Protein 1G5H (pdb70)

Nearest PDB structures (foldseek):
  8f6b-assembly1_E  TM=9.860E-01  e=7.182E-72  Mus musculus
  8f6b-assembly1_C  TM=9.864E-01  e=7.182E-72  Mus musculus
  1g5i-assembly2_D  TM=9.592E-01  e=7.890E-71  Mus musculus
  2g4c-assembly2_D  TM=9.629E-01  e=2.301E-58  Homo sapiens
  8v55-assembly1_C  TM=9.598E-01  e=5.850E-59  Homo sapiens

Structure (mmCIF, N/CA/C/O backbone):
data_1G5H
#
_entry.id   1G5H
#
_cell.length_a   96.623
_cell.length_b   133.422
_cell.length_c   135.038
_cell.angle_alpha   90.00
_cell.angle_beta   90.00
_cell.angle_gamma   90.00
#
_symmetry.space_group_name_H-M   'P 21 21 21'
#
loop_
_entity.id
_entity.type
_entity.pdbx_description
1 polymer 'MITOCHONDRIAL DNA POLYMERASE ACCESSORY SUBUNIT'
2 non-polymer 'SODIUM ION'
3 non-polymer GLYCEROL
4 water water
#
loop_
_atom_site.group_PDB
_atom_site.id
_atom_site.type_symbol
_atom_site.label_atom_id
_atom_site.label_alt_id
_atom_site.label_comp_id
_atom_site.label_asym_id
_atom_site.label_entity_id
_atom_site.label_seq_id
_atom_site.pdbx_PDB_ins_code
_atom_site.Cartn_x
_atom_site.Cartn_y
_atom_site.Cartn_z
_atom_site.occupancy
_atom_site.B_iso_or_equiv
_atom_site.auth_seq_id
_atom_site.auth_comp_id
_atom_site.auth_asym_id
_atom_site.auth_atom_id
_atom_site.pdbx_PDB_model_num
ATOM 1 N N . GLU A 1 25 ? 9.191 59.026 13.279 1.00 79.70 41 GLU A N 1
ATOM 2 C CA . GLU A 1 25 ? 9.570 58.414 11.971 1.00 74.76 41 GLU A CA 1
ATOM 3 C C . GLU A 1 25 ? 9.699 59.502 10.902 1.00 63.44 41 GLU A C 1
ATOM 4 O O . GLU A 1 25 ? 10.604 59.459 10.073 1.00 58.66 41 GLU A O 1
ATOM 10 N N . ALA A 1 26 ? 8.728 60.398 10.845 1.00 50.03 42 ALA A N 1
ATOM 11 C CA . ALA A 1 26 ? 8.804 61.576 10.001 1.00 51.99 42 ALA A CA 1
ATOM 12 C C . ALA A 1 26 ? 10.173 62.309 10.030 1.00 43.43 42 ALA A C 1
ATOM 13 O O . ALA A 1 26 ? 10.598 62.793 8.989 1.00 41.36 42 ALA A O 1
ATOM 15 N N . LEU A 1 27 ? 10.797 62.474 11.196 1.00 38.31 43 LEU A N 1
ATOM 16 C CA . LEU A 1 27 ? 12.040 63.277 11.243 1.00 41.83 43 LEU A CA 1
ATOM 17 C C . LEU A 1 27 ? 13.187 62.561 10.515 1.00 32.03 43 LEU A C 1
ATOM 18 O O . LEU A 1 27 ? 13.822 63.124 9.651 1.00 38.26 43 LEU A O 1
ATOM 23 N N . VAL A 1 28 ? 13.414 61.309 10.868 1.00 30.87 44 VAL A N 1
ATOM 24 C CA . VAL A 1 28 ? 14.493 60.516 10.300 1.00 35.57 44 VAL A CA 1
ATOM 25 C C . VAL A 1 28 ? 14.238 60.356 8.836 1.00 40.64 44 VAL A C 1
ATOM 26 O O . VAL A 1 28 ? 15.129 60.531 8.004 1.00 34.77 44 VAL A O 1
ATOM 30 N N . ASP A 1 29 ? 12.994 60.091 8.460 1.00 36.63 45 ASP A N 1
ATOM 31 C CA . ASP A 1 29 ? 12.700 59.991 7.025 1.00 35.26 45 ASP A CA 1
ATOM 32 C C . ASP A 1 29 ? 12.953 61.281 6.196 1.00 31.79 45 ASP A C 1
ATOM 33 O O . ASP A 1 29 ? 13.519 61.238 5.106 1.00 32.46 45 ASP A O 1
ATOM 38 N N . LEU A 1 30 ? 12.601 62.421 6.750 1.00 32.25 46 LEU A N 1
ATOM 39 C CA . LEU A 1 30 ? 12.874 63.723 6.135 1.00 31.77 46 LEU A CA 1
ATOM 40 C C . LEU A 1 30 ? 14.423 63.918 6.038 1.00 30.48 46 LEU A C 1
ATOM 41 O O . LEU A 1 30 ? 14.949 64.335 5.002 1.00 29.76 46 LEU A O 1
ATOM 46 N N . CYS A 1 31 ? 15.122 63.593 7.123 1.00 31.57 47 CYS A N 1
ATOM 47 C CA . CYS A 1 31 ? 16.593 63.741 7.175 1.00 28.59 47 CYS A CA 1
ATOM 48 C C . CYS A 1 31 ? 17.270 62.885 6.160 1.00 28.61 47 CYS A C 1
ATOM 49 O O . CYS A 1 31 ? 18.268 63.271 5.556 1.00 31.97 47 CYS A O 1
ATOM 52 N N . ARG A 1 32 ? 16.748 61.691 5.978 1.00 29.19 48 ARG A N 1
ATOM 53 C CA . ARG A 1 32 ? 17.316 60.780 5.011 1.00 29.43 48 ARG A CA 1
ATOM 54 C C . ARG A 1 32 ? 17.057 61.260 3.599 1.00 34.08 48 ARG A C 1
ATOM 55 O O . ARG A 1 32 ? 17.919 61.206 2.740 1.00 33.23 48 ARG A O 1
ATOM 63 N N . ARG A 1 33 ? 15.840 61.713 3.354 1.00 34.99 49 ARG A N 1
ATOM 64 C CA . ARG A 1 33 ? 15.394 62.231 2.066 1.00 36.93 49 ARG A CA 1
ATOM 65 C C . ARG A 1 33 ? 16.220 63.488 1.683 1.00 38.87 49 ARG A C 1
ATOM 66 O O . ARG A 1 33 ? 16.552 63.682 0.524 1.00 33.57 49 ARG A O 1
ATOM 74 N N . ARG A 1 34 ? 16.533 64.324 2.662 1.00 29.80 50 ARG A N 1
ATOM 75 C CA . ARG A 1 34 ? 17.264 65.544 2.369 1.00 31.50 50 ARG A CA 1
ATOM 76 C C . ARG A 1 34 ? 18.745 65.418 2.590 1.00 34.14 50 ARG A C 1
ATOM 77 O O . ARG A 1 34 ? 19.455 66.422 2.594 1.00 33.92 50 ARG A O 1
ATOM 85 N N . HIS A 1 35 ? 19.254 64.228 2.785 1.00 29.43 51 HIS A N 1
ATOM 86 C CA . HIS A 1 35 ? 20.676 64.023 2.918 1.00 28.52 51 HIS A CA 1
ATOM 87 C C . HIS A 1 35 ? 21.327 64.567 4.171 1.00 30.27 51 HIS A C 1
ATOM 88 O O . HIS A 1 35 ? 22.510 64.933 4.157 1.00 26.90 51 HIS A O 1
ATOM 95 N N . PHE A 1 36 ? 20.596 64.613 5.272 1.00 24.93 52 PHE A N 1
ATOM 96 C CA . PHE A 1 36 ? 21.229 64.974 6.529 1.00 27.32 52 PHE A CA 1
ATOM 97 C C . PHE A 1 36 ? 21.762 63.676 7.084 1.00 29.93 52 PHE A C 1
ATOM 98 O O . PHE A 1 36 ? 22.807 63.607 7.740 1.00 26.75 52 PHE A O 1
ATOM 106 N N . LEU A 1 37 ? 21.007 62.628 6.806 1.00 22.86 53 LEU A N 1
ATOM 107 C CA . LEU A 1 37 ? 21.361 61.272 7.201 1.00 27.63 53 LEU A CA 1
ATOM 108 C C . LEU A 1 37 ? 21.666 60.448 5.980 1.00 29.18 53 LEU A C 1
ATOM 109 O O . LEU A 1 37 ? 21.263 60.755 4.846 1.00 30.35 53 LEU A O 1
ATOM 114 N N . SER A 1 38 ? 22.383 59.380 6.231 1.00 27.09 54 SER A N 1
ATOM 115 C CA . SER A 1 38 ? 22.662 58.436 5.175 1.00 31.53 54 SER A CA 1
ATOM 116 C C . SER A 1 38 ? 22.141 57.058 5.603 1.00 36.40 54 SER A C 1
ATOM 117 O O . SER A 1 38 ? 21.779 56.873 6.716 1.00 41.12 54 SER A O 1
ATOM 120 N N . GLY A 1 39 ? 22.148 56.076 4.725 1.00 35.41 55 GLY A N 1
ATOM 121 C CA . GLY A 1 39 ? 21.877 54.732 5.193 1.00 37.45 55 GLY A CA 1
ATOM 122 C C . GLY A 1 39 ? 20.649 54.060 4.627 1.00 42.94 55 GLY A C 1
ATOM 123 O O . GLY A 1 39 ? 19.752 54.712 4.095 1.00 35.29 55 GLY A O 1
ATOM 124 N N . THR A 1 40 ? 20.648 52.733 4.721 1.00 43.85 56 THR A N 1
ATOM 125 C CA . THR A 1 40 ? 19.476 51.933 4.352 1.00 40.79 56 THR A CA 1
ATOM 126 C C . THR A 1 40 ? 18.445 52.022 5.432 1.00 43.14 56 THR A C 1
ATOM 127 O O . THR A 1 40 ? 18.722 52.478 6.551 1.00 38.20 56 THR A O 1
ATOM 131 N N . PRO A 1 41 ? 17.219 51.601 5.131 1.00 43.37 57 PRO A N 1
ATOM 132 C CA . PRO A 1 41 ? 16.176 51.624 6.149 1.00 39.84 57 PRO A CA 1
ATOM 133 C C . PRO A 1 41 ? 16.589 50.859 7.400 1.00 37.80 57 PRO A C 1
ATOM 134 O O . PRO A 1 41 ? 16.285 51.312 8.485 1.00 41.60 57 PRO A O 1
ATOM 138 N N . GLN A 1 42 ? 17.346 49.784 7.270 1.00 39.65 58 GLN A N 1
ATOM 139 C CA . GLN A 1 42 ? 17.784 49.058 8.469 1.00 45.32 58 GLN A CA 1
ATOM 140 C C . GLN A 1 42 ? 18.858 49.847 9.237 1.00 49.03 58 GLN A C 1
ATOM 141 O O . GLN A 1 42 ? 19.072 49.623 10.421 1.00 43.67 58 GLN A O 1
ATOM 147 N N . GLN A 1 43 ? 19.496 50.806 8.570 1.00 38.61 59 GLN A N 1
ATOM 148 C CA . GLN A 1 43 ? 20.506 51.658 9.234 1.00 35.39 59 GLN A CA 1
ATOM 149 C C . GLN A 1 43 ? 19.844 52.882 9.850 1.00 35.09 59 GLN A C 1
ATOM 150 O O . GLN A 1 43 ? 20.461 53.647 10.566 1.00 36.30 59 GLN A O 1
ATOM 156 N N . LEU A 1 44 ? 18.564 53.056 9.601 1.00 30.84 60 LEU A N 1
ATOM 157 C CA . LEU A 1 44 ? 17.873 54.226 10.124 1.00 30.29 60 LEU A CA 1
ATOM 158 C C . LEU A 1 44 ? 17.001 53.939 11.345 1.00 35.69 60 LEU A C 1
ATOM 159 O O . LEU A 1 44 ? 16.283 54.795 11.804 1.00 36.99 60 LEU A O 1
ATOM 164 N N . SER A 1 45 ? 17.127 52.773 11.954 1.00 36.62 61 SER A N 1
ATOM 165 C CA . SER A 1 45 ? 16.390 52.505 13.187 1.00 39.09 61 SER A CA 1
ATOM 166 C C . SER A 1 45 ? 17.098 53.277 14.307 1.00 39.79 61 SER A C 1
ATOM 167 O O . SER A 1 45 ? 18.249 53.638 14.153 1.00 32.59 61 SER A O 1
ATOM 170 N N . THR A 1 46 ? 16.445 53.546 15.426 1.00 37.99 62 THR A N 1
ATOM 171 C CA . THR A 1 46 ? 17.095 54.259 16.531 1.00 33.69 62 THR A CA 1
ATOM 172 C C . THR A 1 46 ? 18.303 53.502 17.026 1.00 37.45 62 THR A C 1
ATOM 173 O O . THR A 1 46 ? 19.357 54.083 17.292 1.00 33.76 62 THR A O 1
ATOM 177 N N . ALA A 1 47 ? 18.172 52.195 17.159 1.00 33.63 63 ALA A N 1
ATOM 178 C CA . ALA A 1 47 ? 19.304 51.386 17.560 1.00 37.22 63 ALA A CA 1
ATOM 179 C C . ALA A 1 47 ? 20.533 51.586 16.635 1.00 31.17 63 ALA A C 1
ATOM 180 O O . ALA A 1 47 ? 21.666 51.757 17.107 1.00 31.41 63 ALA A O 1
ATOM 182 N N . ALA A 1 48 ? 20.324 51.511 15.328 1.00 28.43 64 ALA A N 1
ATOM 183 C CA . ALA A 1 48 ? 21.451 51.627 14.393 1.00 36.22 64 ALA A CA 1
ATOM 184 C C . ALA A 1 48 ? 22.005 53.055 14.406 1.00 31.31 64 ALA A C 1
ATOM 185 O O . ALA A 1 48 ? 23.196 53.229 14.268 1.00 32.88 64 ALA A O 1
ATOM 187 N N . LEU A 1 49 ? 21.152 54.045 14.585 1.00 29.96 65 LEU A N 1
ATOM 188 C CA . LEU A 1 49 ? 21.628 55.429 14.654 1.00 35.75 65 LEU A CA 1
ATOM 189 C C . LEU A 1 49 ? 22.454 55.685 15.860 1.00 38.59 65 LEU A C 1
ATOM 190 O O . LEU A 1 49 ? 23.329 56.519 15.832 1.00 40.61 65 LEU A O 1
ATOM 195 N N . LEU A 1 50 ? 22.155 55.004 16.949 1.00 34.88 66 LEU A N 1
ATOM 196 C CA . LEU A 1 50 ? 22.926 55.191 18.172 1.00 36.21 66 LEU A CA 1
ATOM 197 C C . LEU A 1 50 ? 24.182 54.379 18.219 1.00 38.17 66 LEU A C 1
ATOM 198 O O . LEU A 1 50 ? 25.096 54.742 18.928 1.00 38.74 66 LEU A O 1
ATOM 203 N N . SER A 1 51 ? 24.226 53.263 17.498 1.00 32.82 67 SER A N 1
ATOM 204 C CA . SER A 1 51 ? 25.358 52.331 17.590 1.00 33.78 67 SER A CA 1
ATOM 205 C C . SER A 1 51 ? 26.674 52.899 17.059 1.00 32.04 67 SER A C 1
ATOM 206 O O . SER A 1 51 ? 27.741 52.593 17.609 1.00 35.69 67 SER A O 1
ATOM 209 N N . GLY A 1 52 ? 26.605 53.671 15.985 1.00 33.95 68 GLY A N 1
ATOM 210 C CA . GLY A 1 52 ? 27.792 54.248 15.353 1.00 35.06 68 GLY A CA 1
ATOM 211 C C . GLY A 1 52 ? 28.450 53.216 14.415 1.00 30.87 68 GLY A C 1
ATOM 212 O O . GLY A 1 52 ? 29.601 53.371 14.002 1.00 34.03 68 GLY A O 1
ATOM 213 N N . CYS A 1 53 ? 27.710 52.145 14.064 1.00 30.29 69 CYS A N 1
ATOM 214 C CA . CYS A 1 53 ? 28.217 51.065 13.209 1.00 27.47 69 CYS A CA 1
ATOM 215 C C . CYS A 1 53 ? 28.300 51.437 11.750 1.00 32.11 69 CYS A C 1
ATOM 216 O O . CYS A 1 53 ? 28.989 50.778 10.985 1.00 32.08 69 CYS A O 1
ATOM 219 N N . HIS A 1 54 ? 27.595 52.477 11.355 1.00 30.05 70 HIS A N 1
ATOM 220 C CA . HIS A 1 54 ? 27.697 52.946 9.999 1.00 28.03 70 HIS A CA 1
ATOM 221 C C . HIS A 1 54 ? 27.910 54.478 10.034 1.00 28.29 70 HIS A C 1
ATOM 222 O O . HIS A 1 54 ? 27.585 55.121 11.040 1.00 29.47 70 HIS A O 1
ATOM 229 N N . ALA A 1 55 ? 28.475 55.050 8.970 1.00 30.42 71 ALA A N 1
ATOM 230 C CA . ALA A 1 55 ? 28.627 56.495 8.854 1.00 32.88 71 ALA A CA 1
ATOM 231 C C . ALA A 1 55 ? 27.221 57.041 8.672 1.00 32.53 71 ALA A C 1
ATOM 232 O O . ALA A 1 55 ? 26.590 56.875 7.633 1.00 29.11 71 ALA A O 1
ATOM 234 N N . ARG A 1 56 ? 26.735 57.670 9.716 1.00 26.55 72 ARG A N 1
ATOM 235 C CA . ARG A 1 56 ? 25.364 58.165 9.800 1.00 30.06 72 ARG A CA 1
ATOM 236 C C . ARG A 1 56 ? 24.925 59.322 8.945 1.00 26.86 72 ARG A C 1
ATOM 237 O O . ARG A 1 56 ? 23.743 59.455 8.666 1.00 25.34 72 ARG A O 1
ATOM 245 N N . PHE A 1 57 ? 25.864 60.156 8.531 1.00 23.64 73 PHE A N 1
ATOM 246 C CA . PHE A 1 57 ? 25.516 61.422 7.980 1.00 26.34 73 PHE A CA 1
ATOM 247 C C . PHE A 1 57 ? 25.744 61.526 6.507 1.00 24.92 73 PHE A C 1
ATOM 248 O O . PHE A 1 57 ? 26.760 61.086 5.967 1.00 26.37 73 PHE A O 1
ATOM 256 N N . GLY A 1 58 ? 24.785 62.122 5.844 1.00 27.98 74 GLY A N 1
ATOM 257 C CA . GLY A 1 58 ? 24.951 62.480 4.450 1.00 29.28 74 GLY A CA 1
ATOM 258 C C . GLY A 1 58 ? 25.569 63.875 4.379 1.00 25.57 74 GLY A C 1
ATOM 259 O O . GLY A 1 58 ? 25.924 64.450 5.389 1.00 28.02 74 GLY A O 1
ATOM 260 N N . PRO A 1 59 ? 25.756 64.426 3.203 1.00 29.45 75 PRO A N 1
ATOM 261 C CA . PRO A 1 59 ? 26.483 65.678 3.064 1.00 28.68 75 PRO A CA 1
ATOM 262 C C . PRO A 1 59 ? 25.962 66.846 3.865 1.00 29.96 75 PRO A C 1
ATOM 263 O O . PRO A 1 59 ? 26.770 67.648 4.380 1.00 27.62 75 PRO A O 1
ATOM 267 N N . LEU A 1 60 ? 24.641 67.017 3.967 1.00 28.64 76 LEU A N 1
ATOM 268 C CA . LEU A 1 60 ? 24.133 68.165 4.746 1.00 25.51 76 LEU A CA 1
ATOM 269 C C . LEU A 1 60 ? 24.424 67.947 6.238 1.00 25.60 76 LEU A C 1
ATOM 270 O O . LEU A 1 60 ? 24.648 68.895 7.002 1.00 23.84 76 LEU A O 1
ATOM 275 N N . GLY A 1 61 ? 24.362 66.687 6.640 1.00 25.78 77 GLY A N 1
ATOM 276 C CA . GLY A 1 61 ? 24.673 66.265 7.979 1.00 28.91 77 GLY A CA 1
ATOM 277 C C . GLY A 1 61 ? 26.135 66.386 8.334 1.00 23.41 77 GLY A C 1
ATOM 278 O O . GLY A 1 61 ? 26.434 66.759 9.454 1.00 22.32 77 GLY A O 1
ATOM 279 N N . VAL A 1 62 ? 27.044 66.067 7.400 1.00 20.33 78 VAL A N 1
ATOM 280 C CA . VAL A 1 62 ? 28.471 66.220 7.633 1.00 24.92 78 VAL A CA 1
ATOM 281 C C . VAL A 1 62 ? 28.774 67.703 7.797 1.00 26.00 78 VAL A C 1
ATOM 282 O O . VAL A 1 62 ? 29.562 68.075 8.630 1.00 23.35 78 VAL A O 1
ATOM 286 N N . GLU A 1 63 ? 28.141 68.551 7.001 1.00 25.17 79 GLU A N 1
ATOM 287 C CA . GLU A 1 63 ? 28.362 69.992 7.132 1.00 28.85 79 GLU A CA 1
ATOM 288 C C . GLU A 1 63 ? 27.828 70.492 8.486 1.00 22.70 79 GLU A C 1
ATOM 289 O O . GLU A 1 63 ? 28.453 71.336 9.123 1.00 24.37 79 GLU A O 1
ATOM 295 N N . LEU A 1 64 ? 26.643 70.040 8.895 1.00 23.34 80 LEU A N 1
ATOM 296 C CA . LEU A 1 64 ? 26.076 70.392 10.196 1.00 22.42 80 LEU A CA 1
ATOM 297 C C . LEU A 1 64 ? 27.050 70.015 11.312 1.00 23.25 80 LEU A C 1
ATOM 298 O O . LEU A 1 64 ? 27.371 70.823 12.188 1.00 20.67 80 LEU A O 1
ATOM 303 N N . ARG A 1 65 ? 27.561 68.778 11.230 1.00 22.82 81 ARG A N 1
ATOM 304 C CA . ARG A 1 65 ? 28.473 68.310 12.210 1.00 21.93 81 ARG A CA 1
ATOM 305 C C . ARG A 1 65 ? 29.771 69.139 12.199 1.00 22.54 81 ARG A C 1
ATOM 306 O O . ARG A 1 65 ? 30.323 69.432 13.230 1.00 21.58 81 ARG A O 1
ATOM 314 N N . LYS A 1 66 ? 30.305 69.430 11.022 1.00 22.23 82 LYS A N 1
ATOM 315 C CA . LYS A 1 66 ? 31.475 70.296 10.947 1.00 24.04 82 LYS A CA 1
ATOM 316 C C . LYS A 1 66 ? 31.254 71.678 11.624 1.00 26.04 82 LYS A C 1
ATOM 317 O O . LYS A 1 66 ? 32.129 72.244 12.328 1.00 23.21 82 LYS A O 1
ATOM 323 N N . ASN A 1 67 ? 30.090 72.254 11.389 1.00 24.58 83 ASN A N 1
ATOM 324 C CA . ASN A 1 67 ? 29.736 73.506 12.036 1.00 26.55 83 ASN A CA 1
ATOM 325 C C . ASN A 1 67 ? 29.669 73.378 13.536 1.00 30.47 83 ASN A C 1
ATOM 326 O O . ASN A 1 67 ? 30.104 74.289 14.272 1.00 26.14 83 ASN A O 1
ATOM 331 N N . LEU A 1 68 ? 29.053 72.293 14.034 1.00 25.98 84 LEU A N 1
ATOM 332 C CA . LEU A 1 68 ? 29.013 72.056 15.459 1.00 25.22 84 LEU A CA 1
ATOM 333 C C . LEU A 1 68 ? 30.416 71.900 16.028 1.00 25.52 84 LEU A C 1
ATOM 334 O O . LEU A 1 68 ? 30.728 72.503 17.028 1.00 23.89 84 LEU A O 1
ATOM 339 N N . ALA A 1 69 ? 31.265 71.115 15.348 1.00 22.12 85 ALA A N 1
ATOM 340 C CA . ALA A 1 69 ? 32.624 70.889 15.779 1.00 23.54 85 ALA A CA 1
ATOM 341 C C . ALA A 1 69 ? 33.411 72.210 15.761 1.00 28.64 85 ALA A C 1
ATOM 342 O O . ALA A 1 69 ? 34.229 72.432 16.631 1.00 23.70 85 ALA A O 1
ATOM 344 N N . SER A 1 70 ? 33.199 73.058 14.741 1.00 23.20 86 SER A N 1
ATOM 345 C CA . SER A 1 70 ? 33.847 74.387 14.731 1.00 25.35 86 SER A CA 1
ATOM 346 C C . SER A 1 70 ? 33.427 75.251 15.880 1.00 24.30 86 SER A C 1
ATOM 347 O O . SER A 1 70 ? 34.259 75.972 16.444 1.00 27.33 86 SER A O 1
ATOM 350 N N . GLN A 1 71 ? 32.145 75.228 16.218 1.00 25.86 87 GLN A N 1
ATOM 351 C CA . GLN A 1 71 ? 31.634 76.011 17.344 1.00 22.83 87 GLN A CA 1
ATOM 352 C C . GLN A 1 71 ? 32.260 75.511 18.615 1.00 28.31 87 GLN A C 1
ATOM 353 O O . GLN A 1 71 ? 32.610 76.289 19.489 1.00 25.75 87 GLN A O 1
ATOM 359 N N . TRP A 1 72 ? 32.407 74.193 18.730 1.00 22.35 88 TRP A N 1
ATOM 360 C CA . TRP A 1 72 ? 33.003 73.651 19.948 1.00 20.42 88 TRP A CA 1
ATOM 361 C C . TRP A 1 72 ? 34.450 74.133 20.029 1.00 22.72 88 TRP A C 1
ATOM 362 O O . TRP A 1 72 ? 34.910 74.592 21.088 1.00 24.65 88 TRP A O 1
ATOM 373 N N . TRP A 1 73 ? 35.157 74.001 18.899 1.00 26.04 89 TRP A N 1
ATOM 374 C CA . TRP A 1 73 ? 36.565 74.402 18.820 1.00 24.72 89 TRP A CA 1
ATOM 375 C C . TRP A 1 73 ? 36.762 75.877 19.149 1.00 29.42 89 TRP A C 1
ATOM 376 O O . TRP A 1 73 ? 37.697 76.262 19.883 1.00 25.43 89 TRP A O 1
ATOM 387 N N . SER A 1 74 ? 35.848 76.710 18.674 1.00 26.24 90 SER A N 1
ATOM 388 C CA . SER A 1 74 ? 35.907 78.118 19.037 1.00 27.10 90 SER A CA 1
ATOM 389 C C . SER A 1 74 ? 35.725 78.362 20.496 1.00 23.87 90 SER A C 1
ATOM 390 O O . SER A 1 74 ? 36.495 79.160 21.121 1.00 29.62 90 SER A O 1
ATOM 393 N N . SER A 1 75 ? 34.711 77.766 21.085 1.00 26.95 91 SER A N 1
ATOM 394 C CA . SER A 1 75 ? 34.422 78.056 22.466 1.00 25.78 91 SER A CA 1
ATOM 395 C C . SER A 1 75 ? 35.466 77.484 23.417 1.00 34.14 91 SER A C 1
ATOM 396 O O . SER A 1 75 ? 35.816 78.102 24.417 1.00 29.40 91 SER A O 1
ATOM 407 N N . VAL A 1 77 ? 38.749 76.150 22.607 1.00 26.30 93 VAL A N 1
ATOM 408 C CA . VAL A 1 77 ? 40.155 76.315 22.265 1.00 24.81 93 VAL A CA 1
ATOM 409 C C . VAL A 1 77 ? 40.534 77.706 21.759 1.00 27.86 93 VAL A C 1
ATOM 410 O O . VAL A 1 77 ? 41.420 78.341 22.305 1.00 26.34 93 VAL A O 1
ATOM 414 N N . VAL A 1 78 ? 39.859 78.179 20.743 1.00 29.81 94 VAL A N 1
ATOM 415 C CA . VAL A 1 78 ? 40.262 79.450 20.155 1.00 30.50 94 VAL A CA 1
ATOM 416 C C . VAL A 1 78 ? 40.103 80.565 21.163 1.00 29.67 94 VAL A C 1
ATOM 417 O O . VAL A 1 78 ? 40.996 81.384 21.349 1.00 30.48 94 VAL A O 1
ATOM 421 N N . PHE A 1 79 ? 38.980 80.587 21.851 1.00 27.11 95 PHE A N 1
ATOM 422 C CA . PHE A 1 79 ? 38.709 81.620 22.844 1.00 31.77 95 PHE A CA 1
ATOM 423 C C . PHE A 1 79 ? 39.347 81.474 24.217 1.00 42.66 95 PHE A C 1
ATOM 424 O O . PHE A 1 79 ? 39.118 82.332 25.042 1.00 29.97 95 PHE A O 1
ATOM 432 N N . ARG A 1 80 ? 40.159 80.429 24.450 1.00 28.07 96 ARG A N 1
ATOM 433 C CA . ARG A 1 80 ? 40.706 80.109 25.783 1.00 28.10 96 ARG A CA 1
ATOM 434 C C . ARG A 1 80 ? 42.221 79.982 25.677 1.00 31.47 96 ARG A C 1
ATOM 435 O O . ARG A 1 80 ? 42.787 78.996 25.090 1.00 27.21 96 ARG A O 1
ATOM 443 N N . GLU A 1 81 ? 42.893 80.987 26.231 1.00 30.84 97 GLU A N 1
ATOM 444 C CA . GLU A 1 81 ? 44.310 81.105 26.020 1.00 32.97 97 GLU A CA 1
ATOM 445 C C . GLU A 1 81 ? 45.030 80.033 26.802 1.00 28.63 97 GLU A C 1
ATOM 446 O O . GLU A 1 81 ? 46.164 79.785 26.487 1.00 35.03 97 GLU A O 1
ATOM 452 N N . GLN A 1 82 ? 44.377 79.405 27.789 1.00 26.96 98 GLN A N 1
ATOM 453 C CA . GLN A 1 82 ? 45.048 78.313 28.541 1.00 30.57 98 GLN A CA 1
ATOM 454 C C . GLN A 1 82 ? 44.710 76.898 27.989 1.00 27.86 98 GLN A C 1
ATOM 455 O O . GLN A 1 82 ? 45.042 75.903 28.627 1.00 25.57 98 GLN A O 1
ATOM 461 N N . VAL A 1 83 ? 44.106 76.834 26.813 1.00 26.73 99 VAL A N 1
ATOM 462 C CA . VAL A 1 83 ? 43.739 75.520 26.191 1.00 26.00 99 VAL A CA 1
ATOM 463 C C . VAL A 1 83 ? 44.511 75.375 24.888 1.00 27.57 99 VAL A C 1
ATOM 464 O O . VAL A 1 83 ? 44.461 76.228 24.039 1.00 27.70 99 VAL A O 1
ATOM 468 N N . PHE A 1 84 ? 45.235 74.274 24.749 1.00 22.60 100 PHE A N 1
ATOM 469 C CA . PHE A 1 84 ? 46.018 73.939 23.601 1.00 23.47 100 PHE A CA 1
ATOM 470 C C . PHE A 1 84 ? 45.536 72.687 22.905 1.00 24.71 100 PHE A C 1
ATOM 471 O O . PHE A 1 84 ? 44.942 71.812 23.496 1.00 23.61 100 PHE A O 1
ATOM 479 N N . ALA A 1 85 ? 45.794 72.632 21.634 1.00 21.92 101 ALA A N 1
ATOM 480 C CA . ALA A 1 85 ? 45.426 71.469 20.807 1.00 26.86 101 ALA A CA 1
ATOM 481 C C . ALA A 1 85 ? 46.356 70.333 20.998 1.00 29.50 101 ALA A C 1
ATOM 482 O O . ALA A 1 85 ? 47.564 70.509 21.163 1.00 32.41 101 ALA A O 1
ATOM 484 N N . VAL A 1 86 ? 45.815 69.132 21.056 1.00 25.22 102 VAL A N 1
ATOM 485 C CA . VAL A 1 86 ? 46.675 67.962 21.081 1.00 21.65 102 VAL A CA 1
ATOM 486 C C . VAL A 1 86 ? 46.199 66.957 19.992 1.00 26.67 102 VAL A C 1
ATOM 487 O O . VAL A 1 86 ? 45.042 66.933 19.586 1.00 27.73 102 VAL A O 1
ATOM 491 N N . ASP A 1 87 ? 47.101 66.170 19.490 1.00 24.54 103 ASP A N 1
ATOM 492 C CA . ASP A 1 87 ? 46.708 65.115 18.574 1.00 29.62 103 ASP A CA 1
ATOM 493 C C . ASP A 1 87 ? 47.376 63.845 19.025 1.00 30.23 103 ASP A C 1
ATOM 494 O O . ASP A 1 87 ? 48.482 63.845 19.566 1.00 32.54 103 ASP A O 1
ATOM 499 N N . SER A 1 88 ? 46.676 62.746 18.919 1.00 25.76 104 SER A N 1
ATOM 500 C CA . SER A 1 88 ? 47.211 61.503 19.392 1.00 22.77 104 SER A CA 1
ATOM 501 C C . SER A 1 88 ? 46.775 60.411 18.438 1.00 25.92 104 SER A C 1
ATOM 502 O O . SER A 1 88 ? 45.807 60.578 17.707 1.00 23.75 104 SER A O 1
ATOM 505 N N . LEU A 1 89 ? 47.494 59.306 18.402 1.00 26.08 105 LEU A N 1
ATOM 506 C CA . LEU A 1 89 ? 47.165 58.200 17.513 1.00 28.09 105 LEU A CA 1
ATOM 507 C C . LEU A 1 89 ? 45.819 57.555 17.865 1.00 28.04 105 LEU A C 1
ATOM 508 O O . LEU A 1 89 ? 45.288 57.703 18.963 1.00 23.50 105 LEU A O 1
ATOM 513 N N . HIS A 1 90 ? 45.292 56.828 16.874 1.00 27.82 106 HIS A N 1
ATOM 514 C CA . HIS A 1 90 ? 44.063 56.086 17.057 1.00 20.86 106 HIS A CA 1
ATOM 515 C C . HIS A 1 90 ? 44.342 54.773 17.709 1.00 26.03 106 HIS A C 1
ATOM 516 O O . HIS A 1 90 ? 43.450 54.174 18.319 1.00 31.82 106 HIS A O 1
ATOM 523 N N . GLN A 1 91 ? 45.578 54.302 17.573 1.00 29.58 107 GLN A N 1
ATOM 524 C CA . GLN A 1 91 ? 45.971 53.051 18.160 1.00 35.72 107 GLN A CA 1
ATOM 525 C C . GLN A 1 91 ? 46.779 53.271 19.436 1.00 35.99 107 GLN A C 1
ATOM 526 O O . GLN A 1 91 ? 47.548 54.216 19.569 1.00 34.80 107 GLN A O 1
ATOM 532 N N . GLU A 1 92 ? 46.576 52.344 20.374 1.00 32.40 108 GLU A N 1
ATOM 533 C CA . GLU A 1 92 ? 47.257 52.376 21.656 1.00 32.60 108 GLU A CA 1
ATOM 534 C C . GLU A 1 92 ? 48.008 51.083 21.859 1.00 39.86 108 GLU A C 1
ATOM 535 O O . GLU A 1 92 ? 47.692 50.066 21.253 1.00 33.77 108 GLU A O 1
ATOM 541 N N . PRO A 1 93 ? 49.018 51.118 22.722 1.00 37.72 109 PRO A N 1
ATOM 542 C CA . PRO A 1 93 ? 49.805 49.924 23.047 1.00 42.83 109 PRO A CA 1
ATOM 543 C C . PRO A 1 93 ? 48.931 48.807 23.507 1.00 37.85 109 PRO A C 1
ATOM 544 O O . PRO A 1 93 ? 47.955 49.037 24.235 1.00 44.95 109 PRO A O 1
ATOM 548 N N . GLY A 1 94 ? 49.266 47.598 23.100 1.00 41.04 110 GLY A N 1
ATOM 549 C CA . GLY A 1 94 ? 48.485 46.443 23.482 1.00 55.06 110 GLY A CA 1
ATOM 550 C C . GLY A 1 94 ? 48.706 46.036 24.928 1.00 62.22 110 GLY A C 1
ATOM 551 O O . GLY A 1 94 ? 49.817 46.108 25.431 1.00 61.64 110 GLY A O 1
ATOM 552 N N . SER A 1 95 ? 47.639 45.610 25.592 1.00 63.12 111 SER A N 1
ATOM 553 C CA . SER A 1 95 ? 47.696 45.249 26.998 1.00 74.63 111 SER A CA 1
ATOM 554 C C . SER A 1 95 ? 47.109 43.867 27.242 1.00 78.91 111 SER A C 1
ATOM 555 O O . SER A 1 95 ? 47.823 42.954 27.617 1.00 81.10 111 SER A O 1
ATOM 558 N N . SER A 1 96 ? 45.790 43.756 27.069 1.00 91.02 112 SER A N 1
ATOM 559 C CA . SER A 1 96 ? 45.003 42.513 27.248 1.00 100.00 112 SER A CA 1
ATOM 560 C C . SER A 1 96 ? 44.918 41.877 28.645 1.00 100.00 112 SER A C 1
ATOM 561 O O . SER A 1 96 ? 44.018 41.066 28.906 1.00 100.00 112 SER A O 1
ATOM 564 N N . GLN A 1 97 ? 45.837 42.226 29.535 1.00 100.00 113 GLN A N 1
ATOM 565 C CA . GLN A 1 97 ? 45.841 41.629 30.854 1.00 100.00 113 GLN A CA 1
ATOM 566 C C . GLN A 1 97 ? 44.522 41.886 31.574 1.00 100.00 113 GLN A C 1
ATOM 567 O O . GLN A 1 97 ? 43.937 40.949 32.144 1.00 100.00 113 GLN A O 1
ATOM 573 N N . PRO A 1 98 ? 44.051 43.139 31.520 1.00 100.00 114 PRO A N 1
ATOM 574 C CA . PRO A 1 98 ? 42.812 43.542 32.188 1.00 100.00 114 PRO A CA 1
ATOM 575 C C . PRO A 1 98 ? 41.561 42.884 31.651 1.00 100.00 114 PRO A C 1
ATOM 576 O O . PRO A 1 98 ? 40.666 42.653 32.447 1.00 100.00 114 PRO A O 1
ATOM 580 N N . ARG A 1 99 ? 41.493 42.606 30.353 1.00 98.73 115 ARG A N 1
ATOM 581 C CA . ARG A 1 99 ? 40.304 42.015 29.741 1.00 96.34 115 ARG A CA 1
ATOM 582 C C . ARG A 1 99 ? 39.491 43.049 28.954 1.00 91.64 115 ARG A C 1
ATOM 583 O O . ARG A 1 99 ? 38.488 42.694 28.329 1.00 99.56 115 ARG A O 1
ATOM 591 N N . ASP A 1 100 ? 39.909 44.314 29.000 1.00 73.57 116 ASP A N 1
ATOM 592 C CA . ASP A 1 100 ? 39.260 45.387 28.241 1.00 59.81 116 ASP A CA 1
ATOM 593 C C . ASP A 1 100 ? 38.700 44.885 26.921 1.00 45.49 116 ASP A C 1
ATOM 594 O O . ASP A 1 100 ? 39.181 43.926 26.359 1.00 46.16 116 ASP A O 1
ATOM 599 N N . SER A 1 101 ? 37.710 45.581 26.394 1.00 37.66 117 SER A N 1
ATOM 600 C CA . SER A 1 101 ? 36.974 45.108 25.240 1.00 39.21 117 SER A CA 1
ATOM 601 C C . SER A 1 101 ? 37.418 45.755 23.911 1.00 36.97 117 SER A C 1
ATOM 602 O O . SER A 1 101 ? 36.862 45.490 22.843 1.00 40.42 117 SER A O 1
ATOM 605 N N . ALA A 1 102 ? 38.445 46.558 23.966 1.00 34.54 118 ALA A N 1
ATOM 606 C CA . ALA A 1 102 ? 38.872 47.320 22.789 1.00 33.59 118 ALA A CA 1
ATOM 607 C C . ALA A 1 102 ? 39.381 46.385 21.673 1.00 40.62 118 ALA A C 1
ATOM 608 O O . ALA A 1 102 ? 40.037 45.355 21.909 1.00 32.39 118 ALA A O 1
ATOM 610 N N . PHE A 1 103 ? 39.016 46.689 20.441 1.00 33.95 119 PHE A N 1
ATOM 611 C CA . PHE A 1 103 ? 39.462 45.868 19.307 1.00 34.45 119 PHE A CA 1
ATOM 612 C C . PHE A 1 103 ? 40.956 45.847 19.132 1.00 34.47 119 PHE A C 1
ATOM 613 O O . PHE A 1 103 ? 41.634 46.861 19.282 1.00 33.32 119 PHE A O 1
ATOM 621 N N . ARG A 1 104 ? 41.511 44.681 18.830 1.00 27.70 120 ARG A N 1
ATOM 622 C CA . ARG A 1 104 ? 42.907 44.566 18.615 1.00 24.39 120 ARG A CA 1
ATOM 623 C C . ARG A 1 104 ? 43.201 44.635 17.106 1.00 25.31 120 ARG A C 1
ATOM 624 O O . ARG A 1 104 ? 42.345 44.282 16.282 1.00 32.08 120 ARG A O 1
ATOM 632 N N . LEU A 1 105 ? 44.391 45.086 16.766 1.00 30.24 121 LEU A N 1
ATOM 633 C CA . LEU A 1 105 ? 44.847 45.193 15.411 1.00 30.26 121 LEU A CA 1
ATOM 634 C C . LEU A 1 105 ? 45.822 44.070 15.107 1.00 33.79 121 LEU A C 1
ATOM 635 O O . LEU A 1 105 ? 46.911 43.979 15.661 1.00 37.15 121 LEU A O 1
ATOM 640 N N . VAL A 1 106 ? 45.439 43.267 14.147 1.00 31.14 122 VAL A N 1
ATOM 641 C CA . VAL A 1 106 ? 46.222 42.063 13.807 1.00 37.69 122 VAL A CA 1
ATOM 642 C C . VAL A 1 106 ? 46.616 42.062 12.352 1.00 35.05 122 VAL A C 1
ATOM 643 O O . VAL A 1 106 ? 45.799 42.302 11.485 1.00 35.12 122 VAL A O 1
ATOM 647 N N . SER A 1 107 ? 47.877 41.787 12.115 1.00 37.38 123 SER A N 1
ATOM 648 C CA . SER A 1 107 ? 48.433 41.682 10.770 1.00 44.31 123 SER A CA 1
ATOM 649 C C . SER A 1 107 ? 48.030 40.380 10.056 1.00 45.21 123 SER A C 1
ATOM 650 O O . SER A 1 107 ? 48.320 39.275 10.518 1.00 44.86 123 SER A O 1
ATOM 653 N N . PRO A 1 108 ? 47.366 40.517 8.924 1.00 45.94 124 PRO A N 1
ATOM 654 C CA . PRO A 1 108 ? 46.924 39.365 8.149 1.00 48.96 124 PRO A CA 1
ATOM 655 C C . PRO A 1 108 ? 48.118 38.544 7.735 1.00 46.54 124 PRO A C 1
ATOM 656 O O . PRO A 1 108 ? 48.019 37.332 7.748 1.00 57.18 124 PRO A O 1
ATOM 660 N N . GLU A 1 109 ? 49.228 39.184 7.397 1.00 49.35 125 GLU A N 1
ATOM 661 C CA . GLU A 1 109 ? 50.445 38.453 7.072 1.00 61.19 125 GLU A CA 1
ATOM 662 C C . GLU A 1 109 ? 50.717 37.439 8.188 1.00 63.98 125 GLU A C 1
ATOM 663 O O . GLU A 1 109 ? 50.671 36.217 7.963 1.00 62.44 125 GLU A O 1
ATOM 669 N N . SER A 1 110 ? 50.956 37.958 9.388 1.00 52.97 126 SER A N 1
ATOM 670 C CA . SER A 1 110 ? 51.226 37.138 10.548 1.00 49.67 126 SER A CA 1
ATOM 671 C C . SER A 1 110 ? 50.350 35.900 10.561 1.00 49.28 126 SER A C 1
ATOM 672 O O . SER A 1 110 ? 50.839 34.790 10.680 1.00 58.83 126 SER A O 1
ATOM 675 N N . ILE A 1 111 ? 49.061 36.069 10.361 1.00 45.70 127 ILE A N 1
ATOM 676 C CA . ILE A 1 111 ? 48.155 34.938 10.386 1.00 50.11 127 ILE A CA 1
ATOM 677 C C . ILE A 1 111 ? 48.403 33.974 9.228 1.00 62.40 127 ILE A C 1
ATOM 678 O O . ILE A 1 111 ? 48.445 32.754 9.435 1.00 53.77 127 ILE A O 1
ATOM 683 N N . ARG A 1 112 ? 48.550 34.517 8.021 1.00 59.22 128 ARG A N 1
ATOM 684 C CA . ARG A 1 112 ? 48.768 33.689 6.834 1.00 67.40 128 ARG A CA 1
ATOM 685 C C . ARG A 1 112 ? 50.047 32.875 6.989 1.00 65.15 128 ARG A C 1
ATOM 686 O O . ARG A 1 112 ? 50.082 31.689 6.685 1.00 65.10 128 ARG A O 1
ATOM 694 N N . GLU A 1 113 ? 51.082 33.549 7.469 1.00 63.19 129 GLU A N 1
ATOM 695 C CA . GLU A 1 113 ? 52.393 32.977 7.682 1.00 67.48 129 GLU A CA 1
ATOM 696 C C . GLU A 1 113 ? 52.350 31.763 8.608 1.00 68.33 129 GLU A C 1
ATOM 697 O O . GLU A 1 113 ? 53.078 30.810 8.377 1.00 63.51 129 GLU A O 1
ATOM 703 N N . ILE A 1 114 ? 51.510 31.766 9.641 1.00 69.28 130 ILE A N 1
ATOM 704 C CA . ILE A 1 114 ? 51.444 30.574 10.491 1.00 71.86 130 ILE A CA 1
ATOM 705 C C . ILE A 1 114 ? 50.540 29.532 9.865 1.00 73.73 130 ILE A C 1
ATOM 706 O O . ILE A 1 114 ? 50.651 28.359 10.178 1.00 72.15 130 ILE A O 1
ATOM 711 N N . LEU A 1 115 ? 49.653 29.981 8.983 1.00 79.75 131 LEU A N 1
ATOM 712 C CA . LEU A 1 115 ? 48.559 29.177 8.436 1.00 81.48 131 LEU A CA 1
ATOM 713 C C . LEU A 1 115 ? 48.942 28.397 7.168 1.00 92.95 131 LEU A C 1
ATOM 714 O O . LEU A 1 115 ? 49.130 27.183 7.214 1.00 96.18 131 LEU A O 1
ATOM 719 N N . GLN A 1 116 ? 49.010 29.070 6.027 1.00 98.49 132 GLN A N 1
ATOM 720 C CA . GLN A 1 116 ? 49.519 28.419 4.835 1.00 100.00 132 GLN A CA 1
ATOM 721 C C . GLN A 1 116 ? 50.919 28.969 4.666 1.00 100.00 132 GLN A C 1
ATOM 722 O O . GLN A 1 116 ? 51.114 30.002 4.022 1.00 100.00 132 GLN A O 1
ATOM 728 N N . ASP A 1 117 ? 51.858 28.285 5.317 1.00 100.00 133 ASP A N 1
ATOM 729 C CA . ASP A 1 117 ? 53.296 28.546 5.274 1.00 100.00 133 ASP A CA 1
ATOM 730 C C . ASP A 1 117 ? 53.866 27.829 6.499 1.00 99.41 133 ASP A C 1
ATOM 731 O O . ASP A 1 117 ? 55.049 27.492 6.561 1.00 95.52 133 ASP A O 1
ATOM 736 N N . SER A 1 121 ? 51.680 23.354 15.330 1.00 76.72 137 SER A N 1
ATOM 737 C CA . SER A 1 121 ? 50.540 22.549 15.768 1.00 85.24 137 SER A CA 1
ATOM 738 C C . SER A 1 121 ? 49.787 23.231 16.904 1.00 79.88 137 SER A C 1
ATOM 739 O O . SER A 1 121 ? 49.868 24.439 17.059 1.00 73.20 137 SER A O 1
ATOM 742 N N . LYS A 1 122 ? 49.079 22.446 17.709 1.00 73.47 138 LYS A N 1
ATOM 743 C CA . LYS A 1 122 ? 48.282 22.986 18.802 1.00 76.40 138 LYS A CA 1
ATOM 744 C C . LYS A 1 122 ? 49.064 23.914 19.721 1.00 78.74 138 LYS A C 1
ATOM 745 O O . LYS A 1 122 ? 48.607 25.008 20.039 1.00 81.72 138 LYS A O 1
ATOM 751 N N . GLU A 1 123 ? 50.228 23.468 20.175 1.00 78.04 139 GLU A N 1
ATOM 752 C CA . GLU A 1 123 ? 51.033 24.277 21.078 1.00 79.99 139 GLU A CA 1
ATOM 753 C C . GLU A 1 123 ? 51.291 25.639 20.461 1.00 72.42 139 GLU A C 1
ATOM 754 O O . GLU A 1 123 ? 51.078 26.662 21.088 1.00 66.31 139 GLU A O 1
ATOM 760 N N . GLN A 1 124 ? 51.765 25.616 19.222 1.00 67.49 140 GLN A N 1
ATOM 761 C CA . GLN A 1 124 ? 52.140 26.816 18.476 1.00 71.96 140 GLN A CA 1
ATOM 762 C C . GLN A 1 124 ? 50.937 27.758 18.159 1.00 61.24 140 GLN A C 1
ATOM 763 O O . GLN A 1 124 ? 51.048 28.988 18.158 1.00 56.83 140 GLN A O 1
ATOM 769 N N . LEU A 1 125 ? 49.779 27.180 17.912 1.00 62.71 141 LEU A N 1
ATOM 770 C CA . LEU A 1 125 ? 48.625 27.984 17.554 1.00 64.66 141 LEU A CA 1
ATOM 771 C C . LEU A 1 125 ? 48.087 28.732 18.763 1.00 66.48 141 LEU A C 1
ATOM 772 O O . LEU A 1 125 ? 47.661 29.885 18.666 1.00 60.74 141 LEU A O 1
ATOM 777 N N . VAL A 1 126 ? 48.102 28.055 19.903 1.00 65.55 142 VAL A N 1
ATOM 778 C CA . VAL A 1 126 ? 47.602 28.615 21.137 1.00 53.32 142 VAL A CA 1
ATOM 779 C C . VAL A 1 126 ? 48.521 29.727 21.521 1.00 44.29 142 VAL A C 1
ATOM 780 O O . VAL A 1 126 ? 48.079 30.795 21.935 1.00 47.43 142 VAL A O 1
ATOM 784 N N . ALA A 1 127 ? 49.813 29.503 21.369 1.00 46.57 143 ALA A N 1
ATOM 785 C CA . ALA A 1 127 ? 50.783 30.528 21.703 1.00 50.15 143 ALA A CA 1
ATOM 786 C C . ALA A 1 127 ? 50.548 31.768 20.805 1.00 55.78 143 ALA A C 1
ATOM 787 O O . ALA A 1 127 ? 50.530 32.890 21.287 1.00 59.22 143 ALA A O 1
ATOM 789 N N . PHE A 1 128 ? 50.360 31.537 19.509 1.00 50.83 144 PHE A N 1
ATOM 790 C CA . PHE A 1 128 ? 50.057 32.581 18.562 1.00 48.77 144 PHE A CA 1
ATOM 791 C C . PHE A 1 128 ? 48.847 33.430 19.035 1.00 46.08 144 PHE A C 1
ATOM 792 O O . PHE A 1 128 ? 48.959 34.630 19.126 1.00 48.30 144 PHE A O 1
ATOM 800 N N . LEU A 1 129 ? 47.716 32.801 19.335 1.00 48.40 145 LEU A N 1
ATOM 801 C CA . LEU A 1 129 ? 46.561 33.513 19.884 1.00 50.04 145 LEU A CA 1
ATOM 802 C C . LEU A 1 129 ? 46.891 34.286 21.190 1.00 45.09 145 LEU A C 1
ATOM 803 O O . LEU A 1 129 ? 46.478 35.450 21.372 1.00 40.13 145 LEU A O 1
ATOM 808 N N . GLU A 1 130 ? 47.605 33.641 22.105 1.00 46.63 146 GLU A N 1
ATOM 809 C CA . GLU A 1 130 ? 48.010 34.296 23.359 1.00 49.56 146 GLU A CA 1
ATOM 810 C C . GLU A 1 130 ? 48.771 35.576 23.062 1.00 44.42 146 GLU A C 1
ATOM 811 O O . GLU A 1 130 ? 48.505 36.612 23.682 1.00 44.21 146 GLU A O 1
ATOM 817 N N . ASN A 1 131 ? 49.695 35.494 22.099 1.00 43.58 147 ASN A N 1
ATOM 818 C CA . ASN A 1 131 ? 50.489 36.644 21.654 1.00 52.72 147 ASN A CA 1
ATOM 819 C C . ASN A 1 131 ? 49.598 37.765 21.148 1.00 52.33 147 ASN A C 1
ATOM 820 O O . ASN A 1 131 ? 49.821 38.922 21.465 1.00 56.49 147 ASN A O 1
ATOM 825 N N . LEU A 1 132 ? 48.605 37.428 20.325 1.00 56.35 148 LEU A N 1
ATOM 826 C CA . LEU A 1 132 ? 47.731 38.453 19.762 1.00 54.69 148 LEU A CA 1
ATOM 827 C C . LEU A 1 132 ? 47.109 39.252 20.865 1.00 53.44 148 LEU A C 1
ATOM 828 O O . LEU A 1 132 ? 47.160 40.477 20.862 1.00 51.33 148 LEU A O 1
ATOM 833 N N . LEU A 1 133 ? 46.505 38.540 21.802 1.00 45.89 149 LEU A N 1
ATOM 834 C CA . LEU A 1 133 ? 45.868 39.163 22.925 1.00 48.57 149 LEU A CA 1
ATOM 835 C C . LEU A 1 133 ? 46.874 40.022 23.714 1.00 56.14 149 LEU A C 1
ATOM 836 O O . LEU A 1 133 ? 46.550 41.149 24.082 1.00 60.80 149 LEU A O 1
ATOM 841 N N . LYS A 1 134 ? 48.091 39.529 23.943 1.00 48.50 150 LYS A N 1
ATOM 842 C CA . LYS A 1 134 ? 49.066 40.283 24.746 1.00 53.28 150 LYS A CA 1
ATOM 843 C C . LYS A 1 134 ? 49.819 41.407 24.073 1.00 49.34 150 LYS A C 1
ATOM 844 O O . LYS A 1 134 ? 50.103 42.393 24.721 1.00 44.02 150 LYS A O 1
ATOM 850 N N . THR A 1 135 ? 50.184 41.255 22.809 1.00 38.24 151 THR A N 1
ATOM 851 C CA . THR A 1 135 ? 51.048 42.212 22.194 1.00 43.32 151 THR A CA 1
ATOM 852 C C . THR A 1 135 ? 50.405 43.057 21.107 1.00 42.16 151 THR A C 1
ATOM 853 O O . THR A 1 135 ? 50.995 44.028 20.760 1.00 40.34 151 THR A O 1
ATOM 857 N N . SER A 1 136 ? 49.268 42.667 20.527 1.00 37.75 152 SER A N 1
ATOM 858 C CA . SER A 1 136 ? 48.663 43.479 19.452 1.00 40.62 152 SER A CA 1
ATOM 859 C C . SER A 1 136 ? 48.214 44.832 19.972 1.00 31.89 152 SER A C 1
ATOM 860 O O . SER A 1 136 ? 47.638 44.921 21.048 1.00 32.93 152 SER A O 1
ATOM 863 N N . GLY A 1 137 ? 48.373 45.867 19.159 1.00 37.84 153 GLY A N 1
ATOM 864 C CA . GLY A 1 137 ? 47.872 47.185 19.493 1.00 37.53 153 GLY A CA 1
ATOM 865 C C . GLY A 1 137 ? 46.355 47.125 19.544 1.00 33.06 153 GLY A C 1
ATOM 866 O O . GLY A 1 137 ? 45.732 46.155 19.104 1.00 34.35 153 GLY A O 1
ATOM 867 N N . LYS A 1 138 ? 45.764 48.159 20.102 1.00 30.98 154 LYS A N 1
ATOM 868 C CA . LYS A 1 138 ? 44.328 48.265 20.254 1.00 30.03 154 LYS A CA 1
ATOM 869 C C . LYS A 1 138 ? 43.826 49.662 19.778 1.00 32.49 154 LYS A C 1
ATOM 870 O O . LYS A 1 138 ? 44.598 50.626 19.775 1.00 33.26 154 LYS A O 1
ATOM 876 N N . LEU A 1 139 ? 42.565 49.754 19.390 1.00 28.36 155 LEU A N 1
ATOM 877 C CA . LEU A 1 139 ? 41.983 51.023 18.942 1.00 32.50 155 LEU A CA 1
ATOM 878 C C . LEU A 1 139 ? 41.514 51.766 20.195 1.00 31.02 155 LEU A C 1
ATOM 879 O O . LEU A 1 139 ? 40.957 51.158 21.089 1.00 26.41 155 LEU A O 1
ATOM 884 N N . ARG A 1 140 ? 41.701 53.082 20.255 1.00 25.56 156 ARG A N 1
ATOM 885 C CA . ARG A 1 140 ? 41.322 53.860 21.428 1.00 26.61 156 ARG A CA 1
ATOM 886 C C . ARG A 1 140 ? 39.821 53.860 21.635 1.00 28.56 156 ARG A C 1
ATOM 887 O O . ARG A 1 140 ? 39.058 53.860 20.689 1.00 29.73 156 ARG A O 1
ATOM 895 N N . ALA A 1 141 ? 39.418 53.877 22.910 1.00 26.33 157 ALA A N 1
ATOM 896 C CA . ALA A 1 141 ? 38.047 54.008 23.336 1.00 32.38 157 ALA A CA 1
ATOM 897 C C . ALA A 1 141 ? 37.761 55.449 23.829 1.00 29.95 157 ALA A C 1
ATOM 898 O O . ALA A 1 141 ? 36.637 55.866 23.832 1.00 29.36 157 ALA A O 1
ATOM 900 N N . THR A 1 142 ? 38.772 56.208 24.203 1.00 32.55 158 THR A N 1
ATOM 901 C CA . THR A 1 142 ? 38.612 57.604 24.599 1.00 27.88 158 THR A CA 1
ATOM 902 C C . THR A 1 142 ? 39.837 58.404 24.212 1.00 25.43 158 THR A C 1
ATOM 903 O O . THR A 1 142 ? 40.859 57.847 23.850 1.00 28.24 158 THR A O 1
ATOM 907 N N . LEU A 1 143 ? 39.773 59.726 24.296 1.00 26.10 159 LEU A N 1
ATOM 908 C CA . LEU A 1 143 ? 40.890 60.579 23.933 1.00 24.15 159 LEU A CA 1
ATOM 909 C C . LEU A 1 143 ? 41.744 60.975 25.154 1.00 24.50 159 LEU A C 1
ATOM 910 O O . LEU A 1 143 ? 42.771 61.640 25.038 1.00 23.95 159 LEU A O 1
ATOM 915 N N . LEU A 1 144 ? 41.287 60.572 26.353 1.00 23.50 160 LEU A N 1
ATOM 916 C CA . LEU A 1 144 ? 41.981 60.887 27.592 1.00 28.96 160 LEU A CA 1
ATOM 917 C C . LEU A 1 144 ? 43.477 60.541 27.600 1.00 25.27 160 LEU A C 1
ATOM 918 O O . LEU A 1 144 ? 44.306 61.414 27.888 1.00 24.66 160 LEU A O 1
ATOM 923 N N . HIS A 1 145 ? 43.858 59.286 27.294 1.00 25.26 161 HIS A N 1
ATOM 924 C CA . HIS A 1 145 ? 45.268 58.920 27.351 1.00 28.57 161 HIS A CA 1
ATOM 925 C C . HIS A 1 145 ? 46.101 59.735 26.414 1.00 30.24 161 HIS A C 1
ATOM 926 O O . HIS A 1 145 ? 47.282 59.971 26.656 1.00 28.19 161 HIS A O 1
ATOM 933 N N . GLY A 1 146 ? 45.494 60.180 25.320 1.00 31.82 162 GLY A N 1
ATOM 934 C CA . GLY A 1 146 ? 46.196 61.008 24.331 1.00 32.40 162 GLY A CA 1
ATOM 935 C C . GLY A 1 146 ? 46.685 62.292 25.005 1.00 27.36 162 GLY A C 1
ATOM 936 O O . GLY A 1 146 ? 47.828 62.706 24.874 1.00 31.27 162 GLY A O 1
ATOM 937 N N . ALA A 1 147 ? 45.760 62.912 25.732 1.00 28.05 163 ALA A N 1
ATOM 938 C CA . ALA A 1 147 ? 46.088 64.127 26.456 1.00 26.09 163 ALA A CA 1
ATOM 939 C C . ALA A 1 147 ? 47.133 63.881 27.539 1.00 26.14 163 ALA A C 1
ATOM 940 O O . ALA A 1 147 ? 48.100 64.639 27.659 1.00 28.98 163 ALA A O 1
ATOM 942 N N . LEU A 1 148 ? 46.923 62.852 28.326 1.00 23.11 164 LEU A N 1
ATOM 943 C CA . LEU A 1 148 ? 47.867 62.535 29.390 1.00 26.91 164 LEU A CA 1
ATOM 944 C C . LEU A 1 148 ? 49.268 62.354 28.894 1.00 24.30 164 LEU A C 1
ATOM 945 O O . LEU A 1 148 ? 50.229 62.813 29.511 1.00 24.78 164 LEU A O 1
ATOM 950 N N . GLU A 1 149 ? 49.407 61.684 27.765 1.00 25.17 165 GLU A N 1
ATOM 951 C CA . GLU A 1 149 ? 50.727 61.415 27.215 1.00 29.62 165 GLU A CA 1
ATOM 952 C C . GLU A 1 149 ? 51.446 62.674 26.709 1.00 30.65 165 GLU A C 1
ATOM 953 O O . GLU A 1 149 ? 52.679 62.691 26.564 1.00 28.44 165 GLU A O 1
ATOM 959 N N . HIS A 1 150 ? 50.696 63.724 26.454 1.00 29.40 166 HIS A N 1
ATOM 960 C CA . HIS A 1 150 ? 51.274 64.991 25.986 1.00 31.37 166 HIS A CA 1
ATOM 961 C C . HIS A 1 150 ? 51.290 66.067 27.079 1.00 27.08 166 HIS A C 1
ATOM 962 O O . HIS A 1 150 ? 51.645 67.218 26.809 1.00 28.28 166 HIS A O 1
ATOM 969 N N . TYR A 1 151 ? 50.888 65.690 28.290 1.00 26.76 167 TYR A N 1
ATOM 970 C CA . TYR A 1 151 ? 50.884 66.623 29.393 1.00 25.28 167 TYR A CA 1
ATOM 971 C C . TYR A 1 151 ? 52.226 67.233 29.689 1.00 30.06 167 TYR A C 1
ATOM 972 O O . TYR A 1 151 ? 52.339 68.458 29.855 1.00 23.57 167 TYR A O 1
ATOM 981 N N . VAL A 1 152 ? 53.300 66.443 29.765 1.00 26.22 168 VAL A N 1
ATOM 982 C CA . VAL A 1 152 ? 54.585 67.008 30.130 1.00 28.77 168 VAL A CA 1
ATOM 983 C C . VAL A 1 152 ? 55.116 67.980 29.096 1.00 30.10 168 VAL A C 1
ATOM 984 O O . VAL A 1 152 ? 55.781 68.954 29.450 1.00 29.64 168 VAL A O 1
ATOM 988 N N . ASN A 1 153 ? 54.819 67.752 27.794 1.00 25.19 169 ASN A N 1
ATOM 989 C CA . ASN A 1 153 ? 55.197 68.679 26.762 1.00 27.93 169 ASN A CA 1
ATOM 990 C C . ASN A 1 153 ? 54.491 69.994 26.948 1.00 30.34 169 ASN A C 1
ATOM 991 O O . ASN A 1 153 ? 55.124 71.038 26.892 1.00 30.50 169 ASN A O 1
ATOM 996 N N . CYS A 1 154 ? 53.188 69.944 27.239 1.00 32.02 170 CYS A N 1
ATOM 997 C CA . CYS A 1 154 ? 52.401 71.168 27.389 1.00 31.82 170 CYS A CA 1
ATOM 998 C C . CYS A 1 154 ? 52.780 71.935 28.648 1.00 28.92 170 CYS A C 1
ATOM 999 O O . CYS A 1 154 ? 52.772 73.179 28.681 1.00 28.88 170 CYS A O 1
ATOM 1002 N N . LEU A 1 155 ? 53.166 71.181 29.673 1.00 27.86 171 LEU A N 1
ATOM 1003 C CA . LEU A 1 155 ? 53.722 71.737 30.848 1.00 27.26 171 LEU A CA 1
ATOM 1004 C C . LEU A 1 155 ? 54.894 72.647 30.508 1.00 24.84 171 LEU A C 1
ATOM 1005 O O . LEU A 1 155 ? 55.041 73.758 31.075 1.00 27.02 171 LEU A O 1
ATOM 1010 N N . ASP A 1 156 ? 55.755 72.150 29.619 1.00 26.26 172 ASP A N 1
ATOM 1011 C CA . ASP A 1 156 ? 56.900 72.946 29.189 1.00 28.32 172 ASP A CA 1
ATOM 1012 C C . ASP A 1 156 ? 56.470 74.167 28.459 1.00 36.21 172 ASP A C 1
ATOM 1013 O O . ASP A 1 156 ? 56.995 75.264 28.648 1.00 30.00 172 ASP A O 1
ATOM 1018 N N . LEU A 1 157 ? 55.476 73.976 27.620 1.00 31.81 173 LEU A N 1
ATOM 1019 C CA . LEU A 1 157 ? 54.990 75.062 26.810 1.00 32.89 173 LEU A CA 1
ATOM 1020 C C . LEU A 1 157 ? 54.511 76.190 27.667 1.00 30.74 173 LEU A C 1
ATOM 1021 O O . LEU A 1 157 ? 54.791 77.369 27.327 1.00 37.12 173 LEU A O 1
ATOM 1026 N N . VAL A 1 158 ? 53.881 75.903 28.811 1.00 28.38 174 VAL A N 1
ATOM 1027 C CA . VAL A 1 158 ? 53.368 76.943 29.670 1.00 33.43 174 VAL A CA 1
ATOM 1028 C C . VAL A 1 158 ? 54.300 77.217 30.874 1.00 32.86 174 VAL A C 1
ATOM 1029 O O . VAL A 1 158 ? 53.879 77.794 31.867 1.00 29.98 174 VAL A O 1
ATOM 1033 N N . ASN A 1 159 ? 55.519 76.699 30.818 1.00 34.51 175 ASN A N 1
ATOM 1034 C CA . ASN A 1 159 ? 56.438 76.802 31.947 1.00 31.38 175 ASN A CA 1
ATOM 1035 C C . ASN A 1 159 ? 55.788 76.398 33.272 1.00 30.98 175 ASN A C 1
ATOM 1036 O O . ASN A 1 159 ? 55.963 77.024 34.326 1.00 34.15 175 ASN A O 1
ATOM 1041 N N . ARG A 1 160 ? 55.013 75.321 33.194 1.00 29.60 176 ARG A N 1
ATOM 1042 C CA . ARG A 1 160 ? 54.411 74.675 34.334 1.00 26.42 176 ARG A CA 1
ATOM 1043 C C . ARG A 1 160 ? 53.260 75.360 34.998 1.00 24.35 176 ARG A C 1
ATOM 1044 O O . ARG A 1 160 ? 52.727 74.847 35.991 1.00 26.11 176 ARG A O 1
ATOM 1052 N N . LYS A 1 161 ? 52.807 76.487 34.448 1.00 27.67 177 LYS A N 1
ATOM 1053 C CA . LYS A 1 161 ? 51.717 77.191 35.094 1.00 32.99 177 LYS A CA 1
ATOM 1054 C C . LYS A 1 161 ? 50.352 76.511 34.917 1.00 28.36 177 LYS A C 1
ATOM 1055 O O . LYS A 1 161 ? 49.913 76.316 33.804 1.00 32.53 177 LYS A O 1
ATOM 1061 N N . LEU A 1 162 ? 49.711 76.195 36.029 1.00 27.21 178 LEU A N 1
ATOM 1062 C CA . LEU A 1 162 ? 48.363 75.649 36.085 1.00 34.62 178 LEU A CA 1
ATOM 1063 C C . LEU A 1 162 ? 47.392 76.794 36.294 1.00 35.64 178 LEU A C 1
ATOM 1064 O O . LEU A 1 162 ? 47.765 77.832 36.841 1.00 29.04 178 LEU A O 1
ATOM 1069 N N . PRO A 1 163 ? 46.164 76.648 35.866 1.00 34.97 179 PRO A N 1
ATOM 1070 C CA . PRO A 1 163 ? 45.680 75.487 35.118 1.00 33.74 179 PRO A CA 1
ATOM 1071 C C . PRO A 1 163 ? 45.818 75.644 33.631 1.00 27.09 179 PRO A C 1
ATOM 1072 O O . PRO A 1 163 ? 45.969 76.766 33.142 1.00 28.38 179 PRO A O 1
ATOM 1076 N N . PHE A 1 164 ? 45.737 74.532 32.908 1.00 25.93 180 PHE A N 1
ATOM 1077 C CA . PHE A 1 164 ? 45.717 74.543 31.445 1.00 25.85 180 PHE A CA 1
ATOM 1078 C C . PHE A 1 164 ? 45.062 73.286 30.942 1.00 22.85 180 PHE A C 1
ATOM 1079 O O . PHE A 1 164 ? 44.840 72.353 31.695 1.00 26.50 180 PHE A O 1
ATOM 1087 N N . GLY A 1 165 ? 44.714 73.307 29.681 1.00 21.09 181 GLY A N 1
ATOM 1088 C CA . GLY A 1 165 ? 43.976 72.217 29.060 1.00 24.75 181 GLY A CA 1
ATOM 1089 C C . GLY A 1 165 ? 44.507 71.788 27.708 1.00 24.36 181 GLY A C 1
ATOM 1090 O O . GLY A 1 165 ? 45.166 72.544 26.990 1.00 25.46 181 GLY A O 1
ATOM 1091 N N . LEU A 1 166 ? 44.235 70.516 27.395 1.00 18.48 182 LEU A N 1
ATOM 1092 C CA . LEU A 1 166 ? 44.585 69.950 26.141 1.00 18.90 182 LEU A CA 1
ATOM 1093 C C . LEU A 1 166 ? 43.303 69.457 25.494 1.00 23.11 182 LEU A C 1
ATOM 1094 O O . LEU A 1 166 ? 42.536 68.694 26.116 1.00 20.71 182 LEU A O 1
ATOM 1099 N N . ALA A 1 167 ? 43.049 69.938 24.289 1.00 19.11 183 ALA A N 1
ATOM 1100 C CA . ALA A 1 167 ? 41.814 69.649 23.529 1.00 19.55 183 ALA A CA 1
ATOM 1101 C C . ALA A 1 167 ? 42.044 68.874 22.265 1.00 25.61 183 ALA A C 1
ATOM 1102 O O . ALA A 1 167 ? 42.986 69.120 21.536 1.00 22.90 183 ALA A O 1
ATOM 1104 N N . GLN A 1 168 ? 41.080 68.050 21.936 1.00 20.40 184 GLN A N 1
ATOM 1105 C CA . GLN A 1 168 ? 41.133 67.219 20.717 1.00 20.75 184 GLN A CA 1
ATOM 1106 C C . GLN A 1 168 ? 39.743 66.792 20.307 1.00 21.03 184 GLN A C 1
ATOM 1107 O O . GLN A 1 168 ? 38.894 66.449 21.187 1.00 22.40 184 GLN A O 1
ATOM 1113 N N . ILE A 1 169 ? 39.494 66.787 19.005 1.00 18.76 185 ILE A N 1
ATOM 1114 C CA . ILE A 1 169 ? 38.289 66.183 18.450 1.00 20.58 185 ILE A CA 1
ATOM 1115 C C . ILE A 1 169 ? 38.742 65.038 17.618 1.00 29.23 185 ILE A C 1
ATOM 1116 O O . ILE A 1 169 ? 39.541 65.193 16.737 1.00 22.34 185 ILE A O 1
ATOM 1121 N N . GLY A 1 170 ? 38.257 63.858 17.878 1.00 22.16 186 GLY A N 1
ATOM 1122 C CA . GLY A 1 170 ? 38.703 62.728 17.058 1.00 26.96 186 GLY A CA 1
ATOM 1123 C C . GLY A 1 170 ? 37.838 61.490 17.309 1.00 24.88 186 GLY A C 1
ATOM 1124 O O . GLY A 1 170 ? 37.029 61.481 18.256 1.00 27.07 186 GLY A O 1
ATOM 1125 N N . VAL A 1 171 ? 37.950 60.504 16.419 1.00 24.02 187 VAL A N 1
ATOM 1126 C CA . VAL A 1 171 ? 37.102 59.314 16.480 1.00 23.92 187 VAL A CA 1
ATOM 1127 C C . VAL A 1 171 ? 37.626 58.303 17.484 1.00 28.37 187 VAL A C 1
ATOM 1128 O O . VAL A 1 171 ? 38.832 58.053 17.557 1.00 29.82 187 VAL A O 1
ATOM 1132 N N . CYS A 1 172 ? 36.694 57.709 18.221 1.00 29.77 188 CYS A N 1
ATOM 1133 C CA . CYS A 1 172 ? 36.946 56.658 19.180 1.00 26.60 188 CYS A CA 1
ATOM 1134 C C . CYS A 1 172 ? 36.119 55.471 18.794 1.00 33.94 188 CYS A C 1
ATOM 1135 O O . CYS A 1 172 ? 35.088 55.601 18.128 1.00 26.80 188 CYS A O 1
ATOM 1138 N N . PHE A 1 173 ? 36.579 54.297 19.215 1.00 25.80 189 PHE A N 1
ATOM 1139 C CA . PHE A 1 173 ? 35.913 53.063 18.847 1.00 27.19 189 PHE A CA 1
ATOM 1140 C C . PHE A 1 173 ? 35.311 52.330 20.005 1.00 35.20 189 PHE A C 1
ATOM 1141 O O . PHE A 1 173 ? 35.855 52.349 21.107 1.00 30.64 189 PHE A O 1
ATOM 1149 N N . HIS A 1 174 ? 34.188 51.681 19.755 1.00 29.73 190 HIS A N 1
ATOM 1150 C CA . HIS A 1 174 ? 33.571 50.927 20.842 1.00 33.66 190 HIS A CA 1
ATOM 1151 C C . HIS A 1 174 ? 32.811 49.700 20.368 1.00 36.30 190 HIS A C 1
ATOM 1152 O O . HIS A 1 174 ? 32.147 49.679 19.327 1.00 35.31 190 HIS A O 1
ATOM 1159 N N . PRO A 1 175 ? 32.963 48.645 21.212 1.00 45.04 191 PRO A N 1
ATOM 1160 C CA . PRO A 1 175 ? 32.269 47.358 20.983 1.00 45.38 191 PRO A CA 1
ATOM 1161 C C . PRO A 1 175 ? 30.763 47.428 20.752 1.00 40.47 191 PRO A C 1
ATOM 1162 O O . PRO A 1 175 ? 30.079 48.103 21.521 1.00 40.49 191 PRO A O 1
ATOM 1166 N N . VAL A 1 176 ? 30.220 46.792 19.738 1.00 37.64 192 VAL A N 1
ATOM 1167 C CA . VAL A 1 176 ? 28.772 46.805 19.706 1.00 46.15 192 VAL A CA 1
ATOM 1168 C C . VAL A 1 176 ? 28.200 45.407 19.713 1.00 47.34 192 VAL A C 1
ATOM 1169 O O . VAL A 1 176 ? 28.403 44.612 18.793 1.00 46.70 192 VAL A O 1
ATOM 1173 N N . SER A 1 177 ? 27.467 45.136 20.781 1.00 52.20 193 SER A N 1
ATOM 1174 C CA . SER A 1 177 ? 26.680 43.910 21.137 1.00 66.45 193 SER A CA 1
ATOM 1175 C C . SER A 1 177 ? 27.401 42.733 21.814 1.00 59.70 193 SER A C 1
ATOM 1176 O O . SER A 1 177 ? 28.585 42.480 21.603 1.00 63.19 193 SER A O 1
ATOM 1179 N N . THR A 1 187 ? 29.273 41.132 16.778 1.00 64.93 203 THR A N 1
ATOM 1180 C CA . THR A 1 187 ? 30.585 41.634 17.194 1.00 60.01 203 THR A CA 1
ATOM 1181 C C . THR A 1 187 ? 31.019 42.803 16.290 1.00 49.13 203 THR A C 1
ATOM 1182 O O . THR A 1 187 ? 31.863 42.639 15.432 1.00 59.00 203 THR A O 1
ATOM 1184 N N . ARG A 1 188 ? 30.442 43.980 16.473 1.00 43.34 204 ARG A N 1
ATOM 1185 C CA . ARG A 1 188 ? 30.704 45.071 15.531 1.00 37.34 204 ARG A CA 1
ATOM 1186 C C . ARG A 1 188 ? 31.425 46.224 16.167 1.00 41.05 204 ARG A C 1
ATOM 1187 O O . ARG A 1 188 ? 31.430 46.359 17.390 1.00 45.63 204 ARG A O 1
ATOM 1195 N N . VAL A 1 189 ? 32.055 47.036 15.315 1.00 39.60 205 VAL A N 1
ATOM 1196 C CA . VAL A 1 189 ? 32.801 48.180 15.791 1.00 39.75 205 VAL A CA 1
ATOM 1197 C C . VAL A 1 189 ? 32.024 49.478 15.581 1.00 30.50 205 VAL A C 1
ATOM 1198 O O . VAL A 1 189 ? 31.640 49.798 14.466 1.00 37.89 205 VAL A O 1
ATOM 1202 N N . GLY A 1 190 ? 31.715 50.179 16.650 1.00 29.86 206 GLY A N 1
ATOM 1203 C CA . GLY A 1 190 ? 31.006 51.436 16.539 1.00 30.95 206 GLY A CA 1
ATOM 1204 C C . GLY A 1 190 ? 32.070 52.570 16.570 1.00 31.03 206 GLY A C 1
ATOM 1205 O O . GLY A 1 190 ? 33.104 52.443 17.227 1.00 30.99 206 GLY A O 1
ATOM 1206 N N . GLU A 1 191 ? 31.842 53.634 15.829 1.00 27.61 207 GLU A N 1
ATOM 1207 C CA . GLU A 1 191 ? 32.778 54.796 15.783 1.00 29.61 207 GLU A CA 1
ATOM 1208 C C . GLU A 1 191 ? 32.013 56.009 16.241 1.00 32.55 207 GLU A C 1
ATOM 1209 O O . GLU A 1 191 ? 30.854 56.202 15.855 1.00 29.87 207 GLU A O 1
ATOM 1215 N N . LYS A 1 192 ? 32.613 56.774 17.128 1.00 26.19 208 LYS A N 1
ATOM 1216 C CA . LYS A 1 192 ? 31.979 57.955 17.630 1.00 26.88 208 LYS A CA 1
ATOM 1217 C C . LYS A 1 192 ? 33.028 59.095 17.634 1.00 26.00 208 LYS A C 1
ATOM 1218 O O . LYS A 1 192 ? 34.144 58.868 17.998 1.00 28.80 208 LYS A O 1
ATOM 1224 N N . THR A 1 193 ? 32.649 60.239 17.140 1.00 23.81 209 THR A N 1
ATOM 1225 C CA . THR A 1 193 ? 33.530 61.432 17.204 1.00 24.56 209 THR A CA 1
ATOM 1226 C C . THR A 1 193 ? 33.388 62.071 18.573 1.00 28.44 209 THR A C 1
ATOM 1227 O O . THR A 1 193 ? 32.286 62.483 18.956 1.00 26.11 209 THR A O 1
ATOM 1231 N N . GLU A 1 194 ? 34.488 62.130 19.306 1.00 22.85 210 GLU A N 1
ATOM 1232 C CA . GLU A 1 194 ? 34.537 62.682 20.640 1.00 22.54 210 GLU A CA 1
ATOM 1233 C C . GLU A 1 194 ? 35.252 64.031 20.602 1.00 25.93 210 GLU A C 1
ATOM 1234 O O . GLU A 1 194 ? 36.230 64.184 19.892 1.00 24.21 210 GLU A O 1
ATOM 1240 N N . ALA A 1 195 ? 34.720 64.974 21.336 1.00 21.19 211 ALA A N 1
ATOM 1241 C CA . ALA A 1 195 ? 35.294 66.295 21.536 1.00 23.09 211 ALA A CA 1
ATOM 1242 C C . ALA A 1 195 ? 35.713 66.321 22.971 1.00 24.88 211 ALA A C 1
ATOM 1243 O O . ALA A 1 195 ? 34.872 66.290 23.872 1.00 26.05 211 ALA A O 1
ATOM 1245 N N . SER A 1 196 ? 37.014 66.351 23.181 1.00 21.83 212 SER A N 1
ATOM 1246 C CA . SER A 1 196 ? 37.549 66.235 24.517 1.00 23.45 212 SER A CA 1
ATOM 1247 C C . SER A 1 196 ? 38.382 67.415 24.978 1.00 27.63 212 SER A C 1
ATOM 1248 O O . SER A 1 196 ? 39.265 67.890 24.285 1.00 21.32 212 SER A O 1
ATOM 1251 N N . LEU A 1 197 ? 38.123 67.820 26.210 1.00 18.75 213 LEU A N 1
ATOM 1252 C CA . LEU A 1 197 ? 38.985 68.794 26.892 1.00 20.23 213 LEU A CA 1
ATOM 1253 C C . LEU A 1 197 ? 39.491 68.092 28.161 1.00 24.83 213 LEU A C 1
ATOM 1254 O O . LEU A 1 197 ? 38.703 67.521 28.956 1.00 26.28 213 LEU A O 1
ATOM 1259 N N . VAL A 1 198 ? 40.784 68.089 28.345 1.00 21.35 214 VAL A N 1
ATOM 1260 C CA . VAL A 1 198 ? 41.350 67.489 29.573 1.00 20.60 214 VAL A CA 1
ATOM 1261 C C . VAL A 1 198 ? 42.017 68.692 30.243 1.00 24.83 214 VAL A C 1
ATOM 1262 O O . VAL A 1 198 ? 42.929 69.309 29.654 1.00 20.98 214 VAL A O 1
ATOM 1266 N N . TRP A 1 199 ? 41.577 68.994 31.458 1.00 22.36 215 TRP A N 1
ATOM 1267 C CA . TRP A 1 199 ? 41.934 70.204 32.185 1.00 24.31 215 TRP A CA 1
ATOM 1268 C C . TRP A 1 199 ? 42.711 69.829 33.446 1.00 22.88 215 TRP A C 1
ATOM 1269 O O . TRP A 1 199 ? 42.246 69.059 34.251 1.00 29.24 215 TRP A O 1
ATOM 1280 N N . PHE A 1 200 ? 43.906 70.410 33.559 1.00 25.00 216 PHE A N 1
ATOM 1281 C CA . PHE A 1 200 ? 44.859 70.182 34.658 1.00 21.33 216 PHE A CA 1
ATOM 1282 C C . PHE A 1 200 ? 44.847 71.356 35.625 1.00 25.62 216 PHE A C 1
ATOM 1283 O O . PHE A 1 200 ? 45.072 72.486 35.248 1.00 27.85 216 PHE A O 1
ATOM 1291 N N . THR A 1 201 ? 44.451 71.057 36.839 1.00 26.02 217 THR A N 1
ATOM 1292 C CA . THR A 1 201 ? 44.303 72.060 37.824 1.00 32.52 217 THR A CA 1
ATOM 1293 C C . THR A 1 201 ? 44.796 71.601 39.181 1.00 30.91 217 THR A C 1
ATOM 1294 O O . THR A 1 201 ? 44.766 70.439 39.461 1.00 29.72 217 THR A O 1
ATOM 1298 N N . PRO A 1 202 ? 45.154 72.522 40.070 1.00 35.06 218 PRO A N 1
ATOM 1299 C CA . PRO A 1 202 ? 45.461 72.099 41.440 1.00 30.61 218 PRO A CA 1
ATOM 1300 C C . PRO A 1 202 ? 44.248 71.491 42.041 1.00 31.67 218 PRO A C 1
ATOM 1301 O O . PRO A 1 202 ? 43.105 71.921 41.753 1.00 28.88 218 PRO A O 1
ATOM 1305 N N . THR A 1 203 ? 44.462 70.519 42.924 1.00 33.39 219 THR A N 1
ATOM 1306 C CA . THR A 1 203 ? 43.363 69.858 43.594 1.00 37.88 219 THR A CA 1
ATOM 1307 C C . THR A 1 203 ? 42.451 70.838 44.323 1.00 36.01 219 THR A C 1
ATOM 1308 O O . THR A 1 203 ? 41.224 70.650 44.383 1.00 37.32 219 THR A O 1
ATOM 1312 N N . ARG A 1 204 ? 43.031 71.881 44.878 1.00 35.06 220 ARG A N 1
ATOM 1313 C CA . ARG A 1 204 ? 42.212 72.762 45.715 1.00 38.70 220 ARG A CA 1
ATOM 1314 C C . ARG A 1 204 ? 41.187 73.543 44.916 1.00 49.42 220 ARG A C 1
ATOM 1315 O O . ARG A 1 204 ? 40.274 74.129 45.463 1.00 37.50 220 ARG A O 1
ATOM 1323 N N . THR A 1 205 ? 41.325 73.559 43.608 1.00 36.26 221 THR A N 1
ATOM 1324 C CA . THR A 1 205 ? 40.421 74.342 42.847 1.00 38.01 221 THR A CA 1
ATOM 1325 C C . THR A 1 205 ? 39.618 73.453 41.867 1.00 33.73 221 THR A C 1
ATOM 1326 O O . THR A 1 205 ? 38.738 73.898 41.094 1.00 34.67 221 THR A O 1
ATOM 1330 N N . SER A 1 206 ? 39.872 72.175 41.952 1.00 30.98 222 SER A N 1
ATOM 1331 C CA . SER A 1 206 ? 39.263 71.197 41.057 1.00 32.36 222 SER A CA 1
ATOM 1332 C C . SER A 1 206 ? 37.740 71.129 41.127 1.00 35.29 222 SER A C 1
ATOM 1333 O O . SER A 1 206 ? 37.084 71.045 40.083 1.00 33.11 222 SER A O 1
ATOM 1336 N N . SER A 1 207 ? 37.163 71.190 42.327 1.00 31.12 223 SER A N 1
ATOM 1337 C CA . SER A 1 207 ? 35.696 71.206 42.447 1.00 35.07 223 SER A CA 1
ATOM 1338 C C . SER A 1 207 ? 35.036 72.396 41.782 1.00 30.62 223 SER A C 1
ATOM 1339 O O . SER A 1 207 ? 33.992 72.225 41.145 1.00 34.62 223 SER A O 1
ATOM 1342 N N . GLN A 1 208 ? 35.594 73.588 42.002 1.00 28.05 224 GLN A N 1
ATOM 1343 C CA . GLN A 1 208 ? 35.113 74.791 41.379 1.00 30.47 224 GLN A CA 1
ATOM 1344 C C . GLN A 1 208 ? 35.236 74.715 39.854 1.00 31.96 224 GLN A C 1
ATOM 1345 O O . GLN A 1 208 ? 34.370 75.221 39.167 1.00 30.29 224 GLN A O 1
ATOM 1351 N N . TRP A 1 209 ? 36.334 74.170 39.331 1.00 28.71 225 TRP A N 1
ATOM 1352 C CA . TRP A 1 209 ? 36.478 74.048 37.880 1.00 29.73 225 TRP A CA 1
ATOM 1353 C C . TRP A 1 209 ? 35.474 73.069 37.317 1.00 26.28 225 TRP A C 1
ATOM 1354 O O . TRP A 1 209 ? 34.971 73.295 36.222 1.00 29.51 225 TRP A O 1
ATOM 1365 N N . LEU A 1 210 ? 35.182 71.985 38.047 1.00 26.56 226 LEU A N 1
ATOM 1366 C CA . LEU A 1 210 ? 34.167 71.022 37.605 1.00 29.29 226 LEU A CA 1
ATOM 1367 C C . LEU A 1 210 ? 32.820 71.754 37.408 1.00 30.93 226 LEU A C 1
ATOM 1368 O O . LEU A 1 210 ? 32.114 71.564 36.403 1.00 25.98 226 LEU A O 1
ATOM 1373 N N . ASP A 1 211 ? 32.453 72.554 38.405 1.00 32.67 227 ASP A N 1
ATOM 1374 C CA . ASP A 1 211 ? 31.197 73.304 38.353 1.00 33.53 227 ASP A CA 1
ATOM 1375 C C . ASP A 1 211 ? 31.220 74.376 37.272 1.00 31.16 227 ASP A C 1
ATOM 1376 O O . ASP A 1 211 ? 30.186 74.654 36.661 1.00 32.21 227 ASP A O 1
ATOM 1381 N N . PHE A 1 212 ? 32.369 75.013 37.080 1.00 28.73 228 PHE A N 1
ATOM 1382 C CA . PHE A 1 212 ? 32.505 76.014 36.064 1.00 28.89 228 PHE A CA 1
ATOM 1383 C C . PHE A 1 212 ? 32.245 75.378 34.681 1.00 32.41 228 PHE A C 1
ATOM 1384 O O . PHE A 1 212 ? 31.502 75.918 33.858 1.00 29.05 228 PHE A O 1
ATOM 1392 N N . TRP A 1 213 ? 32.888 74.241 34.431 1.00 28.14 229 TRP A N 1
ATOM 1393 C CA . TRP A 1 213 ? 32.804 73.633 33.107 1.00 25.51 229 TRP A CA 1
ATOM 1394 C C . TRP A 1 213 ? 31.428 73.039 32.847 1.00 25.03 229 TRP A C 1
ATOM 1395 O O . TRP A 1 213 ? 30.929 73.112 31.724 1.00 28.11 229 TRP A O 1
ATOM 1406 N N . LEU A 1 214 ? 30.797 72.502 33.882 1.00 29.03 230 LEU A N 1
ATOM 1407 C CA . LEU A 1 214 ? 29.457 71.971 33.745 1.00 25.07 230 LEU A CA 1
ATOM 1408 C C . LEU A 1 214 ? 28.518 73.067 33.250 1.00 34.58 230 LEU A C 1
ATOM 1409 O O . LEU A 1 214 ? 27.787 72.876 32.284 1.00 29.36 230 LEU A O 1
ATOM 1414 N N . ARG A 1 215 ? 28.515 74.207 33.913 1.00 27.74 231 ARG A N 1
ATOM 1415 C CA . ARG A 1 215 ? 27.635 75.297 33.521 1.00 29.30 231 ARG A CA 1
ATOM 1416 C C . ARG A 1 215 ? 27.967 75.798 32.141 1.00 31.72 231 ARG A C 1
ATOM 1417 O O . ARG A 1 215 ? 27.086 76.068 31.323 1.00 29.53 231 ARG A O 1
ATOM 1425 N N . HIS A 1 216 ? 29.255 75.901 31.903 1.00 29.87 232 HIS A N 1
ATOM 1426 C CA . HIS A 1 216 ? 29.732 76.365 30.617 1.00 28.34 232 HIS A CA 1
ATOM 1427 C C . HIS A 1 216 ? 29.267 75.461 29.474 1.00 27.45 232 HIS A C 1
ATOM 1428 O O . HIS A 1 216 ? 28.726 75.942 28.482 1.00 26.62 232 HIS A O 1
ATOM 1435 N N . ARG A 1 217 ? 29.485 74.160 29.609 1.00 23.64 233 ARG A N 1
ATOM 1436 C CA . ARG A 1 217 ? 29.092 73.217 28.585 1.00 25.58 233 ARG A CA 1
ATOM 1437 C C . ARG A 1 217 ? 27.567 73.154 28.422 1.00 29.42 233 ARG A C 1
ATOM 1438 O O . ARG A 1 217 ? 27.074 73.104 27.309 1.00 27.67 233 ARG A O 1
ATOM 1446 N N . LEU A 1 218 ? 26.835 73.163 29.519 1.00 26.88 234 LEU A N 1
ATOM 1447 C CA . LEU A 1 218 ? 25.382 73.093 29.393 1.00 29.98 234 LEU A CA 1
ATOM 1448 C C . LEU A 1 218 ? 24.830 74.293 28.599 1.00 25.37 234 LEU A C 1
ATOM 1449 O O . LEU A 1 218 ? 23.969 74.150 27.751 1.00 28.79 234 LEU A O 1
ATOM 1454 N N . LEU A 1 219 ? 25.351 75.481 28.903 1.00 27.41 235 LEU A N 1
ATOM 1455 C CA . LEU A 1 219 ? 24.950 76.696 28.223 1.00 30.58 235 LEU A CA 1
ATOM 1456 C C . LEU A 1 219 ? 25.346 76.706 26.751 1.00 30.69 235 LEU A C 1
ATOM 1457 O O . LEU A 1 219 ? 24.683 77.312 25.905 1.00 30.37 235 LEU A O 1
ATOM 1462 N N . TRP A 1 220 ? 26.438 76.044 26.457 1.00 25.15 236 TRP A N 1
ATOM 1463 C CA . TRP A 1 220 ? 26.926 75.860 25.086 1.00 24.47 236 TRP A CA 1
ATOM 1464 C C . TRP A 1 220 ? 25.951 75.020 24.280 1.00 28.75 236 TRP A C 1
ATOM 1465 O O . TRP A 1 220 ? 25.588 75.395 23.211 1.00 27.64 236 TRP A O 1
ATOM 1476 N N . TRP A 1 221 ? 25.494 73.902 24.804 1.00 26.22 237 TRP A N 1
ATOM 1477 C CA . TRP A 1 221 ? 24.463 73.181 24.084 1.00 24.12 237 TRP A CA 1
ATOM 1478 C C . TRP A 1 221 ? 23.143 73.977 23.922 1.00 32.71 237 TRP A C 1
ATOM 1479 O O . TRP A 1 221 ? 22.512 73.950 22.872 1.00 26.60 237 TRP A O 1
ATOM 1490 N N . ARG A 1 222 ? 22.728 74.664 24.964 1.00 25.21 238 ARG A N 1
ATOM 1491 C CA . ARG A 1 222 ? 21.485 75.354 24.949 1.00 27.96 238 ARG A CA 1
ATOM 1492 C C . ARG A 1 222 ? 21.461 76.559 24.012 1.00 29.62 238 ARG A C 1
ATOM 1493 O O . ARG A 1 222 ? 20.402 76.878 23.482 1.00 27.88 238 ARG A O 1
ATOM 1501 N N . LYS A 1 223 ? 22.594 77.202 23.758 1.00 30.64 239 LYS A N 1
ATOM 1502 C CA . LYS A 1 223 ? 22.574 78.437 22.973 1.00 32.47 239 LYS A CA 1
ATOM 1503 C C . LYS A 1 223 ? 22.174 78.214 21.516 1.00 32.75 239 LYS A C 1
ATOM 1504 O O . LYS A 1 223 ? 21.776 79.160 20.804 1.00 28.43 239 LYS A O 1
ATOM 1510 N N . PHE A 1 224 ? 22.328 76.993 21.030 1.00 27.52 240 PHE A N 1
ATOM 1511 C CA . PHE A 1 224 ? 21.898 76.687 19.677 1.00 25.76 240 PHE A CA 1
ATOM 1512 C C . PHE A 1 224 ? 20.499 76.036 19.594 1.00 26.74 240 PHE A C 1
ATOM 1513 O O . PHE A 1 224 ? 20.010 75.757 18.512 1.00 29.07 240 PHE A O 1
ATOM 1521 N N . ALA A 1 225 ? 19.856 75.770 20.720 1.00 28.38 241 ALA A N 1
ATOM 1522 C CA . ALA A 1 225 ? 18.670 74.925 20.715 1.00 29.1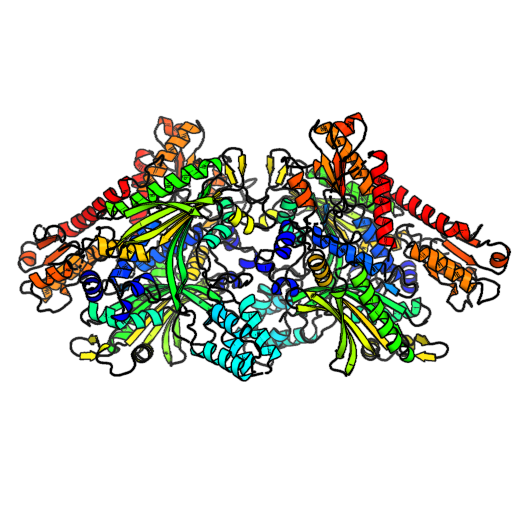6 241 ALA A CA 1
ATOM 1523 C C . ALA A 1 225 ? 17.383 75.706 20.583 1.00 37.86 241 ALA A C 1
ATOM 1524 O O . ALA A 1 225 ? 17.228 76.781 21.154 1.00 31.47 241 ALA A O 1
ATOM 1534 N N . SER A 1 227 ? 14.688 74.345 21.751 1.00 33.76 243 SER A N 1
ATOM 1535 C CA . SER A 1 227 ? 14.085 74.029 23.030 1.00 33.41 243 SER A CA 1
ATOM 1536 C C . SER A 1 227 ? 15.174 73.655 24.034 1.00 33.56 243 SER A C 1
ATOM 1537 O O . SER A 1 227 ? 15.407 72.477 24.301 1.00 31.05 243 SER A O 1
ATOM 1540 N N . PRO A 1 228 ? 15.822 74.655 24.590 1.00 32.62 244 PRO A N 1
ATOM 1541 C CA . PRO A 1 228 ? 16.959 74.437 25.505 1.00 35.36 244 PRO A CA 1
ATOM 1542 C C . PRO A 1 228 ? 16.646 73.595 26.701 1.00 33.36 244 PRO A C 1
ATOM 1543 O O . PRO A 1 228 ? 17.568 73.010 27.231 1.00 35.78 244 PRO A O 1
ATOM 1547 N N . SER A 1 229 ? 15.385 73.506 27.141 1.00 33.89 245 SER A N 1
ATOM 1548 C CA . SER A 1 229 ? 15.109 72.711 28.332 1.00 36.36 245 SER A CA 1
ATOM 1549 C C . SER A 1 229 ? 15.249 71.233 28.032 1.00 35.40 245 SER A C 1
ATOM 1550 O O . SER A 1 229 ? 15.319 70.401 28.927 1.00 36.43 245 SER A O 1
ATOM 1553 N N . ASN A 1 230 ? 15.349 70.871 26.759 1.00 30.05 246 ASN A N 1
ATOM 1554 C CA . ASN A 1 230 ? 15.535 69.475 26.428 1.00 31.02 246 ASN A CA 1
ATOM 1555 C C . ASN A 1 230 ? 16.992 69.046 26.572 1.00 31.53 246 ASN A C 1
ATOM 1556 O O . ASN A 1 230 ? 17.307 67.891 26.395 1.00 30.05 246 ASN A O 1
ATOM 1561 N N . PHE A 1 231 ? 17.851 70.016 26.848 1.00 31.88 247 PHE A N 1
ATOM 1562 C CA . PHE A 1 231 ? 19.244 69.756 27.234 1.00 34.70 247 PHE A CA 1
ATOM 1563 C C . PHE A 1 231 ? 19.304 70.001 28.752 1.00 32.80 247 PHE A C 1
ATOM 1564 O O . PHE A 1 231 ? 18.959 71.071 29.216 1.00 32.28 247 PHE A O 1
ATOM 1572 N N . SER A 1 232 ? 19.707 68.998 29.485 1.00 29.05 248 SER A N 1
ATOM 1573 C CA . SER A 1 232 ? 19.779 69.038 30.924 1.00 34.11 248 SER A CA 1
ATOM 1574 C C . SER A 1 232 ? 21.043 68.348 31.440 1.00 34.00 248 SER A C 1
ATOM 1575 O O . SER A 1 232 ? 21.760 67.679 30.687 1.00 30.54 248 SER A O 1
ATOM 1578 N N . SER A 1 233 ? 21.290 68.487 32.741 1.00 32.70 249 SER A N 1
ATOM 1579 C CA . SER A 1 233 ? 22.406 67.791 33.394 1.00 31.32 249 SER A CA 1
ATOM 1580 C C . SER A 1 233 ? 22.002 66.982 34.622 1.00 33.30 249 SER A C 1
ATOM 1581 O O . SER A 1 233 ? 20.916 67.164 35.195 1.00 31.80 249 SER A O 1
ATOM 1584 N N . ALA A 1 234 ? 22.876 66.085 35.033 1.00 29.96 250 ALA A N 1
ATOM 1585 C CA . ALA A 1 234 ? 22.675 65.334 36.276 1.00 29.95 250 ALA A CA 1
ATOM 1586 C C . ALA A 1 234 ? 24.044 65.124 36.907 1.00 42.50 250 ALA A C 1
ATOM 1587 O O . ALA A 1 234 ? 25.024 64.896 36.211 1.00 30.77 250 ALA A O 1
ATOM 1589 N N . ASP A 1 235 ? 24.136 65.278 38.215 1.00 29.52 251 ASP A N 1
ATOM 1590 C CA . ASP A 1 235 ? 25.408 65.002 38.905 1.00 34.51 251 ASP A CA 1
ATOM 1591 C C . ASP A 1 235 ? 25.503 63.544 39.182 1.00 41.20 251 ASP A C 1
ATOM 1592 O O . ASP A 1 235 ? 24.496 62.871 39.219 1.00 45.88 251 ASP A O 1
ATOM 1597 N N . CYS A 1 236 ? 26.729 63.024 39.279 1.00 37.60 252 CYS A N 1
ATOM 1598 C CA . CYS A 1 236 ? 26.938 61.621 39.501 1.00 41.08 252 CYS A CA 1
ATOM 1599 C C . CYS A 1 236 ? 28.285 61.392 40.200 1.00 38.43 252 CYS A C 1
ATOM 1600 O O . CYS A 1 236 ? 29.044 62.342 40.478 1.00 38.06 252 CYS A O 1
ATOM 1603 N N . GLN A 1 237 ? 28.521 60.144 40.547 1.00 38.21 253 GLN A N 1
ATOM 1604 C CA . GLN A 1 237 ? 29.780 59.725 41.151 1.00 43.74 253 GLN A CA 1
ATOM 1605 C C . GLN A 1 237 ? 30.090 58.311 40.716 1.00 48.55 253 GLN A C 1
ATOM 1606 O O . GLN A 1 237 ? 29.194 57.554 40.340 1.00 48.89 253 GLN A O 1
ATOM 1612 N N . ASP A 1 238 ? 31.384 57.985 40.697 1.00 42.88 254 ASP A N 1
ATOM 1613 C CA . ASP A 1 238 ? 31.844 56.717 40.182 1.00 47.47 254 ASP A CA 1
ATOM 1614 C C . ASP A 1 238 ? 32.167 55.736 41.301 1.00 52.37 254 ASP A C 1
ATOM 1615 O O . ASP A 1 238 ? 32.062 56.060 42.484 1.00 43.86 254 ASP A O 1
ATOM 1620 N N . GLU A 1 239 ? 32.550 54.544 40.883 1.00 59.95 255 GLU A N 1
ATOM 1621 C CA . GLU A 1 239 ? 32.896 53.464 41.797 1.00 70.21 255 GLU A CA 1
ATOM 1622 C C . GLU A 1 239 ? 33.724 53.978 42.979 1.00 69.40 255 GLU A C 1
ATOM 1623 O O . GLU A 1 239 ? 33.488 53.597 44.121 1.00 72.17 255 GLU A O 1
ATOM 1629 N N . LEU A 1 240 ? 34.685 54.856 42.700 1.00 52.04 256 LEU A N 1
ATOM 1630 C CA . LEU A 1 240 ? 35.620 55.316 43.711 1.00 49.91 256 LEU A CA 1
ATOM 1631 C C . LEU A 1 240 ? 35.244 56.582 44.448 1.00 46.53 256 LEU A C 1
ATOM 1632 O O . LEU A 1 240 ? 36.080 57.157 45.122 1.00 47.31 256 LEU A O 1
ATOM 1637 N N . GLY A 1 241 ? 34.009 57.049 44.309 1.00 45.78 257 GLY A N 1
ATOM 1638 C CA . GLY A 1 241 ? 33.609 58.287 44.964 1.00 48.21 257 GLY A CA 1
ATOM 1639 C C . GLY A 1 241 ? 34.014 59.569 44.215 1.00 42.85 257 GLY A C 1
ATOM 1640 O O . GLY A 1 241 ? 33.929 60.683 44.743 1.00 45.24 257 GLY A O 1
ATOM 1641 N N . ARG A 1 242 ? 34.526 59.430 43.011 1.00 41.13 258 ARG A N 1
ATOM 1642 C CA . ARG A 1 242 ? 34.901 60.639 42.255 1.00 32.85 258 ARG A CA 1
ATOM 1643 C C . ARG A 1 242 ? 33.640 61.310 41.706 1.00 28.37 258 ARG A C 1
ATOM 1644 O O . ARG A 1 242 ? 32.716 60.620 41.256 1.00 35.29 258 ARG A O 1
ATOM 1652 N N . LYS A 1 243 ? 33.561 62.635 41.790 1.00 30.29 259 LYS A N 1
ATOM 1653 C CA . LYS A 1 243 ? 32.386 63.349 41.279 1.00 27.72 259 LYS A CA 1
ATOM 1654 C C . LYS A 1 243 ? 32.458 63.611 39.757 1.00 35.20 259 LYS A C 1
ATOM 1655 O O . LYS A 1 243 ? 33.517 63.915 39.230 1.00 31.27 259 LYS A O 1
ATOM 1661 N N . GLY A 1 244 ? 31.291 63.688 39.143 1.00 31.31 260 GLY A N 1
ATOM 1662 C CA . GLY A 1 244 ? 31.158 63.991 37.738 1.00 25.59 260 GLY A CA 1
ATOM 1663 C C . GLY A 1 244 ? 29.776 64.501 37.503 1.00 36.44 260 GLY A C 1
ATOM 1664 O O . GLY A 1 244 ? 28.917 64.474 38.425 1.00 29.22 260 GLY A O 1
ATOM 1665 N N . SER A 1 245 ? 29.556 64.987 36.294 1.00 28.49 261 SER A N 1
ATOM 1666 C CA . SER A 1 245 ? 28.246 65.371 35.821 1.00 27.73 261 SER A CA 1
ATOM 1667 C C . SER A 1 245 ? 28.073 64.846 34.388 1.00 29.84 261 SER A C 1
ATOM 1668 O O . SER A 1 245 ? 29.060 64.626 33.658 1.00 26.34 261 SER A O 1
ATOM 1671 N N . LYS A 1 246 ? 26.842 64.619 33.997 1.00 28.41 262 LYS A N 1
ATOM 1672 C CA . LYS A 1 246 ? 26.545 64.184 32.633 1.00 32.60 262 LYS A CA 1
ATOM 1673 C C . LYS A 1 246 ? 25.525 65.135 32.048 1.00 31.42 262 LYS A C 1
ATOM 1674 O O . LYS A 1 246 ? 24.739 65.739 32.789 1.00 27.86 262 LYS A O 1
ATOM 1680 N N . LEU A 1 247 ? 25.629 65.433 30.754 1.00 28.22 263 LEU A N 1
ATOM 1681 C CA . LEU A 1 247 ? 24.673 66.288 30.074 1.00 24.14 263 LEU A CA 1
ATOM 1682 C C . LEU A 1 247 ? 23.875 65.359 29.163 1.00 31.52 263 LEU A C 1
ATOM 1683 O O . LEU A 1 247 ? 24.428 64.446 28.534 1.00 27.09 263 LEU A O 1
ATOM 1688 N N . TYR A 1 248 ? 22.579 65.623 29.070 1.00 29.11 264 TYR A N 1
ATOM 1689 C CA . TYR A 1 248 ? 21.643 64.792 28.316 1.00 27.03 264 TYR A CA 1
ATOM 1690 C C . TYR A 1 248 ? 20.816 65.600 27.324 1.00 24.51 264 TYR A C 1
ATOM 1691 O O . TYR A 1 248 ? 20.603 66.795 27.523 1.00 27.09 264 TYR A O 1
ATOM 1700 N N . TYR A 1 249 ? 20.440 64.957 26.229 1.00 25.38 265 TYR A N 1
ATOM 1701 C CA . TYR A 1 249 ? 19.452 65.467 25.311 1.00 24.52 265 TYR A CA 1
ATOM 1702 C C . TYR A 1 249 ? 18.275 64.494 25.377 1.00 26.63 265 TYR A C 1
ATOM 1703 O O . TYR A 1 249 ? 18.443 63.276 25.319 1.00 30.37 265 TYR A O 1
ATOM 1712 N N . SER A 1 250 ? 17.088 65.073 25.492 1.00 27.99 266 SER A N 1
ATOM 1713 C CA . SER A 1 250 ? 15.841 64.263 25.531 1.00 28.57 266 SER A CA 1
ATOM 1714 C C . SER A 1 250 ? 15.342 63.936 24.154 1.00 26.65 266 SER A C 1
ATOM 1715 O O . SER A 1 250 ? 14.578 64.700 23.594 1.00 28.91 266 SER A O 1
ATOM 1718 N N . PHE A 1 251 ? 15.867 62.869 23.575 1.00 29.44 267 PHE A N 1
ATOM 1719 C CA . PHE A 1 251 ? 15.399 62.387 22.299 1.00 25.70 267 PHE A CA 1
ATOM 1720 C C . PHE A 1 251 ? 13.951 61.772 22.488 1.00 32.69 267 PHE A C 1
ATOM 1721 O O . PHE A 1 251 ? 13.505 61.577 23.600 1.00 29.10 267 PHE A O 1
ATOM 1729 N N . PRO A 1 252 ? 13.223 61.498 21.416 1.00 38.43 268 PRO A N 1
ATOM 1730 C CA . PRO A 1 252 ? 11.873 60.875 21.547 1.00 35.16 268 PRO A CA 1
ATOM 1731 C C . PRO A 1 252 ? 11.866 59.524 22.283 1.00 40.06 268 PRO A C 1
ATOM 1732 O O . PRO A 1 252 ? 10.864 59.140 22.876 1.00 34.82 268 PRO A O 1
ATOM 1736 N N . TRP A 1 253 ? 12.971 58.803 22.290 1.00 31.03 269 TRP A N 1
ATOM 1737 C CA . TRP A 1 253 ? 12.995 57.530 23.006 1.00 31.77 269 TRP A CA 1
ATOM 1738 C C . TRP A 1 253 ? 13.643 57.608 24.352 1.00 33.00 269 TRP A C 1
ATOM 1739 O O . TRP A 1 253 ? 13.835 56.576 24.992 1.00 36.42 269 TRP A O 1
ATOM 1750 N N . GLY A 1 254 ? 13.980 58.808 24.795 1.00 34.56 270 GLY A N 1
ATOM 1751 C CA . GLY A 1 254 ? 14.517 59.010 26.110 1.00 33.89 270 GLY A CA 1
ATOM 1752 C C . GLY A 1 254 ? 15.779 59.850 26.145 1.00 39.93 270 GLY A C 1
ATOM 1753 O O . GLY A 1 254 ? 16.313 60.217 25.109 1.00 31.25 270 GLY A O 1
ATOM 1754 N N . LYS A 1 255 ? 16.238 60.150 27.350 1.00 35.53 271 LYS A N 1
ATOM 1755 C CA . LYS A 1 255 ? 17.453 60.943 27.540 1.00 36.09 271 LYS A CA 1
ATOM 1756 C C . LYS A 1 255 ? 18.661 60.158 27.156 1.00 34.04 271 LYS A C 1
ATOM 1757 O O . LYS A 1 255 ? 18.789 58.972 27.503 1.00 37.33 271 LYS A O 1
ATOM 1763 N N . GLU A 1 256 ? 19.553 60.780 26.385 1.00 31.31 272 GLU A N 1
ATOM 1764 C CA . GLU A 1 256 ? 20.837 60.165 26.082 1.00 23.37 272 GLU A CA 1
ATOM 1765 C C . GLU A 1 256 ? 21.945 61.108 26.506 1.00 31.25 272 GLU A C 1
ATOM 1766 O O . GLU A 1 256 ? 21.850 62.331 26.318 1.00 29.23 272 GLU A O 1
ATOM 1772 N N . PRO A 1 257 ? 23.001 60.559 27.083 1.00 31.15 273 PRO A N 1
ATOM 1773 C CA . PRO A 1 257 ? 24.097 61.409 27.554 1.00 32.19 273 PRO A CA 1
ATOM 1774 C C . PRO A 1 257 ? 24.867 61.899 26.338 1.00 28.43 273 PRO A C 1
ATOM 1775 O O . PRO A 1 257 ? 25.253 61.078 25.520 1.00 35.00 273 PRO A O 1
ATOM 1779 N N . ILE A 1 258 ? 25.022 63.187 26.183 1.00 30.09 274 ILE A N 1
ATOM 1780 C CA . ILE A 1 258 ? 25.817 63.695 25.082 1.00 24.38 274 ILE A CA 1
ATOM 1781 C C . ILE A 1 258 ? 27.179 64.204 25.564 1.00 29.80 274 ILE A C 1
ATOM 1782 O O . ILE A 1 258 ? 28.021 64.565 24.751 1.00 25.32 274 ILE A O 1
ATOM 1787 N N . GLU A 1 259 ? 27.375 64.273 26.874 1.00 25.28 275 GLU A N 1
ATOM 1788 C CA . GLU A 1 259 ? 28.667 64.749 27.428 1.00 27.75 275 GLU A CA 1
ATOM 1789 C C . GLU A 1 259 ? 28.821 64.302 28.854 1.00 30.81 275 GLU A C 1
ATOM 1790 O O . GLU A 1 259 ? 27.855 64.196 29.616 1.00 29.59 275 GLU A O 1
ATOM 1796 N N . THR A 1 260 ? 30.040 64.044 29.223 1.00 23.89 276 THR A N 1
ATOM 1797 C CA . THR A 1 260 ? 30.355 63.626 30.564 1.00 23.65 276 THR A CA 1
ATOM 1798 C C . THR A 1 260 ? 31.532 64.440 31.051 1.00 29.72 276 THR A C 1
ATOM 1799 O O . THR A 1 260 ? 32.449 64.756 30.289 1.00 27.80 276 THR A O 1
ATOM 1803 N N . LEU A 1 261 ? 31.461 64.879 32.294 1.00 25.07 277 LEU A N 1
ATOM 1804 C CA . LEU A 1 261 ? 32.552 65.567 32.905 1.00 20.29 277 LEU A CA 1
ATOM 1805 C C . LEU A 1 261 ? 32.921 64.844 34.193 1.00 28.95 277 LEU A C 1
ATOM 1806 O O . LEU A 1 261 ? 32.017 64.607 35.023 1.00 28.87 277 LEU A O 1
ATOM 1811 N N . TRP A 1 262 ? 34.207 64.520 34.373 1.00 26.06 278 TRP A N 1
ATOM 1812 C CA . TRP A 1 262 ? 34.668 63.752 35.530 1.00 26.34 278 TRP A CA 1
ATOM 1813 C C . TRP A 1 262 ? 35.862 64.437 36.184 1.00 28.66 278 TRP A C 1
ATOM 1814 O O . TRP A 1 262 ? 36.808 64.867 35.497 1.00 29.62 278 TRP A O 1
ATOM 1825 N N . ASN A 1 263 ? 35.808 64.551 37.497 1.00 26.18 279 ASN A N 1
ATOM 1826 C CA . ASN A 1 263 ? 36.966 65.003 38.268 1.00 27.13 279 ASN A CA 1
ATOM 1827 C C . ASN A 1 263 ? 37.706 63.720 38.575 1.00 35.50 279 ASN A C 1
ATOM 1828 O O . ASN A 1 263 ? 37.311 62.967 39.444 1.00 30.42 279 ASN A O 1
ATOM 1833 N N . LEU A 1 264 ? 38.719 63.424 37.783 1.00 26.33 280 LEU A N 1
ATOM 1834 C CA . LEU A 1 264 ? 39.425 62.174 37.884 1.00 31.10 280 LEU A CA 1
ATOM 1835 C C . LEU A 1 264 ? 40.447 62.092 39.000 1.00 28.50 280 LEU A C 1
ATOM 1836 O O . LEU A 1 264 ? 40.898 60.986 39.329 1.00 34.05 280 LEU A O 1
ATOM 1841 N N . GLY A 1 265 ? 40.859 63.219 39.524 1.00 27.24 281 GLY A N 1
ATOM 1842 C CA . GLY A 1 265 ? 41.978 63.231 40.440 1.00 41.01 281 GLY A CA 1
ATOM 1843 C C . GLY A 1 265 ? 43.286 62.999 39.679 1.00 37.48 281 GLY A C 1
ATOM 1844 O O . GLY A 1 265 ? 43.406 63.359 38.486 1.00 30.81 281 GLY A O 1
ATOM 1845 N N . ASP A 1 266 ? 44.283 62.395 40.342 1.00 27.72 282 ASP A N 1
ATOM 1846 C CA . ASP A 1 266 ? 45.608 62.266 39.717 1.00 32.74 282 ASP A CA 1
ATOM 1847 C C . ASP A 1 266 ? 46.103 60.898 39.385 1.00 37.06 282 ASP A C 1
ATOM 1848 O O . ASP A 1 266 ? 47.152 60.736 38.734 1.00 30.48 282 ASP A O 1
ATOM 1853 N N . GLN A 1 267 ? 45.315 59.897 39.736 1.00 32.70 283 GLN A N 1
ATOM 1854 C CA . GLN A 1 267 ? 45.733 58.516 39.524 1.00 32.15 283 GLN A CA 1
ATOM 1855 C C . GLN A 1 267 ? 46.161 58.217 38.105 1.00 34.22 283 GLN A C 1
ATOM 1856 O O . GLN A 1 267 ? 47.183 57.575 37.885 1.00 30.62 283 GLN A O 1
ATOM 1862 N N . GLU A 1 268 ? 45.327 58.580 37.133 1.00 27.78 284 GLU A N 1
ATOM 1863 C CA . GLU A 1 268 ? 45.629 58.237 35.774 1.00 28.59 284 GLU A CA 1
ATOM 1864 C C . GLU A 1 268 ? 46.892 58.952 35.282 1.00 25.80 284 GLU A C 1
ATOM 1865 O O . GLU A 1 268 ? 47.674 58.384 34.545 1.00 29.34 284 GLU A O 1
ATOM 1871 N N . LEU A 1 269 ? 47.075 60.194 35.701 1.00 27.29 285 LEU A N 1
ATOM 1872 C CA . LEU A 1 269 ? 48.247 60.955 35.318 1.00 29.18 285 LEU A CA 1
ATOM 1873 C C . LEU A 1 269 ? 49.464 60.343 35.965 1.00 25.00 285 LEU A C 1
ATOM 1874 O O . LEU A 1 269 ? 50.492 60.204 35.320 1.00 29.78 285 LEU A O 1
ATOM 1879 N N . LEU A 1 270 ? 49.339 59.972 37.229 1.00 28.01 286 LEU A N 1
ATOM 1880 C CA . LEU A 1 270 ? 50.466 59.356 37.891 1.00 26.35 286 LEU A CA 1
ATOM 1881 C C . LEU A 1 270 ? 50.831 58.047 37.215 1.00 30.21 286 LEU A C 1
ATOM 1882 O O . LEU A 1 270 ? 52.030 57.722 37.137 1.00 29.61 286 LEU A O 1
ATOM 1887 N N . HIS A 1 271 ? 49.870 57.299 36.739 1.00 32.07 287 HIS A N 1
ATOM 1888 C CA . HIS A 1 271 ? 50.183 56.021 36.126 1.00 31.60 287 HIS A CA 1
ATOM 1889 C C . HIS A 1 271 ? 50.826 56.178 34.794 1.00 32.73 287 HIS A C 1
ATOM 1890 O O . HIS A 1 271 ? 51.479 55.258 34.310 1.00 26.73 287 HIS A O 1
ATOM 1897 N N . THR A 1 272 ? 50.666 57.343 34.185 1.00 25.23 288 THR A N 1
ATOM 1898 C CA . THR A 1 272 ? 51.236 57.641 32.878 1.00 27.09 288 THR A CA 1
ATOM 1899 C C . THR A 1 272 ? 52.718 57.961 32.930 1.00 30.52 288 THR A C 1
ATOM 1900 O O . THR A 1 272 ? 53.421 57.886 31.930 1.00 27.08 288 THR A O 1
ATOM 1904 N N . TYR A 1 273 ? 53.171 58.345 34.115 1.00 27.77 289 TYR A N 1
ATOM 1905 C CA . TYR A 1 273 ? 54.533 58.691 34.345 1.00 27.95 289 TYR A CA 1
ATOM 1906 C C . TYR A 1 273 ? 54.987 57.960 35.610 1.00 28.99 289 TYR A C 1
ATOM 1907 O O . TYR A 1 273 ? 55.075 58.532 36.680 1.00 31.49 289 TYR A O 1
ATOM 1916 N N . PRO A 1 274 ? 55.292 56.660 35.446 1.00 25.32 290 PRO A N 1
ATOM 1917 C CA . PRO A 1 274 ? 55.844 55.958 36.577 1.00 26.64 290 PRO A CA 1
ATOM 1918 C C . PRO A 1 274 ? 57.330 56.272 36.647 1.00 24.25 290 PRO A C 1
ATOM 1919 O O . PRO A 1 274 ? 58.072 56.172 35.691 1.00 24.94 290 PRO A O 1
ATOM 1923 N N . GLY A 1 275 ? 57.738 56.645 37.834 1.00 24.18 291 GLY A N 1
ATOM 1924 C CA . GLY A 1 275 ? 59.130 56.898 38.103 1.00 32.58 291 GLY A CA 1
ATOM 1925 C C . GLY A 1 275 ? 59.534 58.313 37.736 1.00 36.11 291 GLY A C 1
ATOM 1926 O O . GLY A 1 275 ? 60.699 58.642 37.778 1.00 35.97 291 GLY A O 1
ATOM 1927 N N . ASN A 1 276 ? 58.571 59.159 37.391 1.00 28.37 292 ASN A N 1
ATOM 1928 C CA . ASN A 1 276 ? 58.889 60.536 36.970 1.00 30.18 292 ASN A CA 1
ATOM 1929 C C . ASN A 1 276 ? 57.969 61.529 37.678 1.00 39.75 292 ASN A C 1
ATOM 1930 O O . ASN A 1 276 ? 57.817 62.652 37.251 1.00 40.57 292 ASN A O 1
ATOM 1935 N N . VAL A 1 277 ? 57.377 61.101 38.781 1.00 32.17 293 VAL A N 1
ATOM 1936 C CA . VAL A 1 277 ? 56.425 61.916 39.488 1.00 36.42 293 VAL A CA 1
ATOM 1937 C C . VAL A 1 277 ? 57.007 63.227 40.000 1.00 42.29 293 VAL A C 1
ATOM 1938 O O . VAL A 1 277 ? 56.321 64.244 40.029 1.00 36.77 293 VAL A O 1
ATOM 1942 N N . SER A 1 278 ? 58.289 63.241 40.328 1.00 36.86 294 SER A N 1
ATOM 1943 C CA . SER A 1 278 ? 58.909 64.472 40.793 1.00 35.36 294 SER A CA 1
ATOM 1944 C C . SER A 1 278 ? 58.971 65.556 39.757 1.00 35.69 294 SER A C 1
ATOM 1945 O O . SER A 1 278 ? 59.106 66.740 40.097 1.00 34.55 294 SER A O 1
ATOM 1948 N N . THR A 1 279 ? 58.964 65.184 38.485 1.00 33.30 295 THR A N 1
ATOM 1949 C CA . THR A 1 279 ? 59.107 66.168 37.406 1.00 37.31 295 THR A CA 1
ATOM 1950 C C . THR A 1 279 ? 57.845 66.358 36.538 1.00 39.26 295 THR A C 1
ATOM 1951 O O . THR A 1 279 ? 57.905 66.856 35.420 1.00 41.65 295 THR A O 1
ATOM 1955 N N . ILE A 1 280 ? 56.692 65.997 37.052 1.00 34.39 296 ILE A N 1
ATOM 1956 C CA . ILE A 1 280 ? 55.459 66.251 36.325 1.00 35.12 296 ILE A CA 1
ATOM 1957 C C . ILE A 1 280 ? 54.600 67.247 37.075 1.00 37.07 296 ILE A C 1
ATOM 1958 O O . ILE A 1 280 ? 53.400 67.365 36.802 1.00 32.13 296 ILE A O 1
ATOM 1963 N N . GLN A 1 281 ? 55.190 67.941 38.054 1.00 31.67 297 GLN A N 1
ATOM 1964 C CA . GLN A 1 281 ? 54.486 68.913 38.866 1.00 33.52 297 GLN A CA 1
ATOM 1965 C C . GLN A 1 281 ? 54.274 70.263 38.164 1.00 27.44 297 GLN A C 1
ATOM 1966 O O . GLN A 1 281 ? 55.121 70.747 37.445 1.00 28.98 297 GLN A O 1
ATOM 1972 N N . GLY A 1 282 ? 53.081 70.796 38.335 1.00 31.92 298 GLY A N 1
ATOM 1973 C CA . GLY A 1 282 ? 52.790 72.102 37.834 1.00 29.19 298 GLY A CA 1
ATOM 1974 C C . GLY A 1 282 ? 52.886 73.087 38.966 1.00 33.66 298 GLY A C 1
ATOM 1975 O O . GLY A 1 282 ? 53.055 72.697 40.130 1.00 36.37 298 GLY A O 1
ATOM 1976 N N . ARG A 1 283 ? 52.727 74.365 38.653 1.00 33.64 299 ARG A N 1
ATOM 1977 C CA . ARG A 1 283 ? 52.791 75.406 39.671 1.00 31.59 299 ARG A CA 1
ATOM 1978 C C . ARG A 1 283 ? 51.420 75.928 39.991 1.00 37.91 299 ARG A C 1
ATOM 1979 O O . ARG A 1 283 ? 50.672 76.335 39.107 1.00 35.53 299 ARG A O 1
ATOM 1987 N N . ASP A 1 284 ? 51.082 75.928 41.267 1.00 46.05 300 ASP A N 1
ATOM 1988 C CA . ASP A 1 284 ? 49.874 76.590 41.713 1.00 41.61 300 ASP A CA 1
ATOM 1989 C C . ASP A 1 284 ? 50.336 77.759 42.548 1.00 48.17 300 ASP A C 1
ATOM 1990 O O . ASP A 1 284 ? 50.495 77.635 43.759 1.00 40.57 300 ASP A O 1
ATOM 1995 N N . GLY A 1 285 ? 50.593 78.882 41.896 1.00 55.38 301 GLY A N 1
ATOM 1996 C CA . GLY A 1 285 ? 51.176 80.015 42.589 1.00 57.86 301 GLY A CA 1
ATOM 1997 C C . GLY A 1 285 ? 52.620 79.699 42.903 1.00 60.03 301 GLY A C 1
ATOM 1998 O O . GLY A 1 285 ? 53.475 79.622 42.009 1.00 60.30 301 GLY A O 1
ATOM 1999 N N . ARG A 1 286 ? 52.893 79.479 44.179 1.00 61.73 302 ARG A N 1
ATOM 2000 C CA . ARG A 1 286 ? 54.236 79.188 44.642 1.00 65.96 302 ARG A CA 1
ATOM 2001 C C . ARG A 1 286 ? 54.419 77.715 44.974 1.00 62.75 302 ARG A C 1
ATOM 2002 O O . ARG A 1 286 ? 55.535 77.260 45.221 1.00 59.87 302 ARG A O 1
ATOM 2010 N N . LYS A 1 287 ? 53.321 76.970 45.017 1.00 51.21 303 LYS A N 1
ATOM 2011 C CA . LYS A 1 287 ? 53.388 75.561 45.367 1.00 56.94 303 LYS A CA 1
ATOM 2012 C C . LYS A 1 287 ? 53.563 74.697 44.098 1.00 51.11 303 LYS A C 1
ATOM 2013 O O . LYS A 1 287 ? 53.064 75.085 43.054 1.00 46.60 303 LYS A O 1
ATOM 2019 N N . ASN A 1 288 ? 54.301 73.586 44.186 1.00 49.43 304 ASN A N 1
ATOM 2020 C CA . ASN A 1 288 ? 54.415 72.601 43.088 1.00 39.45 304 ASN A CA 1
ATOM 2021 C C . ASN A 1 288 ? 53.510 71.434 43.439 1.00 42.59 304 ASN A C 1
ATOM 2022 O O . ASN A 1 288 ? 53.608 70.911 44.548 1.00 33.96 304 ASN A O 1
ATOM 2027 N N . VAL A 1 289 ? 52.572 71.058 42.563 1.00 31.86 305 VAL A N 1
ATOM 2028 C CA . VAL A 1 289 ? 51.680 69.983 42.878 1.00 33.11 305 VAL A CA 1
ATOM 2029 C C . VAL A 1 289 ? 51.512 69.081 41.643 1.00 30.79 305 VAL A C 1
ATOM 2030 O O . VAL A 1 289 ? 51.705 69.528 40.523 1.00 30.00 305 VAL A O 1
ATOM 2034 N N . VAL A 1 290 ? 51.107 67.858 41.848 1.00 32.31 306 VAL A N 1
ATOM 2035 C CA . VAL A 1 290 ? 50.733 67.006 40.725 1.00 36.00 306 VAL A CA 1
ATOM 2036 C C . VAL A 1 290 ? 49.299 67.429 40.533 1.00 35.13 306 VAL A C 1
ATOM 2037 O O . VAL A 1 290 ? 48.571 67.460 41.464 1.00 28.68 306 VAL A O 1
ATOM 2041 N N . PRO A 1 291 ? 48.907 67.856 39.361 1.00 29.98 307 PRO A N 1
ATOM 2042 C CA . PRO A 1 291 ? 47.545 68.374 39.233 1.00 28.99 307 PRO A CA 1
ATOM 2043 C C . PRO A 1 291 ? 46.474 67.355 39.257 1.00 29.43 307 PRO A C 1
ATOM 2044 O O . PRO A 1 291 ? 46.679 66.170 38.999 1.00 27.73 307 PRO A O 1
ATOM 2048 N N . CYS A 1 292 ? 45.282 67.819 39.591 1.00 31.15 308 CYS A N 1
ATOM 2049 C CA . CYS A 1 292 ? 44.083 66.979 39.447 1.00 26.40 308 CYS A CA 1
ATOM 2050 C C . CYS A 1 292 ? 43.683 67.064 37.962 1.00 29.16 308 CYS A C 1
ATOM 2051 O O . CYS A 1 292 ? 43.909 68.112 37.352 1.00 31.75 308 CYS A O 1
ATOM 2054 N N . VAL A 1 293 ? 43.100 66.003 37.413 1.00 29.33 309 VAL A N 1
ATOM 2055 C CA . VAL A 1 293 ? 42.730 65.969 35.999 1.00 24.28 309 VAL A CA 1
ATOM 2056 C C . VAL A 1 293 ? 41.204 65.987 35.856 1.00 28.94 309 VAL A C 1
ATOM 2057 O O . VAL A 1 293 ? 40.516 65.147 36.426 1.00 27.76 309 VAL A O 1
ATOM 2061 N N . LEU A 1 294 ? 40.691 66.986 35.166 1.00 22.86 310 LEU A N 1
ATOM 2062 C CA . LEU A 1 294 ? 39.255 67.023 34.816 1.00 24.75 310 LEU A CA 1
ATOM 2063 C C . LEU A 1 294 ? 39.084 66.610 33.339 1.00 28.44 310 LEU A C 1
ATOM 2064 O O . LEU A 1 294 ? 39.729 67.176 32.453 1.00 28.31 310 LEU A O 1
ATOM 2069 N N . SER A 1 295 ? 38.188 65.689 33.063 1.00 25.68 311 SER A N 1
ATOM 2070 C CA . SER A 1 295 ? 38.018 65.165 31.713 1.00 25.29 311 SER A CA 1
ATOM 2071 C C . SER A 1 295 ? 36.628 65.521 31.252 1.00 28.88 311 SER A C 1
ATOM 2072 O O . SER A 1 295 ? 35.645 65.149 31.882 1.00 29.41 311 SER A O 1
ATOM 2075 N N . VAL A 1 296 ? 36.529 66.323 30.195 1.00 24.13 312 VAL A N 1
ATOM 2076 C CA . VAL A 1 296 ? 35.251 66.735 29.675 1.00 24.81 312 VAL A CA 1
ATOM 2077 C C . VAL A 1 296 ? 35.172 66.113 28.291 1.00 36.59 312 VAL A C 1
ATOM 2078 O O . VAL A 1 296 ? 36.010 66.386 27.440 1.00 33.86 312 VAL A O 1
ATOM 2082 N N . SER A 1 297 ? 34.135 65.333 28.032 1.00 27.43 313 SER A N 1
ATOM 2083 C CA . SER A 1 297 ? 34.068 64.528 26.795 1.00 29.45 313 SER A CA 1
ATOM 2084 C C . SER A 1 297 ? 32.665 64.511 26.200 1.00 33.41 313 SER A C 1
ATOM 2085 O O . SER A 1 297 ? 31.745 64.043 26.839 1.00 27.27 313 SER A O 1
ATOM 2088 N N . GLY A 1 298 ? 32.544 65.091 25.011 1.00 27.25 314 GLY A N 1
ATOM 2089 C CA . GLY A 1 298 ? 31.310 65.368 24.263 1.00 27.05 314 GLY A CA 1
ATOM 2090 C C . GLY A 1 298 ? 31.168 64.459 23.032 1.00 27.23 314 GLY A C 1
ATOM 2091 O O . GLY A 1 298 ? 32.133 64.145 22.370 1.00 28.22 314 GLY A O 1
ATOM 2092 N N . ASP A 1 299 ? 29.961 63.980 22.767 1.00 28.64 315 ASP A N 1
ATOM 2093 C CA . ASP A 1 299 ? 29.702 63.153 21.608 1.00 26.71 315 ASP A CA 1
ATOM 2094 C C . ASP A 1 299 ? 29.158 64.014 20.443 1.00 29.85 315 ASP A C 1
ATOM 2095 O O . ASP A 1 299 ? 28.006 64.431 20.394 1.00 27.53 315 ASP A O 1
ATOM 2100 N N . VAL A 1 300 ? 30.014 64.277 19.478 1.00 23.63 316 VAL A N 1
ATOM 2101 C CA . VAL A 1 300 ? 29.706 65.198 18.415 1.00 19.73 316 VAL A CA 1
ATOM 2102 C C . VAL A 1 300 ? 28.631 64.652 17.485 1.00 26.43 316 VAL A C 1
ATOM 2103 O O . VAL A 1 300 ? 27.793 65.390 17.063 1.00 27.25 316 VAL A O 1
ATOM 2107 N N . ASP A 1 301 ? 28.618 63.347 17.281 1.00 26.63 317 ASP A N 1
ATOM 2108 C CA . ASP A 1 301 ? 27.658 62.696 16.388 1.00 24.44 317 ASP A CA 1
ATOM 2109 C C . ASP A 1 301 ? 26.294 62.690 17.023 1.00 28.51 317 ASP A C 1
ATOM 2110 O O . ASP A 1 301 ? 25.333 63.016 16.374 1.00 26.56 317 ASP A O 1
ATOM 2115 N N . LEU A 1 302 ? 26.220 62.290 18.290 1.00 25.70 318 LEU A N 1
ATOM 2116 C CA . LEU A 1 302 ? 24.942 62.296 18.999 1.00 25.90 318 LEU A CA 1
ATOM 2117 C C . LEU A 1 302 ? 24.430 63.733 19.152 1.00 29.15 318 LEU A C 1
ATOM 2118 O O . LEU A 1 302 ? 23.253 63.995 19.058 1.00 25.94 318 LEU A O 1
ATOM 2123 N N . GLY A 1 303 ? 25.342 64.682 19.321 1.00 26.35 319 GLY A N 1
ATOM 2124 C CA . GLY A 1 303 ? 24.964 66.093 19.414 1.00 25.78 319 GLY A CA 1
ATOM 2125 C C . GLY A 1 303 ? 24.393 66.591 18.107 1.00 24.00 319 GLY A C 1
ATOM 2126 O O . GLY A 1 303 ? 23.453 67.364 18.059 1.00 27.84 319 GLY A O 1
ATOM 2127 N N . THR A 1 304 ? 24.942 66.091 17.010 1.00 24.57 320 THR A N 1
ATOM 2128 C CA . THR A 1 304 ? 24.412 66.457 15.716 1.00 23.40 320 THR A CA 1
ATOM 2129 C C . THR A 1 304 ? 22.955 65.942 15.620 1.00 24.87 320 THR A C 1
ATOM 2130 O O . THR A 1 304 ? 22.057 66.664 15.208 1.00 24.53 320 THR A O 1
ATOM 2134 N N . LEU A 1 305 ? 22.758 64.682 15.953 1.00 25.55 321 LEU A N 1
ATOM 2135 C CA . LEU A 1 305 ? 21.410 64.088 15.954 1.00 23.28 321 LEU A CA 1
ATOM 2136 C C . LEU A 1 305 ? 20.456 64.857 16.886 1.00 24.40 321 LEU A C 1
ATOM 2137 O O . LEU A 1 305 ? 19.322 65.154 16.508 1.00 26.91 321 LEU A O 1
ATOM 2142 N N . ALA A 1 306 ? 20.950 65.267 18.046 1.00 26.92 322 ALA A N 1
ATOM 2143 C CA . ALA A 1 306 ? 20.175 66.094 18.961 1.00 25.69 322 ALA A CA 1
ATOM 2144 C C . ALA A 1 306 ? 19.661 67.344 18.302 1.00 28.13 322 ALA A C 1
ATOM 2145 O O . ALA A 1 306 ? 18.452 67.611 18.362 1.00 24.72 322 ALA A O 1
ATOM 2147 N N . TYR A 1 307 ? 20.525 68.097 17.612 1.00 25.03 323 TYR A N 1
ATOM 2148 C CA . TYR A 1 307 ? 20.080 69.302 16.950 1.00 23.39 323 TYR A CA 1
ATOM 2149 C C . TYR A 1 307 ? 19.112 69.015 15.801 1.00 24.92 323 TYR A C 1
ATOM 2150 O O . TYR A 1 307 ? 18.204 69.796 15.577 1.00 26.77 323 TYR A O 1
ATOM 2159 N N . LEU A 1 308 ? 19.293 67.936 15.098 1.00 24.99 324 LEU A N 1
ATOM 2160 C CA . LEU A 1 308 ? 18.274 67.569 14.078 1.00 25.59 324 LEU A CA 1
ATOM 2161 C C . LEU A 1 308 ? 16.899 67.343 14.719 1.00 27.41 324 LEU A C 1
ATOM 2162 O O . LEU A 1 308 ? 15.914 67.901 14.272 1.00 27.95 324 LEU A O 1
ATOM 2167 N N . TYR A 1 309 ? 16.811 66.496 15.755 1.00 27.91 325 TYR A N 1
ATOM 2168 C CA . TYR A 1 309 ? 15.519 66.372 16.458 1.00 30.08 325 TYR A CA 1
ATOM 2169 C C . TYR A 1 309 ? 14.992 67.695 17.042 1.00 32.94 325 TYR A C 1
ATOM 2170 O O . TYR A 1 309 ? 13.799 68.019 16.951 1.00 29.50 325 TYR A O 1
ATOM 2179 N N . ASP A 1 310 ? 15.886 68.506 17.588 1.00 28.75 326 ASP A N 1
ATOM 2180 C CA . ASP A 1 310 ? 15.484 69.739 18.227 1.00 27.45 326 ASP A CA 1
ATOM 2181 C C . ASP A 1 310 ? 14.946 70.765 17.236 1.00 29.46 326 ASP A C 1
ATOM 2182 O O . ASP A 1 310 ? 14.146 71.609 17.632 1.00 30.58 326 ASP A O 1
ATOM 2187 N N . SER A 1 311 ? 15.404 70.724 15.973 1.00 26.40 327 SER A N 1
ATOM 2188 C CA . SER A 1 311 ? 15.057 71.738 14.997 1.00 32.28 327 SER A CA 1
ATOM 2189 C C . SER A 1 311 ? 13.710 71.451 14.336 1.00 27.62 327 SER A C 1
ATOM 2190 O O . SER A 1 311 ? 13.189 72.300 13.669 1.00 32.63 327 SER A O 1
ATOM 2193 N N . PHE A 1 312 ? 13.191 70.271 14.534 1.00 29.81 328 PHE A N 1
ATOM 2194 C CA . PHE A 1 312 ? 12.063 69.802 13.687 1.00 27.65 328 PHE A CA 1
ATOM 2195 C C . PHE A 1 312 ? 10.749 70.416 14.144 1.00 44.96 328 PHE A C 1
ATOM 2196 O O . PHE A 1 312 ? 10.360 70.264 15.293 1.00 37.91 328 PHE A O 1
ATOM 2204 N N . GLN A 1 313 ? 10.101 71.129 13.228 1.00 54.84 329 GLN A N 1
ATOM 2205 C CA . GLN A 1 313 ? 8.855 71.823 13.504 1.00 63.45 329 GLN A CA 1
ATOM 2206 C C . GLN A 1 313 ? 7.831 71.590 12.412 1.00 66.33 329 GLN A C 1
ATOM 2207 O O . GLN A 1 313 ? 8.169 71.394 11.238 1.00 46.75 329 GLN A O 1
ATOM 2213 N N . LEU A 1 314 ? 6.563 71.624 12.811 1.00 75.45 330 LEU A N 1
ATOM 2214 C CA . LEU A 1 314 ? 5.464 71.519 11.856 1.00 83.92 330 LEU A CA 1
ATOM 2215 C C . LEU A 1 314 ? 4.816 72.888 11.625 1.00 87.95 330 LEU A C 1
ATOM 2216 O O . LEU A 1 314 ? 5.444 73.791 11.050 1.00 91.09 330 LEU A O 1
ATOM 2221 N N . ARG A 1 327 ? 3.435 72.565 7.398 1.00 67.24 343 ARG A N 1
ATOM 2222 C CA . ARG A 1 327 ? 4.724 72.330 6.747 1.00 62.26 343 ARG A CA 1
ATOM 2223 C C . ARG A 1 327 ? 5.720 71.703 7.697 1.00 50.64 343 ARG A C 1
ATOM 2224 O O . ARG A 1 327 ? 5.634 71.903 8.894 1.00 53.11 343 ARG A O 1
ATOM 2232 N N . LYS A 1 328 ? 6.665 70.941 7.154 1.00 43.97 344 LYS A N 1
ATOM 2233 C CA . LYS A 1 328 ? 7.760 70.436 7.957 1.00 42.44 344 LYS A CA 1
ATOM 2234 C C . LYS A 1 328 ? 8.937 71.347 7.675 1.00 43.59 344 LYS A C 1
ATOM 2235 O O . LYS A 1 328 ? 9.239 71.629 6.528 1.00 39.32 344 LYS A O 1
ATOM 2241 N N . VAL A 1 329 ? 9.565 71.842 8.733 1.00 34.54 345 VAL A N 1
ATOM 2242 C CA . VAL A 1 329 ? 10.714 72.676 8.583 1.00 35.26 345 VAL A CA 1
ATOM 2243 C C . VAL A 1 329 ? 11.741 72.217 9.651 1.00 37.93 345 VAL A C 1
ATOM 2244 O O . VAL A 1 329 ? 11.365 71.783 10.744 1.00 33.26 345 VAL A O 1
ATOM 2248 N N . LEU A 1 330 ? 13.013 72.231 9.278 1.00 34.02 346 LEU A N 1
ATOM 2249 C CA . LEU A 1 330 ? 14.087 72.087 10.262 1.00 34.68 346 LEU A CA 1
ATOM 2250 C C . LEU A 1 330 ? 14.597 73.509 10.544 1.00 33.96 346 LEU A C 1
ATOM 2251 O O . LEU A 1 330 ? 15.163 74.157 9.665 1.00 36.69 346 LEU A O 1
ATOM 2256 N N . LYS A 1 331 ? 14.390 73.986 11.762 1.00 29.15 347 LYS A N 1
ATOM 2257 C CA . LYS A 1 331 ? 14.891 75.310 12.153 1.00 30.79 347 LYS A CA 1
ATOM 2258 C C . LYS A 1 331 ? 16.217 75.211 12.889 1.00 31.34 347 LYS A C 1
ATOM 2259 O O . LYS A 1 331 ? 16.295 75.535 14.082 1.00 31.33 347 LYS A O 1
ATOM 2265 N N . LEU A 1 332 ? 17.242 74.789 12.196 1.00 26.11 348 LEU A N 1
ATOM 2266 C CA . LEU A 1 332 ? 18.567 74.721 12.787 1.00 29.22 348 LEU A CA 1
ATOM 2267 C C . LEU A 1 332 ? 19.059 76.153 12.999 1.00 33.00 348 LEU A C 1
ATOM 2268 O O . LEU A 1 332 ? 18.751 77.033 12.194 1.00 29.44 348 LEU A O 1
ATOM 2273 N N . HIS A 1 333 ? 19.817 76.348 14.067 1.00 29.00 349 HIS A N 1
ATOM 2274 C CA . HIS A 1 333 ? 20.429 77.618 14.388 1.00 27.73 349 HIS A CA 1
ATOM 2275 C C . HIS A 1 333 ? 21.253 78.169 13.219 1.00 27.28 349 HIS A C 1
ATOM 2276 O O . HIS A 1 333 ? 21.964 77.409 12.541 1.00 29.88 349 HIS A O 1
ATOM 2283 N N . PRO A 1 334 ? 21.163 79.505 12.984 1.00 29.67 350 PRO A N 1
ATOM 2284 C CA . PRO A 1 334 ? 21.998 80.076 11.869 1.00 29.45 350 PRO A CA 1
ATOM 2285 C C . PRO A 1 334 ? 23.445 79.696 11.804 1.00 27.44 350 PRO A C 1
ATOM 2286 O O . PRO A 1 334 ? 23.997 79.565 10.704 1.00 29.82 350 PRO A O 1
ATOM 2290 N N . CYS A 1 335 ? 24.092 79.516 12.937 1.00 27.08 351 CYS A N 1
ATOM 2291 C CA . CYS A 1 335 ? 25.492 79.138 12.968 1.00 31.39 351 CYS A CA 1
ATOM 2292 C C . CYS A 1 335 ? 25.677 77.686 12.595 1.00 36.18 351 CYS A C 1
ATOM 2293 O O . CYS A 1 335 ? 26.758 77.297 12.195 1.00 34.83 351 CYS A O 1
ATOM 2296 N N . LEU A 1 336 ? 24.623 76.878 12.721 1.00 26.21 352 LEU A N 1
ATOM 2297 C CA . LEU A 1 336 ? 24.771 75.440 12.462 1.00 30.60 352 LEU A CA 1
ATOM 2298 C C . LEU A 1 336 ? 24.243 75.028 11.107 1.00 30.81 352 LEU A C 1
ATOM 2299 O O . LEU A 1 336 ? 24.729 74.058 10.495 1.00 28.21 352 LEU A O 1
ATOM 2304 N N . ALA A 1 337 ? 23.215 75.746 10.635 1.00 29.72 353 ALA A N 1
ATOM 2305 C CA . ALA A 1 337 ? 22.556 75.371 9.379 1.00 29.13 353 ALA A CA 1
ATOM 2306 C C . ALA A 1 337 ? 23.571 75.191 8.270 1.00 25.67 353 ALA A C 1
ATOM 2307 O O . ALA A 1 337 ? 24.451 76.040 8.040 1.00 28.91 353 ALA A O 1
ATOM 2309 N N . PRO A 1 338 ? 23.548 74.068 7.575 1.00 27.81 354 PRO A N 1
ATOM 2310 C CA . PRO A 1 338 ? 24.590 73.843 6.585 1.00 29.07 354 PRO A CA 1
ATOM 2311 C C . PRO A 1 338 ? 24.498 74.766 5.360 1.00 30.43 354 PRO A C 1
ATOM 2312 O O . PRO A 1 338 ? 25.494 75.184 4.856 1.00 31.45 354 PRO A O 1
ATOM 2316 N N . ILE A 1 339 ? 23.309 75.089 4.920 1.00 30.05 355 ILE A N 1
ATOM 2317 C CA . ILE A 1 339 ? 23.126 76.004 3.779 1.00 30.36 355 ILE A CA 1
ATOM 2318 C C . ILE A 1 339 ? 22.468 77.300 4.262 1.00 33.48 355 ILE A C 1
ATOM 2319 O O . ILE A 1 339 ? 21.335 77.276 4.767 1.00 32.62 355 ILE A O 1
ATOM 2324 N N . LYS A 1 340 ? 23.144 78.431 4.073 1.00 26.11 356 LYS A N 1
ATOM 2325 C CA . LYS A 1 340 ? 22.647 79.697 4.554 1.00 29.60 356 LYS A CA 1
ATOM 2326 C C . LYS A 1 340 ? 21.616 80.304 3.565 1.00 25.73 356 LYS A C 1
ATOM 2327 O O . LYS A 1 340 ? 20.596 80.863 3.989 1.00 32.71 356 LYS A O 1
ATOM 2333 N N . VAL A 1 341 ? 21.874 80.147 2.289 1.00 26.92 357 VAL A N 1
ATOM 2334 C CA . VAL A 1 341 ? 20.993 80.742 1.273 1.00 31.17 357 VAL A CA 1
ATOM 2335 C C . VAL A 1 341 ? 20.849 79.904 -0.017 1.00 33.45 357 VAL A C 1
ATOM 2336 O O . VAL A 1 341 ? 21.766 79.223 -0.454 1.00 33.63 357 VAL A O 1
ATOM 2340 N N . ALA A 1 342 ? 19.654 79.938 -0.604 1.00 26.80 358 ALA A N 1
ATOM 2341 C CA . ALA A 1 342 ? 19.409 79.319 -1.874 1.00 29.33 358 ALA A CA 1
ATOM 2342 C C . ALA A 1 342 ? 19.112 80.463 -2.879 1.00 34.26 358 ALA A C 1
ATOM 2343 O O . ALA A 1 342 ? 18.437 81.424 -2.543 1.00 33.73 358 ALA A O 1
ATOM 2345 N N . LEU A 1 343 ? 19.627 80.329 -4.075 1.00 34.70 359 LEU A N 1
ATOM 2346 C CA . LEU A 1 343 ? 19.338 81.281 -5.149 1.00 37.14 359 LEU A CA 1
ATOM 2347 C C . LEU A 1 343 ? 18.599 80.578 -6.264 1.00 37.27 359 LEU A C 1
ATOM 2348 O O . LEU A 1 343 ? 19.044 79.546 -6.774 1.00 35.94 359 LEU A O 1
ATOM 2353 N N . ASP A 1 344 ? 17.481 81.185 -6.669 1.00 35.27 360 ASP A N 1
ATOM 2354 C CA . ASP A 1 344 ? 16.698 80.669 -7.770 1.00 30.19 360 ASP A CA 1
ATOM 2355 C C . ASP A 1 344 ? 16.239 81.766 -8.759 1.00 35.72 360 ASP A C 1
ATOM 2356 O O . ASP A 1 344 ? 16.314 82.927 -8.474 1.00 34.88 360 ASP A O 1
ATOM 2361 N N . VAL A 1 345 ? 15.781 81.339 -9.921 1.00 38.85 361 VAL A N 1
ATOM 2362 C CA . VAL A 1 345 ? 15.313 82.280 -10.921 1.00 42.01 361 VAL A CA 1
ATOM 2363 C C . VAL A 1 345 ? 13.828 82.034 -11.206 1.00 44.10 361 VAL A C 1
ATOM 2364 O O . VAL A 1 345 ? 13.299 80.922 -11.052 1.00 45.68 361 VAL A O 1
ATOM 2368 N N . GLY A 1 346 ? 13.133 83.106 -11.547 1.00 49.21 362 GLY A N 1
ATOM 2369 C CA . GLY A 1 346 ? 11.723 83.003 -11.873 1.00 51.12 362 GLY A CA 1
ATOM 2370 C C . GLY A 1 346 ? 11.579 83.234 -13.358 1.00 54.72 362 GLY A C 1
ATOM 2371 O O . GLY A 1 346 ? 12.415 82.771 -14.144 1.00 50.24 362 GLY A O 1
ATOM 2372 N N . LYS A 1 347 ? 10.521 83.962 -13.716 1.00 54.66 363 LYS A N 1
ATOM 2373 C CA . LYS A 1 347 ? 10.212 84.309 -15.090 1.00 56.76 363 LYS A CA 1
ATOM 2374 C C . LYS A 1 347 ? 11.291 85.122 -15.709 1.00 46.62 363 LYS A C 1
ATOM 2375 O O . LYS A 1 347 ? 11.708 86.147 -15.132 1.00 51.44 363 LYS A O 1
ATOM 2381 N N . GLY A 1 348 ? 11.727 84.700 -16.885 1.00 47.38 364 GLY A N 1
ATOM 2382 C CA . GLY A 1 348 ? 12.679 85.486 -17.654 1.00 45.68 364 GLY A CA 1
ATOM 2383 C C . GLY A 1 348 ? 13.723 84.830 -18.548 1.00 56.92 364 GLY A C 1
ATOM 2384 O O . GLY A 1 348 ? 13.870 83.617 -18.649 1.00 62.30 364 GLY A O 1
ATOM 2385 N N . PRO A 1 349 ? 14.478 85.708 -19.192 1.00 59.35 365 PRO A N 1
ATOM 2386 C CA . PRO A 1 349 ? 15.608 85.336 -20.037 1.00 59.98 365 PRO A CA 1
ATOM 2387 C C . PRO A 1 349 ? 16.607 84.478 -19.275 1.00 63.44 365 PRO A C 1
ATOM 2388 O O . PRO A 1 349 ? 17.381 84.995 -18.480 1.00 51.79 365 PRO A O 1
ATOM 2392 N N . THR A 1 350 ? 16.588 83.189 -19.565 1.00 61.37 366 THR A N 1
ATOM 2393 C CA . THR A 1 350 ? 17.419 82.184 -18.936 1.00 66.95 366 THR A CA 1
ATOM 2394 C C . THR A 1 350 ? 18.879 82.543 -18.742 1.00 63.18 366 THR A C 1
ATOM 2395 O O . THR A 1 350 ? 19.363 82.604 -17.616 1.00 65.46 366 THR A O 1
ATOM 2399 N N . VAL A 1 351 ? 19.562 82.776 -19.851 1.00 65.23 367 VAL A N 1
ATOM 2400 C CA . VAL A 1 351 ? 21.002 82.978 -19.875 1.00 71.15 367 VAL A CA 1
ATOM 2401 C C . VAL A 1 351 ? 21.473 84.302 -19.277 1.00 72.40 367 VAL A C 1
ATOM 2402 O O . VAL A 1 351 ? 22.666 84.583 -19.254 1.00 82.02 367 VAL A O 1
ATOM 2406 N N . GLU A 1 352 ? 20.546 85.111 -18.793 1.00 69.07 368 GLU A N 1
ATOM 2407 C CA . GLU A 1 352 ? 20.894 86.393 -18.209 1.00 63.22 368 GLU A CA 1
ATOM 2408 C C . GLU A 1 352 ? 20.575 86.380 -16.711 1.00 60.79 368 GLU A C 1
ATOM 2409 O O . GLU A 1 352 ? 21.326 86.915 -15.890 1.00 50.62 368 GLU A O 1
ATOM 2415 N N . LEU A 1 353 ? 19.454 85.760 -16.357 1.00 47.91 369 LEU A N 1
ATOM 2416 C CA . LEU A 1 353 ? 19.116 85.618 -14.963 1.00 55.39 369 LEU A CA 1
ATOM 2417 C C . LEU A 1 353 ? 20.204 84.767 -14.306 1.00 47.89 369 LEU A C 1
ATOM 2418 O O . LEU A 1 353 ? 20.642 85.034 -13.183 1.00 49.95 369 LEU A O 1
ATOM 2423 N N . ARG A 1 354 ? 20.639 83.759 -15.038 1.00 49.24 370 ARG A N 1
ATOM 2424 C CA . ARG A 1 354 ? 21.626 82.831 -14.528 1.00 55.74 370 ARG A CA 1
ATOM 2425 C C . ARG A 1 354 ? 22.921 83.584 -14.258 1.00 58.56 370 ARG A C 1
ATOM 2426 O O . ARG A 1 354 ? 23.584 83.317 -13.255 1.00 49.47 370 ARG A O 1
ATOM 2434 N N . GLN A 1 355 ? 23.256 84.569 -15.090 1.00 52.11 371 GLN A N 1
ATOM 2435 C CA . GLN A 1 355 ? 24.494 85.315 -14.862 1.00 52.42 371 GLN A CA 1
ATOM 2436 C C . GLN A 1 355 ? 24.346 86.182 -13.633 1.00 51.98 371 GLN A C 1
ATOM 2437 O O . GLN A 1 355 ? 25.297 86.396 -12.885 1.00 54.95 371 GLN A O 1
ATOM 2443 N N . VAL A 1 356 ? 23.152 86.704 -13.418 1.00 49.11 372 VAL A N 1
ATOM 2444 C CA . VAL A 1 356 ? 22.948 87.524 -12.241 1.00 43.69 372 VAL A CA 1
ATOM 2445 C C . VAL A 1 356 ? 23.183 86.607 -11.040 1.00 50.97 372 VAL A C 1
ATOM 2446 O O . VAL A 1 356 ? 23.936 86.944 -10.144 1.00 43.64 372 VAL A O 1
ATOM 2450 N N . CYS A 1 357 ? 22.549 85.441 -11.040 1.00 42.87 373 CYS A N 1
ATOM 2451 C CA . CYS A 1 357 ? 22.705 84.489 -9.932 1.00 45.69 373 CYS A CA 1
ATOM 2452 C C . CYS A 1 357 ? 24.154 84.067 -9.669 1.00 44.89 373 CYS A C 1
ATOM 2453 O O . CYS A 1 357 ? 24.585 84.022 -8.529 1.00 42.81 373 CYS A O 1
ATOM 2456 N N . GLN A 1 358 ? 24.881 83.768 -10.729 1.00 40.76 374 GLN A N 1
ATOM 2457 C CA . GLN A 1 358 ? 26.237 83.299 -10.619 1.00 46.20 374 GLN A CA 1
ATOM 2458 C C . GLN A 1 358 ? 27.091 84.361 -10.017 1.00 51.26 374 GLN A C 1
ATOM 2459 O O . GLN A 1 358 ? 27.984 84.076 -9.220 1.00 49.73 374 GLN A O 1
ATOM 2465 N N . GLY A 1 359 ? 26.857 85.595 -10.447 1.00 47.60 375 GLY A N 1
ATOM 2466 C CA . GLY A 1 359 ? 27.576 86.698 -9.867 1.00 46.56 375 GLY A CA 1
ATOM 2467 C C . GLY A 1 359 ? 27.312 86.735 -8.380 1.00 50.52 375 GLY A C 1
ATOM 2468 O O . GLY A 1 359 ? 28.245 86.876 -7.581 1.00 44.46 375 GLY A O 1
ATOM 2469 N N . LEU A 1 360 ? 26.032 86.641 -8.009 1.00 42.18 376 LEU A N 1
ATOM 2470 C CA . LEU A 1 360 ? 25.628 86.636 -6.613 1.00 46.98 376 LEU A CA 1
ATOM 2471 C C . LEU A 1 360 ? 26.335 85.477 -5.883 1.00 41.05 376 LEU A C 1
ATOM 2472 O O . LEU A 1 360 ? 26.851 85.664 -4.795 1.00 47.16 376 LEU A O 1
ATOM 2477 N N . LEU A 1 361 ? 26.284 84.289 -6.490 1.00 41.83 377 LEU A N 1
ATOM 2478 C CA . LEU A 1 361 ? 26.924 83.100 -5.946 1.00 45.27 377 LEU A CA 1
ATOM 2479 C C . LEU A 1 361 ? 28.402 83.371 -5.636 1.00 51.69 377 LEU A C 1
ATOM 2480 O O . LEU A 1 361 ? 28.847 83.224 -4.487 1.00 53.38 377 LEU A O 1
ATOM 2485 N N . ASN A 1 362 ? 29.153 83.743 -6.665 1.00 48.11 378 ASN A N 1
ATOM 2486 C CA . ASN A 1 362 ? 30.577 84.062 -6.527 1.00 51.15 378 ASN A CA 1
ATOM 2487 C C . ASN A 1 362 ? 30.836 85.016 -5.389 1.00 42.64 378 ASN A C 1
ATOM 2488 O O . ASN A 1 362 ? 31.698 84.793 -4.554 1.00 51.59 378 ASN A O 1
ATOM 2493 N N . GLU A 1 363 ? 30.026 86.043 -5.287 1.00 42.30 379 GLU A N 1
ATOM 2494 C CA . GLU A 1 363 ? 30.197 87.008 -4.229 1.00 44.50 379 GLU A CA 1
ATOM 2495 C C . GLU A 1 363 ? 29.972 86.368 -2.837 1.00 52.26 379 GLU A C 1
ATOM 2496 O O . GLU A 1 363 ? 30.642 86.694 -1.890 1.00 47.68 379 GLU A O 1
ATOM 2502 N N . LEU A 1 364 ? 29.002 85.474 -2.706 1.00 45.13 380 LEU A N 1
ATOM 2503 C CA . LEU A 1 364 ? 28.705 84.930 -1.377 1.00 44.38 380 LEU A CA 1
ATOM 2504 C C . LEU A 1 364 ? 29.752 83.872 -0.939 1.00 40.51 380 LEU A C 1
ATOM 2505 O O . LEU A 1 364 ? 30.167 83.854 0.191 1.00 45.92 380 LEU A O 1
ATOM 2510 N N . LEU A 1 365 ? 30.160 83.001 -1.855 1.00 44.97 381 LEU A N 1
ATOM 2511 C CA . LEU A 1 365 ? 31.151 81.979 -1.580 1.00 50.51 381 LEU A CA 1
ATOM 2512 C C . LEU A 1 365 ? 32.446 82.640 -1.159 1.00 52.48 381 LEU A C 1
ATOM 2513 O O . LEU A 1 365 ? 33.056 82.229 -0.191 1.00 56.38 381 LEU A O 1
ATOM 2518 N N . GLU A 1 366 ? 32.856 83.658 -1.922 1.00 52.07 382 GLU A N 1
ATOM 2519 C CA . GLU A 1 366 ? 34.048 84.434 -1.651 1.00 57.32 382 GLU A CA 1
ATOM 2520 C C . GLU A 1 366 ? 33.955 84.945 -0.262 1.00 52.80 382 GLU A C 1
ATOM 2521 O O . GLU A 1 366 ? 34.962 85.191 0.378 1.00 57.30 382 GLU A O 1
ATOM 2527 N N . ASN A 1 367 ? 32.741 85.150 0.206 1.00 49.25 383 ASN A N 1
ATOM 2528 C CA . ASN A 1 367 ? 32.578 85.579 1.587 1.00 50.03 383 ASN A CA 1
ATOM 2529 C C . ASN A 1 367 ? 32.305 84.404 2.513 1.00 47.16 383 ASN A C 1
ATOM 2530 O O . ASN A 1 367 ? 31.880 84.602 3.636 1.00 46.15 383 ASN A O 1
ATOM 2535 N N . GLY A 1 368 ? 32.558 83.186 2.047 1.00 48.46 384 GLY A N 1
ATOM 2536 C CA . GLY A 1 368 ? 32.316 81.999 2.848 1.00 51.08 384 GLY A CA 1
ATOM 2537 C C . GLY A 1 368 ? 30.861 81.722 3.254 1.00 57.88 384 GLY A C 1
ATOM 2538 O O . GLY A 1 368 ? 30.634 80.991 4.211 1.00 46.39 384 GLY A O 1
ATOM 2539 N N . ILE A 1 369 ? 29.878 82.301 2.558 1.00 43.09 385 ILE A N 1
ATOM 2540 C CA . ILE A 1 369 ? 28.487 82.000 2.847 1.00 43.60 385 ILE A CA 1
ATOM 2541 C C . ILE A 1 369 ? 28.134 80.811 1.957 1.00 39.08 385 ILE A C 1
ATOM 2542 O O . ILE A 1 369 ? 28.317 80.864 0.737 1.00 45.44 385 ILE A O 1
ATOM 2547 N N . SER A 1 370 ? 27.645 79.734 2.582 1.00 34.34 386 SER A N 1
ATOM 2548 C CA . SER A 1 370 ? 27.275 78.529 1.876 1.00 38.62 386 SER A CA 1
ATOM 2549 C C . SER A 1 370 ? 25.981 78.865 1.132 1.00 37.52 386 SER A C 1
ATOM 2550 O O . SER A 1 370 ? 25.057 79.471 1.684 1.00 36.77 386 SER A O 1
ATOM 2553 N N . VAL A 1 371 ? 25.942 78.462 -0.127 1.00 38.00 387 VAL A N 1
ATOM 2554 C CA . VAL A 1 371 ? 24.855 78.813 -1.001 1.00 40.69 387 VAL A CA 1
ATOM 2555 C C . VAL A 1 371 ? 24.394 77.645 -1.800 1.00 39.70 387 VAL A C 1
ATOM 2556 O O . VAL A 1 371 ? 25.217 76.938 -2.361 1.00 35.42 387 VAL A O 1
ATOM 2560 N N . TRP A 1 372 ? 23.074 77.470 -1.933 1.00 31.37 388 TRP A N 1
ATOM 2561 C CA . TRP A 1 372 ? 22.573 76.406 -2.780 1.00 33.66 388 TRP A CA 1
ATOM 2562 C C . TRP A 1 372 ? 22.215 77.012 -4.151 1.00 35.53 388 TRP A C 1
ATOM 2563 O O . TRP A 1 372 ? 21.291 77.809 -4.241 1.00 31.66 388 TRP A O 1
ATOM 2574 N N . PRO A 1 373 ? 22.856 76.575 -5.215 1.00 34.45 389 PRO A N 1
ATOM 2575 C CA . PRO A 1 373 ? 22.589 77.149 -6.554 1.00 43.32 389 PRO A CA 1
ATOM 2576 C C . PRO A 1 373 ? 21.414 76.485 -7.271 1.00 38.37 389 PRO A C 1
ATOM 2577 O O . PRO A 1 373 ? 21.620 75.734 -8.178 1.00 40.79 389 PRO A O 1
ATOM 2581 N N . GLY A 1 374 ? 20.205 76.744 -6.821 1.00 35.90 390 GLY A N 1
ATOM 2582 C CA . GLY A 1 374 ? 19.018 76.128 -7.399 1.00 37.41 390 GLY A CA 1
ATOM 2583 C C . GLY A 1 374 ? 18.818 76.535 -8.849 1.00 34.55 390 GLY A C 1
ATOM 2584 O O . GLY A 1 374 ? 18.254 75.772 -9.633 1.00 39.67 390 GLY A O 1
ATOM 2585 N N . TYR A 1 375 ? 19.360 77.698 -9.211 1.00 37.41 391 TYR A N 1
ATOM 2586 C CA . TYR A 1 375 ? 19.223 78.253 -10.564 1.00 40.10 391 TYR A CA 1
ATOM 2587 C C . TYR A 1 375 ? 19.921 77.367 -11.604 1.00 50.12 391 TYR A C 1
ATOM 2588 O O . TYR A 1 375 ? 19.630 77.447 -12.791 1.00 45.61 391 TYR A O 1
ATOM 2597 N N . SER A 1 376 ? 20.816 76.485 -11.173 1.00 46.07 392 SER A N 1
ATOM 2598 C CA . SER A 1 376 ? 21.471 75.601 -12.124 1.00 49.28 392 SER A CA 1
ATOM 2599 C C . SER A 1 376 ? 20.627 74.355 -12.405 1.00 55.61 392 SER A C 1
ATOM 2600 O O . SER A 1 376 ? 20.924 73.612 -13.320 1.00 62.79 392 SER A O 1
ATOM 2603 N N . GLU A 1 377 ? 19.578 74.102 -11.630 1.00 64.48 393 GLU A N 1
ATOM 2604 C CA . GLU A 1 377 ? 18.711 72.947 -11.913 1.00 71.03 393 GLU A CA 1
ATOM 2605 C C . GLU A 1 377 ? 17.916 73.193 -13.204 1.00 76.09 393 GLU A C 1
ATOM 2606 O O . GLU A 1 377 ? 18.176 74.161 -13.912 1.00 78.44 393 GLU A O 1
ATOM 2612 N N . THR A 1 378 ? 16.958 72.338 -13.542 1.00 87.33 394 THR A N 1
ATOM 2613 C CA . THR A 1 378 ? 16.175 72.619 -14.744 1.00 94.66 394 THR A CA 1
ATOM 2614 C C . THR A 1 378 ? 15.028 73.563 -14.366 1.00 98.30 394 THR A C 1
ATOM 2615 O O . THR A 1 378 ? 14.627 74.424 -15.146 1.00 100.00 394 THR A O 1
ATOM 2619 N N . VAL A 1 379 ? 14.509 73.367 -13.144 1.00 100.00 395 VAL A N 1
ATOM 2620 C CA . VAL A 1 379 ? 13.498 74.263 -12.564 1.00 100.00 395 VAL A CA 1
ATOM 2621 C C . VAL A 1 379 ? 12.011 73.844 -12.751 1.00 100.00 395 VAL A C 1
ATOM 2622 O O . VAL A 1 379 ? 11.122 74.583 -12.332 1.00 100.00 395 VAL A O 1
ATOM 2626 N N . HIS A 1 380 ? 11.686 72.683 -13.354 1.00 95.21 396 HIS A N 1
ATOM 2627 C CA . HIS A 1 380 ? 10.268 72.310 -13.527 1.00 91.58 396 HIS A CA 1
ATOM 2628 C C . HIS A 1 380 ? 9.556 72.097 -12.195 1.00 83.81 396 HIS A C 1
ATOM 2629 O O . HIS A 1 380 ? 8.685 71.226 -12.081 1.00 86.69 396 HIS A O 1
ATOM 2636 N N . SER A 1 381 ? 9.912 72.871 -11.168 1.00 73.57 397 SER A N 1
ATOM 2637 C CA . SER A 1 381 ? 9.281 72.775 -9.858 1.00 54.12 397 SER A CA 1
ATOM 2638 C C . SER A 1 381 ? 8.573 74.088 -9.508 1.00 51.22 397 SER A C 1
ATOM 2639 O O . SER A 1 381 ? 9.011 75.175 -9.882 1.00 53.31 397 SER A O 1
ATOM 2642 N N . SER A 1 382 ? 7.475 73.979 -8.774 1.00 48.98 398 SER A N 1
ATOM 2643 C CA . SER A 1 382 ? 6.712 75.163 -8.364 1.00 40.49 398 SER A CA 1
ATOM 2644 C C . SER A 1 382 ? 7.421 75.973 -7.276 1.00 49.96 398 SER A C 1
ATOM 2645 O O . SER A 1 382 ? 8.343 75.485 -6.615 1.00 43.96 398 SER A O 1
ATOM 2648 N N . LEU A 1 383 ? 6.990 77.213 -7.095 1.00 43.67 399 LEU A N 1
ATOM 2649 C CA . LEU A 1 383 ? 7.586 78.032 -6.050 1.00 50.32 399 LEU A CA 1
ATOM 2650 C C . LEU A 1 383 ? 7.300 77.383 -4.698 1.00 58.28 399 LEU A C 1
ATOM 2651 O O . LEU A 1 383 ? 8.201 77.232 -3.873 1.00 50.10 399 LEU A O 1
ATOM 2656 N N . GLU A 1 384 ? 6.065 76.945 -4.487 1.00 52.31 400 GLU A N 1
ATOM 2657 C CA . GLU A 1 384 ? 5.701 76.345 -3.213 1.00 55.57 400 GLU A CA 1
ATOM 2658 C C . GLU A 1 384 ? 6.541 75.088 -2.959 1.00 52.29 400 GLU A C 1
ATOM 2659 O O . GLU A 1 384 ? 6.908 74.793 -1.818 1.00 48.33 400 GLU A O 1
ATOM 2665 N N . GLN A 1 385 ? 6.829 74.337 -4.012 1.00 48.64 401 GLN A N 1
ATOM 2666 C CA . GLN A 1 385 ? 7.585 73.101 -3.871 1.00 46.37 401 GLN A CA 1
ATOM 2667 C C . GLN A 1 385 ? 9.028 73.416 -3.525 1.00 47.76 401 GLN A C 1
ATOM 2668 O O . GLN A 1 385 ? 9.637 72.753 -2.681 1.00 46.14 401 GLN A O 1
ATOM 2674 N N . LEU A 1 386 ? 9.558 74.407 -4.195 1.00 41.49 402 LEU A N 1
ATOM 2675 C CA . LEU A 1 386 ? 10.902 74.854 -3.978 1.00 45.73 402 LEU A CA 1
ATOM 2676 C C . LEU A 1 386 ? 11.083 75.271 -2.549 1.00 42.18 402 LEU A C 1
ATOM 2677 O O . LEU A 1 386 ? 12.078 74.925 -1.910 1.00 40.57 402 LEU A O 1
ATOM 2682 N N . HIS A 1 387 ? 10.112 76.032 -2.046 1.00 31.85 403 HIS A N 1
ATOM 2683 C CA . HIS A 1 387 ? 10.159 76.526 -0.675 1.00 38.22 403 HIS A CA 1
ATOM 2684 C C . HIS A 1 387 ? 9.981 75.414 0.325 1.00 45.88 403 HIS A C 1
ATOM 2685 O O . HIS A 1 387 ? 10.681 75.383 1.340 1.00 36.60 403 HIS A O 1
ATOM 2692 N N . SER A 1 388 ? 9.056 74.494 0.061 1.00 39.65 404 SER A N 1
ATOM 2693 C CA . SER A 1 388 ? 8.911 73.382 0.991 1.00 39.95 404 SER A CA 1
ATOM 2694 C C . SER A 1 388 ? 10.215 72.600 1.070 1.00 43.49 404 SER A C 1
ATOM 2695 O O . SER A 1 388 ? 10.630 72.180 2.148 1.00 36.18 404 SER A O 1
ATOM 2698 N N . LYS A 1 389 ? 10.877 72.420 -0.071 1.00 38.90 405 LYS A N 1
ATOM 2699 C CA . LYS A 1 389 ? 12.143 71.700 -0.073 1.00 36.24 405 LYS A CA 1
ATOM 2700 C C . LYS A 1 389 ? 13.222 72.399 0.753 1.00 37.55 405 LYS A C 1
ATOM 2701 O O . LYS A 1 389 ? 13.924 71.762 1.540 1.00 34.78 405 LYS A O 1
ATOM 2707 N N . TYR A 1 390 ? 13.372 73.708 0.565 1.00 33.36 406 TYR A N 1
ATOM 2708 C CA . TYR A 1 390 ? 14.356 74.496 1.280 1.00 33.41 406 TYR A CA 1
ATOM 2709 C C . TYR A 1 390 ? 14.107 74.512 2.789 1.00 32.93 406 TYR A C 1
ATOM 2710 O O . TYR A 1 390 ? 15.056 74.506 3.575 1.00 30.30 406 TYR A O 1
ATOM 2719 N N . ASP A 1 391 ? 12.843 74.537 3.197 1.00 30.53 407 ASP A N 1
ATOM 2720 C CA . ASP A 1 391 ? 12.518 74.490 4.597 1.00 33.71 407 ASP A CA 1
ATOM 2721 C C . ASP A 1 391 ? 12.985 73.165 5.208 1.00 35.55 407 ASP A C 1
ATOM 2722 O O . ASP A 1 391 ? 13.493 73.164 6.348 1.00 29.35 407 ASP A O 1
ATOM 2727 N N . GLU A 1 392 ? 12.851 72.067 4.453 1.00 30.44 408 GLU A N 1
ATOM 2728 C CA . GLU A 1 392 ? 13.235 70.763 4.941 1.00 34.06 408 GLU A CA 1
ATOM 2729 C C . GLU A 1 392 ? 14.765 70.632 4.983 1.00 36.13 408 GLU A C 1
ATOM 2730 O O . GLU A 1 392 ? 15.291 69.808 5.703 1.00 34.23 408 GLU A O 1
ATOM 2744 N N . SER A 1 394 ? 16.592 73.160 5.797 1.00 28.94 410 SER A N 1
ATOM 2745 C CA . SER A 1 394 ? 16.951 74.174 6.802 1.00 29.57 410 SER A CA 1
ATOM 2746 C C . SER A 1 394 ? 17.611 75.414 6.216 1.00 28.96 410 SER A C 1
ATOM 2747 O O . SER A 1 394 ? 18.248 76.150 6.928 1.00 30.21 410 SER A O 1
ATOM 2750 N N . VAL A 1 395 ? 17.448 75.642 4.924 1.00 28.64 411 VAL A N 1
ATOM 2751 C CA . VAL A 1 395 ? 18.008 76.828 4.257 1.00 26.47 411 VAL A CA 1
ATOM 2752 C C . VAL A 1 395 ? 17.462 78.072 4.934 1.00 32.93 411 VAL A C 1
ATOM 2753 O O . VAL A 1 395 ? 16.260 78.193 5.122 1.00 28.63 411 VAL A O 1
ATOM 2757 N N . LEU A 1 396 ? 18.323 78.996 5.308 1.00 28.35 412 LEU A N 1
ATOM 2758 C CA . LEU A 1 396 ? 17.876 80.113 6.135 1.00 31.07 412 LEU A CA 1
ATOM 2759 C C . LEU A 1 396 ? 17.048 81.157 5.365 1.00 34.93 412 LEU A C 1
ATOM 2760 O O . LEU A 1 396 ? 16.074 81.704 5.912 1.00 33.69 412 LEU A O 1
ATOM 2765 N N . PHE A 1 397 ? 17.481 81.410 4.146 1.00 36.48 413 PHE A N 1
ATOM 2766 C CA . PHE A 1 397 ? 16.841 82.368 3.226 1.00 35.06 413 PHE A CA 1
ATOM 2767 C C . PHE A 1 397 ? 16.837 81.880 1.800 1.00 32.44 413 PHE A C 1
ATOM 2768 O O . PHE A 1 397 ? 17.811 81.275 1.357 1.00 32.73 413 PHE A O 1
ATOM 2776 N N . SER A 1 398 ? 15.746 82.114 1.070 1.00 34.83 414 SER A N 1
ATOM 2777 C CA . SER A 1 398 ? 15.839 81.833 -0.350 1.00 28.38 414 SER A CA 1
ATOM 2778 C C . SER A 1 398 ? 15.627 83.129 -1.160 1.00 37.48 414 SER A C 1
ATOM 2779 O O . SER A 1 398 ? 14.836 83.983 -0.785 1.00 40.50 414 SER A O 1
ATOM 2782 N N . VAL A 1 399 ? 16.336 83.231 -2.266 1.00 33.29 415 VAL A N 1
ATOM 2783 C CA . VAL A 1 399 ? 16.318 84.439 -3.080 1.00 36.14 415 VAL A CA 1
ATOM 2784 C C . VAL A 1 399 ? 15.827 84.089 -4.476 1.00 39.89 415 VAL A C 1
ATOM 2785 O O . VAL A 1 399 ? 16.218 83.071 -5.059 1.00 34.38 415 VAL A O 1
ATOM 2789 N N . LEU A 1 400 ? 14.958 84.941 -5.012 1.00 40.69 416 LEU A N 1
ATOM 2790 C CA . LEU A 1 400 ? 14.432 84.735 -6.353 1.00 35.72 416 LEU A CA 1
ATOM 2791 C C . LEU A 1 400 ? 14.834 85.891 -7.233 1.00 38.83 416 LEU A C 1
ATOM 2792 O O . LEU A 1 400 ? 14.590 87.053 -6.888 1.00 39.37 416 LEU A O 1
ATOM 2797 N N . VAL A 1 401 ? 15.405 85.557 -8.382 1.00 40.03 417 VAL A N 1
ATOM 2798 C CA . VAL A 1 401 ? 15.877 86.550 -9.334 1.00 41.98 417 VAL A CA 1
ATOM 2799 C C . VAL A 1 401 ? 14.997 86.437 -10.566 1.00 43.75 417 VAL A C 1
ATOM 2800 O O . VAL A 1 401 ? 14.849 85.360 -11.125 1.00 35.93 417 VAL A O 1
ATOM 2804 N N . THR A 1 402 ? 14.442 87.560 -11.013 1.00 47.57 418 THR A N 1
ATOM 2805 C CA . THR A 1 402 ? 13.531 87.529 -12.168 1.00 46.17 418 THR A CA 1
ATOM 2806 C C . THR A 1 402 ? 13.771 88.719 -13.123 1.00 51.29 418 THR A C 1
ATOM 2807 O O . THR A 1 402 ? 14.582 89.597 -12.852 1.00 40.51 418 THR A O 1
ATOM 2811 N N . GLU A 1 403 ? 13.042 88.721 -14.238 1.00 47.94 419 GLU A N 1
ATOM 2812 C CA . GLU A 1 403 ? 13.104 89.790 -15.240 1.00 50.77 419 GLU A CA 1
ATOM 2813 C C . GLU A 1 403 ? 13.163 91.136 -14.563 1.00 36.28 419 GLU A C 1
ATOM 2814 O O . GLU A 1 403 ? 13.945 92.005 -14.915 1.00 50.71 419 GLU A O 1
ATOM 2820 N N . THR A 1 404 ? 12.304 91.278 -13.573 1.00 42.92 420 THR A N 1
ATOM 2821 C CA . THR A 1 404 ? 12.140 92.486 -12.848 1.00 49.07 420 THR A CA 1
ATOM 2822 C C . THR A 1 404 ? 13.440 92.894 -12.288 1.00 53.54 420 THR A C 1
ATOM 2823 O O . THR A 1 404 ? 13.759 94.078 -12.259 1.00 47.65 420 THR A O 1
ATOM 2827 N N . THR A 1 405 ? 14.182 91.916 -11.768 1.00 44.55 421 THR A N 1
ATOM 2828 C CA . THR A 1 405 ? 15.463 92.218 -11.170 1.00 43.91 421 THR A CA 1
ATOM 2829 C C . THR A 1 405 ? 16.364 92.880 -12.158 1.00 45.16 421 THR A C 1
ATOM 2830 O O . THR A 1 405 ? 17.199 93.744 -11.825 1.00 49.01 421 THR A O 1
ATOM 2834 N N . LEU A 1 406 ? 16.248 92.423 -13.387 1.00 50.20 422 LEU A N 1
ATOM 2835 C CA . LEU A 1 406 ? 17.033 93.011 -14.454 1.00 56.01 422 LEU A CA 1
ATOM 2836 C C . LEU A 1 406 ? 16.611 94.461 -14.668 1.00 61.75 422 LEU A C 1
ATOM 2837 O O . LEU A 1 406 ? 17.405 95.286 -15.097 1.00 65.91 422 LEU A O 1
ATOM 2842 N N . GLU A 1 407 ? 15.360 94.777 -14.357 1.00 69.22 423 GLU A N 1
ATOM 2843 C CA . GLU A 1 407 ? 14.847 96.131 -14.574 1.00 74.70 423 GLU A CA 1
ATOM 2844 C C . GLU A 1 407 ? 15.177 97.064 -13.402 1.00 66.99 423 GLU A C 1
ATOM 2845 O O . GLU A 1 407 ? 15.554 98.215 -13.586 1.00 58.11 423 GLU A O 1
ATOM 2851 N N . ASN A 1 408 ? 15.098 96.561 -12.188 1.00 59.99 424 ASN A N 1
ATOM 2852 C CA . ASN A 1 408 ? 15.228 97.440 -11.038 1.00 56.73 424 ASN A CA 1
ATOM 2853 C C . ASN A 1 408 ? 16.149 96.917 -9.927 1.00 58.21 424 ASN A C 1
ATOM 2854 O O . ASN A 1 408 ? 16.186 97.499 -8.849 1.00 61.31 424 ASN A O 1
ATOM 2859 N N . GLY A 1 409 ? 16.851 95.815 -10.175 1.00 56.54 425 GLY A N 1
ATOM 2860 C CA . GLY A 1 409 ? 17.751 95.226 -9.196 1.00 57.29 425 GLY A CA 1
ATOM 2861 C C . GLY A 1 409 ? 17.106 94.622 -7.953 1.00 53.00 425 GLY A C 1
ATOM 2862 O O . GLY A 1 409 ? 17.806 94.235 -7.008 1.00 55.99 425 GLY A O 1
ATOM 2863 N N . LEU A 1 410 ? 15.789 94.483 -7.944 1.00 46.19 426 LEU A N 1
ATOM 2864 C CA . LEU A 1 410 ? 15.096 93.999 -6.757 1.00 51.66 426 LEU A CA 1
ATOM 2865 C C . LEU A 1 410 ? 14.929 92.479 -6.791 1.00 48.91 426 LEU A C 1
ATOM 2866 O O . LEU A 1 410 ? 14.575 91.920 -7.821 1.00 41.69 426 LEU A O 1
ATOM 2871 N N . ILE A 1 411 ? 15.223 91.821 -5.660 1.00 46.36 427 ILE A N 1
ATOM 2872 C CA . ILE A 1 411 ? 15.050 90.382 -5.547 1.00 41.93 427 ILE A CA 1
ATOM 2873 C C . ILE A 1 411 ? 14.066 90.137 -4.420 1.00 42.66 427 ILE A C 1
ATOM 2874 O O . ILE A 1 411 ? 13.885 90.978 -3.530 1.00 44.63 427 ILE A O 1
ATOM 2879 N N . GLN A 1 412 ? 13.390 88.995 -4.483 1.00 43.13 428 GLN A N 1
ATOM 2880 C CA . GLN A 1 412 ? 12.471 88.600 -3.439 1.00 41.65 428 GLN A CA 1
ATOM 2881 C C . GLN A 1 412 ? 13.241 87.657 -2.487 1.00 47.55 428 GLN A C 1
ATOM 2882 O O . GLN A 1 412 ? 13.815 86.636 -2.908 1.00 43.21 428 GLN A O 1
ATOM 2888 N N . LEU A 1 413 ? 13.225 88.012 -1.214 1.00 40.16 429 LEU A N 1
ATOM 2889 C CA . LEU A 1 413 ? 13.914 87.281 -0.189 1.00 47.80 429 LEU A CA 1
ATOM 2890 C C . LEU A 1 413 ? 12.834 86.633 0.686 1.00 46.98 429 LEU A C 1
ATOM 2891 O O . LEU A 1 413 ? 11.826 87.291 1.041 1.00 40.08 429 LEU A O 1
ATOM 2896 N N . ARG A 1 414 ? 12.935 85.323 0.921 1.00 38.92 430 ARG A N 1
ATOM 2897 C CA . ARG A 1 414 ? 12.000 84.583 1.781 1.00 32.62 430 ARG A CA 1
ATOM 2898 C C . ARG A 1 414 ? 12.779 83.990 2.964 1.00 37.28 430 ARG A C 1
ATOM 2899 O O . ARG A 1 414 ? 13.812 83.325 2.779 1.00 34.84 430 ARG A O 1
ATOM 2907 N N . SER A 1 415 ? 12.266 84.251 4.154 1.00 40.14 431 SER A N 1
ATOM 2908 C CA . SER A 1 415 ? 12.802 83.751 5.413 1.00 45.27 431 SER A CA 1
ATOM 2909 C C . SER A 1 415 ? 12.234 82.386 5.788 1.00 38.02 431 SER A C 1
ATOM 2910 O O . SER A 1 415 ? 11.041 82.153 5.751 1.00 38.14 431 SER A O 1
ATOM 2913 N N . ARG A 1 416 ? 13.112 81.454 6.152 1.00 35.11 432 ARG A N 1
ATOM 2914 C CA . ARG A 1 416 ? 12.657 80.154 6.570 1.00 37.13 432 ARG A CA 1
ATOM 2915 C C . ARG A 1 416 ? 11.827 80.295 7.801 1.00 38.22 432 ARG A C 1
ATOM 2916 O O . ARG A 1 416 ? 10.856 79.595 7.989 1.00 42.60 432 ARG A O 1
ATOM 2924 N N . ASP A 1 417 ? 12.304 81.136 8.701 1.00 39.90 433 ASP A N 1
ATOM 2925 C CA . ASP A 1 417 ? 11.710 81.222 10.021 1.00 44.80 433 ASP A CA 1
ATOM 2926 C C . ASP A 1 417 ? 10.221 81.606 10.056 1.00 51.99 433 ASP A C 1
ATOM 2927 O O . ASP A 1 417 ? 9.446 80.942 10.765 1.00 47.62 433 ASP A O 1
ATOM 2932 N N . THR A 1 418 ? 9.835 82.608 9.263 1.00 49.70 434 THR A N 1
ATOM 2933 C CA . THR A 1 418 ? 8.450 83.136 9.220 1.00 49.88 434 THR A CA 1
ATOM 2934 C C . THR A 1 418 ? 7.696 82.831 7.947 1.00 45.23 434 THR A C 1
ATOM 2935 O O . THR A 1 418 ? 6.469 82.915 7.914 1.00 52.59 434 THR A O 1
ATOM 2939 N N . THR A 1 419 ? 8.437 82.510 6.898 1.00 44.81 435 THR A N 1
ATOM 2940 C CA . THR A 1 419 ? 7.911 82.252 5.561 1.00 43.57 435 THR A CA 1
ATOM 2941 C C . THR A 1 419 ? 7.516 83.552 4.915 1.00 46.87 435 THR A C 1
ATOM 2942 O O . THR A 1 419 ? 6.928 83.504 3.856 1.00 51.25 435 THR A O 1
ATOM 2954 N N . LYS A 1 421 ? 7.954 86.970 2.824 1.00 45.51 437 LYS A N 1
ATOM 2955 C CA . LYS A 1 421 ? 8.785 87.352 1.695 1.00 51.70 437 LYS A CA 1
ATOM 2956 C C . LYS A 1 421 ? 9.098 88.833 1.797 1.00 55.60 437 LYS A C 1
ATOM 2957 O O . LYS A 1 421 ? 8.597 89.513 2.689 1.00 67.05 437 LYS A O 1
ATOM 2963 N N . GLU A 1 422 ? 9.919 89.341 0.893 1.00 56.58 438 GLU A N 1
ATOM 2964 C CA . GLU A 1 422 ? 10.335 90.731 0.985 1.00 58.10 438 GLU A CA 1
ATOM 2965 C C . GLU A 1 422 ? 11.244 91.098 -0.169 1.00 57.62 438 GLU A C 1
ATOM 2966 O O . GLU A 1 422 ? 12.168 90.363 -0.521 1.00 50.74 438 GLU A O 1
ATOM 2988 N N . HIS A 1 425 ? 17.152 95.104 -2.684 1.00 48.15 441 HIS A N 1
ATOM 2989 C CA . HIS A 1 425 ? 18.091 95.351 -3.784 1.00 43.96 441 HIS A CA 1
ATOM 2990 C C . HIS A 1 425 ? 19.227 94.327 -3.761 1.00 48.60 441 HIS A C 1
ATOM 2991 O O . HIS A 1 425 ? 19.854 94.108 -2.735 1.00 56.90 441 HIS A O 1
ATOM 2998 N N . ILE A 1 426 ? 19.478 93.718 -4.906 1.00 50.17 442 ILE A N 1
ATOM 2999 C CA . ILE A 1 426 ? 20.489 92.684 -5.035 1.00 59.61 442 ILE A CA 1
ATOM 3000 C C . ILE A 1 426 ? 21.863 93.115 -4.559 1.00 62.78 442 ILE A C 1
ATOM 3001 O O . ILE A 1 426 ? 22.732 92.278 -4.297 1.00 62.72 442 ILE A O 1
ATOM 3006 N N . SER A 1 427 ? 22.074 94.411 -4.447 1.00 52.71 443 SER A N 1
ATOM 3007 C CA . SER A 1 427 ? 23.374 94.911 -4.016 1.00 56.19 443 SER A CA 1
ATOM 3008 C C . SER A 1 427 ? 23.485 94.907 -2.503 1.00 53.13 443 SER A C 1
ATOM 3009 O O . SER A 1 427 ? 24.580 95.026 -1.953 1.00 49.03 443 SER A O 1
ATOM 3012 N N . LYS A 1 428 ? 22.356 94.756 -1.806 1.00 52.08 444 LYS A N 1
ATOM 3013 C CA . LYS A 1 428 ? 22.320 94.806 -0.334 1.00 54.14 444 LYS A CA 1
ATOM 3014 C C . LYS A 1 428 ? 22.298 93.415 0.360 1.00 52.88 444 LYS A C 1
ATOM 3015 O O . LYS A 1 428 ? 22.347 93.330 1.587 1.00 57.12 444 LYS A O 1
ATOM 3021 N N . LEU A 1 429 ? 22.205 92.346 -0.434 1.00 57.62 445 LEU A N 1
ATOM 3022 C CA . LEU A 1 429 ? 22.066 90.973 0.052 1.00 49.63 445 LEU A CA 1
ATOM 3023 C C . LEU A 1 429 ? 23.313 90.427 0.762 1.00 41.73 445 LEU A C 1
ATOM 3024 O O . LEU A 1 429 ? 23.224 89.843 1.841 1.00 50.11 445 LEU A O 1
ATOM 3029 N N . ARG A 1 430 ? 24.457 90.587 0.149 1.00 49.77 446 ARG A N 1
ATOM 3030 C CA . ARG A 1 430 ? 25.669 90.106 0.780 1.00 51.83 446 ARG A CA 1
ATOM 3031 C C . ARG A 1 430 ? 25.780 90.701 2.184 1.00 56.17 446 ARG A C 1
ATOM 3032 O O . ARG A 1 430 ? 26.036 89.978 3.154 1.00 44.17 446 ARG A O 1
ATOM 3040 N N . ASP A 1 431 ? 25.570 92.015 2.278 1.00 51.26 447 ASP A N 1
ATOM 3041 C CA . ASP A 1 431 ? 25.665 92.740 3.543 1.00 57.44 447 ASP A CA 1
ATOM 3042 C C . ASP A 1 431 ? 24.611 92.308 4.564 1.00 52.82 447 ASP A C 1
ATOM 3043 O O . ASP A 1 431 ? 24.880 92.207 5.764 1.00 42.28 447 ASP A O 1
ATOM 3048 N N . PHE A 1 432 ? 23.398 92.099 4.086 1.00 48.32 448 PHE A N 1
ATOM 3049 C CA . PHE A 1 432 ? 22.319 91.615 4.922 1.00 43.36 448 PHE A CA 1
ATOM 3050 C C . PHE A 1 432 ? 22.726 90.235 5.481 1.00 36.91 448 PHE A C 1
ATOM 3051 O O . PHE A 1 432 ? 22.593 90.000 6.656 1.00 48.52 448 PHE A O 1
ATOM 3059 N N . LEU A 1 433 ? 23.217 89.343 4.628 1.00 46.60 449 LEU A N 1
ATOM 3060 C CA . LEU A 1 433 ? 23.503 87.983 5.070 1.00 47.94 449 LEU A CA 1
ATOM 3061 C C . LEU A 1 433 ? 24.640 87.932 6.084 1.00 48.16 449 LEU A C 1
ATOM 3062 O O . LEU A 1 433 ? 24.555 87.231 7.089 1.00 41.23 449 LEU A O 1
ATOM 3067 N N . VAL A 1 434 ? 25.715 88.651 5.795 1.00 39.08 450 VAL A N 1
ATOM 3068 C CA . VAL A 1 434 ? 26.845 88.725 6.707 1.00 44.06 450 VAL A CA 1
ATOM 3069 C C . VAL A 1 434 ? 26.457 89.278 8.091 1.00 41.11 450 VAL A C 1
ATOM 3070 O O . VAL A 1 434 ? 26.909 88.766 9.106 1.00 48.53 450 VAL A O 1
ATOM 3074 N N . LYS A 1 435 ? 25.624 90.305 8.132 1.00 34.84 451 LYS A N 1
ATOM 3075 C CA . LYS A 1 435 ? 25.199 90.889 9.379 1.00 35.75 451 LYS A CA 1
ATOM 3076 C C . LYS A 1 435 ? 24.237 89.964 10.131 1.00 40.18 451 LYS A C 1
ATOM 3077 O O . LYS A 1 435 ? 24.265 89.885 11.374 1.00 37.10 451 LYS A O 1
ATOM 3083 N N . TYR A 1 436 ? 23.367 89.288 9.396 1.00 34.65 452 TYR A N 1
ATOM 3084 C CA . TYR A 1 436 ? 22.400 88.385 10.021 1.00 35.56 452 TYR A CA 1
ATOM 3085 C C . TYR A 1 436 ? 23.180 87.271 10.692 1.00 30.44 452 TYR A C 1
ATOM 3086 O O . TYR A 1 436 ? 22.934 86.939 11.854 1.00 32.28 452 TYR A O 1
ATOM 3095 N N . LEU A 1 437 ? 24.125 86.706 9.960 1.00 37.48 453 LEU A N 1
ATOM 3096 C CA . LEU A 1 437 ? 24.944 85.634 10.522 1.00 36.67 453 LEU A CA 1
ATOM 3097 C C . LEU A 1 437 ? 25.814 86.133 11.680 1.00 42.16 453 LEU A C 1
ATOM 3098 O O . LEU A 1 437 ? 25.914 85.463 12.690 1.00 33.29 453 LEU A O 1
ATOM 3103 N N . ALA A 1 438 ? 26.437 87.302 11.557 1.00 39.54 454 ALA A N 1
ATOM 3104 C CA . ALA A 1 438 ? 27.327 87.812 12.660 1.00 34.19 454 ALA A CA 1
ATOM 3105 C C . ALA A 1 438 ? 26.488 88.110 13.924 1.00 33.39 454 ALA A C 1
ATOM 3106 O O . ALA A 1 438 ? 26.881 87.876 15.099 1.00 36.12 454 ALA A O 1
ATOM 3108 N N . SER A 1 439 ? 25.284 88.608 13.703 1.00 33.55 455 SER A N 1
ATOM 3109 C CA . SER A 1 439 ? 24.392 88.930 14.823 1.00 32.61 455 SER A CA 1
ATOM 3110 C C . SER A 1 439 ? 24.015 87.662 15.575 1.00 41.94 455 SER A C 1
ATOM 3111 O O . SER A 1 439 ? 24.093 87.594 16.818 1.00 32.40 455 SER A O 1
ATOM 3114 N N . ALA A 1 440 ? 23.622 86.635 14.823 1.00 35.09 456 ALA A N 1
ATOM 3115 C CA . ALA A 1 440 ? 23.290 85.338 15.456 1.00 39.35 456 ALA A CA 1
ATOM 3116 C C . ALA A 1 440 ? 24.463 84.795 16.278 1.00 29.88 456 ALA A C 1
ATOM 3117 O O . ALA A 1 440 ? 24.253 84.308 17.408 1.00 38.90 456 ALA A O 1
ATOM 3119 N N . SER A 1 441 ? 25.663 84.869 15.731 1.00 36.90 457 SER A N 1
ATOM 3120 C CA . SER A 1 441 ? 26.809 84.316 16.430 1.00 47.60 457 SER A CA 1
ATOM 3121 C C . SER A 1 441 ? 27.203 85.178 17.588 1.00 47.60 457 SER A C 1
ATOM 3122 O O . SER A 1 441 ? 27.749 84.671 18.562 1.00 40.88 457 SER A O 1
ATOM 3125 N N . ASN A 1 442 ? 26.891 86.468 17.515 1.00 37.05 458 ASN A N 1
ATOM 3126 C CA . ASN A 1 442 ? 27.215 87.363 18.631 1.00 32.92 458 ASN A CA 1
ATOM 3127 C C . ASN A 1 442 ? 26.319 87.111 19.791 1.00 36.51 458 ASN A C 1
ATOM 3128 O O . ASN A 1 442 ? 26.758 87.102 20.951 1.00 37.42 458 ASN A O 1
ATOM 3133 N N . VAL A 1 443 ? 25.058 86.826 19.480 1.00 33.40 459 VAL A N 1
ATOM 3134 C CA . VAL A 1 443 ? 24.091 86.547 20.472 1.00 33.19 459 VAL A CA 1
ATOM 3135 C C . VAL A 1 443 ? 24.506 85.231 21.147 1.00 43.09 459 VAL A C 1
ATOM 3136 O O . VAL A 1 443 ? 24.490 85.089 22.389 1.00 39.19 459 VAL A O 1
ATOM 3140 N N . ALA A 1 444 ? 24.912 84.284 20.327 1.00 41.45 460 ALA A N 1
ATOM 3141 C CA . ALA A 1 444 ? 25.355 82.998 20.847 1.00 42.15 460 ALA A CA 1
ATOM 3142 C C . ALA A 1 444 ? 26.599 83.154 21.719 1.00 42.49 460 ALA A C 1
ATOM 3143 O O . ALA A 1 444 ? 26.693 82.522 22.754 1.00 54.27 460 ALA A O 1
ATOM 3145 N N . ALA A 1 445 ? 27.564 83.969 21.297 1.00 48.53 461 ALA A N 1
ATOM 3146 C CA . ALA A 1 445 ? 28.768 84.193 22.099 1.00 48.03 461 ALA A CA 1
ATOM 3147 C C . ALA A 1 445 ? 28.552 85.082 23.351 1.00 47.46 461 ALA A C 1
ATOM 3148 O O . ALA A 1 445 ? 29.512 85.361 24.084 1.00 53.64 461 ALA A O 1
ATOM 3150 N N . ALA A 1 446 ? 27.324 85.484 23.640 1.00 40.06 462 ALA A N 1
ATOM 3151 C CA . ALA A 1 446 ? 27.135 86.472 24.731 1.00 45.18 462 ALA A CA 1
ATOM 3152 C C . ALA A 1 446 ? 27.905 86.039 25.977 1.00 50.67 462 ALA A C 1
ATOM 3153 O O . ALA A 1 446 ? 28.672 86.808 26.546 1.00 38.31 462 ALA A O 1
ATOM 3155 N N . LEU A 1 447 ? 27.739 84.783 26.362 1.00 44.50 463 LEU A N 1
ATOM 3156 C CA . LEU A 1 447 ? 28.338 84.364 27.607 1.00 41.41 463 LEU A CA 1
ATOM 3157 C C . LEU A 1 447 ? 29.552 83.452 27.504 1.00 40.31 463 LEU A C 1
ATOM 3158 O O . LEU A 1 447 ? 29.796 82.667 28.413 1.00 37.08 463 LEU A O 1
ATOM 3163 N N . ASP A 1 448 ? 30.330 83.507 26.411 1.00 36.81 464 ASP A N 1
ATOM 3164 C CA . ASP A 1 448 ? 31.486 82.586 26.297 1.00 51.91 464 ASP A CA 1
ATOM 3165 C C . ASP A 1 448 ? 32.550 82.957 27.371 1.00 51.54 464 ASP A C 1
ATOM 3166 O O . ASP A 1 448 ? 33.342 82.084 27.764 1.00 44.29 464 ASP A O 1
ATOM 3171 N N . HIS A 1 449 ? 32.591 84.236 27.851 1.00 43.59 465 HIS A N 1
ATOM 3172 C CA . HIS A 1 449 ? 33.571 84.586 28.881 1.00 41.26 465 HIS A CA 1
ATOM 3173 C C . HIS A 1 449 ? 32.912 84.894 30.250 1.00 36.09 465 HIS A C 1
ATOM 3174 O O . HIS A 1 449 ? 33.555 85.424 31.151 1.00 37.84 465 HIS A O 1
ATOM 3181 N N . HIS A 1 450 ? 31.646 84.514 30.381 1.00 31.80 466 HIS A N 1
ATOM 3182 C CA . HIS A 1 450 ? 30.905 84.685 31.618 1.00 32.12 466 HIS A CA 1
ATOM 3183 C C . HIS A 1 450 ? 31.567 83.871 32.717 1.00 47.34 466 HIS A C 1
ATOM 3184 O O . HIS A 1 450 ? 31.861 82.701 32.511 1.00 37.92 466 HIS A O 1
ATOM 3191 N N . HIS A 1 451 ? 31.813 84.525 33.868 1.00 34.60 467 HIS A N 1
ATOM 3192 C CA . HIS A 1 451 ? 32.488 83.876 34.988 1.00 30.36 467 HIS A CA 1
ATOM 3193 C C . HIS A 1 451 ? 31.514 83.115 35.879 1.00 37.99 467 HIS A C 1
ATOM 3194 O O . HIS A 1 451 ? 30.956 83.680 36.828 1.00 34.57 467 HIS A O 1
ATOM 3201 N N . HIS A 1 452 ? 31.312 81.841 35.563 1.00 35.29 468 HIS A N 1
ATOM 3202 C CA . HIS A 1 452 ? 30.332 81.026 36.327 1.00 42.41 468 HIS A CA 1
ATOM 3203 C C . HIS A 1 452 ? 30.816 80.891 37.755 1.00 46.60 468 HIS A C 1
ATOM 3204 O O . HIS A 1 452 ? 31.930 80.416 37.980 1.00 49.51 468 HIS A O 1
ATOM 3211 N N . HIS A 1 453 ? 29.978 81.384 38.674 1.00 67.62 469 HIS A N 1
ATOM 3212 C CA . HIS A 1 453 ? 30.255 81.636 40.109 1.00 74.35 469 HIS A CA 1
ATOM 3213 C C . HIS A 1 453 ? 31.656 82.098 40.423 1.00 74.56 469 HIS A C 1
ATOM 3214 O O . HIS A 1 453 ? 31.845 82.797 41.409 1.00 82.72 469 HIS A O 1
ATOM 3221 N N . ARG B 1 24 ? 72.080 66.985 16.336 1.00 55.19 40 ARG B N 1
ATOM 3222 C CA . ARG B 1 24 ? 70.670 67.012 15.840 1.00 49.47 40 ARG B CA 1
ATOM 3223 C C . ARG B 1 24 ? 70.458 68.095 14.794 1.00 42.53 40 ARG B C 1
ATOM 3224 O O . ARG B 1 24 ? 70.883 69.215 14.980 1.00 42.95 40 ARG B O 1
ATOM 3232 N N . GLU B 1 25 ? 69.877 67.740 13.654 1.00 46.32 41 GLU B N 1
ATOM 3233 C CA . GLU B 1 25 ? 69.458 68.723 12.669 1.00 41.10 41 GLU B CA 1
ATOM 3234 C C . GLU B 1 25 ? 68.706 69.921 13.266 1.00 39.82 41 GLU B C 1
ATOM 3235 O O . GLU B 1 25 ? 67.780 69.793 14.089 1.00 34.67 41 GLU B O 1
ATOM 3241 N N . ALA B 1 26 ? 69.132 71.095 12.845 1.00 32.97 42 ALA B N 1
ATOM 3242 C CA . ALA B 1 26 ? 68.704 72.325 13.425 1.00 37.28 42 ALA B CA 1
ATOM 3243 C C . ALA B 1 26 ? 67.186 72.614 13.335 1.00 33.87 42 ALA B C 1
ATOM 3244 O O . ALA B 1 26 ? 66.593 73.122 14.306 1.00 33.67 42 ALA B O 1
ATOM 3246 N N . LEU B 1 27 ? 66.603 72.315 12.188 1.00 32.63 43 LEU B N 1
ATOM 3247 C CA . LEU B 1 27 ? 65.192 72.614 11.936 1.00 33.38 43 LEU B CA 1
ATOM 3248 C C . LEU B 1 27 ? 64.361 71.715 12.861 1.00 25.62 43 LEU B C 1
ATOM 3249 O O . LEU B 1 27 ? 63.504 72.173 13.623 1.00 30.20 43 LEU B O 1
ATOM 3254 N N . VAL B 1 28 ? 64.705 70.449 12.919 1.00 28.64 44 VAL B N 1
ATOM 3255 C CA . VAL B 1 28 ? 63.934 69.557 13.713 1.00 30.08 44 VAL B CA 1
ATOM 3256 C C . VAL B 1 28 ? 64.162 69.842 15.184 1.00 31.72 44 VAL B C 1
ATOM 3257 O O . VAL B 1 28 ? 63.224 69.761 15.983 1.00 27.81 44 VAL B O 1
ATOM 3261 N N . ASP B 1 29 ? 65.408 70.149 15.557 1.00 29.27 45 ASP B N 1
ATOM 3262 C CA . ASP B 1 29 ? 65.696 70.579 16.911 1.00 29.40 45 ASP B CA 1
ATOM 3263 C C . ASP B 1 29 ? 64.827 71.776 17.354 1.00 30.53 45 ASP B C 1
ATOM 3264 O O . ASP B 1 29 ? 64.237 71.742 18.409 1.00 26.93 45 ASP B O 1
ATOM 3269 N N . LEU B 1 30 ? 64.772 72.844 16.557 1.00 25.62 46 LEU B N 1
ATOM 3270 C CA . LEU B 1 30 ? 63.982 74.009 16.881 1.00 26.68 46 LEU B CA 1
ATOM 3271 C C . LEU B 1 30 ? 62.489 73.624 16.976 1.00 24.39 46 LEU B C 1
ATOM 3272 O O . LEU B 1 30 ? 61.798 74.014 17.901 1.00 24.49 46 LEU B O 1
ATOM 3277 N N . CYS B 1 31 ? 62.025 72.813 16.022 1.00 24.24 47 CYS B N 1
ATOM 3278 C CA . CYS B 1 31 ? 60.634 72.423 15.989 1.00 24.48 47 CYS B CA 1
ATOM 3279 C C . CYS B 1 31 ? 60.258 71.661 17.247 1.00 22.15 47 CYS B C 1
ATOM 3280 O O . CYS B 1 31 ? 59.158 71.857 17.790 1.00 23.94 47 CYS B O 1
ATOM 3283 N N . ARG B 1 32 ? 61.155 70.801 17.728 1.00 26.27 48 ARG B N 1
ATOM 3284 C CA . ARG B 1 32 ? 60.887 70.052 18.955 1.00 25.42 48 ARG B CA 1
ATOM 3285 C C . ARG B 1 32 ? 60.922 70.981 20.175 1.00 24.34 48 ARG B C 1
ATOM 3286 O O . ARG B 1 32 ? 60.073 70.893 21.033 1.00 24.18 48 ARG B O 1
ATOM 3294 N N . ARG B 1 33 ? 61.921 71.871 20.253 1.00 24.27 49 ARG B N 1
ATOM 3295 C CA . ARG B 1 33 ? 62.012 72.815 21.388 1.00 24.96 49 ARG B CA 1
ATOM 3296 C C . ARG B 1 33 ? 60.787 73.736 21.467 1.00 27.78 49 ARG B C 1
ATOM 3297 O O . ARG B 1 33 ? 60.320 74.076 22.543 1.00 25.17 49 ARG B O 1
ATOM 3305 N N . ARG B 1 34 ? 60.268 74.145 20.306 1.00 23.45 50 ARG B N 1
ATOM 3306 C CA . ARG B 1 34 ? 59.147 75.066 20.254 1.00 25.03 50 ARG B CA 1
ATOM 3307 C C . ARG B 1 34 ? 57.758 74.404 20.138 1.00 23.45 50 ARG B C 1
ATOM 3308 O O . ARG B 1 34 ? 56.747 75.088 19.938 1.00 24.63 50 ARG B O 1
ATOM 3316 N N . HIS B 1 35 ? 57.749 73.100 20.281 1.00 23.86 51 HIS B N 1
ATOM 3317 C CA . HIS B 1 35 ? 56.510 72.311 20.315 1.00 27.15 51 HIS B CA 1
ATOM 3318 C C . HIS B 1 35 ? 55.717 72.220 19.039 1.00 28.99 51 HIS B C 1
ATOM 3319 O O . HIS B 1 35 ? 54.494 72.054 19.066 1.00 23.89 51 HIS B O 1
ATOM 3326 N N . PHE B 1 36 ? 56.421 72.341 17.951 1.00 23.29 52 PHE B N 1
ATOM 3327 C CA . PHE B 1 36 ? 55.794 72.112 16.680 1.00 24.89 52 PHE B CA 1
ATOM 3328 C C . PHE B 1 36 ? 55.774 70.603 16.541 1.00 25.13 52 PHE B C 1
ATOM 3329 O O . PHE B 1 36 ? 54.811 70.017 16.049 1.00 23.78 52 PHE B O 1
ATOM 3337 N N . LEU B 1 37 ? 56.844 69.964 16.997 1.00 26.46 53 LEU B N 1
ATOM 3338 C CA . LEU B 1 37 ? 56.972 68.492 16.984 1.00 27.51 53 LEU B CA 1
ATOM 3339 C C . LEU B 1 37 ? 56.911 67.939 18.388 1.00 27.09 53 LEU B C 1
ATOM 3340 O O . LEU B 1 37 ? 57.235 68.641 19.342 1.00 27.72 53 LEU B O 1
ATOM 3345 N N . SER B 1 38 ? 56.489 66.696 18.529 1.00 24.37 54 SER B N 1
ATOM 3346 C CA . SER B 1 38 ? 56.476 66.050 19.827 1.00 24.49 54 SER B CA 1
ATOM 3347 C C . SER B 1 38 ? 57.442 64.892 19.702 1.00 29.61 54 SER B C 1
ATOM 3348 O O . SER B 1 38 ? 58.120 64.787 18.735 1.00 32.03 54 SER B O 1
ATOM 3351 N N . GLY B 1 39 ? 57.491 64.041 20.711 1.00 30.62 55 GLY B N 1
ATOM 3352 C CA . GLY B 1 39 ? 58.262 62.819 20.603 1.00 32.75 55 GLY B CA 1
ATOM 3353 C C . GLY B 1 39 ? 59.562 62.819 21.373 1.00 40.79 55 GLY B C 1
ATOM 3354 O O . GLY B 1 39 ? 60.033 63.839 21.903 1.00 36.00 55 GLY B O 1
ATOM 3355 N N . THR B 1 40 ? 60.165 61.648 21.443 1.00 35.96 56 THR B N 1
ATOM 3356 C CA . THR B 1 40 ? 61.460 61.565 22.104 1.00 34.83 56 THR B CA 1
ATOM 3357 C C . THR B 1 40 ? 62.473 61.886 21.071 1.00 36.16 56 THR B C 1
ATOM 3358 O O . THR B 1 40 ? 62.149 61.886 19.889 1.00 33.00 56 THR B O 1
ATOM 3362 N N . PRO B 1 41 ? 63.714 62.198 21.464 1.00 37.03 57 PRO B N 1
ATOM 3363 C CA . PRO B 1 41 ? 64.729 62.576 20.472 1.00 47.27 57 PRO B CA 1
ATOM 3364 C C . PRO B 1 41 ? 64.940 61.547 19.365 1.00 34.81 57 PRO B C 1
ATOM 3365 O O . PRO B 1 41 ? 65.192 61.915 18.223 1.00 41.55 57 PRO B O 1
ATOM 3369 N N . GLN B 1 42 ? 64.843 60.283 19.690 1.00 30.81 58 GLN B N 1
ATOM 3370 C CA . GLN B 1 42 ? 65.019 59.255 18.680 1.00 35.13 58 GLN B CA 1
ATOM 3371 C C . GLN B 1 42 ? 63.869 59.298 17.665 1.00 44.61 58 GLN B C 1
ATOM 3372 O O . GLN B 1 42 ? 64.069 58.897 16.535 1.00 35.95 58 GLN B O 1
ATOM 3378 N N . GLN B 1 43 ? 62.702 59.849 18.039 1.00 34.46 59 GLN B N 1
ATOM 3379 C CA . GLN B 1 43 ? 61.576 59.881 17.105 1.00 30.17 59 GLN B CA 1
ATOM 3380 C C . GLN B 1 43 ? 61.687 61.078 16.165 1.00 35.93 59 GLN B C 1
ATOM 3381 O O . GLN B 1 43 ? 60.798 61.289 15.369 1.00 34.40 59 GLN B O 1
ATOM 3387 N N . LEU B 1 44 ? 62.786 61.833 16.247 1.00 31.98 60 LEU B N 1
ATOM 3388 C CA . LEU B 1 44 ? 62.988 63.031 15.408 1.00 26.00 60 LEU B CA 1
ATOM 3389 C C . LEU B 1 44 ? 63.873 62.706 14.229 1.00 32.92 60 LEU B C 1
ATOM 3390 O O . LEU B 1 44 ? 64.273 63.598 13.507 1.00 38.17 60 LEU B O 1
ATOM 3395 N N . SER B 1 45 ? 64.150 61.420 14.019 1.00 32.24 61 SER B N 1
ATOM 3396 C CA . SER B 1 45 ? 64.852 61.002 12.825 1.00 33.85 61 SER B CA 1
ATOM 3397 C C . SER B 1 45 ? 63.919 61.123 11.643 1.00 35.85 61 SER B C 1
ATOM 3398 O O . SER B 1 45 ? 62.701 61.054 11.784 1.00 30.46 61 SER B O 1
ATOM 3401 N N . THR B 1 46 ? 64.492 61.311 10.480 1.00 34.11 62 THR B N 1
ATOM 3402 C CA . THR B 1 46 ? 63.752 61.327 9.209 1.00 39.75 62 THR B CA 1
ATOM 3403 C C . THR B 1 46 ? 62.828 60.146 9.018 1.00 37.08 62 THR B C 1
ATOM 3404 O O . THR B 1 46 ? 61.665 60.303 8.649 1.00 32.42 62 THR B O 1
ATOM 3408 N N . ALA B 1 47 ? 63.327 58.945 9.240 1.00 36.50 63 ALA B N 1
ATOM 3409 C CA . ALA B 1 47 ? 62.502 57.775 9.060 1.00 34.73 63 ALA B CA 1
ATOM 3410 C C . ALA B 1 47 ? 61.347 57.797 10.043 1.00 36.15 63 ALA B C 1
ATOM 3411 O O . ALA B 1 47 ? 60.209 57.425 9.702 1.00 34.45 63 ALA B O 1
ATOM 3413 N N . ALA B 1 48 ? 61.595 58.213 11.272 1.00 31.71 64 ALA B N 1
ATOM 3414 C CA . ALA B 1 48 ? 60.473 58.168 12.219 1.00 37.25 64 ALA B CA 1
ATOM 3415 C C . ALA B 1 48 ? 59.462 59.215 11.817 1.00 33.43 64 ALA B C 1
ATOM 3416 O O . ALA B 1 48 ? 58.254 58.933 11.862 1.00 37.37 64 ALA B O 1
ATOM 3418 N N . LEU B 1 49 ? 59.934 60.422 11.458 1.00 28.93 65 LEU B N 1
ATOM 3419 C CA . LEU B 1 49 ? 59.026 61.473 10.999 1.00 33.77 65 LEU B CA 1
ATOM 3420 C C . LEU B 1 49 ? 58.217 61.084 9.744 1.00 33.76 65 LEU B C 1
ATOM 3421 O O . LEU B 1 49 ? 57.068 61.475 9.611 1.00 35.83 65 LEU B O 1
ATOM 3426 N N . LEU B 1 50 ? 58.775 60.299 8.832 1.00 31.75 66 LEU B N 1
ATOM 3427 C CA . LEU B 1 50 ? 58.062 59.919 7.631 1.00 35.04 66 LEU B CA 1
ATOM 3428 C C . LEU B 1 50 ? 57.124 58.730 7.835 1.00 36.58 66 LEU B C 1
ATOM 3429 O O . LEU B 1 50 ? 56.179 58.551 7.071 1.00 32.66 66 LEU B O 1
ATOM 3434 N N . SER B 1 51 ? 57.388 57.901 8.832 1.00 33.75 67 SER B N 1
ATOM 3435 C CA . SER B 1 51 ? 56.603 56.684 9.038 1.00 36.61 67 SER B CA 1
ATOM 3436 C C . SER B 1 51 ? 55.192 56.907 9.586 1.00 37.69 67 SER B C 1
ATOM 3437 O O . SER B 1 51 ? 54.332 56.117 9.321 1.00 37.97 67 SER B O 1
ATOM 3440 N N . GLY B 1 52 ? 54.962 57.946 10.375 1.00 32.21 68 GLY B N 1
ATOM 3441 C CA . GLY B 1 52 ? 53.628 58.166 10.909 1.00 36.08 68 GLY B CA 1
ATOM 3442 C C . GLY B 1 52 ? 53.337 57.195 12.039 1.00 28.65 68 GLY B C 1
ATOM 3443 O O . GLY B 1 52 ? 52.179 56.997 12.413 1.00 30.14 68 GLY B O 1
ATOM 3444 N N . CYS B 1 53 ? 54.382 56.614 12.582 1.00 29.42 69 CYS B N 1
ATOM 3445 C CA . CYS B 1 53 ? 54.247 55.617 13.650 1.00 32.10 69 CYS B CA 1
ATOM 3446 C C . CYS B 1 53 ? 54.271 56.195 15.080 1.00 37.45 69 CYS B C 1
ATOM 3447 O O . CYS B 1 53 ? 54.236 55.438 16.060 1.00 40.36 69 CYS B O 1
ATOM 3450 N N . HIS B 1 54 ? 54.320 57.513 15.202 1.00 26.51 70 HIS B N 1
ATOM 3451 C CA . HIS B 1 54 ? 54.180 58.140 16.508 1.00 26.57 70 HIS B CA 1
ATOM 3452 C C . HIS B 1 54 ? 53.385 59.399 16.211 1.00 26.29 70 HIS B C 1
ATOM 3453 O O . HIS B 1 54 ? 53.349 59.856 15.078 1.00 27.01 70 HIS B O 1
ATOM 3460 N N . ALA B 1 55 ? 52.720 59.983 17.216 1.00 27.19 71 ALA B N 1
ATOM 3461 C CA . ALA B 1 55 ? 52.029 61.257 17.031 1.00 31.41 71 ALA B CA 1
ATOM 3462 C C . ALA B 1 55 ? 53.109 62.302 16.928 1.00 27.72 71 ALA B C 1
ATOM 3463 O O . ALA B 1 55 ? 53.770 62.612 17.927 1.00 27.68 71 ALA B O 1
ATOM 3465 N N . ARG B 1 56 ? 53.297 62.851 15.747 1.00 26.08 72 ARG B N 1
ATOM 3466 C CA . ARG B 1 56 ? 54.433 63.721 15.474 1.00 29.57 72 ARG B CA 1
ATOM 3467 C C . ARG B 1 56 ? 54.373 65.173 15.958 1.00 26.14 72 ARG B C 1
ATOM 3468 O O . ARG B 1 56 ? 55.410 65.816 16.135 1.00 26.45 72 ARG B O 1
ATOM 3476 N N . PHE B 1 57 ? 53.200 65.700 16.153 1.00 22.23 73 PHE B N 1
ATOM 3477 C CA . PHE B 1 57 ? 53.065 67.134 16.329 1.00 24.11 73 PHE B CA 1
ATOM 3478 C C . PHE B 1 57 ? 52.775 67.524 17.776 1.00 24.52 73 PHE B C 1
ATOM 3479 O O . PHE B 1 57 ? 51.981 66.858 18.450 1.00 23.87 73 PHE B O 1
ATOM 3487 N N . GLY B 1 58 ? 53.380 68.620 18.210 1.00 23.13 74 GLY B N 1
ATOM 3488 C CA . GLY B 1 58 ? 53.027 69.181 19.509 1.00 20.97 74 GLY B CA 1
ATOM 3489 C C . GLY B 1 58 ? 51.997 70.283 19.212 1.00 22.43 74 GLY B C 1
ATOM 3490 O O . GLY B 1 58 ? 51.541 70.471 18.057 1.00 23.02 74 GLY B O 1
ATOM 3491 N N . PRO B 1 59 ? 51.627 71.028 20.228 1.00 24.87 75 PRO B N 1
ATOM 3492 C CA . PRO B 1 59 ? 50.526 71.982 20.100 1.00 23.91 75 PRO B CA 1
ATOM 3493 C C . PRO B 1 59 ? 50.716 72.977 18.991 1.00 26.15 75 PRO B C 1
ATOM 3494 O O . PRO B 1 59 ? 49.712 73.261 18.352 1.00 23.75 75 PRO B O 1
ATOM 3498 N N . LEU B 1 60 ? 51.942 73.495 18.740 1.00 24.96 76 LEU B N 1
ATOM 3499 C CA . LEU B 1 60 ? 52.127 74.465 17.662 1.00 20.20 76 LEU B CA 1
ATOM 3500 C C . LEU B 1 60 ? 51.939 73.801 16.318 1.00 21.35 76 LEU B C 1
ATOM 3501 O O . LEU B 1 60 ? 51.464 74.420 15.366 1.00 23.11 76 LEU B O 1
ATOM 3506 N N . GLY B 1 61 ? 52.384 72.550 16.232 1.00 23.06 77 GLY B N 1
ATOM 3507 C CA . GLY B 1 61 ? 52.255 71.779 15.018 1.00 26.15 77 GLY B CA 1
ATOM 3508 C C . GLY B 1 61 ? 50.826 71.382 14.717 1.00 19.07 77 GLY B C 1
ATOM 3509 O O . GLY B 1 61 ? 50.388 71.402 13.539 1.00 22.97 77 GLY B O 1
ATOM 3510 N N . VAL B 1 62 ? 50.086 71.033 15.758 1.00 22.73 78 VAL B N 1
ATOM 3511 C CA . VAL B 1 62 ? 48.690 70.620 15.545 1.00 21.33 78 VAL B CA 1
ATOM 3512 C C . VAL B 1 62 ? 47.919 71.838 15.044 1.00 24.11 78 VAL B C 1
ATOM 3513 O O . VAL B 1 62 ? 47.086 71.739 14.150 1.00 20.57 78 VAL B O 1
ATOM 3517 N N . GLU B 1 63 ? 48.219 73.013 15.593 1.00 23.27 79 GLU B N 1
ATOM 3518 C CA . GLU B 1 63 ? 47.564 74.230 15.150 1.00 22.71 79 GLU B CA 1
ATOM 3519 C C . GLU B 1 63 ? 47.936 74.596 13.679 1.00 23.70 79 GLU B C 1
ATOM 3520 O O . GLU B 1 63 ? 47.067 75.029 12.888 1.00 25.31 79 GLU B O 1
ATOM 3526 N N . LEU B 1 64 ? 49.217 74.424 13.348 1.00 22.83 80 LEU B N 1
ATOM 3527 C CA . LEU B 1 64 ? 49.712 74.665 11.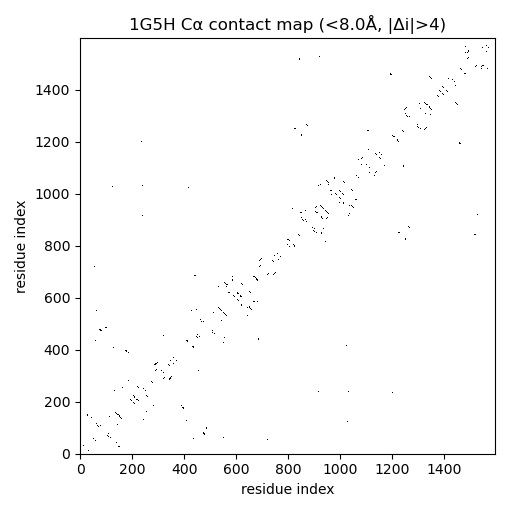988 1.00 23.56 80 LEU B CA 1
ATOM 3528 C C . LEU B 1 64 ? 48.993 73.745 11.013 1.00 22.36 80 LEU B C 1
ATOM 3529 O O . LEU B 1 64 ? 48.470 74.126 9.975 1.00 21.48 80 LEU B O 1
ATOM 3534 N N . ARG B 1 65 ? 48.887 72.491 11.423 1.00 20.72 81 ARG B N 1
ATOM 3535 C CA . ARG B 1 65 ? 48.225 71.551 10.580 1.00 20.28 81 ARG B CA 1
ATOM 3536 C C . ARG B 1 65 ? 46.721 71.849 10.451 1.00 24.79 81 ARG B C 1
ATOM 3537 O O . ARG B 1 65 ? 46.158 71.670 9.396 1.00 21.39 81 ARG B O 1
ATOM 3545 N N . LYS B 1 66 ? 46.074 72.285 11.535 1.00 22.16 82 LYS B N 1
ATOM 3546 C CA . LYS B 1 66 ? 44.674 72.671 11.422 1.00 26.08 82 LYS B CA 1
ATOM 3547 C C . LYS B 1 66 ? 44.464 73.846 10.481 1.00 21.51 82 LYS B C 1
ATOM 3548 O O . LYS B 1 66 ? 43.430 73.939 9.727 1.00 21.66 82 LYS B O 1
ATOM 3554 N N . ASN B 1 67 ? 45.372 74.818 10.550 1.00 20.54 83 ASN B N 1
ATOM 3555 C CA . ASN B 1 67 ? 45.343 75.952 9.623 1.00 24.30 83 ASN B CA 1
ATOM 3556 C C . ASN B 1 67 ? 45.478 75.503 8.142 1.00 24.27 83 ASN B C 1
ATOM 3557 O O . ASN B 1 67 ? 44.730 75.966 7.259 1.00 22.39 83 ASN B O 1
ATOM 3562 N N . LEU B 1 68 ? 46.404 74.592 7.879 1.00 22.87 84 LEU B N 1
ATOM 3563 C CA . LEU B 1 68 ? 46.557 74.035 6.569 1.00 24.77 84 LEU B CA 1
ATOM 3564 C C . LEU B 1 68 ? 45.287 73.317 6.088 1.00 23.43 84 LEU B C 1
ATOM 3565 O O . LEU B 1 68 ? 44.843 73.496 4.941 1.00 22.55 84 LEU B O 1
ATOM 3570 N N . ALA B 1 69 ? 44.733 72.479 6.967 1.00 21.75 85 ALA B N 1
ATOM 3571 C CA . ALA B 1 69 ? 43.526 71.756 6.666 1.00 23.52 85 ALA B CA 1
ATOM 3572 C C . ALA B 1 69 ? 42.366 72.742 6.403 1.00 23.56 85 ALA B C 1
ATOM 3573 O O . ALA B 1 69 ? 41.561 72.541 5.480 1.00 23.28 85 ALA B O 1
ATOM 3575 N N . SER B 1 70 ? 42.274 73.810 7.172 1.00 25.62 86 SER B N 1
ATOM 3576 C CA . SER B 1 70 ? 41.221 74.800 6.940 1.00 21.99 86 SER B CA 1
ATOM 3577 C C . SER B 1 70 ? 41.368 75.474 5.589 1.00 24.02 86 SER B C 1
ATOM 3578 O O . SER B 1 70 ? 40.375 75.785 4.909 1.00 23.28 86 SER B O 1
ATOM 3581 N N . GLN B 1 71 ? 42.612 75.776 5.227 1.00 23.68 87 GLN B N 1
ATOM 3582 C CA . GLN B 1 71 ? 42.879 76.388 3.956 1.00 21.90 87 GLN B CA 1
ATOM 3583 C C . GLN B 1 71 ? 42.552 75.424 2.850 1.00 26.07 87 GLN B C 1
ATOM 3584 O O . GLN B 1 71 ? 42.138 75.850 1.776 1.00 23.94 87 GLN B O 1
ATOM 3590 N N . TRP B 1 72 ? 42.804 74.129 3.044 1.00 20.81 88 TRP B N 1
ATOM 3591 C CA . TRP B 1 72 ? 42.462 73.113 2.023 1.00 23.10 88 TRP B CA 1
ATOM 3592 C C . TRP B 1 72 ? 40.954 73.094 1.864 1.00 24.88 88 TRP B C 1
ATOM 3593 O O . TRP B 1 72 ? 40.377 73.147 0.769 1.00 23.62 88 TRP B O 1
ATOM 3604 N N . TRP B 1 73 ? 40.268 72.988 2.988 1.00 23.99 89 TRP B N 1
ATOM 3605 C CA . TRP B 1 73 ? 38.788 73.041 2.971 1.00 25.52 89 TRP B CA 1
ATOM 3606 C C . TRP B 1 73 ? 38.192 74.289 2.266 1.00 29.84 89 TRP B C 1
ATOM 3607 O O . TRP B 1 73 ? 37.269 74.142 1.467 1.00 27.44 89 TRP B O 1
ATOM 3618 N N . SER B 1 74 ? 38.713 75.491 2.523 1.00 26.45 90 SER B N 1
ATOM 3619 C CA . SER B 1 74 ? 38.318 76.724 1.848 1.00 29.77 90 SER B CA 1
ATOM 3620 C C . SER B 1 74 ? 38.432 76.598 0.332 1.00 32.30 90 SER B C 1
ATOM 3621 O O . SER B 1 74 ? 37.436 76.781 -0.403 1.00 32.83 90 SER B O 1
ATOM 3624 N N . SER B 1 75 ? 39.594 76.181 -0.126 1.00 26.61 91 SER B N 1
ATOM 3625 C CA . SER B 1 75 ? 39.865 76.126 -1.527 1.00 30.80 91 SER B CA 1
ATOM 3626 C C . SER B 1 75 ? 39.020 75.068 -2.230 1.00 34.10 91 SER B C 1
ATOM 3627 O O . SER B 1 75 ? 38.485 75.337 -3.282 1.00 33.10 91 SER B O 1
ATOM 3638 N N . VAL B 1 77 ? 36.356 72.888 -0.941 1.00 34.01 93 VAL B N 1
ATOM 3639 C CA . VAL B 1 77 ? 34.964 72.662 -0.605 1.00 34.23 93 VAL B CA 1
ATOM 3640 C C . VAL B 1 77 ? 34.190 74.007 -0.520 1.00 38.74 93 VAL B C 1
ATOM 3641 O O . VAL B 1 77 ? 33.220 74.234 -1.264 1.00 35.17 93 VAL B O 1
ATOM 3645 N N . VAL B 1 78 ? 34.591 74.884 0.382 1.00 34.30 94 VAL B N 1
ATOM 3646 C CA . VAL B 1 78 ? 33.905 76.148 0.552 1.00 35.64 94 VAL B CA 1
ATOM 3647 C C . VAL B 1 78 ? 33.786 76.942 -0.757 1.00 43.18 94 VAL B C 1
ATOM 3648 O O . VAL B 1 78 ? 32.662 77.320 -1.103 1.00 42.95 94 VAL B O 1
ATOM 3652 N N . PHE B 1 79 ? 34.867 77.143 -1.516 1.00 35.87 95 PHE B N 1
ATOM 3653 C CA . PHE B 1 79 ? 34.755 77.991 -2.679 1.00 39.11 95 PHE B CA 1
ATOM 3654 C C . PHE B 1 79 ? 34.300 77.206 -3.911 1.00 45.21 95 PHE B C 1
ATOM 3655 O O . PHE B 1 79 ? 34.296 77.749 -5.001 1.00 46.76 95 PHE B O 1
ATOM 3663 N N . ARG B 1 80 ? 33.896 75.941 -3.753 1.00 42.50 96 ARG B N 1
ATOM 3664 C CA . ARG B 1 80 ? 33.443 75.157 -4.929 1.00 45.98 96 ARG B CA 1
ATOM 3665 C C . ARG B 1 80 ? 32.034 74.586 -4.731 1.00 45.92 96 ARG B C 1
ATOM 3666 O O . ARG B 1 80 ? 31.798 73.711 -3.893 1.00 37.65 96 ARG B O 1
ATOM 3674 N N . GLU B 1 81 ? 31.074 75.125 -5.485 1.00 48.12 97 GLU B N 1
ATOM 3675 C CA . GLU B 1 81 ? 29.675 74.728 -5.347 1.00 41.02 97 GLU B CA 1
ATOM 3676 C C . GLU B 1 81 ? 29.410 73.265 -5.678 1.00 37.75 97 GLU B C 1
ATOM 3677 O O . GLU B 1 81 ? 28.454 72.693 -5.161 1.00 49.36 97 GLU B O 1
ATOM 3683 N N . GLN B 1 82 ? 30.233 72.664 -6.540 1.00 33.63 98 GLN B N 1
ATOM 3684 C CA . GLN B 1 82 ? 30.017 71.286 -6.902 1.00 37.91 98 GLN B CA 1
ATOM 3685 C C . GLN B 1 82 ? 30.764 70.266 -5.969 1.00 26.90 98 GLN B C 1
ATOM 3686 O O . GLN B 1 82 ? 30.798 69.135 -6.305 1.00 26.05 98 GLN B O 1
ATOM 3692 N N . VAL B 1 83 ? 31.342 70.715 -4.859 1.00 29.14 99 VAL B N 1
ATOM 3693 C CA . VAL B 1 83 ? 32.058 69.805 -3.921 1.00 25.24 99 VAL B CA 1
ATOM 3694 C C . VAL B 1 83 ? 31.345 69.769 -2.595 1.00 26.64 99 VAL B C 1
ATOM 3695 O O . VAL B 1 83 ? 31.039 70.795 -1.983 1.00 25.88 99 VAL B O 1
ATOM 3699 N N . PHE B 1 84 ? 30.988 68.581 -2.191 1.00 22.67 100 PHE B N 1
ATOM 3700 C CA . PHE B 1 84 ? 30.288 68.361 -0.971 1.00 23.56 100 PHE B CA 1
ATOM 3701 C C . PHE B 1 84 ? 31.140 67.561 0.053 1.00 28.74 100 PHE B C 1
ATOM 3702 O O . PHE B 1 84 ? 31.967 66.716 -0.323 1.00 27.64 100 PHE B O 1
ATOM 3710 N N . ALA B 1 85 ? 30.861 67.755 1.336 1.00 29.24 101 ALA B N 1
ATOM 3711 C CA . ALA B 1 85 ? 31.647 67.058 2.350 1.00 27.00 101 ALA B CA 1
ATOM 3712 C C . ALA B 1 85 ? 31.158 65.641 2.517 1.00 31.08 101 ALA B C 1
ATOM 3713 O O . ALA B 1 85 ? 29.942 65.404 2.393 1.00 36.42 101 ALA B O 1
ATOM 3715 N N . VAL B 1 86 ? 32.026 64.689 2.800 1.00 27.64 102 VAL B N 1
ATOM 3716 C CA . VAL B 1 86 ? 31.563 63.337 3.088 1.00 27.28 102 VAL B CA 1
ATOM 3717 C C . VAL B 1 86 ? 32.306 62.838 4.332 1.00 31.06 102 VAL B C 1
ATOM 3718 O O . VAL B 1 86 ? 33.393 63.293 4.646 1.00 25.13 102 VAL B O 1
ATOM 3722 N N . ASP B 1 87 ? 31.733 61.886 5.047 1.00 28.33 103 ASP B N 1
ATOM 3723 C CA . ASP B 1 87 ? 32.441 61.319 6.204 1.00 33.72 103 ASP B CA 1
ATOM 3724 C C . ASP B 1 87 ? 32.297 59.826 6.117 1.00 37.00 103 ASP B C 1
ATOM 3725 O O . ASP B 1 87 ? 31.252 59.347 5.714 1.00 40.67 103 ASP B O 1
ATOM 3730 N N . SER B 1 88 ? 33.307 59.065 6.430 1.00 26.36 104 SER B N 1
ATOM 3731 C CA . SER B 1 88 ? 33.161 57.622 6.286 1.00 26.86 104 SER B CA 1
ATOM 3732 C C . SER B 1 88 ? 33.887 56.910 7.406 1.00 30.84 104 SER B C 1
ATOM 3733 O O . SER B 1 88 ? 34.673 57.537 8.111 1.00 25.11 104 SER B O 1
ATOM 3736 N N . LEU B 1 89 ? 33.632 55.622 7.573 1.00 27.25 105 LEU B N 1
ATOM 3737 C CA . LEU B 1 89 ? 34.263 54.873 8.643 1.00 27.11 105 LEU B CA 1
ATOM 3738 C C . LEU B 1 89 ? 35.740 54.700 8.444 1.00 27.03 105 LEU B C 1
ATOM 3739 O O . LEU B 1 89 ? 36.267 54.821 7.345 1.00 27.74 105 LEU B O 1
ATOM 3744 N N . HIS B 1 90 ? 36.419 54.398 9.545 1.00 25.78 106 HIS B N 1
ATOM 3745 C CA . HIS B 1 90 ? 37.834 54.163 9.525 1.00 26.87 106 HIS B CA 1
ATOM 3746 C C . HIS B 1 90 ? 38.081 52.739 9.158 1.00 26.72 106 HIS B C 1
ATOM 3747 O O . HIS B 1 90 ? 39.159 52.408 8.677 1.00 30.81 106 HIS B O 1
ATOM 3754 N N . GLN B 1 91 ? 37.093 51.881 9.365 1.00 30.47 107 GLN B N 1
ATOM 3755 C CA . GLN B 1 91 ? 37.312 50.513 8.957 1.00 31.21 107 GLN B CA 1
ATOM 3756 C C . GLN B 1 91 ? 36.371 50.138 7.820 1.00 38.66 107 GLN B C 1
ATOM 3757 O O . GLN B 1 91 ? 35.243 50.626 7.715 1.00 33.54 107 GLN B O 1
ATOM 3763 N N . GLU B 1 92 ? 36.867 49.241 6.996 1.00 37.70 108 GLU B N 1
ATOM 3764 C CA . GLU B 1 92 ? 36.184 48.744 5.822 1.00 47.98 108 GLU B CA 1
ATOM 3765 C C . GLU B 1 92 ? 35.958 47.260 5.983 1.00 47.15 108 GLU B C 1
ATOM 3766 O O . GLU B 1 92 ? 36.666 46.618 6.755 1.00 35.98 108 GLU B O 1
ATOM 3772 N N . PRO B 1 93 ? 34.996 46.691 5.254 1.00 48.56 109 PRO B N 1
ATOM 3773 C CA . PRO B 1 93 ? 34.753 45.247 5.297 1.00 51.26 109 PRO B CA 1
ATOM 3774 C C . PRO B 1 93 ? 35.998 44.529 4.821 1.00 44.05 109 PRO B C 1
ATOM 3775 O O . PRO B 1 93 ? 36.667 44.992 3.907 1.00 42.89 109 PRO B O 1
ATOM 3779 N N . GLY B 1 94 ? 36.339 43.428 5.466 1.00 51.14 110 GLY B N 1
ATOM 3780 C CA . GLY B 1 94 ? 37.549 42.711 5.111 1.00 51.34 110 GLY B CA 1
ATOM 3781 C C . GLY B 1 94 ? 37.246 41.308 4.610 1.00 54.17 110 GLY B C 1
ATOM 3782 O O . GLY B 1 94 ? 37.143 41.112 3.410 1.00 57.53 110 GLY B O 1
ATOM 3783 N N . ARG B 1 99 ? 42.684 45.891 0.236 1.00 90.15 115 ARG B N 1
ATOM 3784 C CA . ARG B 1 99 ? 42.646 45.199 1.525 1.00 86.16 115 ARG B CA 1
ATOM 3785 C C . ARG B 1 99 ? 43.982 44.607 1.901 1.00 77.00 115 ARG B C 1
ATOM 3786 O O . ARG B 1 99 ? 44.436 44.744 3.023 1.00 76.31 115 ARG B O 1
ATOM 3794 N N . ASP B 1 100 ? 44.593 43.953 0.926 1.00 76.62 116 ASP B N 1
ATOM 3795 C CA . ASP B 1 100 ? 45.824 43.185 1.061 1.00 76.54 116 ASP B CA 1
ATOM 3796 C C . ASP B 1 100 ? 46.602 43.132 2.416 1.00 63.80 116 ASP B C 1
ATOM 3797 O O . ASP B 1 100 ? 46.489 42.150 3.128 1.00 53.47 116 ASP B O 1
ATOM 3802 N N . SER B 1 101 ? 47.368 44.144 2.792 1.00 58.09 117 SER B N 1
ATOM 3803 C CA . SER B 1 101 ? 48.147 44.062 4.044 1.00 54.85 117 SER B CA 1
ATOM 3804 C C . SER B 1 101 ? 47.543 44.774 5.260 1.00 44.15 117 SER B C 1
ATOM 3805 O O . SER B 1 101 ? 48.157 44.796 6.360 1.00 43.35 117 SER B O 1
ATOM 3808 N N . ALA B 1 102 ? 46.375 45.384 5.063 1.00 40.05 118 ALA B N 1
ATOM 3809 C CA . ALA B 1 102 ? 45.732 46.169 6.129 1.00 36.95 118 ALA B CA 1
ATOM 3810 C C . ALA B 1 102 ? 45.498 45.320 7.365 1.00 38.85 118 ALA B C 1
ATOM 3811 O O . ALA B 1 102 ? 45.041 44.179 7.303 1.00 37.89 118 ALA B O 1
ATOM 3813 N N . PHE B 1 103 ? 45.790 45.907 8.510 1.00 33.38 119 PHE B N 1
ATOM 3814 C CA . PHE B 1 103 ? 45.513 45.250 9.746 1.00 31.83 119 PHE B CA 1
ATOM 3815 C C . PHE B 1 103 ? 44.031 45.048 9.909 1.00 29.88 119 PHE B C 1
ATOM 3816 O O . PHE B 1 103 ? 43.189 45.865 9.483 1.00 33.14 119 PHE B O 1
ATOM 3824 N N . ARG B 1 104 ? 43.707 43.932 10.518 1.00 29.15 120 ARG B N 1
ATOM 3825 C CA . ARG B 1 104 ? 42.351 43.543 10.801 1.00 30.37 120 ARG B CA 1
ATOM 3826 C C . ARG B 1 104 ? 41.970 43.877 12.230 1.00 25.63 120 ARG B C 1
ATOM 3827 O O . ARG B 1 104 ? 42.813 43.786 13.117 1.00 34.69 120 ARG B O 1
ATOM 3835 N N . LEU B 1 105 ? 40.710 44.194 12.462 1.00 28.40 121 LEU B N 1
ATOM 3836 C CA . LEU B 1 105 ? 40.170 44.480 13.768 1.00 30.88 121 LEU B CA 1
ATOM 3837 C C . LEU B 1 105 ? 39.645 43.175 14.321 1.00 37.97 121 LEU B C 1
ATOM 3838 O O . LEU B 1 105 ? 38.776 42.597 13.749 1.00 32.30 121 LEU B O 1
ATOM 3843 N N . VAL B 1 106 ? 40.095 42.789 15.492 1.00 35.57 122 VAL B N 1
ATOM 3844 C CA . VAL B 1 106 ? 39.653 41.538 16.069 1.00 40.01 122 VAL B CA 1
ATOM 3845 C C . VAL B 1 106 ? 39.194 41.778 17.478 1.00 38.26 122 VAL B C 1
ATOM 3846 O O . VAL B 1 106 ? 39.900 42.412 18.259 1.00 31.42 122 VAL B O 1
ATOM 3850 N N . SER B 1 107 ? 38.016 41.285 17.833 1.00 37.70 123 SER B N 1
ATOM 3851 C CA . SER B 1 107 ? 37.554 41.501 19.197 1.00 41.67 123 SER B CA 1
ATOM 3852 C C . SER B 1 107 ? 38.364 40.588 20.130 1.00 49.39 123 SER B C 1
ATOM 3853 O O . SER B 1 107 ? 38.611 39.430 19.815 1.00 46.93 123 SER B O 1
ATOM 3856 N N . PRO B 1 108 ? 38.792 41.110 21.266 1.00 39.51 124 PRO B N 1
ATOM 3857 C CA . PRO B 1 108 ? 39.605 40.323 22.181 1.00 43.70 124 PRO B CA 1
ATOM 3858 C C . PRO B 1 108 ? 38.747 39.236 22.848 1.00 47.42 124 PRO B C 1
ATOM 3859 O O . PRO B 1 108 ? 39.236 38.153 23.166 1.00 43.85 124 PRO B O 1
ATOM 3863 N N . GLU B 1 109 ? 37.472 39.518 22.997 1.00 43.70 125 GLU B N 1
ATOM 3864 C CA . GLU B 1 109 ? 36.558 38.588 23.618 1.00 53.36 125 GLU B CA 1
ATOM 3865 C C . GLU B 1 109 ? 36.487 37.289 22.813 1.00 58.74 125 GLU B C 1
ATOM 3866 O O . GLU B 1 109 ? 36.417 36.200 23.401 1.00 58.28 125 GLU B O 1
ATOM 3872 N N . SER B 1 110 ? 36.541 37.388 21.484 1.00 51.39 126 SER B N 1
ATOM 3873 C CA . SER B 1 110 ? 36.579 36.193 20.637 1.00 52.50 126 SER B CA 1
ATOM 3874 C C . SER B 1 110 ? 37.839 35.343 20.841 1.00 47.42 126 SER B C 1
ATOM 3875 O O . SER B 1 110 ? 37.758 34.125 20.840 1.00 48.91 126 SER B O 1
ATOM 3878 N N . ILE B 1 111 ? 38.983 35.974 21.046 1.00 47.04 127 ILE B N 1
ATOM 3879 C CA . ILE B 1 111 ? 40.234 35.262 21.276 1.00 50.95 127 ILE B CA 1
ATOM 3880 C C . ILE B 1 111 ? 40.223 34.596 22.647 1.00 58.04 127 ILE B C 1
ATOM 3881 O O . ILE B 1 111 ? 40.650 33.440 22.808 1.00 50.74 127 ILE B O 1
ATOM 3886 N N . ARG B 1 112 ? 39.734 35.322 23.640 1.00 48.75 128 ARG B N 1
ATOM 3887 C CA . ARG B 1 112 ? 39.647 34.757 24.964 1.00 55.07 128 ARG B CA 1
ATOM 3888 C C . ARG B 1 112 ? 38.728 33.535 24.999 1.00 60.45 128 ARG B C 1
ATOM 3889 O O . ARG B 1 112 ? 39.063 32.521 25.607 1.00 59.65 128 ARG B O 1
ATOM 3897 N N . GLU B 1 113 ? 37.571 33.666 24.368 1.00 56.63 129 GLU B N 1
ATOM 3898 C CA . GLU B 1 113 ? 36.603 32.589 24.298 1.00 60.15 129 GLU B CA 1
ATOM 3899 C C . GLU B 1 113 ? 37.309 31.321 23.935 1.00 60.00 129 GLU B C 1
ATOM 3900 O O . GLU B 1 113 ? 37.126 30.296 24.569 1.00 55.63 129 GLU B O 1
ATOM 3906 N N . ILE B 1 114 ? 38.110 31.408 22.891 1.00 59.64 130 ILE B N 1
ATOM 3907 C CA . ILE B 1 114 ? 38.906 30.295 22.408 1.00 63.27 130 ILE B CA 1
ATOM 3908 C C . ILE B 1 114 ? 39.919 29.785 23.423 1.00 64.73 130 ILE B C 1
ATOM 3909 O O . ILE B 1 114 ? 39.961 28.585 23.697 1.00 58.59 130 ILE B O 1
ATOM 3914 N N . LEU B 1 115 ? 40.729 30.682 23.977 1.00 56.67 131 LEU B N 1
ATOM 3915 C CA . LEU B 1 115 ? 41.768 30.289 24.936 1.00 61.29 131 LEU B CA 1
ATOM 3916 C C . LEU B 1 115 ? 41.266 29.684 26.265 1.00 57.21 131 LEU B C 1
ATOM 3917 O O . LEU B 1 115 ? 42.064 29.184 27.066 1.00 54.00 131 LEU B O 1
ATOM 3922 N N . GLN B 1 116 ? 39.965 29.742 26.487 1.00 56.10 132 GLN B N 1
ATOM 3923 C CA . GLN B 1 116 ? 39.357 29.173 27.678 1.00 72.23 132 GLN B CA 1
ATOM 3924 C C . GLN B 1 116 ? 39.149 27.668 27.522 1.00 76.76 132 GLN B C 1
ATOM 3925 O O . GLN B 1 116 ? 39.411 26.897 28.440 1.00 77.21 132 GLN B O 1
ATOM 3931 N N . ASP B 1 117 ? 38.687 27.261 26.348 1.00 80.99 133 ASP B N 1
ATOM 3932 C CA . ASP B 1 117 ? 38.366 25.862 26.091 1.00 89.01 133 ASP B CA 1
ATOM 3933 C C . ASP B 1 117 ? 39.609 24.980 26.139 1.00 90.77 133 ASP B C 1
ATOM 3934 O O . ASP B 1 117 ? 40.593 25.240 25.453 1.00 91.40 133 ASP B O 1
ATOM 3939 N N . ARG B 1 118 ? 39.552 23.932 26.957 1.00 92.88 134 ARG 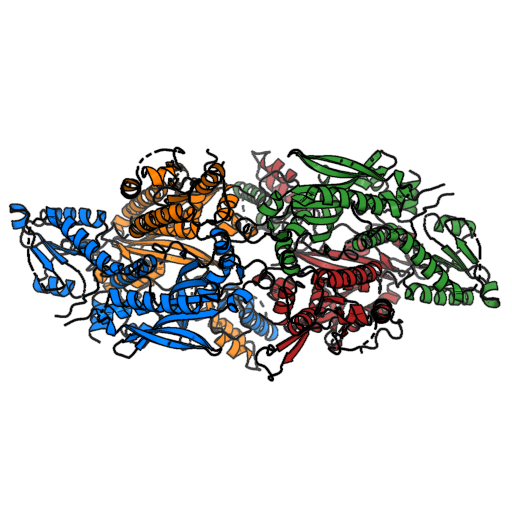B N 1
ATOM 3940 C CA . ARG B 1 118 ? 40.692 23.037 27.135 1.00 95.22 134 ARG B CA 1
ATOM 3941 C C . ARG B 1 118 ? 41.063 22.244 25.887 1.00 100.00 134 ARG B C 1
ATOM 3942 O O . ARG B 1 118 ? 42.254 22.067 25.616 1.00 100.00 134 ARG B O 1
ATOM 3944 N N . GLU B 1 119 ? 40.095 21.746 25.119 1.00 100.00 135 GLU B N 1
ATOM 3945 C CA . GLU B 1 119 ? 40.519 21.044 23.917 1.00 100.00 135 GLU B CA 1
ATOM 3946 C C . GLU B 1 119 ? 40.697 21.975 22.748 1.00 100.00 135 GLU B C 1
ATOM 3947 O O . GLU B 1 119 ? 39.835 22.792 22.421 1.00 100.00 135 GLU B O 1
ATOM 3953 N N . PRO B 1 120 ? 41.863 21.839 22.143 1.00 100.00 136 PRO B N 1
ATOM 3954 C CA . PRO B 1 120 ? 42.197 22.533 20.910 1.00 100.00 136 PRO B CA 1
ATOM 3955 C C . PRO B 1 120 ? 41.617 21.845 19.684 1.00 100.00 136 PRO B C 1
ATOM 3956 O O . PRO B 1 120 ? 40.439 21.958 19.355 1.00 99.57 136 PRO B O 1
ATOM 3960 N N . SER B 1 121 ? 42.512 21.097 19.053 1.00 100.00 137 SER B N 1
ATOM 3961 C CA . SER B 1 121 ? 42.349 20.432 17.788 1.00 100.00 137 SER B CA 1
ATOM 3962 C C . SER B 1 121 ? 43.607 20.954 17.085 1.00 100.00 137 SER B C 1
ATOM 3963 O O . SER B 1 121 ? 44.727 20.784 17.561 1.00 100.00 137 SER B O 1
ATOM 3966 N N . LYS B 1 122 ? 43.388 21.648 15.988 1.00 100.00 138 LYS B N 1
ATOM 3967 C CA . LYS B 1 122 ? 44.405 22.250 15.154 1.00 100.00 138 LYS B CA 1
ATOM 3968 C C . LYS B 1 122 ? 43.421 22.652 14.080 1.00 100.00 138 LYS B C 1
ATOM 3969 O O . LYS B 1 122 ? 43.550 23.682 13.432 1.00 100.00 138 LYS B O 1
ATOM 3975 N N . GLU B 1 123 ? 42.398 21.809 13.949 1.00 97.08 139 GLU B N 1
ATOM 3976 C CA . GLU B 1 123 ? 41.264 22.036 13.071 1.00 97.52 139 GLU B CA 1
ATOM 3977 C C . GLU B 1 123 ? 40.416 23.180 13.643 1.00 90.38 139 GLU B C 1
ATOM 3978 O O . GLU B 1 123 ? 39.937 24.040 12.906 1.00 82.87 139 GLU B O 1
ATOM 3984 N N . GLN B 1 124 ? 40.236 23.175 14.962 1.00 81.38 140 GLN B N 1
ATOM 3985 C CA . GLN B 1 124 ? 39.442 24.196 15.633 1.00 80.82 140 GLN B CA 1
ATOM 3986 C C . GLN B 1 124 ? 40.188 25.523 15.769 1.00 75.17 140 GLN B C 1
ATOM 3987 O O . GLN B 1 124 ? 39.572 26.589 15.743 1.00 69.22 140 GLN B O 1
ATOM 3993 N N . LEU B 1 125 ? 41.504 25.458 15.942 1.00 71.38 141 LEU B N 1
ATOM 3994 C CA . LEU B 1 125 ? 42.298 26.665 16.085 1.00 67.72 141 LEU B CA 1
ATOM 3995 C C . LEU B 1 125 ? 42.542 27.250 14.717 1.00 72.94 141 LEU B C 1
ATOM 3996 O O . LEU B 1 125 ? 42.327 28.456 14.501 1.00 70.62 141 LEU B O 1
ATOM 4001 N N . VAL B 1 126 ? 43.007 26.401 13.797 1.00 69.65 142 VAL B N 1
ATOM 4002 C CA . VAL B 1 126 ? 43.243 26.843 12.425 1.00 69.04 142 VAL B CA 1
ATOM 4003 C C . VAL B 1 126 ? 41.944 27.429 11.917 1.00 66.31 142 VAL B C 1
ATOM 4004 O O . VAL B 1 126 ? 41.933 28.480 11.276 1.00 64.57 142 VAL B O 1
ATOM 4008 N N . ALA B 1 127 ? 40.835 26.777 12.232 1.00 62.81 143 ALA B N 1
ATOM 4009 C CA . ALA B 1 127 ? 39.557 27.297 11.783 1.00 68.76 143 ALA B CA 1
ATOM 4010 C C . ALA B 1 127 ? 39.404 28.734 12.269 1.00 68.82 143 ALA B C 1
ATOM 4011 O O . ALA B 1 127 ? 39.100 29.622 11.486 1.00 68.12 143 ALA B O 1
ATOM 4013 N N . PHE B 1 128 ? 39.618 28.958 13.567 1.00 69.04 144 PHE B N 1
ATOM 4014 C CA . PHE B 1 128 ? 39.468 30.300 14.148 1.00 61.07 144 PHE B CA 1
ATOM 4015 C C . PHE B 1 128 ? 40.312 31.304 13.380 1.00 51.53 144 PHE B C 1
ATOM 4016 O O . PHE B 1 128 ? 39.806 32.296 12.854 1.00 57.37 144 PHE B O 1
ATOM 4024 N N . LEU B 1 129 ? 41.603 31.035 13.288 1.00 43.15 145 LEU B N 1
ATOM 4025 C CA . LEU B 1 129 ? 42.476 31.878 12.538 1.00 49.18 145 LEU B CA 1
ATOM 4026 C C . LEU B 1 129 ? 41.999 32.035 11.123 1.00 58.87 145 LEU B C 1
ATOM 4027 O O . LEU B 1 129 ? 42.064 33.131 10.573 1.00 57.56 145 LEU B O 1
ATOM 4032 N N . GLU B 1 130 ? 41.502 30.963 10.521 1.00 57.59 146 GLU B N 1
ATOM 4033 C CA . GLU B 1 130 ? 40.988 31.086 9.155 1.00 66.09 146 GLU B CA 1
ATOM 4034 C C . GLU B 1 130 ? 39.825 32.091 9.134 1.00 61.26 146 GLU B C 1
ATOM 4035 O O . GLU B 1 130 ? 39.834 33.067 8.383 1.00 62.86 146 GLU B O 1
ATOM 4041 N N . ASN B 1 131 ? 38.834 31.856 9.980 1.00 60.94 147 ASN B N 1
ATOM 4042 C CA . ASN B 1 131 ? 37.667 32.732 10.065 1.00 62.23 147 ASN B CA 1
ATOM 4043 C C . ASN B 1 131 ? 38.037 34.209 10.361 1.00 67.29 147 ASN B C 1
ATOM 4044 O O . ASN B 1 131 ? 37.327 35.128 9.928 1.00 64.17 147 ASN B O 1
ATOM 4049 N N . LEU B 1 132 ? 39.130 34.450 11.086 1.00 63.39 148 LEU B N 1
ATOM 4050 C CA . LEU B 1 132 ? 39.552 35.839 11.332 1.00 69.26 148 LEU B CA 1
ATOM 4051 C C . LEU B 1 132 ? 39.910 36.471 10.004 1.00 67.39 148 LEU B C 1
ATOM 4052 O O . LEU B 1 132 ? 39.484 37.564 9.686 1.00 68.62 148 LEU B O 1
ATOM 4057 N N . LEU B 1 133 ? 40.710 35.758 9.231 1.00 71.57 149 LEU B N 1
ATOM 4058 C CA . LEU B 1 133 ? 41.221 36.275 7.976 1.00 68.74 149 LEU B CA 1
ATOM 4059 C C . LEU B 1 133 ? 40.116 36.616 6.970 1.00 76.17 149 LEU B C 1
ATOM 4060 O O . LEU B 1 133 ? 40.334 37.390 6.039 1.00 71.85 149 LEU B O 1
ATOM 4065 N N . LYS B 1 134 ? 38.919 36.075 7.164 1.00 78.29 150 LYS B N 1
ATOM 4066 C CA . LYS B 1 134 ? 37.856 36.313 6.192 1.00 81.07 150 LYS B CA 1
ATOM 4067 C C . LYS B 1 134 ? 36.650 37.120 6.665 1.00 73.07 150 LYS B C 1
ATOM 4068 O O . LYS B 1 134 ? 35.878 37.609 5.845 1.00 74.63 150 LYS B O 1
ATOM 4074 N N . THR B 1 135 ? 36.461 37.252 7.965 1.00 63.58 151 THR B N 1
ATOM 4075 C CA . THR B 1 135 ? 35.307 37.995 8.461 1.00 59.59 151 THR B CA 1
ATOM 4076 C C . THR B 1 135 ? 35.648 39.349 9.115 1.00 53.44 151 THR B C 1
ATOM 4077 O O . THR B 1 135 ? 34.781 40.189 9.352 1.00 57.20 151 THR B O 1
ATOM 4081 N N . SER B 1 136 ? 36.900 39.512 9.475 1.00 47.57 152 SER B N 1
ATOM 4082 C CA . SER B 1 136 ? 37.344 40.712 10.156 1.00 45.85 152 SER B CA 1
ATOM 4083 C C . SER B 1 136 ? 37.438 41.925 9.236 1.00 37.82 152 SER B C 1
ATOM 4084 O O . SER B 1 136 ? 38.089 41.846 8.186 1.00 40.72 152 SER B O 1
ATOM 4087 N N . GLY B 1 137 ? 36.857 43.033 9.687 1.00 43.16 153 GLY B N 1
ATOM 4088 C CA . GLY B 1 137 ? 37.064 44.339 9.076 1.00 43.64 153 GLY B CA 1
ATOM 4089 C C . GLY B 1 137 ? 38.524 44.745 9.125 1.00 36.29 153 GLY B C 1
ATOM 4090 O O . GLY B 1 137 ? 39.319 44.167 9.870 1.00 35.87 153 GLY B O 1
ATOM 4091 N N . LYS B 1 138 ? 38.895 45.730 8.319 1.00 31.21 154 LYS B N 1
ATOM 4092 C CA . LYS B 1 138 ? 40.263 46.161 8.209 1.00 30.11 154 LYS B CA 1
ATOM 4093 C C . LYS B 1 138 ? 40.335 47.691 8.233 1.00 33.30 154 LYS B C 1
ATOM 4094 O O . LYS B 1 138 ? 39.353 48.337 7.893 1.00 28.95 154 LYS B O 1
ATOM 4100 N N . LEU B 1 139 ? 41.486 48.231 8.603 1.00 31.27 155 LEU B N 1
ATOM 4101 C CA . LEU B 1 139 ? 41.689 49.699 8.674 1.00 30.08 155 LEU B CA 1
ATOM 4102 C C . LEU B 1 139 ? 41.809 50.236 7.287 1.00 27.79 155 LEU B C 1
ATOM 4103 O O . LEU B 1 139 ? 42.478 49.644 6.457 1.00 26.67 155 LEU B O 1
ATOM 4108 N N . ARG B 1 140 ? 41.156 51.368 7.023 1.00 26.96 156 ARG B N 1
ATOM 4109 C CA . ARG B 1 140 ? 41.272 51.985 5.721 1.00 28.58 156 ARG B CA 1
ATOM 4110 C C . ARG B 1 140 ? 42.663 52.461 5.430 1.00 26.48 156 ARG B C 1
ATOM 4111 O O . ARG B 1 140 ? 43.364 52.977 6.326 1.00 28.14 156 ARG B O 1
ATOM 4119 N N . ALA B 1 141 ? 43.043 52.314 4.152 1.00 27.42 157 ALA B N 1
ATOM 4120 C CA . ALA B 1 141 ? 44.320 52.785 3.634 1.00 29.72 157 ALA B CA 1
ATOM 4121 C C . ALA B 1 141 ? 44.187 54.101 2.847 1.00 29.84 157 ALA B C 1
ATOM 4122 O O . ALA B 1 141 ? 45.163 54.846 2.708 1.00 32.68 157 ALA B O 1
ATOM 4124 N N . THR B 1 142 ? 43.013 54.345 2.296 1.00 29.73 158 THR B N 1
ATOM 4125 C CA . THR B 1 142 ? 42.688 55.603 1.624 1.00 36.37 158 THR B CA 1
ATOM 4126 C C . THR B 1 142 ? 41.276 56.018 1.933 1.00 28.12 158 THR B C 1
ATOM 4127 O O . THR B 1 142 ? 40.471 55.253 2.494 1.00 26.94 158 THR B O 1
ATOM 4131 N N . LEU B 1 143 ? 40.950 57.235 1.523 1.00 26.52 159 LEU B N 1
ATOM 4132 C CA . LEU B 1 143 ? 39.593 57.760 1.724 1.00 25.43 159 LEU B CA 1
ATOM 4133 C C . LEU B 1 143 ? 38.692 57.561 0.523 1.00 28.87 159 LEU B C 1
ATOM 4134 O O . LEU B 1 143 ? 37.547 57.996 0.503 1.00 27.68 159 LEU B O 1
ATOM 4139 N N . LEU B 1 144 ? 39.242 56.892 -0.494 1.00 29.67 160 LEU B N 1
ATOM 4140 C CA . LEU B 1 144 ? 38.495 56.659 -1.725 1.00 30.84 160 LEU B CA 1
ATOM 4141 C C . LEU B 1 144 ? 37.212 55.861 -1.544 1.00 25.99 160 LEU B C 1
ATOM 4142 O O . LEU B 1 144 ? 36.171 56.203 -2.103 1.00 27.79 160 LEU B O 1
ATOM 4147 N N . HIS B 1 145 ? 37.304 54.761 -0.779 1.00 25.25 161 HIS B N 1
ATOM 4148 C CA . HIS B 1 145 ? 36.116 53.891 -0.629 1.00 37.03 161 HIS B CA 1
ATOM 4149 C C . HIS B 1 145 ? 34.972 54.550 0.109 1.00 37.96 161 HIS B C 1
ATOM 4150 O O . HIS B 1 145 ? 33.825 54.230 -0.168 1.00 32.20 161 HIS B O 1
ATOM 4157 N N . GLY B 1 146 ? 35.255 55.471 1.015 1.00 33.72 162 GLY B N 1
ATOM 4158 C CA . GLY B 1 146 ? 34.227 56.224 1.730 1.00 31.08 162 GLY B CA 1
ATOM 4159 C C . GLY B 1 146 ? 33.471 57.145 0.779 1.00 27.93 162 GLY B C 1
ATOM 4160 O O . GLY B 1 146 ? 32.248 57.267 0.865 1.00 32.99 162 GLY B O 1
ATOM 4161 N N . ALA B 1 147 ? 34.191 57.770 -0.133 1.00 27.74 163 ALA B N 1
ATOM 4162 C CA . ALA B 1 147 ? 33.543 58.626 -1.123 1.00 28.39 163 ALA B CA 1
ATOM 4163 C C . ALA B 1 147 ? 32.663 57.781 -2.033 1.00 28.10 163 ALA B C 1
ATOM 4164 O O . ALA B 1 147 ? 31.514 58.159 -2.308 1.00 29.93 163 ALA B O 1
ATOM 4166 N N . LEU B 1 148 ? 33.182 56.653 -2.520 1.00 31.04 164 LEU B N 1
ATOM 4167 C CA . LEU B 1 148 ? 32.408 55.796 -3.421 1.00 29.05 164 LEU B CA 1
ATOM 4168 C C . LEU B 1 148 ? 31.117 55.344 -2.820 1.00 26.97 164 LEU B C 1
ATOM 4169 O O . LEU B 1 148 ? 30.063 55.373 -3.450 1.00 29.49 164 LEU B O 1
ATOM 4174 N N . GLU B 1 149 ? 31.204 54.932 -1.558 1.00 25.53 165 GLU B N 1
ATOM 4175 C CA . GLU B 1 149 ? 30.041 54.413 -0.890 1.00 33.93 165 GLU B CA 1
ATOM 4176 C C . GLU B 1 149 ? 29.004 55.502 -0.655 1.00 36.20 165 GLU B C 1
ATOM 4177 O O . GLU B 1 149 ? 27.839 55.197 -0.373 1.00 34.96 165 GLU B O 1
ATOM 4183 N N . HIS B 1 150 ? 29.381 56.785 -0.752 1.00 31.40 166 HIS B N 1
ATOM 4184 C CA . HIS B 1 150 ? 28.414 57.857 -0.518 1.00 26.86 166 HIS B CA 1
ATOM 4185 C C . HIS B 1 150 ? 27.989 58.557 -1.820 1.00 28.78 166 HIS B C 1
ATOM 4186 O O . HIS B 1 150 ? 27.165 59.459 -1.821 1.00 31.12 166 HIS B O 1
ATOM 4193 N N . TYR B 1 151 ? 28.555 58.124 -2.914 1.00 28.43 167 TYR B N 1
ATOM 4194 C CA . TYR B 1 151 ? 28.284 58.684 -4.236 1.00 27.25 167 TYR B CA 1
ATOM 4195 C C . TYR B 1 151 ? 26.794 58.642 -4.623 1.00 27.76 167 TYR B C 1
ATOM 4196 O O . TYR B 1 151 ? 26.239 59.645 -5.077 1.00 28.04 167 TYR B O 1
ATOM 4205 N N . VAL B 1 152 ? 26.127 57.492 -4.471 1.00 31.64 168 VAL B N 1
ATOM 4206 C CA . VAL B 1 152 ? 24.737 57.419 -4.912 1.00 30.58 168 VAL B CA 1
ATOM 4207 C C . VAL B 1 152 ? 23.866 58.434 -4.186 1.00 31.23 168 VAL B C 1
ATOM 4208 O O . VAL B 1 152 ? 22.970 59.030 -4.771 1.00 30.18 168 VAL B O 1
ATOM 4212 N N . ASN B 1 153 ? 24.129 58.633 -2.912 1.00 29.69 169 ASN B N 1
ATOM 4213 C CA . ASN B 1 153 ? 23.313 59.633 -2.216 1.00 32.39 169 ASN B CA 1
ATOM 4214 C C . ASN B 1 153 ? 23.597 61.074 -2.709 1.00 31.52 169 ASN B C 1
ATOM 4215 O O . ASN B 1 153 ? 22.661 61.885 -2.874 1.00 31.55 169 ASN B O 1
ATOM 4220 N N . CYS B 1 154 ? 24.860 61.432 -2.910 1.00 28.61 170 CYS B N 1
ATOM 4221 C CA . CYS B 1 154 ? 25.194 62.805 -3.370 1.00 27.08 170 CYS B CA 1
ATOM 4222 C C . CYS B 1 154 ? 24.659 63.064 -4.793 1.00 28.83 170 CYS B C 1
ATOM 4223 O O . CYS B 1 154 ? 24.280 64.150 -5.167 1.00 29.65 170 CYS B O 1
ATOM 4226 N N . LEU B 1 155 ? 24.685 62.012 -5.583 1.00 27.87 171 LEU B N 1
ATOM 4227 C CA . LEU B 1 155 ? 24.148 62.049 -6.933 1.00 30.06 171 LEU B CA 1
ATOM 4228 C C . LEU B 1 155 ? 22.692 62.475 -6.881 1.00 22.74 171 LEU B C 1
ATOM 4229 O O . LEU B 1 155 ? 22.291 63.329 -7.639 1.00 27.82 171 LEU B O 1
ATOM 4234 N N . ASP B 1 156 ? 21.946 61.876 -5.964 1.00 29.08 172 ASP B N 1
ATOM 4235 C CA . ASP B 1 156 ? 20.551 62.215 -5.716 1.00 31.33 172 ASP B CA 1
ATOM 4236 C C . ASP B 1 156 ? 20.447 63.667 -5.286 1.00 36.37 172 ASP B C 1
ATOM 4237 O O . ASP B 1 156 ? 19.657 64.467 -5.816 1.00 29.59 172 ASP B O 1
ATOM 4242 N N . LEU B 1 157 ? 21.301 64.063 -4.375 1.00 31.49 173 LEU B N 1
ATOM 4243 C CA . LEU B 1 157 ? 21.253 65.429 -3.905 1.00 30.49 173 LEU B CA 1
ATOM 4244 C C . LEU B 1 157 ? 21.418 66.421 -5.029 1.00 31.67 173 LEU B C 1
ATOM 4245 O O . LEU B 1 157 ? 20.764 67.477 -5.042 1.00 33.25 173 LEU B O 1
ATOM 4250 N N . VAL B 1 158 ? 22.286 66.117 -5.986 1.00 31.57 174 VAL B N 1
ATOM 4251 C CA . VAL B 1 158 ? 22.527 67.051 -7.070 1.00 29.49 174 VAL B CA 1
ATOM 4252 C C . VAL B 1 158 ? 21.647 66.802 -8.312 1.00 29.71 174 VAL B C 1
ATOM 4253 O O . VAL B 1 158 ? 21.968 67.190 -9.436 1.00 31.33 174 VAL B O 1
ATOM 4257 N N . ASN B 1 159 ? 20.558 66.109 -8.098 1.00 32.06 175 ASN B N 1
ATOM 4258 C CA . ASN B 1 159 ? 19.677 65.697 -9.195 1.00 38.36 175 ASN B CA 1
ATOM 4259 C C . ASN B 1 159 ? 20.389 65.094 -10.395 1.00 39.11 175 ASN B C 1
ATOM 4260 O O . ASN B 1 159 ? 20.062 65.392 -11.521 1.00 34.43 175 ASN B O 1
ATOM 4265 N N . ARG B 1 160 ? 21.378 64.250 -10.107 1.00 35.13 176 ARG B N 1
ATOM 4266 C CA . ARG B 1 160 ? 22.166 63.491 -11.084 1.00 35.44 176 ARG B CA 1
ATOM 4267 C C . ARG B 1 160 ? 23.090 64.336 -11.991 1.00 34.91 176 ARG B C 1
ATOM 4268 O O . ARG B 1 160 ? 23.694 63.844 -12.921 1.00 35.79 176 ARG B O 1
ATOM 4276 N N . LYS B 1 161 ? 23.243 65.605 -11.710 1.00 29.76 177 LYS B N 1
ATOM 4277 C CA . LYS B 1 161 ? 24.057 66.434 -12.560 1.00 34.28 177 LYS B CA 1
ATOM 4278 C C . LYS B 1 161 ? 25.563 66.198 -12.307 1.00 42.35 177 LYS B C 1
ATOM 4279 O O . LYS B 1 161 ? 25.984 66.255 -11.177 1.00 34.25 177 LYS B O 1
ATOM 4285 N N . LEU B 1 162 ? 26.331 65.868 -13.335 1.00 34.26 178 LEU B N 1
ATOM 4286 C CA . LEU B 1 162 ? 27.794 65.743 -13.228 1.00 36.17 178 LEU B CA 1
ATOM 4287 C C . LEU B 1 162 ? 28.373 66.999 -13.800 1.00 38.90 178 LEU B C 1
ATOM 4288 O O . LEU B 1 162 ? 27.709 67.680 -14.602 1.00 38.32 178 LEU B O 1
ATOM 4293 N N . PRO B 1 163 ? 29.573 67.376 -13.404 1.00 36.65 179 PRO B N 1
ATOM 4294 C CA . PRO B 1 163 ? 30.380 66.671 -12.405 1.00 34.99 179 PRO B CA 1
ATOM 4295 C C . PRO B 1 163 ? 30.165 67.226 -11.014 1.00 34.49 179 PRO B C 1
ATOM 4296 O O . PRO B 1 163 ? 29.603 68.294 -10.816 1.00 29.38 179 PRO B O 1
ATOM 4300 N N . PHE B 1 164 ? 30.670 66.498 -10.023 1.00 31.96 180 PHE B N 1
ATOM 4301 C CA . PHE B 1 164 ? 30.637 66.972 -8.657 1.00 28.72 180 PHE B CA 1
ATOM 4302 C C . PHE B 1 164 ? 31.707 66.188 -7.908 1.00 25.01 180 PHE B C 1
ATOM 4303 O O . PHE B 1 164 ? 32.205 65.162 -8.445 1.00 25.14 180 PHE B O 1
ATOM 4311 N N . GLY B 1 165 ? 32.073 66.724 -6.741 1.00 26.65 181 GLY B N 1
ATOM 4312 C CA . GLY B 1 165 ? 33.029 66.060 -5.858 1.00 28.83 181 GLY B CA 1
ATOM 4313 C C . GLY B 1 165 ? 32.604 65.786 -4.435 1.00 27.73 181 GLY B C 1
ATOM 4314 O O . GLY B 1 165 ? 31.665 66.408 -3.889 1.00 26.74 181 GLY B O 1
ATOM 4315 N N . LEU B 1 166 ? 33.300 64.825 -3.823 1.00 24.36 182 LEU B N 1
ATOM 4316 C CA . LEU B 1 166 ? 33.074 64.554 -2.440 1.00 24.41 182 LEU B CA 1
ATOM 4317 C C . LEU B 1 166 ? 34.454 64.659 -1.769 1.00 22.87 182 LEU B C 1
ATOM 4318 O O . LEU B 1 166 ? 35.403 64.045 -2.225 1.00 24.16 182 LEU B O 1
ATOM 4323 N N . ALA B 1 167 ? 34.524 65.420 -0.702 1.00 20.59 183 ALA B N 1
ATOM 4324 C CA . ALA B 1 167 ? 35.781 65.704 -0.009 1.00 21.74 183 ALA B CA 1
ATOM 4325 C C . ALA B 1 167 ? 35.726 65.257 1.454 1.00 24.75 183 ALA B C 1
ATOM 4326 O O . ALA B 1 167 ? 34.661 65.296 2.076 1.00 23.41 183 ALA B O 1
ATOM 4328 N N . GLN B 1 168 ? 36.874 64.878 2.010 1.00 21.82 184 GLN B N 1
ATOM 4329 C CA . GLN B 1 168 ? 36.964 64.407 3.393 1.00 24.72 184 GLN B CA 1
ATOM 4330 C C . GLN B 1 168 ? 38.423 64.609 3.803 1.00 22.66 184 GLN B C 1
ATOM 4331 O O . GLN B 1 168 ? 39.308 64.438 2.980 1.00 23.43 184 GLN B O 1
ATOM 4337 N N . ILE B 1 169 ? 38.666 64.987 5.047 1.00 19.09 185 ILE B N 1
ATOM 4338 C CA . ILE B 1 169 ? 40.007 64.982 5.615 1.00 17.73 185 ILE B CA 1
ATOM 4339 C C . ILE B 1 169 ? 39.922 64.008 6.759 1.00 27.42 185 ILE B C 1
ATOM 4340 O O . ILE B 1 169 ? 39.075 64.117 7.605 1.00 23.05 185 ILE B O 1
ATOM 4345 N N . GLY B 1 170 ? 40.769 63.022 6.787 1.00 21.96 186 GLY B N 1
ATOM 4346 C CA . GLY B 1 170 ? 40.728 62.072 7.885 1.00 24.22 186 GLY B CA 1
ATOM 4347 C C . GLY B 1 170 ? 41.952 61.167 7.857 1.00 26.26 186 GLY B C 1
ATOM 4348 O O . GLY B 1 170 ? 42.735 61.159 6.883 1.00 26.03 186 GLY B O 1
ATOM 4349 N N . VAL B 1 171 ? 42.122 60.393 8.922 1.00 27.37 187 VAL B N 1
ATOM 4350 C CA . VAL B 1 171 ? 43.323 59.577 9.069 1.00 21.20 187 VAL B CA 1
ATOM 4351 C C . VAL B 1 171 ? 43.137 58.259 8.301 1.00 23.20 187 VAL B C 1
ATOM 4352 O O . VAL B 1 171 ? 42.052 57.651 8.279 1.00 26.84 187 VAL B O 1
ATOM 4356 N N . CYS B 1 172 ? 44.249 57.871 7.679 1.00 25.90 188 CYS B N 1
ATOM 4357 C CA . CYS B 1 172 ? 44.394 56.600 6.952 1.00 25.90 188 CYS B CA 1
ATOM 4358 C C . CYS B 1 172 ? 45.555 55.864 7.606 1.00 27.57 188 CYS B C 1
ATOM 4359 O O . CYS B 1 172 ? 46.450 56.478 8.188 1.00 27.92 188 CYS B O 1
ATOM 4362 N N . PHE B 1 173 ? 45.523 54.547 7.483 1.00 24.32 189 PHE B N 1
ATOM 4363 C CA . PHE B 1 173 ? 46.477 53.648 8.104 1.00 20.78 189 PHE B CA 1
ATOM 4364 C C . PHE B 1 173 ? 47.324 52.913 7.090 1.00 32.37 189 PHE B C 1
ATOM 4365 O O . PHE B 1 173 ? 46.807 52.393 6.101 1.00 26.55 189 PHE B O 1
ATOM 4373 N N . HIS B 1 174 ? 48.651 52.879 7.339 1.00 30.54 190 HIS B N 1
ATOM 4374 C CA . HIS B 1 174 ? 49.608 52.311 6.412 1.00 31.08 190 HIS B CA 1
ATOM 4375 C C . HIS B 1 174 ? 50.632 51.341 7.053 1.00 43.46 190 HIS B C 1
ATOM 4376 O O . HIS B 1 174 ? 51.505 51.778 7.817 1.00 41.92 190 HIS B O 1
ATOM 4383 N N . PRO B 1 175 ? 50.535 50.051 6.727 1.00 49.85 191 PRO B N 1
ATOM 4384 C CA . PRO B 1 175 ? 51.529 49.109 7.236 1.00 52.96 191 PRO B CA 1
ATOM 4385 C C . PRO B 1 175 ? 52.932 49.632 6.994 1.00 48.15 191 PRO B C 1
ATOM 4386 O O . PRO B 1 175 ? 53.265 50.012 5.869 1.00 50.49 191 PRO B O 1
ATOM 4390 N N . VAL B 1 176 ? 53.789 49.663 8.020 1.00 50.38 192 VAL B N 1
ATOM 4391 C CA . VAL B 1 176 ? 55.103 50.209 7.724 1.00 60.98 192 VAL B CA 1
ATOM 4392 C C . VAL B 1 176 ? 56.049 49.135 7.204 1.00 71.48 192 VAL B C 1
ATOM 4393 O O . VAL B 1 176 ? 55.921 47.952 7.514 1.00 46.86 192 VAL B O 1
ATOM 4397 N N . SER B 1 177 ? 57.014 49.617 6.415 1.00 83.97 193 SER B N 1
ATOM 4398 C CA . SER B 1 177 ? 58.078 48.869 5.736 1.00 95.83 193 SER B CA 1
ATOM 4399 C C . SER B 1 177 ? 57.824 49.027 4.244 1.00 100.00 193 SER B C 1
ATOM 4400 O O . SER B 1 177 ? 56.986 49.848 3.851 1.00 100.00 193 SER B O 1
ATOM 4403 N N . ARG B 1 188 ? 54.412 48.015 12.558 1.00 54.01 204 ARG B N 1
ATOM 4404 C CA . ARG B 1 188 ? 53.591 49.039 13.211 1.00 50.10 204 ARG B CA 1
ATOM 4405 C C . ARG B 1 188 ? 52.786 49.635 12.087 1.00 52.08 204 ARG B C 1
ATOM 4406 O O . ARG B 1 188 ? 53.134 49.486 10.890 1.00 46.69 204 ARG B O 1
ATOM 4414 N N . VAL B 1 189 ? 51.695 50.290 12.442 1.00 35.76 205 VAL B N 1
ATOM 4415 C CA . VAL B 1 189 ? 50.887 50.838 11.410 1.00 40.28 205 VAL B CA 1
ATOM 4416 C C . VAL B 1 189 ? 50.914 52.364 11.553 1.00 34.61 205 VAL B C 1
ATOM 4417 O O . VAL B 1 189 ? 50.571 52.902 12.588 1.00 32.67 205 VAL B O 1
ATOM 4421 N N . GLY B 1 190 ? 51.468 52.998 10.536 1.00 30.76 206 GLY B N 1
ATOM 4422 C CA . GLY B 1 190 ? 51.594 54.445 10.460 1.00 33.43 206 GLY B CA 1
ATOM 4423 C C . GLY B 1 190 ? 50.204 55.083 10.278 1.00 30.53 206 GLY B C 1
ATOM 4424 O O . GLY B 1 190 ? 49.318 54.506 9.668 1.00 31.78 206 GLY B O 1
ATOM 4425 N N . GLU B 1 191 ? 50.034 56.273 10.795 1.00 28.84 207 GLU B N 1
ATOM 4426 C CA . GLU B 1 191 ? 48.784 56.985 10.632 1.00 25.91 207 GLU B CA 1
ATOM 4427 C C . GLU B 1 191 ? 49.109 58.270 9.868 1.00 27.60 207 GLU B C 1
ATOM 4428 O O . GLU B 1 191 ? 50.039 58.997 10.249 1.00 31.85 207 GLU B O 1
ATOM 4434 N N . LYS B 1 192 ? 48.372 58.553 8.808 1.00 25.77 208 LYS B N 1
ATOM 4435 C CA . LYS B 1 192 ? 48.587 59.773 8.067 1.00 23.77 208 LYS B CA 1
ATOM 4436 C C . LYS B 1 192 ? 47.232 60.465 7.857 1.00 31.68 208 LYS B C 1
ATOM 4437 O O . LYS B 1 192 ? 46.235 59.813 7.584 1.00 30.40 208 LYS B O 1
ATOM 4443 N N . THR B 1 193 ? 47.233 61.762 7.998 1.00 24.54 209 THR B N 1
ATOM 4444 C CA . THR B 1 193 ? 46.047 62.548 7.760 1.00 23.68 209 THR B CA 1
ATOM 4445 C C . THR B 1 193 ? 46.012 62.860 6.270 1.00 28.18 209 THR B C 1
ATOM 4446 O O . THR B 1 193 ? 46.935 63.475 5.722 1.00 28.51 209 THR B O 1
ATOM 4450 N N . GLU B 1 194 ? 44.980 62.360 5.599 1.00 25.78 210 GLU B N 1
ATOM 4451 C CA . GLU B 1 194 ? 44.781 62.569 4.181 1.00 22.96 210 GLU B CA 1
ATOM 4452 C C . GLU B 1 194 ? 43.664 63.551 3.923 1.00 28.20 210 GLU B C 1
ATOM 4453 O O . GLU B 1 194 ? 42.654 63.513 4.614 1.00 25.03 210 GLU B O 1
ATOM 4459 N N . ALA B 1 195 ? 43.869 64.443 2.966 1.00 22.29 211 ALA B N 1
ATOM 4460 C CA . ALA B 1 195 ? 42.855 65.428 2.517 1.00 21.43 211 ALA B CA 1
ATOM 4461 C C . ALA B 1 195 ? 42.465 64.961 1.109 1.00 23.83 211 ALA B C 1
ATOM 4462 O O . ALA B 1 195 ? 43.304 65.041 0.212 1.00 27.22 211 ALA B O 1
ATOM 4464 N N . SER B 1 196 ? 41.326 64.348 0.955 1.00 22.55 212 SER B N 1
ATOM 4465 C CA . SER B 1 196 ? 40.879 63.749 -0.298 1.00 23.26 212 SER B CA 1
ATOM 4466 C C . SER B 1 196 ? 39.731 64.441 -0.989 1.00 26.05 212 SER B C 1
ATOM 4467 O O . SER B 1 196 ? 38.714 64.758 -0.356 1.00 21.56 212 SER B O 1
ATOM 4470 N N . LEU B 1 197 ? 39.917 64.649 -2.292 1.00 22.44 213 LEU B N 1
ATOM 4471 C CA . LEU B 1 197 ? 38.833 65.015 -3.180 1.00 21.81 213 LEU B CA 1
ATOM 4472 C C . LEU B 1 197 ? 38.629 63.865 -4.190 1.00 25.85 213 LEU B C 1
ATOM 4473 O O . LEU B 1 197 ? 39.579 63.432 -4.816 1.00 23.79 213 LEU B O 1
ATOM 4478 N N . VAL B 1 198 ? 37.409 63.390 -4.302 1.00 23.35 214 VAL B N 1
ATOM 4479 C CA . VAL B 1 198 ? 37.044 62.372 -5.292 1.00 22.22 214 VAL B CA 1
ATOM 4480 C C . VAL B 1 198 ? 36.030 63.083 -6.189 1.00 25.81 214 VAL B C 1
ATOM 4481 O O . VAL B 1 198 ? 34.949 63.527 -5.758 1.00 24.77 214 VAL B O 1
ATOM 4485 N N . TRP B 1 199 ? 36.398 63.142 -7.452 1.00 26.12 215 TRP B N 1
ATOM 4486 C CA . TRP B 1 199 ? 35.693 63.912 -8.466 1.00 27.88 215 TRP B CA 1
ATOM 4487 C C . TRP B 1 199 ? 35.033 63.020 -9.516 1.00 29.58 215 TRP B C 1
ATOM 4488 O O . TRP B 1 199 ? 35.687 62.144 -10.080 1.00 28.90 215 TRP B O 1
ATOM 4499 N N . PHE B 1 200 ? 33.732 63.214 -9.704 1.00 28.31 216 PHE B N 1
ATOM 4500 C CA . PHE B 1 200 ? 32.950 62.357 -10.578 1.00 26.10 216 PHE B CA 1
ATOM 4501 C C . PHE B 1 200 ? 32.618 63.189 -11.859 1.00 28.24 216 PHE B C 1
ATOM 4502 O O . PHE B 1 200 ? 31.963 64.202 -11.789 1.00 28.61 216 PHE B O 1
ATOM 4510 N N . THR B 1 201 ? 33.071 62.728 -12.998 1.00 33.53 217 THR B N 1
ATOM 4511 C CA . THR B 1 201 ? 32.885 63.475 -14.233 1.00 27.92 217 THR B CA 1
ATOM 4512 C C . THR B 1 201 ? 32.765 62.498 -15.417 1.00 30.54 217 THR B C 1
ATOM 4513 O O . THR B 1 201 ? 33.298 61.387 -15.373 1.00 29.13 217 THR B O 1
ATOM 4517 N N . PRO B 1 202 ? 32.074 62.892 -16.478 1.00 28.89 218 PRO B N 1
ATOM 4518 C CA . PRO B 1 202 ? 32.038 62.049 -17.673 1.00 32.02 218 PRO B CA 1
ATOM 4519 C C . PRO B 1 202 ? 33.462 61.765 -18.136 1.00 33.72 218 PRO B C 1
ATOM 4520 O O . PRO B 1 202 ? 34.386 62.619 -18.083 1.00 29.62 218 PRO B O 1
ATOM 4524 N N . THR B 1 203 ? 33.675 60.553 -18.613 1.00 34.88 219 THR B N 1
ATOM 4525 C CA . THR B 1 203 ? 34.985 60.143 -19.095 1.00 33.30 219 THR B CA 1
ATOM 4526 C C . THR B 1 203 ? 35.566 61.099 -20.113 1.00 34.38 219 THR B C 1
ATOM 4527 O O . THR B 1 203 ? 36.769 61.375 -20.098 1.00 35.28 219 THR B O 1
ATOM 4531 N N . ARG B 1 204 ? 34.727 61.645 -20.969 1.00 35.36 220 ARG B N 1
ATOM 4532 C CA . ARG B 1 204 ? 35.231 62.583 -21.983 1.00 35.82 220 ARG B CA 1
ATOM 4533 C C . ARG B 1 204 ? 35.857 63.853 -21.458 1.00 40.99 220 ARG B C 1
ATOM 4534 O O . ARG B 1 204 ? 36.553 64.497 -22.210 1.00 42.51 220 ARG B O 1
ATOM 4542 N N . THR B 1 205 ? 35.595 64.277 -20.214 1.00 33.29 221 THR B N 1
ATOM 4543 C CA . THR B 1 205 ? 36.269 65.488 -19.667 1.00 27.77 221 THR B CA 1
ATOM 4544 C C . THR B 1 205 ? 37.277 65.131 -18.558 1.00 29.92 221 THR B C 1
ATOM 4545 O O . THR B 1 205 ? 37.843 66.010 -17.943 1.00 36.35 221 THR B O 1
ATOM 4549 N N . SER B 1 206 ? 37.438 63.852 -18.285 1.00 30.84 222 SER B N 1
ATOM 4550 C CA . SER B 1 206 ? 38.289 63.383 -17.195 1.00 32.12 222 SER B CA 1
ATOM 4551 C C . SER B 1 206 ? 39.732 63.791 -17.333 1.00 37.81 222 SER B C 1
ATOM 4552 O O . SER B 1 206 ? 40.311 64.258 -16.367 1.00 31.67 222 SER B O 1
ATOM 4555 N N . SER B 1 207 ? 40.338 63.643 -18.515 1.00 30.34 223 SER B N 1
ATOM 4556 C CA . SER B 1 207 ? 41.701 64.134 -18.701 1.00 32.65 223 SER B CA 1
ATOM 4557 C C . SER B 1 207 ? 41.898 65.622 -18.458 1.00 31.18 223 SER B C 1
ATOM 4558 O O . SER B 1 207 ? 42.896 66.062 -17.844 1.00 33.07 223 SER B O 1
ATOM 4561 N N . GLN B 1 208 ? 40.968 66.406 -18.987 1.00 30.82 224 GLN B N 1
ATOM 4562 C CA . GLN B 1 208 ? 40.954 67.830 -18.785 1.00 38.03 224 GLN B CA 1
ATOM 4563 C C . GLN B 1 208 ? 40.825 68.158 -17.279 1.00 33.09 224 GLN B C 1
ATOM 4564 O O . GLN B 1 208 ? 41.498 69.039 -16.798 1.00 27.15 224 GLN B O 1
ATOM 4570 N N . TRP B 1 209 ? 39.929 67.452 -16.596 1.00 28.80 225 TRP B N 1
ATOM 4571 C CA . TRP B 1 209 ? 39.765 67.699 -15.156 1.00 32.08 225 TRP B CA 1
ATOM 4572 C C . TRP B 1 209 ? 41.057 67.385 -14.378 1.00 25.65 225 TRP B C 1
ATOM 4573 O O . TRP B 1 209 ? 41.493 68.215 -13.524 1.00 29.96 225 TRP B O 1
ATOM 4584 N N . LEU B 1 210 ? 41.696 66.260 -14.717 1.00 28.50 226 LEU B N 1
ATOM 4585 C CA . LEU B 1 210 ? 42.907 65.837 -14.086 1.00 27.17 226 LEU B CA 1
ATOM 4586 C C . LEU B 1 210 ? 43.990 66.887 -14.199 1.00 39.09 226 LEU B C 1
ATOM 4587 O O . LEU B 1 210 ? 44.645 67.237 -13.189 1.00 30.42 226 LEU B O 1
ATOM 4592 N N . ASP B 1 211 ? 44.156 67.440 -15.398 1.00 31.28 227 ASP B N 1
ATOM 4593 C CA . ASP B 1 211 ? 45.131 68.501 -15.574 1.00 32.08 227 ASP B CA 1
ATOM 4594 C C . ASP B 1 211 ? 44.775 69.791 -14.829 1.00 30.67 227 ASP B C 1
ATOM 4595 O O . ASP B 1 211 ? 45.689 70.542 -14.418 1.00 30.30 227 ASP B O 1
ATOM 4600 N N . PHE B 1 212 ? 43.479 70.104 -14.745 1.00 30.83 228 PHE B N 1
ATOM 4601 C CA . PHE B 1 212 ? 43.028 71.269 -14.013 1.00 29.59 228 PHE B CA 1
ATOM 4602 C C . PHE B 1 212 ? 43.427 71.058 -12.553 1.00 24.95 228 PHE B C 1
ATOM 4603 O O . PHE B 1 212 ? 44.014 71.951 -11.977 1.00 27.99 228 PHE B O 1
ATOM 4611 N N . TRP B 1 213 ? 43.098 69.901 -11.984 1.00 29.24 229 TRP B N 1
ATOM 4612 C CA . TRP B 1 213 ? 43.389 69.641 -10.542 1.00 30.84 229 TRP B CA 1
ATOM 4613 C C . TRP B 1 213 ? 44.903 69.683 -10.282 1.00 27.87 229 TRP B C 1
ATOM 4614 O O . TRP B 1 213 ? 45.365 70.214 -9.262 1.00 26.76 229 TRP B O 1
ATOM 4625 N N . LEU B 1 214 ? 45.679 69.139 -11.224 1.00 28.45 230 LEU B N 1
ATOM 4626 C CA . LEU B 1 214 ? 47.119 69.128 -11.093 1.00 28.25 230 LEU B CA 1
ATOM 4627 C C . LEU B 1 214 ? 47.681 70.516 -10.922 1.00 31.31 230 LEU B C 1
ATOM 4628 O O . LEU B 1 214 ? 48.470 70.778 -10.022 1.00 27.72 230 LEU B O 1
ATOM 4633 N N . ARG B 1 215 ? 47.265 71.422 -11.791 1.00 27.42 231 ARG B N 1
ATOM 4634 C CA . ARG B 1 215 ? 47.771 72.760 -11.705 1.00 26.31 231 ARG B CA 1
ATOM 4635 C C . ARG B 1 215 ? 47.276 73.469 -10.450 1.00 25.91 231 ARG B C 1
ATOM 4636 O O . ARG B 1 215 ? 48.070 74.054 -9.707 1.00 31.26 231 ARG B O 1
ATOM 4644 N N . HIS B 1 216 ? 45.977 73.442 -10.199 1.00 26.62 232 HIS B N 1
ATOM 4645 C CA . HIS B 1 216 ? 45.360 74.065 -9.039 1.00 33.58 232 HIS B CA 1
ATOM 4646 C C . HIS B 1 216 ? 45.951 73.576 -7.717 1.00 27.23 232 HIS B C 1
ATOM 4647 O O . HIS B 1 216 ? 46.243 74.377 -6.816 1.00 26.41 232 HIS B O 1
ATOM 4654 N N . ARG B 1 217 ? 46.130 72.281 -7.595 1.00 27.76 233 ARG B N 1
ATOM 4655 C CA . ARG B 1 217 ? 46.710 71.727 -6.374 1.00 28.52 233 ARG B CA 1
ATOM 4656 C C . ARG B 1 217 ? 48.160 72.180 -6.196 1.00 29.15 233 ARG B C 1
ATOM 4657 O O . ARG B 1 217 ? 48.571 72.546 -5.093 1.00 25.82 233 ARG B O 1
ATOM 4665 N N . LEU B 1 218 ? 48.950 72.166 -7.277 1.00 24.89 234 LEU B N 1
ATOM 4666 C CA . LEU B 1 218 ? 50.318 72.610 -7.161 1.00 23.75 234 LEU B CA 1
ATOM 4667 C C . LEU B 1 218 ? 50.365 74.090 -6.803 1.00 25.16 234 LEU B C 1
ATOM 4668 O O . LEU B 1 218 ? 51.225 74.495 -6.037 1.00 23.11 234 LEU B O 1
ATOM 4673 N N . LEU B 1 219 ? 49.454 74.903 -7.355 1.00 25.27 235 LEU B N 1
ATOM 4674 C CA . LEU B 1 219 ? 49.499 76.313 -7.069 1.00 25.09 235 LEU B CA 1
ATOM 4675 C C . LEU B 1 219 ? 49.089 76.577 -5.593 1.00 26.57 235 LEU B C 1
ATOM 4676 O O . LEU B 1 219 ? 49.544 77.548 -4.965 1.00 25.41 235 LEU B O 1
ATOM 4681 N N . TRP B 1 220 ? 48.180 75.738 -5.092 1.00 23.73 236 TRP B N 1
ATOM 4682 C CA . TRP B 1 220 ? 47.726 75.808 -3.705 1.00 25.91 236 TRP B CA 1
ATOM 4683 C C . TRP B 1 220 ? 48.919 75.575 -2.720 1.00 23.71 236 TRP B C 1
ATOM 4684 O O . TRP B 1 220 ? 49.139 76.371 -1.798 1.00 24.38 236 TRP B O 1
ATOM 4695 N N . TRP B 1 221 ? 49.718 74.534 -2.948 1.00 23.26 237 TRP B N 1
ATOM 4696 C CA . TRP B 1 221 ? 50.909 74.319 -2.127 1.00 24.55 237 TRP B CA 1
ATOM 4697 C C . TRP B 1 221 ? 51.866 75.491 -2.229 1.00 25.22 237 TRP B C 1
ATOM 4698 O O . TRP B 1 221 ? 52.411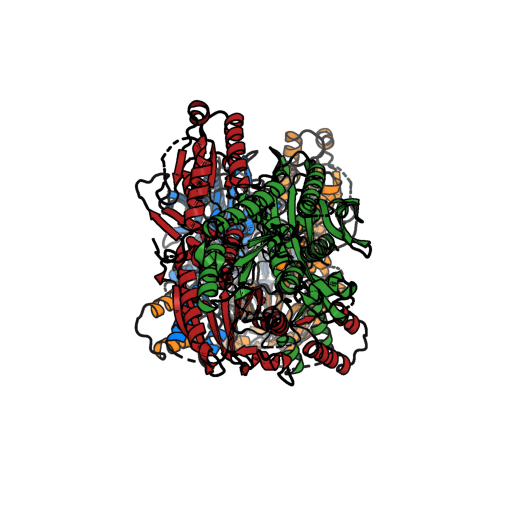 75.957 -1.250 1.00 26.27 237 TRP B O 1
ATOM 4709 N N . ARG B 1 222 ? 52.050 75.984 -3.435 1.00 24.41 238 ARG B N 1
ATOM 4710 C CA . ARG B 1 222 ? 53.011 77.064 -3.655 1.00 28.21 238 ARG B CA 1
ATOM 4711 C C . ARG B 1 222 ? 52.627 78.382 -3.107 1.00 32.47 238 ARG B C 1
ATOM 4712 O O . ARG B 1 222 ? 53.486 79.168 -2.729 1.00 29.06 238 ARG B O 1
ATOM 4720 N N . LYS B 1 223 ? 51.343 78.636 -3.000 1.00 26.16 239 LYS B N 1
ATOM 4721 C CA . LYS B 1 223 ? 50.950 79.929 -2.545 1.00 28.27 239 LYS B CA 1
ATOM 4722 C C . LYS B 1 223 ? 51.358 80.221 -1.085 1.00 32.51 239 LYS B C 1
ATOM 4723 O O . LYS B 1 223 ? 51.468 81.352 -0.746 1.00 26.90 239 LYS B O 1
ATOM 4729 N N . PHE B 1 224 ? 51.578 79.205 -0.256 1.00 23.53 240 PHE B N 1
ATOM 4730 C CA . PHE B 1 224 ? 52.007 79.401 1.135 1.00 26.58 240 PHE B CA 1
ATOM 4731 C C . PHE B 1 224 ? 53.530 79.275 1.361 1.00 33.99 240 PHE B C 1
ATOM 4732 O O . PHE B 1 224 ? 53.980 79.504 2.483 1.00 27.02 240 PHE B O 1
ATOM 4740 N N . ALA B 1 225 ? 54.309 78.974 0.308 1.00 29.94 241 ALA B N 1
ATOM 4741 C CA . ALA B 1 225 ? 55.708 78.666 0.417 1.00 28.97 241 ALA B CA 1
ATOM 4742 C C . ALA B 1 225 ? 56.636 79.856 0.277 1.00 32.33 241 ALA B C 1
ATOM 4743 O O . ALA B 1 225 ? 56.370 80.788 -0.471 1.00 32.80 241 ALA B O 1
ATOM 4753 N N . SER B 1 227 ? 59.750 79.163 -0.663 1.00 29.26 243 SER B N 1
ATOM 4754 C CA . SER B 1 227 ? 60.476 78.719 -1.874 1.00 31.09 243 SER B CA 1
ATOM 4755 C C . SER B 1 227 ? 59.561 77.822 -2.698 1.00 27.86 243 SER B C 1
ATOM 4756 O O . SER B 1 227 ? 59.633 76.592 -2.650 1.00 28.94 243 SER B O 1
ATOM 4759 N N . PRO B 1 228 ? 58.646 78.433 -3.413 1.00 26.44 244 PRO B N 1
ATOM 4760 C CA . PRO B 1 228 ? 57.619 77.665 -4.120 1.00 31.52 244 PRO B CA 1
ATOM 4761 C C . PRO B 1 228 ? 58.173 76.728 -5.145 1.00 35.20 244 PRO B C 1
ATOM 4762 O O . PRO B 1 228 ? 57.512 75.723 -5.419 1.00 26.43 244 PRO B O 1
ATOM 4766 N N . SER B 1 229 ? 59.385 76.976 -5.673 1.00 33.78 245 SER B N 1
ATOM 4767 C CA . SER B 1 229 ? 59.970 76.000 -6.599 1.00 31.16 245 SER B CA 1
ATOM 4768 C C . SER B 1 229 ? 60.348 74.684 -5.912 1.00 32.41 245 SER B C 1
ATOM 4769 O O . SER B 1 229 ? 60.575 73.657 -6.564 1.00 30.62 245 SER B O 1
ATOM 4772 N N . ASN B 1 230 ? 60.413 74.652 -4.599 1.00 28.46 246 ASN B N 1
ATOM 4773 C CA . ASN B 1 230 ? 60.658 73.367 -3.934 1.00 26.28 246 ASN B CA 1
ATOM 4774 C C . ASN B 1 230 ? 59.423 72.422 -3.949 1.00 26.44 246 ASN B C 1
ATOM 4775 O O . ASN B 1 230 ? 59.501 71.241 -3.558 1.00 30.60 246 ASN B O 1
ATOM 4780 N N . PHE B 1 231 ? 58.301 72.932 -4.425 1.00 27.83 247 PHE B N 1
ATOM 4781 C CA . PHE B 1 231 ? 57.121 72.065 -4.641 1.00 26.83 247 PHE B CA 1
ATOM 4782 C C . PHE B 1 231 ? 57.052 71.838 -6.130 1.00 32.77 247 PHE B C 1
ATOM 4783 O O . PHE B 1 231 ? 56.889 72.806 -6.892 1.00 33.26 247 PHE B O 1
ATOM 4791 N N . SER B 1 232 ? 57.146 70.587 -6.522 1.00 29.47 248 SER B N 1
ATOM 4792 C CA . SER B 1 232 ? 57.224 70.195 -7.928 1.00 36.33 248 SER B CA 1
ATOM 4793 C C . SER B 1 232 ? 56.257 69.079 -8.254 1.00 38.95 248 SER B C 1
ATOM 4794 O O . SER B 1 232 ? 55.555 68.548 -7.379 1.00 31.22 248 SER B O 1
ATOM 4797 N N . SER B 1 233 ? 56.222 68.673 -9.516 1.00 32.10 249 SER B N 1
ATOM 4798 C CA . SER B 1 233 ? 55.280 67.657 -9.929 1.00 26.46 249 SER B CA 1
ATOM 4799 C C . SER B 1 233 ? 55.814 66.792 -11.032 1.00 32.46 249 SER B C 1
ATOM 4800 O O . SER B 1 233 ? 56.729 67.202 -11.761 1.00 28.11 249 SER B O 1
ATOM 4803 N N . ALA B 1 234 ? 55.244 65.607 -11.160 1.00 26.72 250 ALA B N 1
ATOM 4804 C CA . ALA B 1 234 ? 55.618 64.655 -12.204 1.00 30.58 250 ALA B CA 1
ATOM 4805 C C . ALA B 1 234 ? 54.413 63.844 -12.585 1.00 36.27 250 ALA B C 1
ATOM 4806 O O . ALA B 1 234 ? 53.462 63.666 -11.790 1.00 33.85 250 ALA B O 1
ATOM 4808 N N . ASP B 1 235 ? 54.426 63.327 -13.808 1.00 28.87 251 ASP B N 1
ATOM 4809 C CA . ASP B 1 235 ? 53.414 62.348 -14.231 1.00 27.42 251 ASP B CA 1
ATOM 4810 C C . ASP B 1 235 ? 53.808 60.956 -13.688 1.00 32.82 251 ASP B C 1
ATOM 4811 O O . ASP B 1 235 ? 54.963 60.698 -13.412 1.00 37.57 251 ASP B O 1
ATOM 4816 N N . CYS B 1 236 ? 52.836 60.067 -13.544 1.00 29.47 252 CYS B N 1
ATOM 4817 C CA . CYS B 1 236 ? 53.075 58.696 -13.103 1.00 34.61 252 CYS B CA 1
ATOM 4818 C C . CYS B 1 236 ? 51.999 57.789 -13.688 1.00 36.98 252 CYS B C 1
ATOM 4819 O O . CYS B 1 236 ? 50.981 58.250 -14.231 1.00 38.45 252 CYS B O 1
ATOM 4822 N N . GLN B 1 237 ? 52.205 56.480 -13.631 1.00 36.27 253 GLN B N 1
ATOM 4823 C CA . GLN B 1 237 ? 51.111 55.611 -13.995 1.00 30.64 253 GLN B CA 1
ATOM 4824 C C . GLN B 1 237 ? 51.072 54.494 -13.002 1.00 38.02 253 GLN B C 1
ATOM 4825 O O . GLN B 1 237 ? 52.077 54.197 -12.379 1.00 40.42 253 GLN B O 1
ATOM 4831 N N . ASP B 1 238 ? 49.909 53.917 -12.766 1.00 37.25 254 ASP B N 1
ATOM 4832 C CA . ASP B 1 238 ? 49.856 52.839 -11.809 1.00 34.09 254 ASP B CA 1
ATOM 4833 C C . ASP B 1 238 ? 50.084 51.488 -12.481 1.00 38.64 254 ASP B C 1
ATOM 4834 O O . ASP B 1 238 ? 50.437 51.443 -13.661 1.00 35.30 254 ASP B O 1
ATOM 4839 N N . GLU B 1 239 ? 49.903 50.442 -11.693 1.00 37.18 255 GLU B N 1
ATOM 4840 C CA . GLU B 1 239 ? 50.031 49.025 -12.101 1.00 53.31 255 GLU B CA 1
ATOM 4841 C C . GLU B 1 239 ? 49.146 48.717 -13.304 1.00 51.85 255 GLU B C 1
ATOM 4842 O O . GLU B 1 239 ? 49.511 47.941 -14.207 1.00 50.90 255 GLU B O 1
ATOM 4848 N N . LEU B 1 240 ? 47.968 49.323 -13.300 1.00 44.47 256 LEU B N 1
ATOM 4849 C CA . LEU B 1 240 ? 47.000 49.057 -14.326 1.00 37.41 256 LEU B CA 1
ATOM 4850 C C . LEU B 1 240 ? 47.164 49.915 -15.538 1.00 40.40 256 LEU B C 1
ATOM 4851 O O . LEU B 1 240 ? 46.417 49.793 -16.477 1.00 42.32 256 LEU B O 1
ATOM 4856 N N . GLY B 1 241 ? 48.162 50.756 -15.563 1.00 36.27 257 GLY B N 1
ATOM 4857 C CA . GLY B 1 241 ? 48.326 51.661 -16.669 1.00 33.74 257 GLY B CA 1
ATOM 4858 C C . GLY B 1 241 ? 47.515 52.933 -16.582 1.00 35.04 257 GLY B C 1
ATOM 4859 O O . GLY B 1 241 ? 47.561 53.751 -17.492 1.00 38.63 257 GLY B O 1
ATOM 4860 N N . ARG B 1 242 ? 46.797 53.142 -15.479 1.00 35.54 258 ARG B N 1
ATOM 4861 C CA . ARG B 1 242 ? 46.049 54.393 -15.339 1.00 30.10 258 ARG B CA 1
ATOM 4862 C C . ARG B 1 242 ? 46.963 55.556 -15.101 1.00 31.21 258 ARG B C 1
ATOM 4863 O O . ARG B 1 242 ? 47.978 55.421 -14.469 1.00 34.05 258 ARG B O 1
ATOM 4871 N N . LYS B 1 243 ? 46.594 56.701 -15.648 1.00 29.73 259 LYS B N 1
ATOM 4872 C CA . LYS B 1 243 ? 47.378 57.895 -15.607 1.00 30.72 259 LYS B CA 1
ATOM 4873 C C . LYS B 1 243 ? 47.131 58.745 -14.375 1.00 28.44 259 LYS B C 1
ATOM 4874 O O . LYS B 1 243 ? 45.989 58.892 -13.939 1.00 29.45 259 LYS B O 1
ATOM 4880 N N . GLY B 1 244 ? 48.199 59.301 -13.872 1.00 29.77 260 GLY B N 1
ATOM 4881 C CA . GLY B 1 244 ? 48.127 60.254 -12.776 1.00 30.30 260 GLY B CA 1
ATOM 4882 C C . GLY B 1 244 ? 49.270 61.208 -12.736 1.00 34.81 260 GLY B C 1
ATOM 4883 O O . GLY B 1 244 ? 50.085 61.326 -13.669 1.00 28.44 260 GLY B O 1
ATOM 4884 N N . SER B 1 245 ? 49.329 61.936 -11.626 1.00 24.66 261 SER B N 1
ATOM 4885 C CA . SER B 1 245 ? 50.423 62.837 -11.368 1.00 29.04 261 SER B CA 1
ATOM 4886 C C . SER B 1 245 ? 50.679 62.844 -9.869 1.00 29.84 261 SER B C 1
ATOM 4887 O O . SER B 1 245 ? 49.829 62.452 -9.075 1.00 27.32 261 SER B O 1
ATOM 4890 N N . LYS B 1 246 ? 51.882 63.223 -9.499 1.00 25.75 262 LYS B N 1
ATOM 4891 C CA . LYS B 1 246 ? 52.217 63.341 -8.098 1.00 28.58 262 LYS B CA 1
ATOM 4892 C C . LYS B 1 246 ? 52.859 64.685 -7.910 1.00 33.03 262 LYS B C 1
ATOM 4893 O O . LYS B 1 246 ? 53.473 65.272 -8.853 1.00 25.91 262 LYS B O 1
ATOM 4899 N N . LEU B 1 247 ? 52.661 65.207 -6.701 1.00 25.50 263 LEU B N 1
ATOM 4900 C CA . LEU B 1 247 ? 53.244 66.464 -6.278 1.00 21.62 263 LEU B CA 1
ATOM 4901 C C . LEU B 1 247 ? 54.271 66.123 -5.213 1.00 26.45 263 LEU B C 1
ATOM 4902 O O . LEU B 1 247 ? 54.034 65.228 -4.380 1.00 30.39 263 LEU B O 1
ATOM 4907 N N . TYR B 1 248 ? 55.381 66.863 -5.205 1.00 21.95 264 TYR B N 1
ATOM 4908 C CA . TYR B 1 248 ? 56.515 66.577 -4.310 1.00 24.40 264 TYR B CA 1
ATOM 4909 C C . TYR B 1 248 ? 57.009 67.812 -3.627 1.00 26.70 264 TYR B C 1
ATOM 4910 O O . TYR B 1 248 ? 56.854 68.930 -4.113 1.00 28.39 264 TYR B O 1
ATOM 4919 N N . TYR B 1 249 ? 57.597 67.599 -2.458 1.00 25.23 265 TYR B N 1
ATOM 4920 C CA . TYR B 1 249 ? 58.324 68.633 -1.776 1.00 25.05 265 TYR B CA 1
ATOM 4921 C C . TYR B 1 249 ? 59.772 68.160 -1.694 1.00 27.10 265 TYR B C 1
ATOM 4922 O O . TYR B 1 249 ? 60.021 67.004 -1.358 1.00 24.92 265 TYR B O 1
ATOM 4931 N N . SER B 1 250 ? 60.723 69.049 -1.974 1.00 27.88 266 SER B N 1
ATOM 4932 C CA . SER B 1 250 ? 62.151 68.681 -1.896 1.00 31.75 266 SER B CA 1
ATOM 4933 C C . SER B 1 250 ? 62.645 68.867 -0.478 1.00 25.21 266 SER B C 1
ATOM 4934 O O . SER B 1 250 ? 63.022 69.998 -0.119 1.00 31.98 266 SER B O 1
ATOM 4937 N N . PHE B 1 251 ? 62.575 67.810 0.326 1.00 28.43 267 PHE B N 1
ATOM 4938 C CA . PHE B 1 251 ? 63.105 67.868 1.679 1.00 24.14 267 PHE B CA 1
ATOM 4939 C C . PHE B 1 251 ? 64.694 67.787 1.561 1.00 35.15 267 PHE B C 1
ATOM 4940 O O . PHE B 1 251 ? 65.189 67.374 0.541 1.00 33.49 267 PHE B O 1
ATOM 4948 N N . PRO B 1 252 ? 65.429 68.146 2.597 1.00 40.02 268 PRO B N 1
ATOM 4949 C CA . PRO B 1 252 ? 66.900 68.134 2.518 1.00 45.39 268 PRO B CA 1
ATOM 4950 C C . PRO B 1 252 ? 67.450 66.805 2.034 1.00 46.52 268 PRO B C 1
ATOM 4951 O O . PRO B 1 252 ? 68.407 66.807 1.281 1.00 44.02 268 PRO B O 1
ATOM 4955 N N . TRP B 1 253 ? 66.866 65.698 2.458 1.00 36.38 269 TRP B N 1
ATOM 4956 C CA . TRP B 1 253 ? 67.280 64.374 2.025 1.00 40.52 269 TRP B CA 1
ATOM 4957 C C . TRP B 1 253 ? 66.762 63.946 0.646 1.00 50.22 269 TRP B C 1
ATOM 4958 O O . TRP B 1 253 ? 67.172 62.936 0.130 1.00 47.44 269 TRP B O 1
ATOM 4969 N N . GLY B 1 254 ? 65.821 64.671 0.057 1.00 43.94 270 GLY B N 1
ATOM 4970 C CA . GLY B 1 254 ? 65.284 64.245 -1.221 1.00 42.71 270 GLY B CA 1
ATOM 4971 C C . GLY B 1 254 ? 63.809 64.592 -1.367 1.00 39.35 270 GLY B C 1
ATOM 4972 O O . GLY B 1 254 ? 63.241 65.192 -0.456 1.00 32.31 270 GLY B O 1
ATOM 4973 N N . LYS B 1 255 ? 63.239 64.305 -2.528 1.00 33.04 271 LYS B N 1
ATOM 4974 C CA . LYS B 1 255 ? 61.831 64.624 -2.815 1.00 33.34 271 LYS B CA 1
ATOM 4975 C C . LYS B 1 255 ? 60.928 63.570 -2.169 1.00 35.37 271 LYS B C 1
ATOM 4976 O O . LYS B 1 255 ? 61.305 62.407 -2.093 1.00 32.39 271 LYS B O 1
ATOM 4982 N N . GLU B 1 256 ? 59.791 63.990 -1.578 1.00 29.15 272 GLU B N 1
ATOM 4983 C CA . GLU B 1 256 ? 58.803 63.065 -1.053 1.00 25.23 272 GLU B CA 1
ATOM 4984 C C . GLU B 1 256 ? 57.458 63.469 -1.628 1.00 24.70 272 GLU B C 1
ATOM 4985 O O . GLU B 1 256 ? 57.186 64.673 -1.761 1.00 26.93 272 GLU B O 1
ATOM 4991 N N . PRO B 1 257 ? 56.670 62.493 -2.030 1.00 26.77 273 PRO B N 1
ATOM 4992 C CA . PRO B 1 257 ? 55.375 62.777 -2.601 1.00 28.33 273 PRO B CA 1
ATOM 4993 C C . PRO B 1 257 ? 54.449 63.276 -1.479 1.00 31.18 273 PRO B C 1
ATOM 4994 O O . PRO B 1 257 ? 54.381 62.715 -0.406 1.00 30.90 273 PRO B O 1
ATOM 4998 N N . ILE B 1 258 ? 53.811 64.382 -1.723 1.00 25.65 274 ILE B N 1
ATOM 4999 C CA . ILE B 1 258 ? 52.867 64.955 -0.810 1.00 26.85 274 ILE B CA 1
ATOM 5000 C C . ILE B 1 258 ? 51.426 64.883 -1.334 1.00 30.53 274 ILE B C 1
ATOM 5001 O O . ILE B 1 258 ? 50.493 65.098 -0.563 1.00 29.48 274 ILE B O 1
ATOM 5006 N N . GLU B 1 259 ? 51.239 64.598 -2.620 1.00 24.71 275 GLU B N 1
ATOM 5007 C CA . GLU B 1 259 ? 49.889 64.498 -3.178 1.00 27.39 275 GLU B CA 1
ATOM 5008 C C . GLU B 1 259 ? 49.932 63.655 -4.421 1.00 24.84 275 GLU B C 1
ATOM 5009 O O . GLU B 1 259 ? 50.924 63.690 -5.191 1.00 22.72 275 GLU B O 1
ATOM 5015 N N . THR B 1 260 ? 48.914 62.825 -4.565 1.00 23.94 276 THR B N 1
ATOM 5016 C CA . THR B 1 260 ? 48.719 62.005 -5.764 1.00 24.93 276 THR B CA 1
ATOM 5017 C C . THR B 1 260 ? 47.360 62.270 -6.358 1.00 29.47 276 THR B C 1
ATOM 5018 O O . THR B 1 260 ? 46.325 62.419 -5.663 1.00 25.58 276 THR B O 1
ATOM 5022 N N . LEU B 1 261 ? 47.358 62.328 -7.665 1.00 23.08 277 LEU B N 1
ATOM 5023 C CA . LEU B 1 261 ? 46.146 62.509 -8.440 1.00 24.43 277 LEU B CA 1
ATOM 5024 C C . LEU B 1 261 ? 46.039 61.369 -9.411 1.00 30.13 277 LEU B C 1
ATOM 5025 O O . LEU B 1 261 ? 47.006 61.139 -10.138 1.00 28.41 277 LEU B O 1
ATOM 5030 N N . TRP B 1 262 ? 44.924 60.645 -9.403 1.00 26.76 278 TRP B N 1
ATOM 5031 C CA . TRP B 1 262 ? 44.695 59.496 -10.266 1.00 26.05 278 TRP B CA 1
ATOM 5032 C C . TRP B 1 262 ? 43.422 59.623 -11.079 1.00 31.34 278 TRP B C 1
ATOM 5033 O O . TRP B 1 262 ? 42.379 60.029 -10.587 1.00 29.13 278 TRP B O 1
ATOM 5044 N N . ASN B 1 263 ? 43.501 59.209 -12.339 1.00 29.32 279 ASN B N 1
ATOM 5045 C CA . ASN B 1 263 ? 42.288 59.077 -13.176 1.00 26.65 279 ASN B CA 1
ATOM 5046 C C . ASN B 1 263 ? 41.947 57.630 -13.040 1.00 32.78 279 ASN B C 1
ATOM 5047 O O . ASN B 1 263 ? 42.538 56.788 -13.704 1.00 31.26 279 ASN B O 1
ATOM 5052 N N . LEU B 1 264 ? 41.024 57.314 -12.158 1.00 28.58 280 LEU B N 1
ATOM 5053 C CA . LEU B 1 264 ? 40.732 55.946 -11.859 1.00 29.37 280 LEU B CA 1
ATOM 5054 C C . LEU B 1 264 ? 39.792 55.249 -12.848 1.00 32.61 280 LEU B C 1
ATOM 5055 O O . LEU B 1 264 ? 39.690 54.055 -12.790 1.00 30.92 280 LEU B O 1
ATOM 5060 N N . GLY B 1 265 ? 39.114 55.983 -13.703 1.00 32.17 281 GLY B N 1
ATOM 5061 C CA . GLY B 1 265 ? 38.082 55.391 -14.545 1.00 35.35 281 GLY B CA 1
ATOM 5062 C C . GLY B 1 265 ? 36.895 54.938 -13.675 1.00 38.86 281 GLY B C 1
ATOM 5063 O O . GLY B 1 265 ? 36.636 55.499 -12.628 1.00 37.91 281 GLY B O 1
ATOM 5064 N N . ASP B 1 266 ? 36.229 53.852 -14.022 1.00 44.35 282 ASP B N 1
ATOM 5065 C CA . ASP B 1 266 ? 35.010 53.478 -13.297 1.00 41.95 282 ASP B CA 1
ATOM 5066 C C . ASP B 1 266 ? 34.958 52.158 -12.517 1.00 36.99 282 ASP B C 1
ATOM 5067 O O . ASP B 1 266 ? 34.008 51.889 -11.815 1.00 52.37 282 ASP B O 1
ATOM 5072 N N . GLN B 1 267 ? 35.963 51.335 -12.630 1.00 47.19 283 GLN B N 1
ATOM 5073 C CA . GLN B 1 267 ? 35.915 50.005 -12.015 1.00 49.37 283 GLN B CA 1
ATOM 5074 C C . GLN B 1 267 ? 35.610 50.001 -10.522 1.00 53.68 283 GLN B C 1
ATOM 5075 O O . GLN B 1 267 ? 34.740 49.256 -10.062 1.00 54.56 283 GLN B O 1
ATOM 5081 N N . GLU B 1 268 ? 36.307 50.843 -9.758 1.00 55.75 284 GLU B N 1
ATOM 5082 C CA . GLU B 1 268 ? 36.069 50.938 -8.320 1.00 42.87 284 GLU B CA 1
ATOM 5083 C C . GLU B 1 268 ? 34.578 51.303 -8.051 1.00 33.99 284 GLU B C 1
ATOM 5084 O O . GLU B 1 268 ? 33.951 50.769 -7.119 1.00 39.83 284 GLU B O 1
ATOM 5090 N N . LEU B 1 269 ? 34.019 52.214 -8.835 1.00 34.38 285 LEU B N 1
ATOM 5091 C CA . LEU B 1 269 ? 32.601 52.599 -8.633 1.00 34.40 285 LEU B CA 1
ATOM 5092 C C . LEU B 1 269 ? 31.640 51.428 -8.913 1.00 38.23 285 LEU B C 1
ATOM 5093 O O . LEU B 1 269 ? 30.750 51.162 -8.124 1.00 35.88 285 LEU B O 1
ATOM 5098 N N . LEU B 1 270 ? 31.838 50.746 -10.030 1.00 42.50 286 LEU B N 1
ATOM 5099 C CA . LEU B 1 270 ? 31.034 49.576 -10.354 1.00 43.64 286 LEU B CA 1
ATOM 5100 C C . LEU B 1 270 ? 31.228 48.487 -9.305 1.00 45.47 286 LEU B C 1
ATOM 5101 O O . LEU B 1 270 ? 30.288 47.773 -8.977 1.00 48.81 286 LEU B O 1
ATOM 5106 N N . HIS B 1 271 ? 32.467 48.399 -8.779 1.00 37.45 287 HIS B N 1
ATOM 5107 C CA . HIS B 1 271 ? 32.755 47.430 -7.754 1.00 40.95 287 HIS B CA 1
ATOM 5108 C C . HIS B 1 271 ? 31.950 47.720 -6.474 1.00 53.21 287 HIS B C 1
ATOM 5109 O O . HIS B 1 271 ? 31.685 46.822 -5.693 1.00 44.38 287 HIS B O 1
ATOM 5116 N N . THR B 1 272 ? 31.564 48.990 -6.282 1.00 43.95 288 THR B N 1
ATOM 5117 C CA . THR B 1 272 ? 30.840 49.418 -5.083 1.00 37.49 288 THR B CA 1
ATOM 5118 C C . THR B 1 272 ? 29.336 49.156 -5.168 1.00 38.93 288 THR B C 1
ATOM 5119 O O . THR B 1 272 ? 28.663 48.915 -4.163 1.00 41.93 288 THR B O 1
ATOM 5123 N N . TYR B 1 273 ? 28.806 49.229 -6.376 1.00 40.34 289 TYR B N 1
ATOM 5124 C CA . TYR B 1 273 ? 27.415 49.047 -6.613 1.00 45.44 289 TYR B CA 1
ATOM 5125 C C . TYR B 1 273 ? 27.146 47.916 -7.611 1.00 43.90 289 TYR B C 1
ATOM 5126 O O . TYR B 1 273 ? 26.884 48.168 -8.799 1.00 51.57 289 TYR B O 1
ATOM 5135 N N . PRO B 1 274 ? 27.194 46.676 -7.171 1.00 61.23 290 PRO B N 1
ATOM 5136 C CA . PRO B 1 274 ? 26.846 45.526 -8.029 1.00 60.18 290 PRO B CA 1
ATOM 5137 C C . PRO B 1 274 ? 25.377 45.550 -8.453 1.00 64.57 290 PRO B C 1
ATOM 5138 O O . PRO B 1 274 ? 24.546 45.944 -7.638 1.00 66.35 290 PRO B O 1
ATOM 5142 N N . GLY B 1 275 ? 25.067 45.122 -9.679 1.00 70.98 291 GLY B N 1
ATOM 5143 C CA . GLY B 1 275 ? 23.693 45.046 -10.178 1.00 70.18 291 GLY B CA 1
ATOM 5144 C C . GLY B 1 275 ? 22.960 46.341 -10.537 1.00 74.83 291 GLY B C 1
ATOM 5145 O O . GLY B 1 275 ? 22.658 46.607 -11.703 1.00 81.64 291 GLY B O 1
ATOM 5146 N N . ASN B 1 276 ? 22.667 47.139 -9.517 1.00 72.79 292 ASN B N 1
ATOM 5147 C CA . ASN B 1 276 ? 21.902 48.389 -9.638 1.00 74.40 292 ASN B CA 1
ATOM 5148 C C . ASN B 1 276 ? 22.498 49.545 -10.464 1.00 63.20 292 ASN B C 1
ATOM 5149 O O . ASN B 1 276 ? 22.584 50.675 -9.954 1.00 63.49 292 ASN B O 1
ATOM 5154 N N . VAL B 1 277 ? 22.831 49.335 -11.730 1.00 58.51 293 VAL B N 1
ATOM 5155 C CA . VAL B 1 277 ? 23.583 50.385 -12.457 1.00 54.27 293 VAL B CA 1
ATOM 5156 C C . VAL B 1 277 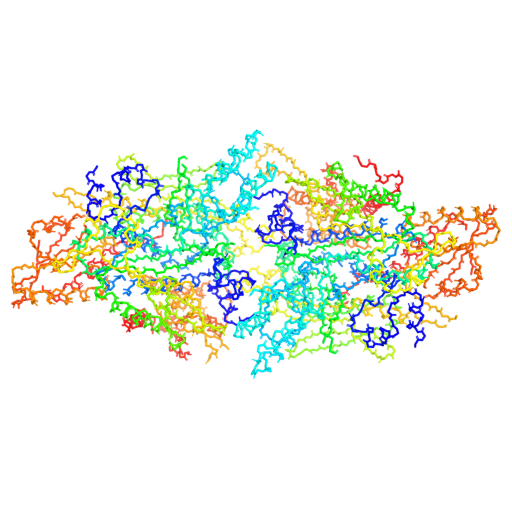? 22.790 51.667 -12.705 1.00 44.70 293 VAL B C 1
ATOM 5157 O O . VAL B 1 277 ? 23.336 52.805 -12.735 1.00 43.80 293 VAL B O 1
ATOM 5161 N N . SER B 1 278 ? 21.488 51.503 -12.876 1.00 41.74 294 SER B N 1
ATOM 5162 C CA . SER B 1 278 ? 20.619 52.631 -13.105 1.00 43.93 294 SER B CA 1
ATOM 5163 C C . SER B 1 278 ? 20.718 53.696 -12.015 1.00 42.37 294 SER B C 1
ATOM 5164 O O . SER B 1 278 ? 20.518 54.876 -12.264 1.00 46.72 294 SER B O 1
ATOM 5167 N N . THR B 1 279 ? 21.035 53.283 -10.805 1.00 37.94 295 THR B N 1
ATOM 5168 C CA . THR B 1 279 ? 21.049 54.245 -9.717 1.00 43.41 295 THR B CA 1
ATOM 5169 C C . THR B 1 279 ? 22.384 54.961 -9.596 1.00 41.05 295 THR B C 1
ATOM 5170 O O . THR B 1 279 ? 22.513 55.896 -8.810 1.00 38.36 295 THR B O 1
ATOM 5174 N N . ILE B 1 280 ? 23.391 54.552 -10.370 1.00 32.13 296 ILE B N 1
ATOM 5175 C CA . ILE B 1 280 ? 24.656 55.297 -10.360 1.00 36.75 296 ILE B CA 1
ATOM 5176 C C . ILE B 1 280 ? 24.919 56.119 -11.596 1.00 35.28 296 ILE B C 1
ATOM 5177 O O . ILE B 1 280 ? 25.934 56.795 -11.675 1.00 30.48 296 ILE B O 1
ATOM 5182 N N . GLN B 1 281 ? 24.008 56.136 -12.566 1.00 36.38 297 GLN B N 1
ATOM 5183 C CA . GLN B 1 281 ? 24.259 56.978 -13.743 1.00 28.29 297 GLN B CA 1
ATOM 5184 C C . GLN B 1 281 ? 23.933 58.420 -13.528 1.00 33.19 297 GLN B C 1
ATOM 5185 O O . GLN B 1 281 ? 22.869 58.796 -13.003 1.00 35.72 297 GLN B O 1
ATOM 5191 N N . GLY B 1 282 ? 24.866 59.249 -13.953 1.00 34.42 298 GLY B N 1
ATOM 5192 C CA . GLY B 1 282 ? 24.755 60.668 -13.814 1.00 30.37 298 GLY B CA 1
ATOM 5193 C C . GLY B 1 282 ? 24.427 61.251 -15.191 1.00 38.82 298 GLY B C 1
ATOM 5194 O O . GLY B 1 282 ? 24.514 60.566 -16.201 1.00 34.98 298 GLY B O 1
ATOM 5195 N N . ARG B 1 283 ? 24.036 62.501 -15.228 1.00 33.50 299 ARG B N 1
ATOM 5196 C CA . ARG B 1 283 ? 23.690 63.139 -16.479 1.00 38.17 299 ARG B CA 1
ATOM 5197 C C . ARG B 1 283 ? 24.882 63.863 -17.048 1.00 44.16 299 ARG B C 1
ATOM 5198 O O . ARG B 1 283 ? 25.505 64.662 -16.357 1.00 38.35 299 ARG B O 1
ATOM 5206 N N . ASP B 1 284 ? 25.197 63.574 -18.311 1.00 35.81 300 ASP B N 1
ATOM 5207 C CA . ASP B 1 284 ? 26.148 64.365 -19.090 1.00 39.53 300 ASP B CA 1
ATOM 5208 C C . ASP B 1 284 ? 25.292 64.903 -20.244 1.00 41.33 300 ASP B C 1
ATOM 5209 O O . ASP B 1 284 ? 25.230 64.312 -21.309 1.00 43.79 300 ASP B O 1
ATOM 5214 N N . GLY B 1 285 ? 24.626 66.023 -20.005 1.00 47.09 301 GLY B N 1
ATOM 5215 C CA . GLY B 1 285 ? 23.632 66.553 -20.931 1.00 45.02 301 GLY B CA 1
ATOM 5216 C C . GLY B 1 285 ? 22.495 65.554 -20.995 1.00 41.83 301 GLY B C 1
ATOM 5217 O O . GLY B 1 285 ? 21.905 65.227 -19.992 1.00 43.02 301 GLY B O 1
ATOM 5218 N N . ARG B 1 286 ? 22.270 64.991 -22.170 1.00 40.45 302 ARG B N 1
ATOM 5219 C CA . ARG B 1 286 ? 21.185 64.081 -22.447 1.00 46.17 302 ARG B CA 1
ATOM 5220 C C . ARG B 1 286 ? 21.593 62.662 -22.196 1.00 41.44 302 ARG B C 1
ATOM 5221 O O . ARG B 1 286 ? 20.774 61.769 -22.209 1.00 46.18 302 ARG B O 1
ATOM 5229 N N . LYS B 1 287 ? 22.880 62.447 -21.997 1.00 37.92 303 LYS B N 1
ATOM 5230 C CA . LYS B 1 287 ? 23.357 61.106 -21.874 1.00 38.43 303 LYS B CA 1
ATOM 5231 C C . LYS B 1 287 ? 23.339 60.745 -20.394 1.00 38.41 303 LYS B C 1
ATOM 5232 O O . LYS B 1 287 ? 23.568 61.596 -19.549 1.00 36.89 303 LYS B O 1
ATOM 5238 N N . ASN B 1 288 ? 23.015 59.502 -20.097 1.00 38.81 304 ASN B N 1
ATOM 5239 C CA . ASN B 1 288 ? 23.076 58.960 -18.771 1.00 36.47 304 ASN B CA 1
ATOM 5240 C C . ASN B 1 288 ? 24.309 58.076 -18.768 1.00 41.63 304 ASN B C 1
ATOM 5241 O O . ASN B 1 288 ? 24.408 57.162 -19.601 1.00 38.09 304 ASN B O 1
ATOM 5246 N N . VAL B 1 289 ? 25.282 58.369 -17.898 1.00 32.32 305 VAL B N 1
ATOM 5247 C CA . VAL B 1 289 ? 26.533 57.618 -17.904 1.00 27.77 305 VAL B CA 1
ATOM 5248 C C . VAL B 1 289 ? 27.089 57.337 -16.519 1.00 30.94 305 VAL B C 1
ATOM 5249 O O . VAL B 1 289 ? 26.859 58.122 -15.601 1.00 31.62 305 VAL B O 1
ATOM 5253 N N . VAL B 1 290 ? 27.814 56.238 -16.384 1.00 33.24 306 VAL B N 1
ATOM 5254 C CA . VAL B 1 290 ? 28.530 55.963 -15.143 1.00 33.57 306 VAL B CA 1
ATOM 5255 C C . VAL B 1 290 ? 29.737 56.854 -15.210 1.00 31.07 306 VAL B C 1
ATOM 5256 O O . VAL B 1 290 ? 30.478 56.824 -16.154 1.00 29.73 306 VAL B O 1
ATOM 5260 N N . PRO B 1 291 ? 29.951 57.734 -14.243 1.00 31.18 307 PRO B N 1
ATOM 5261 C CA . PRO B 1 291 ? 31.091 58.633 -14.386 1.00 26.81 307 PRO B CA 1
ATOM 5262 C C . PRO B 1 291 ? 32.446 57.963 -14.162 1.00 29.65 307 PRO B C 1
ATOM 5263 O O . PRO B 1 291 ? 32.545 56.962 -13.468 1.00 33.31 307 PRO B O 1
ATOM 5267 N N . CYS B 1 292 ? 33.465 58.626 -14.676 1.00 32.81 308 CYS B N 1
ATOM 5268 C CA . CYS B 1 292 ? 34.865 58.313 -14.458 1.00 28.76 308 CYS B CA 1
ATOM 5269 C C . CYS B 1 292 ? 35.179 58.980 -13.085 1.00 33.74 308 CYS B C 1
ATOM 5270 O O . CYS B 1 292 ? 34.582 59.988 -12.737 1.00 30.84 308 CYS B O 1
ATOM 5273 N N . VAL B 1 293 ? 36.048 58.374 -12.301 1.00 30.29 309 VAL B N 1
ATOM 5274 C CA . VAL B 1 293 ? 36.395 58.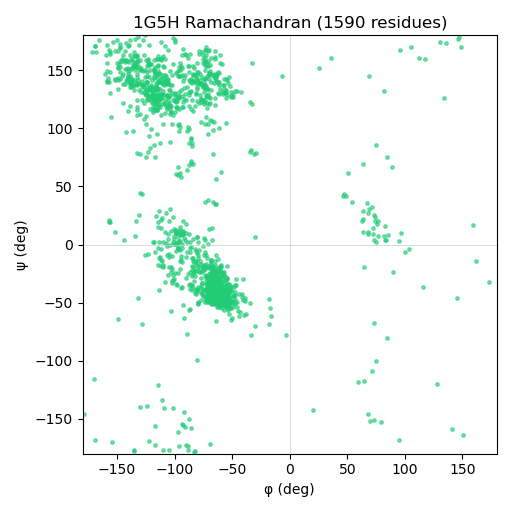880 -10.960 1.00 25.48 309 VAL B CA 1
ATOM 5275 C C . VAL B 1 293 ? 37.842 59.389 -10.957 1.00 26.90 309 VAL B C 1
ATOM 5276 O O . VAL B 1 293 ? 38.732 58.696 -11.402 1.00 28.10 309 VAL B O 1
ATOM 5280 N N . LEU B 1 294 ? 38.072 60.596 -10.481 1.00 25.40 310 LEU B N 1
ATOM 5281 C CA . LEU B 1 294 ? 39.421 61.066 -10.300 1.00 23.85 310 LEU B CA 1
ATOM 5282 C C . LEU B 1 294 ? 39.604 61.133 -8.798 1.00 31.92 310 LEU B C 1
ATOM 5283 O O . LEU B 1 294 ? 38.673 61.511 -8.085 1.00 29.20 310 LEU B O 1
ATOM 5288 N N . SER B 1 295 ? 40.772 60.702 -8.326 1.00 27.09 311 SER B N 1
ATOM 5289 C CA . SER B 1 295 ? 41.143 60.803 -6.896 1.00 31.58 311 SER B CA 1
ATOM 5290 C C . SER B 1 295 ? 42.260 61.832 -6.733 1.00 31.31 311 SER B C 1
ATOM 5291 O O . SER B 1 295 ? 43.322 61.689 -7.340 1.00 30.10 311 SER B O 1
ATOM 5294 N N . VAL B 1 296 ? 42.073 62.821 -5.872 1.00 24.32 312 VAL B N 1
ATOM 5295 C CA . VAL B 1 296 ? 43.036 63.857 -5.628 1.00 22.60 312 VAL B CA 1
ATOM 5296 C C . VAL B 1 296 ? 43.301 63.831 -4.102 1.00 38.43 312 VAL B C 1
ATOM 5297 O O . VAL B 1 296 ? 42.420 64.264 -3.332 1.00 33.57 312 VAL B O 1
ATOM 5301 N N . SER B 1 297 ? 44.452 63.276 -3.673 1.00 26.29 313 SER B N 1
ATOM 5302 C CA . SER B 1 297 ? 44.733 63.061 -2.224 1.00 27.59 313 SER B CA 1
ATOM 5303 C C . SER B 1 297 ? 46.086 63.619 -1.754 1.00 30.92 313 SER B C 1
ATOM 5304 O O . SER B 1 297 ? 47.154 63.248 -2.302 1.00 28.10 313 SER B O 1
ATOM 5307 N N . GLY B 1 298 ? 46.027 64.478 -0.745 1.00 25.40 314 GLY B N 1
ATOM 5308 C CA . GLY B 1 298 ? 47.169 65.179 -0.191 1.00 27.23 314 GLY B CA 1
ATOM 5309 C C . GLY B 1 298 ? 47.505 64.658 1.195 1.00 30.52 314 GLY B C 1
ATOM 5310 O O . GLY B 1 298 ? 46.584 64.282 1.936 1.00 29.74 314 GLY B O 1
ATOM 5311 N N . ASP B 1 299 ? 48.784 64.631 1.548 1.00 28.69 315 ASP B N 1
ATOM 5312 C CA . ASP B 1 299 ? 49.202 64.214 2.880 1.00 28.04 315 ASP B CA 1
ATOM 5313 C C . ASP B 1 299 ? 49.366 65.428 3.749 1.00 27.30 315 ASP B C 1
ATOM 5314 O O . ASP B 1 299 ? 50.368 66.154 3.670 1.00 25.11 315 ASP B O 1
ATOM 5319 N N . VAL B 1 300 ? 48.362 65.681 4.581 1.00 23.69 316 VAL B N 1
ATOM 5320 C CA . VAL B 1 300 ? 48.365 66.890 5.416 1.00 23.52 316 VAL B CA 1
ATOM 5321 C C . VAL B 1 300 ? 49.535 66.927 6.404 1.00 25.24 316 VAL B C 1
ATOM 5322 O O . VAL B 1 300 ? 50.110 68.010 6.673 1.00 25.75 316 VAL B O 1
ATOM 5326 N N . ASP B 1 301 ? 49.937 65.765 6.864 1.00 27.37 317 ASP B N 1
ATOM 5327 C CA . ASP B 1 301 ? 51.005 65.662 7.844 1.00 25.63 317 ASP B CA 1
ATOM 5328 C C . ASP B 1 301 ? 52.319 65.938 7.219 1.00 27.38 317 ASP B C 1
ATOM 5329 O O . ASP B 1 301 ? 53.067 66.715 7.741 1.00 27.93 317 ASP B O 1
ATOM 5334 N N . LEU B 1 302 ? 52.604 65.285 6.101 1.00 24.86 318 LEU B N 1
ATOM 5335 C CA . LEU B 1 302 ? 53.843 65.503 5.435 1.00 23.36 318 LEU B CA 1
ATOM 5336 C C . LEU B 1 302 ? 53.871 66.935 4.895 1.00 25.63 318 LEU B C 1
ATOM 5337 O O . LEU B 1 302 ? 54.899 67.573 4.851 1.00 28.01 318 LEU B O 1
ATOM 5342 N N . GLY B 1 303 ? 52.713 67.465 4.530 1.00 26.69 319 GLY B N 1
ATOM 5343 C CA . GLY B 1 303 ? 52.596 68.836 4.038 1.00 25.91 319 GLY B CA 1
ATOM 5344 C C . GLY B 1 303 ? 52.953 69.842 5.155 1.00 24.73 319 GLY B C 1
ATOM 5345 O O . GLY B 1 303 ? 53.593 70.855 4.902 1.00 24.64 319 GLY B O 1
ATOM 5346 N N . THR B 1 304 ? 52.549 69.520 6.387 1.00 26.33 320 THR B N 1
ATOM 5347 C CA . THR B 1 304 ? 52.906 70.326 7.576 1.00 24.57 320 THR B CA 1
ATOM 5348 C C . THR B 1 304 ? 54.415 70.350 7.746 1.00 25.17 320 THR B C 1
ATOM 5349 O O . THR B 1 304 ? 55.005 71.405 7.934 1.00 24.92 320 THR B O 1
ATOM 5353 N N . LEU B 1 305 ? 55.033 69.181 7.687 1.00 25.65 321 LEU B N 1
ATOM 5354 C CA . LEU B 1 305 ? 56.493 69.080 7.785 1.00 22.95 321 LEU B CA 1
ATOM 5355 C C . LEU B 1 305 ? 57.195 69.821 6.653 1.00 22.48 321 LEU B C 1
ATOM 5356 O O . LEU B 1 305 ? 58.173 70.465 6.884 1.00 23.79 321 LEU B O 1
ATOM 5361 N N . ALA B 1 306 ? 56.635 69.760 5.451 1.00 23.83 322 ALA B N 1
ATOM 5362 C CA . ALA B 1 306 ? 57.167 70.520 4.288 1.00 20.79 322 ALA B CA 1
ATOM 5363 C C . ALA B 1 306 ? 57.186 72.022 4.590 1.00 25.09 322 ALA B C 1
ATOM 5364 O O . ALA B 1 306 ? 58.198 72.696 4.356 1.00 25.18 322 ALA B O 1
ATOM 5366 N N . TYR B 1 307 ? 56.105 72.575 5.129 1.00 21.76 323 TYR B N 1
ATOM 5367 C CA . TYR B 1 307 ? 56.078 74.002 5.392 1.00 21.35 323 TYR B CA 1
ATOM 5368 C C . TYR B 1 307 ? 57.037 74.368 6.553 1.00 25.39 323 TYR B C 1
ATOM 5369 O O . TYR B 1 307 ? 57.640 75.433 6.542 1.00 24.46 323 TYR B O 1
ATOM 5378 N N . LEU B 1 308 ? 57.211 73.470 7.505 1.00 23.23 324 LEU B N 1
ATOM 5379 C CA . LEU B 1 308 ? 58.177 73.756 8.587 1.00 19.13 324 LEU B CA 1
ATOM 5380 C C . LEU B 1 308 ? 59.614 73.859 7.936 1.00 24.18 324 LEU B C 1
ATOM 5381 O O . LEU B 1 308 ? 60.348 74.802 8.177 1.00 26.76 324 LEU B O 1
ATOM 5386 N N . TYR B 1 309 ? 59.987 72.907 7.099 1.00 25.31 325 TYR B N 1
ATOM 5387 C CA . TYR B 1 309 ? 61.321 72.964 6.421 1.00 27.70 325 TYR B CA 1
ATOM 5388 C C . TYR B 1 309 ? 61.459 74.201 5.544 1.00 31.30 325 TYR B C 1
ATOM 5389 O O . TYR B 1 309 ? 62.465 74.895 5.547 1.00 29.15 325 TYR B O 1
ATOM 5398 N N . ASP B 1 310 ? 60.430 74.480 4.778 1.00 26.05 326 ASP B N 1
ATOM 5399 C CA . ASP B 1 310 ? 60.368 75.647 3.884 1.00 32.48 326 ASP B CA 1
ATOM 5400 C C . ASP B 1 310 ? 60.448 76.973 4.608 1.00 33.39 326 ASP B C 1
ATOM 5401 O O . ASP B 1 310 ? 60.931 77.959 4.050 1.00 29.58 326 ASP B O 1
ATOM 5406 N N . SER B 1 311 ? 59.962 77.012 5.829 1.00 24.53 327 SER B N 1
ATOM 5407 C CA . SER B 1 311 ? 59.890 78.260 6.576 1.00 24.66 327 SER B CA 1
ATOM 5408 C C . SER B 1 311 ? 61.228 78.665 7.192 1.00 29.09 327 SER B C 1
ATOM 5409 O O . SER B 1 311 ? 61.405 79.816 7.587 1.00 28.33 327 SER B O 1
ATOM 5412 N N . PHE B 1 312 ? 62.126 77.704 7.321 1.00 30.60 328 PHE B N 1
ATOM 5413 C CA . PHE B 1 312 ? 63.366 77.880 8.100 1.00 28.02 328 PHE B CA 1
ATOM 5414 C C . PHE B 1 312 ? 64.311 78.828 7.393 1.00 37.54 328 PHE B C 1
ATOM 5415 O O . PHE B 1 312 ? 64.668 78.622 6.232 1.00 29.96 328 PHE B O 1
ATOM 5423 N N . GLN B 1 313 ? 64.649 79.909 8.081 1.00 28.77 329 GLN B N 1
ATOM 5424 C CA . GLN B 1 313 ? 65.570 80.923 7.546 1.00 35.93 329 GLN B CA 1
ATOM 5425 C C . GLN B 1 313 ? 66.536 81.167 8.665 1.00 46.93 329 GLN B C 1
ATOM 5426 O O . GLN B 1 313 ? 66.149 81.347 9.842 1.00 32.77 329 GLN B O 1
ATOM 5432 N N . LEU B 1 314 ? 67.803 80.986 8.328 1.00 60.58 330 LEU B N 1
ATOM 5433 C CA . LEU B 1 314 ? 68.875 81.137 9.288 1.00 67.45 330 LEU B CA 1
ATOM 5434 C C . LEU B 1 314 ? 69.167 82.537 8.947 1.00 69.84 330 LEU B C 1
ATOM 5435 O O . LEU B 1 314 ? 70.241 82.885 8.455 1.00 65.91 330 LEU B O 1
ATOM 5440 N N . ALA B 1 315 ? 68.100 83.304 9.114 1.00 64.78 331 ALA B N 1
ATOM 5441 C CA . ALA B 1 315 ? 68.092 84.696 8.823 1.00 66.31 331 ALA B CA 1
ATOM 5442 C C . ALA B 1 315 ? 68.010 85.371 10.177 1.00 76.46 331 ALA B C 1
ATOM 5443 O O . ALA B 1 315 ? 67.693 84.731 11.170 1.00 62.12 331 ALA B O 1
ATOM 5445 N N . GLU B 1 316 ? 68.344 86.654 10.213 1.00 83.15 332 GLU B N 1
ATOM 5446 C CA . GLU B 1 316 ? 68.270 87.419 11.442 1.00 91.38 332 GLU B CA 1
ATOM 5447 C C . GLU B 1 316 ? 68.477 88.879 11.071 1.00 96.44 332 GLU B C 1
ATOM 5448 O O . GLU B 1 316 ? 68.457 89.221 9.885 1.00 97.89 332 GLU B O 1
ATOM 5450 N N . ARG B 1 327 ? 70.891 83.131 14.555 1.00 48.81 343 ARG B N 1
ATOM 5451 C CA . ARG B 1 327 ? 69.492 83.238 14.945 1.00 53.49 343 ARG B CA 1
ATOM 5452 C C . ARG B 1 327 ? 68.625 82.619 13.842 1.00 40.58 343 ARG B C 1
ATOM 5453 O O . ARG B 1 327 ? 68.764 82.939 12.655 1.00 36.64 343 ARG B O 1
ATOM 5461 N N . LYS B 1 328 ? 67.700 81.771 14.251 1.00 40.18 344 LYS B N 1
ATOM 5462 C CA . LYS B 1 328 ? 66.831 81.080 13.291 1.00 36.26 344 LYS B CA 1
ATOM 5463 C C . LYS B 1 328 ? 65.452 81.676 13.382 1.00 32.66 344 LYS B C 1
ATOM 5464 O O . LYS B 1 328 ? 65.042 82.135 14.456 1.00 33.63 344 LYS B O 1
ATOM 5470 N N . VAL B 1 329 ? 64.756 81.758 12.262 1.00 30.38 345 VAL B N 1
ATOM 5471 C CA . VAL B 1 329 ? 63.384 82.232 12.269 1.00 26.54 345 VAL B CA 1
ATOM 5472 C C . VAL B 1 329 ? 62.573 81.247 11.431 1.00 34.78 345 VAL B C 1
ATOM 5473 O O . VAL B 1 329 ? 63.109 80.635 10.511 1.00 37.41 345 VAL B O 1
ATOM 5477 N N . LEU B 1 330 ? 61.340 81.003 11.842 1.00 28.25 346 LEU B N 1
ATOM 5478 C CA . LEU B 1 330 ? 60.413 80.252 10.994 1.00 27.40 346 LEU B CA 1
ATOM 5479 C C . LEU B 1 330 ? 59.483 81.255 10.387 1.00 29.98 346 LEU B C 1
ATOM 5480 O O . LEU B 1 330 ? 58.683 81.906 11.079 1.00 33.33 346 LEU B O 1
ATOM 5485 N N . LYS B 1 331 ? 59.581 81.394 9.085 1.00 28.88 347 LYS B N 1
ATOM 5486 C CA . LYS B 1 331 ? 58.754 82.361 8.411 1.00 25.23 347 LYS B CA 1
ATOM 5487 C C . LYS B 1 331 ? 57.525 81.705 7.784 1.00 27.84 347 LYS B C 1
ATOM 5488 O O . LYS B 1 331 ? 57.342 81.757 6.553 1.00 28.55 347 LYS B O 1
ATOM 5494 N N . LEU B 1 332 ? 56.705 81.092 8.630 1.00 27.64 348 LEU B N 1
ATOM 5495 C CA . LEU B 1 332 ? 55.507 80.467 8.109 1.00 26.37 348 LEU B CA 1
ATOM 5496 C C . LEU B 1 332 ? 54.571 81.557 7.578 1.00 25.08 348 LEU B C 1
ATOM 5497 O O . LEU B 1 332 ? 54.498 82.655 8.125 1.00 24.26 348 LEU B O 1
ATOM 5502 N N . HIS B 1 333 ? 53.877 81.222 6.515 1.00 26.84 349 HIS B N 1
ATOM 5503 C CA . HIS B 1 333 ? 52.893 82.124 5.937 1.00 23.08 349 HIS B CA 1
ATOM 5504 C C . HIS B 1 333 ? 51.899 82.614 6.983 1.00 24.33 349 HIS B C 1
ATOM 5505 O O . HIS B 1 333 ? 51.541 81.897 7.922 1.00 25.74 349 HIS B O 1
ATOM 5512 N N . PRO B 1 334 ? 51.479 83.885 6.835 1.00 27.89 350 PRO B N 1
ATOM 5513 C CA . PRO B 1 334 ? 50.518 84.430 7.828 1.00 25.54 350 PRO B CA 1
ATOM 5514 C C . PRO B 1 334 ? 49.270 83.579 8.081 1.00 25.13 350 PRO B C 1
ATOM 5515 O O . PRO B 1 334 ? 48.777 83.521 9.205 1.00 30.84 350 PRO B O 1
ATOM 5519 N N . CYS B 1 335 ? 48.750 82.929 7.035 1.00 26.37 351 CYS B N 1
ATOM 5520 C CA . CYS B 1 335 ? 47.530 82.121 7.221 1.00 27.85 351 CYS B CA 1
ATOM 5521 C C . CYS B 1 335 ? 47.811 80.800 7.889 1.00 26.57 351 CYS B C 1
ATOM 5522 O O . CYS B 1 335 ? 46.881 80.151 8.380 1.00 30.46 351 CYS B O 1
ATOM 5525 N N . LEU B 1 336 ? 49.064 80.392 7.903 1.00 24.55 352 LEU B N 1
ATOM 5526 C CA . LEU B 1 336 ? 49.417 79.120 8.547 1.00 27.58 352 LEU B CA 1
ATOM 5527 C C . LEU B 1 336 ? 50.010 79.216 9.956 1.00 26.97 352 LEU B C 1
ATOM 5528 O O . LEU B 1 336 ? 49.848 78.298 10.776 1.00 25.34 352 LEU B O 1
ATOM 5533 N N . ALA B 1 337 ? 50.697 80.322 10.226 1.00 26.01 353 ALA B N 1
ATOM 5534 C CA . ALA B 1 337 ? 51.438 80.498 11.485 1.00 26.78 353 ALA B CA 1
ATOM 5535 C C . ALA B 1 337 ? 50.508 80.303 12.682 1.00 22.10 353 ALA B C 1
ATOM 5536 O O . ALA B 1 337 ? 49.387 80.847 12.672 1.00 25.64 353 ALA B O 1
ATOM 5538 N N . PRO B 1 338 ? 50.865 79.419 13.606 1.00 19.80 354 PRO B N 1
ATOM 5539 C CA . PRO B 1 338 ? 49.909 79.034 14.639 1.00 24.20 354 PRO B CA 1
ATOM 5540 C C . PRO B 1 338 ? 49.650 80.172 15.605 1.00 32.74 354 PRO B C 1
ATOM 5541 O O . PRO B 1 338 ? 48.528 80.291 16.072 1.00 27.88 354 PRO B O 1
ATOM 5545 N N . ILE B 1 339 ? 50.652 81.002 15.840 1.00 26.17 355 ILE B N 1
ATOM 5546 C CA . ILE B 1 339 ? 50.510 82.147 16.749 1.00 26.11 355 ILE B CA 1
ATOM 5547 C C . ILE B 1 339 ? 50.669 83.432 16.040 1.00 26.58 355 ILE B C 1
ATOM 5548 O O . ILE B 1 339 ? 51.741 83.749 15.511 1.00 28.92 355 ILE B O 1
ATOM 5553 N N . LYS B 1 340 ? 49.609 84.218 16.002 1.00 29.52 356 LYS B N 1
ATOM 5554 C CA . LYS B 1 340 ? 49.708 85.455 15.269 1.00 24.76 356 LYS B CA 1
ATOM 5555 C C . LYS B 1 340 ? 50.418 86.594 16.047 1.00 30.08 356 LYS B C 1
ATOM 5556 O O . LYS B 1 340 ? 51.194 87.322 15.487 1.00 31.47 356 LYS B O 1
ATOM 5562 N N . VAL B 1 341 ? 50.157 86.716 17.333 1.00 24.15 357 VAL B N 1
ATOM 5563 C CA . VAL B 1 341 ? 50.677 87.835 18.095 1.00 25.19 357 VAL B CA 1
ATOM 5564 C C . VAL B 1 341 ? 51.091 87.337 19.436 1.00 25.06 357 VAL B C 1
ATOM 5565 O O . VAL B 1 341 ? 50.423 86.492 19.997 1.00 27.27 357 VAL B O 1
ATOM 5569 N N . ALA B 1 342 ? 52.166 87.923 19.958 1.00 22.91 358 ALA B N 1
ATOM 5570 C CA . ALA B 1 342 ? 52.610 87.710 21.318 1.00 21.58 358 ALA B CA 1
ATOM 5571 C C . ALA B 1 342 ? 52.477 89.046 22.106 1.00 30.37 358 ALA B C 1
ATOM 5572 O O . ALA B 1 342 ? 52.724 90.123 21.563 1.00 28.19 358 ALA B O 1
ATOM 5574 N N . LEU B 1 343 ? 52.038 88.948 23.343 1.00 26.36 359 LEU B N 1
ATOM 5575 C CA . LEU B 1 343 ? 51.858 90.109 24.211 1.00 29.97 359 LEU B CA 1
ATOM 5576 C C . LEU B 1 343 ? 52.733 89.994 25.431 1.00 33.58 359 LEU B C 1
ATOM 5577 O O . LEU B 1 343 ? 52.686 88.989 26.136 1.00 30.85 359 LEU B O 1
ATOM 5582 N N . ASP B 1 344 ? 53.534 91.021 25.696 1.00 25.48 360 ASP B N 1
ATOM 5583 C CA . ASP B 1 344 ? 54.489 91.013 26.826 1.00 25.56 360 ASP B CA 1
ATOM 5584 C C . ASP B 1 344 ? 54.422 92.380 27.568 1.00 31.61 360 ASP B C 1
ATOM 5585 O O . ASP B 1 344 ? 53.867 93.344 27.017 1.00 31.30 360 ASP B O 1
ATOM 5590 N N . VAL B 1 345 ? 54.932 92.392 28.799 1.00 30.37 361 VAL B N 1
ATOM 5591 C CA . VAL B 1 345 ? 54.969 93.607 29.621 1.00 35.40 361 VAL B CA 1
ATOM 5592 C C . VAL B 1 345 ? 56.420 93.988 29.803 1.00 40.51 361 VAL B C 1
ATOM 5593 O O . VAL B 1 345 ? 57.320 93.135 29.899 1.00 37.88 361 VAL B O 1
ATOM 5597 N N . GLY B 1 346 ? 56.689 95.276 29.749 1.00 43.99 362 GLY B N 1
ATOM 5598 C CA . GLY B 1 346 ? 58.066 95.695 29.889 1.00 42.25 362 GLY B CA 1
ATOM 5599 C C . GLY B 1 346 ? 58.246 96.091 31.318 1.00 51.04 362 GLY B C 1
ATOM 5600 O O . GLY B 1 346 ? 57.431 95.737 32.157 1.00 45.88 362 GLY B O 1
ATOM 5601 N N . LYS B 1 347 ? 59.298 96.861 31.569 1.00 61.52 363 LYS B N 1
ATOM 5602 C CA . LYS B 1 347 ? 59.585 97.420 32.885 1.00 63.97 363 LYS B CA 1
ATOM 5603 C C . LYS B 1 347 ? 58.394 98.235 33.386 1.00 55.06 363 LYS B C 1
ATOM 5604 O O . LYS B 1 347 ? 57.854 99.054 32.656 1.00 61.45 363 LYS B O 1
ATOM 5610 N N . GLY B 1 348 ? 57.966 97.987 34.619 1.00 54.55 364 GLY B N 1
ATOM 5611 C CA . GLY B 1 348 ? 56.848 98.732 35.184 1.00 50.24 364 GLY B CA 1
ATOM 5612 C C . GLY B 1 348 ? 56.002 97.996 36.215 1.00 54.83 364 GLY B C 1
ATOM 5613 O O . GLY B 1 348 ? 56.400 96.983 36.780 1.00 52.10 364 GLY B O 1
ATOM 5614 N N . PRO B 1 349 ? 54.821 98.546 36.462 1.00 52.68 365 PRO B N 1
ATOM 5615 C CA . PRO B 1 349 ? 53.847 98.029 37.428 1.00 58.64 365 PRO B CA 1
ATOM 5616 C C . PRO B 1 349 ? 53.117 96.712 37.058 1.00 56.67 365 PRO B C 1
ATOM 5617 O O . PRO B 1 349 ? 52.068 96.752 36.427 1.00 45.48 365 PRO B O 1
ATOM 5621 N N . THR B 1 350 ? 53.638 95.585 37.526 1.00 61.63 366 THR B N 1
ATOM 5622 C CA . THR B 1 350 ? 53.073 94.254 37.271 1.00 59.07 366 THR B CA 1
ATOM 5623 C C . THR B 1 350 ? 51.549 94.152 37.078 1.00 59.78 366 THR B C 1
ATOM 5624 O O . THR B 1 350 ? 51.028 93.899 35.973 1.00 56.78 366 THR B O 1
ATOM 5628 N N . VAL B 1 351 ? 50.813 94.352 38.152 1.00 49.15 367 VAL B N 1
ATOM 5629 C CA . VAL B 1 351 ? 49.399 94.089 38.102 1.00 51.71 367 VAL B CA 1
ATOM 5630 C C . VAL B 1 351 ? 48.670 94.989 37.115 1.00 56.38 367 VAL B C 1
ATOM 5631 O O . VAL B 1 351 ? 47.775 94.534 36.386 1.00 50.30 367 VAL B O 1
ATOM 5635 N N . GLU B 1 352 ? 49.036 96.264 37.065 1.00 56.22 368 GLU B N 1
ATOM 5636 C CA . GLU B 1 352 ? 48.377 97.161 36.123 1.00 51.71 368 GLU B CA 1
ATOM 5637 C C . GLU B 1 352 ? 48.793 96.822 34.684 1.00 39.20 368 GLU B C 1
ATOM 5638 O O . GLU B 1 352 ? 47.972 96.892 33.765 1.00 46.96 368 GLU B O 1
ATOM 5644 N N . LEU B 1 353 ? 50.068 96.528 34.487 1.00 38.98 369 LEU B N 1
ATOM 5645 C CA . LEU B 1 353 ? 50.554 96.267 33.112 1.00 40.31 369 LEU B CA 1
ATOM 5646 C C . LEU B 1 353 ? 49.903 94.985 32.541 1.00 41.69 369 LEU B C 1
ATOM 5647 O O . LEU B 1 353 ? 49.732 94.823 31.329 1.00 39.32 369 LEU B O 1
ATOM 5652 N N . ARG B 1 354 ? 49.530 94.074 33.439 1.00 47.42 370 ARG B N 1
ATOM 5653 C CA . ARG B 1 354 ? 48.866 92.832 33.047 1.00 48.41 370 ARG B CA 1
ATOM 5654 C C . ARG B 1 354 ? 47.378 92.980 32.822 1.00 50.22 370 ARG B C 1
ATOM 5655 O O . ARG B 1 354 ? 46.800 92.243 32.020 1.00 42.87 370 ARG B O 1
ATOM 5663 N N . GLN B 1 355 ? 46.751 93.946 33.492 1.00 44.03 371 GLN B N 1
ATOM 5664 C CA . GLN B 1 355 ? 45.316 94.138 33.316 1.00 50.05 371 GLN B CA 1
ATOM 5665 C C . GLN B 1 355 ? 45.058 94.613 31.901 1.00 34.36 371 GLN B C 1
ATOM 5666 O O . GLN B 1 355 ? 44.064 94.250 31.271 1.00 42.39 371 GLN B O 1
ATOM 5672 N N . VAL B 1 356 ? 46.014 95.372 31.398 1.00 41.16 372 VAL B N 1
ATOM 5673 C CA . VAL B 1 356 ? 45.943 95.963 30.074 1.00 39.98 372 VAL B CA 1
ATOM 5674 C C . VAL B 1 356 ? 46.133 94.838 29.052 1.00 33.40 372 VAL B C 1
ATOM 5675 O O . VAL B 1 356 ? 45.361 94.737 28.094 1.00 38.07 372 VAL B O 1
ATOM 5679 N N . CYS B 1 357 ? 47.165 94.036 29.250 1.00 33.20 373 CYS B N 1
ATOM 5680 C CA . CYS B 1 357 ? 47.435 92.909 28.308 1.00 33.47 373 CYS B CA 1
ATOM 5681 C C . CYS B 1 357 ? 46.218 91.979 28.278 1.00 33.20 373 CYS B C 1
ATOM 5682 O O . CYS B 1 357 ? 45.823 91.504 27.222 1.00 41.87 373 CYS B O 1
ATOM 5685 N N . GLN B 1 358 ? 45.609 91.731 29.427 1.00 39.17 374 GLN B N 1
ATOM 5686 C CA . GLN B 1 358 ? 44.459 90.848 29.476 1.00 42.77 374 GLN B CA 1
ATOM 5687 C C . GLN B 1 358 ? 43.350 91.374 28.605 1.00 45.89 374 GLN B C 1
ATOM 5688 O O . GLN B 1 358 ? 42.689 90.622 27.878 1.00 41.57 374 GLN B O 1
ATOM 5694 N N . GLY B 1 359 ? 43.135 92.673 28.689 1.00 45.23 375 GLY B N 1
ATOM 5695 C CA . GLY B 1 359 ? 42.141 93.310 27.879 1.00 38.73 375 GLY B CA 1
ATOM 5696 C C . GLY B 1 359 ? 42.438 93.189 26.406 1.00 36.81 375 GLY B C 1
ATOM 5697 O O . GLY B 1 359 ? 41.536 92.977 25.625 1.00 37.71 375 GLY B O 1
ATOM 5698 N N . LEU B 1 360 ? 43.675 93.407 26.007 1.00 36.59 376 LEU B N 1
ATOM 5699 C CA . LEU B 1 360 ? 44.048 93.282 24.607 1.00 32.01 376 LEU B CA 1
ATOM 5700 C C . LEU B 1 360 ? 43.911 91.793 24.158 1.00 32.63 376 LEU B C 1
ATOM 5701 O O . LEU B 1 360 ? 43.428 91.505 23.079 1.00 33.29 376 LEU B O 1
ATOM 5706 N N . LEU B 1 361 ? 44.353 90.879 25.005 1.00 30.94 377 LEU B N 1
ATOM 5707 C CA . LEU B 1 361 ? 44.242 89.443 24.673 1.00 28.58 377 LEU B CA 1
ATOM 5708 C C . LEU B 1 361 ? 42.781 89.064 24.368 1.00 27.97 377 LEU B C 1
ATOM 5709 O O . LEU B 1 361 ? 42.454 88.512 23.323 1.00 31.56 377 LEU B O 1
ATOM 5714 N N . ASN B 1 362 ? 41.895 89.408 25.288 1.00 35.01 378 ASN B N 1
ATOM 5715 C CA . ASN B 1 362 ? 40.470 89.144 25.135 1.00 37.24 378 ASN B CA 1
ATOM 5716 C C . ASN B 1 362 ? 39.903 89.741 23.868 1.00 39.61 378 ASN B C 1
ATOM 5717 O O . ASN B 1 362 ? 39.196 89.083 23.138 1.00 41.63 378 ASN B O 1
ATOM 5722 N N . GLU B 1 363 ? 40.231 90.985 23.571 1.00 39.31 379 GLU B N 1
ATOM 5723 C CA . GLU B 1 363 ? 39.803 91.565 22.306 1.00 36.60 379 GLU B CA 1
ATOM 5724 C C . GLU B 1 363 ? 40.297 90.774 21.086 1.00 35.75 379 GLU B C 1
ATOM 5725 O O . GLU B 1 363 ? 39.571 90.514 20.132 1.00 34.35 379 GLU B O 1
ATOM 5731 N N . LEU B 1 364 ? 41.562 90.440 21.066 1.00 32.37 380 LEU B N 1
ATOM 5732 C CA . LEU B 1 364 ? 42.082 89.747 19.877 1.00 33.20 380 LEU B CA 1
ATOM 5733 C C . LEU B 1 364 ? 41.464 88.331 19.766 1.00 33.65 380 LEU B C 1
ATOM 5734 O O . LEU B 1 364 ? 41.085 87.889 18.693 1.00 35.66 380 LEU B O 1
ATOM 5739 N N . LEU B 1 365 ? 41.339 87.630 20.875 1.00 38.08 381 LEU B N 1
ATOM 5740 C CA . LEU B 1 365 ? 40.772 86.281 20.816 1.00 38.60 381 LEU B CA 1
ATOM 5741 C C . LEU B 1 365 ? 39.295 86.301 20.392 1.00 46.88 381 LEU B C 1
ATOM 5742 O O . LEU B 1 365 ? 38.844 85.384 19.713 1.00 44.87 381 LEU B O 1
ATOM 5747 N N . GLU B 1 366 ? 38.542 87.344 20.739 1.00 38.68 382 GLU B N 1
ATOM 5748 C CA . GLU B 1 366 ? 37.127 87.355 20.364 1.00 42.88 382 GLU B CA 1
ATOM 5749 C C . GLU B 1 366 ? 37.088 87.480 18.893 1.00 42.32 382 GLU B C 1
ATOM 5750 O O . GLU B 1 366 ? 36.154 87.087 18.237 1.00 44.06 382 GLU B O 1
ATOM 5756 N N . ASN B 1 367 ? 38.130 88.070 18.358 1.00 44.94 383 ASN B N 1
ATOM 5757 C CA . ASN B 1 367 ? 38.229 88.155 16.942 1.00 39.74 383 ASN B CA 1
ATOM 5758 C C . ASN B 1 367 ? 38.978 86.938 16.331 1.00 40.88 383 ASN B C 1
ATOM 5759 O O . ASN B 1 367 ? 39.412 87.012 15.203 1.00 40.40 383 ASN B O 1
ATOM 5764 N N . GLY B 1 368 ? 39.108 85.831 17.067 1.00 41.61 384 GLY B N 1
ATOM 5765 C CA . GLY B 1 368 ? 39.768 84.624 16.533 1.00 48.44 384 GLY B CA 1
ATOM 5766 C C . GLY B 1 368 ? 41.245 84.729 16.175 1.00 49.56 384 GLY B C 1
ATOM 5767 O O . GLY B 1 368 ? 41.742 83.939 15.360 1.00 42.45 384 GLY B O 1
ATOM 5768 N N . ILE B 1 369 ? 41.952 85.704 16.760 1.00 39.14 385 ILE B N 1
ATOM 5769 C CA . ILE B 1 369 ? 43.381 85.901 16.451 1.00 41.51 385 ILE B CA 1
ATOM 5770 C C . ILE B 1 369 ? 44.088 85.204 17.535 1.00 43.01 385 ILE B C 1
ATOM 5771 O O . ILE B 1 369 ? 43.825 85.509 18.690 1.00 40.87 385 ILE B O 1
ATOM 5776 N N . SER B 1 370 ? 45.005 84.298 17.212 1.00 31.98 386 SER B N 1
ATOM 5777 C CA . SER B 1 370 ? 45.661 83.581 18.266 1.00 32.59 386 SER B CA 1
ATOM 5778 C C . SER B 1 370 ? 46.748 84.465 18.900 1.00 27.68 386 SER B C 1
ATOM 5779 O O . SER B 1 370 ? 47.475 85.159 18.203 1.00 29.76 386 SER B O 1
ATOM 5782 N N . VAL B 1 371 ? 46.865 84.364 20.212 1.00 28.45 387 VAL B N 1
ATOM 5783 C CA . VAL B 1 371 ? 47.761 85.239 20.963 1.00 27.68 387 VAL B CA 1
ATOM 5784 C C . VAL B 1 371 ? 48.466 84.437 21.980 1.00 28.01 387 VAL B C 1
ATOM 5785 O O . VAL B 1 371 ? 47.845 83.589 22.620 1.00 32.00 387 VAL B O 1
ATOM 5789 N N . TRP B 1 372 ? 49.768 84.697 22.127 1.00 23.66 388 TRP B N 1
ATOM 5790 C CA . TRP B 1 372 ? 50.635 84.129 23.131 1.00 22.95 388 TRP B CA 1
ATOM 5791 C C . TRP B 1 372 ? 50.695 85.135 24.286 1.00 27.89 388 TRP B C 1
ATOM 5792 O O . TRP B 1 372 ? 51.272 86.177 24.130 1.00 29.33 388 TRP B O 1
ATOM 5803 N N . PRO B 1 373 ? 50.219 84.746 25.451 1.00 27.52 389 PRO B N 1
ATOM 5804 C CA . PRO B 1 373 ? 50.246 85.599 26.651 1.00 34.06 389 PRO B CA 1
ATOM 5805 C C . PRO B 1 373 ? 51.530 85.522 27.431 1.00 29.80 389 PRO B C 1
ATOM 5806 O O . PRO B 1 373 ? 51.552 85.076 28.573 1.00 29.84 389 PRO B O 1
ATOM 5810 N N . GLY B 1 374 ? 52.596 86.065 26.857 1.00 24.67 390 GLY B N 1
ATOM 5811 C CA . GLY B 1 374 ? 53.885 86.070 27.494 1.00 26.50 390 GLY B CA 1
ATOM 5812 C C . GLY B 1 374 ? 53.883 86.844 28.792 1.00 27.85 390 GLY B C 1
ATOM 5813 O O . GLY B 1 374 ? 54.657 86.548 29.701 1.00 28.88 390 GLY B O 1
ATOM 5814 N N . TYR B 1 375 ? 53.016 87.821 28.865 1.00 28.24 391 TYR B N 1
ATOM 5815 C CA . TYR B 1 375 ? 52.893 88.652 30.069 1.00 29.24 391 TYR B CA 1
ATOM 5816 C C . TYR B 1 375 ? 52.544 87.863 31.299 1.00 40.93 391 TYR B C 1
ATOM 5817 O O . TYR B 1 375 ? 52.780 88.327 32.413 1.00 35.66 391 TYR B O 1
ATOM 5826 N N . SER B 1 376 ? 52.003 86.653 31.092 1.00 28.87 392 SER B N 1
ATOM 5827 C CA . SER B 1 376 ? 51.592 85.818 32.190 1.00 33.66 392 SER B CA 1
ATOM 5828 C C . SER B 1 376 ? 52.779 85.223 32.884 1.00 36.99 392 SER B C 1
ATOM 5829 O O . SER B 1 376 ? 52.627 84.710 33.969 1.00 40.62 392 SER B O 1
ATOM 5832 N N . GLU B 1 377 ? 53.941 85.187 32.237 1.00 36.44 393 GLU B N 1
ATOM 5833 C CA . GLU B 1 377 ? 55.085 84.479 32.810 1.00 42.08 393 GLU B CA 1
ATOM 5834 C C . GLU B 1 377 ? 55.648 85.214 34.010 1.00 50.70 393 GLU B C 1
ATOM 5835 O O . GLU B 1 377 ? 55.562 86.445 34.089 1.00 41.24 393 GLU B O 1
ATOM 5841 N N . THR B 1 378 ? 56.275 84.420 34.875 1.00 49.50 394 THR B N 1
ATOM 5842 C CA . THR B 1 378 ? 56.945 84.763 36.118 1.00 59.36 394 THR B CA 1
ATOM 5843 C C . THR B 1 378 ? 58.420 85.159 35.937 1.00 54.06 394 THR B C 1
ATOM 5844 O O . THR B 1 378 ? 58.842 86.229 36.350 1.00 58.22 394 THR B O 1
ATOM 5848 N N . VAL B 1 379 ? 59.173 84.250 35.326 1.00 59.29 395 VAL B N 1
ATOM 5849 C CA . VAL B 1 379 ? 60.592 84.467 35.114 1.00 61.61 395 VAL B CA 1
ATOM 5850 C C . VAL B 1 379 ? 60.810 85.624 34.198 1.00 54.77 395 VAL B C 1
ATOM 5851 O O . VAL B 1 379 ? 60.094 85.806 33.214 1.00 46.21 395 VAL B O 1
ATOM 5855 N N . HIS B 1 380 ? 61.825 86.412 34.500 1.00 54.82 396 HIS B N 1
ATOM 5856 C CA . HIS B 1 380 ? 62.137 87.514 33.668 1.00 53.72 396 HIS B CA 1
ATOM 5857 C C . HIS B 1 380 ? 63.004 87.067 32.487 1.00 61.35 396 HIS B C 1
ATOM 5858 O O . HIS B 1 380 ? 63.898 86.241 32.638 1.00 64.59 396 HIS B O 1
ATOM 5865 N N . SER B 1 381 ? 62.722 87.634 31.330 1.00 54.84 397 SER B N 1
ATOM 5866 C CA . SER B 1 381 ? 63.458 87.312 30.131 1.00 58.07 397 SER B CA 1
ATOM 5867 C C . SER B 1 381 ? 63.758 88.626 29.416 1.00 57.27 397 SER B C 1
ATOM 5868 O O . SER B 1 381 ? 62.895 89.511 29.356 1.00 57.02 397 SER B O 1
ATOM 5871 N N . SER B 1 382 ? 64.935 88.759 28.825 1.00 46.31 398 SER B N 1
ATOM 5872 C CA . SER B 1 382 ? 65.305 89.977 28.108 1.00 42.07 398 SER B CA 1
ATOM 5873 C C . SER B 1 382 ? 64.515 90.107 26.819 1.00 52.05 398 SER B C 1
ATOM 5874 O O . SER B 1 382 ? 64.009 89.130 26.289 1.00 49.24 398 SER B O 1
ATOM 5877 N N . LEU B 1 383 ? 64.417 91.328 26.323 1.00 47.05 399 LEU B N 1
ATOM 5878 C CA . LEU B 1 383 ? 63.713 91.594 25.094 1.00 49.53 399 LEU B CA 1
ATOM 5879 C C . LEU B 1 383 ? 64.320 90.810 23.965 1.00 52.14 399 LEU B C 1
ATOM 5880 O O . LEU B 1 383 ? 63.609 90.291 23.091 1.00 44.59 399 LEU B O 1
ATOM 5885 N N . GLU B 1 384 ? 65.643 90.719 23.994 1.00 38.52 400 GLU B N 1
ATOM 5886 C CA . GLU B 1 384 ? 66.375 90.047 22.950 1.00 43.02 400 GLU B CA 1
ATOM 5887 C C . GLU B 1 384 ? 65.986 88.583 22.927 1.00 44.25 400 GLU B C 1
ATOM 5888 O O . GLU B 1 384 ? 65.678 88.054 21.862 1.00 41.71 400 GLU B O 1
ATOM 5894 N N . GLN B 1 385 ? 66.000 87.961 24.103 1.00 38.69 401 GLN B N 1
ATOM 5895 C CA . GLN B 1 385 ? 65.628 86.560 24.306 1.00 46.15 401 GLN B CA 1
ATOM 5896 C C . GLN B 1 385 ? 64.176 86.316 23.866 1.00 41.83 401 GLN B C 1
ATOM 5897 O O . GLN B 1 385 ? 63.874 85.304 23.250 1.00 34.03 401 GLN B O 1
ATOM 5903 N N . LEU B 1 386 ? 63.300 87.266 24.199 1.00 34.91 402 LEU B N 1
ATOM 5904 C CA . LEU B 1 386 ? 61.880 87.161 23.821 1.00 37.20 402 LEU B CA 1
ATOM 5905 C C . LEU B 1 386 ? 61.769 87.146 22.303 1.00 36.09 402 LEU B C 1
ATOM 5906 O O . LEU B 1 386 ? 61.163 86.242 21.715 1.00 31.44 402 LEU B O 1
ATOM 5911 N N . HIS B 1 387 ? 62.350 88.144 21.647 1.00 31.07 403 HIS B N 1
ATOM 5912 C CA . HIS B 1 387 ? 62.275 88.222 20.172 1.00 33.31 403 HIS B CA 1
ATOM 5913 C C . HIS B 1 387 ? 62.854 87.012 19.466 1.00 37.97 403 HIS B C 1
ATOM 5914 O O . HIS B 1 387 ? 62.340 86.596 18.436 1.00 33.91 403 HIS B O 1
ATOM 5921 N N . SER B 1 388 ? 63.921 86.457 19.998 1.00 34.40 404 SER B N 1
ATOM 5922 C CA . SER B 1 388 ? 64.511 85.289 19.367 1.00 38.74 404 SER B CA 1
ATOM 5923 C C . SER B 1 388 ? 63.558 84.122 19.486 1.00 27.77 404 SER B C 1
ATOM 5924 O O . SER B 1 388 ? 63.359 83.379 18.522 1.00 30.87 404 SER B O 1
ATOM 5927 N N . LYS B 1 389 ? 62.940 83.967 20.657 1.00 29.11 405 LYS B N 1
ATOM 5928 C CA . LYS B 1 389 ? 61.990 82.882 20.874 1.00 33.11 405 LYS B CA 1
ATOM 5929 C C . LYS B 1 389 ? 60.771 83.014 19.942 1.00 31.97 405 LYS B C 1
ATOM 5930 O O . LYS B 1 389 ? 60.345 82.046 19.307 1.00 29.11 405 LYS B O 1
ATOM 5936 N N . TYR B 1 390 ? 60.210 84.207 19.876 1.00 23.43 406 TYR B N 1
ATOM 5937 C CA . TYR B 1 390 ? 59.042 84.455 19.089 1.00 24.85 406 TYR B CA 1
ATOM 5938 C C . TYR B 1 390 ? 59.317 84.167 17.624 1.00 27.50 406 TYR B C 1
ATOM 5939 O O . TYR B 1 390 ? 58.454 83.653 16.897 1.00 29.46 406 TYR B O 1
ATOM 5948 N N . ASP B 1 391 ? 60.523 84.469 17.212 1.00 25.72 407 ASP B N 1
ATOM 5949 C CA . ASP B 1 391 ? 60.950 84.246 15.853 1.00 28.79 407 ASP B CA 1
ATOM 5950 C C . ASP B 1 391 ? 61.002 82.754 15.565 1.00 25.48 407 ASP B C 1
ATOM 5951 O O . ASP B 1 391 ? 60.579 82.340 14.518 1.00 24.95 407 ASP B O 1
ATOM 5956 N N . GLU B 1 392 ? 61.521 81.973 16.481 1.00 27.46 408 GLU B N 1
ATOM 5957 C CA . GLU B 1 392 ? 61.542 80.533 16.331 1.00 29.69 408 GLU B CA 1
ATOM 5958 C C . GLU B 1 392 ? 60.117 79.933 16.361 1.00 29.34 408 GLU B C 1
ATOM 5959 O O . GLU B 1 392 ? 59.893 78.876 15.805 1.00 28.74 408 GLU B O 1
ATOM 5973 N N . SER B 1 394 ? 57.551 81.420 15.026 1.00 24.58 410 SER B N 1
ATOM 5974 C CA . SER B 1 394 ? 56.887 81.974 13.895 1.00 24.14 410 SER B CA 1
ATOM 5975 C C . SER B 1 394 ? 55.841 83.030 14.221 1.00 25.42 410 SER B C 1
ATOM 5976 O O . SER B 1 394 ? 54.988 83.360 13.408 1.00 28.13 410 SER B O 1
ATOM 5979 N N . VAL B 1 395 ? 55.915 83.587 15.388 1.00 25.57 411 VAL B N 1
ATOM 5980 C CA . VAL B 1 395 ? 55.008 84.668 15.771 1.00 25.07 411 VAL B CA 1
ATOM 5981 C C . VAL B 1 395 ? 55.130 85.860 14.809 1.00 23.62 411 VAL B C 1
ATOM 5982 O O . VAL B 1 395 ? 56.228 86.284 14.465 1.00 25.52 411 VAL B O 1
ATOM 5986 N N . LEU B 1 396 ? 54.008 86.342 14.340 1.00 25.21 412 LEU B N 1
ATOM 5987 C CA . LEU B 1 396 ? 53.954 87.362 13.307 1.00 25.92 412 LEU B CA 1
ATOM 5988 C C . LEU B 1 396 ? 54.255 88.755 13.841 1.00 28.14 412 LEU B C 1
ATOM 5989 O O . LEU B 1 396 ? 54.996 89.504 13.201 1.00 28.05 412 LEU B O 1
ATOM 5994 N N . PHE B 1 397 ? 53.715 89.071 14.999 1.00 28.20 413 PHE B N 1
ATOM 5995 C CA . PHE B 1 397 ? 53.969 90.372 15.687 1.00 27.64 413 PHE B CA 1
ATOM 5996 C C . PHE B 1 397 ? 54.107 90.189 17.165 1.00 32.35 413 PHE B C 1
ATOM 5997 O O . PHE B 1 397 ? 53.417 89.360 17.729 1.00 29.05 413 PHE B O 1
ATOM 6005 N N . SER B 1 398 ? 54.996 90.966 17.795 1.00 27.01 414 SER B N 1
ATOM 6006 C CA . SER B 1 398 ? 55.104 90.943 19.195 1.00 27.36 414 SER B CA 1
ATOM 6007 C C . SER B 1 398 ? 54.807 92.347 19.685 1.00 32.57 414 SER B C 1
ATOM 6008 O O . SER B 1 398 ? 55.188 93.338 19.074 1.00 33.98 414 SER B O 1
ATOM 6011 N N . VAL B 1 399 ? 54.119 92.393 20.800 1.00 30.09 415 VAL B N 1
ATOM 6012 C CA . VAL B 1 399 ? 53.641 93.662 21.369 1.00 28.55 415 VAL B CA 1
ATOM 6013 C C . VAL B 1 399 ? 54.199 93.772 22.747 1.00 39.67 415 VAL B C 1
ATOM 6014 O O . VAL B 1 399 ? 54.139 92.823 23.545 1.00 34.34 415 VAL B O 1
ATOM 6018 N N . LEU B 1 400 ? 54.727 94.947 23.051 1.00 32.25 416 LEU B N 1
ATOM 6019 C CA . LEU B 1 400 ? 55.212 95.205 24.382 1.00 30.68 416 LEU B CA 1
ATOM 6020 C C . LEU B 1 400 ? 54.468 96.345 25.052 1.00 36.96 416 LEU B C 1
ATOM 6021 O O . LEU B 1 400 ? 54.370 97.479 24.526 1.00 36.83 416 LEU B O 1
ATOM 6026 N N . VAL B 1 401 ? 53.892 96.034 26.195 1.00 37.60 417 VAL B N 1
ATOM 6027 C CA . VAL B 1 401 ? 53.132 97.001 26.975 1.00 43.53 417 VAL B CA 1
ATOM 6028 C C . VAL B 1 401 ? 54.080 97.519 28.102 1.00 39.66 417 VAL B C 1
ATOM 6029 O O . VAL B 1 401 ? 54.693 96.735 28.830 1.00 38.25 417 VAL B O 1
ATOM 6033 N N . THR B 1 402 ? 54.302 98.833 28.163 1.00 44.52 418 THR B N 1
ATOM 6034 C CA . THR B 1 402 ? 55.215 99.412 29.176 1.00 44.73 418 THR B CA 1
ATOM 6035 C C . THR B 1 402 ? 54.602 100.551 30.002 1.00 42.05 418 THR B C 1
ATOM 6036 O O . THR B 1 402 ? 53.454 100.934 29.766 1.00 34.43 418 THR B O 1
ATOM 6040 N N . GLU B 1 403 ? 55.352 101.069 30.994 1.00 42.06 419 GLU B N 1
ATOM 6041 C CA . GLU B 1 403 ? 54.825 102.208 31.778 1.00 49.70 419 GLU B CA 1
ATOM 6042 C C . GLU B 1 403 ? 54.405 103.290 30.796 1.00 42.43 419 GLU B C 1
ATOM 6043 O O . GLU B 1 403 ? 53.391 103.923 31.023 1.00 54.89 419 GLU B O 1
ATOM 6049 N N . THR B 1 404 ? 55.114 103.431 29.669 1.00 43.28 420 THR B N 1
ATOM 6050 C CA . THR B 1 404 ? 54.743 104.415 28.634 1.00 49.36 420 THR B CA 1
ATOM 6051 C C . THR B 1 404 ? 53.313 104.176 28.256 1.00 50.39 420 THR B C 1
ATOM 6052 O O . THR B 1 404 ? 52.511 105.101 28.194 1.00 49.03 420 THR B O 1
ATOM 6056 N N . THR B 1 405 ? 52.996 102.918 27.940 1.00 45.14 421 THR B N 1
ATOM 6057 C CA . THR B 1 405 ? 51.637 102.577 27.609 1.00 39.96 421 THR B CA 1
ATOM 6058 C C . THR B 1 405 ? 50.645 103.038 28.656 1.00 42.27 421 THR B C 1
ATOM 6059 O O . THR B 1 405 ? 49.501 103.368 28.344 1.00 43.85 421 THR B O 1
ATOM 6063 N N . LEU B 1 406 ? 51.059 102.965 29.914 1.00 47.18 422 LEU B N 1
ATOM 6064 C CA . LEU B 1 406 ? 50.168 103.344 31.004 1.00 51.31 422 LEU B CA 1
ATOM 6065 C C . LEU B 1 406 ? 49.958 104.845 31.002 1.00 57.88 422 LEU B C 1
ATOM 6066 O O . LEU B 1 406 ? 48.923 105.330 31.454 1.00 65.51 422 LEU B O 1
ATOM 6071 N N . GLU B 1 407 ? 50.928 105.565 30.462 1.00 55.44 423 GLU B N 1
ATOM 6072 C CA . GLU B 1 407 ? 50.883 107.010 30.409 1.00 62.52 423 GLU B CA 1
ATOM 6073 C C . GLU B 1 407 ? 50.158 107.552 29.203 1.00 63.26 423 GLU B C 1
ATOM 6074 O O . GLU B 1 407 ? 49.263 108.363 29.353 1.00 57.30 423 GLU B O 1
ATOM 6080 N N . ASN B 1 408 ? 50.615 107.133 28.023 1.00 67.76 424 ASN B N 1
ATOM 6081 C CA . ASN B 1 408 ? 50.157 107.649 26.729 1.00 70.60 424 ASN B CA 1
ATOM 6082 C C . ASN B 1 408 ? 49.476 106.614 25.808 1.00 66.72 424 ASN B C 1
ATOM 6083 O O . ASN B 1 408 ? 49.131 106.954 24.681 1.00 66.91 424 ASN B O 1
ATOM 6088 N N . GLY B 1 409 ? 49.313 105.362 26.259 1.00 53.89 425 GLY B N 1
ATOM 6089 C CA . GLY B 1 409 ? 48.614 104.345 25.467 1.00 58.43 425 GLY B CA 1
ATOM 6090 C C . GLY B 1 409 ? 49.357 103.806 24.233 1.00 50.07 425 GLY B C 1
ATOM 6091 O O . GLY B 1 409 ? 48.771 103.156 23.369 1.00 57.27 425 GLY B O 1
ATOM 6092 N N . LEU B 1 410 ? 50.652 104.068 24.151 1.00 48.22 426 LEU B N 1
ATOM 6093 C CA . LEU B 1 410 ? 51.435 103.624 23.009 1.00 50.75 426 LEU B CA 1
ATOM 6094 C C . LEU B 1 410 ? 52.099 102.266 23.329 1.00 44.86 426 LEU B C 1
ATOM 6095 O O . LEU B 1 410 ? 52.648 102.087 24.414 1.00 38.92 426 LEU B O 1
ATOM 6100 N N . ILE B 1 411 ? 51.995 101.314 22.403 1.00 43.12 427 ILE B N 1
ATOM 6101 C CA . ILE B 1 411 ? 52.679 100.038 22.567 1.00 48.90 427 ILE B CA 1
ATOM 6102 C C . ILE B 1 411 ? 53.814 99.985 21.581 1.00 46.45 427 ILE B C 1
ATOM 6103 O O . ILE B 1 411 ? 53.861 100.747 20.619 1.00 42.95 427 ILE B O 1
ATOM 6108 N N . GLN B 1 412 ? 54.771 99.122 21.856 1.00 38.01 428 GLN B N 1
ATOM 6109 C CA . GLN B 1 412 ? 55.860 98.906 20.947 1.00 31.15 428 GLN B CA 1
ATOM 6110 C C . GLN B 1 412 ? 55.508 97.600 20.169 1.00 46.32 428 GLN B C 1
ATOM 6111 O O . GLN B 1 412 ? 55.180 96.564 20.780 1.00 37.41 428 GLN B O 1
ATOM 6117 N N . LEU B 1 413 ? 55.458 97.702 18.846 1.00 40.25 429 LEU B N 1
ATOM 6118 C CA . LEU B 1 413 ? 55.046 96.612 17.942 1.00 40.05 429 LEU B CA 1
ATOM 6119 C C . LEU B 1 413 ? 56.218 96.196 17.082 1.00 44.81 429 LEU B C 1
ATOM 6120 O O . LEU B 1 413 ? 56.792 97.048 16.371 1.00 42.68 429 LEU B O 1
ATOM 6125 N N . ARG B 1 414 ? 56.611 94.919 17.169 1.00 31.51 430 ARG B N 1
ATOM 6126 C CA . ARG B 1 414 ? 57.735 94.426 16.433 1.00 27.29 430 ARG B CA 1
ATOM 6127 C C . ARG B 1 414 ? 57.284 93.368 15.434 1.00 38.89 430 ARG B C 1
ATOM 6128 O O . ARG B 1 414 ? 56.556 92.463 15.778 1.00 33.10 430 ARG B O 1
ATOM 6136 N N . SER B 1 415 ? 57.746 93.473 14.211 1.00 34.36 431 SER B N 1
ATOM 6137 C CA . SER B 1 415 ? 57.342 92.518 13.191 1.00 36.82 431 SER B CA 1
ATOM 6138 C C . SER B 1 415 ? 58.352 91.405 13.116 1.00 36.16 431 SER B C 1
ATOM 6139 O O . SER B 1 415 ? 59.546 91.559 13.413 1.00 38.70 431 SER B O 1
ATOM 6142 N N . ARG B 1 416 ? 57.846 90.216 12.835 1.00 32.68 432 ARG B N 1
ATOM 6143 C CA . ARG B 1 416 ? 58.724 89.117 12.585 1.00 32.50 432 ARG B CA 1
ATOM 6144 C C . ARG B 1 416 ? 59.522 89.409 11.274 1.00 36.50 432 ARG B C 1
ATOM 6145 O O . ARG B 1 416 ? 60.689 89.231 11.222 1.00 43.35 432 ARG B O 1
ATOM 6153 N N . ASP B 1 417 ? 58.814 89.762 10.218 1.00 45.69 433 ASP B N 1
ATOM 6154 C CA . ASP B 1 417 ? 59.384 89.761 8.876 1.00 65.20 433 ASP B CA 1
ATOM 6155 C C . ASP B 1 417 ? 60.458 90.811 8.593 1.00 66.59 433 ASP B C 1
ATOM 6156 O O . ASP B 1 417 ? 61.452 90.514 7.935 1.00 69.35 433 ASP B O 1
ATOM 6161 N N . THR B 1 418 ? 60.274 92.020 9.105 1.00 68.23 434 THR B N 1
ATOM 6162 C CA . THR B 1 418 ? 61.278 93.066 8.917 1.00 68.40 434 THR B CA 1
ATOM 6163 C C . THR B 1 418 ? 62.148 93.133 10.167 1.00 71.66 434 THR B C 1
ATOM 6164 O O . THR B 1 418 ? 63.358 93.379 10.102 1.00 77.77 434 THR B O 1
ATOM 6168 N N . THR B 1 419 ? 61.519 92.886 11.307 1.00 70.36 435 THR B N 1
ATOM 6169 C CA . THR B 1 419 ? 62.204 92.862 12.571 1.00 66.10 435 THR B CA 1
ATOM 6170 C C . THR B 1 419 ? 62.324 94.253 13.115 1.00 70.66 435 THR B C 1
ATOM 6171 O O . THR B 1 419 ? 63.089 94.500 14.044 1.00 73.14 435 THR B O 1
ATOM 6183 N N . LYS B 1 421 ? 60.745 97.709 14.961 1.00 63.22 437 LYS B N 1
ATOM 6184 C CA . LYS B 1 421 ? 59.817 98.138 15.987 1.00 62.25 437 LYS B CA 1
ATOM 6185 C C . LYS B 1 421 ? 59.167 99.491 15.676 1.00 60.08 437 LYS B C 1
ATOM 6186 O O . LYS B 1 421 ? 59.839 100.423 15.256 1.00 64.13 437 LYS B O 1
ATOM 6192 N N . GLU B 1 422 ? 57.849 99.567 15.860 1.00 57.71 438 GLU B N 1
ATOM 6193 C CA . GLU B 1 422 ? 57.047 100.764 15.632 1.00 54.85 438 GLU B CA 1
ATOM 6194 C C . GLU B 1 422 ? 56.189 100.996 16.871 1.00 64.46 438 GLU B C 1
ATOM 6195 O O . GLU B 1 422 ? 55.802 100.046 17.575 1.00 52.52 438 GLU B O 1
ATOM 6217 N N . HIS B 1 425 ? 49.221 103.096 18.888 1.00 49.83 441 HIS B N 1
ATOM 6218 C CA . HIS B 1 425 ? 48.341 103.300 20.034 1.00 53.68 441 HIS B CA 1
ATOM 6219 C C . HIS B 1 425 ? 47.586 102.011 20.259 1.00 52.35 441 HIS B C 1
ATOM 6220 O O . HIS B 1 425 ? 47.210 101.336 19.302 1.00 52.48 441 HIS B O 1
ATOM 6227 N N . ILE B 1 426 ? 47.394 101.650 21.510 1.00 46.55 442 ILE B N 1
ATOM 6228 C CA . ILE B 1 426 ? 46.705 100.405 21.822 1.00 52.78 442 ILE B CA 1
ATOM 6229 C C . ILE B 1 426 ? 45.335 100.315 21.164 1.00 53.04 442 ILE B C 1
ATOM 6230 O O . ILE B 1 426 ? 44.864 99.218 20.857 1.00 51.87 442 ILE B O 1
ATOM 6235 N N . SER B 1 427 ? 44.692 101.459 20.952 1.00 54.23 443 SER B N 1
ATOM 6236 C CA . SER B 1 427 ? 43.363 101.462 20.343 1.00 49.09 443 SER B CA 1
ATOM 6237 C C . SER B 1 427 ? 43.321 100.946 18.897 1.00 51.30 443 SER B C 1
ATOM 6238 O O . SER B 1 427 ? 42.278 100.494 18.436 1.00 54.77 443 SER B O 1
ATOM 6241 N N . LYS B 1 428 ? 44.446 100.992 18.192 1.00 50.84 444 LYS B N 1
ATOM 6242 C CA . LYS B 1 428 ? 44.500 100.574 16.787 1.00 52.95 444 LYS B CA 1
ATOM 6243 C C . LYS B 1 428 ? 44.946 99.130 16.552 1.00 52.41 444 LYS B C 1
ATOM 6244 O O . LYS B 1 428 ? 44.698 98.568 15.484 1.00 50.90 444 LYS B O 1
ATOM 6250 N N . LEU B 1 429 ? 45.634 98.548 17.524 1.00 52.37 445 LEU B N 1
ATOM 6251 C CA . LEU B 1 429 ? 46.201 97.209 17.352 1.00 43.66 445 LEU B CA 1
ATOM 6252 C C . LEU B 1 429 ? 45.217 96.244 16.742 1.00 39.54 445 LEU B C 1
ATOM 6253 O O . LEU B 1 429 ? 45.513 95.597 15.756 1.00 43.15 445 LEU B O 1
ATOM 6258 N N . ARG B 1 430 ? 44.039 96.105 17.327 1.00 45.27 446 ARG B N 1
ATOM 6259 C CA . ARG B 1 430 ? 43.086 95.114 16.808 1.00 45.12 446 ARG B CA 1
ATOM 6260 C C . ARG B 1 430 ? 42.810 95.272 15.311 1.00 54.19 446 ARG B C 1
ATOM 6261 O O . ARG B 1 430 ? 42.923 94.309 14.544 1.00 49.85 446 ARG B O 1
ATOM 6269 N N . ASP B 1 431 ? 42.450 96.489 14.888 1.00 59.87 447 ASP B N 1
ATOM 6270 C CA . ASP B 1 431 ? 42.138 96.763 13.478 1.00 60.44 447 ASP B CA 1
ATOM 6271 C C . ASP B 1 431 ? 43.335 96.496 12.578 1.00 47.38 447 ASP B C 1
ATOM 6272 O O . ASP B 1 431 ? 43.174 96.015 11.449 1.00 49.28 447 ASP B O 1
ATOM 6277 N N . PHE B 1 432 ? 44.530 96.823 13.064 1.00 43.21 448 PHE B N 1
ATOM 6278 C CA . PHE B 1 432 ? 45.740 96.600 12.294 1.00 46.16 448 PHE B CA 1
ATOM 6279 C C . PHE B 1 432 ? 45.897 95.110 12.069 1.00 54.75 448 PHE B C 1
ATOM 6280 O O . PHE B 1 432 ? 46.112 94.666 10.945 1.00 51.70 448 PHE B O 1
ATOM 6288 N N . LEU B 1 433 ? 45.733 94.321 13.130 1.00 46.96 449 LEU B N 1
ATOM 6289 C CA . LEU B 1 433 ? 45.963 92.899 12.991 1.00 41.85 449 LEU B CA 1
ATOM 6290 C C . LEU B 1 433 ? 44.863 92.250 12.214 1.00 37.79 449 LEU B C 1
ATOM 6291 O O . LEU B 1 433 ? 45.127 91.451 11.310 1.00 43.15 449 LEU B O 1
ATOM 6296 N N . VAL B 1 434 ? 43.614 92.547 12.565 1.00 40.98 450 VAL B N 1
ATOM 6297 C CA . VAL B 1 434 ? 42.514 91.985 11.808 1.00 48.05 450 VAL B CA 1
ATOM 6298 C C . VAL B 1 434 ? 42.717 92.267 10.329 1.00 50.99 450 VAL B C 1
ATOM 6299 O O . VAL B 1 434 ? 42.555 91.375 9.517 1.00 49.88 450 VAL B O 1
ATOM 6303 N N . LYS B 1 435 ? 43.059 93.500 9.972 1.00 47.88 451 LYS B N 1
ATOM 6304 C CA . LYS B 1 435 ? 43.245 93.840 8.559 1.00 51.14 451 LYS B CA 1
ATOM 6305 C C . LYS B 1 435 ? 44.426 93.147 7.894 1.00 50.11 451 LYS B C 1
ATOM 6306 O O . LYS B 1 435 ? 44.333 92.696 6.745 1.00 43.06 451 LYS B O 1
ATOM 6312 N N . TYR B 1 436 ? 45.550 93.083 8.599 1.00 42.10 452 TYR B N 1
ATOM 6313 C CA . TYR B 1 436 ? 46.724 92.422 8.079 1.00 48.00 452 TYR B CA 1
ATOM 6314 C C . TYR B 1 436 ? 46.453 90.958 7.705 1.00 46.05 452 TYR B C 1
ATOM 6315 O O . TYR B 1 436 ? 46.834 90.520 6.654 1.00 43.03 452 TYR B O 1
ATOM 6324 N N . LEU B 1 437 ? 45.817 90.203 8.589 1.00 46.24 453 LEU B N 1
ATOM 6325 C CA . LEU B 1 437 ? 45.531 88.810 8.286 1.00 48.36 453 LEU B CA 1
ATOM 6326 C C . LEU B 1 437 ? 44.580 88.689 7.088 1.00 51.65 453 LEU B C 1
ATOM 6327 O O . LEU B 1 437 ? 44.819 87.890 6.163 1.00 50.41 453 LEU B O 1
ATOM 6332 N N . ALA B 1 438 ? 43.521 89.493 7.091 1.00 46.23 454 ALA B N 1
ATOM 6333 C CA . ALA B 1 438 ? 42.548 89.457 5.987 1.00 55.80 454 ALA B CA 1
ATOM 6334 C C . ALA B 1 438 ? 43.251 89.721 4.656 1.00 49.70 454 ALA B C 1
ATOM 6335 O O . ALA B 1 438 ? 42.974 89.058 3.672 1.00 56.84 454 ALA B O 1
ATOM 6337 N N . SER B 1 439 ? 44.205 90.637 4.643 1.00 53.17 455 SER B N 1
ATOM 6338 C CA . SER B 1 439 ? 44.962 90.906 3.434 1.00 52.23 455 SER B CA 1
ATOM 6339 C C . SER B 1 439 ? 45.732 89.692 2.947 1.00 60.35 455 SER B C 1
ATOM 6340 O O . SER B 1 439 ? 45.734 89.397 1.753 1.00 49.54 455 SER B O 1
ATOM 6343 N N . ALA B 1 440 ? 46.415 88.989 3.855 1.00 57.90 456 ALA B N 1
ATOM 6344 C CA . ALA B 1 440 ? 47.198 87.825 3.424 1.00 59.26 456 ALA B CA 1
ATOM 6345 C C . ALA B 1 440 ? 46.310 86.698 2.919 1.00 51.02 456 ALA B C 1
ATOM 6346 O O . ALA B 1 440 ? 46.698 85.952 2.016 1.00 61.65 456 ALA B O 1
ATOM 6348 N N . SER B 1 441 ? 45.154 86.552 3.551 1.00 57.72 457 SER B N 1
ATOM 6349 C CA . SER B 1 441 ? 44.210 85.500 3.216 1.00 69.73 457 SER B CA 1
ATOM 6350 C C . SER B 1 441 ? 43.440 85.812 1.930 1.00 77.19 457 SER B C 1
ATOM 6351 O O . SER B 1 441 ? 42.931 84.911 1.257 1.00 79.79 457 SER B O 1
ATOM 6354 N N . ASN B 1 442 ? 43.372 87.097 1.597 1.00 79.20 458 ASN B N 1
ATOM 6355 C CA . ASN B 1 442 ? 42.712 87.544 0.379 1.00 79.46 458 ASN B CA 1
ATOM 6356 C C . ASN B 1 442 ? 43.587 87.304 -0.843 1.00 76.62 458 ASN B C 1
ATOM 6357 O O . ASN B 1 442 ? 43.081 87.089 -1.944 1.00 72.12 458 ASN B O 1
ATOM 6362 N N . VAL B 1 443 ? 44.899 87.332 -0.636 1.00 78.04 459 VAL B N 1
ATOM 6363 C CA . VAL B 1 443 ? 45.853 87.125 -1.716 1.00 86.17 459 VAL B CA 1
ATOM 6364 C C . VAL B 1 443 ? 45.491 85.886 -2.544 1.00 92.18 459 VAL B C 1
ATOM 6365 O O . VAL B 1 443 ? 45.538 85.938 -3.775 1.00 98.52 459 VAL B O 1
ATOM 6369 N N . ALA B 1 444 ? 45.125 84.782 -1.883 1.00 96.43 460 ALA B N 1
ATOM 6370 C CA . ALA B 1 444 ? 44.661 83.583 -2.600 1.00 98.23 460 ALA B CA 1
ATOM 6371 C C . ALA B 1 444 ? 43.269 83.801 -3.205 1.00 98.88 460 ALA B C 1
ATOM 6372 O O . ALA B 1 444 ? 42.250 83.580 -2.545 1.00 94.74 460 ALA B O 1
ATOM 6374 N N . GLU C 1 25 ? 112.056 47.902 27.843 1.00 83.67 41 GLU C N 1
ATOM 6375 C CA . GLU C 1 25 ? 111.553 46.640 27.215 1.00 82.44 41 GLU C CA 1
ATOM 6376 C C . GLU C 1 25 ? 111.368 45.576 28.282 1.00 73.61 41 GLU C C 1
ATOM 6377 O O . GLU C 1 25 ? 110.397 44.823 28.249 1.00 70.07 41 GLU C O 1
ATOM 6383 N N . ALA C 1 26 ? 112.340 45.459 29.179 1.00 63.46 42 ALA C N 1
ATOM 6384 C CA . ALA C 1 26 ? 112.197 44.610 30.352 1.00 56.51 42 ALA C CA 1
ATOM 6385 C C . ALA C 1 26 ? 110.794 44.638 31.055 1.00 48.63 42 ALA C C 1
ATOM 6386 O O . ALA C 1 26 ? 110.423 43.662 31.667 1.00 52.73 42 ALA C O 1
ATOM 6388 N N . LEU C 1 27 ? 110.040 45.730 31.018 1.00 43.20 43 LEU C N 1
ATOM 6389 C CA . LEU C 1 27 ? 108.760 45.689 31.712 1.00 42.91 43 LEU C CA 1
ATOM 6390 C C . LEU C 1 27 ? 107.707 44.979 30.883 1.00 33.10 43 LEU C C 1
ATOM 6391 O O . LEU C 1 27 ? 107.015 44.104 31.373 1.00 36.09 43 LEU C O 1
ATOM 6396 N N . VAL C 1 28 ? 107.563 45.394 29.642 1.00 37.72 44 VAL C N 1
ATOM 6397 C CA . VAL C 1 28 ? 106.568 44.782 28.795 1.00 42.08 44 VAL C CA 1
ATOM 6398 C C . VAL C 1 28 ? 106.838 43.291 28.673 1.00 44.08 44 VAL C C 1
ATOM 6399 O O . VAL C 1 28 ? 105.926 42.444 28.786 1.00 40.26 44 VAL C O 1
ATOM 6403 N N . ASP C 1 29 ? 108.103 42.944 28.508 1.00 42.32 45 ASP C N 1
ATOM 6404 C CA . ASP C 1 29 ? 108.479 41.551 28.343 1.00 44.08 45 ASP C CA 1
ATOM 6405 C C . ASP C 1 29 ? 108.196 40.714 29.588 1.00 36.02 45 ASP C C 1
ATOM 6406 O O . ASP C 1 29 ? 107.694 39.585 29.468 1.00 34.01 45 ASP C O 1
ATOM 6411 N N . LEU C 1 30 ? 108.482 41.250 30.773 1.00 33.67 46 LEU C N 1
ATOM 6412 C CA . LEU C 1 30 ? 108.134 40.535 32.006 1.00 41.03 46 LEU C CA 1
ATOM 6413 C C . LEU C 1 30 ? 106.612 40.428 32.100 1.00 33.57 46 LEU C C 1
ATOM 6414 O O . LEU C 1 30 ? 106.092 39.406 32.487 1.00 33.37 46 LEU C O 1
ATOM 6419 N N . CYS C 1 31 ? 105.892 41.500 31.764 1.00 33.26 47 CYS C N 1
ATOM 6420 C CA . CYS C 1 31 ? 104.425 41.469 31.861 1.00 34.04 47 CYS C CA 1
ATOM 6421 C C . CYS C 1 31 ? 103.758 40.504 30.882 1.00 33.57 47 CYS C C 1
ATOM 6422 O O . CYS C 1 31 ? 102.705 39.903 31.170 1.00 35.51 47 CYS C O 1
ATOM 6425 N N . ARG C 1 32 ? 104.378 40.332 29.726 1.00 36.49 48 ARG C N 1
ATOM 6426 C CA . ARG C 1 32 ? 103.892 39.350 28.739 1.00 39.04 48 ARG C CA 1
ATOM 6427 C C . ARG C 1 32 ? 104.173 37.928 29.155 1.00 40.09 48 ARG C C 1
ATOM 6428 O O . ARG C 1 32 ? 103.320 37.017 29.049 1.00 36.00 48 ARG C O 1
ATOM 6436 N N . ARG C 1 33 ? 105.393 37.714 29.614 1.00 31.58 49 ARG C N 1
ATOM 6437 C CA . ARG C 1 33 ? 105.825 36.397 30.032 1.00 39.26 49 ARG C CA 1
ATOM 6438 C C . ARG C 1 33 ? 105.040 35.930 31.269 1.00 39.23 49 ARG C C 1
ATOM 6439 O O . ARG C 1 33 ? 104.820 34.718 31.442 1.00 38.60 49 ARG C O 1
ATOM 6447 N N . ARG C 1 34 ? 104.613 36.887 32.114 1.00 33.87 50 ARG C N 1
ATOM 6448 C CA . ARG C 1 34 ? 103.847 36.538 33.320 1.00 30.60 50 ARG C CA 1
ATOM 6449 C C . ARG C 1 34 ? 102.329 36.662 33.141 1.00 34.07 50 ARG C C 1
ATOM 6450 O O . ARG C 1 34 ? 101.556 36.462 34.087 1.00 33.21 50 ARG C O 1
ATOM 6458 N N . HIS C 1 35 ? 101.894 37.015 31.910 1.00 33.68 51 HIS C N 1
ATOM 6459 C CA . HIS C 1 35 ? 100.488 37.109 31.540 1.00 29.66 51 HIS C CA 1
ATOM 6460 C C . HIS C 1 35 ? 99.728 38.260 32.112 1.00 34.88 51 HIS C C 1
ATOM 6461 O O . HIS C 1 35 ? 98.532 38.163 32.385 1.00 31.44 51 HIS C O 1
ATOM 6468 N N . PHE C 1 36 ? 100.400 39.371 32.303 1.00 26.41 52 PHE C N 1
ATOM 6469 C CA . PHE C 1 36 ? 99.689 40.577 32.722 1.00 29.25 52 PHE C CA 1
ATOM 6470 C C . PHE C 1 36 ? 99.193 41.161 31.395 1.00 33.89 52 PHE C C 1
ATOM 6471 O O . PHE C 1 36 ? 98.122 41.743 31.284 1.00 29.75 52 PHE C O 1
ATOM 6479 N N . LEU C 1 37 ? 100.046 40.988 30.389 1.00 29.80 53 LEU C N 1
ATOM 6480 C CA . LEU C 1 37 ? 99.766 41.446 29.049 1.00 29.56 53 LEU C CA 1
ATOM 6481 C C . LEU C 1 37 ? 99.578 40.271 28.128 1.00 26.23 53 LEU C C 1
ATOM 6482 O O . LEU C 1 37 ? 100.045 39.177 28.410 1.00 33.85 53 LEU C O 1
ATOM 6487 N N . SER C 1 38 ? 98.913 40.486 27.014 1.00 33.07 54 SER C N 1
ATOM 6488 C CA . SER C 1 38 ? 98.765 39.422 26.039 1.00 38.05 54 SER C CA 1
ATOM 6489 C C . SER C 1 38 ? 99.275 40.015 24.766 1.00 39.99 54 SER C C 1
ATOM 6490 O O . SER C 1 38 ? 99.623 41.175 24.718 1.00 45.84 54 SER C O 1
ATOM 6493 N N . GLY C 1 39 ? 99.249 39.236 23.707 1.00 44.50 55 GLY C N 1
ATOM 6494 C CA . GLY C 1 39 ? 99.573 39.789 22.427 1.00 40.72 55 GLY C CA 1
ATOM 6495 C C . GLY C 1 39 ? 100.855 39.310 21.785 1.00 40.71 55 GLY C C 1
ATOM 6496 O O . GLY C 1 39 ? 101.733 38.796 22.428 1.00 40.37 55 GLY C O 1
ATOM 6497 N N . THR C 1 40 ? 100.921 39.519 20.477 1.00 40.88 56 THR C N 1
ATOM 6498 C CA . THR C 1 40 ? 102.119 39.251 19.709 1.00 43.00 56 THR C CA 1
ATOM 6499 C C . THR C 1 40 ? 103.111 40.379 19.896 1.00 42.67 56 THR C C 1
ATOM 6500 O O . THR C 1 40 ? 102.780 41.493 20.360 1.00 37.43 56 THR C O 1
ATOM 6504 N N . PRO C 1 41 ? 104.356 40.109 19.525 1.00 50.33 57 PRO C N 1
ATOM 6505 C CA . PRO C 1 41 ? 105.394 41.135 19.594 1.00 46.43 57 PRO C CA 1
ATOM 6506 C C . PRO C 1 41 ? 104.959 42.448 18.988 1.00 41.23 57 PRO C C 1
ATOM 6507 O O . PRO C 1 41 ? 105.255 43.472 19.569 1.00 45.17 57 PRO C O 1
ATOM 6511 N N . GLN C 1 42 ? 104.262 42.416 17.859 1.00 41.36 58 GLN C N 1
ATOM 6512 C CA . GLN C 1 42 ? 103.772 43.608 17.209 1.00 37.72 58 GLN C CA 1
ATOM 6513 C C . GLN C 1 42 ? 102.680 44.296 18.035 1.00 44.38 58 GLN C C 1
ATOM 6514 O O . GLN C 1 42 ? 102.465 45.506 17.933 1.00 50.79 58 GLN C O 1
ATOM 6520 N N . GLN C 1 43 ? 101.995 43.522 18.859 1.00 37.78 59 GLN C N 1
ATOM 6521 C CA . GLN C 1 43 ? 100.914 44.084 19.647 1.00 31.50 59 GLN C CA 1
ATOM 6522 C C . GLN C 1 43 ? 101.454 44.663 20.960 1.00 40.36 59 GLN C C 1
ATOM 6523 O O . GLN C 1 43 ? 100.714 45.264 21.748 1.00 41.84 59 GLN C O 1
ATOM 6529 N N . LEU C 1 44 ? 102.747 44.500 21.170 1.00 42.25 60 LEU C N 1
ATOM 6530 C CA . LEU C 1 44 ? 103.371 44.916 22.415 1.00 39.36 60 LEU C CA 1
ATOM 6531 C C . LEU C 1 44 ? 104.221 46.192 22.314 1.00 41.66 60 LEU C C 1
ATOM 6532 O O . LEU C 1 44 ? 104.890 46.584 23.272 1.00 39.97 60 LEU C O 1
ATOM 6537 N N . SER C 1 45 ? 104.149 46.869 21.186 1.00 44.89 61 SER C N 1
ATOM 6538 C CA . SER C 1 45 ? 104.791 48.163 21.031 1.00 47.41 61 SER C CA 1
ATOM 6539 C C . SER C 1 45 ? 103.981 49.188 21.812 1.00 47.28 61 SER C C 1
ATOM 6540 O O . SER C 1 45 ? 102.782 49.010 22.050 1.00 38.98 61 SER C O 1
ATOM 6543 N N . THR C 1 46 ? 104.610 50.285 22.191 1.00 36.67 62 THR C N 1
ATOM 6544 C CA . THR C 1 46 ? 103.876 51.330 22.890 1.00 37.91 62 THR C CA 1
ATOM 6545 C C . THR C 1 46 ? 102.633 51.738 22.134 1.00 41.13 62 THR C C 1
ATOM 6546 O O . THR C 1 46 ? 101.544 51.939 22.700 1.00 36.99 62 THR C O 1
ATOM 6550 N N . ALA C 1 47 ? 102.791 51.950 20.841 1.00 37.18 63 ALA C N 1
ATOM 6551 C CA . ALA C 1 47 ? 101.660 52.399 20.080 1.00 36.19 63 ALA C CA 1
ATOM 6552 C C . ALA C 1 47 ? 100.549 51.356 20.114 1.00 34.95 63 ALA C C 1
ATOM 6553 O O . ALA C 1 47 ? 99.374 51.694 20.193 1.00 38.04 63 ALA C O 1
ATOM 6555 N N . ALA C 1 48 ? 100.900 50.092 20.072 1.00 34.75 64 ALA C N 1
ATOM 6556 C CA . ALA C 1 48 ? 99.842 49.108 20.063 1.00 40.10 64 ALA C CA 1
ATOM 6557 C C . ALA C 1 48 ? 99.198 49.045 21.469 1.00 40.12 64 ALA C C 1
ATOM 6558 O O . ALA C 1 48 ? 98.007 48.866 21.595 1.00 38.62 64 ALA C O 1
ATOM 6560 N N . LEU C 1 49 ? 99.973 49.244 22.520 1.00 37.28 65 LEU C N 1
ATOM 6561 C CA . LEU C 1 49 ? 99.413 49.204 23.878 1.00 39.82 65 LEU C CA 1
ATOM 6562 C C . LEU C 1 49 ? 98.458 50.349 24.168 1.00 40.10 65 LEU C C 1
ATOM 6563 O O . LEU C 1 49 ? 97.520 50.208 24.954 1.00 40.51 65 LEU C O 1
ATOM 6568 N N . LEU C 1 50 ? 98.686 51.489 23.556 1.00 31.70 66 LEU C N 1
ATOM 6569 C CA . LEU C 1 50 ? 97.845 52.642 23.780 1.00 33.31 66 LEU C CA 1
ATOM 6570 C C . LEU C 1 50 ? 96.610 52.694 22.890 1.00 40.00 66 LEU C C 1
ATOM 6571 O O . LEU C 1 50 ? 95.625 53.306 23.252 1.00 39.83 66 LEU C O 1
ATOM 6576 N N . SER C 1 51 ? 96.649 52.036 21.738 1.00 38.14 67 SER C N 1
ATOM 6577 C CA . SER C 1 51 ? 95.551 52.132 20.775 1.00 40.53 67 SER C CA 1
ATOM 6578 C C . SER C 1 51 ? 94.292 51.410 21.188 1.00 33.83 67 SER C C 1
ATOM 6579 O O . SER C 1 51 ? 93.189 51.802 20.807 1.00 38.28 67 SER C O 1
ATOM 6582 N N . GLY C 1 52 ? 94.450 50.303 21.899 1.00 35.31 68 GLY C N 1
ATOM 6583 C CA . GLY C 1 52 ? 93.305 49.523 22.304 1.00 34.89 68 GLY C CA 1
ATOM 6584 C C . GLY C 1 52 ? 92.734 48.672 21.131 1.00 38.49 68 GLY C C 1
ATOM 6585 O O . GLY C 1 52 ? 91.590 48.261 21.184 1.00 32.12 68 GLY C O 1
ATOM 6586 N N . CYS C 1 53 ? 93.517 48.405 20.072 1.00 29.26 69 CYS C N 1
ATOM 6587 C CA . CYS C 1 53 ? 93.036 47.621 18.940 1.00 34.87 69 CYS C CA 1
ATOM 6588 C C . CYS C 1 53 ? 93.017 46.154 19.213 1.00 35.79 69 CYS C C 1
ATOM 6589 O O . CYS C 1 53 ? 92.417 45.384 18.468 1.00 39.09 69 CYS C O 1
ATOM 6592 N N . HIS C 1 54 ? 93.674 45.764 20.267 1.00 31.10 70 HIS C N 1
ATOM 6593 C CA . HIS C 1 54 ? 93.558 44.378 20.652 1.00 32.77 70 HIS C CA 1
ATOM 6594 C C . HIS C 1 54 ? 93.317 44.357 22.147 1.00 30.48 70 HIS C C 1
ATOM 6595 O O . HIS C 1 54 ? 93.567 45.356 22.827 1.00 29.10 70 HIS C O 1
ATOM 6602 N N . ALA C 1 55 ? 92.818 43.242 22.669 1.00 31.23 71 ALA C N 1
ATOM 6603 C CA . ALA C 1 55 ? 92.586 43.070 24.107 1.00 33.94 71 ALA C CA 1
ATOM 6604 C C . ALA C 1 55 ? 93.954 42.951 24.736 1.00 28.93 71 ALA C C 1
ATOM 6605 O O . ALA C 1 55 ? 94.584 41.908 24.643 1.00 31.88 71 ALA C O 1
ATOM 6607 N N . ARG C 1 56 ? 94.434 44.012 25.381 1.00 31.87 72 ARG C N 1
ATOM 6608 C CA . ARG C 1 56 ? 95.815 44.065 25.914 1.00 34.09 72 ARG C CA 1
ATOM 6609 C C . ARG C 1 56 ? 96.194 43.174 27.055 1.00 34.76 72 ARG C C 1
ATOM 6610 O O . ARG C 1 56 ? 97.370 42.878 27.230 1.00 30.30 72 ARG C O 1
ATOM 6618 N N . PHE C 1 57 ? 95.233 42.716 27.848 1.00 29.49 73 PHE C N 1
ATOM 6619 C CA . PHE C 1 57 ? 95.601 42.040 29.072 1.00 28.57 73 PHE C CA 1
ATOM 6620 C C . PHE C 1 57 ? 95.438 40.557 29.090 1.00 34.57 73 PHE C C 1
ATOM 6621 O O . PHE C 1 57 ? 94.449 40.061 28.599 1.00 30.87 73 PHE C O 1
ATOM 6629 N N . GLY C 1 58 ? 96.411 39.868 29.685 1.00 32.71 74 GLY C N 1
ATOM 6630 C CA . GLY C 1 58 ? 96.269 38.469 30.026 1.00 29.11 74 GLY C CA 1
ATOM 6631 C C . GLY C 1 58 ? 95.523 38.305 31.353 1.00 30.62 74 GLY C C 1
ATOM 6632 O O . GLY C 1 58 ? 95.104 39.261 31.962 1.00 30.41 74 GLY C O 1
ATOM 6633 N N . PRO C 1 59 ? 95.363 37.069 31.807 1.00 33.93 75 PRO C N 1
ATOM 6634 C CA . PRO C 1 59 ? 94.603 36.757 33.033 1.00 30.06 75 PRO C CA 1
ATOM 6635 C C . PRO C 1 59 ? 94.998 37.517 34.289 1.00 30.64 75 PRO C C 1
ATOM 6636 O O . PRO C 1 59 ? 94.118 37.963 35.090 1.00 28.05 75 PRO C O 1
ATOM 6640 N N . LEU C 1 60 ? 96.304 37.668 34.499 1.00 30.75 76 LEU C N 1
ATOM 6641 C CA . LEU C 1 60 ? 96.732 38.442 35.656 1.00 29.75 76 LEU C CA 1
ATOM 6642 C C . LEU C 1 60 ? 96.370 39.903 35.466 1.00 30.22 76 LEU C C 1
ATOM 6643 O O . LEU C 1 60 ? 96.083 40.575 36.457 1.00 31.44 76 LEU C O 1
ATOM 6648 N N . GLY C 1 61 ? 96.530 40.422 34.243 1.00 27.83 77 GLY C N 1
ATOM 6649 C CA . GLY C 1 61 ? 96.217 41.814 33.963 1.00 26.62 77 GLY C CA 1
ATOM 6650 C C . GLY C 1 61 ? 94.733 42.114 34.112 1.00 25.55 77 GLY C C 1
ATOM 6651 O O . GLY C 1 61 ? 94.297 43.140 34.610 1.00 26.18 77 GLY C O 1
ATOM 6652 N N . VAL C 1 62 ? 93.930 41.169 33.650 1.00 25.20 78 VAL C N 1
ATOM 6653 C CA . VAL C 1 62 ? 92.469 41.333 33.704 1.00 26.32 78 VAL C CA 1
ATOM 6654 C C . VAL C 1 62 ? 92.022 41.390 35.177 1.00 24.68 78 VAL C C 1
ATOM 6655 O O . VAL C 1 62 ? 91.192 42.165 35.544 1.00 27.05 78 VAL C O 1
ATOM 6659 N N . GLU C 1 63 ? 92.637 40.572 36.008 1.00 31.40 79 GLU C N 1
ATOM 6660 C CA . GLU C 1 63 ? 92.315 40.534 37.406 1.00 31.89 79 GLU C CA 1
ATOM 6661 C C . GLU C 1 63 ? 92.798 41.831 38.087 1.00 28.83 79 GLU C C 1
ATOM 6662 O O . GLU C 1 63 ? 92.088 42.413 38.915 1.00 27.70 79 GLU C O 1
ATOM 6668 N N . LEU C 1 64 ? 93.974 42.298 37.707 1.00 29.83 80 LEU C N 1
ATOM 6669 C CA . LEU C 1 64 ? 94.475 43.592 38.126 1.00 26.44 80 LEU C CA 1
ATOM 6670 C C . LEU C 1 64 ? 93.496 44.695 37.750 1.00 29.48 80 LEU C C 1
ATOM 6671 O O . LEU C 1 64 ? 93.118 45.544 38.576 1.00 27.79 80 LEU C O 1
ATOM 6676 N N . ARG C 1 65 ? 93.038 44.671 36.509 1.00 28.54 81 ARG C N 1
ATOM 6677 C CA . ARG C 1 65 ? 92.113 45.701 36.066 1.00 23.20 81 ARG C CA 1
ATOM 6678 C C . ARG C 1 65 ? 90.784 45.594 36.812 1.00 25.08 81 ARG C C 1
ATOM 6679 O O . ARG C 1 65 ? 90.144 46.601 37.178 1.00 26.58 81 ARG C O 1
ATOM 6687 N N . LYS C 1 66 ? 90.320 44.376 36.993 1.00 26.36 82 LYS C N 1
ATOM 6688 C CA . LYS C 1 66 ? 89.076 44.185 37.774 1.00 32.55 82 LYS C CA 1
ATOM 6689 C C . LYS C 1 66 ? 89.196 44.727 39.187 1.00 29.46 82 LYS C C 1
ATOM 6690 O O . LYS C 1 66 ? 88.262 45.368 39.697 1.00 28.99 82 LYS C O 1
ATOM 6696 N N . ASN C 1 67 ? 90.322 44.472 39.853 1.00 27.17 83 ASN C N 1
ATOM 6697 C CA . ASN C 1 67 ? 90.590 45.084 41.163 1.00 26.45 83 ASN C CA 1
ATOM 6698 C C . ASN C 1 67 ? 90.576 46.605 41.135 1.00 32.07 83 ASN C C 1
ATOM 6699 O O . ASN C 1 67 ? 89.988 47.257 41.998 1.00 28.38 83 ASN C O 1
ATOM 6704 N N . LEU C 1 68 ? 91.276 47.200 40.182 1.00 26.38 84 LEU C N 1
ATOM 6705 C CA . LEU C 1 68 ? 91.250 48.609 40.020 1.00 27.82 84 LEU C CA 1
ATOM 6706 C C . LEU C 1 68 ? 89.816 49.157 39.805 1.00 29.35 84 LEU C C 1
ATOM 6707 O O . LEU C 1 68 ? 89.454 50.147 40.409 1.00 26.02 84 LEU C O 1
ATOM 6712 N N . ALA C 1 69 ? 89.032 48.503 38.957 1.00 24.46 85 ALA C N 1
ATOM 6713 C CA . ALA C 1 69 ? 87.671 48.943 38.698 1.00 27.29 85 ALA C CA 1
ATOM 6714 C C . ALA C 1 69 ? 86.797 48.833 39.958 1.00 28.09 85 ALA C C 1
ATOM 6715 O O . ALA C 1 69 ? 85.984 49.722 40.235 1.00 28.90 85 ALA C O 1
ATOM 6717 N N . SER C 1 70 ? 87.000 47.765 40.734 1.00 28.66 86 SER C N 1
ATOM 6718 C CA . SER C 1 70 ? 86.282 47.572 42.002 1.00 32.90 86 SER C CA 1
ATOM 6719 C C . SER C 1 70 ? 86.629 48.660 42.994 1.00 27.08 86 SER C C 1
ATOM 6720 O O . SER C 1 70 ? 85.739 49.154 43.703 1.00 33.44 86 SER C O 1
ATOM 6723 N N . GLN C 1 71 ? 87.895 49.060 43.052 1.00 30.96 87 GLN C N 1
ATOM 6724 C CA . GLN C 1 71 ? 88.319 50.140 43.898 1.00 23.50 87 GLN C CA 1
ATOM 6725 C C . GLN C 1 71 ? 87.734 51.478 43.441 1.00 35.03 87 GLN C C 1
ATOM 6726 O O . GLN C 1 71 ? 87.432 52.336 44.250 1.00 32.88 87 GLN C O 1
ATOM 6732 N N . TRP C 1 72 ? 87.556 51.667 42.152 1.00 30.42 88 TRP C N 1
ATOM 6733 C CA . TRP C 1 72 ? 86.955 52.915 41.662 1.00 29.41 88 TRP C CA 1
ATOM 6734 C C . TRP C 1 72 ? 85.505 52.905 42.056 1.00 23.85 88 TRP C C 1
ATOM 6735 O O . TRP C 1 72 ? 85.007 53.912 42.568 1.00 29.95 88 TRP C O 1
ATOM 6746 N N . TRP C 1 73 ? 84.808 51.803 41.778 1.00 26.62 89 TRP C N 1
ATOM 6747 C CA . TRP C 1 73 ? 83.387 51.677 42.065 1.00 29.77 89 TRP C CA 1
ATOM 6748 C C . TRP C 1 73 ? 83.120 51.916 43.566 1.00 33.77 89 TRP C C 1
ATOM 6749 O O . TRP C 1 73 ? 82.190 52.642 43.940 1.00 28.51 89 TRP C O 1
ATOM 6760 N N . SER C 1 74 ? 83.981 51.366 44.400 1.00 33.35 90 SER C N 1
ATOM 6761 C CA . SER C 1 74 ? 83.924 51.615 45.833 1.00 29.72 90 SER C CA 1
ATOM 6762 C C . SER C 1 74 ? 84.110 53.047 46.230 1.00 32.09 90 SER C C 1
ATOM 6763 O O . SER C 1 74 ? 83.270 53.586 46.981 1.00 38.33 90 SER C O 1
ATOM 6766 N N . SER C 1 75 ? 85.163 53.694 45.768 1.00 32.68 91 SER C N 1
ATOM 6767 C CA . SER C 1 75 ? 85.398 55.068 46.114 1.00 36.18 91 SER C CA 1
ATOM 6768 C C . SER C 1 75 ? 84.377 56.039 45.521 1.00 36.75 91 SER C C 1
ATOM 6769 O O . SER C 1 75 ? 83.986 56.999 46.164 1.00 32.68 91 SER C O 1
ATOM 6780 N N . VAL C 1 77 ? 81.197 55.339 44.032 1.00 29.78 93 VAL C N 1
ATOM 6781 C CA . VAL C 1 77 ? 79.815 55.034 44.075 1.00 30.10 93 VAL C CA 1
ATOM 6782 C C . VAL C 1 77 ? 79.354 54.482 45.450 1.00 36.89 93 VAL C C 1
ATOM 6783 O O . VAL C 1 77 ? 78.353 54.952 46.004 1.00 33.71 93 VAL C O 1
ATOM 6787 N N . VAL C 1 78 ? 80.107 53.535 46.001 1.00 37.88 94 VAL C N 1
ATOM 6788 C CA . VAL C 1 78 ? 79.755 52.888 47.268 1.00 33.65 94 VAL C CA 1
ATOM 6789 C C . VAL C 1 78 ? 79.893 53.803 48.442 1.00 29.74 94 VAL C C 1
ATOM 6790 O O . VAL C 1 78 ? 78.961 53.940 49.238 1.00 40.66 94 VAL C O 1
ATOM 6794 N N . PHE C 1 79 ? 80.995 54.524 48.513 1.00 35.61 95 PHE C N 1
ATOM 6795 C CA . PHE C 1 79 ? 81.228 55.429 49.596 1.00 33.95 95 PHE C CA 1
ATOM 6796 C C . PHE C 1 79 ? 80.553 56.758 49.487 1.00 37.44 95 PHE C C 1
ATOM 6797 O O . PHE C 1 79 ? 80.808 57.614 50.348 1.00 32.67 95 PHE C O 1
ATOM 6805 N N . ARG C 1 80 ? 79.699 56.944 48.475 1.00 32.58 96 ARG C N 1
ATOM 6806 C CA . ARG C 1 80 ? 79.115 58.275 48.184 1.00 31.92 96 ARG C CA 1
ATOM 6807 C C . ARG C 1 80 ? 77.643 58.167 48.054 1.00 31.03 96 ARG C C 1
ATOM 6808 O O . ARG C 1 80 ? 77.110 57.610 47.093 1.00 30.80 96 ARG C O 1
ATOM 6816 N N . GLU C 1 81 ? 76.944 58.755 48.996 1.00 31.06 97 GLU C N 1
ATOM 6817 C CA . GLU C 1 81 ? 75.528 58.558 49.025 1.00 30.67 97 GLU C CA 1
ATOM 6818 C C . GLU C 1 81 ? 74.783 59.358 47.937 1.00 30.59 97 GLU C C 1
ATOM 6819 O O . GLU C 1 81 ? 73.657 59.066 47.675 1.00 36.55 97 GLU C O 1
ATOM 6825 N N . GLN C 1 82 ? 75.412 60.375 47.373 1.00 27.25 98 GLN C N 1
ATOM 6826 C CA . GLN C 1 82 ? 74.793 61.164 46.291 1.00 29.20 98 GLN C CA 1
ATOM 6827 C C . GLN C 1 82 ? 75.205 60.701 44.854 1.00 27.75 98 GLN C C 1
ATOM 6828 O O . GLN C 1 82 ? 74.896 61.398 43.888 1.00 27.54 98 GLN C O 1
ATOM 6834 N N . VAL C 1 83 ? 75.887 59.564 44.732 1.00 25.01 99 VAL C N 1
ATOM 6835 C CA . VAL C 1 83 ? 76.304 59.022 43.431 1.00 27.34 99 VAL C CA 1
ATOM 6836 C C . VAL C 1 83 ? 75.572 57.710 43.216 1.00 29.30 99 VAL C C 1
ATOM 6837 O O . VAL C 1 83 ? 75.597 56.797 44.043 1.00 26.91 99 VAL C O 1
ATOM 6841 N N . PHE C 1 84 ? 74.875 57.653 42.108 1.00 23.94 100 PHE C N 1
ATOM 6842 C CA . PHE C 1 84 ? 74.148 56.452 41.717 1.00 24.73 100 PHE C CA 1
ATOM 6843 C C . PHE C 1 84 ? 74.730 55.845 40.453 1.00 22.97 100 PHE C C 1
ATOM 6844 O O . PHE C 1 84 ? 75.408 56.484 39.696 1.00 27.57 100 PHE C O 1
ATOM 6852 N N . ALA C 1 85 ? 74.405 54.600 40.230 1.00 25.98 101 ALA C N 1
ATOM 6853 C CA . ALA C 1 85 ? 74.854 53.876 39.060 1.00 26.92 101 ALA C CA 1
ATOM 6854 C C . ALA C 1 85 ? 73.958 54.147 37.879 1.00 29.11 101 ALA C C 1
ATOM 6855 O O . ALA C 1 85 ? 72.742 54.411 38.016 1.00 26.76 101 ALA C O 1
ATOM 6857 N N . VAL C 1 86 ? 74.566 54.156 36.699 1.00 26.50 102 VAL C N 1
ATOM 6858 C CA . VAL C 1 86 ? 73.813 54.229 35.475 1.00 28.80 102 VAL C CA 1
ATOM 6859 C C . VAL C 1 86 ? 74.375 53.138 34.531 1.00 30.75 102 VAL C C 1
ATOM 6860 O O . VAL C 1 86 ? 75.589 52.822 34.566 1.00 29.90 102 VAL C O 1
ATOM 6864 N N . ASP C 1 87 ? 73.490 52.577 33.711 1.00 26.48 103 ASP C N 1
ATOM 6865 C CA . ASP C 1 87 ? 73.877 51.672 32.636 1.00 28.45 103 ASP C CA 1
ATOM 6866 C C . ASP C 1 87 ? 73.226 52.172 31.353 1.00 32.75 103 ASP C C 1
ATOM 6867 O O . ASP C 1 87 ? 72.091 52.603 31.342 1.00 39.18 103 ASP C O 1
ATOM 6872 N N . SER C 1 88 ? 73.989 52.200 30.292 1.00 27.38 104 SER C N 1
ATOM 6873 C CA . SER C 1 88 ? 73.481 52.700 29.047 1.00 27.78 104 SER C CA 1
ATOM 6874 C C . SER C 1 88 ? 73.944 51.809 27.934 1.00 27.57 104 SER C C 1
ATOM 6875 O O . SER C 1 88 ? 74.905 51.048 28.097 1.00 28.77 104 SER C O 1
ATOM 6878 N N . LEU C 1 89 ? 73.271 51.841 26.802 1.00 26.12 105 LEU C N 1
ATOM 6879 C CA . LEU C 1 89 ? 73.634 50.971 25.670 1.00 24.67 105 LEU C CA 1
ATOM 6880 C C . LEU C 1 89 ? 74.963 51.327 25.006 1.00 32.18 105 LEU C C 1
ATOM 6881 O O . LEU C 1 89 ? 75.406 52.485 25.061 1.00 27.84 105 LEU C O 1
ATOM 6886 N N . HIS C 1 90 ? 75.579 50.339 24.379 1.00 27.29 106 HIS C N 1
ATOM 6887 C CA . HIS C 1 90 ? 76.798 50.620 23.652 1.00 25.69 106 HIS C CA 1
ATOM 6888 C C . HIS C 1 90 ? 76.481 51.295 22.335 1.00 31.88 106 HIS C C 1
ATOM 6889 O O . HIS C 1 90 ? 77.328 51.962 21.761 1.00 33.22 106 HIS C O 1
ATOM 6896 N N . GLN C 1 91 ? 75.283 51.076 21.883 1.00 36.10 107 GLN C N 1
ATOM 6897 C CA . GLN C 1 91 ? 74.848 51.621 20.603 1.00 35.04 107 GLN C CA 1
ATOM 6898 C C . GLN C 1 91 ? 74.105 52.933 20.745 1.00 39.93 107 GLN C C 1
ATOM 6899 O O . GLN C 1 91 ? 73.374 53.136 21.702 1.00 33.89 107 GLN C O 1
ATOM 6905 N N . GLU C 1 92 ? 74.290 53.839 19.770 1.00 35.92 108 GLU C N 1
ATOM 6906 C CA . GLU C 1 92 ? 73.615 55.147 19.744 1.00 36.42 108 GLU C CA 1
ATOM 6907 C C . GLU C 1 92 ? 72.844 55.234 18.432 1.00 36.12 108 GLU C C 1
ATOM 6908 O O . GLU C 1 92 ? 73.197 54.561 17.471 1.00 35.57 108 GLU C O 1
ATOM 6914 N N . PRO C 1 93 ? 71.800 56.045 18.397 1.00 41.24 109 PRO C N 1
ATOM 6915 C CA . PRO C 1 93 ? 70.971 56.229 17.221 1.00 49.49 109 PRO C CA 1
ATOM 6916 C C . PRO C 1 93 ? 71.845 56.628 16.095 1.00 45.29 109 PRO C C 1
ATOM 6917 O O . PRO C 1 93 ? 72.733 57.457 16.270 1.00 42.20 109 PRO C O 1
ATOM 6921 N N . GLY C 1 94 ? 71.640 55.980 14.968 1.00 59.94 110 GLY C N 1
ATOM 6922 C CA . GLY C 1 94 ? 72.442 56.256 13.816 1.00 70.20 110 GLY C CA 1
ATOM 6923 C C . GLY C 1 94 ? 71.901 57.538 13.264 1.00 78.77 110 GLY C C 1
ATOM 6924 O O . GLY C 1 94 ? 70.822 57.571 12.682 1.00 87.01 110 GLY C O 1
ATOM 6925 N N . SER C 1 95 ? 72.647 58.605 13.472 1.00 81.14 111 SER C N 1
ATOM 6926 C CA . SER C 1 95 ? 72.227 59.902 13.022 1.00 85.29 111 SER C CA 1
ATOM 6927 C C . SER C 1 95 ? 73.447 60.640 12.528 1.00 89.38 111 SER C C 1
ATOM 6928 O O . SER C 1 95 ? 74.206 61.220 13.314 1.00 89.16 111 SER C O 1
ATOM 6931 N N . SER C 1 96 ? 73.650 60.594 11.221 1.00 88.48 112 SER C N 1
ATOM 6932 C CA . SER C 1 96 ? 74.810 61.232 10.646 1.00 95.00 112 SER C CA 1
ATOM 6933 C C . SER C 1 96 ? 74.477 62.610 10.078 1.00 98.36 112 SER C C 1
ATOM 6934 O O . SER C 1 96 ? 73.673 62.770 9.154 1.00 88.22 112 SER C O 1
ATOM 6937 N N . GLN C 1 97 ? 75.119 63.601 10.674 1.00 100.00 113 GLN C N 1
ATOM 6938 C CA . GLN C 1 97 ? 74.994 64.982 10.274 1.00 100.00 113 GLN C CA 1
ATOM 6939 C C . GLN C 1 97 ? 76.382 65.605 10.145 1.00 100.00 113 GLN C C 1
ATOM 6940 O O . GLN C 1 97 ? 76.656 66.303 9.163 1.00 100.00 113 GLN C O 1
ATOM 6946 N N . PRO C 1 98 ? 77.257 65.371 11.129 1.00 100.00 114 PRO C N 1
ATOM 6947 C CA . PRO C 1 98 ? 78.623 65.892 11.070 1.00 100.00 114 PRO C CA 1
ATOM 6948 C C . PRO C 1 98 ? 79.478 64.885 10.334 1.00 100.00 114 PRO C C 1
ATOM 6949 O O . PRO C 1 98 ? 78.983 64.192 9.450 1.00 99.98 114 PRO C O 1
ATOM 6953 N N . ARG C 1 99 ? 80.757 64.839 10.673 1.00 95.56 115 ARG C N 1
ATOM 6954 C CA . ARG C 1 99 ? 81.635 63.791 10.213 1.00 92.17 115 ARG C CA 1
ATOM 6955 C C . ARG C 1 99 ? 82.106 63.217 11.539 1.00 86.78 115 ARG C C 1
ATOM 6956 O O . ARG C 1 99 ? 83.154 63.598 12.054 1.00 87.55 115 ARG C O 1
ATOM 6964 N N . ASP C 1 100 ? 81.291 62.328 12.100 1.00 80.60 116 ASP C N 1
ATOM 6965 C CA . ASP C 1 100 ? 81.492 61.784 13.446 1.00 73.96 116 ASP C CA 1
ATOM 6966 C C . ASP C 1 100 ? 82.750 60.924 13.651 1.00 65.07 116 ASP C C 1
ATOM 6967 O O . ASP C 1 100 ? 83.453 61.067 14.646 1.00 77.62 116 ASP C O 1
ATOM 6972 N N . SER C 1 101 ? 83.020 60.015 12.737 1.00 59.59 117 SER C N 1
ATOM 6973 C CA . SER C 1 101 ? 84.139 59.081 12.897 1.00 54.41 117 SER C CA 1
ATOM 6974 C C . SER C 1 101 ? 83.700 57.803 13.632 1.00 45.15 117 SER C C 1
ATOM 6975 O O . SER C 1 101 ? 84.308 56.765 13.441 1.00 46.38 117 SER C O 1
ATOM 6978 N N . ALA C 1 102 ? 82.639 57.882 14.413 1.00 44.15 118 ALA C N 1
ATOM 6979 C CA . ALA C 1 102 ? 82.110 56.702 15.113 1.00 44.94 118 ALA C CA 1
ATOM 6980 C C . ALA C 1 102 ? 81.766 55.603 14.147 1.00 41.31 118 ALA C C 1
ATOM 6981 O O . ALA C 1 102 ? 81.138 55.842 13.142 1.00 37.84 118 ALA C O 1
ATOM 6983 N N . PHE C 1 103 ? 82.169 54.382 14.444 1.00 39.04 119 PHE C N 1
ATOM 6984 C CA . PHE C 1 103 ? 81.806 53.234 13.633 1.00 36.88 119 PHE C CA 1
ATOM 6985 C C . PHE C 1 103 ? 80.284 52.959 13.548 1.00 39.79 119 PHE C C 1
ATOM 6986 O O . PHE C 1 103 ? 79.531 53.008 14.534 1.00 38.69 119 PHE C O 1
ATOM 6994 N N . ARG C 1 104 ? 79.842 52.645 12.341 1.00 35.71 120 ARG C N 1
ATOM 6995 C CA . ARG C 1 104 ? 78.459 52.363 12.084 1.00 31.02 120 ARG C CA 1
ATOM 6996 C C . ARG C 1 104 ? 78.230 50.892 12.145 1.00 31.10 120 ARG C C 1
ATOM 6997 O O . ARG C 1 104 ? 79.119 50.107 11.884 1.00 37.63 120 ARG C O 1
ATOM 7005 N N . LEU C 1 105 ? 77.027 50.530 12.530 1.00 30.90 121 LEU C N 1
ATOM 7006 C CA . LEU C 1 105 ? 76.627 49.153 12.640 1.00 33.11 121 LEU C CA 1
ATOM 7007 C C . LEU C 1 105 ? 75.687 48.800 11.508 1.00 35.48 121 LEU C C 1
ATOM 7008 O O . LEU C 1 105 ? 74.608 49.329 11.465 1.00 35.10 121 LEU C O 1
ATOM 7013 N N . VAL C 1 106 ? 76.102 47.883 10.642 1.00 36.58 122 VAL C N 1
ATOM 7014 C CA . VAL C 1 106 ? 75.352 47.536 9.411 1.00 37.24 122 VAL C CA 1
ATOM 7015 C C . VAL C 1 106 ? 74.923 46.070 9.331 1.00 39.13 122 VAL C C 1
ATOM 7016 O O . VAL C 1 106 ? 75.698 45.140 9.584 1.00 36.96 122 VAL C O 1
ATOM 7020 N N . SER C 1 107 ? 73.673 45.862 8.981 1.00 39.40 123 SER C N 1
ATOM 7021 C CA . SER C 1 107 ? 73.135 44.522 8.841 1.00 42.45 123 SER C CA 1
ATOM 7022 C C . SER C 1 107 ? 73.696 43.840 7.610 1.00 42.27 123 SER C C 1
ATOM 7023 O O . SER C 1 107 ? 73.585 44.349 6.521 1.00 46.08 123 SER C O 1
ATOM 7026 N N . PRO C 1 108 ? 74.348 42.706 7.771 1.00 41.85 124 PRO C N 1
ATOM 7027 C CA . PRO C 1 108 ? 74.869 42.001 6.616 1.00 51.18 124 PRO C CA 1
ATOM 7028 C C . PRO C 1 108 ? 73.674 41.525 5.759 1.00 51.75 124 PRO C C 1
ATOM 7029 O O . PRO C 1 108 ? 73.805 41.391 4.553 1.00 55.18 124 PRO C O 1
ATOM 7033 N N . GLU C 1 109 ? 72.518 41.311 6.386 1.00 55.91 125 GLU C N 1
ATOM 7034 C CA . GLU C 1 109 ? 71.318 40.891 5.659 1.00 54.83 125 GLU C CA 1
ATOM 7035 C C . GLU C 1 109 ? 70.867 41.960 4.676 1.00 62.38 125 GLU C C 1
ATOM 7036 O O . GLU C 1 109 ? 70.447 41.663 3.559 1.00 61.90 125 GLU C O 1
ATOM 7042 N N . SER C 1 110 ? 70.966 43.213 5.077 1.00 58.51 126 SER C N 1
ATOM 7043 C CA . SER C 1 110 ? 70.609 44.295 4.192 1.00 59.08 126 SER C CA 1
ATOM 7044 C C . SER C 1 110 ? 71.573 44.344 3.007 1.00 55.91 126 SER C C 1
ATOM 7045 O O . SER C 1 110 ? 71.202 44.697 1.900 1.00 59.50 126 SER C O 1
ATOM 7048 N N . ILE C 1 111 ? 72.836 44.028 3.234 1.00 53.02 127 ILE C N 1
ATOM 7049 C CA . ILE C 1 111 ? 73.807 44.112 2.149 1.00 55.95 127 ILE C CA 1
ATOM 7050 C C . ILE C 1 111 ? 73.567 42.987 1.154 1.00 61.32 127 ILE C C 1
ATOM 7051 O O . ILE C 1 111 ? 73.525 43.219 -0.049 1.00 54.08 127 ILE C O 1
ATOM 7056 N N . ARG C 1 112 ? 73.308 41.787 1.667 1.00 61.46 128 ARG C N 1
ATOM 7057 C CA . ARG C 1 112 ? 73.030 40.624 0.821 1.00 65.67 128 ARG C CA 1
ATOM 7058 C C . ARG C 1 112 ? 71.740 40.792 0.016 1.00 70.57 128 ARG C C 1
ATOM 7059 O O . ARG C 1 112 ? 71.694 40.471 -1.169 1.00 69.00 128 ARG C O 1
ATOM 7067 N N . GLU C 1 113 ? 70.705 41.304 0.673 1.00 68.39 129 GLU C N 1
ATOM 7068 C CA . GLU C 1 113 ? 69.422 41.532 0.043 1.00 69.80 129 GLU C CA 1
ATOM 7069 C C . GLU C 1 113 ? 69.464 42.427 -1.194 1.00 77.83 129 GLU C C 1
ATOM 7070 O O . GLU C 1 113 ? 68.796 42.139 -2.186 1.00 78.53 129 GLU C O 1
ATOM 7076 N N . ILE C 1 114 ? 70.227 43.515 -1.138 1.00 80.40 130 ILE C N 1
ATOM 7077 C CA . ILE C 1 114 ? 70.352 44.395 -2.298 1.00 80.29 130 ILE C CA 1
ATOM 7078 C C . ILE C 1 114 ? 71.219 43.735 -3.389 1.00 80.00 130 ILE C C 1
ATOM 7079 O O . ILE C 1 114 ? 71.053 44.014 -4.572 1.00 79.79 130 ILE C O 1
ATOM 7084 N N . LEU C 1 115 ? 72.127 42.850 -2.989 1.00 79.63 131 LEU C N 1
ATOM 7085 C CA . LEU C 1 115 ? 73.039 42.194 -3.929 1.00 81.77 131 LEU C CA 1
ATOM 7086 C C . LEU C 1 115 ? 72.601 40.813 -4.433 1.00 85.29 131 LEU C C 1
ATOM 7087 O O . LEU C 1 115 ? 73.171 40.307 -5.396 1.00 87.10 131 LEU C O 1
ATOM 7092 N N . GLN C 1 116 ? 71.618 40.196 -3.786 1.00 89.69 132 GLN C N 1
ATOM 7093 C CA . GLN C 1 116 ? 71.171 38.859 -4.177 1.00 95.71 132 GLN C CA 1
ATOM 7094 C C . GLN C 1 116 ? 69.876 38.938 -4.959 1.00 99.08 132 GLN C C 1
ATOM 7095 O O . GLN C 1 116 ? 69.610 38.107 -5.832 1.00 100.00 132 GLN C O 1
ATOM 7101 N N . ASP C 1 117 ? 69.068 39.938 -4.626 1.00 100.00 133 ASP C N 1
ATOM 7102 C CA . ASP C 1 117 ? 67.792 40.155 -5.286 1.00 100.00 133 ASP C CA 1
ATOM 7103 C C . ASP C 1 117 ? 67.932 41.156 -6.427 1.00 100.00 133 ASP C C 1
ATOM 7104 O O . ASP C 1 117 ? 67.970 40.775 -7.596 1.00 100.00 133 ASP C O 1
ATOM 7109 N N . SER C 1 121 ? 71.384 48.110 -9.524 1.00 60.06 137 SER C N 1
ATOM 7110 C CA . SER C 1 121 ? 71.115 49.395 -10.159 1.00 70.76 137 SER C CA 1
ATOM 7111 C C . SER C 1 121 ? 71.932 50.476 -9.488 1.00 76.71 137 SER C C 1
ATOM 7112 O O . SER C 1 121 ? 71.864 50.631 -8.275 1.00 80.27 137 SER C O 1
ATOM 7115 N N . LYS C 1 122 ? 72.697 51.234 -10.271 1.00 74.25 138 LYS C N 1
ATOM 7116 C CA . LYS C 1 122 ? 73.607 52.232 -9.713 1.00 75.09 138 LYS C CA 1
ATOM 7117 C C . LYS C 1 122 ? 72.938 53.285 -8.823 1.00 79.62 138 LYS C C 1
ATOM 7118 O O . LYS C 1 122 ? 73.430 53.582 -7.731 1.00 84.02 138 LYS C O 1
ATOM 7124 N N . GLU C 1 123 ? 71.849 53.879 -9.291 1.00 78.97 139 GLU C N 1
ATOM 7125 C CA . GLU C 1 123 ? 71.146 54.867 -8.485 1.00 77.78 139 GLU C CA 1
ATOM 7126 C C . GLU C 1 123 ? 70.917 54.276 -7.091 1.00 71.86 139 GLU C C 1
ATOM 7127 O O . GLU C 1 123 ? 71.285 54.880 -6.085 1.00 61.38 139 GLU C O 1
ATOM 7133 N N . GLN C 1 124 ? 70.317 53.088 -7.059 1.00 68.91 140 GLN C N 1
ATOM 7134 C CA . GLN C 1 124 ? 69.952 52.391 -5.818 1.00 70.89 140 GLN C CA 1
ATOM 7135 C C . GLN C 1 124 ? 71.142 52.085 -4.901 1.00 70.84 140 GLN C C 1
ATOM 7136 O O . GLN C 1 124 ? 71.026 52.172 -3.679 1.00 63.46 140 GLN C O 1
ATOM 7142 N N . LEU C 1 125 ? 72.276 51.724 -5.499 1.00 69.74 141 LEU C N 1
ATOM 7143 C CA . LEU C 1 125 ? 73.481 51.406 -4.745 1.00 62.95 141 LEU C CA 1
ATOM 7144 C C . LEU C 1 125 ? 73.996 52.611 -3.988 1.00 61.43 141 LEU C C 1
ATOM 7145 O O . LEU C 1 125 ? 74.390 52.483 -2.829 1.00 58.19 141 LEU C O 1
ATOM 7150 N N . VAL C 1 126 ? 74.018 53.772 -4.642 1.00 47.06 142 VAL C N 1
ATOM 7151 C CA . VAL C 1 126 ? 74.447 54.990 -3.985 1.00 54.51 142 VAL C CA 1
ATOM 7152 C C . VAL C 1 126 ? 73.452 55.381 -2.883 1.00 50.78 142 VAL C C 1
ATOM 7153 O O . VAL C 1 126 ? 73.853 55.894 -1.840 1.00 46.08 142 VAL C O 1
ATOM 7157 N N . ALA C 1 127 ? 72.169 55.141 -3.116 1.00 51.42 143 ALA C N 1
ATOM 7158 C CA . ALA C 1 127 ? 71.137 55.458 -2.124 1.00 53.03 143 ALA C CA 1
ATOM 7159 C C . ALA C 1 127 ? 71.306 54.566 -0.875 1.00 47.91 143 ALA C C 1
ATOM 7160 O O . ALA C 1 127 ? 71.190 55.006 0.247 1.00 46.37 143 ALA C O 1
ATOM 7162 N N . PHE C 1 128 ? 71.572 53.295 -1.114 1.00 46.86 144 PHE C N 1
ATOM 7163 C CA . PHE C 1 128 ? 71.831 52.352 -0.054 1.00 50.60 144 PHE C CA 1
ATOM 7164 C C . PHE C 1 128 ? 73.028 52.797 0.803 1.00 46.59 144 PHE C C 1
ATOM 7165 O O . PHE C 1 128 ? 72.945 52.805 2.028 1.00 44.72 144 PHE C O 1
ATOM 7173 N N . LEU C 1 129 ? 74.131 53.155 0.177 1.00 39.32 145 LEU C N 1
ATOM 7174 C CA . LEU C 1 129 ? 75.265 53.661 0.919 1.00 41.65 145 LEU C CA 1
ATOM 7175 C C . LEU C 1 129 ? 74.948 54.974 1.666 1.00 46.94 145 LEU C C 1
ATOM 7176 O O . LEU C 1 129 ? 75.407 55.208 2.784 1.00 40.86 145 LEU C O 1
ATOM 7181 N N . GLU C 1 130 ? 74.206 55.866 1.044 1.00 40.39 146 GLU C N 1
ATOM 7182 C CA . GLU C 1 130 ? 73.854 57.106 1.714 1.00 46.60 146 GLU C CA 1
ATOM 7183 C C . GLU C 1 130 ? 73.025 56.778 2.980 1.00 44.48 146 GLU C C 1
ATOM 7184 O O . GLU C 1 130 ? 73.132 57.448 3.995 1.00 45.60 146 GLU C O 1
ATOM 7190 N N . ASN C 1 131 ? 72.164 55.775 2.882 1.00 49.49 147 ASN C N 1
ATOM 7191 C CA . ASN C 1 131 ? 71.328 55.372 4.007 1.00 54.80 147 ASN C CA 1
ATOM 7192 C C . ASN C 1 131 ? 72.127 54.772 5.157 1.00 50.73 147 ASN C C 1
ATOM 7193 O O . ASN C 1 131 ? 71.784 54.954 6.333 1.00 52.61 147 ASN C O 1
ATOM 7198 N N . LEU C 1 132 ? 73.187 54.046 4.824 1.00 41.42 148 LEU C N 1
ATOM 7199 C CA . LEU C 1 132 ? 74.007 53.452 5.863 1.00 42.88 148 LEU C CA 1
ATOM 7200 C C . LEU C 1 132 ? 74.532 54.551 6.685 1.00 50.90 148 LEU C C 1
ATOM 7201 O O . LEU C 1 132 ? 74.409 54.534 7.904 1.00 52.13 148 LEU C O 1
ATOM 7206 N N . LEU C 1 133 ? 75.062 55.553 6.001 1.00 39.30 149 LEU C N 1
ATOM 7207 C CA . LEU C 1 133 ? 75.700 56.655 6.682 1.00 49.33 149 LEU C CA 1
ATOM 7208 C C . LEU C 1 133 ? 74.712 57.381 7.565 1.00 50.52 149 LEU C C 1
ATOM 7209 O O . LEU C 1 133 ? 75.001 57.639 8.727 1.00 56.46 149 LEU C O 1
ATOM 7214 N N . LYS C 1 134 ? 73.542 57.694 7.008 1.00 42.89 150 LYS C N 1
ATOM 7215 C CA . LYS C 1 134 ? 72.532 58.432 7.722 1.00 52.67 150 LYS C CA 1
ATOM 7216 C C . LYS C 1 134 ? 71.730 57.657 8.752 1.00 48.86 150 LYS C C 1
ATOM 7217 O O . LYS C 1 134 ? 71.334 58.236 9.746 1.00 50.63 150 LYS C O 1
ATOM 7223 N N . THR C 1 135 ? 71.425 56.386 8.520 1.00 40.31 151 THR C N 1
ATOM 7224 C CA . THR C 1 135 ? 70.495 55.733 9.416 1.00 40.96 151 THR C CA 1
ATOM 7225 C C . THR C 1 135 ? 71.051 54.605 10.267 1.00 43.21 151 THR C C 1
ATOM 7226 O O . THR C 1 135 ? 70.377 54.147 11.140 1.00 40.01 151 THR C O 1
ATOM 7230 N N . SER C 1 136 ? 72.244 54.131 9.995 1.00 34.69 152 SER C N 1
ATOM 7231 C CA . SER C 1 136 ? 72.783 53.050 10.784 1.00 37.42 152 SER C CA 1
ATOM 7232 C C . SER C 1 136 ? 73.099 53.557 12.160 1.00 39.24 152 SER C C 1
ATOM 7233 O O . SER C 1 136 ? 73.479 54.684 12.319 1.00 33.10 152 SER C O 1
ATOM 7236 N N . GLY C 1 137 ? 72.974 52.707 13.166 1.00 41.73 153 GLY C N 1
ATOM 7237 C CA . GLY C 1 137 ? 73.331 53.123 14.508 1.00 38.89 153 GLY C CA 1
ATOM 7238 C C . GLY C 1 137 ? 74.836 53.209 14.582 1.00 37.36 153 GLY C C 1
ATOM 7239 O O . GLY C 1 137 ? 75.546 52.772 13.669 1.00 32.32 153 GLY C O 1
ATOM 7240 N N . LYS C 1 138 ? 75.343 53.777 15.669 1.00 34.45 154 LYS C N 1
ATOM 7241 C CA . LYS C 1 138 ? 76.759 53.904 15.844 1.00 31.09 154 LYS C CA 1
ATOM 7242 C C . LYS C 1 138 ? 77.214 53.447 17.241 1.00 33.10 154 LYS C C 1
ATOM 7243 O O . LYS C 1 138 ? 76.423 53.369 18.164 1.00 36.43 154 LYS C O 1
ATOM 7249 N N . LEU C 1 139 ? 78.487 53.167 17.369 1.00 31.65 155 LEU C N 1
ATOM 7250 C CA . LEU C 1 139 ? 79.017 52.745 18.642 1.00 36.10 155 LEU C CA 1
ATOM 7251 C C . LEU C 1 139 ? 79.368 53.987 19.435 1.00 33.37 155 LEU C C 1
ATOM 7252 O O . LEU C 1 139 ? 79.846 54.965 18.881 1.00 28.12 155 LEU C O 1
ATOM 7257 N N . ARG C 1 140 ? 79.137 53.960 20.735 1.00 31.57 156 ARG C N 1
ATOM 7258 C CA . ARG C 1 140 ? 79.377 55.142 21.565 1.00 33.59 156 ARG C CA 1
ATOM 7259 C C . ARG C 1 140 ? 80.868 55.402 21.689 1.00 26.91 156 ARG C C 1
ATOM 7260 O O . ARG C 1 140 ? 81.702 54.466 21.769 1.00 27.68 156 ARG C O 1
ATOM 7268 N N . ALA C 1 141 ? 81.215 56.678 21.786 1.00 27.77 157 ALA C N 1
ATOM 7269 C CA . ALA C 1 141 ? 82.598 57.104 22.007 1.00 34.05 157 ALA C CA 1
ATOM 7270 C C . ALA C 1 141 ? 82.868 57.537 23.456 1.00 32.14 157 ALA C C 1
ATOM 7271 O O . ALA C 1 141 ? 83.983 57.700 23.826 1.00 35.31 157 ALA C O 1
ATOM 7273 N N . THR C 1 142 ? 81.839 57.857 24.222 1.00 29.76 158 THR C N 1
ATOM 7274 C CA . THR C 1 142 ? 82.003 58.245 25.612 1.00 27.80 158 THR C CA 1
ATOM 7275 C C . THR C 1 142 ? 80.765 57.745 26.338 1.00 24.29 158 THR C C 1
ATOM 7276 O O . THR C 1 142 ? 79.751 57.412 25.708 1.00 29.02 158 THR C O 1
ATOM 7280 N N . LEU C 1 143 ? 80.798 57.801 27.652 1.00 26.09 159 LEU C N 1
ATOM 7281 C CA . LEU C 1 143 ? 79.664 57.408 28.491 1.00 22.46 159 LEU C CA 1
ATOM 7282 C C . LEU C 1 143 ? 78.824 58.619 28.914 1.00 29.58 159 LEU C C 1
ATOM 7283 O O . LEU C 1 143 ? 77.784 58.454 29.575 1.00 25.95 159 LEU C O 1
ATOM 7288 N N . LEU C 1 144 ? 79.256 59.810 28.548 1.00 28.62 160 LEU C N 1
ATOM 7289 C CA . LEU C 1 144 ? 78.514 61.011 28.956 1.00 28.74 160 LEU C CA 1
ATOM 7290 C C . LEU C 1 144 ? 77.006 60.978 28.629 1.00 32.56 160 LEU C C 1
ATOM 7291 O O . LEU C 1 144 ? 76.181 61.173 29.506 1.00 28.08 160 LEU C O 1
ATOM 7296 N N . HIS C 1 145 ? 76.634 60.742 27.354 1.00 25.68 161 HIS C N 1
ATOM 7297 C CA . HIS C 1 145 ? 75.230 60.731 26.933 1.00 25.91 161 HIS C CA 1
ATOM 7298 C C . HIS C 1 145 ? 74.383 59.720 27.671 1.00 23.23 161 HIS C C 1
ATOM 7299 O O . HIS C 1 145 ? 73.182 59.902 27.814 1.00 29.76 161 HIS C O 1
ATOM 7306 N N . GLY C 1 146 ? 75.011 58.642 28.164 1.00 29.41 162 GLY C N 1
ATOM 7307 C CA . GLY C 1 146 ? 74.302 57.626 28.915 1.00 32.49 162 GLY C CA 1
ATOM 7308 C C . GLY C 1 146 ? 73.769 58.223 30.214 1.00 30.13 162 GLY C C 1
ATOM 7309 O O . GLY C 1 146 ? 72.577 58.078 30.531 1.00 27.89 162 GLY C O 1
ATOM 7310 N N . ALA C 1 147 ? 74.654 58.878 30.947 1.00 27.22 163 ALA C N 1
ATOM 7311 C CA . ALA C 1 147 ? 74.283 59.558 32.156 1.00 24.94 163 ALA C CA 1
ATOM 7312 C C . ALA C 1 147 ? 73.250 60.663 31.876 1.00 24.11 163 ALA C C 1
ATOM 7313 O O . ALA C 1 147 ? 72.256 60.793 32.591 1.00 26.94 163 ALA C O 1
ATOM 7315 N N . LEU C 1 148 ? 73.478 61.454 30.850 1.00 22.03 164 LEU C N 1
ATOM 7316 C CA . LEU C 1 148 ? 72.536 62.567 30.543 1.00 23.57 164 LEU C CA 1
ATOM 7317 C C . LEU C 1 148 ? 71.114 62.094 30.266 1.00 27.43 164 LEU C C 1
ATOM 7318 O O . LEU C 1 148 ? 70.128 62.700 30.681 1.00 24.24 164 LEU C O 1
ATOM 7323 N N . GLU C 1 149 ? 71.023 60.995 29.560 1.00 22.37 165 GLU C N 1
ATOM 7324 C CA . GLU C 1 149 ? 69.745 60.417 29.224 1.00 24.40 165 GLU C CA 1
ATOM 7325 C C . GLU C 1 149 ? 69.037 59.831 30.447 1.00 30.59 165 GLU C C 1
ATOM 7326 O O . GLU C 1 149 ? 67.822 59.631 30.406 1.00 28.18 165 GLU C O 1
ATOM 7332 N N . HIS C 1 150 ? 69.776 59.559 31.525 1.00 23.12 166 HIS C N 1
ATOM 7333 C CA . HIS C 1 150 ? 69.130 58.989 32.722 1.00 26.06 166 HIS C CA 1
ATOM 7334 C C . HIS C 1 150 ? 69.061 60.010 33.855 1.00 27.19 166 HIS C C 1
ATOM 7335 O O . HIS C 1 150 ? 68.723 59.687 34.992 1.00 25.27 166 HIS C O 1
ATOM 7342 N N . TYR C 1 151 ? 69.363 61.231 33.515 1.00 27.75 167 TYR C N 1
ATOM 7343 C CA . TYR C 1 151 ? 69.341 62.260 34.529 1.00 25.72 167 TYR C CA 1
ATOM 7344 C C . TYR C 1 151 ? 67.917 62.521 35.023 1.00 32.20 167 TYR C C 1
ATOM 7345 O O . TYR C 1 151 ? 67.714 62.727 36.204 1.00 27.83 167 TYR C O 1
ATOM 7354 N N . VAL C 1 152 ? 66.920 62.546 34.125 1.00 29.12 168 VAL C N 1
ATOM 7355 C CA . VAL C 1 152 ? 65.565 62.832 34.576 1.00 31.95 168 VAL C CA 1
ATOM 7356 C C . VAL C 1 152 ? 65.059 61.732 35.571 1.00 23.88 168 VAL C C 1
ATOM 7357 O O . VAL C 1 152 ? 64.426 62.069 36.573 1.00 28.09 168 VAL C O 1
ATOM 7361 N N . ASN C 1 153 ? 65.351 60.463 35.317 1.00 24.68 169 ASN C N 1
ATOM 7362 C CA . ASN C 1 153 ? 64.977 59.406 36.250 1.00 26.22 169 ASN C CA 1
ATOM 7363 C C . ASN C 1 153 ? 65.655 59.547 37.613 1.00 31.06 169 ASN C C 1
ATOM 7364 O O . ASN C 1 153 ? 65.018 59.437 38.627 1.00 30.23 169 ASN C O 1
ATOM 7369 N N . CYS C 1 154 ? 66.949 59.813 37.614 1.00 25.40 170 CYS C N 1
ATOM 7370 C CA . CYS C 1 154 ? 67.679 60.017 38.864 1.00 25.10 170 CYS C CA 1
ATOM 7371 C C . CYS C 1 154 ? 67.204 61.248 39.626 1.00 27.90 170 CYS C C 1
ATOM 7372 O O . CYS C 1 154 ? 67.129 61.258 40.876 1.00 25.75 170 CYS C O 1
ATOM 7375 N N . LEU C 1 155 ? 66.783 62.276 38.879 1.00 28.73 171 LEU C N 1
ATOM 7376 C CA . LEU C 1 155 ? 66.209 63.449 39.503 1.00 27.97 171 LEU C CA 1
ATOM 7377 C C . LEU C 1 155 ? 65.006 63.028 40.375 1.00 29.18 171 LEU C C 1
ATOM 7378 O O . LEU C 1 155 ? 64.803 63.497 41.487 1.00 29.36 171 LEU C O 1
ATOM 7383 N N . ASP C 1 156 ? 64.168 62.159 39.836 1.00 27.25 172 ASP C N 1
ATOM 7384 C CA . ASP C 1 156 ? 63.017 61.703 40.578 1.00 23.43 172 ASP C CA 1
ATOM 7385 C C . ASP C 1 156 ? 63.434 60.905 41.816 1.00 28.25 172 ASP C C 1
ATOM 7386 O O . ASP C 1 156 ? 62.910 61.044 42.950 1.00 27.07 172 ASP C O 1
ATOM 7391 N N . LEU C 1 157 ? 64.415 60.052 41.623 1.00 30.89 173 LEU C N 1
ATOM 7392 C CA . LEU C 1 157 ? 64.893 59.214 42.741 1.00 28.73 173 LEU C CA 1
ATOM 7393 C C . LEU C 1 157 ? 65.331 60.089 43.940 1.00 30.51 173 LEU C C 1
ATOM 7394 O O . LEU C 1 157 ? 65.047 59.781 45.085 1.00 32.65 173 LEU C O 1
ATOM 7399 N N . VAL C 1 158 ? 65.955 61.222 43.664 1.00 29.45 174 VAL C N 1
ATOM 7400 C CA . VAL C 1 158 ? 66.477 62.094 44.695 1.00 32.48 174 VAL C CA 1
ATOM 7401 C C . VAL C 1 158 ? 65.515 63.246 44.996 1.00 31.99 174 VAL C C 1
ATOM 7402 O O . VAL C 1 158 ? 65.850 64.182 45.675 1.00 29.60 174 VAL C O 1
ATOM 7406 N N . ASN C 1 159 ? 64.322 63.174 44.457 1.00 33.30 175 ASN C N 1
ATOM 7407 C CA . ASN C 1 159 ? 63.400 64.268 44.642 1.00 24.35 175 ASN C CA 1
ATOM 7408 C C . ASN C 1 159 ? 63.935 65.610 44.250 1.00 27.68 175 ASN C C 1
ATOM 7409 O O . ASN C 1 159 ? 63.583 66.618 44.869 1.00 30.69 175 ASN C O 1
ATOM 7414 N N . ARG C 1 160 ? 64.733 65.623 43.191 1.00 23.01 176 ARG C N 1
ATOM 7415 C CA . ARG C 1 160 ? 65.282 66.829 42.579 1.00 26.78 176 ARG C CA 1
ATOM 7416 C C . ARG C 1 160 ? 66.379 67.481 43.326 1.00 26.27 176 ARG C C 1
ATOM 7417 O O . ARG C 1 160 ? 66.905 68.474 42.880 1.00 28.67 176 ARG C O 1
ATOM 7425 N N . LYS C 1 161 ? 66.801 66.918 44.433 1.00 28.31 177 LYS C N 1
ATOM 7426 C CA . LYS C 1 161 ? 67.885 67.554 45.157 1.00 28.02 177 LYS C CA 1
ATOM 7427 C C . LYS C 1 161 ? 69.265 67.527 44.513 1.00 27.56 177 LYS C C 1
ATOM 7428 O O . LYS C 1 161 ? 69.777 66.484 44.188 1.00 32.49 177 LYS C O 1
ATOM 7434 N N . LEU C 1 162 ? 69.851 68.688 44.283 1.00 26.46 178 LEU C N 1
ATOM 7435 C CA . LEU C 1 162 ? 71.196 68.730 43.749 1.00 25.00 178 LEU C CA 1
ATOM 7436 C C . LEU C 1 162 ? 72.136 68.877 44.917 1.00 32.75 178 LEU C C 1
ATOM 7437 O O . LEU C 1 162 ? 71.711 69.363 45.976 1.00 31.05 178 LEU C O 1
ATOM 7442 N N . PRO C 1 163 ? 73.382 68.475 44.793 1.00 32.04 179 PRO C N 1
ATOM 7443 C CA . PRO C 1 163 ? 73.963 67.822 43.620 1.00 26.13 179 PRO C CA 1
ATOM 7444 C C . PRO C 1 163 ? 73.852 66.308 43.729 1.00 30.00 179 PRO C C 1
ATOM 7445 O O . PRO C 1 163 ? 73.638 65.769 44.823 1.00 27.44 179 PRO C O 1
ATOM 7449 N N . PHE C 1 164 ? 74.031 65.633 42.606 1.00 26.01 180 PHE C N 1
ATOM 7450 C CA . PHE C 1 164 ? 74.081 64.167 42.577 1.00 24.71 180 PHE C CA 1
ATOM 7451 C C . PHE C 1 164 ? 74.847 63.754 41.365 1.00 24.06 180 PHE C C 1
ATOM 7452 O O . PHE C 1 164 ? 75.045 64.562 40.462 1.00 26.63 180 PHE C O 1
ATOM 7460 N N . GLY C 1 165 ? 75.286 62.504 41.341 1.00 27.07 181 GLY C N 1
ATOM 7461 C CA . GLY C 1 165 ? 76.057 62.000 40.223 1.00 25.39 181 GLY C CA 1
ATOM 7462 C C . GLY C 1 165 ? 75.557 60.641 39.715 1.00 21.97 181 GLY C C 1
ATOM 7463 O O . GLY C 1 165 ? 74.858 59.920 40.458 1.00 23.87 181 GLY C O 1
ATOM 7464 N N . LEU C 1 166 ? 75.892 60.355 38.468 1.00 24.17 182 LEU C N 1
ATOM 7465 C CA . LEU C 1 166 ? 75.623 59.061 37.820 1.00 24.19 182 LEU C CA 1
ATOM 7466 C C . LEU C 1 166 ? 76.951 58.517 37.325 1.00 25.80 182 LEU C C 1
ATOM 7467 O O . LEU C 1 166 ? 77.721 59.231 36.644 1.00 25.00 182 LEU C O 1
ATOM 7472 N N . ALA C 1 167 ? 77.261 57.305 37.764 1.00 23.48 183 ALA C N 1
ATOM 7473 C CA . ALA C 1 167 ? 78.525 56.631 37.520 1.00 21.81 183 ALA C CA 1
ATOM 7474 C C . ALA C 1 167 ? 78.346 55.389 36.711 1.00 27.06 183 ALA C C 1
ATOM 7475 O O . ALA C 1 167 ? 77.384 54.634 36.918 1.00 24.53 183 ALA C O 1
ATOM 7477 N N . GLN C 1 168 ? 79.273 55.190 35.783 1.00 20.14 184 GLN C N 1
ATOM 7478 C CA . GLN C 1 168 ? 79.276 53.986 34.928 1.00 23.57 184 GLN C CA 1
ATOM 7479 C C . GLN C 1 168 ? 80.701 53.584 34.570 1.00 27.80 184 GLN C C 1
ATOM 7480 O O . GLN C 1 168 ? 81.550 54.428 34.355 1.00 24.82 184 GLN C O 1
ATOM 7486 N N . ILE C 1 169 ? 80.970 52.310 34.516 1.00 24.78 185 ILE C N 1
ATOM 7487 C CA . ILE C 1 169 ? 82.238 51.838 33.983 1.00 24.62 185 ILE C CA 1
ATOM 7488 C C . ILE C 1 169 ? 81.825 50.994 32.791 1.00 31.04 185 ILE C C 1
ATOM 7489 O O . ILE C 1 169 ? 80.991 50.111 32.921 1.00 24.80 185 ILE C O 1
ATOM 7494 N N . GLY C 1 170 ? 82.391 51.275 31.629 1.00 27.30 186 GLY C N 1
ATOM 7495 C CA . GLY C 1 170 ? 82.030 50.547 30.408 1.00 27.74 186 GLY C CA 1
ATOM 7496 C C . GLY C 1 170 ? 82.920 50.879 29.238 1.00 26.52 186 GLY C C 1
ATOM 7497 O O . GLY C 1 170 ? 83.672 51.866 29.241 1.00 25.10 186 GLY C O 1
ATOM 7498 N N . VAL C 1 171 ? 82.834 50.057 28.214 1.00 27.84 187 VAL C N 1
ATOM 7499 C CA . VAL C 1 171 ? 83.714 50.220 27.092 1.00 23.25 187 VAL C CA 1
ATOM 7500 C C . VAL C 1 171 ? 83.170 51.201 26.131 1.00 26.02 187 VAL C C 1
ATOM 7501 O O . VAL C 1 171 ? 81.985 51.278 25.873 1.00 31.18 187 VAL C O 1
ATOM 7505 N N . CYS C 1 172 ? 84.092 51.968 25.599 1.00 26.17 188 CYS C N 1
ATOM 7506 C CA . CYS C 1 172 ? 83.830 52.953 24.599 1.00 23.55 188 CYS C CA 1
ATOM 7507 C C . CYS C 1 172 ? 84.699 52.679 23.396 1.00 27.01 188 CYS C C 1
ATOM 7508 O O . CYS C 1 172 ? 85.788 52.099 23.530 1.00 29.76 188 CYS C O 1
ATOM 7511 N N . PHE C 1 173 ? 84.267 53.085 22.233 1.00 26.34 189 PHE C N 1
ATOM 7512 C CA . PHE C 1 173 ? 85.019 52.794 20.998 1.00 28.18 189 PHE C CA 1
ATOM 7513 C C . PHE C 1 173 ? 85.561 54.046 20.308 1.00 29.33 189 PHE C C 1
ATOM 7514 O O . PHE C 1 173 ? 84.928 55.101 20.299 1.00 31.28 189 PHE C O 1
ATOM 7522 N N . HIS C 1 174 ? 86.752 53.936 19.728 1.00 35.26 190 HIS C N 1
ATOM 7523 C CA . HIS C 1 174 ? 87.341 55.101 19.071 1.00 34.33 190 HIS C CA 1
ATOM 7524 C C . HIS C 1 174 ? 88.148 54.785 17.820 1.00 39.31 190 HIS C C 1
ATOM 7525 O O . HIS C 1 174 ? 88.798 53.747 17.691 1.00 36.20 190 HIS C O 1
ATOM 7532 N N . PRO C 1 175 ? 88.080 55.769 16.869 1.00 44.95 191 PRO C N 1
ATOM 7533 C CA . PRO C 1 175 ? 88.839 55.625 15.583 1.00 47.66 191 PRO C CA 1
ATOM 7534 C C . PRO C 1 175 ? 90.326 55.371 15.713 1.00 40.52 191 PRO C C 1
ATOM 7535 O O . PRO C 1 175 ? 90.999 56.128 16.433 1.00 46.62 191 PRO C O 1
ATOM 7539 N N . VAL C 1 176 ? 90.890 54.347 15.061 1.00 42.35 192 VAL C N 1
ATOM 7540 C CA . VAL C 1 176 ? 92.359 54.210 15.101 1.00 47.01 192 VAL C CA 1
ATOM 7541 C C . VAL C 1 176 ? 92.920 54.266 13.700 1.00 53.29 192 VAL C C 1
ATOM 7542 O O . VAL C 1 176 ? 92.899 53.278 12.953 1.00 44.70 192 VAL C O 1
ATOM 7546 N N . SER C 1 177 ? 93.420 55.436 13.346 1.00 58.25 193 SER C N 1
ATOM 7547 C CA . SER C 1 177 ? 94.086 55.674 12.070 1.00 69.67 193 SER C CA 1
ATOM 7548 C C . SER C 1 177 ? 95.476 55.047 12.034 1.00 68.79 193 SER C C 1
ATOM 7549 O O . SER C 1 177 ? 95.648 53.853 12.287 1.00 77.79 193 SER C O 1
ATOM 7552 N N . THR C 1 187 ? 91.088 51.984 8.900 1.00 67.33 203 THR C N 1
ATOM 7553 C CA . THR C 1 187 ? 90.772 52.387 10.267 1.00 67.14 203 THR C CA 1
ATOM 7554 C C . THR C 1 187 ? 90.361 51.149 11.029 1.00 62.34 203 THR C C 1
ATOM 7555 O O . THR C 1 187 ? 89.568 50.331 10.542 1.00 65.77 203 THR C O 1
ATOM 7559 N N . ARG C 1 188 ? 90.918 51.001 12.220 1.00 59.35 204 ARG C N 1
ATOM 7560 C CA . ARG C 1 188 ? 90.575 49.880 13.078 1.00 48.50 204 ARG C CA 1
ATOM 7561 C C . ARG C 1 188 ? 89.770 50.442 14.205 1.00 44.04 204 ARG C C 1
ATOM 7562 O O . ARG C 1 188 ? 89.704 51.668 14.372 1.00 48.94 204 ARG C O 1
ATOM 7570 N N . VAL C 1 189 ? 89.178 49.584 15.016 1.00 43.08 205 VAL C N 1
ATOM 7571 C CA . VAL C 1 189 ? 88.444 50.164 16.146 1.00 44.59 205 VAL C CA 1
ATOM 7572 C C . VAL C 1 189 ? 89.207 49.929 17.434 1.00 28.11 205 VAL C C 1
ATOM 7573 O O . VAL C 1 189 ? 89.635 48.849 17.728 1.00 42.40 205 VAL C O 1
ATOM 7577 N N . GLY C 1 190 ? 89.431 50.977 18.198 1.00 34.56 206 GLY C N 1
ATOM 7578 C CA . GLY C 1 190 ? 90.072 50.816 19.469 1.00 36.86 206 GLY C CA 1
ATOM 7579 C C . GLY C 1 190 ? 88.961 50.748 20.543 1.00 31.60 206 GLY C C 1
ATOM 7580 O O . GLY C 1 190 ? 87.917 51.344 20.406 1.00 37.44 206 GLY C O 1
ATOM 7581 N N . GLU C 1 191 ? 89.197 49.951 21.567 1.00 30.10 207 GLU C N 1
ATOM 7582 C CA . GLU C 1 191 ? 88.248 49.799 22.651 1.00 26.38 207 GLU C CA 1
ATOM 7583 C C . GLU C 1 191 ? 88.929 50.251 23.896 1.00 28.62 207 GLU C C 1
ATOM 7584 O O . GLU C 1 191 ? 90.070 49.862 24.149 1.00 38.75 207 GLU C O 1
ATOM 7590 N N . LYS C 1 192 ? 88.261 51.105 24.644 1.00 28.07 208 LYS C N 1
ATOM 7591 C CA . LYS C 1 192 ? 88.815 51.526 25.931 1.00 36.54 208 LYS C CA 1
ATOM 7592 C C . LYS C 1 192 ? 87.719 51.466 27.018 1.00 30.97 208 LYS C C 1
ATOM 7593 O O . LYS C 1 192 ? 86.560 51.789 26.748 1.00 30.75 208 LYS C O 1
ATOM 7599 N N . THR C 1 193 ? 88.108 50.961 28.191 1.00 26.54 209 THR C N 1
ATOM 7600 C CA . THR C 1 193 ? 87.240 50.905 29.368 1.00 29.85 209 THR C CA 1
ATOM 7601 C C . THR C 1 193 ? 87.330 52.265 30.052 1.00 27.23 209 THR C C 1
ATOM 7602 O O . THR C 1 193 ? 88.381 52.672 30.509 1.00 31.23 209 THR C O 1
ATOM 7606 N N . GLU C 1 194 ? 86.222 52.957 30.071 1.00 25.10 210 GLU C N 1
ATOM 7607 C CA . GLU C 1 194 ? 86.084 54.247 30.713 1.00 23.42 210 GLU C CA 1
ATOM 7608 C C . GLU C 1 194 ? 85.342 54.131 32.032 1.00 24.51 210 GLU C C 1
ATOM 7609 O O . GLU C 1 194 ? 84.392 53.329 32.132 1.00 24.88 210 GLU C O 1
ATOM 7615 N N . ALA C 1 195 ? 85.875 54.762 33.069 1.00 25.52 211 ALA C N 1
ATOM 7616 C CA . ALA C 1 195 ? 85.159 54.940 34.322 1.00 22.31 211 ALA C CA 1
ATOM 7617 C C . ALA C 1 195 ? 84.697 56.366 34.363 1.00 33.56 211 ALA C C 1
ATOM 7618 O O . ALA C 1 195 ? 85.486 57.334 34.427 1.00 31.31 211 ALA C O 1
ATOM 7620 N N . SER C 1 196 ? 83.390 56.503 34.289 1.00 25.93 212 SER C N 1
ATOM 7621 C CA . SER C 1 196 ? 82.780 57.821 34.218 1.00 20.58 212 SER C CA 1
ATOM 7622 C C . SER C 1 196 ? 81.900 58.263 35.384 1.00 27.20 212 SER C C 1
ATOM 7623 O O . SER C 1 196 ? 81.050 57.514 35.871 1.00 23.39 212 SER C O 1
ATOM 7626 N N . LEU C 1 197 ? 82.100 59.490 35.836 1.00 23.73 213 LEU C N 1
ATOM 7627 C CA . LEU C 1 197 ? 81.193 60.106 36.818 1.00 25.08 213 LEU C CA 1
ATOM 7628 C C . LEU C 1 197 ? 80.695 61.389 36.170 1.00 27.54 213 LEU C C 1
ATOM 7629 O O . LEU C 1 197 ? 81.513 62.209 35.674 1.00 28.22 213 LEU C O 1
ATOM 7634 N N . VAL C 1 198 ? 79.376 61.532 36.132 1.00 23.44 214 VAL C N 1
ATOM 7635 C CA . VAL C 1 198 ? 78.732 62.736 35.666 1.00 21.93 214 VAL C CA 1
ATOM 7636 C C . VAL C 1 198 ? 78.021 63.326 36.838 1.00 24.89 214 VAL C C 1
ATOM 7637 O O . VAL C 1 198 ? 77.075 62.760 37.408 1.00 25.25 214 VAL C O 1
ATOM 7641 N N . TRP C 1 199 ? 78.443 64.531 37.181 1.00 24.19 215 TRP C N 1
ATOM 7642 C CA . TRP C 1 199 ? 78.017 65.194 38.410 1.00 22.44 215 TRP C CA 1
ATOM 7643 C C . TRP C 1 199 ? 77.211 66.431 38.089 1.00 26.14 215 TRP C C 1
ATOM 7644 O O . TRP C 1 199 ? 77.672 67.325 37.356 1.00 26.33 215 TRP C O 1
ATOM 7655 N N . PHE C 1 200 ? 76.020 66.499 38.674 1.00 23.51 216 PHE C N 1
ATOM 7656 C CA . PHE C 1 200 ? 75.075 67.563 38.397 1.00 25.61 216 PHE C CA 1
ATOM 7657 C C . PHE C 1 200 ? 75.011 68.530 39.573 1.00 30.89 216 PHE C C 1
ATOM 7658 O O . PHE C 1 200 ? 74.624 68.161 40.656 1.00 26.68 216 PHE C O 1
ATOM 7666 N N . THR C 1 201 ? 75.358 69.771 39.349 1.00 25.63 217 THR C N 1
ATOM 7667 C CA . THR C 1 201 ? 75.403 70.714 40.441 1.00 26.35 217 THR C CA 1
ATOM 7668 C C . THR C 1 201 ? 74.894 72.060 39.994 1.00 25.17 217 THR C C 1
ATOM 7669 O O . THR C 1 201 ? 74.963 72.362 38.819 1.00 29.83 217 THR C O 1
ATOM 7673 N N . PRO C 1 202 ? 74.438 72.915 40.900 1.00 29.41 218 PRO C N 1
ATOM 7674 C CA . PRO C 1 202 ? 74.128 74.295 40.473 1.00 31.53 218 PRO C CA 1
ATOM 7675 C C . PRO C 1 202 ? 75.363 74.946 39.975 1.00 32.10 218 PRO C C 1
ATOM 7676 O O . PRO C 1 202 ? 76.452 74.674 40.473 1.00 31.13 218 PRO C O 1
ATOM 7680 N N . THR C 1 203 ? 75.223 75.834 39.007 1.00 31.26 219 THR C N 1
ATOM 7681 C CA . THR C 1 203 ? 76.352 76.536 38.461 1.00 33.86 219 THR C CA 1
ATOM 7682 C C . THR C 1 203 ? 77.212 77.257 39.489 1.00 30.61 219 THR C C 1
ATOM 7683 O O . THR C 1 203 ? 78.446 77.387 39.353 1.00 36.79 219 THR C O 1
ATOM 7687 N N . ARG C 1 204 ? 76.563 77.741 40.505 1.00 34.55 220 ARG C N 1
ATOM 7688 C CA . ARG C 1 204 ? 77.265 78.557 41.459 1.00 45.31 220 ARG C CA 1
ATOM 7689 C C . ARG C 1 204 ? 78.312 77.772 42.223 1.00 45.74 220 ARG C C 1
ATOM 7690 O O . ARG C 1 204 ? 79.286 78.361 42.670 1.00 36.98 220 ARG C O 1
ATOM 7698 N N . THR C 1 205 ? 78.116 76.467 42.394 1.00 36.54 221 THR C N 1
ATOM 7699 C CA . THR C 1 205 ? 79.125 75.629 43.073 1.00 36.12 221 THR C CA 1
ATOM 7700 C C . THR C 1 205 ? 79.966 74.822 42.101 1.00 37.07 221 THR C C 1
ATOM 7701 O O . THR C 1 205 ? 80.807 74.042 42.521 1.00 31.70 221 THR C O 1
ATOM 7705 N N . SER C 1 206 ? 79.751 74.983 40.797 1.00 33.32 222 SER C N 1
ATOM 7706 C CA . SER C 1 206 ? 80.432 74.119 39.833 1.00 33.01 222 SER C CA 1
ATOM 7707 C C . SER C 1 206 ? 81.943 74.191 39.874 1.00 38.35 222 SER C C 1
ATOM 7708 O O . SER C 1 206 ? 82.636 73.165 39.726 1.00 26.73 222 SER C O 1
ATOM 7711 N N . SER C 1 207 ? 82.485 75.399 40.044 1.00 31.89 223 SER C N 1
ATOM 7712 C CA . SER C 1 207 ? 83.951 75.530 40.098 1.00 33.42 223 SER C CA 1
ATOM 7713 C C . SER C 1 207 ? 84.488 74.868 41.343 1.00 24.76 223 SER C C 1
ATOM 7714 O O . SER C 1 207 ? 85.531 74.192 41.315 1.00 36.77 223 SER C O 1
ATOM 7717 N N . GLN C 1 208 ? 83.777 75.029 42.439 1.00 31.57 224 GLN C N 1
ATOM 7718 C CA . GLN C 1 208 ? 84.226 74.417 43.666 1.00 29.44 224 GLN C CA 1
ATOM 7719 C C . GLN C 1 208 ? 84.228 72.877 43.558 1.00 36.47 224 GLN C C 1
ATOM 7720 O O . GLN C 1 208 ? 85.152 72.174 44.038 1.00 28.89 224 GLN C O 1
ATOM 7726 N N . TRP C 1 209 ? 83.175 72.348 42.955 1.00 30.46 225 TRP C N 1
ATOM 7727 C CA . TRP C 1 209 ? 83.086 70.895 42.757 1.00 25.80 225 TRP C CA 1
ATOM 7728 C C . TRP C 1 209 ? 84.144 70.371 41.826 1.00 24.38 225 TRP C C 1
ATOM 7729 O O . TRP C 1 209 ? 84.683 69.284 42.058 1.00 31.92 225 TRP C O 1
ATOM 7740 N N . LEU C 1 210 ? 84.475 71.114 40.751 1.00 26.51 226 LEU C N 1
ATOM 7741 C CA . LEU C 1 210 ? 85.562 70.685 39.862 1.00 28.92 226 LEU C CA 1
ATOM 7742 C C . LEU C 1 210 ? 86.898 70.527 40.629 1.00 31.52 226 LEU C C 1
ATOM 7743 O O . LEU C 1 210 ? 87.608 69.529 40.482 1.00 28.22 226 LEU C O 1
ATOM 7748 N N . ASP C 1 211 ? 87.225 71.514 41.451 1.00 31.54 227 ASP C N 1
ATOM 7749 C CA . ASP C 1 211 ? 88.451 71.438 42.285 1.00 30.11 227 ASP C CA 1
ATOM 7750 C C . ASP C 1 211 ? 88.356 70.296 43.287 1.00 25.77 227 ASP C C 1
ATOM 7751 O O . ASP C 1 211 ? 89.330 69.543 43.475 1.00 33.21 227 ASP C O 1
ATOM 7756 N N . PHE C 1 212 ? 87.176 70.067 43.841 1.00 25.87 228 PHE C N 1
ATOM 7757 C CA . PHE C 1 212 ? 86.966 68.922 44.741 1.00 24.47 228 PHE C CA 1
ATOM 7758 C C . PHE C 1 212 ? 87.316 67.629 44.061 1.00 33.85 228 PHE C C 1
ATOM 7759 O O . PHE C 1 212 ? 88.097 66.830 44.591 1.00 28.99 228 PHE C O 1
ATOM 7767 N N . TRP C 1 213 ? 86.675 67.377 42.935 1.00 29.88 229 TRP C N 1
ATOM 7768 C CA . TRP C 1 213 ? 86.876 66.122 42.241 1.00 26.54 229 TRP C CA 1
ATOM 7769 C C . TRP C 1 213 ? 88.270 65.932 41.728 1.00 26.15 229 TRP C C 1
ATOM 7770 O O . TRP C 1 213 ? 88.766 64.829 41.759 1.00 26.01 229 TRP C O 1
ATOM 7781 N N . LEU C 1 214 ? 88.912 66.998 41.313 1.00 29.65 230 LEU C N 1
ATOM 7782 C CA . LEU C 1 214 ? 90.272 66.906 40.845 1.00 25.38 230 LEU C CA 1
ATOM 7783 C C . LEU C 1 214 ? 91.200 66.405 41.973 1.00 28.04 230 LEU C C 1
ATOM 7784 O O . LEU C 1 214 ? 92.043 65.525 41.751 1.00 30.68 230 LEU C O 1
ATOM 7789 N N . ARG C 1 215 ? 91.041 66.990 43.180 1.00 29.82 231 ARG C N 1
ATOM 7790 C CA . ARG C 1 215 ? 91.828 66.652 44.362 1.00 32.64 231 ARG C CA 1
ATOM 7791 C C . ARG C 1 215 ? 91.583 65.207 44.750 1.00 28.90 231 ARG C C 1
ATOM 7792 O O . ARG C 1 215 ? 92.512 64.432 44.997 1.00 31.11 231 ARG C O 1
ATOM 7800 N N . HIS C 1 216 ? 90.305 64.858 44.751 1.00 26.98 232 HIS C N 1
ATOM 7801 C CA . HIS C 1 216 ? 89.844 63.532 45.081 1.00 30.19 232 HIS C CA 1
ATOM 7802 C C . HIS C 1 216 ? 90.357 62.436 44.124 1.00 28.44 232 HIS C C 1
ATOM 7803 O O . HIS C 1 216 ? 90.798 61.389 44.581 1.00 25.85 232 HIS C O 1
ATOM 7810 N N . ARG C 1 217 ? 90.294 62.690 42.830 1.00 25.78 233 ARG C N 1
ATOM 7811 C CA . ARG C 1 217 ? 90.766 61.727 41.847 1.00 24.75 233 ARG C CA 1
ATOM 7812 C C . ARG C 1 217 ? 92.275 61.585 41.894 1.00 24.23 233 ARG C C 1
ATOM 7813 O O . ARG C 1 217 ? 92.794 60.477 41.722 1.00 26.83 233 ARG C O 1
ATOM 7821 N N . LEU C 1 218 ? 92.976 62.703 42.114 1.00 28.62 234 LEU C N 1
ATOM 7822 C CA . LEU C 1 218 ? 94.436 62.630 42.189 1.00 30.28 234 LEU C CA 1
ATOM 7823 C C . LEU C 1 218 ? 94.854 61.843 43.440 1.00 31.20 234 LEU C C 1
ATOM 7824 O O . LEU C 1 218 ? 95.783 61.033 43.390 1.00 33.45 234 LEU C O 1
ATOM 7829 N N . LEU C 1 219 ? 94.204 62.081 44.556 1.00 28.19 235 LEU C N 1
ATOM 7830 C CA . LEU C 1 219 ? 94.501 61.298 45.737 1.00 28.20 235 LEU C CA 1
ATOM 7831 C C . LEU C 1 219 ? 94.206 59.831 45.499 1.00 33.19 235 LEU C C 1
ATOM 7832 O O . LEU C 1 219 ? 94.962 58.989 45.953 1.00 32.53 235 LEU C O 1
ATOM 7837 N N . TRP C 1 220 ? 93.156 59.527 44.740 1.00 27.06 236 TRP C N 1
ATOM 7838 C CA . TRP C 1 220 ? 92.756 58.125 44.497 1.00 26.21 236 TRP C CA 1
ATOM 7839 C C . TRP C 1 220 ? 93.835 57.404 43.706 1.00 27.37 236 TRP C C 1
ATOM 7840 O O . TRP C 1 220 ? 94.220 56.269 44.025 1.00 28.14 236 TRP C O 1
ATOM 7851 N N . TRP C 1 221 ? 94.330 58.045 42.662 1.00 26.47 237 TRP C N 1
ATOM 7852 C CA . TRP C 1 221 ? 95.405 57.410 41.869 1.00 25.00 237 TRP C CA 1
ATOM 7853 C C . TRP C 1 221 ? 96.638 57.232 42.704 1.00 30.12 237 TRP C C 1
ATOM 7854 O O . TRP C 1 221 ? 97.314 56.192 42.670 1.00 29.83 237 TRP C O 1
ATOM 7865 N N . ARG C 1 222 ? 96.952 58.253 43.471 1.00 28.94 238 ARG C N 1
ATOM 7866 C CA . ARG C 1 222 ? 98.173 58.202 44.275 1.00 27.89 238 ARG C CA 1
ATOM 7867 C C . ARG C 1 222 ? 98.208 57.192 45.394 1.00 28.92 238 ARG C C 1
ATOM 7868 O O . ARG C 1 222 ? 99.288 56.614 45.681 1.00 34.70 238 ARG C O 1
ATOM 7876 N N . LYS C 1 223 ? 97.079 56.927 46.006 1.00 33.80 239 LYS C N 1
ATOM 7877 C CA . LYS C 1 223 ? 97.085 56.032 47.151 1.00 31.95 239 LYS C CA 1
ATOM 7878 C C . LYS C 1 223 ? 97.542 54.629 46.817 1.00 38.40 239 LYS C C 1
ATOM 7879 O O . LYS C 1 223 ? 97.908 53.914 47.709 1.00 33.51 239 LYS C O 1
ATOM 7885 N N . PHE C 1 224 ? 97.425 54.187 45.568 1.00 27.53 240 PHE C N 1
ATOM 7886 C CA . PHE C 1 224 ? 97.916 52.871 45.232 1.00 31.17 240 PHE C CA 1
ATOM 7887 C C . PHE C 1 224 ? 99.345 52.891 44.638 1.00 31.80 240 PHE C C 1
ATOM 7888 O O . PHE C 1 224 ? 99.881 51.860 44.278 1.00 32.02 240 PHE C O 1
ATOM 7896 N N . ALA C 1 225 ? 99.981 54.046 44.548 1.00 30.05 241 ALA C N 1
ATOM 7897 C CA . ALA C 1 225 ? 101.216 54.118 43.804 1.00 36.00 241 ALA C CA 1
ATOM 7898 C C . ALA C 1 225 ? 102.445 53.931 44.637 1.00 37.31 241 ALA C C 1
ATOM 7899 O O . ALA C 1 225 ? 102.511 54.441 45.723 1.00 35.77 241 ALA C O 1
ATOM 7909 N N . SER C 1 227 ? 105.202 55.339 43.400 1.00 35.47 243 SER C N 1
ATOM 7910 C CA . SER C 1 227 ? 105.739 56.668 43.165 1.00 36.53 243 SER C CA 1
ATOM 7911 C C . SER C 1 227 ? 104.620 57.605 42.808 1.00 31.30 243 SER C C 1
ATOM 7912 O O . SER C 1 227 ? 104.378 57.886 41.628 1.00 33.36 243 SER C O 1
ATOM 7915 N N . PRO C 1 228 ? 103.926 58.092 43.828 1.00 34.22 244 PRO C N 1
ATOM 7916 C CA . PRO C 1 228 ? 102.761 58.951 43.634 1.00 34.80 244 PRO C CA 1
ATOM 7917 C C . PRO C 1 228 ? 103.123 60.223 42.898 1.00 37.27 244 PRO C C 1
ATOM 7918 O O . PRO C 1 228 ? 102.266 60.756 42.213 1.00 34.33 244 PRO C O 1
ATOM 7922 N N . SER C 1 229 ? 104.361 60.692 42.939 1.00 32.32 245 SER C N 1
ATOM 7923 C CA . SER C 1 229 ? 104.668 61.918 42.163 1.00 29.45 245 SER C CA 1
ATOM 7924 C C . SER C 1 229 ? 104.634 61.755 40.633 1.00 34.22 245 SER C C 1
ATOM 7925 O O . SER C 1 229 ? 104.635 62.745 39.891 1.00 37.28 245 SER C O 1
ATOM 7928 N N . ASN C 1 230 ? 104.604 60.522 40.169 1.00 29.55 246 ASN C N 1
ATOM 7929 C CA . ASN C 1 230 ? 104.458 60.239 38.732 1.00 34.14 246 ASN C CA 1
ATOM 7930 C C . ASN C 1 230 ? 102.992 60.376 38.267 1.00 36.82 246 ASN C C 1
ATOM 7931 O O . ASN C 1 230 ? 102.712 60.247 37.093 1.00 31.78 246 ASN C O 1
ATOM 7936 N N . PHE C 1 231 ? 102.072 60.630 39.188 1.00 32.40 247 PHE C N 1
ATOM 7937 C CA . PHE C 1 231 ? 100.707 61.008 38.815 1.00 30.12 247 PHE C CA 1
ATOM 7938 C C . PHE C 1 231 ? 100.588 62.473 39.084 1.00 40.42 247 PHE C C 1
ATOM 7939 O O . PHE C 1 231 ? 100.864 62.936 40.212 1.00 38.69 247 PHE C O 1
ATOM 7947 N N . SER C 1 232 ? 100.162 63.219 38.079 1.00 28.35 248 SER C N 1
ATOM 7948 C CA . SER C 1 232 ? 100.057 64.642 38.188 1.00 27.14 248 SER C CA 1
ATOM 7949 C C . SER C 1 232 ? 98.850 65.221 37.471 1.00 32.86 248 SER C C 1
ATOM 7950 O O . SER C 1 232 ? 98.158 64.529 36.741 1.00 32.59 248 SER C O 1
ATOM 7953 N N . SER C 1 233 ? 98.635 66.517 37.648 1.00 29.67 249 SER C N 1
ATOM 7954 C CA . SER C 1 233 ? 97.506 67.196 37.009 1.00 34.31 249 SER C CA 1
ATOM 7955 C C . SER C 1 233 ? 97.920 68.444 36.291 1.00 40.16 249 SER C C 1
ATOM 7956 O O . SER C 1 233 ? 98.937 69.035 36.628 1.00 34.42 249 SER C O 1
ATOM 7959 N N . ALA C 1 234 ? 97.098 68.881 35.345 1.00 33.53 250 ALA C N 1
ATOM 7960 C CA . ALA C 1 234 ? 97.265 70.175 34.682 1.00 35.05 250 ALA C CA 1
ATOM 7961 C C . ALA C 1 234 ? 95.881 70.685 34.347 1.00 45.70 250 ALA C C 1
ATOM 7962 O O . ALA C 1 234 ? 95.002 69.884 34.091 1.00 36.17 250 ALA C O 1
ATOM 7964 N N . ASP C 1 235 ? 95.685 71.995 34.356 1.00 30.32 251 ASP C N 1
ATOM 7965 C CA . ASP C 1 235 ? 94.410 72.618 34.045 1.00 37.79 251 ASP C CA 1
ATOM 7966 C C . ASP C 1 235 ? 94.349 72.858 32.560 1.00 44.79 251 ASP C C 1
ATOM 7967 O O . ASP C 1 235 ? 95.377 72.911 31.885 1.00 39.93 251 ASP C O 1
ATOM 7972 N N . CYS C 1 236 ? 93.139 73.033 32.056 1.00 34.32 252 CYS C N 1
ATOM 7973 C CA . CYS C 1 236 ? 92.927 73.113 30.625 1.00 35.05 252 CYS C CA 1
ATOM 7974 C C . CYS C 1 236 ? 91.647 73.853 30.370 1.00 31.44 252 CYS C C 1
ATOM 7975 O O . CYS C 1 236 ? 90.893 74.165 31.292 1.00 36.68 252 CYS C O 1
ATOM 7978 N N . GLN C 1 237 ? 91.451 74.227 29.119 1.00 38.02 253 GLN C N 1
ATOM 7979 C CA . GLN C 1 237 ? 90.250 74.913 28.714 1.00 47.56 253 GLN C CA 1
ATOM 7980 C C . GLN C 1 237 ? 89.979 74.522 27.277 1.00 48.08 253 GLN C C 1
ATOM 7981 O O . GLN C 1 237 ? 90.872 74.119 26.551 1.00 53.20 253 GLN C O 1
ATOM 7987 N N . ASP C 1 238 ? 88.724 74.539 26.878 1.00 46.75 254 ASP C N 1
ATOM 7988 C CA . ASP C 1 238 ? 88.438 74.117 25.519 1.00 47.57 254 ASP C CA 1
ATOM 7989 C C . ASP C 1 238 ? 88.132 75.309 24.599 1.00 43.81 254 ASP C C 1
ATOM 7990 O O . ASP C 1 238 ? 88.130 76.447 25.049 1.00 47.17 254 ASP C O 1
ATOM 7995 N N . GLU C 1 239 ? 87.790 75.001 23.348 1.00 57.44 255 GLU C N 1
ATOM 7996 C CA . GLU C 1 239 ? 87.446 76.009 22.330 1.00 68.06 255 GLU C CA 1
ATOM 7997 C C . GLU C 1 239 ? 86.377 76.985 22.787 1.00 67.11 255 GLU C C 1
ATOM 7998 O O . GLU C 1 239 ? 86.448 78.172 22.458 1.00 68.51 255 GLU C O 1
ATOM 8004 N N . LEU C 1 240 ? 85.384 76.500 23.532 1.00 54.79 256 LEU C N 1
ATOM 8005 C CA . LEU C 1 240 ? 84.328 77.377 23.991 1.00 47.06 256 LEU C CA 1
ATOM 8006 C C . LEU C 1 240 ? 84.710 78.177 25.196 1.00 45.64 256 LEU C C 1
ATOM 8007 O O . LEU C 1 240 ? 83.957 79.049 25.635 1.00 53.58 256 LEU C O 1
ATOM 8012 N N . GLY C 1 241 ? 85.867 77.892 25.777 1.00 47.50 257 GLY C N 1
ATOM 8013 C CA . GLY C 1 241 ? 86.261 78.611 26.974 1.00 50.16 257 GLY C CA 1
ATOM 8014 C C . GLY C 1 241 ? 85.920 77.860 28.263 1.00 48.12 257 GLY C C 1
ATOM 8015 O O . GLY C 1 241 ? 85.990 78.417 29.358 1.00 48.28 257 GLY C O 1
ATOM 8016 N N . ARG C 1 242 ? 85.521 76.600 28.134 1.00 41.82 258 ARG C N 1
ATOM 8017 C CA . ARG C 1 242 ? 85.129 75.840 29.316 1.00 33.30 258 ARG C CA 1
ATOM 8018 C C . ARG C 1 242 ? 86.399 75.335 30.038 1.00 23.82 258 ARG C C 1
ATOM 8019 O O . ARG C 1 242 ? 87.363 74.953 29.428 1.00 33.34 258 ARG C O 1
ATOM 8027 N N . LYS C 1 243 ? 86.304 75.218 31.362 1.00 34.77 259 LYS C N 1
ATOM 8028 C CA . LYS C 1 243 ? 87.428 74.817 32.211 1.00 37.59 259 LYS C CA 1
ATOM 8029 C C . LYS C 1 243 ? 87.403 73.306 32.529 1.00 37.48 259 LYS C C 1
ATOM 8030 O O . LYS C 1 243 ? 86.334 72.712 32.597 1.00 29.56 259 LYS C O 1
ATOM 8036 N N . GLY C 1 244 ? 88.579 72.711 32.727 1.00 34.09 260 GLY C N 1
ATOM 8037 C CA . GLY C 1 244 ? 88.700 71.289 33.029 1.00 36.23 260 GLY C CA 1
ATOM 8038 C C . GLY C 1 244 ? 90.106 71.096 33.516 1.00 37.61 260 GLY C C 1
ATOM 8039 O O . GLY C 1 244 ? 90.896 72.077 33.543 1.00 34.40 260 GLY C O 1
ATOM 8040 N N . SER C 1 245 ? 90.426 69.878 33.929 1.00 30.01 261 SER C N 1
ATOM 8041 C CA . SER C 1 245 ? 91.775 69.508 34.245 1.00 33.49 261 SER C CA 1
ATOM 8042 C C . SER C 1 245 ? 91.941 68.110 33.768 1.00 33.87 261 SER C C 1
ATOM 8043 O O . SER C 1 245 ? 90.978 67.355 33.594 1.00 29.81 261 SER C O 1
ATOM 8046 N N . LYS C 1 246 ? 93.187 67.758 33.572 1.00 31.20 262 LYS C N 1
ATOM 8047 C CA . LYS C 1 246 ? 93.557 66.448 33.171 1.00 27.11 262 LYS C CA 1
ATOM 8048 C C . LYS C 1 246 ? 94.537 65.899 34.183 1.00 34.88 262 LYS C C 1
ATOM 8049 O O . LYS C 1 246 ? 95.346 66.646 34.779 1.00 27.52 262 LYS C O 1
ATOM 8055 N N . LEU C 1 247 ? 94.425 64.609 34.394 1.00 26.13 263 LEU C N 1
ATOM 8056 C CA . LEU C 1 247 ? 95.350 63.861 35.203 1.00 26.98 263 LEU C CA 1
ATOM 8057 C C . LEU C 1 247 ? 96.250 63.018 34.309 1.00 34.17 263 LEU C C 1
ATOM 8058 O O . LEU C 1 247 ? 95.800 62.389 33.349 1.00 32.23 263 LEU C O 1
ATOM 8063 N N . TYR C 1 248 ? 97.508 62.916 34.695 1.00 26.49 264 TYR C N 1
ATOM 8064 C CA . TYR C 1 248 ? 98.549 62.234 33.920 1.00 25.80 264 TYR C CA 1
ATOM 8065 C C . TYR C 1 248 ? 99.347 61.217 34.728 1.00 29.95 264 TYR C C 1
ATOM 8066 O O . TYR C 1 248 ? 99.552 61.388 35.936 1.00 29.13 264 TYR C O 1
ATOM 8075 N N . TYR C 1 249 ? 99.836 60.178 34.039 1.00 25.61 265 TYR C N 1
ATOM 8076 C CA . TYR C 1 249 ? 100.813 59.282 34.628 1.00 30.17 265 TYR C CA 1
ATOM 8077 C C . TYR C 1 249 ? 102.049 59.493 33.762 1.00 32.48 265 TYR C C 1
ATOM 8078 O O . TYR C 1 249 ? 101.954 59.602 32.544 1.00 30.64 265 TYR C O 1
ATOM 8087 N N . SER C 1 250 ? 103.194 59.605 34.396 1.00 29.71 266 SER C N 1
ATOM 8088 C CA . SER C 1 250 ? 104.466 59.763 33.690 1.00 29.98 266 SER C CA 1
ATOM 8089 C C . SER C 1 250 ? 105.020 58.421 33.293 1.00 25.53 266 SER C C 1
ATOM 8090 O O . SER C 1 250 ? 105.745 57.770 34.046 1.00 29.86 266 SER C O 1
ATOM 8093 N N . PHE C 1 251 ? 104.605 57.947 32.124 1.00 27.75 267 PHE C N 1
ATOM 8094 C CA . PHE C 1 251 ? 105.077 56.675 31.592 1.00 25.69 267 PHE C CA 1
ATOM 8095 C C . PHE C 1 251 ? 106.554 56.897 31.102 1.00 33.91 267 PHE C C 1
ATOM 8096 O O . PHE C 1 251 ? 106.966 58.019 31.007 1.00 28.72 267 PHE C O 1
ATOM 8104 N N . PRO C 1 252 ? 107.325 55.867 30.809 1.00 34.18 268 PRO C N 1
ATOM 8105 C CA . PRO C 1 252 ? 108.716 56.094 30.351 1.00 42.28 268 PRO C CA 1
ATOM 8106 C C . PRO C 1 252 ? 108.844 56.914 29.064 1.00 37.12 268 PRO C C 1
ATOM 8107 O O . PRO C 1 252 ? 109.889 57.546 28.831 1.00 40.36 268 PRO C O 1
ATOM 8111 N N . TRP C 1 253 ? 107.812 56.932 28.230 1.00 33.45 269 TRP C N 1
ATOM 8112 C CA . TRP C 1 253 ? 107.867 57.682 27.001 1.00 36.59 269 TRP C CA 1
ATOM 8113 C C . TRP C 1 253 ? 107.298 59.069 27.162 1.00 38.10 269 TRP C C 1
ATOM 8114 O O . TRP C 1 253 ? 107.323 59.860 26.247 1.00 38.69 269 TRP C O 1
ATOM 8125 N N . GLY C 1 254 ? 106.788 59.392 28.334 1.00 36.26 270 GLY C N 1
ATOM 8126 C CA . GLY C 1 254 ? 106.187 60.689 28.539 1.00 36.33 270 GLY C CA 1
ATOM 8127 C C . GLY C 1 254 ? 104.859 60.653 29.308 1.00 37.15 270 GLY C C 1
ATOM 8128 O O . GLY C 1 254 ? 104.350 59.604 29.611 1.00 33.97 270 GLY C O 1
ATOM 8129 N N . LYS C 1 255 ? 104.320 61.812 29.652 1.00 37.61 271 LYS C N 1
ATOM 8130 C CA . LYS C 1 255 ? 103.047 61.883 30.342 1.00 42.06 271 LYS C CA 1
ATOM 8131 C C . LYS C 1 255 ? 101.884 61.520 29.418 1.00 42.24 271 LYS C C 1
ATOM 8132 O O . LYS C 1 255 ? 101.844 61.990 28.287 1.00 38.33 271 LYS C O 1
ATOM 8138 N N . GLU C 1 256 ? 100.955 60.678 29.883 1.00 28.04 272 GLU C N 1
ATOM 8139 C CA . GLU C 1 256 ? 99.767 60.389 29.107 1.00 27.86 272 GLU C CA 1
ATOM 8140 C C . GLU C 1 256 ? 98.581 60.714 30.005 1.00 35.88 272 GLU C C 1
ATOM 8141 O O . GLU C 1 256 ? 98.611 60.392 31.184 1.00 28.00 272 GLU C O 1
ATOM 8147 N N . PRO C 1 257 ? 97.568 61.366 29.459 1.00 31.64 273 PRO C N 1
ATOM 8148 C CA . PRO C 1 257 ? 96.373 61.725 30.234 1.00 34.86 273 PRO C CA 1
ATOM 8149 C C . PRO C 1 257 ? 95.592 60.452 30.550 1.00 35.23 273 PRO C C 1
ATOM 8150 O O . PRO C 1 257 ? 95.396 59.606 29.660 1.00 34.97 273 PRO C O 1
ATOM 8154 N N . ILE C 1 258 ? 95.288 60.228 31.825 1.00 30.15 274 ILE C N 1
ATOM 8155 C CA . ILE C 1 258 ? 94.561 59.017 32.231 1.00 27.62 274 ILE C CA 1
ATOM 8156 C C . ILE C 1 258 ? 93.166 59.3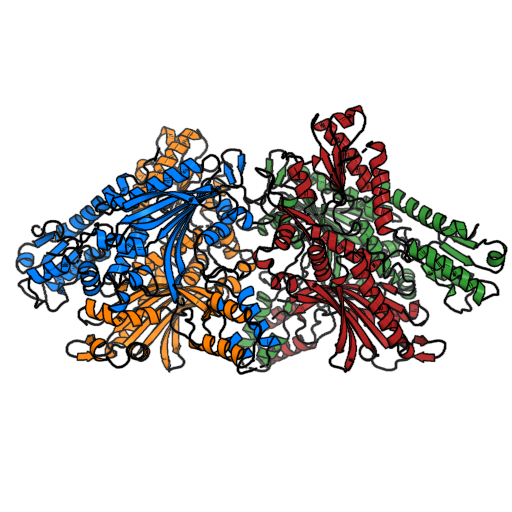98 32.729 1.00 28.49 274 ILE C C 1
ATOM 8157 O O . ILE C 1 258 ? 92.308 58.521 32.910 1.00 31.87 274 ILE C O 1
ATOM 8162 N N . GLU C 1 259 ? 92.951 60.680 32.980 1.00 27.56 275 GLU C N 1
ATOM 8163 C CA . GLU C 1 259 ? 91.646 61.169 33.424 1.00 30.70 275 GLU C CA 1
ATOM 8164 C C . GLU C 1 259 ? 91.427 62.587 33.016 1.00 32.22 275 GLU C C 1
ATOM 8165 O O . GLU C 1 259 ? 92.343 63.439 33.063 1.00 31.84 275 GLU C O 1
ATOM 8171 N N . THR C 1 260 ? 90.203 62.912 32.620 1.00 25.47 276 THR C N 1
ATOM 8172 C CA . THR C 1 260 ? 89.869 64.286 32.299 1.00 25.85 276 THR C CA 1
ATOM 8173 C C . THR C 1 260 ? 88.610 64.696 33.070 1.00 27.67 276 THR C C 1
ATOM 8174 O O . THR C 1 260 ? 87.700 63.894 33.294 1.00 25.89 276 THR C O 1
ATOM 8178 N N . LEU C 1 261 ? 88.595 65.904 33.543 1.00 25.11 277 LEU C N 1
ATOM 8179 C CA . LEU C 1 261 ? 87.481 66.433 34.294 1.00 25.16 277 LEU C CA 1
ATOM 8180 C C . LEU C 1 261 ? 87.065 67.723 33.638 1.00 33.51 277 LEU C C 1
ATOM 8181 O O . LEU C 1 261 ? 87.879 68.586 33.566 1.00 32.34 277 LEU C O 1
ATOM 8186 N N . TRP C 1 262 ? 85.833 67.888 33.185 1.00 25.79 278 TRP C N 1
ATOM 8187 C CA . TRP C 1 262 ? 85.412 69.082 32.487 1.00 28.29 278 TRP C CA 1
ATOM 8188 C C . TRP C 1 262 ? 84.172 69.664 33.113 1.00 34.23 278 TRP C C 1
ATOM 8189 O O . TRP C 1 262 ? 83.234 68.935 33.470 1.00 34.13 278 TRP C O 1
ATOM 8200 N N . ASN C 1 263 ? 84.177 71.003 33.241 1.00 28.82 279 ASN C N 1
ATOM 8201 C CA . ASN C 1 263 ? 82.992 71.717 33.630 1.00 24.88 279 ASN C CA 1
ATOM 8202 C C . ASN C 1 263 ? 82.271 72.004 32.315 1.00 33.16 279 ASN C C 1
ATOM 8203 O O . ASN C 1 263 ? 82.619 72.967 31.623 1.00 30.98 279 ASN C O 1
ATOM 8208 N N . LEU C 1 264 ? 81.241 71.235 31.993 1.00 32.53 280 LEU C N 1
ATOM 8209 C CA . LEU C 1 264 ? 80.563 71.340 30.701 1.00 28.91 280 LEU C CA 1
ATOM 8210 C C . LEU C 1 264 ? 79.493 72.405 30.646 1.00 33.06 280 LEU C C 1
ATOM 8211 O O . LEU C 1 264 ? 79.122 72.829 29.571 1.00 37.19 280 LEU C O 1
ATOM 8216 N N . GLY C 1 265 ? 79.000 72.866 31.788 1.00 28.84 281 GLY C N 1
ATOM 8217 C CA . GLY C 1 265 ? 77.878 73.790 31.770 1.00 33.82 281 GLY C CA 1
ATOM 8218 C C . GLY C 1 265 ? 76.631 72.933 31.542 1.00 39.38 281 GLY C C 1
ATOM 8219 O O . GLY C 1 265 ? 76.619 71.749 31.875 1.00 28.54 281 GLY C O 1
ATOM 8220 N N . ASP C 1 266 ? 75.599 73.537 30.947 1.00 33.73 282 ASP C N 1
ATOM 8221 C CA . ASP C 1 266 ? 74.334 72.876 30.771 1.00 30.99 282 ASP C CA 1
ATOM 8222 C C . ASP C 1 266 ? 73.950 72.535 29.341 1.00 30.33 282 ASP C C 1
ATOM 8223 O O . ASP C 1 266 ? 72.899 71.922 29.129 1.00 32.65 282 ASP C O 1
ATOM 8228 N N . GLN C 1 267 ? 74.761 72.933 28.373 1.00 34.32 283 GLN C N 1
ATOM 8229 C CA . GLN C 1 267 ? 74.349 72.844 26.961 1.00 35.88 283 GLN C CA 1
ATOM 8230 C C . GLN C 1 267 ? 74.023 71.393 26.553 1.00 33.01 283 GLN C C 1
ATOM 8231 O O . GLN C 1 267 ? 72.990 71.142 25.919 1.00 31.98 283 GLN C O 1
ATOM 8237 N N . GLU C 1 268 ? 74.898 70.449 26.880 1.00 31.59 284 GLU C N 1
ATOM 8238 C CA . GLU C 1 268 ? 74.673 69.055 26.491 1.00 31.33 284 GLU C CA 1
ATOM 8239 C C . GLU C 1 268 ? 73.399 68.517 27.189 1.00 29.92 284 GLU C C 1
ATOM 8240 O O . GLU C 1 268 ? 72.604 67.761 26.594 1.00 31.94 284 GLU C O 1
ATOM 8246 N N . LEU C 1 269 ? 73.229 68.890 28.439 1.00 29.62 285 LEU C N 1
ATOM 8247 C CA . LEU C 1 269 ? 72.071 68.449 29.173 1.00 29.82 285 LEU C CA 1
ATOM 8248 C C . LEU C 1 269 ? 70.815 69.021 28.519 1.00 34.44 285 LEU C C 1
ATOM 8249 O O . LEU C 1 269 ? 69.822 68.297 28.324 1.00 26.38 285 LEU C O 1
ATOM 8254 N N . LEU C 1 270 ? 70.831 70.320 28.168 1.00 30.77 286 LEU C N 1
ATOM 8255 C CA . LEU C 1 270 ? 69.655 70.947 27.536 1.00 30.05 286 LEU C CA 1
ATOM 8256 C C . LEU C 1 270 ? 69.288 70.238 26.221 1.00 27.41 286 LEU C C 1
ATOM 8257 O O . LEU C 1 270 ? 68.127 69.970 25.963 1.00 29.79 286 LEU C O 1
ATOM 8262 N N . HIS C 1 271 ? 70.312 69.955 25.425 1.00 27.71 287 HIS C N 1
ATOM 8263 C CA . HIS C 1 271 ? 70.194 69.286 24.149 1.00 30.01 287 HIS C CA 1
ATOM 8264 C C . HIS C 1 271 ? 69.576 67.882 24.227 1.00 34.17 287 HIS C C 1
ATOM 8265 O O . HIS C 1 271 ? 69.035 67.382 23.249 1.00 29.35 287 HIS C O 1
ATOM 8272 N N . THR C 1 272 ? 69.679 67.280 25.385 1.00 29.33 288 THR C N 1
ATOM 8273 C CA . THR C 1 272 ? 69.192 65.936 25.620 1.00 25.35 288 THR C CA 1
ATOM 8274 C C . THR C 1 272 ? 67.693 65.916 25.863 1.00 27.60 288 THR C C 1
ATOM 8275 O O . THR C 1 272 ? 67.065 64.880 25.691 1.00 28.83 288 THR C O 1
ATOM 8279 N N . TYR C 1 273 ? 67.152 67.028 26.281 1.00 24.76 289 TYR C N 1
ATOM 8280 C CA . TYR C 1 273 ? 65.773 67.165 26.566 1.00 27.78 289 TYR C CA 1
ATOM 8281 C C . TYR C 1 273 ? 65.269 68.402 25.845 1.00 29.57 289 TYR C C 1
ATOM 8282 O O . TYR C 1 273 ? 65.094 69.450 26.443 1.00 30.28 289 TYR C O 1
ATOM 8291 N N . PRO C 1 274 ? 65.050 68.239 24.538 1.00 29.21 290 PRO C N 1
ATOM 8292 C CA . PRO C 1 274 ? 64.454 69.312 23.742 1.00 28.94 290 PRO C CA 1
ATOM 8293 C C . PRO C 1 274 ? 62.945 69.349 24.000 1.00 29.33 290 PRO C C 1
ATOM 8294 O O . PRO C 1 274 ? 62.289 68.330 23.967 1.00 28.23 290 PRO C O 1
ATOM 8298 N N . GLY C 1 275 ? 62.458 70.536 24.323 1.00 24.73 291 GLY C N 1
ATOM 8299 C CA . GLY C 1 275 ? 61.059 70.783 24.662 1.00 31.06 291 GLY C CA 1
ATOM 8300 C C . GLY C 1 275 ? 60.639 70.346 26.040 1.00 38.12 291 GLY C C 1
ATOM 8301 O O . GLY C 1 275 ? 59.466 70.374 26.385 1.00 31.85 291 GLY C O 1
ATOM 8302 N N . ASN C 1 276 ? 61.578 69.925 26.870 1.00 29.72 292 ASN C N 1
ATOM 8303 C CA . ASN C 1 276 ? 61.178 69.510 28.215 1.00 27.20 292 ASN C CA 1
ATOM 8304 C C . ASN C 1 276 ? 62.071 70.189 29.222 1.00 31.21 292 ASN C C 1
ATOM 8305 O O . ASN C 1 276 ? 62.228 69.707 30.348 1.00 30.65 292 ASN C O 1
ATOM 8310 N N . VAL C 1 277 ? 62.635 71.334 28.857 1.00 31.39 293 VAL C N 1
ATOM 8311 C CA . VAL C 1 277 ? 63.532 72.057 29.776 1.00 37.74 293 VAL C CA 1
ATOM 8312 C C . VAL C 1 277 ? 62.915 72.581 31.094 1.00 39.27 293 VAL C C 1
ATOM 8313 O O . VAL C 1 277 ? 63.572 72.572 32.134 1.00 35.55 293 VAL C O 1
ATOM 8317 N N . SER C 1 278 ? 61.660 72.999 31.052 1.00 29.77 294 SER C N 1
ATOM 8318 C CA . SER C 1 278 ? 60.899 73.344 32.246 1.00 33.85 294 SER C CA 1
ATOM 8319 C C . SER C 1 278 ? 60.794 72.201 33.285 1.00 33.00 294 SER C C 1
ATOM 8320 O O . SER C 1 278 ? 60.575 72.478 34.438 1.00 32.87 294 SER C O 1
ATOM 8323 N N . THR C 1 279 ? 60.881 70.931 32.903 1.00 28.77 295 THR C N 1
ATOM 8324 C CA . THR C 1 279 ? 60.753 69.887 33.913 1.00 35.72 295 THR C CA 1
ATOM 8325 C C . THR C 1 279 ? 62.052 69.103 34.198 1.00 36.60 295 THR C C 1
ATOM 8326 O O . THR C 1 279 ? 61.993 68.003 34.719 1.00 40.84 295 THR C O 1
ATOM 8330 N N . ILE C 1 280 ? 63.198 69.687 33.905 1.00 27.22 296 ILE C N 1
ATOM 8331 C CA . ILE C 1 280 ? 64.481 69.046 34.221 1.00 31.27 296 ILE C CA 1
ATOM 8332 C C . ILE C 1 280 ? 65.279 69.798 35.248 1.00 32.52 296 ILE C C 1
ATOM 8333 O O . ILE C 1 280 ? 66.493 69.568 35.374 1.00 32.12 296 ILE C O 1
ATOM 8338 N N . GLN C 1 281 ? 64.622 70.669 36.021 1.00 31.51 297 GLN C N 1
ATOM 8339 C CA . GLN C 1 281 ? 65.332 71.526 36.955 1.00 30.73 297 GLN C CA 1
ATOM 8340 C C . GLN C 1 281 ? 65.541 70.832 38.277 1.00 25.99 297 GLN C C 1
ATOM 8341 O O . GLN C 1 281 ? 64.666 70.126 38.736 1.00 26.21 297 GLN C O 1
ATOM 8347 N N . GLY C 1 282 ? 66.726 71.021 38.847 1.00 28.07 298 GLY C N 1
ATOM 8348 C CA . GLY C 1 282 ? 66.985 70.458 40.151 1.00 30.79 298 GLY C CA 1
ATOM 8349 C C . GLY C 1 282 ? 66.806 71.561 41.180 1.00 39.00 298 GLY C C 1
ATOM 8350 O O . GLY C 1 282 ? 66.612 72.752 40.827 1.00 31.85 298 GLY C O 1
ATOM 8351 N N . ARG C 1 283 ? 66.892 71.175 42.443 1.00 33.44 299 ARG C N 1
ATOM 8352 C CA . ARG C 1 283 ? 66.783 72.135 43.548 1.00 31.71 299 ARG C CA 1
ATOM 8353 C C . ARG C 1 283 ? 68.132 72.444 44.150 1.00 37.88 299 ARG C C 1
ATOM 8354 O O . ARG C 1 283 ? 68.884 71.534 44.523 1.00 32.69 299 ARG C O 1
ATOM 8362 N N . ASP C 1 284 ? 68.424 73.731 44.260 1.00 41.44 300 ASP C N 1
ATOM 8363 C CA . ASP C 1 284 ? 69.598 74.217 44.989 1.00 42.53 300 ASP C CA 1
ATOM 8364 C C . ASP C 1 284 ? 69.005 75.005 46.164 1.00 49.40 300 ASP C C 1
ATOM 8365 O O . ASP C 1 284 ? 68.566 76.134 46.006 1.00 45.53 300 ASP C O 1
ATOM 8370 N N . GLY C 1 285 ? 68.872 74.373 47.312 1.00 49.55 301 GLY C N 1
ATOM 8371 C CA . GLY C 1 285 ? 68.199 75.032 48.403 1.00 53.02 301 GLY C CA 1
ATOM 8372 C C . GLY C 1 285 ? 66.797 75.354 47.937 1.00 56.92 301 GLY C C 1
ATOM 8373 O O . GLY C 1 285 ? 66.068 74.458 47.569 1.00 52.19 301 GLY C O 1
ATOM 8374 N N . ARG C 1 286 ? 66.438 76.632 47.882 1.00 52.35 302 ARG C N 1
ATOM 8375 C CA . ARG C 1 286 ? 65.079 77.008 47.485 1.00 60.45 302 ARG C CA 1
ATOM 8376 C C . ARG C 1 286 ? 64.993 77.318 46.013 1.00 53.71 302 ARG C C 1
ATOM 8377 O O . ARG C 1 286 ? 63.897 77.477 45.482 1.00 55.58 302 ARG C O 1
ATOM 8385 N N . LYS C 1 287 ? 66.147 77.469 45.369 1.00 50.44 303 LYS C N 1
ATOM 8386 C CA . LYS C 1 287 ? 66.176 77.819 43.949 1.00 50.29 303 LYS C CA 1
ATOM 8387 C C . LYS C 1 287 ? 65.999 76.544 43.077 1.00 49.91 303 LYS C C 1
ATOM 8388 O O . LYS C 1 287 ? 66.446 75.451 43.442 1.00 41.58 303 LYS C O 1
ATOM 8394 N N . ASN C 1 288 ? 65.335 76.697 41.947 1.00 43.44 304 ASN C N 1
ATOM 8395 C CA . ASN C 1 288 ? 65.209 75.632 40.954 1.00 47.92 304 ASN C CA 1
ATOM 8396 C C . ASN C 1 288 ? 66.061 76.034 39.780 1.00 44.39 304 ASN C C 1
ATOM 8397 O O . ASN C 1 288 ? 65.923 77.146 39.266 1.00 46.47 304 ASN C O 1
ATOM 8402 N N . VAL C 1 289 ? 66.985 75.163 39.396 1.00 33.60 305 VAL C N 1
ATOM 8403 C CA . VAL C 1 289 ? 67.930 75.471 38.364 1.00 27.60 305 VAL C CA 1
ATOM 8404 C C . VAL C 1 289 ? 68.187 74.282 37.443 1.00 38.00 305 VAL C C 1
ATOM 8405 O O . VAL C 1 289 ? 68.048 73.149 37.845 1.00 33.48 305 VAL C O 1
ATOM 8409 N N . VAL C 1 290 ? 68.535 74.572 36.206 1.00 31.30 306 VAL C N 1
ATOM 8410 C CA . VAL C 1 290 ? 69.054 73.563 35.307 1.00 34.99 306 VAL C CA 1
ATOM 8411 C C . VAL C 1 290 ? 70.482 73.467 35.735 1.00 34.00 306 VAL C C 1
ATOM 8412 O O . VAL C 1 290 ? 71.199 74.468 35.826 1.00 31.57 306 VAL C O 1
ATOM 8416 N N . PRO C 1 291 ? 70.914 72.279 36.097 1.00 30.47 307 PRO C N 1
ATOM 8417 C CA . PRO C 1 291 ? 72.285 72.152 36.595 1.00 28.85 307 PRO C CA 1
ATOM 8418 C C . PRO C 1 291 ? 73.327 72.214 35.540 1.00 29.54 307 PRO C C 1
ATOM 8419 O O . PRO C 1 291 ? 73.136 71.885 34.353 1.00 32.15 307 PRO C O 1
ATOM 8423 N N . CYS C 1 292 ? 74.494 72.605 36.042 1.00 29.87 308 CYS C N 1
ATOM 8424 C CA . CYS C 1 292 ? 75.738 72.477 35.364 1.00 32.29 308 CYS C CA 1
ATOM 8425 C C . CYS C 1 292 ? 76.210 71.012 35.476 1.00 28.38 308 CYS C C 1
ATOM 8426 O O . CYS C 1 292 ? 75.953 70.323 36.497 1.00 31.66 308 CYS C O 1
ATOM 8429 N N . VAL C 1 293 ? 76.884 70.555 34.449 1.00 30.28 309 VAL C N 1
ATOM 8430 C CA . VAL C 1 293 ? 77.321 69.185 34.397 1.00 28.36 309 VAL C CA 1
ATOM 8431 C C . VAL C 1 293 ? 78.819 69.112 34.454 1.00 32.22 309 VAL C C 1
ATOM 8432 O O . VAL C 1 293 ? 79.482 69.715 33.659 1.00 28.82 309 VAL C O 1
ATOM 8436 N N . LEU C 1 294 ? 79.345 68.375 35.411 1.00 24.83 310 LEU C N 1
ATOM 8437 C CA . LEU C 1 294 ? 80.796 68.072 35.415 1.00 24.17 310 LEU C CA 1
ATOM 8438 C C . LEU C 1 294 ? 80.993 66.665 34.977 1.00 28.89 310 LEU C C 1
ATOM 8439 O O . LEU C 1 294 ? 80.349 65.766 35.522 1.00 27.05 310 LEU C O 1
ATOM 8444 N N . SER C 1 295 ? 81.923 66.431 34.067 1.00 25.24 311 SER C N 1
ATOM 8445 C CA . SER C 1 295 ? 82.131 65.089 33.561 1.00 26.89 311 SER C CA 1
ATOM 8446 C C . SER C 1 295 ? 83.510 64.661 33.983 1.00 36.28 311 SER C C 1
ATOM 8447 O O . SER C 1 295 ? 84.472 65.382 33.728 1.00 29.83 311 SER C O 1
ATOM 8450 N N . VAL C 1 296 ? 83.627 63.544 34.668 1.00 25.42 312 VAL C N 1
ATOM 8451 C CA . VAL C 1 296 ? 84.925 63.071 35.090 1.00 26.87 312 VAL C CA 1
ATOM 8452 C C . VAL C 1 296 ? 85.139 61.758 34.378 1.00 38.88 312 VAL C C 1
ATOM 8453 O O . VAL C 1 296 ? 84.270 60.915 34.439 1.00 41.32 312 VAL C O 1
ATOM 8457 N N . SER C 1 297 ? 86.253 61.570 33.682 1.00 30.76 313 SER C N 1
ATOM 8458 C CA . SER C 1 297 ? 86.396 60.336 32.927 1.00 30.94 313 SER C CA 1
ATOM 8459 C C . SER C 1 297 ? 87.791 59.751 33.022 1.00 35.04 313 SER C C 1
ATOM 8460 O O . SER C 1 297 ? 88.747 60.425 32.607 1.00 31.94 313 SER C O 1
ATOM 8463 N N . GLY C 1 298 ? 87.913 58.531 33.561 1.00 31.46 314 GLY C N 1
ATOM 8464 C CA . GLY C 1 298 ? 89.210 57.911 33.666 1.00 38.03 314 GLY C CA 1
ATOM 8465 C C . GLY C 1 298 ? 89.339 56.745 32.696 1.00 36.24 314 GLY C C 1
ATOM 8466 O O . GLY C 1 298 ? 88.344 56.113 32.342 1.00 33.36 314 GLY C O 1
ATOM 8467 N N . ASP C 1 299 ? 90.567 56.442 32.281 1.00 30.16 315 ASP C N 1
ATOM 8468 C CA . ASP C 1 299 ? 90.840 55.342 31.372 1.00 29.83 315 ASP C CA 1
ATOM 8469 C C . ASP C 1 299 ? 91.374 54.252 32.249 1.00 33.98 315 ASP C C 1
ATOM 8470 O O . ASP C 1 299 ? 92.525 54.247 32.689 1.00 33.01 315 ASP C O 1
ATOM 8475 N N . VAL C 1 300 ? 90.507 53.280 32.496 1.00 26.36 316 VAL C N 1
ATOM 8476 C CA . VAL C 1 300 ? 90.846 52.139 33.339 1.00 25.98 316 VAL C CA 1
ATOM 8477 C C . VAL C 1 300 ? 91.981 51.333 32.740 1.00 23.08 316 VAL C C 1
ATOM 8478 O O . VAL C 1 300 ? 92.851 50.843 33.463 1.00 29.25 316 VAL C O 1
ATOM 8482 N N . ASP C 1 301 ? 91.986 51.166 31.427 1.00 28.85 317 ASP C N 1
ATOM 8483 C CA . ASP C 1 301 ? 93.019 50.324 30.825 1.00 31.20 317 ASP C CA 1
ATOM 8484 C C . ASP C 1 301 ? 94.412 50.978 30.927 1.00 26.76 317 ASP C C 1
ATOM 8485 O O . ASP C 1 301 ? 95.387 50.331 31.262 1.00 29.32 317 ASP C O 1
ATOM 8490 N N . LEU C 1 302 ? 94.472 52.245 30.590 1.00 28.95 318 LEU C N 1
ATOM 8491 C CA . LEU C 1 302 ? 95.713 52.979 30.669 1.00 27.85 318 LEU C CA 1
ATOM 8492 C C . LEU C 1 302 ? 96.171 53.104 32.133 1.00 26.32 318 LEU C C 1
ATOM 8493 O O . LEU C 1 302 ? 97.360 52.988 32.437 1.00 31.16 318 LEU C O 1
ATOM 8498 N N . GLY C 1 303 ? 95.212 53.236 33.043 1.00 28.44 319 GLY C N 1
ATOM 8499 C CA . GLY C 1 303 ? 95.501 53.223 34.465 1.00 26.13 319 GLY C CA 1
ATOM 8500 C C . GLY C 1 303 ? 96.100 51.936 34.927 1.00 28.95 319 GLY C C 1
ATOM 8501 O O . GLY C 1 303 ? 96.982 51.911 35.791 1.00 29.19 319 GLY C O 1
ATOM 8502 N N . THR C 1 304 ? 95.608 50.838 34.370 1.00 26.07 320 THR C N 1
ATOM 8503 C CA . THR C 1 304 ? 96.124 49.543 34.696 1.00 24.41 320 THR C CA 1
ATOM 8504 C C . THR C 1 304 ? 97.598 49.449 34.230 1.00 30.69 320 THR C C 1
ATOM 8505 O O . THR C 1 304 ? 98.450 48.957 34.962 1.00 28.14 320 THR C O 1
ATOM 8509 N N . LEU C 1 305 ? 97.880 49.974 33.041 1.00 29.29 321 LEU C N 1
ATOM 8510 C CA . LEU C 1 305 ? 99.241 50.015 32.509 1.00 33.01 321 LEU C CA 1
ATOM 8511 C C . LEU C 1 305 ? 100.124 50.880 33.382 1.00 23.69 321 LEU C C 1
ATOM 8512 O O . LEU C 1 305 ? 101.266 50.480 33.697 1.00 29.44 321 LEU C O 1
ATOM 8517 N N . ALA C 1 306 ? 99.558 51.991 33.844 1.00 27.42 322 ALA C N 1
ATOM 8518 C CA . ALA C 1 306 ? 100.288 52.910 34.709 1.00 29.82 322 ALA C CA 1
ATOM 8519 C C . ALA C 1 306 ? 100.757 52.192 35.971 1.00 31.10 322 ALA C C 1
ATOM 8520 O O . ALA C 1 306 ? 101.933 52.295 36.320 1.00 27.33 322 ALA C O 1
ATOM 8522 N N . TYR C 1 307 ? 99.862 51.449 36.640 1.00 27.03 323 TYR C N 1
ATOM 8523 C CA . TYR C 1 307 ? 100.252 50.671 37.822 1.00 29.06 323 TYR C CA 1
ATOM 8524 C C . TYR C 1 307 ? 101.253 49.568 37.542 1.00 27.76 323 TYR C C 1
ATOM 8525 O O . TYR C 1 307 ? 102.080 49.260 38.432 1.00 31.17 323 TYR C O 1
ATOM 8534 N N . LEU C 1 308 ? 101.196 48.964 36.348 1.00 28.95 324 LEU C N 1
ATOM 8535 C CA . LEU C 1 308 ? 102.240 47.976 35.986 1.00 25.70 324 LEU C CA 1
ATOM 8536 C C . LEU C 1 308 ? 103.589 48.662 35.918 1.00 26.90 324 LEU C C 1
ATOM 8537 O O . LEU C 1 308 ? 104.528 48.212 36.549 1.00 31.74 324 LEU C O 1
ATOM 8542 N N . TYR C 1 309 ? 103.679 49.793 35.213 1.00 29.08 325 TYR C N 1
ATOM 8543 C CA . TYR C 1 309 ? 104.961 50.475 35.103 1.00 30.97 325 TYR C CA 1
ATOM 8544 C C . TYR C 1 309 ? 105.413 50.984 36.481 1.00 40.34 325 TYR C C 1
ATOM 8545 O O . TYR C 1 309 ? 106.572 50.870 36.878 1.00 33.13 325 TYR C O 1
ATOM 8554 N N . ASP C 1 310 ? 104.468 51.507 37.233 1.00 34.85 326 ASP C N 1
ATOM 8555 C CA . ASP C 1 310 ? 104.752 52.076 38.534 1.00 31.91 326 ASP C CA 1
ATOM 8556 C C . ASP C 1 310 ? 105.266 51.039 39.527 1.00 35.74 326 ASP C C 1
ATOM 8557 O O . ASP C 1 310 ? 106.038 51.351 40.436 1.00 36.28 326 ASP C O 1
ATOM 8562 N N . SER C 1 311 ? 104.855 49.799 39.332 1.00 32.66 327 SER C N 1
ATOM 8563 C CA . SER C 1 311 ? 105.145 48.725 40.239 1.00 34.03 327 SER C CA 1
ATOM 8564 C C . SER C 1 311 ? 106.518 48.092 40.038 1.00 33.61 327 SER C C 1
ATOM 8565 O O . SER C 1 311 ? 106.986 47.385 40.908 1.00 33.50 327 SER C O 1
ATOM 8568 N N . PHE C 1 312 ? 107.134 48.379 38.910 1.00 32.52 328 PHE C N 1
ATOM 8569 C CA . PHE C 1 312 ? 108.327 47.685 38.464 1.00 32.17 328 PHE C CA 1
ATOM 8570 C C . PHE C 1 312 ? 109.584 48.236 39.170 1.00 41.94 328 PHE C C 1
ATOM 8571 O O . PHE C 1 312 ? 109.763 49.441 39.290 1.00 41.52 328 PHE C O 1
ATOM 8579 N N . GLN C 1 313 ? 110.421 47.315 39.614 1.00 51.47 329 GLN C N 1
ATOM 8580 C CA . GLN C 1 313 ? 111.627 47.611 40.364 1.00 57.92 329 GLN C CA 1
ATOM 8581 C C . GLN C 1 313 ? 112.640 46.481 40.213 1.00 62.22 329 GLN C C 1
ATOM 8582 O O . GLN C 1 313 ? 112.261 45.290 40.082 1.00 48.41 329 GLN C O 1
ATOM 8588 N N . LEU C 1 314 ? 113.918 46.869 40.249 1.00 63.50 330 LEU C N 1
ATOM 8589 C CA . LEU C 1 314 ? 115.033 45.933 40.214 1.00 67.75 330 LEU C CA 1
ATOM 8590 C C . LEU C 1 314 ? 115.551 45.856 41.625 1.00 67.03 330 LEU C C 1
ATOM 8591 O O . LEU C 1 314 ? 115.810 46.893 42.216 1.00 76.38 330 LEU C O 1
ATOM 8596 N N . ARG C 1 327 ? 115.746 39.143 39.824 1.00 75.52 343 ARG C N 1
ATOM 8597 C CA . ARG C 1 327 ? 116.123 40.512 40.153 1.00 74.63 343 ARG C CA 1
ATOM 8598 C C . ARG C 1 327 ? 115.043 41.534 39.792 1.00 61.55 343 ARG C C 1
ATOM 8599 O O . ARG C 1 327 ? 115.266 42.718 39.918 1.00 59.71 343 ARG C O 1
ATOM 8607 N N . LYS C 1 328 ? 113.871 41.066 39.370 1.00 60.58 344 LYS C N 1
ATOM 8608 C CA . LYS C 1 328 ? 112.772 41.952 38.994 1.00 54.13 344 LYS C CA 1
ATOM 8609 C C . LYS C 1 328 ? 111.535 41.629 39.848 1.00 49.72 344 LYS C C 1
ATOM 8610 O O . LYS C 1 328 ? 111.193 40.470 40.072 1.00 45.03 344 LYS C O 1
ATOM 8616 N N . VAL C 1 329 ? 110.870 42.656 40.347 1.00 43.50 345 VAL C N 1
ATOM 8617 C CA . VAL C 1 329 ? 109.689 42.423 41.151 1.00 47.05 345 VAL C CA 1
ATOM 8618 C C . VAL C 1 329 ? 108.639 43.450 40.749 1.00 43.24 345 VAL C C 1
ATOM 8619 O O . VAL C 1 329 ? 108.974 44.564 40.393 1.00 42.07 345 VAL C O 1
ATOM 8623 N N . LEU C 1 330 ? 107.380 43.034 40.741 1.00 39.97 346 LEU C N 1
ATOM 8624 C CA . LEU C 1 330 ? 106.287 43.947 40.530 1.00 35.89 346 LEU C CA 1
ATOM 8625 C C . LEU C 1 330 ? 105.696 44.166 41.889 1.00 38.60 346 LEU C C 1
ATOM 8626 O O . LEU C 1 330 ? 105.158 43.250 42.512 1.00 39.89 346 LEU C O 1
ATOM 8631 N N . LYS C 1 331 ? 105.816 45.377 42.364 1.00 33.24 347 LYS C N 1
ATOM 8632 C CA . LYS C 1 331 ? 105.306 45.695 43.681 1.00 31.46 347 LYS C CA 1
ATOM 8633 C C . LYS C 1 331 ? 103.916 46.342 43.650 1.00 33.56 347 LYS C C 1
ATOM 8634 O O . LYS C 1 331 ? 103.759 47.481 44.112 1.00 41.20 347 LYS C O 1
ATOM 8640 N N . LEU C 1 332 ? 102.930 45.637 43.103 1.00 32.52 348 LEU C N 1
ATOM 8641 C CA . LEU C 1 332 ? 101.580 46.133 43.043 1.00 32.02 348 LEU C CA 1
ATOM 8642 C C . LEU C 1 332 ? 101.010 46.274 44.436 1.00 36.79 348 LEU C C 1
ATOM 8643 O O . LEU C 1 332 ? 101.337 45.478 45.323 1.00 33.88 348 LEU C O 1
ATOM 8648 N N . HIS C 1 333 ? 100.176 47.250 44.627 1.00 33.46 349 HIS C N 1
ATOM 8649 C CA . HIS C 1 333 ? 99.557 47.469 45.940 1.00 31.05 349 HIS C CA 1
ATOM 8650 C C . HIS C 1 333 ? 98.655 46.276 46.297 1.00 32.23 349 HIS C C 1
ATOM 8651 O O . HIS C 1 333 ? 98.016 45.680 45.447 1.00 31.52 349 HIS C O 1
ATOM 8658 N N . PRO C 1 334 ? 98.638 45.937 47.611 1.00 35.49 350 PRO C N 1
ATOM 8659 C CA . PRO C 1 334 ? 97.894 44.768 48.106 1.00 33.69 350 PRO C CA 1
ATOM 8660 C C . PRO C 1 334 ? 96.492 44.657 47.628 1.00 29.58 350 PRO C C 1
ATOM 8661 O O . PRO C 1 334 ? 95.997 43.553 47.384 1.00 34.45 350 PRO C O 1
ATOM 8665 N N . CYS C 1 335 ? 95.826 45.797 47.492 1.00 30.04 351 CYS C N 1
ATOM 8666 C CA . CYS C 1 335 ? 94.430 45.793 47.054 1.00 32.71 351 CYS C CA 1
ATOM 8667 C C . CYS C 1 335 ? 94.309 45.485 45.543 1.00 35.36 351 CYS C C 1
ATOM 8668 O O . CYS C 1 335 ? 93.254 45.123 45.037 1.00 34.31 351 CYS C O 1
ATOM 8671 N N . LEU C 1 336 ? 95.411 45.636 44.840 1.00 34.11 352 LEU C N 1
ATOM 8672 C CA . LEU C 1 336 ? 95.391 45.519 43.392 1.00 32.20 352 LEU C CA 1
ATOM 8673 C C . LEU C 1 336 ? 96.050 44.256 42.905 1.00 34.28 352 LEU C C 1
ATOM 8674 O O . LEU C 1 336 ? 95.632 43.702 41.871 1.00 33.30 352 LEU C O 1
ATOM 8679 N N . ALA C 1 337 ? 97.067 43.779 43.620 1.00 34.40 353 ALA C N 1
ATOM 8680 C CA . ALA C 1 337 ? 97.800 42.581 43.156 1.00 30.25 353 ALA C CA 1
ATOM 8681 C C . ALA C 1 337 ? 96.821 41.428 42.934 1.00 29.79 353 ALA C C 1
ATOM 8682 O O . ALA C 1 337 ? 95.975 41.145 43.796 1.00 31.49 353 ALA C O 1
ATOM 8684 N N . PRO C 1 338 ? 96.906 40.764 41.789 1.00 27.64 354 PRO C N 1
ATOM 8685 C CA . PRO C 1 338 ? 95.915 39.759 41.425 1.00 31.60 354 PRO C CA 1
ATOM 8686 C C . PRO C 1 338 ? 95.990 38.513 42.246 1.00 31.36 354 PRO C C 1
ATOM 8687 O O . PRO C 1 338 ? 94.918 37.952 42.515 1.00 36.30 354 PRO C O 1
ATOM 8691 N N . ILE C 1 339 ? 97.193 38.160 42.699 1.00 33.07 355 ILE C N 1
ATOM 8692 C CA . ILE C 1 339 ? 97.409 36.961 43.526 1.00 34.73 355 ILE C CA 1
ATOM 8693 C C . ILE C 1 339 ? 97.964 37.359 44.876 1.00 32.45 355 ILE C C 1
ATOM 8694 O O . ILE C 1 339 ? 99.029 37.979 45.001 1.00 31.89 355 ILE C O 1
ATOM 8699 N N . LYS C 1 340 ? 97.212 37.055 45.920 1.00 37.63 356 LYS C N 1
ATOM 8700 C CA . LYS C 1 340 ? 97.646 37.497 47.200 1.00 33.87 356 LYS C CA 1
ATOM 8701 C C . LYS C 1 340 ? 98.692 36.513 47.755 1.00 36.02 356 LYS C C 1
ATOM 8702 O O . LYS C 1 340 ? 99.660 36.957 48.352 1.00 43.52 356 LYS C O 1
ATOM 8708 N N . VAL C 1 341 ? 98.456 35.208 47.579 1.00 36.02 357 VAL C N 1
ATOM 8709 C CA . VAL C 1 341 ? 99.342 34.194 48.164 1.00 40.19 357 VAL C CA 1
ATOM 8710 C C . VAL C 1 341 ? 99.597 33.031 47.261 1.00 37.22 357 VAL C C 1
ATOM 8711 O O . VAL C 1 341 ? 98.709 32.603 46.518 1.00 41.55 357 VAL C O 1
ATOM 8715 N N . ALA C 1 342 ? 100.806 32.456 47.379 1.00 37.00 358 ALA C N 1
ATOM 8716 C CA . ALA C 1 342 ? 101.180 31.267 46.596 1.00 37.60 358 ALA C CA 1
ATOM 8717 C C . ALA C 1 342 ? 101.535 30.175 47.595 1.00 42.75 358 ALA C C 1
ATOM 8718 O O . ALA C 1 342 ? 102.188 30.458 48.592 1.00 36.56 358 ALA C O 1
ATOM 8720 N N . LEU C 1 343 ? 101.038 28.967 47.373 1.00 39.38 359 LEU C N 1
ATOM 8721 C CA . LEU C 1 343 ? 101.325 27.846 48.269 1.00 40.46 359 LEU C CA 1
ATOM 8722 C C . LEU C 1 343 ? 102.138 26.790 47.579 1.00 44.80 359 LEU C C 1
ATOM 8723 O O . LEU C 1 343 ? 101.750 26.323 46.514 1.00 37.12 359 LEU C O 1
ATOM 8728 N N . ASP C 1 344 ? 103.254 26.416 48.212 1.00 42.77 360 ASP C N 1
ATOM 8729 C CA . ASP C 1 344 ? 104.140 25.372 47.688 1.00 46.03 360 ASP C CA 1
ATOM 8730 C C . ASP C 1 344 ? 104.542 24.359 48.758 1.00 47.62 360 ASP C C 1
ATOM 8731 O O . ASP C 1 344 ? 104.390 24.588 49.956 1.00 43.66 360 ASP C O 1
ATOM 8736 N N . VAL C 1 345 ? 105.041 23.222 48.309 1.00 49.26 361 VAL C N 1
ATOM 8737 C CA . VAL C 1 345 ? 105.465 22.179 49.232 1.00 46.91 361 VAL C CA 1
ATOM 8738 C C . VAL C 1 345 ? 106.926 21.975 49.017 1.00 44.74 361 VAL C C 1
ATOM 8739 O O . VAL C 1 345 ? 107.456 22.174 47.921 1.00 50.02 361 VAL C O 1
ATOM 8743 N N . GLY C 1 346 ? 107.612 21.585 50.066 1.00 58.38 362 GLY C N 1
ATOM 8744 C CA . GLY C 1 346 ? 109.004 21.237 49.895 1.00 62.78 362 GLY C CA 1
ATOM 8745 C C . GLY C 1 346 ? 109.122 19.747 50.097 1.00 67.75 362 GLY C C 1
ATOM 8746 O O . GLY C 1 346 ? 108.347 18.953 49.544 1.00 51.05 362 GLY C O 1
ATOM 8747 N N . LYS C 1 347 ? 110.136 19.419 50.893 1.00 80.07 363 LYS C N 1
ATOM 8748 C CA . LYS C 1 347 ? 110.448 18.092 51.432 1.00 82.61 363 LYS C CA 1
ATOM 8749 C C . LYS C 1 347 ? 109.873 16.832 50.758 1.00 82.81 363 LYS C C 1
ATOM 8750 O O . LYS C 1 347 ? 109.789 16.761 49.526 1.00 85.48 363 LYS C O 1
ATOM 8756 N N . GLY C 1 348 ? 109.493 15.837 51.559 1.00 83.56 364 GLY C N 1
ATOM 8757 C CA . GLY C 1 348 ? 109.264 14.502 51.021 1.00 82.48 364 GLY C CA 1
ATOM 8758 C C . GLY C 1 348 ? 107.891 13.919 50.771 1.00 78.46 364 GLY C C 1
ATOM 8759 O O . GLY C 1 348 ? 107.617 13.489 49.656 1.00 84.24 364 GLY C O 1
ATOM 8760 N N . PRO C 1 349 ? 107.052 13.851 51.800 1.00 67.39 365 PRO C N 1
ATOM 8761 C CA . PRO C 1 349 ? 105.749 13.173 51.713 1.00 70.15 365 PRO C CA 1
ATOM 8762 C C . PRO C 1 349 ? 104.742 13.844 50.785 1.00 71.60 365 PRO C C 1
ATOM 8763 O O . PRO C 1 349 ? 103.810 14.496 51.252 1.00 65.17 365 PRO C O 1
ATOM 8767 N N . THR C 1 350 ? 104.922 13.623 49.487 1.00 73.56 366 THR C N 1
ATOM 8768 C CA . THR C 1 350 ? 104.072 14.206 48.449 1.00 81.82 366 THR C CA 1
ATOM 8769 C C . THR C 1 350 ? 102.569 14.168 48.760 1.00 74.92 366 THR C C 1
ATOM 8770 O O . THR C 1 350 ? 101.925 15.209 48.801 1.00 81.14 366 THR C O 1
ATOM 8774 N N . VAL C 1 351 ? 102.015 12.986 48.992 1.00 71.37 367 VAL C N 1
ATOM 8775 C CA . VAL C 1 351 ? 100.576 12.864 49.239 1.00 77.42 367 VAL C CA 1
ATOM 8776 C C . VAL C 1 351 ? 100.108 13.578 50.534 1.00 79.42 367 VAL C C 1
ATOM 8777 O O . VAL C 1 351 ? 98.993 14.105 50.605 1.00 76.70 367 VAL C O 1
ATOM 8781 N N . GLU C 1 352 ? 100.959 13.643 51.548 1.00 75.07 368 GLU C N 1
ATOM 8782 C CA . GLU C 1 352 ? 100.538 14.260 52.798 1.00 71.64 368 GLU C CA 1
ATOM 8783 C C . GLU C 1 352 ? 100.786 15.765 52.790 1.00 62.57 368 GLU C C 1
ATOM 8784 O O . GLU C 1 352 ? 100.021 16.529 53.374 1.00 60.66 368 GLU C O 1
ATOM 8790 N N . LEU C 1 353 ? 101.858 16.185 52.141 1.00 56.54 369 LEU C N 1
ATOM 8791 C CA . LEU C 1 353 ? 102.160 17.599 52.054 1.00 55.92 369 LEU C CA 1
ATOM 8792 C C . LEU C 1 353 ? 101.077 18.276 51.235 1.00 59.75 369 LEU C C 1
ATOM 8793 O O . LEU C 1 353 ? 100.616 19.367 51.569 1.00 51.12 369 LEU C O 1
ATOM 8798 N N . ARG C 1 354 ? 100.652 17.610 50.171 1.00 64.67 370 ARG C N 1
ATOM 8799 C CA . ARG C 1 354 ? 99.611 18.163 49.328 1.00 65.34 370 ARG C CA 1
ATOM 8800 C C . ARG C 1 354 ? 98.289 18.225 50.043 1.00 58.91 370 ARG C C 1
ATOM 8801 O O . ARG C 1 354 ? 97.538 19.182 49.884 1.00 54.72 370 ARG C O 1
ATOM 8809 N N . GLN C 1 355 ? 97.992 17.216 50.839 1.00 60.20 371 GLN C N 1
ATOM 8810 C CA . GLN C 1 355 ? 96.741 17.223 51.575 1.00 63.07 371 GLN C CA 1
ATOM 8811 C C . GLN C 1 355 ? 96.675 18.477 52.458 1.00 60.46 371 GLN C C 1
ATOM 8812 O O . GLN C 1 355 ? 95.652 19.149 52.520 1.00 62.00 371 GLN C O 1
ATOM 8818 N N . VAL C 1 356 ? 97.765 18.798 53.141 1.00 51.30 372 VAL C N 1
ATOM 8819 C CA . VAL C 1 356 ? 97.760 19.981 54.006 1.00 54.41 372 VAL C CA 1
ATOM 8820 C C . VAL C 1 356 ? 97.606 21.258 53.178 1.00 56.96 372 VAL C C 1
ATOM 8821 O O . VAL C 1 356 ? 96.952 22.193 53.598 1.00 56.21 372 VAL C O 1
ATOM 8825 N N . CYS C 1 357 ? 98.225 21.281 52.002 1.00 54.35 373 CYS C N 1
ATOM 8826 C CA . CYS C 1 357 ? 98.110 22.422 51.098 1.00 54.12 373 CYS C CA 1
ATOM 8827 C C . CYS C 1 357 ? 96.676 22.621 50.612 1.00 50.99 373 CYS C C 1
ATOM 8828 O O . CYS C 1 357 ? 96.181 23.745 50.571 1.00 52.21 373 CYS C O 1
ATOM 8831 N N . GLN C 1 358 ? 95.995 21.546 50.259 1.00 55.88 374 GLN C N 1
ATOM 8832 C CA . GLN C 1 358 ? 94.606 21.677 49.812 1.00 59.08 374 GLN C CA 1
ATOM 8833 C C . GLN C 1 358 ? 93.693 22.254 50.908 1.00 62.69 374 GLN C C 1
ATOM 8834 O O . GLN C 1 358 ? 92.892 23.166 50.646 1.00 61.74 374 GLN C O 1
ATOM 8840 N N . GLY C 1 359 ? 93.804 21.733 52.124 1.00 49.26 375 GLY C N 1
ATOM 8841 C CA . GLY C 1 359 ? 92.996 22.237 53.212 1.00 53.48 375 GLY C CA 1
ATOM 8842 C C . GLY C 1 359 ? 93.209 23.729 53.395 1.00 52.89 375 GLY C C 1
ATOM 8843 O O . GLY C 1 359 ? 92.275 24.494 53.538 1.00 50.99 375 GLY C O 1
ATOM 8844 N N . LEU C 1 360 ? 94.461 24.143 53.390 1.00 48.73 376 LEU C N 1
ATOM 8845 C CA . LEU C 1 360 ? 94.778 25.536 53.534 1.00 50.17 376 LEU C CA 1
ATOM 8846 C C . LEU C 1 360 ? 94.274 26.341 52.307 1.00 52.59 376 LEU C C 1
ATOM 8847 O O . LEU C 1 360 ? 93.784 27.439 52.467 1.00 50.52 376 LEU C O 1
ATOM 8852 N N . LEU C 1 361 ? 94.433 25.805 51.096 1.00 45.22 377 LEU C N 1
ATOM 8853 C CA . LEU C 1 361 ? 93.901 26.458 49.904 1.00 45.48 377 LEU C CA 1
ATOM 8854 C C . LEU C 1 361 ? 92.377 26.669 50.106 1.00 49.42 377 LEU C C 1
ATOM 8855 O O . LEU C 1 361 ? 91.860 27.778 49.930 1.00 48.99 377 LEU C O 1
ATOM 8860 N N . ASN C 1 362 ? 91.673 25.620 50.518 1.00 50.36 378 ASN C N 1
ATOM 8861 C CA . ASN C 1 362 ? 90.240 25.695 50.767 1.00 51.33 378 ASN C CA 1
ATOM 8862 C C . ASN C 1 362 ? 89.876 26.807 51.742 1.00 50.76 378 ASN C C 1
ATOM 8863 O O . ASN C 1 362 ? 88.970 27.603 51.501 1.00 53.80 378 ASN C O 1
ATOM 8868 N N . GLU C 1 363 ? 90.583 26.859 52.847 1.00 48.10 379 GLU C N 1
ATOM 8869 C CA . GLU C 1 363 ? 90.316 27.867 53.860 1.00 46.18 379 GLU C CA 1
ATOM 8870 C C . GLU C 1 363 ? 90.516 29.287 53.309 1.00 48.09 379 GLU C C 1
ATOM 8871 O O . GLU C 1 363 ? 89.705 30.172 53.545 1.00 45.77 379 GLU C O 1
ATOM 8877 N N . LEU C 1 364 ? 91.627 29.513 52.614 1.00 44.38 380 LEU C N 1
ATOM 8878 C CA . LEU C 1 364 ? 91.898 30.835 52.042 1.00 45.28 380 LEU C CA 1
ATOM 8879 C C . LEU C 1 364 ? 90.829 31.235 51.003 1.00 45.22 380 LEU C C 1
ATOM 8880 O O . LEU C 1 364 ? 90.266 32.324 51.087 1.00 42.33 380 LEU C O 1
ATOM 8885 N N . LEU C 1 365 ? 90.541 30.362 50.042 1.00 44.41 381 LEU C N 1
ATOM 8886 C CA . LEU C 1 365 ? 89.509 30.647 49.058 1.00 45.01 381 LEU C CA 1
ATOM 8887 C C . LEU C 1 365 ? 88.190 31.027 49.718 1.00 54.57 381 LEU C C 1
ATOM 8888 O O . LEU C 1 365 ? 87.592 32.067 49.407 1.00 51.33 381 LEU C O 1
ATOM 8893 N N . GLU C 1 366 ? 87.747 30.211 50.662 1.00 54.77 382 GLU C N 1
ATOM 8894 C CA . GLU C 1 366 ? 86.508 30.505 51.360 1.00 53.94 382 GLU C CA 1
ATOM 8895 C C . GLU C 1 366 ? 86.552 31.886 51.978 1.00 48.22 382 GLU C C 1
ATOM 8896 O O . GLU C 1 366 ? 85.517 32.524 52.166 1.00 61.09 382 GLU C O 1
ATOM 8902 N N . ASN C 1 367 ? 87.733 32.368 52.315 1.00 49.82 383 ASN C N 1
ATOM 8903 C CA . ASN C 1 367 ? 87.833 33.678 52.924 1.00 46.43 383 ASN C CA 1
ATOM 8904 C C . ASN C 1 367 ? 88.060 34.764 51.850 1.00 49.45 383 ASN C C 1
ATOM 8905 O O . ASN C 1 367 ? 88.311 35.921 52.150 1.00 44.93 383 ASN C O 1
ATOM 8910 N N . GLY C 1 368 ? 87.948 34.377 50.593 1.00 44.73 384 GLY C N 1
ATOM 8911 C CA . GLY C 1 368 ? 88.096 35.318 49.494 1.00 50.72 384 GLY C CA 1
ATOM 8912 C C . GLY C 1 368 ? 89.511 35.787 49.197 1.00 45.13 384 GLY C C 1
ATOM 8913 O O . GLY C 1 368 ? 89.696 36.862 48.647 1.00 44.80 384 GLY C O 1
ATOM 8914 N N . ILE C 1 369 ? 90.515 35.005 49.578 1.00 41.30 385 ILE C N 1
ATOM 8915 C CA . ILE C 1 369 ? 91.891 35.361 49.292 1.00 42.38 385 ILE C CA 1
ATOM 8916 C C . ILE C 1 369 ? 92.330 34.582 48.078 1.00 45.50 385 ILE C C 1
ATOM 8917 O O . ILE C 1 369 ? 92.197 33.375 48.035 1.00 40.44 385 ILE C O 1
ATOM 8922 N N . SER C 1 370 ? 92.862 35.285 47.095 1.00 39.61 386 SER C N 1
ATOM 8923 C CA . SER C 1 370 ? 93.272 34.651 45.885 1.00 39.65 386 SER C CA 1
ATOM 8924 C C . SER C 1 370 ? 94.573 33.875 46.124 1.00 39.60 386 SER C C 1
ATOM 8925 O O . SER C 1 370 ? 95.507 34.407 46.711 1.00 31.70 386 SER C O 1
ATOM 8928 N N . VAL C 1 371 ? 94.621 32.645 45.621 1.00 38.65 387 VAL C N 1
ATOM 8929 C CA . VAL C 1 371 ? 95.766 31.759 45.855 1.00 38.97 387 VAL C CA 1
ATOM 8930 C C . VAL C 1 371 ? 96.281 31.086 44.624 1.00 38.52 387 VAL C C 1
ATOM 8931 O O . VAL C 1 371 ? 95.516 30.561 43.814 1.00 40.43 387 VAL C O 1
ATOM 8935 N N . TRP C 1 372 ? 97.601 31.042 44.507 1.00 34.10 388 TRP C N 1
ATOM 8936 C CA . TRP C 1 372 ? 98.228 30.272 43.442 1.00 35.83 388 TRP C CA 1
ATOM 8937 C C . TRP C 1 372 ? 98.659 28.945 44.024 1.00 40.92 388 TRP C C 1
ATOM 8938 O O . TRP C 1 372 ? 99.455 28.894 44.949 1.00 38.71 388 TRP C O 1
ATOM 8949 N N . PRO C 1 373 ? 98.097 27.878 43.501 1.00 40.30 389 PRO C N 1
ATOM 8950 C CA . PRO C 1 373 ? 98.368 26.529 44.003 1.00 45.32 389 PRO C CA 1
ATOM 8951 C C . PRO C 1 373 ? 99.638 25.934 43.386 1.00 46.29 389 PRO C C 1
ATOM 8952 O O . PRO C 1 373 ? 99.565 25.020 42.581 1.00 44.33 389 PRO C O 1
ATOM 8956 N N . GLY C 1 374 ? 100.784 26.486 43.743 1.00 38.92 390 GLY C N 1
ATOM 8957 C CA . GLY C 1 374 ? 102.055 26.004 43.236 1.00 40.45 390 GLY C CA 1
ATOM 8958 C C . GLY C 1 374 ? 102.265 24.535 43.544 1.00 44.68 390 GLY C C 1
ATOM 8959 O O . GLY C 1 374 ? 102.824 23.787 42.748 1.00 49.47 390 GLY C O 1
ATOM 8960 N N . TYR C 1 375 ? 101.796 24.098 44.690 1.00 45.30 391 TYR C N 1
ATOM 8961 C CA . TYR C 1 375 ? 101.967 22.704 45.036 1.00 47.78 391 TYR C CA 1
ATOM 8962 C C . TYR C 1 375 ? 101.281 21.752 44.077 1.00 57.44 391 TYR C C 1
ATOM 8963 O O . TYR C 1 375 ? 101.480 20.547 44.171 1.00 51.51 391 TYR C O 1
ATOM 8972 N N . SER C 1 376 ? 100.421 22.268 43.209 1.00 56.48 392 SER C N 1
ATOM 8973 C CA . SER C 1 376 ? 99.724 21.410 42.255 1.00 67.32 392 SER C CA 1
ATOM 8974 C C . SER C 1 376 ? 100.668 20.860 41.226 1.00 74.14 392 SER C C 1
ATOM 8975 O O . SER C 1 376 ? 100.561 19.695 40.850 1.00 79.56 392 SER C O 1
ATOM 8978 N N . GLU C 1 377 ? 101.574 21.709 40.754 1.00 75.43 393 GLU C N 1
ATOM 8979 C CA . GLU C 1 377 ? 102.532 21.286 39.756 1.00 81.40 393 GLU C CA 1
ATOM 8980 C C . GLU C 1 377 ? 103.506 20.283 40.337 1.00 82.59 393 GLU C C 1
ATOM 8981 O O . GLU C 1 377 ? 104.367 20.655 41.133 1.00 82.56 393 GLU C O 1
ATOM 8987 N N . THR C 1 378 ? 103.349 19.013 39.969 1.00 90.45 394 THR C N 1
ATOM 8988 C CA . THR C 1 378 ? 104.354 18.005 40.281 1.00 92.10 394 THR C CA 1
ATOM 8989 C C . THR C 1 378 ? 105.560 18.565 39.531 1.00 95.58 394 THR C C 1
ATOM 8990 O O . THR C 1 378 ? 105.659 18.443 38.309 1.00 94.39 394 THR C O 1
ATOM 8992 N N . VAL C 1 379 ? 106.452 19.219 40.272 1.00 100.00 395 VAL C N 1
ATOM 8993 C CA . VAL C 1 379 ? 107.509 20.018 39.663 1.00 100.00 395 VAL C CA 1
ATOM 8994 C C . VAL C 1 379 ? 108.902 19.757 40.191 1.00 100.00 395 VAL C C 1
ATOM 8995 O O . VAL C 1 379 ? 109.106 19.071 41.196 1.00 100.00 395 VAL C O 1
ATOM 8997 N N . HIS C 1 380 ? 109.854 20.362 39.495 1.00 100.00 396 HIS C N 1
ATOM 8998 C CA . HIS C 1 380 ? 111.262 20.266 39.826 1.00 100.00 396 HIS C CA 1
ATOM 8999 C C . HIS C 1 380 ? 111.809 21.685 39.898 1.00 100.00 396 HIS C C 1
ATOM 9000 O O . HIS C 1 380 ? 112.897 21.977 39.393 1.00 100.00 396 HIS C O 1
ATOM 9002 N N . SER C 1 381 ? 111.048 22.572 40.531 1.00 97.64 397 SER C N 1
ATOM 9003 C CA . SER C 1 381 ? 111.438 23.970 40.613 1.00 89.69 397 SER C CA 1
ATOM 9004 C C . SER C 1 381 ? 112.268 24.299 41.843 1.00 74.57 397 SER C C 1
ATOM 9005 O O . SER C 1 381 ? 111.902 23.988 42.974 1.00 74.75 397 SER C O 1
ATOM 9008 N N . SER C 1 382 ? 113.387 24.958 41.605 1.00 65.05 398 SER C N 1
ATOM 9009 C CA . SER C 1 382 ? 114.212 25.432 42.679 1.00 60.55 398 SER C CA 1
ATOM 9010 C C . SER C 1 382 ? 113.488 26.544 43.444 1.00 66.35 398 SER C C 1
ATOM 9011 O O . SER C 1 382 ? 112.739 27.334 42.871 1.00 60.60 398 SER C O 1
ATOM 9014 N N . LEU C 1 383 ? 113.730 26.598 44.741 1.00 60.91 399 LEU C N 1
ATOM 9015 C CA . LEU C 1 383 ? 113.132 27.582 45.608 1.00 65.57 399 LEU C CA 1
ATOM 9016 C C . LEU C 1 383 ? 113.393 28.996 45.107 1.00 70.07 399 LEU C C 1
ATOM 9017 O O . LEU C 1 383 ? 112.477 29.837 45.069 1.00 63.55 399 LEU C O 1
ATOM 9022 N N . GLU C 1 384 ? 114.640 29.254 44.720 1.00 58.94 400 GLU C N 1
ATOM 9023 C CA . GLU C 1 384 ? 115.031 30.568 44.238 1.00 62.38 400 GLU C CA 1
ATOM 9024 C C . GLU C 1 384 ? 114.327 30.878 42.906 1.00 56.15 400 GLU C C 1
ATOM 9025 O O . GLU C 1 384 ? 114.014 32.022 42.614 1.00 59.88 400 GLU C O 1
ATOM 9031 N N . GLN C 1 385 ? 114.106 29.859 42.091 1.00 50.48 401 GLN C N 1
ATOM 9032 C CA . GLN C 1 385 ? 113.404 30.060 40.854 1.00 51.49 401 GLN C CA 1
ATOM 9033 C C . GLN C 1 385 ? 111.935 30.386 41.178 1.00 50.02 401 GLN C C 1
ATOM 9034 O O . GLN C 1 385 ? 111.341 31.254 40.559 1.00 44.48 401 GLN C O 1
ATOM 9040 N N . LEU C 1 386 ? 111.374 29.682 42.153 1.00 48.05 402 LEU C N 1
ATOM 9041 C CA . LEU C 1 386 ? 110.004 29.902 42.560 1.00 51.04 402 LEU C CA 1
ATOM 9042 C C . LEU C 1 386 ? 109.785 31.330 43.032 1.00 48.11 402 LEU C C 1
ATOM 9043 O O . LEU C 1 386 ? 108.793 31.985 42.682 1.00 47.09 402 LEU C O 1
ATOM 9048 N N . HIS C 1 387 ? 110.703 31.819 43.840 1.00 47.30 403 HIS C N 1
ATOM 9049 C CA . HIS C 1 387 ? 110.576 33.162 44.395 1.00 49.98 403 HIS C CA 1
ATOM 9050 C C . HIS C 1 387 ? 110.745 34.218 43.361 1.00 52.84 403 HIS C C 1
ATOM 9051 O O . HIS C 1 387 ? 110.054 35.232 43.424 1.00 48.17 403 HIS C O 1
ATOM 9058 N N . SER C 1 388 ? 111.634 34.024 42.393 1.00 48.48 404 SER C N 1
ATOM 9059 C CA . SER C 1 388 ? 111.776 35.033 41.350 1.00 47.65 404 SER C CA 1
ATOM 9060 C C . SER C 1 388 ? 110.471 35.122 40.527 1.00 46.90 404 SER C C 1
ATOM 9061 O O . SER C 1 388 ? 110.054 36.215 40.146 1.00 44.54 404 SER C O 1
ATOM 9064 N N . LYS C 1 389 ? 109.854 33.978 40.275 1.00 42.42 405 LYS C N 1
ATOM 9065 C CA . LYS C 1 389 ? 108.616 33.948 39.494 1.00 48.52 405 LYS C CA 1
ATOM 9066 C C . LYS C 1 389 ? 107.466 34.653 40.242 1.00 45.35 405 LYS C C 1
ATOM 9067 O O . LYS C 1 389 ? 106.786 35.518 39.676 1.00 46.44 405 LYS C O 1
ATOM 9073 N N . TYR C 1 390 ? 107.285 34.281 41.486 1.00 36.95 406 TYR C N 1
ATOM 9074 C CA . TYR C 1 390 ? 106.283 34.907 42.316 1.00 41.58 406 TYR C CA 1
ATOM 9075 C C . TYR C 1 390 ? 106.479 36.413 42.402 1.00 43.42 406 TYR C C 1
ATOM 9076 O O . TYR C 1 390 ? 105.495 37.172 42.260 1.00 36.19 406 TYR C O 1
ATOM 9085 N N . ASP C 1 391 ? 107.729 36.865 42.551 1.00 39.93 407 ASP C N 1
ATOM 9086 C CA . ASP C 1 391 ? 108.005 38.298 42.600 1.00 40.72 407 ASP C CA 1
ATOM 9087 C C . ASP C 1 391 ? 107.617 38.959 41.263 1.00 38.21 407 ASP C C 1
ATOM 9088 O O . ASP C 1 391 ? 107.143 40.095 41.232 1.00 38.02 407 ASP C O 1
ATOM 9093 N N . GLU C 1 392 ? 107.866 38.272 40.159 1.00 35.68 408 GLU C N 1
ATOM 9094 C CA . GLU C 1 392 ? 107.493 38.843 38.868 1.00 41.09 408 GLU C CA 1
ATOM 9095 C C . GLU C 1 392 ? 105.956 38.833 38.712 1.00 38.86 408 GLU C C 1
ATOM 9096 O O . GLU C 1 392 ? 105.387 39.681 38.023 1.00 37.61 408 GLU C O 1
ATOM 9110 N N . SER C 1 394 ? 103.919 39.444 41.160 1.00 37.16 410 SER C N 1
ATOM 9111 C CA . SER C 1 394 ? 103.453 40.343 42.228 1.00 38.15 410 SER C CA 1
ATOM 9112 C C . SER C 1 394 ? 102.810 39.643 43.409 1.00 39.81 410 SER C C 1
ATOM 9113 O O . SER C 1 394 ? 102.129 40.267 44.218 1.00 38.65 410 SER C O 1
ATOM 9116 N N . VAL C 1 395 ? 102.938 38.328 43.462 1.00 33.03 411 VAL C N 1
ATOM 9117 C CA . VAL C 1 395 ? 102.449 37.572 44.593 1.00 36.73 411 VAL C CA 1
ATOM 9118 C C . VAL C 1 395 ? 102.957 38.222 45.909 1.00 40.39 411 VAL C C 1
ATOM 9119 O O . VAL C 1 395 ? 104.160 38.459 46.083 1.00 40.66 411 VAL C O 1
ATOM 9123 N N . LEU C 1 396 ? 102.047 38.522 46.824 1.00 37.67 412 LEU C N 1
ATOM 9124 C CA . LEU C 1 396 ? 102.407 39.215 48.062 1.00 39.33 412 LEU C CA 1
ATOM 9125 C C . LEU C 1 396 ? 103.199 38.345 49.045 1.00 29.66 412 LEU C C 1
ATOM 9126 O O . LEU C 1 396 ? 104.144 38.824 49.654 1.00 35.99 412 LEU C O 1
ATOM 9131 N N . PHE C 1 397 ? 102.725 37.117 49.223 1.00 36.18 413 PHE C N 1
ATOM 9132 C CA . PHE C 1 397 ? 103.358 36.159 50.139 1.00 41.67 413 PHE C CA 1
ATOM 9133 C C . PHE C 1 397 ? 103.423 34.774 49.553 1.00 37.80 413 PHE C C 1
ATOM 9134 O O . PHE C 1 397 ? 102.458 34.307 48.950 1.00 37.98 413 PHE C O 1
ATOM 9142 N N . SER C 1 398 ? 104.548 34.086 49.766 1.00 36.87 414 SER C N 1
ATOM 9143 C CA . SER C 1 398 ? 104.637 32.681 49.371 1.00 39.45 414 SER C CA 1
ATOM 9144 C C . SER C 1 398 ? 104.789 31.831 50.636 1.00 47.91 414 SER C C 1
ATOM 9145 O O . SER C 1 398 ? 105.485 32.207 51.573 1.00 41.15 414 SER C O 1
ATOM 9148 N N . VAL C 1 399 ? 104.116 30.697 50.647 1.00 40.66 415 VAL C N 1
ATOM 9149 C CA . VAL C 1 399 ? 104.062 29.836 51.799 1.00 43.36 415 VAL C CA 1
ATOM 9150 C C . VAL C 1 399 ? 104.641 28.510 51.415 1.00 51.12 415 VAL C C 1
ATOM 9151 O O . VAL C 1 399 ? 104.281 27.969 50.362 1.00 43.44 415 VAL C O 1
ATOM 9155 N N . LEU C 1 400 ? 105.485 27.964 52.288 1.00 47.88 416 LEU C N 1
ATOM 9156 C CA . LEU C 1 400 ? 106.134 26.690 52.052 1.00 44.32 416 LEU C CA 1
ATOM 9157 C C . LEU C 1 400 ? 105.754 25.702 53.152 1.00 44.90 416 LEU C C 1
ATOM 9158 O O . LEU C 1 400 ? 105.911 25.964 54.341 1.00 43.74 416 LEU C O 1
ATOM 9163 N N . VAL C 1 401 ? 105.166 24.597 52.736 1.00 38.68 417 VAL C N 1
ATOM 9164 C CA . VAL C 1 401 ? 104.728 23.551 53.617 1.00 47.93 417 VAL C CA 1
ATOM 9165 C C . VAL C 1 401 ? 105.683 22.374 53.472 1.00 52.46 417 VAL C C 1
ATOM 9166 O O . VAL C 1 401 ? 105.947 21.910 52.353 1.00 50.31 417 VAL C O 1
ATOM 9170 N N . THR C 1 402 ? 106.203 21.905 54.601 1.00 56.06 418 THR C N 1
ATOM 9171 C CA . THR C 1 402 ? 107.181 20.817 54.603 1.00 55.97 418 THR C CA 1
ATOM 9172 C C . THR C 1 402 ? 106.906 19.754 55.656 1.00 59.49 418 THR C C 1
ATOM 9173 O O . THR C 1 402 ? 105.913 19.801 56.410 1.00 48.37 418 THR C O 1
ATOM 9177 N N . GLU C 1 403 ? 107.820 18.786 55.694 1.00 61.06 419 GLU C N 1
ATOM 9178 C CA . GLU C 1 403 ? 107.741 17.709 56.655 1.00 64.22 419 GLU C CA 1
ATOM 9179 C C . GLU C 1 403 ? 107.545 18.347 58.013 1.00 56.61 419 GLU C C 1
ATOM 9180 O O . GLU C 1 403 ? 106.657 17.960 58.769 1.00 64.67 419 GLU C O 1
ATOM 9186 N N . THR C 1 404 ? 108.389 19.332 58.294 1.00 50.56 420 THR C N 1
ATOM 9187 C CA . THR C 1 404 ? 108.368 20.073 59.546 1.00 57.05 420 THR C CA 1
ATOM 9188 C C . THR C 1 404 ? 106.962 20.517 59.909 1.00 61.76 420 THR C C 1
ATOM 9189 O O . THR C 1 404 ? 106.557 20.439 61.070 1.00 60.57 420 THR C O 1
ATOM 9193 N N . THR C 1 405 ? 106.232 21.015 58.912 1.00 59.41 421 THR C N 1
ATOM 9194 C CA . THR C 1 405 ? 104.862 21.429 59.118 1.00 52.31 421 THR C CA 1
ATOM 9195 C C . THR C 1 405 ? 104.072 20.253 59.595 1.00 49.81 421 THR C C 1
ATOM 9196 O O . THR C 1 405 ? 103.224 20.363 60.490 1.00 52.69 421 THR C O 1
ATOM 9200 N N . LEU C 1 406 ? 104.321 19.108 58.982 1.00 55.14 422 LEU C N 1
ATOM 9201 C CA . LEU C 1 406 ? 103.585 17.910 59.363 1.00 65.97 422 LEU C CA 1
ATOM 9202 C C . LEU C 1 406 ? 103.783 17.558 60.835 1.00 67.57 422 LEU C C 1
ATOM 9203 O O . LEU C 1 406 ? 102.887 16.980 61.461 1.00 73.81 422 LEU C O 1
ATOM 9208 N N . GLU C 1 407 ? 104.931 17.936 61.393 1.00 66.80 423 GLU C N 1
ATOM 9209 C CA . GLU C 1 407 ? 105.234 17.654 62.801 1.00 69.91 423 GLU C CA 1
ATOM 9210 C C . GLU C 1 407 ? 104.841 18.789 63.740 1.00 67.73 423 GLU C C 1
ATOM 9211 O O . GLU C 1 407 ? 104.148 18.572 64.724 1.00 67.72 423 GLU C O 1
ATOM 9217 N N . ASN C 1 408 ? 105.307 19.986 63.412 1.00 64.35 424 ASN C N 1
ATOM 9218 C CA . ASN C 1 408 ? 105.139 21.182 64.218 1.00 66.15 424 ASN C CA 1
ATOM 9219 C C . ASN C 1 408 ? 103.892 22.008 63.817 1.00 68.17 424 ASN C C 1
ATOM 9220 O O . ASN C 1 408 ? 103.218 22.591 64.658 1.00 63.12 424 ASN C O 1
ATOM 9225 N N . GLY C 1 409 ? 103.584 22.054 62.525 1.00 70.76 425 GLY C N 1
ATOM 9226 C CA . GLY C 1 409 ? 102.444 22.824 62.054 1.00 68.87 425 GLY C CA 1
ATOM 9227 C C . GLY C 1 409 ? 102.894 24.165 61.497 1.00 63.46 425 GLY C C 1
ATOM 9228 O O . GLY C 1 409 ? 102.120 24.938 60.932 1.00 66.31 425 GLY C O 1
ATOM 9229 N N . LEU C 1 410 ? 104.172 24.431 61.662 1.00 52.67 426 LEU C N 1
ATOM 9230 C CA . LEU C 1 410 ? 104.773 25.642 61.173 1.00 59.11 426 LEU C CA 1
ATOM 9231 C C . LEU C 1 410 ? 104.932 25.599 59.642 1.00 60.90 426 LEU C C 1
ATOM 9232 O O . LEU C 1 410 ? 105.203 24.538 59.055 1.00 51.58 426 LEU C O 1
ATOM 9237 N N . ILE C 1 411 ? 104.718 26.752 59.007 1.00 56.01 427 ILE C N 1
ATOM 9238 C CA . ILE C 1 411 ? 104.976 26.919 57.586 1.00 54.52 427 ILE C CA 1
ATOM 9239 C C . ILE C 1 411 ? 105.934 28.062 57.469 1.00 51.33 427 ILE C C 1
ATOM 9240 O O . ILE C 1 411 ? 106.067 28.857 58.393 1.00 49.95 427 ILE C O 1
ATOM 9245 N N . GLN C 1 412 ? 106.630 28.127 56.345 1.00 48.75 428 GLN C N 1
ATOM 9246 C CA . GLN C 1 412 ? 107.551 29.210 56.084 1.00 48.94 428 GLN C CA 1
ATOM 9247 C C . GLN C 1 412 ? 106.878 30.236 55.165 1.00 52.13 428 GLN C C 1
ATOM 9248 O O . GLN C 1 412 ? 106.412 29.899 54.066 1.00 46.53 428 GLN C O 1
ATOM 9254 N N . LEU C 1 413 ? 106.846 31.474 55.632 1.00 52.46 429 LEU C N 1
ATOM 9255 C CA . LEU C 1 413 ? 106.238 32.596 54.953 1.00 51.81 429 LEU C CA 1
ATOM 9256 C C . LEU C 1 413 ? 107.254 33.598 54.423 1.00 49.73 429 LEU C C 1
ATOM 9257 O O . LEU C 1 413 ? 108.026 34.173 55.175 1.00 56.91 429 LEU C O 1
ATOM 9262 N N . ARG C 1 414 ? 107.238 33.840 53.123 1.00 39.74 430 ARG C N 1
ATOM 9263 C CA . ARG C 1 414 ? 108.127 34.829 52.514 1.00 41.76 430 ARG C CA 1
ATOM 9264 C C . ARG C 1 414 ? 107.314 35.995 51.969 1.00 49.87 430 ARG C C 1
ATOM 9265 O O . ARG C 1 414 ? 106.343 35.803 51.236 1.00 52.38 430 ARG C O 1
ATOM 9273 N N . SER C 1 415 ? 107.732 37.195 52.349 1.00 49.24 431 SER C N 1
ATOM 9274 C CA . SER C 1 415 ? 107.154 38.423 51.887 1.00 48.93 431 SER C CA 1
ATOM 9275 C C . SER C 1 415 ? 107.795 38.872 50.588 1.00 53.56 431 SER C C 1
ATOM 9276 O O . SER C 1 415 ? 109.010 38.909 50.442 1.00 49.69 431 SER C O 1
ATOM 9279 N N . ARG C 1 416 ? 106.948 39.215 49.634 1.00 46.26 432 ARG C N 1
ATOM 9280 C CA . ARG C 1 416 ? 107.418 39.747 48.384 1.00 45.44 432 ARG C CA 1
ATOM 9281 C C . ARG C 1 416 ? 108.173 41.008 48.600 1.00 44.92 432 ARG C C 1
ATOM 9282 O O . ARG C 1 416 ? 109.170 41.290 47.924 1.00 45.76 432 ARG C O 1
ATOM 9290 N N . ASP C 1 417 ? 107.664 41.814 49.506 1.00 48.45 433 ASP C N 1
ATOM 9291 C CA . ASP C 1 417 ? 108.170 43.173 49.645 1.00 57.89 433 ASP C CA 1
ATOM 9292 C C . ASP C 1 417 ? 109.563 43.284 50.235 1.00 61.54 433 ASP C C 1
ATOM 9293 O O . ASP C 1 417 ? 110.337 44.130 49.798 1.00 60.97 433 ASP C O 1
ATOM 9298 N N . THR C 1 418 ? 109.880 42.455 51.224 1.00 68.90 434 THR C N 1
ATOM 9299 C CA . THR C 1 418 ? 111.201 42.518 51.865 1.00 71.45 434 THR C CA 1
ATOM 9300 C C . THR C 1 418 ? 112.090 41.369 51.459 1.00 71.29 434 THR C C 1
ATOM 9301 O O . THR C 1 418 ? 113.303 41.489 51.519 1.00 69.78 434 THR C O 1
ATOM 9305 N N . THR C 1 419 ? 111.479 40.250 51.085 1.00 67.28 435 THR C N 1
ATOM 9306 C CA . THR C 1 419 ? 112.219 39.058 50.723 1.00 66.36 435 THR C CA 1
ATOM 9307 C C . THR C 1 419 ? 112.468 38.229 51.961 1.00 65.00 435 THR C C 1
ATOM 9308 O O . THR C 1 419 ? 112.915 37.091 51.869 1.00 60.91 435 THR C O 1
ATOM 9320 N N . LYS C 1 421 ? 111.973 35.852 55.281 1.00 62.26 437 LYS C N 1
ATOM 9321 C CA . LYS C 1 421 ? 111.232 34.630 55.621 1.00 71.71 437 LYS C CA 1
ATOM 9322 C C . LYS C 1 421 ? 110.955 34.531 57.126 1.00 75.23 437 LYS C C 1
ATOM 9323 O O . LYS C 1 421 ? 111.856 34.711 57.939 1.00 82.26 437 LYS C O 1
ATOM 9329 N N . GLU C 1 422 ? 109.700 34.258 57.476 1.00 70.99 438 GLU C N 1
ATOM 9330 C CA . GLU C 1 422 ? 109.260 34.103 58.854 1.00 67.42 438 GLU C CA 1
ATOM 9331 C C . GLU C 1 422 ? 108.593 32.731 58.976 1.00 67.96 438 GLU C C 1
ATOM 9332 O O . GLU C 1 422 ? 108.086 32.206 57.989 1.00 68.15 438 GLU C O 1
ATOM 9354 N N . HIS C 1 425 ? 102.533 29.580 62.279 1.00 59.75 441 HIS C N 1
ATOM 9355 C CA . HIS C 1 425 ? 101.744 28.403 62.569 1.00 56.72 441 HIS C CA 1
ATOM 9356 C C . HIS C 1 425 ? 100.627 28.312 61.549 1.00 54.33 441 HIS C C 1
ATOM 9357 O O . HIS C 1 425 ? 99.885 29.275 61.374 1.00 60.40 441 HIS C O 1
ATOM 9364 N N . ILE C 1 426 ? 100.471 27.185 60.876 1.00 57.77 442 ILE C N 1
ATOM 9365 C CA . ILE C 1 426 ? 99.459 27.017 59.836 1.00 57.83 442 ILE C CA 1
ATOM 9366 C C . ILE C 1 426 ? 98.037 27.523 60.226 1.00 57.84 442 ILE C C 1
ATOM 9367 O O . ILE C 1 426 ? 97.283 27.953 59.359 1.00 50.15 442 ILE C O 1
ATOM 9372 N N . SER C 1 427 ? 97.706 27.474 61.511 1.00 60.46 443 SER C N 1
ATOM 9373 C CA . SER C 1 427 ? 96.384 27.913 61.993 1.00 60.27 443 SER C CA 1
ATOM 9374 C C . SER C 1 427 ? 96.254 29.427 62.124 1.00 60.22 443 SER C C 1
ATOM 9375 O O . SER C 1 427 ? 95.169 29.940 62.356 1.00 63.38 443 SER C O 1
ATOM 9378 N N . LYS C 1 428 ? 97.361 30.128 61.979 1.00 54.13 444 LYS C N 1
ATOM 9379 C CA . LYS C 1 428 ? 97.377 31.588 62.090 1.00 63.75 444 LYS C CA 1
ATOM 9380 C C . LYS C 1 428 ? 97.425 32.290 60.730 1.00 58.13 444 LYS C C 1
ATOM 9381 O O . LYS C 1 428 ? 97.258 33.506 60.658 1.00 56.54 444 LYS C O 1
ATOM 9387 N N . LEU C 1 429 ? 97.657 31.533 59.656 1.00 57.03 445 LEU C N 1
ATOM 9388 C CA . LEU C 1 429 ? 97.800 32.115 58.323 1.00 53.18 445 LEU C CA 1
ATOM 9389 C C . LEU C 1 429 ? 96.584 32.918 57.824 1.00 48.43 445 LEU C C 1
ATOM 9390 O O . LEU C 1 429 ? 96.718 34.052 57.371 1.00 50.75 445 LEU C O 1
ATOM 9395 N N . ARG C 1 430 ? 95.403 32.348 57.889 1.00 45.80 446 ARG C N 1
ATOM 9396 C CA . ARG C 1 430 ? 94.234 33.026 57.351 1.00 55.65 446 ARG C CA 1
ATOM 9397 C C . ARG C 1 430 ? 94.052 34.394 58.009 1.00 59.40 446 ARG C C 1
ATOM 9398 O O . ARG C 1 430 ? 93.844 35.388 57.326 1.00 49.91 446 ARG C O 1
ATOM 9406 N N . ASP C 1 431 ? 94.139 34.443 59.328 1.00 54.76 447 ASP C N 1
ATOM 9407 C CA . ASP C 1 431 ? 93.950 35.683 60.039 1.00 57.85 447 ASP C CA 1
ATOM 9408 C C . ASP C 1 431 ? 95.047 36.658 59.706 1.00 51.14 447 ASP C C 1
ATOM 9409 O O . ASP C 1 431 ? 94.786 37.844 59.576 1.00 51.37 447 ASP C O 1
ATOM 9414 N N . PHE C 1 432 ? 96.282 36.186 59.603 1.00 40.48 448 PHE C N 1
ATOM 9415 C CA . PHE C 1 432 ? 97.370 37.063 59.228 1.00 46.91 448 PHE C CA 1
ATOM 9416 C C . PHE C 1 432 ? 97.096 37.779 57.884 1.00 49.40 448 PHE C C 1
ATOM 9417 O O . PHE C 1 432 ? 97.240 38.985 57.780 1.00 41.59 448 PHE C O 1
ATOM 9425 N N . LEU C 1 433 ? 96.707 37.025 56.864 1.00 50.70 449 LEU C N 1
ATOM 9426 C CA . LEU C 1 433 ? 96.496 37.589 55.542 1.00 42.32 449 LEU C CA 1
ATOM 9427 C C . LEU C 1 433 ? 95.262 38.490 55.479 1.00 47.54 449 LEU C C 1
ATOM 9428 O O . LEU C 1 433 ? 95.289 39.555 54.867 1.00 44.49 449 LEU C O 1
ATOM 9433 N N . VAL C 1 434 ? 94.175 38.033 56.084 1.00 44.72 450 VAL C N 1
ATOM 9434 C CA . VAL C 1 434 ? 92.952 38.786 56.120 1.00 50.17 450 VAL C CA 1
ATOM 9435 C C . VAL C 1 434 ? 93.259 40.125 56.758 1.00 46.69 450 VAL C C 1
ATOM 9436 O O . VAL C 1 434 ? 92.872 41.174 56.250 1.00 45.39 450 VAL C O 1
ATOM 9440 N N . LYS C 1 435 ? 93.992 40.090 57.856 1.00 41.81 451 LYS C N 1
ATOM 9441 C CA . LYS C 1 435 ? 94.346 41.324 58.561 1.00 49.57 451 LYS C CA 1
ATOM 9442 C C . LYS C 1 435 ? 95.302 42.215 57.773 1.00 51.89 451 LYS C C 1
ATOM 9443 O O . LYS C 1 435 ? 95.210 43.451 57.839 1.00 43.06 451 LYS C O 1
ATOM 9449 N N . TYR C 1 436 ? 96.261 41.592 57.084 1.00 42.10 452 TYR C N 1
ATOM 9450 C CA . TYR C 1 436 ? 97.235 42.343 56.328 1.00 38.18 452 TYR C CA 1
ATOM 9451 C C . TYR C 1 436 ? 96.515 43.108 55.204 1.00 28.77 452 TYR C C 1
ATOM 9452 O O . TYR C 1 436 ? 96.805 44.274 54.970 1.00 34.37 452 TYR C O 1
ATOM 9461 N N . LEU C 1 437 ? 95.583 42.447 54.559 1.00 35.41 453 LEU C N 1
ATOM 9462 C CA . LEU C 1 437 ? 94.827 43.078 53.489 1.00 37.11 453 LEU C CA 1
ATOM 9463 C C . LEU C 1 437 ? 93.905 44.182 54.002 1.00 39.80 453 LEU C C 1
ATOM 9464 O O . LEU C 1 437 ? 93.784 45.221 53.366 1.00 37.77 453 LEU C O 1
ATOM 9469 N N . ALA C 1 438 ? 93.196 43.920 55.104 1.00 34.27 454 ALA C N 1
ATOM 9470 C CA . ALA C 1 438 ? 92.292 44.936 55.700 1.00 40.32 454 ALA C CA 1
ATOM 9471 C C . ALA C 1 438 ? 93.088 46.165 56.090 1.00 38.64 454 ALA C C 1
ATOM 9472 O O . ALA C 1 438 ? 92.653 47.314 55.925 1.00 42.75 454 ALA C O 1
ATOM 9474 N N . SER C 1 439 ? 94.288 45.939 56.607 1.00 36.99 455 SER C N 1
ATOM 9475 C CA . SER C 1 439 ? 95.097 47.042 57.025 1.00 33.27 455 SER C CA 1
ATOM 9476 C C . SER C 1 439 ? 95.516 47.848 55.777 1.00 41.65 455 SER C C 1
ATOM 9477 O O . SER C 1 439 ? 95.421 49.060 55.774 1.00 32.52 455 SER C O 1
ATOM 9480 N N . ALA C 1 440 ? 95.963 47.192 54.701 1.00 32.17 456 ALA C N 1
ATOM 9481 C CA . ALA C 1 440 ? 96.343 47.966 53.499 1.00 36.42 456 ALA C CA 1
ATOM 9482 C C . ALA C 1 440 ? 95.164 48.754 52.959 1.00 28.45 456 ALA C C 1
ATOM 9483 O O . ALA C 1 440 ? 95.294 49.893 52.482 1.00 34.96 456 ALA C O 1
ATOM 9485 N N . SER C 1 441 ? 93.994 48.137 53.049 1.00 34.92 457 SER C N 1
ATOM 9486 C CA . SER C 1 441 ? 92.818 48.740 52.500 1.00 36.34 457 SER C CA 1
ATOM 9487 C C . SER C 1 441 ? 92.402 49.945 53.360 1.00 35.08 457 SER C C 1
ATOM 9488 O O . SER C 1 441 ? 92.043 50.995 52.828 1.00 31.39 457 SER C O 1
ATOM 9491 N N . ASN C 1 442 ? 92.495 49.815 54.680 1.00 35.43 458 ASN C N 1
ATOM 9492 C CA . ASN C 1 442 ? 92.150 50.932 55.564 1.00 37.53 458 ASN C CA 1
ATOM 9493 C C . ASN C 1 442 ? 93.133 52.110 55.363 1.00 32.86 458 ASN C C 1
ATOM 9494 O O . ASN C 1 442 ? 92.780 53.248 55.480 1.00 34.82 458 ASN C O 1
ATOM 9499 N N . VAL C 1 443 ? 94.411 51.841 55.093 1.00 31.06 459 VAL C N 1
ATOM 9500 C CA . VAL C 1 443 ? 95.308 52.934 54.825 1.00 27.29 459 VAL C CA 1
ATOM 9501 C C . VAL C 1 443 ? 94.885 53.684 53.560 1.00 35.00 459 VAL C C 1
ATOM 9502 O O . VAL C 1 443 ? 94.828 54.908 53.514 1.00 32.35 459 VAL C O 1
ATOM 9506 N N . ALA C 1 444 ? 94.587 52.927 52.512 1.00 36.68 460 ALA C N 1
ATOM 9507 C CA . ALA C 1 444 ? 94.175 53.527 51.269 1.00 37.28 460 ALA C CA 1
ATOM 9508 C C . ALA C 1 444 ? 92.840 54.275 51.416 1.00 36.29 460 ALA C C 1
ATOM 9509 O O . ALA C 1 444 ? 92.634 55.285 50.793 1.00 37.46 460 ALA C O 1
ATOM 9511 N N . ALA C 1 445 ? 91.946 53.801 52.273 1.00 33.81 461 ALA C N 1
ATOM 9512 C CA . ALA C 1 445 ? 90.631 54.429 52.393 1.00 36.24 461 ALA C CA 1
ATOM 9513 C C . ALA C 1 445 ? 90.601 55.688 53.295 1.00 37.68 461 ALA C C 1
ATOM 9514 O O . ALA C 1 445 ? 89.589 56.370 53.412 1.00 34.49 461 ALA C O 1
ATOM 9516 N N . ALA C 1 446 ? 91.723 56.002 53.908 1.00 34.12 462 ALA C N 1
ATOM 9517 C CA . ALA C 1 446 ? 91.734 57.020 54.946 1.00 35.11 462 ALA C CA 1
ATOM 9518 C C . ALA C 1 446 ? 91.174 58.330 54.514 1.00 32.66 462 ALA C C 1
ATOM 9519 O O . ALA C 1 446 ? 90.484 59.009 55.271 1.00 29.95 462 ALA C O 1
ATOM 9521 N N . LEU C 1 447 ? 91.456 58.707 53.287 1.00 32.53 463 LEU C N 1
ATOM 9522 C CA . LEU C 1 447 ? 90.994 60.005 52.841 1.00 28.71 463 LEU C CA 1
ATOM 9523 C C . LEU C 1 447 ? 89.801 59.916 51.906 1.00 35.75 463 LEU C C 1
ATOM 9524 O O . LEU C 1 447 ? 89.531 60.863 51.174 1.00 31.50 463 LEU C O 1
ATOM 9529 N N . ASP C 1 448 ? 89.080 58.800 51.918 1.00 29.98 464 ASP C N 1
ATOM 9530 C CA . ASP C 1 448 ? 87.903 58.669 51.031 1.00 37.31 464 ASP C CA 1
ATOM 9531 C C . ASP C 1 448 ? 86.853 59.742 51.287 1.00 38.76 464 ASP C C 1
ATOM 9532 O O . ASP C 1 448 ? 86.194 60.229 50.372 1.00 32.59 464 ASP C O 1
ATOM 9537 N N . HIS C 1 449 ? 86.755 60.233 52.511 1.00 31.25 465 HIS C N 1
ATOM 9538 C CA . HIS C 1 449 ? 85.811 61.288 52.751 1.00 31.04 465 HIS C CA 1
ATOM 9539 C C . HIS C 1 449 ? 86.440 62.608 53.105 1.00 33.43 465 HIS C C 1
ATOM 9540 O O . HIS C 1 449 ? 85.837 63.439 53.739 1.00 33.05 465 HIS C O 1
ATOM 9547 N N . HIS C 1 450 ? 87.629 62.839 52.611 1.00 31.18 466 HIS C N 1
ATOM 9548 C CA . HIS C 1 450 ? 88.319 64.051 52.929 1.00 32.40 466 HIS C CA 1
ATOM 9549 C C . HIS C 1 450 ? 87.578 65.193 52.284 1.00 38.88 466 HIS C C 1
ATOM 9550 O O . HIS C 1 450 ? 87.159 65.066 51.159 1.00 36.43 466 HIS C O 1
ATOM 9557 N N . HIS C 1 451 ? 87.429 66.329 52.952 1.00 32.11 467 HIS C N 1
ATOM 9558 C CA . HIS C 1 451 ? 86.618 67.446 52.387 1.00 38.10 467 HIS C CA 1
ATOM 9559 C C . HIS C 1 451 ? 87.253 68.755 51.904 1.00 47.25 467 HIS C C 1
ATOM 9560 O O . HIS C 1 451 ? 88.453 68.956 51.951 1.00 47.27 467 HIS C O 1
ATOM 9567 N N . HIS C 1 452 ? 86.364 69.672 51.489 1.00 66.76 468 HIS C N 1
ATOM 9568 C CA . HIS C 1 452 ? 86.657 71.083 51.179 1.00 74.70 468 HIS C CA 1
ATOM 9569 C C . HIS C 1 452 ? 87.593 71.226 50.019 1.00 82.04 468 HIS C C 1
ATOM 9570 O O . HIS C 1 452 ? 88.298 72.243 49.907 1.00 87.39 468 HIS C O 1
ATOM 9577 N N . HIS C 1 453 ? 87.557 70.256 49.116 1.00 74.83 469 HIS C N 1
ATOM 9578 C CA . HIS C 1 453 ? 88.632 70.138 48.172 1.00 78.47 469 HIS C CA 1
ATOM 9579 C C . HIS C 1 453 ? 89.379 68.848 48.526 1.00 76.68 469 HIS C C 1
ATOM 9580 O O . HIS C 1 453 ? 89.133 67.766 47.967 1.00 82.69 469 HIS C O 1
ATOM 9587 N N . ARG D 1 24 ? 48.942 48.047 34.178 1.00 62.79 40 ARG D N 1
ATOM 9588 C CA . ARG D 1 24 ? 50.352 47.580 34.276 1.00 51.13 40 ARG D CA 1
ATOM 9589 C C . ARG D 1 24 ? 50.506 46.550 35.376 1.00 37.14 40 ARG D C 1
ATOM 9590 O O . ARG D 1 24 ? 49.947 46.740 36.455 1.00 48.99 40 ARG D O 1
ATOM 9598 N N . GLU D 1 25 ? 51.163 45.426 35.115 1.00 42.98 41 GLU D N 1
ATOM 9599 C CA . GLU D 1 25 ? 51.477 44.463 36.190 1.00 39.08 41 GLU D CA 1
ATOM 9600 C C . GLU D 1 25 ? 52.183 45.197 37.352 1.00 35.22 41 GLU D C 1
ATOM 9601 O O . GLU D 1 25 ? 53.057 46.057 37.149 1.00 35.44 41 GLU D O 1
ATOM 9607 N N . ALA D 1 26 ? 51.750 44.862 38.535 1.00 33.18 42 ALA D N 1
ATOM 9608 C CA . ALA D 1 26 ? 52.122 45.497 39.745 1.00 37.51 42 ALA D CA 1
ATOM 9609 C C . ALA D 1 26 ? 53.631 45.453 39.986 1.00 31.43 42 ALA D C 1
ATOM 9610 O O . ALA D 1 26 ? 54.203 46.448 40.457 1.00 31.50 42 ALA D O 1
ATOM 9612 N N . LEU D 1 27 ? 54.261 44.307 39.712 1.00 33.29 43 LEU D N 1
ATOM 9613 C CA . LEU D 1 27 ? 55.704 44.165 39.988 1.00 31.76 43 LEU D CA 1
ATOM 9614 C C . LEU D 1 27 ? 56.509 45.112 39.059 1.00 29.25 43 LEU D C 1
ATOM 9615 O O . LEU D 1 27 ? 57.316 45.901 39.536 1.00 28.76 43 LEU D O 1
ATOM 9620 N N . VAL D 1 28 ? 56.251 45.066 37.767 1.00 27.03 44 VAL D N 1
ATOM 9621 C CA . VAL D 1 28 ? 56.910 45.954 36.837 1.00 30.78 44 VAL D CA 1
ATOM 9622 C C . VAL D 1 28 ? 56.590 47.418 37.146 1.00 30.16 44 VAL D C 1
ATOM 9623 O O . VAL D 1 28 ? 57.438 48.289 37.009 1.00 26.98 44 VAL D O 1
ATOM 9627 N N . ASP D 1 29 ? 55.354 47.692 37.503 1.00 25.62 45 ASP D N 1
ATOM 9628 C CA . ASP D 1 29 ? 55.012 49.055 37.924 1.00 29.34 45 ASP D CA 1
ATOM 9629 C C . ASP D 1 29 ? 55.844 49.546 39.136 1.00 29.23 45 ASP D C 1
ATOM 9630 O O . ASP D 1 29 ? 56.362 50.667 39.136 1.00 26.88 45 ASP D O 1
ATOM 9635 N N . LEU D 1 30 ? 55.945 48.723 40.178 1.00 25.33 46 LEU D N 1
ATOM 9636 C CA . LEU D 1 30 ? 56.752 48.996 41.351 1.00 25.69 46 LEU D CA 1
ATOM 9637 C C . LEU D 1 30 ? 58.213 49.193 40.975 1.00 25.83 46 LEU D C 1
ATOM 9638 O O . LEU D 1 30 ? 58.868 50.184 41.435 1.00 22.99 46 LEU D O 1
ATOM 9643 N N . CYS D 1 31 ? 58.741 48.274 40.162 1.00 23.60 47 CYS D N 1
ATOM 9644 C CA . CYS D 1 31 ? 60.126 48.329 39.709 1.00 28.13 47 CYS D CA 1
ATOM 9645 C C . CYS D 1 31 ? 60.466 49.626 38.985 1.00 28.15 47 CYS D C 1
ATOM 9646 O O . CYS D 1 31 ? 61.529 50.247 39.222 1.00 28.50 47 CYS D O 1
ATOM 9649 N N . ARG D 1 32 ? 59.541 50.071 38.165 1.00 23.50 48 ARG D N 1
ATOM 9650 C CA . ARG D 1 32 ? 59.721 51.328 37.483 1.00 23.37 48 ARG D CA 1
ATOM 9651 C C . ARG D 1 32 ? 59.584 52.534 38.409 1.00 26.09 48 ARG D C 1
ATOM 9652 O O . ARG D 1 32 ? 60.383 53.460 38.306 1.00 25.33 48 ARG D O 1
ATOM 9660 N N . ARG D 1 33 ? 58.571 52.532 39.272 1.00 24.79 49 ARG D N 1
ATOM 9661 C CA . ARG D 1 33 ? 58.346 53.636 40.212 1.00 27.13 49 ARG D CA 1
ATOM 9662 C C . ARG D 1 33 ? 59.525 53.748 41.178 1.00 29.22 49 ARG D C 1
ATOM 9663 O O . ARG D 1 33 ? 59.849 54.850 41.607 1.00 25.02 49 ARG D O 1
ATOM 9671 N N . ARG D 1 34 ? 60.163 52.628 41.536 1.00 21.56 50 ARG D N 1
ATOM 9672 C CA . ARG D 1 34 ? 61.292 52.655 42.505 1.00 25.62 50 ARG D CA 1
ATOM 9673 C C . ARG D 1 34 ? 62.686 52.602 41.851 1.00 27.10 50 ARG D C 1
ATOM 9674 O O . ARG D 1 34 ? 63.698 52.407 42.520 1.00 28.47 50 ARG D O 1
ATOM 9682 N N . HIS D 1 35 ? 62.737 52.771 40.537 1.00 25.76 51 HIS D N 1
ATOM 9683 C CA . HIS D 1 35 ? 63.986 52.861 39.812 1.00 25.08 51 HIS D CA 1
ATOM 9684 C C . HIS D 1 35 ? 64.841 51.583 39.774 1.00 28.01 51 HIS D C 1
ATOM 9685 O O . HIS D 1 35 ? 66.083 51.639 39.793 1.00 23.37 51 HIS D O 1
ATOM 9692 N N . PHE D 1 36 ? 64.198 50.432 39.714 1.00 25.49 52 PHE D N 1
ATOM 9693 C CA . PHE D 1 36 ? 64.906 49.188 39.474 1.00 22.54 52 PHE D CA 1
ATOM 9694 C C . PHE D 1 36 ? 64.970 49.118 37.979 1.00 25.78 52 PHE D C 1
ATOM 9695 O O . PHE D 1 36 ? 65.967 48.707 37.373 1.00 24.27 52 PHE D O 1
ATOM 9703 N N . LEU D 1 37 ? 63.880 49.544 37.388 1.00 22.88 53 LEU D N 1
ATOM 9704 C CA . LEU D 1 37 ? 63.800 49.579 35.939 1.00 22.64 53 LEU D CA 1
ATOM 9705 C C . LEU D 1 37 ? 63.780 51.025 35.467 1.00 27.02 53 LEU D C 1
ATOM 9706 O O . LEU D 1 37 ? 63.484 51.962 36.215 1.00 26.86 53 LEU D O 1
ATOM 9711 N N . SER D 1 38 ? 64.111 51.189 34.196 1.00 25.64 54 SER D N 1
ATOM 9712 C CA . SER D 1 38 ? 64.039 52.465 33.550 1.00 30.26 54 SER D CA 1
ATOM 9713 C C . SER D 1 38 ? 63.108 52.347 32.356 1.00 31.95 54 SER D C 1
ATOM 9714 O O . SER D 1 38 ? 62.400 51.364 32.215 1.00 31.55 54 SER D O 1
ATOM 9717 N N . GLY D 1 39 ? 63.092 53.357 31.504 1.00 34.44 55 GLY D N 1
ATOM 9718 C CA . GLY D 1 39 ? 62.288 53.311 30.304 1.00 33.21 55 GLY D CA 1
ATOM 9719 C C . GLY D 1 39 ? 60.924 53.943 30.340 1.00 31.57 55 GLY D C 1
ATOM 9720 O O . GLY D 1 39 ? 60.314 54.237 31.389 1.00 33.31 55 GLY D O 1
ATOM 9721 N N . THR D 1 40 ? 60.383 54.084 29.132 1.00 34.69 56 THR D N 1
ATOM 9722 C CA . THR D 1 40 ? 59.039 54.591 29.007 1.00 37.11 56 THR D CA 1
ATOM 9723 C C . THR D 1 40 ? 58.061 53.488 29.307 1.00 35.78 56 THR D C 1
ATOM 9724 O O . THR D 1 40 ? 58.408 52.319 29.278 1.00 34.73 56 THR D O 1
ATOM 9728 N N . PRO D 1 41 ? 56.796 53.836 29.517 1.00 35.73 57 PRO D N 1
ATOM 9729 C CA . PRO D 1 41 ? 55.773 52.810 29.760 1.00 37.07 57 PRO D CA 1
ATOM 9730 C C . PRO D 1 41 ? 55.700 51.746 28.676 1.00 35.27 57 PRO D C 1
ATOM 9731 O O . PRO D 1 41 ? 55.481 50.573 28.973 1.00 35.29 57 PRO D O 1
ATOM 9735 N N . GLN D 1 42 ? 55.861 52.148 27.437 1.00 30.07 58 GLN D N 1
ATOM 9736 C CA . GLN D 1 42 ? 55.848 51.174 26.345 1.00 36.45 58 GLN D CA 1
ATOM 9737 C C . GLN D 1 42 ? 57.023 50.221 26.376 1.00 41.94 58 GLN D C 1
ATOM 9738 O O . GLN D 1 42 ? 56.923 49.127 25.831 1.00 37.09 58 GLN D O 1
ATOM 9744 N N . GLN D 1 43 ? 58.111 50.592 27.063 1.00 30.69 59 GLN D N 1
ATOM 9745 C CA . GLN D 1 43 ? 59.326 49.728 27.121 1.00 29.91 59 GLN D CA 1
ATOM 9746 C C . GLN D 1 43 ? 59.257 48.807 28.320 1.00 26.94 59 GLN D C 1
ATOM 9747 O O . GLN D 1 43 ? 60.177 48.066 28.582 1.00 32.43 59 GLN D O 1
ATOM 9753 N N . LEU D 1 44 ? 58.135 48.830 29.011 1.00 29.44 60 LEU D N 1
ATOM 9754 C CA . LEU D 1 44 ? 57.922 47.958 30.166 1.00 30.91 60 LEU D CA 1
ATOM 9755 C C . LEU D 1 44 ? 57.105 46.709 29.859 1.00 31.03 60 LEU D C 1
ATOM 9756 O O . LEU D 1 44 ? 56.739 45.991 30.768 1.00 36.15 60 LEU D O 1
ATOM 9761 N N . SER D 1 45 ? 56.854 46.452 28.580 1.00 35.68 61 SER D N 1
ATOM 9762 C CA . SER D 1 45 ? 56.196 45.233 28.125 1.00 35.75 61 SER D CA 1
ATOM 9763 C C . SER D 1 45 ? 57.155 44.078 28.286 1.00 36.43 61 SER D C 1
ATOM 9764 O O . SER D 1 45 ? 58.388 44.249 28.280 1.00 29.93 61 SER D O 1
ATOM 9767 N N . THR D 1 46 ? 56.603 42.882 28.398 1.00 35.38 62 THR D N 1
ATOM 9768 C CA . THR D 1 46 ? 57.407 41.694 28.480 1.00 31.24 62 THR D CA 1
ATOM 9769 C C . THR D 1 46 ? 58.343 41.584 27.303 1.00 36.72 62 THR D C 1
ATOM 9770 O O . THR D 1 46 ? 59.539 41.287 27.491 1.00 34.97 62 THR D O 1
ATOM 9774 N N . ALA D 1 47 ? 57.834 41.814 26.090 1.00 35.34 63 ALA D N 1
ATOM 9775 C CA . ALA D 1 47 ? 58.695 41.722 24.901 1.00 41.50 63 ALA D CA 1
ATOM 9776 C C . ALA D 1 47 ? 59.906 42.685 24.979 1.00 31.80 63 ALA D C 1
ATOM 9777 O O . ALA D 1 47 ? 61.058 42.335 24.705 1.00 34.41 63 ALA D O 1
ATOM 9779 N N . ALA D 1 48 ? 59.619 43.923 25.326 1.00 34.25 64 ALA D N 1
ATOM 9780 C CA . ALA D 1 48 ? 60.663 44.934 25.387 1.00 35.10 64 ALA D CA 1
ATOM 9781 C C . ALA D 1 48 ? 61.667 44.625 26.504 1.00 32.61 64 ALA D C 1
ATOM 9782 O O . ALA D 1 48 ? 62.863 44.791 26.304 1.00 36.95 64 ALA D O 1
ATOM 9784 N N . LEU D 1 49 ? 61.176 44.168 27.649 1.00 32.46 65 LEU D N 1
ATOM 9785 C CA . LEU D 1 49 ? 62.065 43.857 28.757 1.00 32.64 65 LEU D CA 1
ATOM 9786 C C . LEU D 1 49 ? 62.929 42.674 28.379 1.00 41.10 65 LEU D C 1
ATOM 9787 O O . LEU D 1 49 ? 64.035 42.567 28.886 1.00 39.15 65 LEU D O 1
ATOM 9792 N N . LEU D 1 50 ? 62.441 41.773 27.514 1.00 34.25 66 LEU D N 1
ATOM 9793 C CA . LEU D 1 50 ? 63.227 40.621 27.101 1.00 34.38 66 LEU D CA 1
ATOM 9794 C C . LEU D 1 50 ? 64.185 40.873 25.953 1.00 37.72 66 LEU D C 1
ATOM 9795 O O . LEU D 1 50 ? 65.172 40.177 25.836 1.00 37.52 66 LEU D O 1
ATOM 9800 N N . SER D 1 51 ? 63.878 41.832 25.089 1.00 38.36 67 SER D N 1
ATOM 9801 C CA . SER D 1 51 ? 64.656 42.046 23.892 1.00 34.73 67 SER D CA 1
ATOM 9802 C C . SER D 1 51 ? 66.020 42.672 24.103 1.00 36.97 67 SER D C 1
ATOM 9803 O O . SER D 1 51 ? 66.903 42.511 23.287 1.00 36.55 67 SER D O 1
ATOM 9806 N N . GLY D 1 52 ? 66.163 43.458 25.157 1.00 35.01 68 GLY D N 1
ATOM 9807 C CA . GLY D 1 52 ? 67.426 44.127 25.394 1.00 31.97 68 GLY D CA 1
ATOM 9808 C C . GLY D 1 52 ? 67.689 45.310 24.446 1.00 34.53 68 GLY D C 1
ATOM 9809 O O . GLY D 1 52 ? 68.850 45.715 24.269 1.00 32.06 68 GLY D O 1
ATOM 9810 N N . CYS D 1 53 ? 66.646 45.867 23.830 1.00 28.24 69 CYS D N 1
ATOM 9811 C CA . CYS D 1 53 ? 66.801 46.975 22.865 1.00 30.38 69 CYS D CA 1
ATOM 9812 C C . CYS D 1 53 ? 66.840 48.377 23.506 1.00 32.90 69 CYS D C 1
ATOM 9813 O O . CYS D 1 53 ? 66.988 49.381 22.796 1.00 35.18 69 CYS D O 1
ATOM 9816 N N . HIS D 1 54 ? 66.697 48.435 24.813 1.00 28.71 70 HIS D N 1
ATOM 9817 C CA . HIS D 1 54 ? 66.813 49.654 25.560 1.00 33.99 70 HIS D CA 1
ATOM 9818 C C . HIS D 1 54 ? 67.480 49.230 26.826 1.00 33.56 70 HIS D C 1
ATOM 9819 O O . HIS D 1 54 ? 67.336 48.084 27.271 1.00 26.09 70 HIS D O 1
ATOM 9826 N N . ALA D 1 55 ? 68.245 50.147 27.431 1.00 25.49 71 ALA D N 1
ATOM 9827 C CA . ALA D 1 55 ? 68.901 49.914 28.716 1.00 31.34 71 ALA D CA 1
ATOM 9828 C C . ALA D 1 55 ? 67.801 49.776 29.763 1.00 30.90 71 ALA D C 1
ATOM 9829 O O . ALA D 1 55 ? 67.209 50.783 30.174 1.00 27.39 71 ALA D O 1
ATOM 9831 N N . ARG D 1 56 ? 67.543 48.559 30.206 1.00 30.25 72 ARG D N 1
ATOM 9832 C CA . ARG D 1 56 ? 66.367 48.268 31.080 1.00 30.24 72 ARG D CA 1
ATOM 9833 C C . ARG D 1 56 ? 66.363 48.672 32.548 1.00 24.49 72 ARG D C 1
ATOM 9834 O O . ARG D 1 56 ? 65.290 48.792 33.127 1.00 28.17 72 ARG D O 1
ATOM 9842 N N . PHE D 1 57 ? 67.521 48.869 33.146 1.00 24.96 73 PHE D N 1
ATOM 9843 C CA . PHE D 1 57 ? 67.591 49.069 34.576 1.00 26.59 73 PHE D CA 1
ATOM 9844 C C . PHE D 1 57 ? 67.858 50.522 35.000 1.00 23.43 73 PHE D C 1
ATOM 9845 O O . PHE D 1 57 ? 68.616 51.235 34.338 1.00 24.70 73 PHE D O 1
ATOM 9853 N N . GLY D 1 58 ? 67.171 50.937 36.045 1.00 23.96 74 GLY D N 1
ATOM 9854 C CA . GLY D 1 58 ? 67.428 52.198 36.703 1.00 21.15 74 GLY D CA 1
ATOM 9855 C C . GLY D 1 58 ? 68.583 51.955 37.683 1.00 27.14 74 GLY D C 1
ATOM 9856 O O . GLY D 1 58 ? 69.114 50.856 37.790 1.00 27.16 74 GLY D O 1
ATOM 9857 N N . PRO D 1 59 ? 68.962 52.974 38.426 1.00 28.43 75 PRO D N 1
ATOM 9858 C CA . PRO D 1 59 ? 70.059 52.848 39.382 1.00 27.04 75 PRO D CA 1
ATOM 9859 C C . PRO D 1 59 ? 69.919 51.726 40.418 1.00 28.26 75 PRO D C 1
ATOM 9860 O O . PRO D 1 59 ? 70.945 51.140 40.752 1.00 31.43 75 PRO D O 1
ATOM 9864 N N . LEU D 1 60 ? 68.736 51.446 40.957 1.00 24.03 76 LEU D N 1
ATOM 9865 C CA . LEU D 1 60 ? 68.645 50.362 41.929 1.00 20.41 76 LEU D CA 1
ATOM 9866 C C . LEU D 1 60 ? 68.894 49.023 41.194 1.00 21.95 76 LEU D C 1
ATOM 9867 O O . LEU D 1 60 ? 69.404 48.079 41.760 1.00 26.28 76 LEU D O 1
ATOM 9872 N N . GLY D 1 61 ? 68.359 48.938 39.994 1.00 22.75 77 GLY D N 1
ATOM 9873 C CA . GLY D 1 61 ? 68.528 47.777 39.111 1.00 22.31 77 GLY D CA 1
ATOM 9874 C C . GLY D 1 61 ? 69.942 47.514 38.726 1.00 25.14 77 GLY D C 1
ATOM 9875 O O . GLY D 1 61 ? 70.379 46.349 38.706 1.00 24.36 77 GLY D O 1
ATOM 9876 N N . VAL D 1 62 ? 70.684 48.583 38.427 1.00 21.73 78 VAL D N 1
ATOM 9877 C CA . VAL D 1 62 ? 72.071 48.446 38.010 1.00 23.94 78 VAL D CA 1
ATOM 9878 C C . VAL D 1 62 ? 72.841 47.970 39.188 1.00 23.92 78 VAL D C 1
ATOM 9879 O O . VAL D 1 62 ? 73.680 47.054 39.077 1.00 23.20 78 VAL D O 1
ATOM 9883 N N . GLU D 1 63 ? 72.506 48.523 40.340 1.00 23.33 79 GLU D N 1
ATOM 9884 C CA . GLU D 1 63 ? 73.173 48.080 41.552 1.00 25.45 79 GLU D CA 1
ATOM 9885 C C . GLU D 1 63 ? 72.863 46.598 41.898 1.00 29.21 79 GLU D C 1
ATOM 9886 O O . GLU D 1 63 ? 73.712 45.832 42.343 1.00 25.00 79 GLU D O 1
ATOM 9892 N N . LEU D 1 64 ? 71.620 46.210 41.738 1.00 25.77 80 LEU D N 1
ATOM 9893 C CA . LEU D 1 64 ? 71.226 44.816 41.889 1.00 24.68 80 LEU D CA 1
ATOM 9894 C C . LEU D 1 64 ? 71.961 43.897 40.969 1.00 21.36 80 LEU D C 1
ATOM 9895 O O . LEU D 1 64 ? 72.490 42.864 41.419 1.00 22.83 80 LEU D O 1
ATOM 9900 N N . ARG D 1 65 ? 72.060 44.270 39.704 1.00 22.96 81 ARG D N 1
ATOM 9901 C CA . ARG D 1 65 ? 72.757 43.469 38.706 1.00 28.36 81 ARG D CA 1
ATOM 9902 C C . ARG D 1 65 ? 74.268 43.380 39.029 1.00 29.61 81 ARG D C 1
ATOM 9903 O O . ARG D 1 65 ? 74.870 42.325 38.916 1.00 22.86 81 ARG D O 1
ATOM 9911 N N . LYS D 1 66 ? 74.863 44.478 39.497 1.00 24.41 82 LYS D N 1
ATOM 9912 C CA . LYS D 1 66 ? 76.227 44.465 39.926 1.00 28.85 82 LYS D CA 1
ATOM 9913 C C . LYS D 1 66 ? 76.459 43.484 41.098 1.00 22.03 82 LYS D C 1
ATOM 9914 O O . LYS D 1 66 ? 77.476 42.795 41.098 1.00 25.04 82 LYS D O 1
ATOM 9920 N N . ASN D 1 67 ? 75.550 43.467 42.075 1.00 25.24 83 ASN D N 1
ATOM 9921 C CA . ASN D 1 67 ? 75.600 42.557 43.206 1.00 22.63 83 ASN D CA 1
ATOM 9922 C C . ASN D 1 67 ? 75.571 41.127 42.731 1.00 26.92 83 ASN D C 1
ATOM 9923 O O . ASN D 1 67 ? 76.363 40.281 43.179 1.00 27.56 83 ASN D O 1
ATOM 9928 N N . LEU D 1 68 ? 74.723 40.856 41.755 1.00 24.02 84 LEU D N 1
ATOM 9929 C CA . LEU D 1 68 ? 74.585 39.528 41.206 1.00 26.00 84 LEU D CA 1
ATOM 9930 C C . LEU D 1 68 ? 75.893 39.090 40.506 1.00 21.33 84 LEU D C 1
ATOM 9931 O O . LEU D 1 68 ? 76.383 37.977 40.718 1.00 29.84 84 LEU D O 1
ATOM 9936 N N . ALA D 1 69 ? 76.425 39.964 39.684 1.00 25.40 85 ALA D N 1
ATOM 9937 C CA . ALA D 1 69 ? 77.683 39.758 38.959 1.00 25.64 85 ALA D CA 1
ATOM 9938 C C . ALA D 1 69 ? 78.821 39.517 39.953 1.00 29.03 85 ALA D C 1
ATOM 9939 O O . ALA D 1 69 ? 79.636 38.643 39.743 1.00 25.83 85 ALA D O 1
ATOM 9941 N N . SER D 1 70 ? 78.877 40.251 41.058 1.00 30.48 86 SER D N 1
ATOM 9942 C CA . SER D 1 70 ? 79.909 40.027 42.061 1.00 29.56 86 SER D CA 1
ATOM 9943 C C . SER D 1 70 ? 79.786 38.675 42.698 1.00 31.05 86 SER D C 1
ATOM 9944 O O . SER D 1 70 ? 80.811 38.032 42.959 1.00 26.92 86 SER D O 1
ATOM 9947 N N . GLN D 1 71 ? 78.565 38.246 42.964 1.00 27.06 87 GLN D N 1
ATOM 9948 C CA . GLN D 1 71 ? 78.335 36.903 43.509 1.00 26.38 87 GLN D CA 1
ATOM 9949 C C . GLN D 1 71 ? 78.670 35.820 42.494 1.00 29.68 87 GLN D C 1
ATOM 9950 O O . GLN D 1 71 ? 79.076 34.729 42.876 1.00 29.69 87 GLN D O 1
ATOM 9956 N N . TRP D 1 72 ? 78.501 36.111 41.214 1.00 28.12 88 TRP D N 1
ATOM 9957 C CA . TRP D 1 72 ? 78.875 35.144 40.176 1.00 29.94 88 TRP D CA 1
ATOM 9958 C C . TRP D 1 72 ? 80.399 35.006 40.171 1.00 28.89 88 TRP D C 1
ATOM 9959 O O . TRP D 1 72 ? 80.995 33.863 40.219 1.00 26.59 88 TRP D O 1
ATOM 9970 N N . TRP D 1 73 ? 81.042 36.159 40.136 1.00 26.64 89 TRP D N 1
ATOM 9971 C CA . TRP D 1 73 ? 82.493 36.209 40.111 1.00 37.08 89 TRP D CA 1
ATOM 9972 C C . TRP D 1 73 ? 83.128 35.481 41.325 1.00 40.31 89 TRP D C 1
ATOM 9973 O O . TRP D 1 73 ? 84.116 34.731 41.174 1.00 37.66 89 TRP D O 1
ATOM 9984 N N . SER D 1 74 ? 82.525 35.623 42.500 1.00 37.78 90 SER D N 1
ATOM 9985 C CA . SER D 1 74 ? 82.981 34.954 43.708 1.00 44.68 90 SER D CA 1
ATOM 9986 C C . SER D 1 74 ? 82.815 33.464 43.698 1.00 39.66 90 SER D C 1
ATOM 9987 O O . SER D 1 74 ? 83.642 32.715 44.245 1.00 42.59 90 SER D O 1
ATOM 9990 N N . SER D 1 75 ? 81.718 33.001 43.139 1.00 33.85 91 SER D N 1
ATOM 9991 C CA . SER D 1 75 ? 81.507 31.592 43.100 1.00 38.29 91 SER D CA 1
ATOM 9992 C C . SER D 1 75 ? 82.387 30.941 42.067 1.00 42.92 91 SER D C 1
ATOM 9993 O O . SER D 1 75 ? 82.872 29.817 42.272 1.00 39.88 91 SER D O 1
ATOM 10004 N N . VAL D 1 77 ? 85.072 32.460 39.996 1.00 41.92 93 VAL D N 1
ATOM 10005 C CA . VAL D 1 77 ? 86.451 32.836 39.708 1.00 47.65 93 VAL D CA 1
ATOM 10006 C C . VAL D 1 77 ? 87.240 32.789 41.006 1.00 59.02 93 VAL D C 1
ATOM 10007 O O . VAL D 1 77 ? 88.077 31.894 41.205 1.00 61.60 93 VAL D O 1
ATOM 10011 N N . VAL D 1 78 ? 86.921 33.721 41.896 1.00 55.74 94 VAL D N 1
ATOM 10012 C CA . VAL D 1 78 ? 87.570 33.858 43.192 1.00 50.66 94 VAL D CA 1
ATOM 10013 C C . VAL D 1 78 ? 87.690 32.562 43.961 1.00 47.17 94 VAL D C 1
ATOM 10014 O O . VAL D 1 78 ? 88.774 32.216 44.436 1.00 58.44 94 VAL D O 1
ATOM 10018 N N . PHE D 1 79 ? 86.589 31.843 44.106 1.00 51.10 95 PHE D N 1
ATOM 10019 C CA . PHE D 1 79 ? 86.593 30.641 44.913 1.00 48.69 95 PHE D CA 1
ATOM 10020 C C . PHE D 1 79 ? 87.146 29.448 44.189 1.00 58.65 95 PHE D C 1
ATOM 10021 O O . PHE D 1 79 ? 87.049 28.330 44.703 1.00 67.78 95 PHE D O 1
ATOM 10029 N N . ARG D 1 80 ? 87.680 29.648 42.982 1.00 57.35 96 ARG D N 1
ATOM 10030 C CA . ARG D 1 80 ? 88.210 28.506 42.214 1.00 60.01 96 ARG D CA 1
ATOM 10031 C C . ARG D 1 80 ? 89.589 28.773 41.638 1.00 49.62 96 ARG D C 1
ATOM 10032 O O . ARG D 1 80 ? 89.747 29.638 40.785 1.00 46.44 96 ARG D O 1
ATOM 10040 N N . GLU D 1 81 ? 90.571 27.980 42.057 1.00 56.37 97 GLU D N 1
ATOM 10041 C CA . GLU D 1 81 ? 91.978 28.191 41.678 1.00 57.92 97 GLU D CA 1
ATOM 10042 C C . GLU D 1 81 ? 92.383 27.820 40.244 1.00 58.93 97 GLU D C 1
ATOM 10043 O O . GLU D 1 81 ? 93.534 28.084 39.860 1.00 65.32 97 GLU D O 1
ATOM 10049 N N . GLN D 1 82 ? 91.510 27.168 39.470 1.00 44.27 98 GLN D N 1
ATOM 10050 C CA . GLN D 1 82 ? 91.879 26.949 38.090 1.00 45.14 98 GLN D CA 1
ATOM 10051 C C . GLN D 1 82 ? 90.929 27.679 37.163 1.00 31.50 98 GLN D C 1
ATOM 10052 O O . GLN D 1 82 ? 90.745 27.201 36.041 1.00 30.17 98 GLN D O 1
ATOM 10058 N N . VAL D 1 83 ? 90.293 28.733 37.664 1.00 32.50 99 VAL D N 1
ATOM 10059 C CA . VAL D 1 83 ? 89.467 29.609 36.818 1.00 29.25 99 VAL D CA 1
ATOM 10060 C C . VAL D 1 83 ? 90.111 30.961 36.753 1.00 30.71 99 VAL D C 1
ATOM 10061 O O . VAL D 1 83 ? 90.348 31.593 37.757 1.00 33.18 99 VAL D O 1
ATOM 10065 N N . PHE D 1 84 ? 90.371 31.431 35.556 1.00 25.45 100 PHE D N 1
ATOM 10066 C CA . PHE D 1 84 ? 91.051 32.700 35.377 1.00 26.36 100 PHE D CA 1
ATOM 10067 C C . PHE D 1 84 ? 90.177 33.661 34.658 1.00 27.42 100 PHE D C 1
ATOM 10068 O O . PHE D 1 84 ? 89.337 33.271 33.858 1.00 29.25 100 PHE D O 1
ATOM 10076 N N . ALA D 1 85 ? 90.359 34.940 34.926 1.00 28.94 101 ALA D N 1
ATOM 10077 C CA . ALA D 1 85 ? 89.603 35.973 34.249 1.00 29.93 101 ALA D CA 1
ATOM 10078 C C . ALA D 1 85 ? 90.200 36.269 32.888 1.00 39.99 101 ALA D C 1
ATOM 10079 O O . ALA D 1 85 ? 91.417 36.258 32.720 1.00 41.13 101 ALA D O 1
ATOM 10081 N N . VAL D 1 86 ? 89.320 36.547 31.929 1.00 28.77 102 VAL D N 1
ATOM 10082 C CA . VAL D 1 86 ? 89.714 36.917 30.574 1.00 30.81 102 VAL D CA 1
ATOM 10083 C C . VAL D 1 86 ? 88.884 38.080 30.101 1.00 33.40 102 VAL D C 1
ATOM 10084 O O . VAL D 1 86 ? 87.778 38.283 30.570 1.00 31.87 102 VAL D O 1
ATOM 10088 N N . ASP D 1 87 ? 89.421 38.849 29.169 1.00 29.06 103 ASP D N 1
ATOM 10089 C CA . ASP D 1 87 ? 88.741 40.010 28.640 1.00 37.76 103 ASP D CA 1
ATOM 10090 C C . ASP D 1 87 ? 88.998 39.981 27.165 1.00 37.92 103 ASP D C 1
ATOM 10091 O O . ASP D 1 87 ? 90.104 39.704 26.734 1.00 43.53 103 ASP D O 1
ATOM 10096 N N . SER D 1 88 ? 87.976 40.216 26.385 1.00 31.16 104 SER D N 1
ATOM 10097 C CA . SER D 1 88 ? 88.095 40.180 24.953 1.00 32.92 104 SER D CA 1
ATOM 10098 C C . SER D 1 88 ? 87.321 41.329 24.333 1.00 30.87 104 SER D C 1
ATOM 10099 O O . SER D 1 88 ? 86.457 41.949 24.961 1.00 32.08 104 SER D O 1
ATOM 10102 N N . LEU D 1 89 ? 87.623 41.617 23.082 1.00 28.97 105 LEU D N 1
ATOM 10103 C CA . LEU D 1 89 ? 86.980 42.688 22.343 1.00 31.72 105 LEU D CA 1
ATOM 10104 C C . LEU D 1 89 ? 85.504 42.442 22.105 1.00 29.62 105 LEU D C 1
ATOM 10105 O O . LEU D 1 89 ? 85.051 41.295 22.132 1.00 30.20 105 LEU D O 1
ATOM 10110 N N . HIS D 1 90 ? 84.765 43.505 21.823 1.00 28.35 106 HIS D N 1
ATOM 10111 C CA . HIS D 1 90 ? 83.341 43.415 21.533 1.00 29.77 106 HIS D CA 1
ATOM 10112 C C . HIS D 1 90 ? 83.132 43.007 20.101 1.00 32.37 106 HIS D C 1
ATOM 10113 O O . HIS D 1 90 ? 82.052 42.551 19.734 1.00 32.55 106 HIS D O 1
ATOM 10120 N N . GLN D 1 91 ? 84.174 43.161 19.302 1.00 32.49 107 GLN D N 1
ATOM 10121 C CA . GLN D 1 91 ? 84.128 42.849 17.881 1.00 40.66 107 GLN D CA 1
ATOM 10122 C C . GLN D 1 91 ? 85.006 41.651 17.557 1.00 44.63 107 GLN D C 1
ATOM 10123 O O . GLN D 1 91 ? 86.106 41.516 18.099 1.00 41.18 107 GLN D O 1
ATOM 10129 N N . GLU D 1 92 ? 84.505 40.784 16.674 1.00 45.53 108 GLU D N 1
ATOM 10130 C CA . GLU D 1 92 ? 85.211 39.596 16.181 1.00 34.52 108 GLU D CA 1
ATOM 10131 C C . GLU D 1 92 ? 85.484 39.764 14.690 1.00 43.78 108 GLU D C 1
ATOM 10132 O O . GLU D 1 92 ? 84.763 40.494 13.992 1.00 38.91 108 GLU D O 1
ATOM 10138 N N . PRO D 1 93 ? 86.515 39.095 14.182 1.00 48.39 109 PRO D N 1
ATOM 10139 C CA . PRO D 1 93 ? 86.843 39.189 12.758 1.00 55.52 109 PRO D CA 1
ATOM 10140 C C . PRO D 1 93 ? 85.675 38.750 11.936 1.00 47.52 109 PRO D C 1
ATOM 10141 O O . PRO D 1 93 ? 84.994 37.774 12.279 1.00 48.60 109 PRO D O 1
ATOM 10145 N N . GLY D 1 94 ? 85.421 39.507 10.886 1.00 50.16 110 GLY D N 1
ATOM 10146 C CA . GLY D 1 94 ? 84.324 39.209 9.997 1.00 60.90 110 GLY D CA 1
ATOM 10147 C C . GLY D 1 94 ? 84.816 38.274 8.906 1.00 64.94 110 GLY D C 1
ATOM 10148 O O . GLY D 1 94 ? 84.043 37.499 8.369 1.00 66.54 110 GLY D O 1
ATOM 10149 N N . ARG D 1 99 ? 78.017 35.772 11.485 1.00 72.53 115 ARG D N 1
ATOM 10150 C CA . ARG D 1 99 ? 77.105 34.661 11.241 1.00 86.42 115 ARG D CA 1
ATOM 10151 C C . ARG D 1 99 ? 75.794 35.151 10.635 1.00 90.37 115 ARG D C 1
ATOM 10152 O O . ARG D 1 99 ? 75.763 35.806 9.591 1.00 88.68 115 ARG D O 1
ATOM 10160 N N . ASP D 1 100 ? 74.724 34.859 11.363 1.00 96.47 116 ASP D N 1
ATOM 10161 C CA . ASP D 1 100 ? 73.353 35.129 10.973 1.00 100.00 116 ASP D CA 1
ATOM 10162 C C . ASP D 1 100 ? 73.132 36.546 10.535 1.00 97.30 116 ASP D C 1
ATOM 10163 O O . ASP D 1 100 ? 72.772 36.825 9.394 1.00 100.00 116 ASP D O 1
ATOM 10168 N N . SER D 1 101 ? 73.298 37.449 11.464 1.00 84.43 117 SER D N 1
ATOM 10169 C CA . SER D 1 101 ? 73.090 38.815 11.128 1.00 80.82 117 SER D CA 1
ATOM 10170 C C . SER D 1 101 ? 74.072 39.602 11.873 1.00 54.27 117 SER D C 1
ATOM 10171 O O . SER D 1 101 ? 74.041 40.804 11.768 1.00 69.24 117 SER D O 1
ATOM 10174 N N . ALA D 1 102 ? 74.986 38.977 12.609 1.00 48.47 118 ALA D N 1
ATOM 10175 C CA . ALA D 1 102 ? 75.857 39.833 13.408 1.00 39.17 118 ALA D CA 1
ATOM 10176 C C . ALA D 1 102 ? 76.081 41.120 12.576 1.00 34.10 118 ALA D C 1
ATOM 10177 O O . ALA D 1 102 ? 76.623 41.103 11.500 1.00 33.33 118 ALA D O 1
ATOM 10179 N N . PHE D 1 103 ? 75.736 42.252 13.152 1.00 31.78 119 PHE D N 1
ATOM 10180 C CA . PHE D 1 103 ? 76.009 43.500 12.502 1.00 32.88 119 PHE D CA 1
ATOM 10181 C C . PHE D 1 103 ? 77.475 43.725 12.361 1.00 34.93 119 PHE D C 1
ATOM 10182 O O . PHE D 1 103 ? 78.268 43.324 13.232 1.00 34.38 119 PHE D O 1
ATOM 10190 N N . ARG D 1 104 ? 77.858 44.359 11.248 1.00 30.04 120 ARG D N 1
ATOM 10191 C CA . ARG D 1 104 ? 79.236 44.612 10.955 1.00 31.40 120 ARG D CA 1
ATOM 10192 C C . ARG D 1 104 ? 79.574 46.034 11.335 1.00 36.21 120 ARG D C 1
ATOM 10193 O O . ARG D 1 104 ? 78.702 46.901 11.277 1.00 35.65 120 ARG D O 1
ATOM 10201 N N . LEU D 1 105 ? 80.817 46.260 11.759 1.00 32.44 121 LEU D N 1
ATOM 10202 C CA . LEU D 1 105 ? 81.296 47.589 12.114 1.00 35.72 121 LEU D CA 1
ATOM 10203 C C . LEU D 1 105 ? 81.932 48.204 10.887 1.00 42.29 121 LEU D C 1
ATOM 10204 O O . LEU D 1 105 ? 82.880 47.640 10.338 1.00 39.36 121 LEU D O 1
ATOM 10209 N N . VAL D 1 106 ? 81.436 49.367 10.476 1.00 34.45 122 VAL D N 1
ATOM 10210 C CA . VAL D 1 106 ? 81.903 50.002 9.244 1.00 34.76 122 VAL D CA 1
ATOM 10211 C C . VAL D 1 106 ? 82.342 51.432 9.484 1.00 39.77 122 VAL D C 1
ATOM 10212 O O . VAL D 1 106 ? 81.637 52.215 10.119 1.00 37.48 122 VAL D O 1
ATOM 10216 N N . SER D 1 107 ? 83.521 51.780 8.989 1.00 43.26 123 SER D N 1
ATOM 10217 C CA . SER D 1 107 ? 84.010 53.141 9.171 1.00 45.93 123 SER D CA 1
ATOM 10218 C C . SER D 1 107 ? 83.234 54.095 8.278 1.00 38.74 123 SER D C 1
ATOM 10219 O O . SER D 1 107 ? 83.150 53.891 7.091 1.00 36.69 123 SER D O 1
ATOM 10222 N N . PRO D 1 108 ? 82.688 55.167 8.827 1.00 41.26 124 PRO D N 1
ATOM 10223 C CA . PRO D 1 108 ? 81.938 56.115 8.006 1.00 39.23 124 PRO D CA 1
ATOM 10224 C C . PRO D 1 108 ? 82.889 56.792 7.010 1.00 47.23 124 PRO D C 1
ATOM 10225 O O . PRO D 1 108 ? 82.443 57.257 5.959 1.00 45.19 124 PRO D O 1
ATOM 10229 N N . GLU D 1 109 ? 84.183 56.807 7.327 1.00 47.45 125 GLU D N 1
ATOM 10230 C CA . GLU D 1 109 ? 85.180 57.433 6.459 1.00 51.38 125 GLU D CA 1
ATOM 10231 C C . GLU D 1 109 ? 85.192 56.717 5.106 1.00 54.60 125 GLU D C 1
ATOM 10232 O O . GLU D 1 109 ? 85.225 57.343 4.055 1.00 51.83 125 GLU D O 1
ATOM 10238 N N . SER D 1 110 ? 85.121 55.400 5.127 1.00 50.25 126 SER D N 1
ATOM 10239 C CA . SER D 1 110 ? 85.199 54.622 3.902 1.00 53.30 126 SER D CA 1
ATOM 10240 C C . SER D 1 110 ? 83.976 54.803 3.005 1.00 52.74 126 SER D C 1
ATOM 10241 O O . SER D 1 110 ? 84.052 54.766 1.786 1.00 53.13 126 SER D O 1
ATOM 10244 N N . ILE D 1 111 ? 82.829 54.971 3.618 1.00 44.58 127 ILE D N 1
ATOM 10245 C CA . ILE D 1 111 ? 81.607 55.098 2.865 1.00 41.07 127 ILE D CA 1
ATOM 10246 C C . ILE D 1 111 ? 81.599 56.436 2.180 1.00 44.82 127 ILE D C 1
ATOM 10247 O O . ILE D 1 111 ? 81.256 56.535 1.007 1.00 47.52 127 ILE D O 1
ATOM 10252 N N . ARG D 1 112 ? 81.988 57.453 2.939 1.00 42.95 128 ARG D N 1
ATOM 10253 C CA . ARG D 1 112 ? 82.097 58.826 2.448 1.00 49.15 128 ARG D CA 1
ATOM 10254 C C . ARG D 1 112 ? 83.074 58.882 1.272 1.00 61.57 128 ARG D C 1
ATOM 10255 O O . ARG D 1 112 ? 82.724 59.335 0.183 1.00 62.25 128 ARG D O 1
ATOM 10263 N N . GLU D 1 113 ? 84.287 58.386 1.482 1.00 57.52 129 GLU D N 1
ATOM 10264 C CA . GLU D 1 113 ? 85.289 58.394 0.424 1.00 65.68 129 GLU D CA 1
ATOM 10265 C C . GLU D 1 113 ? 84.680 57.860 -0.878 1.00 64.77 129 GLU D C 1
ATOM 10266 O O . GLU D 1 113 ? 84.787 58.503 -1.909 1.00 68.28 129 GLU D O 1
ATOM 10272 N N . ILE D 1 114 ? 83.971 56.742 -0.829 1.00 52.29 130 ILE D N 1
ATOM 10273 C CA . ILE D 1 114 ? 83.377 56.199 -2.031 1.00 63.35 130 ILE D CA 1
ATOM 10274 C C . ILE D 1 114 ? 82.251 57.079 -2.601 1.00 65.31 130 ILE D C 1
ATOM 10275 O O . ILE D 1 114 ? 82.124 57.224 -3.814 1.00 61.97 130 ILE D O 1
ATOM 10280 N N . LEU D 1 115 ? 81.428 57.654 -1.733 1.00 60.78 131 LEU D N 1
ATOM 10281 C CA . LEU D 1 115 ? 80.337 58.508 -2.179 1.00 55.00 131 LEU D CA 1
ATOM 10282 C C . LEU D 1 115 ? 80.898 59.776 -2.840 1.00 60.77 131 LEU D C 1
ATOM 10283 O O . LEU D 1 115 ? 80.230 60.385 -3.670 1.00 68.75 131 LEU D O 1
ATOM 10288 N N . GLN D 1 116 ? 82.112 60.172 -2.467 1.00 66.49 132 GLN D N 1
ATOM 10289 C CA . GLN D 1 116 ? 82.788 61.295 -3.111 1.00 71.66 132 GLN D CA 1
ATOM 10290 C C . GLN D 1 116 ? 83.421 60.883 -4.433 1.00 78.92 132 GLN D C 1
ATOM 10291 O O . GLN D 1 116 ? 83.285 61.582 -5.440 1.00 79.50 132 GLN D O 1
ATOM 10297 N N . ASP D 1 117 ? 84.181 59.787 -4.407 1.00 87.74 133 ASP D N 1
ATOM 10298 C CA . ASP D 1 117 ? 84.881 59.311 -5.598 1.00 93.71 133 ASP D CA 1
ATOM 10299 C C . ASP D 1 117 ? 83.793 59.057 -6.591 1.00 97.92 133 ASP D C 1
ATOM 10300 O O . ASP D 1 117 ? 83.588 57.913 -7.015 1.00 98.75 133 ASP D O 1
ATOM 10305 N N . ARG D 1 118 ? 83.083 60.124 -6.954 1.00 100.00 134 ARG D N 1
ATOM 10306 C CA . ARG D 1 118 ? 81.926 59.962 -7.809 1.00 99.34 134 ARG D CA 1
ATOM 10307 C C . ARG D 1 118 ? 82.076 60.254 -9.308 1.00 100.00 134 ARG D C 1
ATOM 10308 O O . ARG D 1 118 ? 82.557 61.296 -9.760 1.00 97.44 134 ARG D O 1
ATOM 10310 N N . GLU D 1 119 ? 81.573 59.241 -10.000 1.00 100.00 135 GLU D N 1
ATOM 10311 C CA . GLU D 1 119 ? 81.456 58.991 -11.407 1.00 100.00 135 GLU D CA 1
ATOM 10312 C C . GLU D 1 119 ? 81.287 57.446 -11.310 1.00 100.00 135 GLU D C 1
ATOM 10313 O O . GLU D 1 119 ? 81.444 56.739 -12.313 1.00 100.00 135 GLU D O 1
ATOM 10319 N N . PRO D 1 120 ? 80.961 56.933 -10.100 1.00 95.31 136 PRO D N 1
ATOM 10320 C CA . PRO D 1 120 ? 80.963 55.501 -9.824 1.00 90.01 136 PRO D CA 1
ATOM 10321 C C . PRO D 1 120 ? 80.299 54.591 -10.777 1.00 86.00 136 PRO D C 1
ATOM 10322 O O . PRO D 1 120 ? 79.157 54.739 -11.207 1.00 86.63 136 PRO D O 1
ATOM 10326 N N . SER D 1 121 ? 81.082 53.575 -11.052 1.00 80.30 137 SER D N 1
ATOM 10327 C CA . SER D 1 121 ? 80.650 52.484 -11.836 1.00 79.65 137 SER D CA 1
ATOM 10328 C C . SER D 1 121 ? 79.936 51.561 -10.871 1.00 75.92 137 SER D C 1
ATOM 10329 O O . SER D 1 121 ? 80.317 51.437 -9.709 1.00 76.60 137 SER D O 1
ATOM 10332 N N . LYS D 1 122 ? 78.910 50.898 -11.366 1.00 72.21 138 LYS D N 1
ATOM 10333 C CA . LYS D 1 122 ? 78.183 49.926 -10.588 1.00 76.01 138 LYS D CA 1
ATOM 10334 C C . LYS D 1 122 ? 79.117 48.795 -10.137 1.00 82.23 138 LYS D C 1
ATOM 10335 O O . LYS D 1 122 ? 78.796 48.051 -9.204 1.00 80.00 138 LYS D O 1
ATOM 10341 N N . GLU D 1 123 ? 80.269 48.681 -10.802 1.00 86.45 139 GLU D N 1
ATOM 10342 C CA . GLU D 1 123 ? 81.270 47.664 -10.486 1.00 88.71 139 GLU D CA 1
ATOM 10343 C C . GLU D 1 123 ? 82.024 48.076 -9.248 1.00 79.01 139 GLU D C 1
ATOM 10344 O O . GLU D 1 123 ? 82.393 47.234 -8.443 1.00 76.12 139 GLU D O 1
ATOM 10350 N N . GLN D 1 124 ? 82.282 49.375 -9.132 1.00 78.24 140 GLN D N 1
ATOM 10351 C CA . GLN D 1 124 ? 83.024 49.921 -7.998 1.00 79.61 140 GLN D CA 1
ATOM 10352 C C . GLN D 1 124 ? 82.218 49.907 -6.706 1.00 77.37 140 GLN D C 1
ATOM 10353 O O . GLN D 1 124 ? 82.805 49.869 -5.619 1.00 70.89 140 GLN D O 1
ATOM 10359 N N . LEU D 1 125 ? 80.890 49.964 -6.838 1.00 69.87 141 LEU D N 1
ATOM 10360 C CA . LEU D 1 125 ? 79.983 50.015 -5.697 1.00 65.13 141 LEU D CA 1
ATOM 10361 C C . LEU D 1 125 ? 79.554 48.634 -5.240 1.00 65.83 141 LEU D C 1
ATOM 10362 O O . LEU D 1 125 ? 79.204 48.435 -4.071 1.00 53.64 141 LEU D O 1
ATOM 10367 N N . VAL D 1 126 ? 79.518 47.689 -6.172 1.00 60.85 142 VAL D N 1
ATOM 10368 C CA . VAL D 1 126 ? 79.170 46.327 -5.830 1.00 68.01 142 VAL D CA 1
ATOM 10369 C C . VAL D 1 126 ? 80.423 45.775 -5.139 1.00 72.08 142 VAL D C 1
ATOM 10370 O O . VAL D 1 126 ? 80.341 45.089 -4.123 1.00 71.76 142 VAL D O 1
ATOM 10374 N N . ALA D 1 127 ? 81.590 46.136 -5.657 1.00 73.18 143 ALA D N 1
ATOM 10375 C CA . ALA D 1 127 ? 82.837 45.688 -5.062 1.00 73.53 143 ALA D CA 1
ATOM 10376 C C . ALA D 1 127 ? 83.045 46.326 -3.680 1.00 72.95 143 ALA D C 1
ATOM 10377 O O . ALA D 1 127 ? 83.635 45.715 -2.782 1.00 66.66 143 ALA D O 1
ATOM 10379 N N . PHE D 1 128 ? 82.576 47.555 -3.504 1.00 65.13 144 PHE D N 1
ATOM 10380 C CA . PHE D 1 128 ? 82.686 48.186 -2.196 1.00 60.62 144 PHE D CA 1
ATOM 10381 C C . PHE D 1 128 ? 81.844 47.402 -1.220 1.00 53.38 144 PHE D C 1
ATOM 10382 O O . PHE D 1 128 ? 82.293 47.078 -0.129 1.00 62.50 144 PHE D O 1
ATOM 10390 N N . LEU D 1 129 ? 80.610 47.117 -1.600 1.00 50.17 145 LEU D N 1
ATOM 10391 C CA . LEU D 1 129 ? 79.733 46.351 -0.746 1.00 56.67 145 LEU D CA 1
ATOM 10392 C C . LEU D 1 129 ? 80.258 44.937 -0.539 1.00 64.31 145 LEU D C 1
ATOM 10393 O O . LEU D 1 129 ? 79.960 44.293 0.484 1.00 62.39 145 LEU D O 1
ATOM 10398 N N . GLU D 1 130 ? 81.012 44.443 -1.507 1.00 62.88 146 GLU D N 1
ATOM 10399 C CA . GLU D 1 130 ? 81.656 43.149 -1.369 1.00 65.05 146 GLU D CA 1
ATOM 10400 C C . GLU D 1 130 ? 82.628 43.296 -0.224 1.00 56.27 146 GLU D C 1
ATOM 10401 O O . GLU D 1 130 ? 82.442 42.700 0.824 1.00 66.11 146 GLU D O 1
ATOM 10407 N N . ASN D 1 131 ? 83.634 44.134 -0.433 1.00 51.09 147 ASN D N 1
ATOM 10408 C CA . ASN D 1 131 ? 84.666 44.371 0.544 1.00 60.78 147 ASN D CA 1
ATOM 10409 C C . ASN D 1 131 ? 84.054 44.434 1.940 1.00 63.56 147 ASN D C 1
ATOM 10410 O O . ASN D 1 131 ? 84.394 43.625 2.798 1.00 72.62 147 ASN D O 1
ATOM 10415 N N . LEU D 1 132 ? 83.151 45.381 2.167 1.00 60.48 148 LEU D N 1
ATOM 10416 C CA . LEU D 1 132 ? 82.473 45.492 3.458 1.00 57.87 148 LEU D CA 1
ATOM 10417 C C . LEU D 1 132 ? 82.147 44.133 4.046 1.00 64.00 148 LEU D C 1
ATOM 10418 O O . LEU D 1 132 ? 82.589 43.784 5.138 1.00 63.33 148 LEU D O 1
ATOM 10423 N N . LEU D 1 133 ? 81.361 43.376 3.295 1.00 64.56 149 LEU D N 1
ATOM 10424 C CA . LEU D 1 133 ? 80.863 42.081 3.715 1.00 66.11 149 LEU D CA 1
ATOM 10425 C C . LEU D 1 133 ? 81.981 41.075 3.992 1.00 71.20 149 LEU D C 1
ATOM 10426 O O . LEU D 1 133 ? 81.764 40.095 4.700 1.00 76.07 149 LEU D O 1
ATOM 10431 N N . LYS D 1 134 ? 83.177 41.319 3.454 1.00 78.20 150 LYS D N 1
ATOM 10432 C CA . LYS D 1 134 ? 84.316 40.400 3.622 1.00 76.78 150 LYS D CA 1
ATOM 10433 C C . LYS D 1 134 ? 85.340 40.845 4.651 1.00 67.41 150 LYS D C 1
ATOM 10434 O O . LYS D 1 134 ? 85.967 40.013 5.290 1.00 66.45 150 LYS D O 1
ATOM 10440 N N . THR D 1 135 ? 85.540 42.145 4.778 1.00 54.34 151 THR D N 1
ATOM 10441 C CA . THR D 1 135 ? 86.596 42.669 5.624 1.00 57.01 151 THR D CA 1
ATOM 10442 C C . THR D 1 135 ? 86.179 43.163 6.998 1.00 51.65 151 THR D C 1
ATOM 10443 O O . THR D 1 135 ? 87.004 43.223 7.891 1.00 50.70 151 THR D O 1
ATOM 10447 N N . SER D 1 136 ? 84.916 43.548 7.148 1.00 45.43 152 SER D N 1
ATOM 10448 C CA . SER D 1 136 ? 84.442 44.180 8.380 1.00 47.38 152 SER D CA 1
ATOM 10449 C C . SER D 1 136 ? 84.271 43.240 9.549 1.00 42.70 152 SER D C 1
ATOM 10450 O O . SER D 1 136 ? 83.668 42.180 9.402 1.00 39.56 152 SER D O 1
ATOM 10453 N N . GLY D 1 137 ? 84.710 43.669 10.720 1.00 43.28 153 GLY D N 1
ATOM 10454 C CA . GLY D 1 137 ? 84.482 42.890 11.912 1.00 42.37 153 GLY D CA 1
ATOM 10455 C C . GLY D 1 137 ? 83.001 42.957 12.258 1.00 45.93 153 GLY D C 1
ATOM 10456 O O . GLY D 1 137 ? 82.253 43.776 11.692 1.00 35.96 153 GLY D O 1
ATOM 10457 N N . LYS D 1 138 ? 82.577 42.079 13.166 1.00 34.63 154 LYS D N 1
ATOM 10458 C CA . LYS D 1 138 ? 81.194 41.967 13.559 1.00 41.50 154 LYS D CA 1
ATOM 10459 C C . LYS D 1 138 ? 81.083 41.977 15.063 1.00 34.28 154 LYS D C 1
ATOM 10460 O O . LYS D 1 138 ? 82.049 41.610 15.735 1.00 38.57 154 LYS D O 1
ATOM 10466 N N . LEU D 1 139 ? 79.934 42.436 15.568 1.00 30.53 155 LEU D N 1
ATOM 10467 C CA . LEU D 1 139 ? 79.655 42.469 17.004 1.00 32.83 155 LEU D CA 1
ATOM 10468 C C . LEU D 1 139 ? 79.505 41.060 17.544 1.00 29.88 155 LEU D C 1
ATOM 10469 O O . LEU D 1 139 ? 78.785 40.277 16.981 1.00 33.50 155 LEU D O 1
ATOM 10474 N N . ARG D 1 140 ? 80.150 40.768 18.647 1.00 28.26 156 ARG D N 1
ATOM 10475 C CA . ARG D 1 140 ? 80.077 39.438 19.237 1.00 32.01 156 ARG D CA 1
ATOM 10476 C C . ARG D 1 140 ? 78.683 39.093 19.676 1.00 30.06 156 ARG D C 1
ATOM 10477 O O . ARG D 1 140 ? 77.921 39.951 20.202 1.00 32.24 156 ARG D O 1
ATOM 10485 N N . ALA D 1 141 ? 78.329 37.835 19.440 1.00 30.25 157 ALA D N 1
ATOM 10486 C CA . ALA D 1 141 ? 77.064 37.273 19.888 1.00 32.77 157 ALA D CA 1
ATOM 10487 C C . ALA D 1 141 ? 77.199 36.499 21.193 1.00 34.15 157 ALA D C 1
ATOM 10488 O O . ALA D 1 141 ? 76.214 36.291 21.888 1.00 33.35 157 ALA D O 1
ATOM 10490 N N . THR D 1 142 ? 78.390 36.011 21.473 1.00 31.98 158 THR D N 1
ATOM 10491 C CA . THR D 1 142 ? 78.669 35.304 22.706 1.00 30.72 158 THR D CA 1
ATOM 10492 C C . THR D 1 142 ? 80.097 35.589 23.088 1.00 24.73 158 THR D C 1
ATOM 10493 O O . THR D 1 142 ? 80.893 36.189 22.317 1.00 31.33 158 THR D O 1
ATOM 10497 N N . LEU D 1 143 ? 80.470 35.146 24.268 1.00 25.24 159 LEU D N 1
ATOM 10498 C CA . LEU D 1 143 ? 81.816 35.405 24.733 1.00 28.53 159 LEU D CA 1
ATOM 10499 C C . LEU D 1 143 ? 82.767 34.234 24.494 1.00 36.44 159 LEU D C 1
ATOM 10500 O O . LEU D 1 143 ? 83.916 34.247 24.953 1.00 28.01 159 LEU D O 1
ATOM 10505 N N . LEU D 1 144 ? 82.290 33.213 23.797 1.00 30.09 160 LEU D N 1
ATOM 10506 C CA . LEU D 1 144 ? 83.069 32.014 23.555 1.00 31.29 160 LEU D CA 1
ATOM 10507 C C . LEU D 1 144 ? 84.363 32.303 22.756 1.00 28.98 160 LEU D C 1
ATOM 10508 O O . LEU D 1 144 ? 85.419 31.804 23.115 1.00 34.05 160 LEU D O 1
ATOM 10513 N N . HIS D 1 145 ? 84.263 33.068 21.659 1.00 28.83 161 HIS D N 1
ATOM 10514 C CA . HIS D 1 145 ? 85.417 33.343 20.820 1.00 37.32 161 HIS D CA 1
ATOM 10515 C C . HIS D 1 145 ? 86.532 33.991 21.610 1.00 34.55 161 HIS D C 1
ATOM 10516 O O . HIS D 1 145 ? 87.710 33.662 21.407 1.00 33.72 161 HIS D O 1
ATOM 10523 N N . GLY D 1 146 ? 86.186 34.923 22.510 1.00 33.31 162 GLY D N 1
ATOM 10524 C CA . GLY D 1 146 ? 87.168 35.614 23.335 1.00 36.52 162 GLY D CA 1
ATOM 10525 C C . GLY D 1 146 ? 87.935 34.611 24.193 1.00 33.95 162 GLY D C 1
ATOM 10526 O O . GLY D 1 146 ? 89.151 34.685 24.278 1.00 36.43 162 GLY D O 1
ATOM 10527 N N . ALA D 1 147 ? 87.218 33.688 24.814 1.00 28.94 163 ALA D N 1
ATOM 10528 C CA . ALA D 1 147 ? 87.873 32.706 25.636 1.00 30.43 163 ALA D CA 1
ATOM 10529 C C . ALA D 1 147 ? 88.829 31.867 24.787 1.00 33.49 163 ALA D C 1
ATOM 10530 O O . ALA D 1 147 ? 89.988 31.702 25.148 1.00 35.47 163 ALA D O 1
ATOM 10532 N N . LEU D 1 148 ? 88.333 31.351 23.676 1.00 32.20 164 LEU D N 1
ATOM 10533 C CA . LEU D 1 148 ? 89.176 30.529 22.817 1.00 37.05 164 LEU D CA 1
ATOM 10534 C C . LEU D 1 148 ? 90.414 31.303 22.360 1.00 34.73 164 LEU D C 1
ATOM 10535 O O . LEU D 1 148 ? 91.511 30.731 22.261 1.00 34.71 164 LEU D O 1
ATOM 10540 N N . GLU D 1 149 ? 90.264 32.591 22.079 1.00 36.59 165 GLU D N 1
ATOM 10541 C CA . GLU D 1 149 ? 91.403 33.378 21.633 1.00 35.04 165 GLU D CA 1
ATOM 10542 C C . GLU D 1 149 ? 92.480 33.519 22.719 1.00 37.54 165 GLU D C 1
ATOM 10543 O O 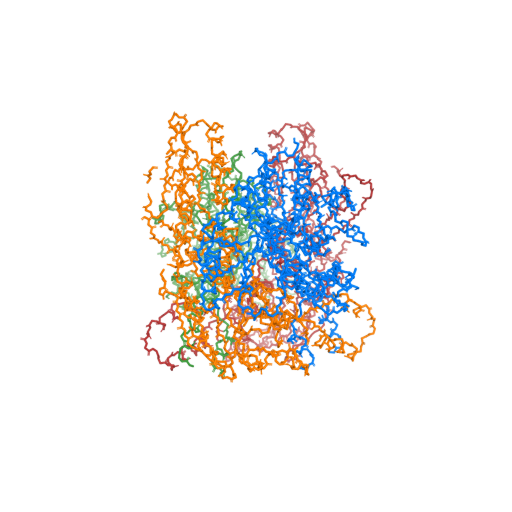. GLU D 1 149 ? 93.667 33.668 22.395 1.00 37.67 165 GLU D O 1
ATOM 10549 N N . HIS D 1 150 ? 92.095 33.472 23.980 1.00 34.33 166 HIS D N 1
ATOM 10550 C CA . HIS D 1 150 ? 93.031 33.623 25.081 1.00 34.56 166 HIS D CA 1
ATOM 10551 C C . HIS D 1 150 ? 93.474 32.277 25.652 1.00 35.24 166 HIS D C 1
ATOM 10552 O O . HIS D 1 150 ? 94.256 32.241 26.615 1.00 30.21 166 HIS D O 1
ATOM 10559 N N . TYR D 1 151 ? 92.983 31.190 25.073 1.00 32.81 167 TYR D N 1
ATOM 10560 C CA . TYR D 1 151 ? 93.315 29.873 25.572 1.00 30.20 167 TYR D CA 1
ATOM 10561 C C . TYR D 1 151 ? 94.817 29.552 25.574 1.00 30.99 167 TYR D C 1
ATOM 10562 O O . TYR D 1 151 ? 95.346 29.095 26.590 1.00 30.73 167 TYR D O 1
ATOM 10571 N N . VAL D 1 152 ? 95.518 29.793 24.449 1.00 35.87 168 VAL D N 1
ATOM 10572 C CA . VAL D 1 152 ? 96.928 29.440 24.389 1.00 41.15 168 VAL D CA 1
ATOM 10573 C C . VAL D 1 152 ? 97.743 30.148 25.484 1.00 38.38 168 VAL D C 1
ATOM 10574 O O . VAL D 1 152 ? 98.637 29.530 26.070 1.00 34.48 168 VAL D O 1
ATOM 10578 N N . ASN D 1 153 ? 97.457 31.423 25.749 1.00 41.01 169 ASN D N 1
ATOM 10579 C CA . ASN D 1 153 ? 98.183 32.103 26.859 1.00 40.50 169 ASN D CA 1
ATOM 10580 C C . ASN D 1 153 ? 97.919 31.512 28.227 1.00 40.96 169 ASN D C 1
ATOM 10581 O O . ASN D 1 153 ? 98.859 31.339 29.024 1.00 34.70 169 ASN D O 1
ATOM 10586 N N . CYS D 1 154 ? 96.662 31.201 28.536 1.00 33.40 170 CYS D N 1
ATOM 10587 C CA . CYS D 1 154 ? 96.362 30.619 29.848 1.00 34.32 170 CYS D CA 1
ATOM 10588 C C . CYS D 1 154 ? 96.946 29.223 29.996 1.00 32.71 170 CYS D C 1
ATOM 10589 O O . CYS D 1 154 ? 97.346 28.798 31.073 1.00 33.96 170 CYS D O 1
ATOM 10592 N N . LEU D 1 155 ? 97.001 28.509 28.897 1.00 33.44 171 LEU D N 1
ATOM 10593 C CA . LEU D 1 155 ? 97.575 27.174 28.917 1.00 31.99 171 LEU D CA 1
ATOM 10594 C C . LEU D 1 155 ? 99.034 27.281 29.394 1.00 25.89 171 LEU D C 1
ATOM 10595 O O . LEU D 1 155 ? 99.504 26.505 30.261 1.00 36.90 171 LEU D O 1
ATOM 10600 N N . ASP D 1 156 ? 99.715 28.279 28.860 1.00 31.92 172 ASP D N 1
ATOM 10601 C CA . ASP D 1 156 ? 101.089 28.544 29.252 1.00 35.33 172 ASP D CA 1
ATOM 10602 C C . ASP D 1 156 ? 101.180 28.898 30.714 1.00 39.17 172 ASP D C 1
ATOM 10603 O O . ASP D 1 156 ? 102.031 28.351 31.426 1.00 37.53 172 ASP D O 1
ATOM 10608 N N . LEU D 1 157 ? 100.271 29.745 31.196 1.00 38.12 173 LEU D N 1
ATOM 10609 C CA . LEU D 1 157 ? 100.281 30.114 32.598 1.00 32.87 173 LEU D CA 1
ATOM 10610 C C . LEU D 1 157 ? 100.117 28.994 33.583 1.00 30.40 173 LEU D C 1
ATOM 10611 O O . LEU D 1 157 ? 100.677 29.064 34.653 1.00 34.99 173 LEU D O 1
ATOM 10616 N N . VAL D 1 158 ? 99.365 27.958 33.228 1.00 30.20 174 VAL D N 1
ATOM 10617 C CA . VAL D 1 158 ? 99.186 26.824 34.105 1.00 32.58 174 VAL D CA 1
ATOM 10618 C C . VAL D 1 158 ? 100.091 25.634 33.664 1.00 35.56 174 VAL D C 1
ATOM 10619 O O . VAL D 1 158 ? 99.790 24.493 33.976 1.00 36.68 174 VAL D O 1
ATOM 10623 N N . ASN D 1 159 ? 101.179 25.942 32.954 1.00 37.57 175 ASN D N 1
ATOM 10624 C CA . ASN D 1 159 ? 102.141 24.944 32.500 1.00 39.55 175 ASN D CA 1
ATOM 10625 C C . ASN D 1 159 ? 101.445 23.737 31.847 1.00 38.73 175 ASN D C 1
ATOM 10626 O O . ASN D 1 159 ? 101.790 22.570 32.088 1.00 37.50 175 ASN D O 1
ATOM 10631 N N . ARG D 1 160 ? 100.452 24.052 31.020 1.00 34.51 176 ARG D N 1
ATOM 10632 C CA . ARG D 1 160 ? 99.656 23.087 30.289 1.00 35.72 176 ARG D CA 1
ATOM 10633 C C . ARG D 1 160 ? 98.806 22.124 31.122 1.00 39.04 176 ARG D C 1
ATOM 10634 O O . ARG D 1 160 ? 98.275 21.151 30.562 1.00 48.99 176 ARG D O 1
ATOM 10642 N N . LYS D 1 161 ? 98.657 22.352 32.427 1.00 40.73 177 LYS D N 1
ATOM 10643 C CA . LYS D 1 161 ? 97.831 21.483 33.279 1.00 42.52 177 LYS D CA 1
ATOM 10644 C C . LYS D 1 161 ? 96.322 21.626 33.045 1.00 48.33 177 LYS D C 1
ATOM 10645 O O . LYS D 1 161 ? 95.737 22.654 33.309 1.00 37.33 177 LYS D O 1
ATOM 10651 N N . LEU D 1 162 ? 95.684 20.541 32.604 1.00 42.20 178 LEU D N 1
ATOM 10652 C CA . LEU D 1 162 ? 94.231 20.549 32.410 1.00 43.33 178 LEU D CA 1
ATOM 10653 C C . LEU D 1 162 ? 93.653 19.998 33.718 1.00 43.43 178 LEU D C 1
ATOM 10654 O O . LEU D 1 162 ? 94.355 19.212 34.366 1.00 49.15 178 LEU D O 1
ATOM 10659 N N . PRO D 1 163 ? 92.435 20.344 34.152 1.00 41.92 179 PRO D N 1
ATOM 10660 C CA . PRO D 1 163 ? 91.548 21.302 33.518 1.00 38.86 179 PRO D CA 1
ATOM 10661 C C . PRO D 1 163 ? 91.673 22.720 34.069 1.00 32.72 179 PRO D C 1
ATOM 10662 O O . PRO D 1 163 ? 92.245 22.905 35.125 1.00 33.56 179 PRO D O 1
ATOM 10666 N N . PHE D 1 164 ? 91.164 23.683 33.331 1.00 32.50 180 PHE D N 1
ATOM 10667 C CA . PHE D 1 164 ? 91.130 25.049 33.803 1.00 34.96 180 PHE D CA 1
ATOM 10668 C C . PHE D 1 164 ? 90.054 25.755 32.990 1.00 31.14 180 PHE D C 1
ATOM 10669 O O . PHE D 1 164 ? 89.632 25.237 31.944 1.00 29.36 180 PHE D O 1
ATOM 10677 N N . GLY D 1 165 ? 89.528 26.816 33.573 1.00 33.51 181 GLY D N 1
ATOM 10678 C CA . GLY D 1 165 ? 88.550 27.687 32.953 1.00 29.94 181 GLY D CA 1
ATOM 10679 C C . GLY D 1 165 ? 88.925 29.150 32.824 1.00 33.66 181 GLY D C 1
ATOM 10680 O O . GLY D 1 165 ? 89.743 29.723 33.586 1.00 32.84 181 GLY D O 1
ATOM 10681 N N . LEU D 1 166 ? 88.273 29.763 31.836 1.00 27.00 182 LEU D N 1
ATOM 10682 C CA . LEU D 1 166 ? 88.374 31.187 31.551 1.00 23.26 182 LEU D CA 1
ATOM 10683 C C . LEU D 1 166 ? 86.996 31.792 31.708 1.00 28.88 182 LEU D C 1
ATOM 10684 O O . LEU D 1 166 ? 86.036 31.348 31.065 1.00 26.56 182 LEU D O 1
ATOM 10689 N N . ALA D 1 167 ? 86.916 32.867 32.505 1.00 24.27 183 ALA D N 1
ATOM 10690 C CA . ALA D 1 167 ? 85.638 33.464 32.835 1.00 22.93 183 ALA D CA 1
ATOM 10691 C C . ALA D 1 167 ? 85.616 34.940 32.415 1.00 29.71 183 ALA D C 1
ATOM 10692 O O . ALA D 1 167 ? 86.618 35.657 32.535 1.00 25.43 183 ALA D O 1
ATOM 10694 N N . GLN D 1 168 ? 84.454 35.393 31.955 1.00 24.84 184 GLN D N 1
ATOM 10695 C CA . GLN D 1 168 ? 84.267 36.782 31.537 1.00 24.34 184 GLN D CA 1
ATOM 10696 C C . GLN D 1 168 ? 82.813 37.188 31.728 1.00 27.51 184 GLN D C 1
ATOM 10697 O O . GLN D 1 168 ? 81.924 36.346 31.545 1.00 26.60 184 GLN D O 1
ATOM 10703 N N . ILE D 1 169 ? 82.574 38.420 32.148 1.00 23.51 185 ILE D N 1
ATOM 10704 C CA . ILE D 1 169 ? 81.225 38.981 32.146 1.00 23.43 185 ILE D CA 1
ATOM 10705 C C . ILE D 1 169 ? 81.283 40.165 31.210 1.00 32.35 185 ILE D C 1
ATOM 10706 O O . ILE D 1 169 ? 82.119 41.036 31.323 1.00 28.53 185 ILE D O 1
ATOM 10711 N N . GLY D 1 170 ? 80.433 40.185 30.231 1.00 28.43 186 GLY D N 1
ATOM 10712 C CA . GLY D 1 170 ? 80.409 41.330 29.331 1.00 29.01 186 GLY D CA 1
ATOM 10713 C C . GLY D 1 170 ? 79.202 41.307 28.415 1.00 29.90 186 GLY D C 1
ATOM 10714 O O . GLY D 1 170 ? 78.487 40.269 28.281 1.00 27.08 186 GLY D O 1
ATOM 10715 N N . VAL D 1 171 ? 79.040 42.422 27.713 1.00 27.01 187 VAL D N 1
ATOM 10716 C CA . VAL D 1 171 ? 77.894 42.585 26.835 1.00 31.44 187 VAL D CA 1
ATOM 10717 C C . VAL D 1 171 ? 78.056 41.835 25.509 1.00 27.70 187 VAL D C 1
ATOM 10718 O O . VAL D 1 171 ? 79.108 41.833 24.875 1.00 33.12 187 VAL D O 1
ATOM 10722 N N . CYS D 1 172 ? 76.942 41.213 25.087 1.00 25.88 188 CYS D N 1
ATOM 10723 C CA . CYS D 1 172 ? 76.858 40.499 23.814 1.00 29.33 188 CYS D CA 1
ATOM 10724 C C . CYS D 1 172 ? 75.660 41.072 23.054 1.00 32.25 188 CYS D C 1
ATOM 10725 O O . CYS D 1 172 ? 74.691 41.526 23.650 1.00 30.60 188 CYS D O 1
ATOM 10728 N N . PHE D 1 173 ? 75.776 41.041 21.724 1.00 30.09 189 PHE D N 1
ATOM 10729 C CA . PHE D 1 173 ? 74.768 41.621 20.857 1.00 31.21 189 PHE D CA 1
ATOM 10730 C C . PHE D 1 173 ? 73.901 40.615 20.078 1.00 35.17 189 PHE D C 1
ATOM 10731 O O . PHE D 1 173 ? 74.406 39.623 19.570 1.00 30.71 189 PHE D O 1
ATOM 10739 N N . HIS D 1 174 ? 72.621 40.929 19.999 1.00 34.09 190 HIS D N 1
ATOM 10740 C CA . HIS D 1 174 ? 71.779 40.017 19.282 1.00 49.63 190 HIS D CA 1
ATOM 10741 C C . HIS D 1 174 ? 70.647 40.675 18.501 1.00 47.69 190 HIS D C 1
ATOM 10742 O O . HIS D 1 174 ? 69.807 41.398 19.014 1.00 48.73 190 HIS D O 1
ATOM 10749 N N . PRO D 1 175 ? 70.721 40.371 17.195 1.00 54.67 191 PRO D N 1
ATOM 10750 C CA . PRO D 1 175 ? 69.691 40.859 16.240 1.00 57.70 191 PRO D CA 1
ATOM 10751 C C . PRO D 1 175 ? 68.238 40.591 16.626 1.00 52.07 191 PRO D C 1
ATOM 10752 O O . PRO D 1 175 ? 67.886 39.448 16.906 1.00 51.18 191 PRO D O 1
ATOM 10756 N N . VAL D 1 176 ? 67.412 41.605 16.641 1.00 54.33 192 VAL D N 1
ATOM 10757 C CA . VAL D 1 176 ? 66.017 41.361 16.961 1.00 61.46 192 VAL D CA 1
ATOM 10758 C C . VAL D 1 176 ? 65.224 41.550 15.672 1.00 71.06 192 VAL D C 1
ATOM 10759 O O . VAL D 1 176 ? 65.544 42.422 14.868 1.00 73.26 192 VAL D O 1
ATOM 10763 N N . SER D 1 177 ? 64.192 40.743 15.465 1.00 80.20 193 SER D N 1
ATOM 10764 C CA . SER D 1 177 ? 63.398 40.859 14.240 1.00 83.70 193 SER D CA 1
ATOM 10765 C C . SER D 1 177 ? 62.254 41.850 14.433 1.00 80.02 193 SER D C 1
ATOM 10766 O O . SER D 1 177 ? 61.559 42.191 13.484 1.00 82.03 193 SER D O 1
ATOM 10769 N N . ARG D 1 188 ? 66.904 46.277 15.159 1.00 63.39 204 ARG D N 1
ATOM 10770 C CA . ARG D 1 188 ? 67.506 46.741 16.410 1.00 47.27 204 ARG D CA 1
ATOM 10771 C C . ARG D 1 188 ? 68.321 45.601 16.973 1.00 54.25 204 ARG D C 1
ATOM 10772 O O . ARG D 1 188 ? 67.948 44.432 16.838 1.00 50.37 204 ARG D O 1
ATOM 10780 N N . VAL D 1 189 ? 69.438 45.924 17.603 1.00 41.52 205 VAL D N 1
ATOM 10781 C CA . VAL D 1 189 ? 70.276 44.856 18.114 1.00 45.55 205 VAL D CA 1
ATOM 10782 C C . VAL D 1 189 ? 70.212 44.955 19.641 1.00 39.96 205 VAL D C 1
ATOM 10783 O O . VAL D 1 189 ? 70.513 45.995 20.213 1.00 35.43 205 VAL D O 1
ATOM 10787 N N . GLY D 1 190 ? 69.707 43.893 20.256 1.00 34.86 206 GLY D N 1
ATOM 10788 C CA . GLY D 1 190 ? 69.530 43.819 21.692 1.00 35.99 206 GLY D CA 1
ATOM 10789 C C . GLY D 1 190 ? 70.918 43.638 22.318 1.00 29.28 206 GLY D C 1
ATOM 10790 O O . GLY D 1 190 ? 71.832 43.103 21.690 1.00 31.14 206 GLY D O 1
ATOM 10791 N N . GLU D 1 191 ? 71.074 44.135 23.513 1.00 28.15 207 GLU D N 1
ATOM 10792 C CA . GLU D 1 191 ? 72.337 43.985 24.223 1.00 27.05 207 GLU D CA 1
ATOM 10793 C C . GLU D 1 191 ? 71.995 43.180 25.483 1.00 29.65 207 GLU D C 1
ATOM 10794 O O . GLU D 1 191 ? 71.006 43.447 26.146 1.00 31.31 207 GLU D O 1
ATOM 10800 N N . LYS D 1 192 ? 72.804 42.187 25.799 1.00 26.39 208 LYS D N 1
ATOM 10801 C CA . LYS D 1 192 ? 72.589 41.406 26.992 1.00 29.67 208 LYS D CA 1
ATOM 10802 C C . LYS D 1 192 ? 73.922 41.133 27.692 1.00 28.08 208 LYS D C 1
ATOM 10803 O O . LYS D 1 192 ? 74.910 40.862 27.058 1.00 32.70 208 LYS D O 1
ATOM 10809 N N . THR D 1 193 ? 73.918 41.204 28.995 1.00 24.15 209 THR D N 1
ATOM 10810 C CA . THR D 1 193 ? 75.125 40.947 29.737 1.00 24.20 209 THR D CA 1
ATOM 10811 C C . THR D 1 193 ? 75.163 39.457 29.963 1.00 29.74 209 THR D C 1
ATOM 10812 O O . THR D 1 193 ? 74.287 38.904 30.620 1.00 31.10 209 THR D O 1
ATOM 10816 N N . GLU D 1 194 ? 76.206 38.844 29.440 1.00 27.55 210 GLU D N 1
ATOM 10817 C CA . GLU D 1 194 ? 76.497 37.438 29.612 1.00 26.23 210 GLU D CA 1
ATOM 10818 C C . GLU D 1 194 ? 77.581 37.192 30.637 1.00 29.64 210 GLU D C 1
ATOM 10819 O O . GLU D 1 194 ? 78.572 37.943 30.745 1.00 26.25 210 GLU D O 1
ATOM 10825 N N . ALA D 1 195 ? 77.342 36.190 31.463 1.00 23.72 211 ALA D N 1
ATOM 10826 C CA . ALA D 1 195 ? 78.342 35.727 32.411 1.00 23.24 211 ALA D CA 1
ATOM 10827 C C . ALA D 1 195 ? 78.788 34.370 31.844 1.00 32.34 211 ALA D C 1
ATOM 10828 O O . ALA D 1 195 ? 78.010 33.430 31.826 1.00 27.61 211 ALA D O 1
ATOM 10830 N N . SER D 1 196 ? 80.030 34.278 31.399 1.00 24.99 212 SER D N 1
ATOM 10831 C CA . SER D 1 196 ? 80.564 33.053 30.731 1.00 26.01 212 SER D CA 1
ATOM 10832 C C . SER D 1 196 ? 81.737 32.380 31.392 1.00 33.33 212 SER D C 1
ATOM 10833 O O . SER D 1 196 ? 82.718 33.010 31.774 1.00 26.13 212 SER D O 1
ATOM 10836 N N . LEU D 1 197 ? 81.612 31.066 31.521 1.00 24.02 213 LEU D N 1
ATOM 10837 C CA . LEU D 1 197 ? 82.727 30.209 31.926 1.00 28.76 213 LEU D CA 1
ATOM 10838 C C . LEU D 1 197 ? 82.975 29.244 30.766 1.00 32.55 213 LEU D C 1
ATOM 10839 O O . LEU D 1 197 ? 82.024 28.607 30.312 1.00 29.80 213 LEU D O 1
ATOM 10844 N N . VAL D 1 198 ? 84.214 29.187 30.281 1.00 28.41 214 VAL D N 1
ATOM 10845 C CA . VAL D 1 198 ? 84.655 28.244 29.244 1.00 27.52 214 VAL D CA 1
ATOM 10846 C C . VAL D 1 198 ? 85.675 27.352 29.938 1.00 33.18 214 VAL D C 1
ATOM 10847 O O . VAL D 1 198 ? 86.662 27.816 30.464 1.00 30.29 214 VAL D O 1
ATOM 10851 N N . TRP D 1 199 ? 85.338 26.081 30.037 1.00 27.87 215 TRP D N 1
ATOM 10852 C CA . TRP D 1 199 ? 86.093 25.135 30.808 1.00 28.86 215 TRP D CA 1
ATOM 10853 C C . TRP D 1 199 ? 86.820 24.179 29.823 1.00 37.11 215 TRP D C 1
ATOM 10854 O O . TRP D 1 199 ? 86.199 23.643 28.892 1.00 31.28 215 TRP D O 1
ATOM 10865 N N . PHE D 1 200 ? 88.133 24.013 30.008 1.00 33.48 216 PHE D N 1
ATOM 10866 C CA . PHE D 1 200 ? 88.914 23.161 29.139 1.00 30.89 216 PHE D CA 1
ATOM 10867 C C . PHE D 1 200 ? 89.308 21.898 29.908 1.00 35.76 216 PHE D C 1
ATOM 10868 O O . PHE D 1 200 ? 89.952 21.950 30.959 1.00 29.88 216 PHE D O 1
ATOM 10876 N N . THR D 1 201 ? 88.904 20.754 29.383 1.00 34.39 217 THR D N 1
ATOM 10877 C CA . THR D 1 201 ? 89.155 19.522 30.072 1.00 30.91 217 THR D CA 1
ATOM 10878 C C . THR D 1 201 ? 89.312 18.345 29.068 1.00 30.85 217 THR D C 1
ATOM 10879 O O . THR D 1 201 ? 88.829 18.412 27.952 1.00 34.89 217 THR D O 1
ATOM 10883 N N . PRO D 1 202 ? 89.991 17.272 29.452 1.00 35.62 218 PRO D N 1
ATOM 10884 C CA . PRO D 1 202 ? 90.064 16.143 28.522 1.00 42.83 218 PRO D CA 1
ATOM 10885 C C . PRO D 1 202 ? 88.658 15.595 28.293 1.00 40.08 218 PRO D C 1
ATOM 10886 O O . PRO D 1 202 ? 87.812 15.573 29.191 1.00 39.09 218 PRO D O 1
ATOM 10890 N N . THR D 1 203 ? 88.437 15.114 27.085 1.00 41.76 219 THR D N 1
ATOM 10891 C CA . THR D 1 203 ? 87.160 14.533 26.714 1.00 38.68 219 THR D CA 1
ATOM 10892 C C . THR D 1 203 ? 86.665 13.501 27.702 1.00 42.36 219 THR D C 1
ATOM 10893 O O . THR D 1 203 ? 85.470 13.450 27.985 1.00 38.31 219 THR D O 1
ATOM 10897 N N . ARG D 1 204 ? 87.567 12.669 28.228 1.00 40.66 220 ARG D N 1
ATOM 10898 C CA . ARG D 1 204 ? 87.131 11.592 29.099 1.00 45.12 220 ARG D CA 1
ATOM 10899 C C . ARG D 1 204 ? 86.432 12.057 30.351 1.00 47.75 220 ARG D C 1
ATOM 10900 O O . ARG D 1 204 ? 85.628 11.299 30.869 1.00 44.08 220 ARG D O 1
ATOM 10908 N N . THR D 1 205 ? 86.749 13.265 30.849 1.00 39.67 221 THR D N 1
ATOM 10909 C CA . THR D 1 205 ? 86.078 13.836 32.032 1.00 34.50 221 THR D CA 1
ATOM 10910 C C . THR D 1 205 ? 84.990 14.884 31.696 1.00 38.95 221 THR D C 1
ATOM 10911 O O . THR D 1 205 ? 84.317 15.400 32.582 1.00 37.72 221 THR D O 1
ATOM 10915 N N . SER D 1 206 ? 84.792 15.122 30.412 1.00 40.40 222 SER D N 1
ATOM 10916 C CA . SER D 1 206 ? 83.899 16.159 29.951 1.00 45.22 222 SER D CA 1
ATOM 10917 C C . SER D 1 206 ? 82.464 16.020 30.474 1.00 51.12 222 SER D C 1
ATOM 10918 O O . SER D 1 206 ? 81.892 17.014 30.886 1.00 37.12 222 SER D O 1
ATOM 10921 N N . SER D 1 207 ? 81.888 14.818 30.461 1.00 39.49 223 SER D N 1
ATOM 10922 C CA . SER D 1 207 ? 80.522 14.597 30.975 1.00 39.89 223 SER D CA 1
ATOM 10923 C C . SER D 1 207 ? 80.401 14.806 32.466 1.00 39.55 223 SER D C 1
ATOM 10924 O O . SER D 1 207 ? 79.460 15.442 32.951 1.00 35.85 223 SER D O 1
ATOM 10927 N N . GLN D 1 208 ? 81.396 14.354 33.195 1.00 32.90 224 GLN D N 1
ATOM 10928 C CA . GLN D 1 208 ? 81.374 14.510 34.614 1.00 38.71 224 GLN D CA 1
ATOM 10929 C C . GLN D 1 208 ? 81.403 16.005 35.000 1.00 34.33 224 GLN D C 1
ATOM 10930 O O . GLN D 1 208 ? 80.679 16.412 35.908 1.00 33.54 224 GLN D O 1
ATOM 10936 N N . TRP D 1 209 ? 82.260 16.765 34.336 1.00 35.59 225 TRP D N 1
ATOM 10937 C CA . TRP D 1 209 ? 82.396 18.237 34.605 1.00 36.52 225 TRP D CA 1
ATOM 10938 C C . TRP D 1 209 ? 81.124 18.988 34.218 1.00 34.49 225 TRP D C 1
ATOM 10939 O O . TRP D 1 209 ? 80.718 19.929 34.900 1.00 38.46 225 TRP D O 1
ATOM 10950 N N . LEU D 1 210 ? 80.514 18.555 33.119 1.00 33.07 226 LEU D N 1
ATOM 10951 C CA . LEU D 1 210 ? 79.254 19.112 32.648 1.00 35.35 226 LEU D CA 1
ATOM 10952 C C . LEU D 1 210 ? 78.166 18.953 33.692 1.00 42.79 226 LEU D C 1
ATOM 10953 O O . LEU D 1 210 ? 77.380 19.892 33.985 1.00 34.21 226 LEU D O 1
ATOM 10958 N N . ASP D 1 211 ? 78.114 17.732 34.256 1.00 33.32 227 ASP D N 1
ATOM 10959 C CA . ASP D 1 211 ? 77.155 17.423 35.316 1.00 35.79 227 ASP D CA 1
ATOM 10960 C C . ASP D 1 211 ? 77.443 18.241 36.567 1.00 35.62 227 ASP D C 1
ATOM 10961 O O . ASP D 1 211 ? 76.537 18.672 37.284 1.00 33.24 227 ASP D O 1
ATOM 10966 N N . PHE D 1 212 ? 78.717 18.395 36.857 1.00 34.78 228 PHE D N 1
ATOM 10967 C CA . PHE D 1 212 ? 79.142 19.186 38.008 1.00 36.27 228 PHE D CA 1
ATOM 10968 C C . PHE D 1 212 ? 78.726 20.686 37.822 1.00 32.58 228 PHE D C 1
ATOM 10969 O O . PHE D 1 212 ? 78.118 21.277 38.701 1.00 29.63 228 PHE D O 1
ATOM 10977 N N . TRP D 1 213 ? 79.019 21.246 36.648 1.00 31.22 229 TRP D N 1
ATOM 10978 C CA . TRP D 1 213 ? 78.676 22.633 36.385 1.00 34.46 229 TRP D CA 1
ATOM 10979 C C . TRP D 1 213 ? 77.171 22.844 36.358 1.00 34.10 229 TRP D C 1
ATOM 10980 O O . TRP D 1 213 ? 76.662 23.867 36.847 1.00 31.06 229 TRP D O 1
ATOM 10991 N N . LEU D 1 214 ? 76.462 21.888 35.783 1.00 37.61 230 LEU D N 1
ATOM 10992 C CA . LEU D 1 214 ? 74.990 21.965 35.762 1.00 30.45 230 LEU D CA 1
ATOM 10993 C C . LEU D 1 214 ? 74.458 22.087 37.206 1.00 32.05 230 LEU D C 1
ATOM 10994 O O . LEU D 1 214 ? 73.686 23.009 37.501 1.00 33.68 230 LEU D O 1
ATOM 10999 N N . ARG D 1 215 ? 74.872 21.186 38.081 1.00 28.50 231 ARG D N 1
ATOM 11000 C CA . ARG D 1 215 ? 74.407 21.240 39.474 1.00 28.32 231 ARG D CA 1
ATOM 11001 C C . ARG D 1 215 ? 74.883 22.508 40.181 1.00 28.37 231 ARG D C 1
ATOM 11002 O O . ARG D 1 215 ? 74.091 23.169 40.844 1.00 29.24 231 ARG D O 1
ATOM 11010 N N . HIS D 1 216 ? 76.151 22.868 40.029 1.00 30.17 232 HIS D N 1
ATOM 11011 C CA . HIS D 1 216 ? 76.717 24.063 40.652 1.00 33.74 232 HIS D CA 1
ATOM 11012 C C . HIS D 1 216 ? 75.997 25.360 40.249 1.00 28.92 232 HIS D C 1
ATOM 11013 O O . HIS D 1 216 ? 75.694 26.200 41.104 1.00 28.18 232 HIS D O 1
ATOM 11020 N N . ARG D 1 217 ? 75.742 25.509 38.952 1.00 30.01 233 ARG D N 1
ATOM 11021 C CA . ARG D 1 217 ? 75.056 26.697 38.479 1.00 26.53 233 ARG D CA 1
ATOM 11022 C C . ARG D 1 217 ? 73.592 26.753 38.962 1.00 30.06 233 ARG D C 1
ATOM 11023 O O . ARG D 1 217 ? 73.111 27.797 39.398 1.00 26.81 233 ARG D O 1
ATOM 11031 N N . LEU D 1 218 ? 72.882 25.641 38.895 1.00 29.64 234 LEU D N 1
ATOM 11032 C CA . LEU D 1 218 ? 71.514 25.636 39.343 1.00 23.25 234 LEU D CA 1
ATOM 11033 C C . LEU D 1 218 ? 71.432 25.939 40.844 1.00 27.53 234 LEU D C 1
ATOM 11034 O O . LEU D 1 218 ? 70.540 26.678 41.265 1.00 27.96 234 LEU D O 1
ATOM 11039 N N . LEU D 1 219 ? 72.351 25.401 41.640 1.00 28.09 235 LEU D N 1
ATOM 11040 C CA . LEU D 1 219 ? 72.276 25.695 43.033 1.00 26.68 235 LEU D CA 1
ATOM 11041 C C . LEU D 1 219 ? 72.603 27.177 43.312 1.00 25.57 235 LEU D C 1
ATOM 11042 O O . LEU D 1 219 ? 72.058 27.764 44.251 1.00 28.95 235 LEU D O 1
ATOM 11047 N N . TRP D 1 220 ? 73.520 27.724 42.547 1.00 28.23 236 TRP D N 1
ATOM 11048 C CA . TRP D 1 220 ? 73.895 29.118 42.680 1.00 25.89 236 TRP D CA 1
ATOM 11049 C C . TRP D 1 220 ? 72.646 30.010 42.484 1.00 23.52 236 TRP D C 1
ATOM 11050 O O . TRP D 1 220 ? 72.378 30.898 43.293 1.00 26.89 236 TRP D O 1
ATOM 11061 N N . TRP D 1 221 ? 71.878 29.774 41.429 1.00 25.08 237 TRP D N 1
ATOM 11062 C CA . TRP D 1 221 ? 70.670 30.584 41.195 1.00 24.77 237 TRP D CA 1
ATOM 11063 C C . TRP D 1 221 ? 69.687 30.390 42.376 1.00 29.73 237 TRP D C 1
ATOM 11064 O O . TRP D 1 221 ? 69.108 31.346 42.945 1.00 24.79 237 TRP D O 1
ATOM 11075 N N . ARG D 1 222 ? 69.545 29.136 42.834 1.00 30.31 238 ARG D N 1
ATOM 11076 C CA . ARG D 1 222 ? 68.608 28.856 43.908 1.00 24.43 238 ARG D CA 1
ATOM 11077 C C . ARG D 1 222 ? 68.966 29.432 45.276 1.00 28.32 238 ARG D C 1
ATOM 11078 O O . ARG D 1 222 ? 68.078 29.697 46.077 1.00 29.84 238 ARG D O 1
ATOM 11086 N N . LYS D 1 223 ? 70.246 29.639 45.540 1.00 24.64 239 LYS D N 1
ATOM 11087 C CA . LYS D 1 223 ? 70.656 30.074 46.854 1.00 32.34 239 LYS D CA 1
ATOM 11088 C C . LYS D 1 223 ? 70.183 31.508 47.203 1.00 37.18 239 LYS D C 1
ATOM 11089 O O . LYS D 1 223 ? 70.034 31.831 48.363 1.00 35.95 239 LYS D O 1
ATOM 11095 N N . PHE D 1 224 ? 69.899 32.329 46.204 1.00 27.92 240 PHE D N 1
ATOM 11096 C CA . PHE D 1 224 ? 69.400 33.682 46.432 1.00 27.84 240 PHE D CA 1
ATOM 11097 C C . PHE D 1 224 ? 67.857 33.783 46.336 1.00 34.44 240 PHE D C 1
ATOM 11098 O O . PHE D 1 224 ? 67.298 34.851 46.534 1.00 30.24 240 PHE D O 1
ATOM 11106 N N . ALA D 1 225 ? 67.181 32.684 45.994 1.00 28.55 241 ALA D N 1
ATOM 11107 C CA . ALA D 1 225 ? 65.758 32.714 45.674 1.00 27.01 241 ALA D CA 1
ATOM 11108 C C . ALA D 1 225 ? 64.840 32.610 46.845 1.00 29.90 241 ALA D C 1
ATOM 11109 O O . ALA D 1 225 ? 65.072 31.787 47.724 1.00 31.87 241 ALA D O 1
ATOM 11119 N N . SER D 1 227 ? 61.805 31.518 46.108 1.00 36.41 243 SER D N 1
ATOM 11120 C CA . SER D 1 227 ? 61.125 30.306 45.599 1.00 36.37 243 SER D CA 1
ATOM 11121 C C . SER D 1 227 ? 62.075 29.545 44.681 1.00 33.03 243 SER D C 1
ATOM 11122 O O . SER D 1 227 ? 61.951 29.589 43.462 1.00 29.19 243 SER D O 1
ATOM 11125 N N . PRO D 1 228 ? 63.007 28.802 45.273 1.00 31.14 244 PRO D N 1
ATOM 11126 C CA . PRO D 1 228 ? 64.047 28.125 44.509 1.00 33.47 244 PRO D CA 1
ATOM 11127 C C . PRO D 1 228 ? 63.488 27.149 43.481 1.00 35.30 244 PRO D C 1
ATOM 11128 O O . PRO D 1 228 ? 64.087 26.951 42.429 1.00 30.07 244 PRO D O 1
ATOM 11132 N N . SER D 1 229 ? 62.297 26.603 43.718 1.00 33.34 245 SER D N 1
ATOM 11133 C CA . SER D 1 229 ? 61.722 25.666 42.745 1.00 35.94 245 SER D CA 1
ATOM 11134 C C . SER D 1 229 ? 61.384 26.344 41.439 1.00 32.25 245 SER D C 1
ATOM 11135 O O . SER D 1 229 ? 61.205 25.679 40.425 1.00 33.24 245 SER D O 1
ATOM 11138 N N . ASN D 1 230 ? 61.269 27.663 41.437 1.00 31.40 246 ASN D N 1
ATOM 11139 C CA . ASN D 1 230 ? 61.039 28.362 40.177 1.00 26.09 246 ASN D CA 1
ATOM 11140 C C . ASN D 1 230 ? 62.253 28.405 39.265 1.00 29.40 246 ASN D C 1
ATOM 11141 O O . ASN D 1 230 ? 62.160 28.877 38.126 1.00 29.99 246 ASN D O 1
ATOM 11146 N N . PHE D 1 231 ? 63.413 27.988 39.775 1.00 25.87 247 PHE D N 1
ATOM 11147 C CA . PHE D 1 231 ? 64.550 27.820 38.886 1.00 29.39 247 PHE D CA 1
ATOM 11148 C C . PHE D 1 231 ? 64.626 26.355 38.520 1.00 33.31 247 PHE D C 1
ATOM 11149 O O . PHE D 1 231 ? 64.706 25.536 39.398 1.00 34.33 247 PHE D O 1
ATOM 11157 N N . SER D 1 232 ? 64.598 26.038 37.239 1.00 33.81 248 SER D N 1
ATOM 11158 C CA . SER D 1 232 ? 64.566 24.635 36.839 1.00 35.55 248 SER D CA 1
ATOM 11159 C C . SER D 1 232 ? 65.532 24.348 35.726 1.00 39.84 248 SER D C 1
ATOM 11160 O O . SER D 1 232 ? 66.209 25.264 35.181 1.00 28.97 248 SER D O 1
ATOM 11163 N N . SER D 1 233 ? 65.610 23.075 35.349 1.00 31.96 249 SER D N 1
ATOM 11164 C CA . SER D 1 233 ? 66.598 22.657 34.365 1.00 28.82 249 SER D CA 1
ATOM 11165 C C . SER D 1 233 ? 66.107 21.530 33.456 1.00 28.69 249 SER D C 1
ATOM 11166 O O . SER D 1 233 ? 65.177 20.796 33.826 1.00 33.74 249 SER D O 1
ATOM 11169 N N . ALA D 1 234 ? 66.785 21.413 32.306 1.00 28.27 250 ALA D N 1
ATOM 11170 C CA . ALA D 1 234 ? 66.464 20.451 31.256 1.00 35.32 250 ALA D CA 1
ATOM 11171 C C . ALA D 1 234 ? 67.631 20.187 30.369 1.00 40.32 250 ALA D C 1
ATOM 11172 O O . ALA D 1 234 ? 68.523 21.061 30.187 1.00 35.17 250 ALA D O 1
ATOM 11174 N N . ASP D 1 235 ? 67.674 18.962 29.837 1.00 33.83 251 ASP D N 1
ATOM 11175 C CA . ASP D 1 235 ? 68.662 18.615 28.808 1.00 40.70 251 ASP D CA 1
ATOM 11176 C C . ASP D 1 235 ? 68.297 19.258 27.454 1.00 38.44 251 ASP D C 1
ATOM 11177 O O . ASP D 1 235 ? 67.123 19.569 27.167 1.00 45.56 251 ASP D O 1
ATOM 11182 N N . CYS D 1 236 ? 69.313 19.461 26.630 1.00 33.07 252 CYS D N 1
ATOM 11183 C CA . CYS D 1 236 ? 69.140 19.972 25.288 1.00 35.95 252 CYS D CA 1
ATOM 11184 C C . CYS D 1 236 ? 70.212 19.431 24.390 1.00 39.57 252 CYS D C 1
ATOM 11185 O O . CYS D 1 236 ? 71.216 18.885 24.839 1.00 38.29 252 CYS D O 1
ATOM 11188 N N . GLN D 1 237 ? 70.023 19.587 23.093 1.00 42.57 253 GLN D N 1
ATOM 11189 C CA . GLN D 1 237 ? 71.054 19.185 22.156 1.00 45.96 253 GLN D CA 1
ATOM 11190 C C . GLN D 1 237 ? 71.082 20.235 21.070 1.00 46.78 253 GLN D C 1
ATOM 11191 O O . GLN D 1 237 ? 70.066 20.781 20.701 1.00 44.66 253 GLN D O 1
ATOM 11197 N N . ASP D 1 238 ? 72.263 20.557 20.593 1.00 41.54 254 ASP D N 1
ATOM 11198 C CA . ASP D 1 238 ? 72.341 21.592 19.590 1.00 48.37 254 ASP D CA 1
ATOM 11199 C C . ASP D 1 238 ? 72.195 21.032 18.195 1.00 52.26 254 ASP D C 1
ATOM 11200 O O . ASP D 1 238 ? 71.921 19.837 17.997 1.00 44.48 254 ASP D O 1
ATOM 11205 N N . GLU D 1 239 ? 72.407 21.924 17.236 1.00 58.00 255 GLU D N 1
ATOM 11206 C CA . GLU D 1 239 ? 72.326 21.603 15.825 1.00 61.18 255 GLU D CA 1
ATOM 11207 C C . GLU D 1 239 ? 73.272 20.459 15.468 1.00 60.85 255 GLU D C 1
ATOM 11208 O O . GLU D 1 239 ? 72.991 19.678 14.577 1.00 66.45 255 GLU D O 1
ATOM 11214 N N . LEU D 1 240 ? 74.393 20.376 16.173 1.00 48.72 256 LEU D N 1
ATOM 11215 C CA . LEU D 1 240 ? 75.446 19.429 15.818 1.00 51.49 256 LEU D CA 1
ATOM 11216 C C . LEU D 1 240 ? 75.362 18.118 16.573 1.00 49.70 256 LEU D C 1
ATOM 11217 O O . LEU D 1 240 ? 76.291 17.293 16.508 1.00 47.63 256 LEU D O 1
ATOM 11222 N N . GLY D 1 241 ? 74.274 17.941 17.315 1.00 40.20 257 GLY D N 1
ATOM 11223 C CA . GLY D 1 241 ? 74.060 16.761 18.106 1.00 46.84 257 GLY D CA 1
ATOM 11224 C C . GLY D 1 241 ? 74.766 16.805 19.458 1.00 46.27 257 GLY D C 1
ATOM 11225 O O . GLY D 1 241 ? 74.702 15.858 20.235 1.00 39.51 257 GLY D O 1
ATOM 11226 N N . ARG D 1 242 ? 75.406 17.919 19.769 1.00 35.54 258 ARG D N 1
ATOM 11227 C CA . ARG D 1 242 ? 76.099 18.037 21.060 1.00 41.63 258 ARG D CA 1
ATOM 11228 C C . ARG D 1 242 ? 75.167 18.186 22.266 1.00 38.60 258 ARG D C 1
ATOM 11229 O O . ARG D 1 242 ? 74.136 18.859 22.210 1.00 37.30 258 ARG D O 1
ATOM 11237 N N . LYS D 1 243 ? 75.547 17.582 23.388 1.00 29.69 259 LYS D N 1
ATOM 11238 C CA . LYS D 1 243 ? 74.703 17.607 24.546 1.00 33.96 259 LYS D CA 1
ATOM 11239 C C . LYS D 1 243 ? 74.954 18.840 25.442 1.00 35.36 259 LYS D C 1
ATOM 11240 O O . LYS D 1 243 ? 76.045 19.372 25.493 1.00 33.32 259 LYS D O 1
ATOM 11246 N N . GLY D 1 244 ? 73.935 19.231 26.173 1.00 36.37 260 GLY D N 1
ATOM 11247 C CA . GLY D 1 244 ? 74.068 20.315 27.115 1.00 34.49 260 GLY D CA 1
ATOM 11248 C C . GLY D 1 244 ? 72.842 20.328 27.953 1.00 33.79 260 GLY D C 1
ATOM 11249 O O . GLY D 1 244 ? 72.031 19.358 27.946 1.00 31.22 260 GLY D O 1
ATOM 11250 N N . SER D 1 245 ? 72.684 21.411 28.705 1.00 33.69 261 SER D N 1
ATOM 11251 C CA . SER D 1 245 ? 71.440 21.632 29.476 1.00 29.96 261 SER D CA 1
ATOM 11252 C C . SER D 1 245 ? 71.137 23.120 29.501 1.00 32.45 261 SER D C 1
ATOM 11253 O O . SER D 1 245 ? 72.019 23.939 29.210 1.00 28.24 261 SER D O 1
ATOM 11256 N N . LYS D 1 246 ? 69.898 23.467 29.833 1.00 32.62 262 LYS D N 1
ATOM 11257 C CA . LYS D 1 246 ? 69.507 24.862 30.062 1.00 32.75 262 LYS D CA 1
ATOM 11258 C C . LYS D 1 246 ? 68.896 25.006 31.442 1.00 36.50 262 LYS D C 1
ATOM 11259 O O . LYS D 1 246 ? 68.337 24.011 31.961 1.00 30.14 262 LYS D O 1
ATOM 11265 N N . LEU D 1 247 ? 69.077 26.174 32.056 1.00 26.60 263 LEU D N 1
ATOM 11266 C CA . LEU D 1 247 ? 68.450 26.488 33.333 1.00 27.99 263 LEU D CA 1
ATOM 11267 C C . LEU D 1 247 ? 67.382 27.512 33.021 1.00 28.13 263 LEU D C 1
ATOM 11268 O O . LEU D 1 247 ? 67.599 28.406 32.184 1.00 28.03 263 LEU D O 1
ATOM 11273 N N . TYR D 1 248 ? 66.267 27.475 33.739 1.00 27.21 264 TYR D N 1
ATOM 11274 C CA . TYR D 1 248 ? 65.131 28.325 33.426 1.00 33.99 264 TYR D CA 1
ATOM 11275 C C . TYR D 1 248 ? 64.607 28.965 34.660 1.00 29.60 264 TYR D C 1
ATOM 11276 O O . TYR D 1 248 ? 64.773 28.432 35.729 1.00 31.83 264 TYR D O 1
ATOM 11285 N N . TYR D 1 249 ? 64.000 30.122 34.484 1.00 25.06 265 TYR D N 1
ATOM 11286 C CA . TYR D 1 249 ? 63.235 30.771 35.525 1.00 25.39 265 TYR D CA 1
ATOM 11287 C C . TYR D 1 249 ? 61.781 30.826 35.020 1.00 23.53 265 TYR D C 1
ATOM 11288 O O . TYR D 1 249 ? 61.516 31.245 33.894 1.00 29.80 265 TYR D O 1
ATOM 11297 N N . SER D 1 250 ? 60.868 30.514 35.928 1.00 29.36 266 SER D N 1
ATOM 11298 C CA . SER D 1 250 ? 59.443 30.542 35.662 1.00 35.20 266 SER D CA 1
ATOM 11299 C C . SER D 1 250 ? 58.874 31.898 35.920 1.00 25.95 266 SER D C 1
ATOM 11300 O O . SER D 1 250 ? 58.433 32.171 37.028 1.00 31.78 266 SER D O 1
ATOM 11303 N N . PHE D 1 251 ? 58.922 32.745 34.916 1.00 30.57 267 PHE D N 1
ATOM 11304 C CA . PHE D 1 251 ? 58.323 34.057 34.996 1.00 34.27 267 PHE D CA 1
ATOM 11305 C C . PHE D 1 251 ? 56.790 33.924 34.943 1.00 42.51 267 PHE D C 1
ATOM 11306 O O . PHE D 1 251 ? 56.276 32.883 34.614 1.00 34.62 267 PHE D O 1
ATOM 11314 N N . PRO D 1 252 ? 56.036 34.957 35.257 1.00 36.17 268 PRO D N 1
ATOM 11315 C CA . PRO D 1 252 ? 54.571 34.787 35.227 1.00 40.79 268 PRO D CA 1
ATOM 11316 C C . PRO D 1 252 ? 54.000 34.434 33.860 1.00 39.45 268 PRO D C 1
ATOM 11317 O O . PRO D 1 252 ? 52.901 33.878 33.830 1.00 42.12 268 PRO D O 1
ATOM 11321 N N . TRP D 1 253 ? 54.704 34.702 32.765 1.00 38.62 269 TRP D N 1
ATOM 11322 C CA . TRP D 1 253 ? 54.178 34.337 31.448 1.00 39.15 269 TRP D CA 1
ATOM 11323 C C . TRP D 1 253 ? 54.679 32.973 30.951 1.00 40.51 269 TRP D C 1
ATOM 11324 O O . TRP D 1 253 ? 54.213 32.496 29.962 1.00 41.67 269 TRP D O 1
ATOM 11335 N N . GLY D 1 254 ? 55.651 32.345 31.596 1.00 39.58 270 GLY D N 1
ATOM 11336 C CA . GLY D 1 254 ? 56.212 31.139 31.027 1.00 38.12 270 GLY D CA 1
ATOM 11337 C C . GLY D 1 254 ? 57.663 31.031 31.410 1.00 43.91 270 GLY D C 1
ATOM 11338 O O . GLY D 1 254 ? 58.236 32.021 31.906 1.00 32.21 270 GLY D O 1
ATOM 11339 N N . LYS D 1 255 ? 58.273 29.891 31.150 1.00 34.15 271 LYS D N 1
ATOM 11340 C CA . LYS D 1 255 ? 59.673 29.717 31.462 1.00 36.40 271 LYS D CA 1
ATOM 11341 C C . LYS D 1 255 ? 60.542 30.429 30.459 1.00 35.34 271 LYS D C 1
ATOM 11342 O O . LYS D 1 255 ? 60.203 30.522 29.273 1.00 35.17 271 LYS D O 1
ATOM 11348 N N . GLU D 1 256 ? 61.664 30.989 30.928 1.00 30.41 272 GLU D N 1
ATOM 11349 C CA . GLU D 1 256 ? 62.650 31.571 30.006 1.00 30.12 272 GLU D CA 1
ATOM 11350 C C . GLU D 1 256 ? 64.019 31.066 30.398 1.00 26.26 272 GLU D C 1
ATOM 11351 O O . GLU D 1 256 ? 64.269 30.917 31.599 1.00 25.06 272 GLU D O 1
ATOM 11357 N N . PRO D 1 257 ? 64.826 30.707 29.415 1.00 30.02 273 PRO D N 1
ATOM 11358 C CA . PRO D 1 257 ? 66.181 30.167 29.662 1.00 28.71 273 PRO D CA 1
ATOM 11359 C C . PRO D 1 257 ? 67.068 31.298 30.151 1.00 30.62 273 PRO D C 1
ATOM 11360 O O . PRO D 1 257 ? 67.032 32.332 29.577 1.00 27.25 273 PRO D O 1
ATOM 11364 N N . ILE D 1 258 ? 67.731 31.100 31.255 1.00 25.97 274 ILE D N 1
ATOM 11365 C CA . ILE D 1 258 ? 68.638 32.071 31.845 1.00 30.19 274 ILE D CA 1
ATOM 11366 C C . ILE D 1 258 ? 70.084 31.603 31.796 1.00 34.51 274 ILE D C 1
ATOM 11367 O O . ILE D 1 258 ? 70.999 32.337 32.102 1.00 35.10 274 ILE D O 1
ATOM 11372 N N . GLU D 1 259 ? 70.308 30.346 31.454 1.00 25.51 275 GLU D N 1
ATOM 11373 C CA . GLU D 1 259 ? 71.711 29.863 31.414 1.00 24.76 275 GLU D CA 1
ATOM 11374 C C . GLU D 1 259 ? 71.763 28.606 30.509 1.00 30.39 275 GLU D C 1
ATOM 11375 O O . GLU D 1 259 ? 70.819 27.795 30.494 1.00 29.79 275 GLU D O 1
ATOM 11381 N N . THR D 1 260 ? 72.803 28.494 29.711 1.00 27.44 276 THR D N 1
ATOM 11382 C CA . THR D 1 260 ? 72.994 27.341 28.871 1.00 31.51 276 THR D CA 1
ATOM 11383 C C . THR D 1 260 ? 74.384 26.761 29.082 1.00 32.62 276 THR D C 1
ATOM 11384 O O . THR D 1 260 ? 75.397 27.496 29.214 1.00 32.97 276 THR D O 1
ATOM 11388 N N . LEU D 1 261 ? 74.417 25.446 29.152 1.00 29.19 277 LEU D N 1
ATOM 11389 C CA . LEU D 1 261 ? 75.660 24.695 29.338 1.00 28.40 277 LEU D CA 1
ATOM 11390 C C . LEU D 1 261 ? 75.811 23.743 28.145 1.00 38.39 277 LEU D C 1
ATOM 11391 O O . LEU D 1 261 ? 74.897 22.993 27.831 1.00 32.90 277 LEU D O 1
ATOM 11396 N N . TRP D 1 262 ? 76.934 23.808 27.455 1.00 26.19 278 TRP D N 1
ATOM 11397 C CA . TRP D 1 262 ? 77.205 22.952 26.316 1.00 30.99 278 TRP D CA 1
ATOM 11398 C C . TRP D 1 262 ? 78.535 22.181 26.402 1.00 34.57 278 TRP D C 1
ATOM 11399 O O . TRP D 1 262 ? 79.551 22.730 26.815 1.00 35.83 278 TRP D O 1
ATOM 11410 N N . ASN D 1 263 ? 78.497 20.889 26.058 1.00 34.38 279 ASN D N 1
ATOM 11411 C CA . ASN D 1 263 ? 79.708 20.111 25.837 1.00 35.22 279 ASN D CA 1
ATOM 11412 C C . ASN D 1 263 ? 80.065 20.318 24.357 1.00 40.72 279 ASN D C 1
ATOM 11413 O O . ASN D 1 263 ? 79.499 19.696 23.452 1.00 34.83 279 ASN D O 1
ATOM 11418 N N . LEU D 1 264 ? 81.001 21.217 24.083 1.00 34.79 280 LEU D N 1
ATOM 11419 C CA . LEU D 1 264 ? 81.291 21.556 22.730 1.00 34.35 280 LEU D CA 1
ATOM 11420 C C . LEU D 1 264 ? 82.280 20.633 21.957 1.00 30.60 280 LEU D C 1
ATOM 11421 O O . LEU D 1 264 ? 82.321 20.710 20.742 1.00 35.92 280 LEU D O 1
ATOM 11426 N N . GLY D 1 265 ? 83.081 19.839 22.630 1.00 38.06 281 GLY D N 1
ATOM 11427 C CA . GLY D 1 265 ? 84.166 19.108 21.958 1.00 38.07 281 GLY D CA 1
ATOM 11428 C C . GLY D 1 265 ? 85.242 20.094 21.524 1.00 41.09 281 GLY D C 1
ATOM 11429 O O . GLY D 1 265 ? 85.349 21.165 22.099 1.00 46.83 281 GLY D O 1
ATOM 11430 N N . ASP D 1 266 ? 85.991 19.816 20.460 1.00 53.84 282 ASP D N 1
ATOM 11431 C CA . ASP D 1 266 ? 87.140 20.689 20.122 1.00 55.74 282 ASP D CA 1
ATOM 11432 C C . ASP D 1 266 ? 87.016 21.465 18.825 1.00 47.82 282 ASP D C 1
ATOM 11433 O O . ASP D 1 266 ? 87.917 22.171 18.408 1.00 45.83 282 ASP D O 1
ATOM 11438 N N . GLN D 1 267 ? 85.901 21.336 18.156 1.00 55.45 283 GLN D N 1
ATOM 11439 C CA . GLN D 1 267 ? 85.774 21.997 16.873 1.00 60.47 283 GLN D CA 1
ATOM 11440 C C . GLN D 1 267 ? 86.108 23.497 16.863 1.00 55.15 283 GLN D C 1
ATOM 11441 O O . GLN D 1 267 ? 86.848 23.974 15.987 1.00 49.41 283 GLN D O 1
ATOM 11447 N N . GLU D 1 268 ? 85.522 24.245 17.794 1.00 50.26 284 GLU D N 1
ATOM 11448 C CA . GLU D 1 268 ? 85.679 25.705 17.781 1.00 50.38 284 GLU D CA 1
ATOM 11449 C C . GLU D 1 268 ? 87.133 26.049 18.057 1.00 39.31 284 GLU D C 1
ATOM 11450 O O . GLU D 1 268 ? 87.646 27.022 17.509 1.00 49.01 284 GLU D O 1
ATOM 11456 N N . LEU D 1 269 ? 87.766 25.229 18.910 1.00 34.93 285 LEU D N 1
ATOM 11457 C CA . LEU D 1 269 ? 89.164 25.406 19.264 1.00 42.16 285 LEU D CA 1
ATOM 11458 C C . LEU D 1 269 ? 90.067 25.216 18.061 1.00 46.38 285 LEU D C 1
ATOM 11459 O O . LEU D 1 269 ? 90.925 26.051 17.786 1.00 41.44 285 LEU D O 1
ATOM 11464 N N . LEU D 1 270 ? 89.863 24.132 17.321 1.00 38.71 286 LEU D N 1
ATOM 11465 C CA . LEU D 1 270 ? 90.650 23.867 16.123 1.00 47.47 286 LEU D CA 1
ATOM 11466 C C . LEU D 1 270 ? 90.430 24.976 15.098 1.00 47.25 286 LEU D C 1
ATOM 11467 O O . LEU D 1 270 ? 91.366 25.383 14.390 1.00 52.25 286 LEU D O 1
ATOM 11472 N N . HIS D 1 271 ? 89.200 25.476 15.024 1.00 47.35 287 HIS D N 1
ATOM 11473 C CA . HIS D 1 271 ? 88.890 26.553 14.112 1.00 49.73 287 HIS D CA 1
ATOM 11474 C C . HIS D 1 271 ? 89.642 27.811 14.497 1.00 43.90 287 HIS D C 1
ATOM 11475 O O . HIS D 1 271 ? 90.049 28.610 13.658 1.00 51.31 287 HIS D O 1
ATOM 11482 N N . THR D 1 272 ? 89.837 27.984 15.792 1.00 43.08 288 THR D N 1
ATOM 11483 C CA . THR D 1 272 ? 90.523 29.158 16.260 1.00 40.62 288 THR D CA 1
ATOM 11484 C C . THR D 1 272 ? 92.032 29.035 16.017 1.00 47.53 288 THR D C 1
ATOM 11485 O O . THR D 1 272 ? 92.719 30.026 15.780 1.00 40.62 288 THR D O 1
ATOM 11489 N N . TYR D 1 273 ? 92.572 27.820 16.088 1.00 40.34 289 TYR D N 1
ATOM 11490 C CA . TYR D 1 273 ? 93.998 27.638 15.903 1.00 41.45 289 TYR D CA 1
ATOM 11491 C C . TYR D 1 273 ? 94.274 26.625 14.787 1.00 49.68 289 TYR D C 1
ATOM 11492 O O . TYR D 1 273 ? 94.631 25.470 15.042 1.00 49.01 289 TYR D O 1
ATOM 11501 N N . PRO D 1 274 ? 94.090 27.046 13.525 1.00 47.97 290 PRO D N 1
ATOM 11502 C CA . PRO D 1 274 ? 94.331 26.145 12.397 1.00 54.22 290 PRO D CA 1
ATOM 11503 C C . PRO D 1 274 ? 95.778 25.673 12.368 1.00 49.99 290 PRO D C 1
ATOM 11504 O O . PRO D 1 274 ? 96.659 26.316 12.938 1.00 41.97 290 PRO D O 1
ATOM 11508 N N . GLY D 1 275 ? 96.019 24.526 11.741 1.00 54.14 291 GLY D N 1
ATOM 11509 C CA . GLY D 1 275 ? 97.362 23.981 11.669 1.00 47.58 291 GLY D CA 1
ATOM 11510 C C . GLY D 1 275 ? 97.617 22.978 12.762 1.00 54.30 291 GLY D C 1
ATOM 11511 O O . GLY D 1 275 ? 96.684 22.523 13.444 1.00 53.26 291 GLY D O 1
ATOM 11512 N N . ASN D 1 276 ? 98.895 22.635 12.902 1.00 56.82 292 ASN D N 1
ATOM 11513 C CA . ASN D 1 276 ? 99.405 21.685 13.889 1.00 52.93 292 ASN D CA 1
ATOM 11514 C C . ASN D 1 276 ? 99.035 22.084 15.325 1.00 50.67 292 ASN D C 1
ATOM 11515 O O . ASN D 1 276 ? 99.210 23.207 15.740 1.00 48.36 292 ASN D O 1
ATOM 11520 N N . VAL D 1 277 ? 98.517 21.135 16.084 1.00 45.48 293 VAL D N 1
ATOM 11521 C CA . VAL D 1 277 ? 97.955 21.441 17.360 1.00 43.40 293 VAL D CA 1
ATOM 11522 C C . VAL D 1 277 ? 98.961 21.304 18.482 1.00 44.01 293 VAL D C 1
ATOM 11523 O O . VAL D 1 277 ? 98.593 21.401 19.644 1.00 39.22 293 VAL D O 1
ATOM 11527 N N . SER D 1 278 ? 100.235 21.116 18.163 1.00 40.00 294 SER D N 1
ATOM 11528 C CA . SER D 1 278 ? 101.223 21.018 19.226 1.00 41.66 294 SER D CA 1
ATOM 11529 C C . SER D 1 278 ? 101.079 22.174 20.231 1.00 38.22 294 SER D C 1
ATOM 11530 O O . SER D 1 278 ? 101.124 21.975 21.453 1.00 45.16 294 SER D O 1
ATOM 11533 N N . THR D 1 279 ? 100.897 23.376 19.728 1.00 40.65 295 THR D N 1
ATOM 11534 C CA . THR D 1 279 ? 100.816 24.517 20.644 1.00 49.12 295 THR D CA 1
ATOM 11535 C C . THR D 1 279 ? 99.555 24.574 21.498 1.00 47.91 295 THR D C 1
ATOM 11536 O O . THR D 1 279 ? 99.616 25.088 22.590 1.00 51.97 295 THR D O 1
ATOM 11540 N N . ILE D 1 280 ? 98.428 24.022 21.038 1.00 37.84 296 ILE D N 1
ATOM 11541 C CA . ILE D 1 280 ? 97.219 24.001 21.867 1.00 38.64 296 ILE D CA 1
ATOM 11542 C C . ILE D 1 280 ? 97.017 22.726 22.696 1.00 41.60 296 ILE D C 1
ATOM 11543 O O . ILE D 1 280 ? 96.033 22.573 23.410 1.00 38.92 296 ILE D O 1
ATOM 11548 N N . GLN D 1 281 ? 97.922 21.779 22.615 1.00 37.91 297 GLN D N 1
ATOM 11549 C CA . GLN D 1 281 ? 97.753 20.579 23.441 1.00 32.60 297 GLN D CA 1
ATOM 11550 C C . GLN D 1 281 ? 98.075 20.814 24.884 1.00 36.30 297 GLN D C 1
ATOM 11551 O O . GLN D 1 281 ? 99.068 21.423 25.212 1.00 44.45 297 GLN D O 1
ATOM 11557 N N . GLY D 1 282 ? 97.225 20.297 25.747 1.00 35.78 298 GLY D N 1
ATOM 11558 C CA . GLY D 1 282 ? 97.459 20.355 27.165 1.00 40.68 298 GLY D CA 1
ATOM 11559 C C . GLY D 1 282 ? 97.735 18.986 27.741 1.00 39.09 298 GLY D C 1
ATOM 11560 O O . GLY D 1 282 ? 97.630 17.970 27.039 1.00 38.71 298 GLY D O 1
ATOM 11561 N N . ARG D 1 283 ? 98.082 18.952 29.018 1.00 36.60 299 ARG D N 1
ATOM 11562 C CA . ARG D 1 283 ? 98.384 17.712 29.690 1.00 45.90 299 ARG D CA 1
ATOM 11563 C C . ARG D 1 283 ? 97.224 17.114 30.459 1.00 48.94 299 ARG D C 1
ATOM 11564 O O . ARG D 1 283 ? 96.562 17.755 31.262 1.00 53.57 299 ARG D O 1
ATOM 11572 N N . ASP D 1 284 ? 97.029 15.834 30.216 1.00 53.62 300 ASP D N 1
ATOM 11573 C CA . ASP D 1 284 ? 96.099 15.039 30.964 1.00 55.75 300 ASP D CA 1
ATOM 11574 C C . ASP D 1 284 ? 96.979 13.958 31.510 1.00 50.95 300 ASP D C 1
ATOM 11575 O O . ASP D 1 284 ? 97.189 12.930 30.823 1.00 47.94 300 ASP D O 1
ATOM 11580 N N . GLY D 1 285 ? 97.491 14.151 32.728 1.00 59.19 301 GLY D N 1
ATOM 11581 C CA . GLY D 1 285 ? 98.444 13.210 33.303 1.00 60.60 301 GLY D CA 1
ATOM 11582 C C . GLY D 1 285 ? 99.756 13.460 32.585 1.00 59.55 301 GLY D C 1
ATOM 11583 O O . GLY D 1 285 ? 100.468 14.441 32.873 1.00 68.86 301 GLY D O 1
ATOM 11584 N N . ARG D 1 286 ? 100.033 12.582 31.615 1.00 58.45 302 ARG D N 1
ATOM 11585 C CA . ARG D 1 286 ? 101.221 12.673 30.772 1.00 62.01 302 ARG D CA 1
ATOM 11586 C C . ARG D 1 286 ? 100.907 12.679 29.256 1.00 60.49 302 ARG D C 1
ATOM 11587 O O . ARG D 1 286 ? 101.789 12.910 28.432 1.00 58.35 302 ARG D O 1
ATOM 11595 N N . LYS D 1 287 ? 99.662 12.429 28.878 1.00 52.83 303 LYS D N 1
ATOM 11596 C CA . LYS D 1 287 ? 99.317 12.473 27.458 1.00 43.46 303 LYS D CA 1
ATOM 11597 C C . LYS D 1 287 ? 99.104 13.923 27.021 1.00 48.69 303 LYS D C 1
ATOM 11598 O O . LYS D 1 287 ? 98.661 14.739 27.795 1.00 46.38 303 LYS D O 1
ATOM 11604 N N . ASN D 1 288 ? 99.522 14.256 25.812 1.00 41.92 304 ASN D N 1
ATOM 11605 C CA . ASN D 1 288 ? 99.258 15.553 25.226 1.00 48.22 304 ASN D CA 1
ATOM 11606 C C . ASN D 1 288 ? 97.990 15.516 24.390 1.00 45.02 304 ASN D C 1
ATOM 11607 O O . ASN D 1 288 ? 97.923 14.791 23.419 1.00 47.24 304 ASN D O 1
ATOM 11612 N N . VAL D 1 289 ? 96.989 16.306 24.756 1.00 34.54 305 VAL D N 1
ATOM 11613 C CA . VAL D 1 289 ? 95.710 16.314 24.071 1.00 34.42 305 VAL D CA 1
ATOM 11614 C C . VAL D 1 289 ? 95.114 17.675 23.829 1.00 41.49 305 VAL D C 1
ATOM 11615 O O . VAL D 1 289 ? 95.297 18.626 24.616 1.00 32.55 305 VAL D O 1
ATOM 11619 N N . VAL D 1 290 ? 94.346 17.749 22.761 1.00 34.67 306 VAL D N 1
ATOM 11620 C CA . VAL D 1 290 ? 93.548 18.922 22.530 1.00 38.44 306 VAL D CA 1
ATOM 11621 C C . VAL D 1 290 ? 92.363 18.767 23.489 1.00 44.37 306 VAL D C 1
ATOM 11622 O O . VAL D 1 290 ? 91.715 17.732 23.523 1.00 40.78 306 VAL D O 1
ATOM 11626 N N . PRO D 1 291 ? 92.114 19.756 24.337 1.00 40.86 307 PRO D N 1
ATOM 11627 C CA . PRO D 1 291 ? 91.037 19.597 25.313 1.00 37.95 307 PRO D CA 1
ATOM 11628 C C . PRO D 1 291 ? 89.666 19.697 24.671 1.00 29.55 307 PRO D C 1
ATOM 11629 O O . PRO D 1 291 ? 89.480 20.271 23.617 1.00 36.36 307 PRO D O 1
ATOM 11633 N N . CYS D 1 292 ? 88.699 19.123 25.349 1.00 36.11 308 CYS D N 1
ATOM 11634 C CA . CYS D 1 292 ? 87.331 19.284 24.969 1.00 37.36 308 CYS D CA 1
ATOM 11635 C C . CYS D 1 292 ? 86.928 20.594 25.715 1.00 39.35 308 CYS D C 1
ATOM 11636 O O . CYS D 1 292 ? 87.460 20.928 26.821 1.00 36.88 308 CYS D O 1
ATOM 11639 N N . VAL D 1 293 ? 86.033 21.327 25.102 1.00 32.67 309 VAL D N 1
ATOM 11640 C CA . VAL D 1 293 ? 85.567 22.594 25.719 1.00 35.75 309 VAL D CA 1
ATOM 11641 C C . VAL D 1 293 ? 84.100 22.561 26.163 1.00 31.00 309 VAL D C 1
ATOM 11642 O O . VAL D 1 293 ? 83.214 22.123 25.407 1.00 32.43 309 VAL D O 1
ATOM 11646 N N . LEU D 1 294 ? 83.840 22.955 27.416 1.00 29.23 310 LEU D N 1
ATOM 11647 C CA . LEU D 1 294 ? 82.476 23.177 27.850 1.00 30.20 310 LEU D CA 1
ATOM 11648 C C . LEU D 1 294 ? 82.233 24.677 27.970 1.00 36.39 310 LEU D C 1
ATOM 11649 O O . LEU D 1 294 ? 83.105 25.422 28.465 1.00 31.41 310 LEU D O 1
ATOM 11654 N N . SER D 1 295 ? 81.064 25.110 27.537 1.00 29.47 311 SER D N 1
ATOM 11655 C CA . SER D 1 295 ? 80.638 26.501 27.698 1.00 33.45 311 SER D CA 1
ATOM 11656 C C . SER D 1 295 ? 79.470 26.595 28.672 1.00 36.93 311 SER D C 1
ATOM 11657 O O . SER D 1 295 ? 78.403 25.953 28.483 1.00 34.49 311 SER D O 1
ATOM 11660 N N . VAL D 1 296 ? 79.627 27.434 29.685 1.00 28.70 312 VAL D N 1
ATOM 11661 C CA . VAL D 1 296 ? 78.590 27.674 30.693 1.00 27.38 312 VAL D CA 1
ATOM 11662 C C . VAL D 1 296 ? 78.289 29.205 30.539 1.00 40.65 312 VAL D C 1
ATOM 11663 O O . VAL D 1 296 ? 79.146 30.037 30.823 1.00 36.26 312 VAL D O 1
ATOM 11667 N N . SER D 1 297 ? 77.082 29.564 30.108 1.00 29.89 313 SER D N 1
ATOM 11668 C CA . SER D 1 297 ? 76.713 30.954 29.775 1.00 34.67 313 SER D CA 1
ATOM 11669 C C . SER D 1 297 ? 75.367 31.423 30.381 1.00 40.60 313 SER D C 1
ATOM 11670 O O . SER D 1 297 ? 74.326 30.897 30.054 1.00 35.06 313 SER D O 1
ATOM 11673 N N . GLY D 1 298 ? 75.414 32.408 31.277 1.00 31.65 314 GLY D N 1
ATOM 11674 C CA . GLY D 1 298 ? 74.237 32.888 31.967 1.00 36.69 314 GLY D CA 1
ATOM 11675 C C . GLY D 1 298 ? 73.890 34.317 31.564 1.00 35.06 314 GLY D C 1
ATOM 11676 O O . GLY D 1 298 ? 74.753 35.100 31.211 1.00 30.85 314 GLY D O 1
ATOM 11677 N N . ASP D 1 299 ? 72.597 34.596 31.576 1.00 30.52 315 ASP D N 1
ATOM 11678 C CA . ASP D 1 299 ? 72.104 35.918 31.201 1.00 26.75 315 ASP D CA 1
ATOM 11679 C C . ASP D 1 299 ? 71.895 36.713 32.468 1.00 29.81 315 ASP D C 1
ATOM 11680 O O . ASP D 1 299 ? 70.912 36.575 33.178 1.00 28.18 315 ASP D O 1
ATOM 11685 N N . VAL D 1 300 ? 72.822 37.604 32.735 1.00 27.60 316 VAL D N 1
ATOM 11686 C CA . VAL D 1 300 ? 72.779 38.282 33.982 1.00 24.04 316 VAL D CA 1
ATOM 11687 C C . VAL D 1 300 ? 71.607 39.261 34.069 1.00 25.42 316 VAL D C 1
ATOM 11688 O O . VAL D 1 300 ? 71.098 39.523 35.109 1.00 28.31 316 VAL D O 1
ATOM 11692 N N . ASP D 1 301 ? 71.188 39.794 32.936 1.00 29.27 317 ASP D N 1
ATOM 11693 C CA . ASP D 1 301 ? 70.122 40.816 32.928 1.00 29.90 317 ASP D CA 1
ATOM 11694 C C . ASP D 1 301 ? 68.817 40.097 33.163 1.00 33.17 317 ASP D C 1
ATOM 11695 O O . ASP D 1 301 ? 68.002 40.522 33.939 1.00 26.62 317 ASP D O 1
ATOM 11700 N N . LEU D 1 302 ? 68.621 38.960 32.482 1.00 26.75 318 LEU D N 1
ATOM 11701 C CA . LEU D 1 302 ? 67.384 38.193 32.646 1.00 26.14 318 LEU D CA 1
ATOM 11702 C C . LEU D 1 302 ? 67.355 37.630 34.057 1.00 22.25 318 LEU D C 1
ATOM 11703 O O . LEU D 1 302 ? 66.325 37.539 34.708 1.00 26.03 318 LEU D O 1
ATOM 11708 N N . GLY D 1 303 ? 68.525 37.296 34.578 1.00 24.93 319 GLY D N 1
ATOM 11709 C CA . GLY D 1 303 ? 68.600 36.822 35.935 1.00 26.28 319 GLY D CA 1
ATOM 11710 C C . GLY D 1 303 ? 68.231 37.925 36.933 1.00 27.57 319 GLY D C 1
ATOM 11711 O O . GLY D 1 303 ? 67.601 37.703 37.939 1.00 24.90 319 GLY D O 1
ATOM 11712 N N . THR D 1 304 ? 68.621 39.139 36.644 1.00 27.19 320 THR D N 1
ATOM 11713 C CA . THR D 1 304 ? 68.218 40.252 37.498 1.00 25.48 320 THR D CA 1
ATOM 11714 C C . THR D 1 304 ? 66.688 40.396 37.540 1.00 24.07 320 THR D C 1
ATOM 11715 O O . THR D 1 304 ? 66.089 40.494 38.584 1.00 24.65 320 THR D O 1
ATOM 11719 N N . LEU D 1 305 ? 66.078 40.358 36.385 1.00 24.31 321 LEU D N 1
ATOM 11720 C CA . LEU D 1 305 ? 64.647 40.414 36.311 1.00 27.63 321 LEU D CA 1
ATOM 11721 C C . LEU D 1 305 ? 63.976 39.235 37.057 1.00 23.49 321 LEU D C 1
ATOM 11722 O O . LEU D 1 305 ? 62.942 39.402 37.739 1.00 26.01 321 LEU D O 1
ATOM 11727 N N . ALA D 1 306 ? 64.593 38.061 36.956 1.00 25.13 322 ALA D N 1
ATOM 11728 C CA . ALA D 1 306 ? 64.047 36.903 37.639 1.00 23.76 322 ALA D CA 1
ATOM 11729 C C . ALA D 1 306 ? 64.024 37.158 39.137 1.00 22.79 322 ALA D C 1
ATOM 11730 O O . ALA D 1 306 ? 63.046 36.844 39.797 1.00 24.99 322 ALA D O 1
ATOM 11732 N N . TYR D 1 307 ? 65.099 37.709 39.701 1.00 22.40 323 TYR D N 1
ATOM 11733 C CA . TYR D 1 307 ? 65.094 37.949 41.117 1.00 20.60 323 TYR D CA 1
ATOM 11734 C C . TYR D 1 307 ? 64.075 39.006 41.555 1.00 23.17 323 TYR D C 1
ATOM 11735 O O . TYR D 1 307 ? 63.499 38.906 42.619 1.00 25.32 323 TYR D O 1
ATOM 11744 N N . LEU D 1 308 ? 63.868 40.011 40.731 1.00 25.58 324 LEU D N 1
ATOM 11745 C CA . LEU D 1 308 ? 62.835 40.980 41.022 1.00 24.27 324 LEU D CA 1
ATOM 11746 C C . LEU D 1 308 ? 61.463 40.271 41.106 1.00 19.84 324 LEU D C 1
ATOM 11747 O O . LEU D 1 308 ? 60.719 40.431 42.071 1.00 26.09 324 LEU D O 1
ATOM 11752 N N . TYR D 1 309 ? 61.154 39.468 40.105 1.00 22.84 325 TYR D N 1
ATOM 11753 C CA . TYR D 1 309 ? 59.854 38.755 40.100 1.00 24.43 325 TYR D CA 1
ATOM 11754 C C . TYR D 1 309 ? 59.774 37.837 41.288 1.00 26.78 325 TYR D C 1
ATOM 11755 O O . TYR D 1 309 ? 58.784 37.793 42.011 1.00 26.15 325 TYR D O 1
ATOM 11764 N N . ASP D 1 310 ? 60.867 37.149 41.544 1.00 29.39 326 ASP D N 1
ATOM 11765 C CA . ASP D 1 310 ? 60.946 36.191 42.659 1.00 24.92 326 ASP D CA 1
ATOM 11766 C C . ASP D 1 310 ? 60.785 36.848 44.022 1.00 33.35 326 ASP D C 1
ATOM 11767 O O . ASP D 1 310 ? 60.273 36.255 44.966 1.00 27.06 326 ASP D O 1
ATOM 11772 N N . SER D 1 311 ? 61.200 38.101 44.138 1.00 27.72 327 SER D N 1
ATOM 11773 C CA . SER D 1 311 ? 61.188 38.775 45.423 1.00 23.86 327 SER D CA 1
ATOM 11774 C C . SER D 1 311 ? 59.842 39.349 45.851 1.00 24.52 327 SER D C 1
ATOM 11775 O O . SER D 1 311 ? 59.701 39.790 46.995 1.00 26.46 327 SER D O 1
ATOM 11778 N N . PHE D 1 312 ? 58.940 39.451 44.891 1.00 25.39 328 PHE D N 1
ATOM 11779 C CA . PHE D 1 312 ? 57.713 40.227 45.038 1.00 27.47 328 PHE D CA 1
ATOM 11780 C C . PHE D 1 312 ? 56.729 39.564 45.979 1.00 36.61 328 PHE D C 1
ATOM 11781 O O . PHE D 1 312 ? 56.406 38.405 45.828 1.00 30.72 328 PHE D O 1
ATOM 11789 N N . GLN D 1 313 ? 56.258 40.312 46.960 1.00 24.45 329 GLN D N 1
ATOM 11790 C CA . GLN D 1 313 ? 55.202 39.797 47.854 1.00 40.34 329 GLN D CA 1
ATOM 11791 C C . GLN D 1 313 ? 54.227 40.936 48.110 1.00 48.91 329 GLN D C 1
ATOM 11792 O O . GLN D 1 313 ? 54.639 42.103 48.123 1.00 46.50 329 GLN D O 1
ATOM 11798 N N . LEU D 1 314 ? 52.952 40.589 48.321 1.00 44.91 330 LEU D N 1
ATOM 11799 C CA . LEU D 1 314 ? 51.854 41.553 48.515 1.00 47.40 330 LEU D CA 1
ATOM 11800 C C . LEU D 1 314 ? 50.915 41.080 49.614 1.00 51.09 330 LEU D C 1
ATOM 11801 O O . LEU D 1 314 ? 50.714 39.907 49.772 1.00 42.19 330 LEU D O 1
ATOM 11806 N N . ALA D 1 315 ? 50.352 41.991 50.393 1.00 52.39 331 ALA D N 1
ATOM 11807 C CA . ALA D 1 315 ? 49.353 41.587 51.366 1.00 60.34 331 ALA D CA 1
ATOM 11808 C C . ALA D 1 315 ? 48.379 42.750 51.539 1.00 63.00 331 ALA D C 1
ATOM 11809 O O . ALA D 1 315 ? 48.774 43.919 51.461 1.00 58.38 331 ALA D O 1
ATOM 11811 N N . GLU D 1 316 ? 47.101 42.424 51.725 1.00 60.36 332 GLU D N 1
ATOM 11812 C CA . GLU D 1 316 ? 46.048 43.435 51.835 1.00 65.82 332 GLU D CA 1
ATOM 11813 C C . GLU D 1 316 ? 45.375 43.402 53.214 1.00 64.40 332 GLU D C 1
ATOM 11814 O O . GLU D 1 316 ? 45.318 42.346 53.853 1.00 52.38 332 GLU D O 1
ATOM 11820 N N . ASN D 1 317 ? 44.936 44.573 53.690 1.00 63.50 333 ASN D N 1
ATOM 11821 C CA . ASN D 1 317 ? 44.175 44.677 54.944 1.00 69.72 333 ASN D CA 1
ATOM 11822 C C . ASN D 1 317 ? 43.023 45.669 54.767 1.00 60.35 333 ASN D C 1
ATOM 11823 O O . ASN D 1 317 ? 43.213 46.760 54.233 1.00 54.76 333 ASN D O 1
ATOM 11828 N N . SER D 1 318 ? 41.840 45.305 55.243 1.00 68.15 334 SER D N 1
ATOM 11829 C CA . SER D 1 318 ? 40.667 46.138 55.030 1.00 71.49 334 SER D CA 1
ATOM 11830 C C . SER D 1 318 ? 40.347 47.013 56.224 1.00 73.93 334 SER D C 1
ATOM 11831 O O . SER D 1 318 ? 39.292 47.626 56.263 1.00 81.92 334 SER D O 1
ATOM 11834 N N . PHE D 1 319 ? 41.289 47.094 57.160 1.00 79.80 335 PHE D N 1
ATOM 11835 C CA . PHE D 1 319 ? 41.229 48.003 58.306 1.00 88.75 335 PHE D CA 1
ATOM 11836 C C . PHE D 1 319 ? 40.785 49.306 57.713 1.00 90.56 335 PHE D C 1
ATOM 11837 O O . PHE D 1 319 ? 39.769 49.910 58.034 1.00 100.00 335 PHE D O 1
ATOM 11845 N N . ALA D 1 320 ? 41.633 49.652 56.773 1.00 95.30 336 ALA D N 1
ATOM 11846 C CA . ALA D 1 320 ? 41.687 50.843 55.986 1.00 97.63 336 ALA D CA 1
ATOM 11847 C C . ALA D 1 320 ? 40.671 51.917 55.973 1.00 96.21 336 ALA D C 1
ATOM 11848 O O . ALA D 1 320 ? 39.458 51.736 55.958 1.00 98.64 336 ALA D O 1
ATOM 11850 N N . ARG D 1 321 ? 41.309 53.056 55.816 1.00 98.89 337 ARG D N 1
ATOM 11851 C CA . ARG D 1 321 ? 40.719 54.320 55.551 1.00 100.00 337 ARG D CA 1
ATOM 11852 C C . ARG D 1 321 ? 41.848 54.984 54.729 1.00 100.00 337 ARG D C 1
ATOM 11853 O O . ARG D 1 321 ? 41.690 55.184 53.530 1.00 100.00 337 ARG D O 1
ATOM 11861 N N . LYS D 1 322 ? 43.012 55.219 55.341 1.00 100.00 338 LYS D N 1
ATOM 11862 C CA . LYS D 1 322 ? 44.151 55.840 54.652 1.00 100.00 338 LYS D CA 1
ATOM 11863 C C . LYS D 1 322 ? 45.374 55.021 54.883 1.00 100.00 338 LYS D C 1
ATOM 11864 O O . LYS D 1 322 ? 46.447 55.522 55.216 1.00 100.00 338 LYS D O 1
ATOM 11870 N N . LYS D 1 323 ? 45.183 53.732 54.751 1.00 100.00 339 LYS D N 1
ATOM 11871 C CA . LYS D 1 323 ? 46.262 52.803 54.861 1.00 100.00 339 LYS D CA 1
ATOM 11872 C C . LYS D 1 323 ? 45.900 51.926 53.675 1.00 100.00 339 LYS D C 1
ATOM 11873 O O . LYS D 1 323 ? 44.951 51.130 53.697 1.00 100.00 339 LYS D O 1
ATOM 11879 N N . SER D 1 324 ? 46.593 52.253 52.589 1.00 100.00 340 SER D N 1
ATOM 11880 C CA . SER D 1 324 ? 46.478 51.636 51.283 1.00 100.00 340 SER D CA 1
ATOM 11881 C C . SER D 1 324 ? 46.139 50.152 51.307 1.00 96.23 340 SER D C 1
ATOM 11882 O O . SER D 1 324 ? 46.893 49.341 51.862 1.00 100.00 340 SER D O 1
ATOM 11885 N N . LEU D 1 325 ? 45.019 49.803 50.674 1.00 84.75 341 LEU D N 1
ATOM 11886 C CA . LEU D 1 325 ? 44.570 48.414 50.604 1.00 80.48 341 LEU D CA 1
ATOM 11887 C C . LEU D 1 325 ? 45.736 47.416 50.515 1.00 71.61 341 LEU D C 1
ATOM 11888 O O . LEU D 1 325 ? 45.800 46.475 51.323 1.00 64.28 341 LEU D O 1
ATOM 11893 N N . GLN D 1 326 ? 46.663 47.665 49.580 1.00 63.07 342 GLN D N 1
ATOM 11894 C CA . GLN D 1 326 ? 47.797 46.776 49.319 1.00 64.30 342 GLN D CA 1
ATOM 11895 C C . GLN D 1 326 ? 49.147 47.358 49.734 1.00 67.32 342 GLN D C 1
ATOM 11896 O O . GLN D 1 326 ? 49.398 48.544 49.546 1.00 73.31 342 GLN D O 1
ATOM 11902 N N . ARG D 1 327 ? 50.002 46.522 50.316 1.00 54.91 343 ARG D N 1
ATOM 11903 C CA . ARG D 1 327 ? 51.388 46.887 50.606 1.00 54.95 343 ARG D CA 1
ATOM 11904 C C . ARG D 1 327 ? 52.223 45.831 49.923 1.00 46.75 343 ARG D C 1
ATOM 11905 O O . ARG D 1 327 ? 52.016 44.649 50.154 1.00 40.37 343 ARG D O 1
ATOM 11913 N N . LYS D 1 328 ? 53.189 46.267 49.154 1.00 37.13 344 LYS D N 1
ATOM 11914 C CA . LYS D 1 328 ? 54.034 45.408 48.355 1.00 31.35 344 LYS D CA 1
ATOM 11915 C C . LYS D 1 328 ? 55.415 45.501 48.941 1.00 36.78 344 LYS D C 1
ATOM 11916 O O . LYS D 1 328 ? 55.786 46.551 49.468 1.00 36.44 344 LYS D O 1
ATOM 11922 N N . VAL D 1 329 ? 56.169 44.410 48.877 1.00 27.34 345 VAL D N 1
ATOM 11923 C CA . VAL D 1 329 ? 57.526 44.339 49.362 1.00 30.58 345 VAL D CA 1
ATOM 11924 C C . VAL D 1 329 ? 58.355 43.547 48.375 1.00 34.97 345 VAL D C 1
ATOM 11925 O O . VAL D 1 329 ? 57.865 42.583 47.805 1.00 31.91 345 VAL D O 1
ATOM 11929 N N . LEU D 1 330 ? 59.581 43.994 48.120 1.00 27.09 346 LEU D N 1
ATOM 11930 C CA . LEU D 1 330 ? 60.571 43.204 47.354 1.00 27.62 346 LEU D CA 1
ATOM 11931 C C . LEU D 1 330 ? 61.506 42.599 48.381 1.00 35.10 346 LEU D C 1
ATOM 11932 O O . LEU D 1 330 ? 62.277 43.299 49.064 1.00 36.74 346 LEU D O 1
ATOM 11937 N N . LYS D 1 331 ? 61.429 41.298 48.520 1.00 28.62 347 LYS D N 1
ATOM 11938 C CA . LYS D 1 331 ? 62.238 40.587 49.504 1.00 30.73 347 LYS D CA 1
ATOM 11939 C C . LYS D 1 331 ? 63.507 40.067 48.839 1.00 33.60 347 LYS D C 1
ATOM 11940 O O . LYS D 1 331 ? 63.722 38.853 48.806 1.00 37.08 347 LYS D O 1
ATOM 11946 N N . LEU D 1 332 ? 64.337 40.948 48.320 1.00 30.68 348 LEU D N 1
ATOM 11947 C CA . LEU D 1 332 ? 65.571 40.531 47.699 1.00 29.98 348 LEU D CA 1
ATOM 11948 C C . LEU D 1 332 ? 66.523 39.999 48.753 1.00 32.55 348 LEU D C 1
ATOM 11949 O O . LEU D 1 332 ? 66.529 40.509 49.878 1.00 31.61 348 LEU D O 1
ATOM 11954 N N . HIS D 1 333 ? 67.312 39.032 48.406 1.00 31.42 349 HIS D N 1
ATOM 11955 C CA . HIS D 1 333 ? 68.302 38.458 49.264 1.00 27.01 349 HIS D CA 1
ATOM 11956 C C . HIS D 1 333 ? 69.274 39.535 49.768 1.00 24.29 349 HIS D C 1
ATOM 11957 O O . HIS D 1 333 ? 69.612 40.462 49.030 1.00 28.53 349 HIS D O 1
ATOM 11964 N N . PRO D 1 334 ? 69.707 39.424 51.039 1.00 30.34 350 PRO D N 1
ATOM 11965 C CA . PRO D 1 334 ? 70.587 40.465 51.639 1.00 29.22 350 PRO D CA 1
ATOM 11966 C C . PRO D 1 334 ? 71.802 40.795 50.828 1.00 31.80 350 PRO D C 1
ATOM 11967 O O . PRO D 1 334 ? 72.184 41.960 50.714 1.00 34.63 350 PRO D O 1
ATOM 11971 N N . CYS D 1 335 ? 72.411 39.789 50.251 1.00 30.00 351 CYS D N 1
ATOM 11972 C CA . CYS D 1 335 ? 73.572 40.026 49.423 1.00 27.52 351 CYS D CA 1
ATOM 11973 C C . CYS D 1 335 ? 73.201 40.726 48.120 1.00 27.32 351 CYS D C 1
ATOM 11974 O O . CYS D 1 335 ? 74.079 41.322 47.484 1.00 35.47 351 CYS D O 1
ATOM 11977 N N . LEU D 1 336 ? 71.945 40.675 47.716 1.00 28.60 352 LEU D N 1
ATOM 11978 C CA . LEU D 1 336 ? 71.598 41.301 46.441 1.00 27.54 352 LEU D CA 1
ATOM 11979 C C . LEU D 1 336 ? 70.972 42.703 46.534 1.00 28.72 352 LEU D C 1
ATOM 11980 O O . LEU D 1 336 ? 71.097 43.523 45.618 1.00 27.44 352 LEU D O 1
ATOM 11985 N N . ALA D 1 337 ? 70.205 42.911 47.579 1.00 28.25 353 ALA D N 1
ATOM 11986 C CA . ALA D 1 337 ? 69.444 44.136 47.766 1.00 28.93 353 ALA D CA 1
ATOM 11987 C C . ALA D 1 337 ? 70.355 45.310 47.583 1.00 26.25 353 ALA D C 1
ATOM 11988 O O . ALA D 1 337 ? 71.424 45.368 48.166 1.00 27.51 353 ALA D O 1
ATOM 11990 N N . PRO D 1 338 ? 69.994 46.260 46.735 1.00 27.94 354 PRO D N 1
ATOM 11991 C CA . PRO D 1 338 ? 70.923 47.342 46.466 1.00 23.79 354 PRO D CA 1
ATOM 11992 C C . PRO D 1 338 ? 71.121 48.320 47.625 1.00 30.95 354 PRO D C 1
ATOM 11993 O O . PRO D 1 338 ? 72.220 48.779 47.804 1.00 30.72 354 PRO D O 1
ATOM 11997 N N . ILE D 1 339 ? 70.117 48.540 48.428 1.00 32.06 355 ILE D N 1
ATOM 11998 C CA . ILE D 1 339 ? 70.218 49.508 49.530 1.00 30.45 355 ILE D CA 1
ATOM 11999 C C . ILE D 1 339 ? 70.003 48.766 50.800 1.00 31.58 355 ILE D C 1
ATOM 12000 O O . ILE D 1 339 ? 68.949 48.206 51.033 1.00 29.39 355 ILE D O 1
ATOM 12005 N N . LYS D 1 340 ? 71.032 48.719 51.631 1.00 27.30 356 LYS D N 1
ATOM 12006 C CA . LYS D 1 340 ? 70.941 47.930 52.856 1.00 32.81 356 LYS D CA 1
ATOM 12007 C C . LYS D 1 340 ? 70.182 48.598 53.990 1.00 27.57 356 LYS D C 1
ATOM 12008 O O . LYS D 1 340 ? 69.434 47.948 54.703 1.00 31.76 356 LYS D O 1
ATOM 12014 N N . VAL D 1 341 ? 70.372 49.889 54.155 1.00 31.44 357 VAL D N 1
ATOM 12015 C CA . VAL D 1 341 ? 69.811 50.606 55.294 1.00 30.10 357 VAL D CA 1
ATOM 12016 C C . VAL D 1 341 ? 69.353 51.953 54.895 1.00 29.92 357 VAL D C 1
ATOM 12017 O O . VAL D 1 341 ? 70.008 52.613 54.087 1.00 29.48 357 VAL D O 1
ATOM 12021 N N . ALA D 1 342 ? 68.221 52.381 55.453 1.00 27.34 358 ALA D N 1
ATOM 12022 C CA . ALA D 1 342 ? 67.747 53.751 55.297 1.00 25.23 358 ALA D CA 1
ATOM 12023 C C . ALA D 1 342 ? 67.848 54.461 56.674 1.00 28.98 358 ALA D C 1
ATOM 12024 O O . ALA D 1 342 ? 67.557 53.864 57.696 1.00 32.22 358 ALA D O 1
ATOM 12026 N N . LEU D 1 343 ? 68.204 55.718 56.647 1.00 27.60 359 LEU D N 1
ATOM 12027 C CA . LEU D 1 343 ? 68.283 56.586 57.846 1.00 30.45 359 LEU D CA 1
ATOM 12028 C C . LEU D 1 343 ? 67.344 57.754 57.733 1.00 27.87 359 LEU D C 1
ATOM 12029 O O . LEU D 1 343 ? 67.375 58.478 56.760 1.00 30.32 359 LEU D O 1
ATOM 12034 N N . ASP D 1 344 ? 66.509 57.945 58.746 1.00 28.82 360 ASP D N 1
ATOM 12035 C CA . ASP D 1 344 ? 65.550 59.022 58.770 1.00 25.11 360 ASP D CA 1
ATOM 12036 C C . ASP D 1 344 ? 65.532 59.763 60.134 1.00 29.50 360 ASP D C 1
ATOM 12037 O O . ASP D 1 344 ? 66.092 59.252 61.100 1.00 30.76 360 ASP D O 1
ATOM 12042 N N . VAL D 1 345 ? 64.981 60.966 60.145 1.00 34.23 361 VAL D N 1
ATOM 12043 C CA . VAL D 1 345 ? 64.890 61.715 61.413 1.00 40.75 361 VAL D CA 1
ATOM 12044 C C . VAL D 1 345 ? 63.447 61.831 61.778 1.00 42.61 361 VAL D C 1
ATOM 12045 O O . VAL D 1 345 ? 62.578 62.110 60.948 1.00 38.27 361 VAL D O 1
ATOM 12049 N N . GLY D 1 346 ? 63.190 61.549 63.035 1.00 47.05 362 GLY D N 1
ATOM 12050 C CA . GLY D 1 346 ? 61.862 61.695 63.526 1.00 52.00 362 GLY D CA 1
ATOM 12051 C C . GLY D 1 346 ? 61.711 63.093 64.097 1.00 51.26 362 GLY D C 1
ATOM 12052 O O . GLY D 1 346 ? 62.256 64.088 63.637 1.00 49.29 362 GLY D O 1
ATOM 12053 N N . LYS D 1 347 ? 60.940 63.114 65.156 1.00 60.23 363 LYS D N 1
ATOM 12054 C CA . LYS D 1 347 ? 60.506 64.312 65.825 1.00 61.38 363 LYS D CA 1
ATOM 12055 C C . LYS D 1 347 ? 61.644 65.028 66.556 1.00 43.59 363 LYS D C 1
ATOM 12056 O O . LYS D 1 347 ? 62.421 64.436 67.322 1.00 52.32 363 LYS D O 1
ATOM 12062 N N . GLY D 1 348 ? 61.793 66.301 66.229 1.00 51.29 364 GLY D N 1
ATOM 12063 C CA . GLY D 1 348 ? 62.759 67.117 66.926 1.00 48.39 364 GLY D CA 1
ATOM 12064 C C . GLY D 1 348 ? 63.581 68.118 66.181 1.00 49.06 364 GLY D C 1
ATOM 12065 O O . GLY D 1 348 ? 63.243 68.619 65.098 1.00 51.24 364 GLY D O 1
ATOM 12066 N N . PRO D 1 349 ? 64.691 68.447 66.815 1.00 47.50 365 PRO D N 1
ATOM 12067 C CA . PRO D 1 349 ? 65.604 69.480 66.333 1.00 50.78 365 PRO D CA 1
ATOM 12068 C C . PRO D 1 349 ? 66.316 69.129 65.003 1.00 54.42 365 PRO D C 1
ATOM 12069 O O . PRO D 1 349 ? 67.323 68.429 65.019 1.00 48.61 365 PRO D O 1
ATOM 12073 N N . THR D 1 350 ? 65.782 69.664 63.905 1.00 55.26 366 THR D N 1
ATOM 12074 C CA . THR D 1 350 ? 66.263 69.447 62.539 1.00 53.48 366 THR D CA 1
ATOM 12075 C C . THR D 1 350 ? 67.717 69.274 62.443 1.00 45.37 366 THR D C 1
ATOM 12076 O O . THR D 1 350 ? 68.222 68.161 62.269 1.00 52.56 366 THR D O 1
ATOM 12080 N N . VAL D 1 351 ? 68.409 70.399 62.514 1.00 48.22 367 VAL D N 1
ATOM 12081 C CA . VAL D 1 351 ? 69.850 70.398 62.339 1.00 51.86 367 VAL D CA 1
ATOM 12082 C C . VAL D 1 351 ? 70.579 69.406 63.234 1.00 44.73 367 VAL D C 1
ATOM 12083 O O . VAL D 1 351 ? 71.428 68.642 62.771 1.00 51.60 367 VAL D O 1
ATOM 12087 N N . GLU D 1 352 ? 70.266 69.382 64.513 1.00 48.56 368 GLU D N 1
ATOM 12088 C CA . GLU D 1 352 ? 70.971 68.448 65.387 1.00 51.52 368 GLU D CA 1
ATOM 12089 C C . GLU D 1 352 ? 70.650 66.973 65.089 1.00 41.93 368 GLU D C 1
ATOM 12090 O O . GLU D 1 352 ? 71.489 66.136 65.253 1.00 36.59 368 GLU D O 1
ATOM 12096 N N . LEU D 1 353 ? 69.437 66.634 64.685 1.00 43.60 369 LEU D N 1
ATOM 12097 C CA . LEU D 1 353 ? 69.194 65.230 64.386 1.00 43.24 369 LEU D CA 1
ATOM 12098 C C . LEU D 1 353 ? 69.887 64.809 63.087 1.00 43.64 369 LEU D C 1
ATOM 12099 O O . LEU D 1 353 ? 70.393 63.710 62.963 1.00 40.64 369 LEU D O 1
ATOM 12104 N N . ARG D 1 354 ? 69.909 65.705 62.127 1.00 50.80 370 ARG D N 1
ATOM 12105 C CA . ARG D 1 354 ? 70.579 65.429 60.877 1.00 45.51 370 ARG D CA 1
ATOM 12106 C C . ARG D 1 354 ? 72.041 65.260 61.059 1.00 47.88 370 ARG D C 1
ATOM 12107 O O . ARG D 1 354 ? 72.645 64.545 60.293 1.00 39.40 370 ARG D O 1
ATOM 12115 N N . GLN D 1 355 ? 72.620 65.941 62.051 1.00 41.10 371 GLN D N 1
ATOM 12116 C CA . GLN D 1 355 ? 74.060 65.854 62.305 1.00 42.64 371 GLN D CA 1
ATOM 12117 C C . GLN D 1 355 ? 74.404 64.463 62.799 1.00 35.81 371 GLN D C 1
ATOM 12118 O O . GLN D 1 355 ? 75.424 63.874 62.427 1.00 45.63 371 GLN D O 1
ATOM 12124 N N . VAL D 1 356 ? 73.526 63.920 63.623 1.00 36.48 372 VAL D N 1
ATOM 12125 C CA . VAL D 1 356 ? 73.693 62.569 64.130 1.00 35.94 372 VAL D CA 1
ATOM 12126 C C . VAL D 1 356 ? 73.515 61.564 63.000 1.00 36.30 372 VAL D C 1
ATOM 12127 O O . VAL D 1 356 ? 74.213 60.547 62.894 1.00 33.70 372 VAL D O 1
ATOM 12131 N N . CYS D 1 357 ? 72.564 61.834 62.139 1.00 33.54 373 CYS D N 1
ATOM 12132 C CA . CYS D 1 357 ? 72.398 60.916 61.004 1.00 37.87 373 CYS D CA 1
ATOM 12133 C C . CYS D 1 357 ? 73.654 60.938 60.117 1.00 27.38 373 CYS D C 1
ATOM 12134 O O . CYS D 1 357 ? 74.110 59.899 59.679 1.00 35.98 373 CYS D O 1
ATOM 12137 N N . GLN D 1 358 ? 74.191 62.120 59.882 1.00 34.13 374 GLN D N 1
ATOM 12138 C CA . GLN D 1 358 ? 75.357 62.270 59.017 1.00 36.90 374 GLN D CA 1
ATOM 12139 C C . GLN D 1 358 ? 76.500 61.456 59.570 1.00 38.37 374 GLN D C 1
ATOM 12140 O O . GLN D 1 358 ? 77.226 60.787 58.833 1.00 38.67 374 GLN D O 1
ATOM 12146 N N . GLY D 1 359 ? 76.656 61.466 60.889 1.00 39.14 375 GLY D N 1
ATOM 12147 C CA . GLY D 1 359 ? 77.665 60.617 61.523 1.00 37.77 375 GLY D CA 1
ATOM 12148 C C . GLY D 1 359 ? 77.445 59.112 61.326 1.00 33.85 375 GLY D C 1
ATOM 12149 O O . GLY D 1 359 ? 78.376 58.324 61.074 1.00 32.60 375 GLY D O 1
ATOM 12150 N N . LEU D 1 360 ? 76.204 58.661 61.454 1.00 34.02 376 LEU D N 1
ATOM 12151 C CA . LEU D 1 360 ? 75.920 57.258 61.243 1.00 33.62 376 LEU D CA 1
ATOM 12152 C C . LEU D 1 360 ? 76.159 56.857 59.746 1.00 29.69 376 LEU D C 1
ATOM 12153 O O . LEU D 1 360 ? 76.671 55.785 59.450 1.00 33.98 376 LEU D O 1
ATOM 12158 N N . LEU D 1 361 ? 75.699 57.716 58.852 1.00 36.72 377 LEU D N 1
ATOM 12159 C CA . LEU D 1 361 ? 75.871 57.548 57.404 1.00 32.26 377 LEU D CA 1
ATOM 12160 C C . LEU D 1 361 ? 77.353 57.333 57.089 1.00 36.80 377 LEU D C 1
ATOM 12161 O O . LEU D 1 361 ? 77.763 56.303 56.544 1.00 33.01 377 LEU D O 1
ATOM 12166 N N . ASN D 1 362 ? 78.186 58.251 57.549 1.00 37.93 378 ASN D N 1
ATOM 12167 C CA . ASN D 1 362 ? 79.627 58.126 57.304 1.00 35.56 378 ASN D CA 1
ATOM 12168 C C . ASN D 1 362 ? 80.197 56.859 57.804 1.00 32.49 378 ASN D C 1
ATOM 12169 O O . ASN D 1 362 ? 80.953 56.201 57.091 1.00 44.57 378 ASN D O 1
ATOM 12174 N N . GLU D 1 363 ? 79.823 56.441 58.999 1.00 38.63 379 GLU D N 1
ATOM 12175 C CA . GLU D 1 363 ? 80.336 55.193 59.532 1.00 34.75 379 GLU D CA 1
ATOM 12176 C C . GLU D 1 363 ? 79.896 53.988 58.694 1.00 41.00 379 GLU D C 1
ATOM 12177 O O . GLU D 1 363 ? 80.662 53.038 58.483 1.00 35.41 379 GLU D O 1
ATOM 12183 N N . LEU D 1 364 ? 78.618 53.963 58.317 1.00 33.79 380 LEU D N 1
ATOM 12184 C CA . LEU D 1 364 ? 78.124 52.846 57.524 1.00 27.93 380 LEU D CA 1
ATOM 12185 C C . LEU D 1 364 ? 78.841 52.788 56.146 1.00 25.08 380 LEU D C 1
ATOM 12186 O O . LEU D 1 364 ? 79.283 51.740 55.711 1.00 34.00 380 LEU D O 1
ATOM 12191 N N . LEU D 1 365 ? 78.900 53.921 55.472 1.00 33.82 381 LEU D N 1
ATOM 12192 C CA . LEU D 1 365 ? 79.539 54.033 54.157 1.00 34.03 381 LEU D CA 1
ATOM 12193 C C . LEU D 1 365 ? 81.013 53.636 54.188 1.00 40.31 381 LEU D C 1
ATOM 12194 O O . LEU D 1 365 ? 81.488 52.933 53.284 1.00 31.57 381 LEU D O 1
ATOM 12199 N N . GLU D 1 366 ? 81.739 54.086 55.212 1.00 37.49 382 GLU D N 1
ATOM 12200 C CA . GLU D 1 366 ? 83.159 53.742 55.332 1.00 47.98 382 GLU D CA 1
ATOM 12201 C C . GLU D 1 366 ? 83.307 52.252 55.540 1.00 45.38 382 GLU D C 1
ATOM 12202 O O . GLU D 1 366 ? 84.330 51.657 55.200 1.00 48.48 382 GLU D O 1
ATOM 12208 N N . ASN D 1 367 ? 82.251 51.632 56.026 1.00 40.84 383 ASN D N 1
ATOM 12209 C CA . ASN D 1 367 ? 82.233 50.189 56.159 1.00 37.22 383 ASN D CA 1
ATOM 12210 C C . ASN D 1 367 ? 81.623 49.517 54.918 1.00 41.13 383 ASN D C 1
ATOM 12211 O O . ASN D 1 367 ? 81.298 48.350 54.910 1.00 38.35 383 ASN D O 1
ATOM 12216 N N . GLY D 1 368 ? 81.417 50.273 53.873 1.00 37.59 384 GLY D N 1
ATOM 12217 C CA . GLY D 1 368 ? 80.940 49.668 52.643 1.00 44.23 384 GLY D CA 1
ATOM 12218 C C . GLY D 1 368 ? 79.482 49.243 52.679 1.00 47.51 384 GLY D C 1
ATOM 12219 O O . GLY D 1 368 ? 79.081 48.350 51.949 1.00 42.32 384 GLY D O 1
ATOM 12220 N N . ILE D 1 369 ? 78.672 49.877 53.524 1.00 36.86 385 ILE D N 1
ATOM 12221 C CA . ILE D 1 369 ? 77.262 49.491 53.628 1.00 37.70 385 ILE D CA 1
ATOM 12222 C C . ILE D 1 369 ? 76.468 50.558 52.934 1.00 36.72 385 ILE D C 1
ATOM 12223 O O . ILE D 1 369 ? 76.604 51.720 53.261 1.00 34.50 385 ILE D O 1
ATOM 12228 N N . SER D 1 370 ? 75.669 50.189 51.949 1.00 28.93 386 SER D N 1
ATOM 12229 C CA . SER D 1 370 ? 74.941 51.192 51.177 1.00 29.11 386 SER D CA 1
ATOM 12230 C C . SER D 1 370 ? 73.793 51.786 52.022 1.00 30.19 386 SER D C 1
ATOM 12231 O O . SER D 1 370 ? 73.091 51.068 52.730 1.00 32.39 386 SER D O 1
ATOM 12234 N N . VAL D 1 371 ? 73.615 53.085 51.983 1.00 31.05 387 VAL D N 1
ATOM 12235 C CA . VAL D 1 371 ? 72.649 53.736 52.887 1.00 30.56 387 VAL D CA 1
ATOM 12236 C C . VAL D 1 371 ? 71.830 54.754 52.121 1.00 28.18 387 VAL D C 1
ATOM 12237 O O . VAL D 1 371 ? 72.336 55.430 51.247 1.00 34.40 387 VAL D O 1
ATOM 12241 N N . TRP D 1 372 ? 70.536 54.763 52.374 1.00 28.49 388 TRP D N 1
ATOM 12242 C CA . TRP D 1 372 ? 69.661 55.771 51.822 1.00 29.11 388 TRP D CA 1
ATOM 12243 C C . TRP D 1 372 ? 69.529 56.927 52.852 1.00 28.89 388 TRP D C 1
ATOM 12244 O O . TRP D 1 372 ? 68.996 56.710 53.938 1.00 29.00 388 TRP D O 1
ATOM 12255 N N . PRO D 1 373 ? 69.943 58.125 52.510 1.00 27.77 389 PRO D N 1
ATOM 12256 C CA . PRO D 1 373 ? 69.888 59.269 53.463 1.00 31.34 389 PRO D CA 1
ATOM 12257 C C . PRO D 1 373 ? 68.560 60.020 53.440 1.00 27.37 389 PRO D C 1
ATOM 12258 O O . PRO D 1 373 ? 68.439 61.147 52.956 1.00 33.84 389 PRO D O 1
ATOM 12262 N N . GLY D 1 374 ? 67.526 59.322 53.920 1.00 25.47 390 GLY D N 1
ATOM 12263 C CA . GLY D 1 374 ? 66.166 59.788 53.919 1.00 31.27 390 GLY D CA 1
ATOM 12264 C C . GLY D 1 374 ? 66.107 61.098 54.702 1.00 27.76 390 GLY D C 1
ATOM 12265 O O . GLY D 1 374 ? 65.342 61.987 54.370 1.00 31.28 390 GLY D O 1
ATOM 12266 N N . TYR D 1 375 ? 66.959 61.212 55.709 1.00 28.91 391 TYR D N 1
ATOM 12267 C CA . TYR D 1 375 ? 66.967 62.444 56.557 1.00 35.15 391 TYR D CA 1
ATOM 12268 C C . TYR D 1 375 ? 67.240 63.723 55.791 1.00 37.63 391 TYR D C 1
ATOM 12269 O O . TYR D 1 375 ? 66.881 64.820 56.252 1.00 35.72 391 TYR D O 1
ATOM 12278 N N . SER D 1 376 ? 67.891 63.597 54.641 1.00 34.83 392 SER D N 1
ATOM 12279 C CA . SER D 1 376 ? 68.225 64.714 53.764 1.00 34.53 392 SER D CA 1
ATOM 12280 C C . SER D 1 376 ? 67.030 65.311 53.083 1.00 38.00 392 SER D C 1
ATOM 12281 O O . SER D 1 376 ? 67.081 66.430 52.560 1.00 39.07 392 SER D O 1
ATOM 12284 N N . GLU D 1 377 ? 65.940 64.587 53.038 1.00 35.32 393 GLU D N 1
ATOM 12285 C CA . GLU D 1 377 ? 64.771 65.107 52.335 1.00 41.32 393 GLU D CA 1
ATOM 12286 C C . GLU D 1 377 ? 64.093 66.202 53.145 1.00 44.94 393 GLU D C 1
ATOM 12287 O O . GLU D 1 377 ? 63.955 66.087 54.340 1.00 36.31 393 GLU D O 1
ATOM 12293 N N . THR D 1 378 ? 63.656 67.260 52.495 1.00 48.73 394 THR D N 1
ATOM 12294 C CA . THR D 1 378 ? 62.991 68.324 53.230 1.00 57.74 394 THR D CA 1
ATOM 12295 C C . THR D 1 378 ? 61.495 68.086 53.201 1.00 59.03 394 THR D C 1
ATOM 12296 O O . THR D 1 378 ? 60.750 68.688 53.984 1.00 64.85 394 THR D O 1
ATOM 12300 N N . VAL D 1 379 ? 61.069 67.210 52.302 1.00 58.80 395 VAL D N 1
ATOM 12301 C CA . VAL D 1 379 ? 59.667 66.858 52.168 1.00 62.42 395 VAL D CA 1
ATOM 12302 C C . VAL D 1 379 ? 59.280 65.938 53.307 1.00 54.38 395 VAL D C 1
ATOM 12303 O O . VAL D 1 379 ? 59.891 64.889 53.475 1.00 50.18 395 VAL D O 1
ATOM 12307 N N . HIS D 1 380 ? 58.280 66.307 54.046 1.00 59.25 396 HIS D N 1
ATOM 12308 C CA . HIS D 1 380 ? 57.924 65.482 55.169 1.00 62.53 396 HIS D CA 1
ATOM 12309 C C . HIS D 1 380 ? 57.089 64.272 54.767 1.00 60.27 396 HIS D C 1
ATOM 12310 O O . HIS D 1 380 ? 56.214 64.383 53.915 1.00 53.33 396 HIS D O 1
ATOM 12317 N N . SER D 1 381 ? 57.343 63.126 55.390 1.00 46.15 397 SER D N 1
ATOM 12318 C CA . SER D 1 381 ? 56.528 61.956 55.084 1.00 54.38 397 SER D CA 1
ATOM 12319 C C . SER D 1 381 ? 56.286 61.136 56.363 1.00 51.23 397 SER D C 1
ATOM 12320 O O . SER D 1 381 ? 57.189 60.938 57.174 1.00 52.22 397 SER D O 1
ATOM 12323 N N . SER D 1 382 ? 55.071 60.661 56.528 1.00 48.94 398 SER D N 1
ATOM 12324 C CA . SER D 1 382 ? 54.702 59.836 57.671 1.00 51.69 398 SER D CA 1
ATOM 12325 C C . SER D 1 382 ? 55.542 58.580 57.739 1.00 49.32 398 SER D C 1
ATOM 12326 O O . SER D 1 382 ? 56.088 58.117 56.744 1.00 40.64 398 SER D O 1
ATOM 12329 N N . LEU D 1 383 ? 55.660 58.038 58.939 1.00 43.39 399 LEU D N 1
ATOM 12330 C CA . LEU D 1 383 ? 56.428 56.828 59.154 1.00 47.36 399 LEU D CA 1
ATOM 12331 C C . LEU D 1 383 ? 55.879 55.674 58.290 1.00 53.36 399 LEU D C 1
ATOM 12332 O O . LEU D 1 383 ? 56.641 54.860 57.734 1.00 44.56 399 LEU D O 1
ATOM 12337 N N . GLU D 1 384 ? 54.559 55.611 58.167 1.00 45.47 400 GLU D N 1
ATOM 12338 C CA . GLU D 1 384 ? 53.910 54.587 57.348 1.00 51.75 400 GLU D CA 1
ATOM 12339 C C . GLU D 1 384 ? 54.304 54.688 55.896 1.00 49.31 400 GLU D C 1
ATOM 12340 O O . GLU D 1 384 ? 54.503 53.665 55.232 1.00 41.01 400 GLU D O 1
ATOM 12346 N N . GLN D 1 385 ? 54.383 55.909 55.386 1.00 37.41 401 GLN D N 1
ATOM 12347 C CA . GLN D 1 385 ? 54.746 56.116 53.978 1.00 40.76 401 GLN D CA 1
ATOM 12348 C C . GLN D 1 385 ? 56.210 55.743 53.754 1.00 33.84 401 GLN D C 1
ATOM 12349 O O . GLN D 1 385 ? 56.539 55.148 52.739 1.00 37.02 401 GLN D O 1
ATOM 12355 N N . LEU D 1 386 ? 57.074 56.083 54.701 1.00 35.13 402 LEU D N 1
ATOM 12356 C CA . LEU D 1 386 ? 58.468 55.749 54.594 1.00 38.26 402 LEU D CA 1
ATOM 12357 C C . LEU D 1 386 ? 58.630 54.204 54.577 1.00 30.53 402 LEU D C 1
ATOM 12358 O O . LEU D 1 386 ? 59.275 53.645 53.683 1.00 31.40 402 LEU D O 1
ATOM 12363 N N . HIS D 1 387 ? 58.082 53.509 55.562 1.00 31.58 403 HIS D N 1
ATOM 12364 C CA . HIS D 1 387 ? 58.229 52.041 55.628 1.00 36.96 403 HIS D CA 1
ATOM 12365 C C . HIS D 1 387 ? 57.651 51.388 54.396 1.00 34.69 403 HIS D C 1
ATOM 12366 O O . HIS D 1 387 ? 58.209 50.397 53.944 1.00 35.35 403 HIS D O 1
ATOM 12373 N N . SER D 1 388 ? 56.570 51.896 53.811 1.00 33.03 404 SER D N 1
ATOM 12374 C CA . SER D 1 388 ? 56.045 51.294 52.590 1.00 37.72 404 SER D CA 1
ATOM 12375 C C . SER D 1 388 ? 57.035 51.489 51.461 1.00 34.45 404 SER D C 1
ATOM 12376 O O . SER D 1 388 ? 57.292 50.576 50.699 1.00 29.10 404 SER D O 1
ATOM 12379 N N . LYS D 1 389 ? 57.576 52.680 51.365 1.00 30.96 405 LYS D N 1
ATOM 12380 C CA . LYS D 1 389 ? 58.536 52.951 50.325 1.00 26.59 405 LYS D CA 1
ATOM 12381 C C . LYS D 1 389 ? 59.770 52.081 50.500 1.00 24.45 405 LYS D C 1
ATOM 12382 O O . LYS D 1 389 ? 60.261 51.499 49.533 1.00 28.24 405 LYS D O 1
ATOM 12388 N N . TYR D 1 390 ? 60.280 52.006 51.720 1.00 26.13 406 TYR D N 1
ATOM 12389 C CA . TYR D 1 390 ? 61.487 51.272 51.915 1.00 27.42 406 TYR D CA 1
ATOM 12390 C C . TYR D 1 390 ? 61.274 49.816 51.609 1.00 32.76 406 TYR D C 1
ATOM 12391 O O . TYR D 1 390 ? 62.160 49.168 51.070 1.00 29.98 406 TYR D O 1
ATOM 12400 N N . ASP D 1 391 ? 60.092 49.296 51.931 1.00 29.82 407 ASP D N 1
ATOM 12401 C CA . ASP D 1 391 ? 59.798 47.879 51.609 1.00 32.28 407 ASP D CA 1
ATOM 12402 C C . ASP D 1 391 ? 59.783 47.666 50.075 1.00 27.63 407 ASP D C 1
ATOM 12403 O O . ASP D 1 391 ? 60.285 46.657 49.597 1.00 30.21 407 ASP D O 1
ATOM 12408 N N . GLU D 1 392 ? 59.201 48.600 49.313 1.00 29.91 408 GLU D N 1
ATOM 12409 C CA . GLU D 1 392 ? 59.212 48.504 47.863 1.00 26.70 408 GLU D CA 1
ATOM 12410 C C . GLU D 1 392 ? 60.581 48.599 47.275 1.00 27.87 408 GLU D C 1
ATOM 12411 O O . GLU D 1 392 ? 60.848 48.018 46.213 1.00 32.28 408 GLU D O 1
ATOM 12425 N N . SER D 1 394 ? 63.196 47.371 48.774 1.00 26.77 410 SER D N 1
ATOM 12426 C CA . SER D 1 394 ? 63.916 46.228 49.334 1.00 26.16 410 SER D CA 1
ATOM 12427 C C . SER D 1 394 ? 64.975 46.581 50.416 1.00 28.40 410 SER D C 1
ATOM 12428 O O . SER D 1 394 ? 65.916 45.814 50.718 1.00 28.43 410 SER D O 1
ATOM 12431 N N . VAL D 1 395 ? 64.812 47.753 51.007 1.00 27.55 411 VAL D N 1
ATOM 12432 C CA . VAL D 1 395 ? 65.749 48.202 52.023 1.00 28.47 411 VAL D CA 1
ATOM 12433 C C . VAL D 1 395 ? 65.676 47.158 53.157 1.00 28.63 411 VAL D C 1
ATOM 12434 O O . VAL D 1 395 ? 64.579 46.751 53.558 1.00 32.13 411 VAL D O 1
ATOM 12438 N N . LEU D 1 396 ? 66.831 46.715 53.666 1.00 28.94 412 LEU D N 1
ATOM 12439 C CA . LEU D 1 396 ? 66.845 45.690 54.701 1.00 31.71 412 LEU D CA 1
ATOM 12440 C C . LEU D 1 396 ? 66.457 46.170 56.103 1.00 28.10 412 LEU D C 1
ATOM 12441 O O . LEU D 1 396 ? 65.716 45.483 56.777 1.00 29.04 412 LEU D O 1
ATOM 12446 N N . PHE D 1 397 ? 66.975 47.319 56.500 1.00 29.88 413 PHE D N 1
ATOM 12447 C CA . PHE D 1 397 ? 66.725 47.968 57.778 1.00 32.01 413 PHE D CA 1
ATOM 12448 C C . PHE D 1 397 ? 66.552 49.463 57.641 1.00 29.06 413 PHE D C 1
ATOM 12449 O O . PHE D 1 397 ? 67.230 50.114 56.837 1.00 31.00 413 PHE D O 1
ATOM 12457 N N . SER D 1 398 ? 65.584 50.006 58.365 1.00 29.99 414 SER D N 1
ATOM 12458 C CA . SER D 1 398 ? 65.428 51.440 58.426 1.00 31.55 414 SER D CA 1
ATOM 12459 C C . SER D 1 398 ? 65.624 51.845 59.876 1.00 36.45 414 SER D C 1
ATOM 12460 O O . SER D 1 398 ? 65.273 51.117 60.821 1.00 35.60 414 SER D O 1
ATOM 12463 N N . VAL D 1 399 ? 66.245 52.996 60.042 1.00 32.28 415 VAL D N 1
ATOM 12464 C CA . VAL D 1 399 ? 66.673 53.469 61.341 1.00 32.02 415 VAL D CA 1
ATOM 12465 C C . VAL D 1 399 ? 66.040 54.833 61.505 1.00 36.53 415 VAL D C 1
ATOM 12466 O O . VAL D 1 399 ? 66.105 55.665 60.601 1.00 35.33 415 VAL D O 1
ATOM 12470 N N . LEU D 1 400 ? 65.434 55.070 62.667 1.00 36.23 416 LEU D N 1
ATOM 12471 C CA . LEU D 1 400 ? 64.872 56.356 62.938 1.00 31.74 416 LEU D CA 1
ATOM 12472 C C . LEU D 1 400 ? 65.606 57.005 64.135 1.00 39.81 416 LEU D C 1
ATOM 12473 O O . LEU D 1 400 ? 65.690 56.391 65.199 1.00 34.98 416 LEU D O 1
ATOM 12478 N N . VAL D 1 401 ? 66.095 58.230 63.942 1.00 37.52 417 VAL D N 1
ATOM 12479 C CA . VAL D 1 401 ? 66.827 59.006 64.935 1.00 38.16 417 VAL D CA 1
ATOM 12480 C C . VAL D 1 401 ? 65.857 60.099 65.391 1.00 38.76 417 VAL D C 1
ATOM 12481 O O . VAL D 1 401 ? 65.312 60.835 64.561 1.00 34.77 417 VAL D O 1
ATOM 12485 N N . THR D 1 402 ? 65.656 60.252 66.693 1.00 41.86 418 THR D N 1
ATOM 12486 C CA . THR D 1 402 ? 64.706 61.266 67.176 1.00 44.31 418 THR D CA 1
ATOM 12487 C C . THR D 1 402 ? 65.302 62.034 68.338 1.00 42.09 418 THR D C 1
ATOM 12488 O O . THR D 1 402 ? 66.433 61.807 68.720 1.00 40.59 418 THR D O 1
ATOM 12492 N N . GLU D 1 403 ? 64.511 62.941 68.901 1.00 48.68 419 GLU D N 1
ATOM 12493 C CA . GLU D 1 403 ? 64.874 63.691 70.095 1.00 53.08 419 GLU D CA 1
ATOM 12494 C C . GLU D 1 403 ? 65.271 62.696 71.147 1.00 39.45 419 GLU D C 1
ATOM 12495 O O . GLU D 1 403 ? 66.233 62.891 71.866 1.00 51.26 419 GLU D O 1
ATOM 12501 N N . THR D 1 404 ? 64.512 61.606 71.223 1.00 45.00 420 THR D N 1
ATOM 12502 C CA . THR D 1 404 ? 64.844 60.503 72.136 1.00 50.31 420 THR D CA 1
ATOM 12503 C C . THR D 1 404 ? 66.318 60.136 72.010 1.00 55.43 420 THR D C 1
ATOM 12504 O O . THR D 1 404 ? 67.027 60.008 73.008 1.00 53.01 420 THR D O 1
ATOM 12508 N N . THR D 1 405 ? 66.767 59.927 70.774 1.00 50.32 421 THR D N 1
ATOM 12509 C CA . THR D 1 405 ? 68.152 59.570 70.507 1.00 48.67 421 THR D CA 1
ATOM 12510 C C . THR D 1 405 ? 69.143 60.554 71.111 1.00 45.42 421 THR D C 1
ATOM 12511 O O . THR D 1 405 ? 70.193 60.171 71.584 1.00 47.11 421 THR D O 1
ATOM 12515 N N . LEU D 1 406 ? 68.815 61.829 71.082 1.00 45.25 422 LEU D N 1
ATOM 12516 C CA . LEU D 1 406 ? 69.721 62.813 71.666 1.00 53.74 422 LEU D CA 1
ATOM 12517 C C . LEU D 1 406 ? 69.853 62.623 73.193 1.00 58.99 422 LEU D C 1
ATOM 12518 O O . LEU D 1 406 ? 70.834 63.059 73.786 1.00 59.40 422 LEU D O 1
ATOM 12523 N N . GLU D 1 407 ? 68.886 61.940 73.810 1.00 66.92 423 GLU D N 1
ATOM 12524 C CA . GLU D 1 407 ? 68.883 61.703 75.261 1.00 70.05 423 GLU D CA 1
ATOM 12525 C C . GLU D 1 407 ? 69.549 60.411 75.699 1.00 69.64 423 GLU D C 1
ATOM 12526 O O . GLU D 1 407 ? 70.529 60.427 76.437 1.00 78.73 423 GLU D O 1
ATOM 12532 N N . ASN D 1 408 ? 68.971 59.293 75.266 1.00 68.51 424 ASN D N 1
ATOM 12533 C CA . ASN D 1 408 ? 69.417 57.955 75.660 1.00 66.67 424 ASN D CA 1
ATOM 12534 C C . ASN D 1 408 ? 70.204 57.243 74.570 1.00 59.08 424 ASN D C 1
ATOM 12535 O O . ASN D 1 408 ? 70.635 56.109 74.769 1.00 56.45 424 ASN D O 1
ATOM 12540 N N . GLY D 1 409 ? 70.390 57.886 73.419 1.00 55.43 425 GLY D N 1
ATOM 12541 C CA . GLY D 1 409 ? 71.169 57.290 72.358 1.00 55.15 425 GLY D CA 1
ATOM 12542 C C . GLY D 1 409 ? 70.458 56.145 71.664 1.00 51.74 425 GLY D C 1
ATOM 12543 O O . GLY D 1 409 ? 71.085 55.427 70.865 1.00 51.45 425 GLY D O 1
ATOM 12544 N N . LEU D 1 410 ? 69.169 55.968 71.974 1.00 50.40 426 LEU D N 1
ATOM 12545 C CA . LEU D 1 410 ? 68.370 54.901 71.387 1.00 52.58 426 LEU D CA 1
ATOM 12546 C C . LEU D 1 410 ? 67.760 55.298 70.060 1.00 46.47 426 LEU D C 1
ATOM 12547 O O . LEU D 1 410 ? 67.157 56.368 69.914 1.00 46.71 426 LEU D O 1
ATOM 12552 N N . ILE D 1 411 ? 67.913 54.402 69.100 1.00 46.72 427 ILE D N 1
ATOM 12553 C CA . ILE D 1 411 ? 67.269 54.560 67.817 1.00 42.02 427 ILE D CA 1
ATOM 12554 C C . ILE D 1 411 ? 66.291 53.452 67.640 1.00 46.29 427 ILE D C 1
ATOM 12555 O O . ILE D 1 411 ? 66.357 52.437 68.325 1.00 50.43 427 ILE D O 1
ATOM 12560 N N . GLN D 1 412 ? 65.352 53.682 66.741 1.00 43.98 428 GLN D N 1
ATOM 12561 C CA . GLN D 1 412 ? 64.370 52.685 66.380 1.00 48.28 428 GLN D CA 1
ATOM 12562 C C . GLN D 1 412 ? 64.853 52.044 65.080 1.00 41.52 428 GLN D C 1
ATOM 12563 O O . GLN D 1 412 ? 65.112 52.738 64.088 1.00 44.05 428 GLN D O 1
ATOM 12569 N N . LEU D 1 413 ? 64.983 50.731 65.129 1.00 39.86 429 LEU D N 1
ATOM 12570 C CA . LEU D 1 413 ? 65.431 49.892 64.019 1.00 39.38 429 LEU D CA 1
ATOM 12571 C C . LEU D 1 413 ? 64.264 49.055 63.611 1.00 47.73 429 LEU D C 1
ATOM 12572 O O . LEU D 1 413 ? 63.660 48.390 64.469 1.00 45.70 429 LEU D O 1
ATOM 12577 N N . ARG D 1 414 ? 63.918 49.098 62.330 1.00 35.99 430 ARG D N 1
ATOM 12578 C CA . ARG D 1 414 ? 62.820 48.283 61.786 1.00 33.19 430 ARG D CA 1
ATOM 12579 C C . ARG D 1 414 ? 63.372 47.408 60.660 1.00 41.98 430 ARG D C 1
ATOM 12580 O O . ARG D 1 414 ? 64.035 47.885 59.766 1.00 36.57 430 ARG D O 1
ATOM 12588 N N . SER D 1 415 ? 63.098 46.125 60.754 1.00 39.99 431 SER D N 1
ATOM 12589 C CA . SER D 1 415 ? 63.471 45.131 59.792 1.00 39.12 431 SER D CA 1
ATOM 12590 C C . SER D 1 415 ? 62.455 45.049 58.670 1.00 41.09 431 SER D C 1
ATOM 12591 O O . SER D 1 415 ? 61.234 45.103 58.886 1.00 40.40 431 SER D O 1
ATOM 12594 N N . ARG D 1 416 ? 62.973 44.902 57.457 1.00 31.76 432 ARG D N 1
ATOM 12595 C CA . ARG D 1 416 ? 62.119 44.712 56.327 1.00 36.77 432 ARG D CA 1
ATOM 12596 C C . ARG D 1 416 ? 61.374 43.390 56.554 1.00 44.02 432 ARG D C 1
ATOM 12597 O O . ARG D 1 416 ? 60.178 43.328 56.391 1.00 47.41 432 ARG D O 1
ATOM 12605 N N . ASP D 1 417 ? 62.134 42.358 56.899 1.00 61.32 433 ASP D N 1
ATOM 12606 C CA . ASP D 1 417 ? 61.638 40.977 56.917 1.00 74.33 433 ASP D CA 1
ATOM 12607 C C . ASP D 1 417 ? 60.639 40.627 58.014 1.00 83.45 433 ASP D C 1
ATOM 12608 O O . ASP D 1 417 ? 59.758 39.798 57.784 1.00 84.95 433 ASP D O 1
ATOM 12613 N N . THR D 1 418 ? 60.764 41.236 59.193 1.00 87.96 434 THR D N 1
ATOM 12614 C CA . THR D 1 418 ? 59.784 40.995 60.255 1.00 88.92 434 THR D CA 1
ATOM 12615 C C . THR D 1 418 ? 58.818 42.183 60.416 1.00 88.72 434 THR D C 1
ATOM 12616 O O . THR D 1 418 ? 57.727 42.032 60.973 1.00 87.67 434 THR D O 1
ATOM 12620 N N . THR D 1 419 ? 59.222 43.349 59.910 1.00 89.54 435 THR D N 1
ATOM 12621 C CA . THR D 1 419 ? 58.463 44.605 60.024 1.00 88.77 435 THR D CA 1
ATOM 12622 C C . THR D 1 419 ? 58.304 45.061 61.455 1.00 87.39 435 THR D C 1
ATOM 12623 O O . THR D 1 419 ? 57.500 45.946 61.721 1.00 88.65 435 THR D O 1
ATOM 12635 N N . LYS D 1 421 ? 59.700 46.608 65.219 1.00 78.64 437 LYS D N 1
ATOM 12636 C CA . LYS D 1 421 ? 60.589 47.647 65.720 1.00 78.07 437 LYS D CA 1
ATOM 12637 C C . LYS D 1 421 ? 61.168 47.374 67.119 1.00 75.30 437 LYS D C 1
ATOM 12638 O O . LYS D 1 421 ? 60.432 47.402 68.109 1.00 81.46 437 LYS D O 1
ATOM 12644 N N . GLU D 1 422 ? 62.477 47.097 67.178 1.00 71.56 438 GLU D N 1
ATOM 12645 C CA . GLU D 1 422 ? 63.203 46.902 68.433 1.00 75.01 438 GLU D CA 1
ATOM 12646 C C . GLU D 1 422 ? 63.890 48.245 68.574 1.00 73.59 438 GLU D C 1
ATOM 12647 O O . GLU D 1 422 ? 63.916 49.011 67.615 1.00 69.58 438 GLU D O 1
ATOM 12669 N N . HIS D 1 425 ? 70.732 50.872 70.831 1.00 58.82 441 HIS D N 1
ATOM 12670 C CA . HIS D 1 425 ? 71.610 51.951 71.220 1.00 49.00 441 HIS D CA 1
ATOM 12671 C C . HIS D 1 425 ? 72.381 52.357 69.929 1.00 51.24 441 HIS D C 1
ATOM 12672 O O . HIS D 1 425 ? 72.957 51.493 69.278 1.00 44.16 441 HIS D O 1
ATOM 12679 N N . ILE D 1 426 ? 72.376 53.638 69.569 1.00 53.97 442 ILE D N 1
ATOM 12680 C CA . ILE D 1 426 ? 73.101 54.058 68.354 1.00 55.04 442 ILE D CA 1
ATOM 12681 C C . ILE D 1 426 ? 74.493 53.432 68.336 1.00 58.15 442 ILE D C 1
ATOM 12682 O O . ILE D 1 426 ? 75.031 53.077 67.287 1.00 54.88 442 ILE D O 1
ATOM 12687 N N . SER D 1 427 ? 75.066 53.291 69.523 1.00 60.92 443 SER D N 1
ATOM 12688 C CA . SER D 1 427 ? 76.428 52.757 69.658 1.00 59.16 443 SER D CA 1
ATOM 12689 C C . SER D 1 427 ? 76.577 51.301 69.208 1.00 55.23 443 SER D C 1
ATOM 12690 O O . SER D 1 427 ? 77.714 50.842 69.017 1.00 62.41 443 SER D O 1
ATOM 12693 N N . LYS D 1 428 ? 75.485 50.560 69.021 1.00 58.19 444 LYS D N 1
ATOM 12694 C CA . LYS D 1 428 ? 75.667 49.164 68.621 1.00 46.98 444 LYS D CA 1
ATOM 12695 C C . LYS D 1 428 ? 75.304 48.920 67.157 1.00 54.80 444 LYS D C 1
ATOM 12696 O O . LYS D 1 428 ? 75.598 47.867 66.590 1.00 47.04 444 LYS D O 1
ATOM 12702 N N . LEU D 1 429 ? 74.708 49.920 66.521 1.00 55.35 445 LEU D N 1
ATOM 12703 C CA . LEU D 1 429 ? 74.213 49.751 65.147 1.00 50.69 445 LEU D CA 1
ATOM 12704 C C . LEU D 1 429 ? 75.218 49.252 64.101 1.00 48.37 445 LEU D C 1
ATOM 12705 O O . LEU D 1 429 ? 74.978 48.246 63.397 1.00 46.64 445 LEU D O 1
ATOM 12710 N N . ARG D 1 430 ? 76.343 49.946 63.972 1.00 43.52 446 ARG D N 1
ATOM 12711 C CA . ARG D 1 430 ? 77.346 49.583 62.953 1.00 47.48 446 ARG D CA 1
ATOM 12712 C C . ARG D 1 430 ? 77.760 48.130 63.077 1.00 52.56 446 ARG D C 1
ATOM 12713 O O . ARG D 1 430 ? 77.788 47.429 62.093 1.00 42.03 446 ARG D O 1
ATOM 12721 N N . ASP D 1 431 ? 78.090 47.687 64.288 1.00 53.08 447 ASP D N 1
ATOM 12722 C CA . ASP D 1 431 ? 78.417 46.287 64.528 1.00 56.00 447 ASP D CA 1
ATOM 12723 C C . ASP D 1 431 ? 77.238 45.367 64.210 1.00 50.47 447 ASP D C 1
ATOM 12724 O O . ASP D 1 431 ? 77.419 44.294 63.667 1.00 46.69 447 ASP D O 1
ATOM 12729 N N . PHE D 1 432 ? 76.029 45.743 64.600 1.00 46.56 448 PHE D N 1
ATOM 12730 C CA . PHE D 1 432 ? 74.918 44.863 64.272 1.00 52.99 448 PHE D CA 1
ATOM 12731 C C . PHE D 1 432 ? 74.776 44.701 62.749 1.00 49.50 448 PHE D C 1
ATOM 12732 O O . PHE D 1 432 ? 74.580 43.593 62.248 1.00 43.88 448 PHE D O 1
ATOM 12740 N N . LEU D 1 433 ? 74.888 45.804 62.011 1.00 48.43 449 LEU D N 1
ATOM 12741 C CA . LEU D 1 433 ? 74.706 45.743 60.563 1.00 50.33 449 LEU D CA 1
ATOM 12742 C C . LEU D 1 433 ? 75.879 45.067 59.897 1.00 48.67 449 LEU D C 1
ATOM 12743 O O . LEU D 1 433 ? 75.673 44.188 59.065 1.00 40.22 449 LEU D O 1
ATOM 12748 N N . VAL D 1 434 ? 77.108 45.460 60.260 1.00 46.76 450 VAL D N 1
ATOM 12749 C CA . VAL D 1 434 ? 78.289 44.870 59.633 1.00 51.40 450 VAL D CA 1
ATOM 12750 C C . VAL D 1 434 ? 78.250 43.355 59.794 1.00 47.79 450 VAL D C 1
ATOM 12751 O O . VAL D 1 434 ? 78.623 42.630 58.886 1.00 53.14 450 VAL D O 1
ATOM 12755 N N . LYS D 1 435 ? 77.772 42.882 60.941 1.00 55.29 451 LYS D N 1
ATOM 12756 C CA . LYS D 1 435 ? 77.767 41.447 61.220 1.00 55.32 451 LYS D CA 1
ATOM 12757 C C . LYS D 1 435 ? 76.646 40.733 60.482 1.00 55.21 451 LYS D C 1
ATOM 12758 O O . LYS D 1 435 ? 76.867 39.675 59.891 1.00 54.22 451 LYS D O 1
ATOM 12764 N N . TYR D 1 436 ? 75.434 41.279 60.550 1.00 49.51 452 TYR D N 1
ATOM 12765 C CA . TYR D 1 436 ? 74.304 40.685 59.837 1.00 45.12 452 TYR D CA 1
ATOM 12766 C C . TYR D 1 436 ? 74.642 40.515 58.361 1.00 41.23 452 TYR D C 1
ATOM 12767 O O . TYR D 1 436 ? 74.332 39.511 57.730 1.00 46.66 452 TYR D O 1
ATOM 12776 N N . LEU D 1 437 ? 75.254 41.515 57.777 1.00 35.09 453 LEU D N 1
ATOM 12777 C CA . LEU D 1 437 ? 75.574 41.412 56.344 1.00 41.89 453 LEU D CA 1
ATOM 12778 C C . LEU D 1 437 ? 76.668 40.372 56.111 1.00 58.34 453 LEU D C 1
ATOM 12779 O O . LEU D 1 437 ? 76.604 39.580 55.165 1.00 53.65 453 LEU D O 1
ATOM 12784 N N . ALA D 1 438 ? 77.674 40.368 56.975 1.00 54.67 454 ALA D N 1
ATOM 12785 C CA . ALA D 1 438 ? 78.741 39.375 56.850 1.00 59.68 454 ALA D CA 1
ATOM 12786 C C . ALA D 1 438 ? 78.162 37.960 56.907 1.00 49.73 454 ALA D C 1
ATOM 12787 O O . ALA D 1 438 ? 78.540 37.094 56.124 1.00 51.46 454 ALA D O 1
ATOM 12789 N N . SER D 1 439 ? 77.232 37.730 57.823 1.00 54.99 455 SER D N 1
ATOM 12790 C CA . SER D 1 439 ? 76.687 36.397 57.991 1.00 55.53 455 SER D CA 1
ATOM 12791 C C . SER D 1 439 ? 75.798 35.944 56.869 1.00 58.31 455 SER D C 1
ATOM 12792 O O . SER D 1 439 ? 75.534 34.744 56.718 1.00 47.13 455 SER D O 1
ATOM 12795 N N . ALA D 1 440 ? 75.281 36.889 56.096 1.00 56.50 456 ALA D N 1
ATOM 12796 C CA . ALA D 1 440 ? 74.464 36.496 54.967 1.00 55.12 456 ALA D CA 1
ATOM 12797 C C . ALA D 1 440 ? 75.370 36.278 53.773 1.00 57.79 456 ALA D C 1
ATOM 12798 O O . ALA D 1 440 ? 75.027 35.531 52.887 1.00 59.50 456 ALA D O 1
ATOM 12800 N N . SER D 1 441 ? 76.535 36.914 53.741 1.00 64.50 457 SER D N 1
ATOM 12801 C CA . SER D 1 441 ? 77.436 36.727 52.593 1.00 74.03 457 SER D CA 1
ATOM 12802 C C . SER D 1 441 ? 78.631 35.781 52.864 1.00 78.01 457 SER D C 1
ATOM 12803 O O . SER D 1 441 ? 79.182 35.188 51.934 1.00 81.72 457 SER D O 1
ATOM 12806 N N . ASN D 1 442 ? 79.014 35.634 54.132 1.00 82.73 458 ASN D N 1
ATOM 12807 C CA . ASN D 1 442 ? 80.166 34.812 54.523 1.00 84.89 458 ASN D CA 1
ATOM 12808 C C . ASN D 1 442 ? 79.801 33.346 54.799 1.00 77.59 458 ASN D C 1
ATOM 12809 O O . ASN D 1 442 ? 80.646 32.538 55.173 1.00 80.85 458 ASN D O 1
ATOM 12814 N N . VAL D 1 443 ? 78.538 33.008 54.609 1.00 78.25 459 VAL D N 1
ATOM 12815 C CA . VAL D 1 443 ? 78.070 31.644 54.805 1.00 74.81 459 VAL D CA 1
ATOM 12816 C C . VAL D 1 443 ? 79.053 30.590 54.237 1.00 74.56 459 VAL D C 1
ATOM 12817 O O . VAL D 1 443 ? 79.518 30.689 53.099 1.00 72.66 459 VAL D O 1
ATOM 12821 N N . ALA D 1 444 ? 79.367 29.586 55.058 1.00 67.57 460 ALA D N 1
ATOM 12822 C CA . ALA D 1 444 ? 80.275 28.498 54.680 1.00 63.31 460 ALA D CA 1
ATOM 12823 C C . ALA D 1 444 ? 79.660 27.558 53.617 1.00 60.87 460 ALA D C 1
ATOM 12824 O O . ALA D 1 444 ? 78.443 27.296 53.623 1.00 54.70 460 ALA D O 1
ATOM 12826 N N . ALA D 1 445 ? 80.512 27.102 52.698 1.00 51.16 461 ALA D N 1
ATOM 12827 C CA . ALA D 1 445 ? 80.145 26.226 51.575 1.00 60.78 461 ALA D CA 1
ATOM 12828 C C . ALA D 1 445 ? 79.142 25.122 51.920 1.00 60.80 461 ALA D C 1
ATOM 12829 O O . ALA D 1 445 ? 78.152 24.884 51.212 1.00 52.06 461 ALA D O 1
ATOM 12831 N N . ALA D 1 446 ? 79.420 24.436 53.018 1.00 64.23 462 ALA D N 1
ATOM 12832 C CA . ALA D 1 446 ? 78.621 23.290 53.410 1.00 61.64 462 ALA D CA 1
ATOM 12833 C C . ALA D 1 446 ? 77.273 23.697 54.002 1.00 56.91 462 ALA D C 1
ATOM 12834 O O . ALA D 1 446 ? 76.475 22.850 54.348 1.00 47.54 462 ALA D O 1
ATOM 12836 N N . LEU D 1 447 ? 77.026 24.997 54.103 1.00 49.72 463 LEU D N 1
ATOM 12837 C CA . LEU D 1 447 ? 75.775 25.506 54.638 1.00 47.25 463 LEU D CA 1
ATOM 12838 C C . LEU D 1 447 ? 75.104 26.413 53.610 1.00 50.24 463 LEU D C 1
ATOM 12839 O O . LEU D 1 447 ? 73.956 26.840 53.800 1.00 45.26 463 LEU D O 1
ATOM 12844 N N . ASP D 1 448 ? 75.839 26.708 52.527 1.00 56.69 464 ASP D N 1
ATOM 12845 C CA . ASP D 1 448 ? 75.442 27.537 51.374 1.00 57.38 464 ASP D CA 1
ATOM 12846 C C . ASP D 1 448 ? 74.018 27.362 50.917 1.00 57.47 464 ASP D C 1
ATOM 12847 O O . ASP D 1 448 ? 73.310 28.317 50.614 1.00 44.91 464 ASP D O 1
ATOM 12852 N N . HIS D 1 449 ? 73.616 26.104 50.818 1.00 44.88 465 HIS D N 1
ATOM 12853 C CA . HIS D 1 449 ? 72.378 25.775 50.167 1.00 40.91 465 HIS D CA 1
ATOM 12854 C C . HIS D 1 449 ? 71.232 25.409 51.099 1.00 42.64 465 HIS D C 1
ATOM 12855 O O . HIS D 1 449 ? 70.339 24.682 50.722 1.00 47.80 465 HIS D O 1
ATOM 12862 N N . HIS D 1 450 ? 71.216 25.977 52.296 1.00 54.12 466 HIS D N 1
ATOM 12863 C CA . HIS D 1 450 ? 70.132 25.692 53.246 1.00 53.81 466 HIS D CA 1
ATOM 12864 C C . HIS D 1 450 ? 68.723 26.189 52.843 1.00 59.48 466 HIS D C 1
ATOM 12865 O O . HIS D 1 450 ? 67.722 25.661 53.354 1.00 45.17 466 HIS D O 1
ATOM 12872 N N . HIS D 1 451 ? 68.637 27.204 51.973 1.00 60.22 467 HIS D N 1
ATOM 12873 C CA . HIS D 1 451 ? 67.339 27.747 51.528 1.00 65.66 467 HIS D CA 1
ATOM 12874 C C . HIS D 1 451 ? 66.361 28.089 52.686 1.00 69.10 467 HIS D C 1
ATOM 12875 O O . HIS D 1 451 ? 65.279 27.514 52.754 1.00 82.41 467 HIS D O 1
ATOM 12882 N N . HIS D 1 452 ? 66.721 29.008 53.583 1.00 78.49 468 HIS D N 1
ATOM 12883 C CA . HIS D 1 452 ? 65.850 29.404 54.710 1.00 83.15 468 HIS D CA 1
ATOM 12884 C C . HIS D 1 452 ? 64.600 28.536 54.847 1.00 87.23 468 HIS D C 1
ATOM 12885 O O . HIS D 1 452 ? 63.520 28.911 54.377 1.00 91.09 468 HIS D O 1
#

Sequence (1598 aa):
EALVDLCRRRHFLSGTPQQLSTAALLSGCHARFGPLGVELRKNLASQWWSSVVFREQVFAVDSLHQEPGSSQPRDSAFRLVSPESIREILQDSKEQLVAFLENLLKTSGKLRATLLHGALEHYVNCLDLVNRKLPFGLAQIGVCFHPVSTRVGEKTEASLVWFTPTRTSSQWLDFWLRHRLLWWRKFASPSNFSSADCQDELGRKGSKLYYSFPWGKEPIETLWNLGDQELLHTYPGNVSTIQGRDGRKNVVPCVLSVSGDVDLGTLAYLYDSFQLRKVLKLHPCLAPIKVALDVGKGPTVELRQVCQGLLNELLENGISVWPGYSETVHSSLEQLHSKYDESVLFSVLVTETTLENGLIQLRSRDTTKEHISKLRDFLVKYLASASNVAAALDHHHHHREALVDLCRRRHFLSGTPQQLSTAALLSGCHARFGPLGVELRKNLASQWWSSVVFREQVFAVDSLHQEPGRDSAFRLVSPESIREILQDREPSKEQLVAFLENLLKTSGKLRATLLHGALEHYVNCLDLVNRKLPFGLAQIGVCFHPVSRVGEKTEASLVWFTPTRTSSQWLDFWLRHRLLWWRKFASPSNFSSADCQDELGRKGSKLYYSFPWGKEPIETLWNLGDQELLHTYPGNVSTIQGRDGRKNVVPCVLSVSGDVDLGTLAYLYDSFQLAERKVLKLHPCLAPIKVALDVGKGPTVELRQVCQGLLNELLENGISVWPGYSETVHSSLEQLHSKYDESVLFSVLVTETTLENGLIQLRSRDTTKEHISKLRDFLVKYLASASNVAEALVDLCRRRHFLSGTPQQLSTAALLSGCHARFGPLGVELRKNLASQWWSSVVFREQVFAVDSLHQEPGSSQPRDSAFRLVSPESIREILQDSKEQLVAFLENLLKTSGKLRATLLHGALEHYVNCLDLVNRKLPFGLAQIGVCFHPVSTRVGEKTEASLVWFTPTRTSSQWLDFWLRHRLLWWRKFASPSNFSSADCQDELGRKGSKLYYSFPWGKEPIETLWNLGDQELLHTYPGNVSTIQGRDGRKNVVPCVLSVSGDVDLGTLAYLYDSFQLRKVLKLHPCLAPIKVALDVGKGPTVELRQVCQGLLNELLENGISVWPGYSETVHSSLEQLHSKYDESVLFSVLVTETTLENGLIQLRSRDTTKEHISKLRDFLVKYLASASNVAAALDHHHHHREALVDLCRRRHFLSGTPQQLSTAALLSGCHARFGPLGVELRKNLASQWWSSVVFREQVFAVDSLHQEPGRDSAFRLVSPESIREILQDREPSKEQLVAFLENLLKTSGKLRATLLHGALEHYVNCLDLVNRKLPFGLAQIGVCFHPVSRVGEKTEASLVWFTPTRTSSQWLDFWLRHRLLWWRKFASPSNFSSADCQDELGRKGSKLYYSFPWGKEPIETLWNLGDQELLHTYPGNVSTIQGRDGRKNVVPCVLSVSGDVDLGTLAYLYDSFQLAENSFARKKSLQRKVLKLHPCLAPIKVALDVGKGPTVELRQVCQGLLNELLENGISVWPGYSETVHSSLEQLHSKYDESVLFSVLVTETTLENGLIQLRSRDTTKEHISKLRDFLVKYLASASNVAAALDHHHH

Foldseek 3Di:
DVLLVLCPVLFQFDDDPVCSDPVNLPQQQDDTGGDQNVLLLVLLVVLVVCLVVVDPQEEEFDADQKAWAALPVVDDFDFDDDPCLVCCVPVVDDVVVVVSVVCRNGGTITGAQDCVVRFLLCLLVVCVVVVQADKGKYWDWAWGWDCDVPGIHIFTKTKIKIWHAPVCLVVVQVQVVVLVLLLLQLFFVSVQWAKDWDADPVRWIKMFIWGQDVVGTDTFKIKTFAFCVVSCVSDPPCVVSSWGDDPPDTDNTTIMMIMGTSSVSSVSQSRRQFDPLTARAGQLSSRSAAEEEAEDEDDLVVLLVLLVVLVVVQVVVVHHYHDPSPPPPPDDPVRVLSSCRSYHQKYWYGYPVCVVPQDIWIAGSVPGTDRSVCVSVVSVCVSVVSVCSSCVCSPPRDD/DDDLLVLCPVLFQFDDDPVCSDPVNLVQQLDRTGGPQNVLLLVLVLVLVVCVVVVDPQEEEFDFDQWDWQPPPFDFDDDVVLVVVQVVDPDDDCCNVVVSVVCRNHGTIGGAADCVLRQLLCQLVVCVVVVQADKGKYWYWAWGWDDPCNIHIFTKTKIKIWHAPVCLVVVQVVCVVVVLVSLQLFFVSVQKAKDWDADPVRWTWMFIWGQAVVGTDTFKIKTFQFCPSNCVSPPPPVVSQFGDPPPDTHRTTMMMIMGGSSVSSVSLSRRQWDVPPLIFRAGQLSSRSAAEEEAEDPDDLVVLVVLVVVLCVLQVVVVHHYHDHNPDDDDDDPVRVLSSCRSYHAKYWYGYVVCVVPQDIWIAGSPVGTDHSVCVNVVSVVVSVVSSVVD/DVLLVLCPVLFQFDDDPVCSDPVNLPQQLDPTGGPQVVLLLVLVVVLVVCLCVVDPQEEEFDADQKAWQADDDPDQFDFDDDVVVVCVVVVVDDVVVVVVVVCSNGGTIGGAADCVLRFLLCLLVVCVVVVQADKGKYWDWAWHWGCDVPGIHIFTKTKIKIWHAPVCLVLVQVVVVVLVLLLLQLFFVSVQKDKDWDADPVGWIKMFIWGQAVVGTDTFKIKTFAFCPVSCVSDPPCVVSSWGDDPPDTHRTTIIMMMGTSSVSSVSQSRRQWDPVIARAGQCSSRSAAEEEAEDEDDLVVQVVLLVVLVVVQVVVVHHYHDHNVPPDDDDPVNVLVSCRSYHQKYWYGYPVCVVPQDIWIAGSVPGTDHSVCVNVVSVVVSVVSVCSSCVCSPPDSD/DPPLLVLQDVLFQFDDDPVCSDPVNLPQQLDRTGGVQVVLLLVLLLVLLVCLVVVDDQEEEFDDDQWAWADDCQDFDDDVVLVVVVVVVPVDDPVSVVVSVVCRNHGTIGGAQDCVLRQLLCQLVSCVVVVQDDKGKYWYWAWGWDDDCNIHIFIKTKIKIWHAPVCLVVVLVVVVVSVLLSLQLFFVSVQWAKDWDADPVRWIWMFIWGQAVVGIDTFKIKTFAFCVVNCVSPPDDCPSQFGDDPNDTDNTTIMMIMGTSSVSSVSLSRRQKDKDADPVDDPQDRIFIARAGQLSSRSAAEEEAEDDDDLVVQLVVVVVLCVLCVVLVHHYHDRNPDPDDDDPSVVLSSCRSYHAKYWYGYPVCVPQQDIWIAGSVVGTDHVVCVSVVSSVVSCCSVVDDPVCSNVND

B-factor: mean 45.55, std 19.32, range [15.25, 100.0]

Secondary structure (DSSP, 8-state):
-HHHHHHHHTTSB---GGGGSHHHHHH--S--B-HHHHHHHHHHHHHHHH--TT-TTEEE----SEE----SS---PPEEE-HHHHHHHH---HHHHHHHHHHHHHHS-EE-S-SHHHHHHTHHHHHHHTTTBSPEEEEEEEEEEEEE--EEEEEEEEEEEEEE-HHHHHHHHHHHHHHHHHHHHTT--GGGEEEEEEE-TTS-EEEEEEEEETTEEEEEEEEEEEESHHHHHHSTT-GGGS-EEETTEEEPPEEEEEEEEHHHHHHHHHHHHEE---EE---TTT-S--EEEEE-SS-HHHHHHHHHHHHHHHHHTT--EEEGGGS---S-HHHHHHHHH---SEEEEE-HHHHHH---EEEETTT----TTSHHHHHHHHHHHHHHHHGGGTT----/--HHHHHHHHTTSB-S-GGGGSHHHHHHT-S--B-HHHHHHHHHHHHHHHH--TT-TTEEE----SEE---TTPPEEE-HHHHHHHHH-S---SHHHHHHHHHHHHH--EE-S-SHHHHHHHHHHHHHHTTTBSPEEEEEEEEEEEE---EEEEEEEEEEEEE-HHHHHHHHHHHHHHHHHHHHHT--GGGEEEEEEE-TT--EEEEEEEEETTEEEEEEEEEEEESHHHHHHS-S-GGGT-EEETTEEEPPEEEEEEEEHHHHHHHHHHHHEE-----EE---TTT-S--EEEEE-SS-HHHHHHHHHHHHHHHHHTT--EEEGGG--S---HHHHHHHHH---SEEEEE-HHHHHH---EEEESS-----HHHHHHHHHHHHHHHHH--/-HHHHHHHHTTSB-S-GGGGSHHHHHH-SS--B-HHHHHHHHHHHHHHHH--TT-TTEEE----SEE----SS---PPEEE-HHHHHHHHH--HHHHHHHHHHHHHHSEEE-S-SHHHHHHTHHHHHHHTTTBSPEEEEEEEEEEEEE--EEEEEEEEEEEEEE-HHHHHHHHHHHHHHHHHHHHHT--GGGEEEEEEE-TT--EEEEEEEEETTEEEEEEEEEEEESHHHHHHSTT-GGG--EEETTEEEPPEEEEEEEEHHHHHHHHHHHHEE---EE---TTT-S--EEEEE-SS-HHHHHHHHHHHHHHHHHTT--EEEGGGS-----HHHHHHHHH---SEEEEE-HHHHHH---EEEETTT----GGGHHHHHHHHHHHHHHHHHTTTT----/--HHHHHHHHTTSB-S-GGGGSHHHHHHT-S--B-HHHHHHHHHHHHHHHH--TT-TTEEE----SEE----S-PEEE-HHHHHHHHHS-S--HHHHHHHHHHHHHH--EE-SSSHHHHHHHHHHHHHHTTTBSPEEEEEEEEEEEE---EEEEEEEEEEEEE-GGGHHHHHHHHHHHHHHHHHHT--GGGEEEEEEE-TTS-EEEEEEEEETTEEEEEEEEEEEETHHHHHHS-S-GGGG-EEETTEEEPPEEEEEEEEHHHHHHHHHHHHEEEEE-S--SSS-SEEEEE---TTT-S--EEEEE-SS-HHHHHHHHHHHHHHHHHTT--EEEGGG--S---HHHHHHHHH---SEEEEE-HHHHHH---EEEETTT----HHHHHHHHHHHHHHHHS--GGGTT---

InterPro domains:
  IPR004154 Anticodon-binding [PF03129] (366-451)
  IPR027031 Glycyl-tRNA synthetase/DNA polymerase subunit gamma-2 [PTHR10745] (294-453)
  IPR033731 Glycyl-tRNA synthetase-like core domain [cd00774] (43-324)
  IPR036621 Anticodon-binding domain superfamily [G3DSA:3.40.50.800] (354-459)
  IPR042064 POLG2, C-terminal [cd02426] (328-455)
  IPR045864 Class II Aminoacyl-tRNA synthetase/Biotinyl protein ligase (BPL) and lipoyl protein ligase (LPL) [G3DSA:3.30.930.10] (33-353)
  IPR045864 Class II Aminoacyl-tRNA synthetase/Biotinyl protein ligase (BPL) and lipoyl protein ligase (LPL) [SSF55681] (40-329)

Radius of gyration: 38.65 Å; Cα contacts (8 Å, |Δi|>4): 3039; chains: 4; bounding box: 111×96×98 Å

GO terms:
  GO:0003887 DNA-directed DNA polymerase activity (F, IDA)
  GO:0006260 DNA replication (P, IC)
  GO:0006281 DNA repair (P, TAS)
  GO:0001701 in utero embryonic development (P, IMP)
  GO:0005739 mitochondrion (C, HDA)
  GO:0032042 mitochondrial DNA metabolic process (P, IMP)
  GO:0006264 mitochondrial DNA replication (P, IMP)
  GO:0007005 mitochondrion organization (P, IMP)
  GO:0042802 identical protein binding (F, IPI)

Organism: Mus musculus (NCBI:txid10090)

Solvent-accessible surface area: 68746 Å² total

CATH classification: 3.30.930.10 (+1 more: 3.40.50.800)